Protein 2JVF (pdb70)

Radius of gyration: 12.59 Å; Cα contacts (8 Å, |Δi|>4): 159; chains: 1; bounding box: 26×35×21 Å

Foldseek 3Di:
DQAWWWWKFQPADNDTDTDTDGDNDPPVVVVVVVVVLVVNLVVDGFKIKTKIQDDDPVCQVVVVVVVVVSCVVSDFDAWDWDCPPSITITMTGD

CATH classification: 3.30.1710.10

Secondary structure (DSSP, 8-state):
--S-EEEEEEEETTEEEEEEEE--SSSHHHHHHHHHHHHHHHHT-SEEEEEEE-SSHHHHHHHHHHHHHHHHHHT-SEEEEEEETTEEEEEEE-

Structure (mmCIF, N/CA/C/O backbone):
data_2JVF
#
_entry.id   2JVF
#
loop_
_atom_site.group_PDB
_atom_site.id
_atom_site.type_symbol
_atom_site.label_atom_id
_atom_site.label_alt_id
_atom_site.label_comp_id
_atom_site.label_asym_id
_atom_site.label_entity_id
_atom_site.label_seq_id
_atom_site.pdbx_PDB_ins_code
_atom_site.Cartn_x
_atom_site.Cartn_y
_atom_site.Cartn_z
_atom_site.occupancy
_atom_site.B_iso_or_equiv
_atom_site.auth_seq_id
_atom_site.auth_comp_id
_atom_site.auth_asym_id
_atom_site.auth_atom_id
_atom_site.pdbx_PDB_model_num
ATOM 1 N N . HIS A 1 3 ? 0.870 15.104 0.101 1.00 0.00 -1 HIS A N 1
ATOM 2 C CA . HIS A 1 3 ? 0.263 14.461 1.304 1.00 0.00 -1 HIS A CA 1
ATOM 3 C C . HIS A 1 3 ? 0.848 14.848 2.712 1.00 0.00 -1 HIS A C 1
ATOM 4 O O . HIS A 1 3 ? 0.358 14.331 3.721 1.00 0.00 -1 HIS A O 1
ATOM 18 N N . MET A 1 4 ? 1.879 15.719 2.802 1.00 0.00 0 MET A N 1
ATOM 19 C CA . MET A 1 4 ? 2.590 16.071 4.065 1.00 0.00 0 MET A CA 1
ATOM 20 C C . MET A 1 4 ? 3.327 14.845 4.714 1.00 0.00 0 MET A C 1
ATOM 21 O O . MET A 1 4 ? 4.400 14.462 4.240 1.00 0.00 0 MET A O 1
ATOM 35 N N . LYS A 1 5 ? 2.763 14.227 5.765 1.00 0.00 1 LYS A N 1
ATOM 36 C CA . LYS A 1 5 ? 3.258 12.935 6.324 1.00 0.00 1 LYS A CA 1
ATOM 37 C C . LYS A 1 5 ? 2.062 12.151 6.958 1.00 0.00 1 LYS A C 1
ATOM 38 O O . LYS A 1 5 ? 1.961 12.014 8.178 1.00 0.00 1 LYS A O 1
ATOM 57 N N . VAL A 1 6 ? 1.135 11.654 6.119 1.00 0.00 2 VAL A N 1
ATOM 58 C CA . VAL A 1 6 ? -0.037 10.849 6.568 1.00 0.00 2 VAL A CA 1
ATOM 59 C C . VAL A 1 6 ? -0.236 9.738 5.480 1.00 0.00 2 VAL A C 1
ATOM 60 O O . VAL A 1 6 ? -0.978 9.947 4.514 1.00 0.00 2 VAL A O 1
ATOM 73 N N . ASP A 1 7 ? 0.422 8.567 5.634 1.00 0.00 3 ASP A N 1
ATOM 74 C CA . ASP A 1 7 ? 0.230 7.393 4.722 1.00 0.00 3 ASP A CA 1
ATOM 75 C C . ASP A 1 7 ? -0.506 6.260 5.505 1.00 0.00 3 ASP A C 1
ATOM 76 O O . ASP A 1 7 ? 0.057 5.666 6.433 1.00 0.00 3 ASP A O 1
ATOM 85 N N . ILE A 1 8 ? -1.765 5.956 5.133 1.00 0.00 4 ILE A N 1
ATOM 86 C CA . ILE A 1 8 ? -2.548 4.844 5.749 1.00 0.00 4 ILE A CA 1
ATOM 87 C C . ILE A 1 8 ? -2.261 3.543 4.921 1.00 0.00 4 ILE A C 1
ATOM 88 O O . ILE A 1 8 ? -2.961 3.260 3.944 1.00 0.00 4 ILE A O 1
ATOM 104 N N . THR A 1 9 ? -1.229 2.766 5.307 1.00 0.00 5 THR A N 1
ATOM 105 C CA . THR A 1 9 ? -0.721 1.626 4.485 1.00 0.00 5 THR A CA 1
ATOM 106 C C . THR A 1 9 ? -1.177 0.261 5.102 1.00 0.00 5 THR A C 1
ATOM 107 O O . THR A 1 9 ? -0.791 -0.088 6.225 1.00 0.00 5 THR A O 1
ATOM 118 N N . ILE A 1 10 ? -1.991 -0.520 4.366 1.00 0.00 6 ILE A N 1
ATOM 119 C CA . ILE A 1 10 ? -2.563 -1.805 4.870 1.00 0.00 6 ILE A CA 1
ATOM 120 C C . ILE A 1 10 ? -1.891 -2.978 4.076 1.00 0.00 6 ILE A C 1
ATOM 121 O O . ILE A 1 10 ? -2.261 -3.213 2.922 1.00 0.00 6 ILE A O 1
ATOM 137 N N . LYS A 1 11 ? -0.966 -3.749 4.691 1.00 0.00 7 LYS A N 1
ATOM 138 C CA . LYS A 1 11 ? -0.533 -5.073 4.144 1.00 0.00 7 LYS A CA 1
ATOM 139 C C . LYS A 1 11 ? -1.382 -6.214 4.804 1.00 0.00 7 LYS A C 1
ATOM 140 O O . LYS A 1 11 ? -1.196 -6.550 5.979 1.00 0.00 7 LYS A O 1
ATOM 159 N N . ILE A 1 12 ? -2.281 -6.845 4.026 1.00 0.00 8 ILE A N 1
ATOM 160 C CA . ILE A 1 12 ? -2.960 -8.118 4.421 1.00 0.00 8 ILE A CA 1
ATOM 161 C C . ILE A 1 12 ? -2.065 -9.303 3.925 1.00 0.00 8 ILE A C 1
ATOM 162 O O . ILE A 1 12 ? -1.988 -9.569 2.723 1.00 0.00 8 ILE A O 1
ATOM 178 N N . GLN A 1 13 ? -1.441 -10.043 4.858 1.00 0.00 9 GLN A N 1
ATOM 179 C CA . GLN A 1 13 ? -0.791 -11.344 4.552 1.00 0.00 9 GLN A CA 1
ATOM 180 C C . GLN A 1 13 ? -1.858 -12.477 4.661 1.00 0.00 9 GLN A C 1
ATOM 181 O O . GLN A 1 13 ? -2.324 -12.831 5.750 1.00 0.00 9 GLN A O 1
ATOM 195 N N . ARG A 1 14 ? -2.261 -13.018 3.504 1.00 0.00 10 ARG A N 1
ATOM 196 C CA . ARG A 1 14 ? -3.323 -14.050 3.409 1.00 0.00 10 ARG A CA 1
ATOM 197 C C . ARG A 1 14 ? -2.724 -15.482 3.166 1.00 0.00 10 ARG A C 1
ATOM 198 O O . ARG A 1 14 ? -1.508 -15.703 3.129 1.00 0.00 10 ARG A O 1
ATOM 219 N N . ASP A 1 15 ? -3.613 -16.465 2.968 1.00 0.00 11 ASP A N 1
ATOM 220 C CA . ASP A 1 15 ? -3.272 -17.836 2.495 1.00 0.00 11 ASP A CA 1
ATOM 221 C C . ASP A 1 15 ? -2.671 -17.872 1.041 1.00 0.00 11 ASP A C 1
ATOM 222 O O . ASP A 1 15 ? -3.386 -17.927 0.036 1.00 0.00 11 ASP A O 1
ATOM 231 N N . GLY A 1 16 ? -1.331 -17.792 0.945 1.00 0.00 12 GLY A N 1
ATOM 232 C CA . GLY A 1 16 ? -0.614 -17.717 -0.364 1.00 0.00 12 GLY A CA 1
ATOM 233 C C . GLY A 1 16 ? -0.601 -16.392 -1.171 1.00 0.00 12 GLY A C 1
ATOM 234 O O . GLY A 1 16 ? -0.320 -16.436 -2.369 1.00 0.00 12 GLY A O 1
ATOM 238 N N . GLN A 1 17 ? -0.889 -15.231 -0.558 1.00 0.00 13 GLN A N 1
ATOM 239 C CA . GLN A 1 17 ? -0.986 -13.929 -1.277 1.00 0.00 13 GLN A CA 1
ATOM 240 C C . GLN A 1 17 ? -0.826 -12.763 -0.264 1.00 0.00 13 GLN A C 1
ATOM 241 O O . GLN A 1 17 ? -1.547 -12.710 0.739 1.00 0.00 13 GLN A O 1
ATOM 255 N N . GLU A 1 18 ? 0.037 -11.778 -0.571 1.00 0.00 14 GLU A N 1
ATOM 256 C CA . GLU A 1 18 ? -0.048 -10.443 0.080 1.00 0.00 14 GLU A CA 1
ATOM 257 C C . GLU A 1 18 ? -0.948 -9.449 -0.727 1.00 0.00 14 GLU A C 1
ATOM 258 O O . GLU A 1 18 ? -0.873 -9.366 -1.959 1.00 0.00 14 GLU A O 1
ATOM 270 N N . ILE A 1 19 ? -1.805 -8.707 -0.012 1.00 0.00 15 ILE A N 1
ATOM 271 C CA . ILE A 1 19 ? -2.702 -7.681 -0.615 1.00 0.00 15 ILE A CA 1
ATOM 272 C C . ILE A 1 19 ? -2.323 -6.326 0.066 1.00 0.00 15 ILE A C 1
ATOM 273 O O . ILE A 1 19 ? -2.664 -6.091 1.232 1.00 0.00 15 ILE A O 1
ATOM 289 N N . GLU A 1 20 ? -1.624 -5.446 -0.674 1.00 0.00 16 GLU A N 1
ATOM 290 C CA . GLU A 1 20 ? -1.212 -4.111 -0.168 1.00 0.00 16 GLU A CA 1
ATOM 291 C C . GLU A 1 20 ? -2.073 -2.970 -0.794 1.00 0.00 16 GLU A C 1
ATOM 292 O O . GLU A 1 20 ? -2.159 -2.829 -2.019 1.00 0.00 16 GLU A O 1
ATOM 304 N N . ILE A 1 21 ? -2.677 -2.136 0.068 1.00 0.00 17 ILE A N 1
ATOM 305 C CA . ILE A 1 21 ? -3.424 -0.913 -0.362 1.00 0.00 17 ILE A CA 1
ATOM 306 C C . ILE A 1 21 ? -2.989 0.305 0.523 1.00 0.00 17 ILE A C 1
ATOM 307 O O . ILE A 1 21 ? -3.054 0.249 1.757 1.00 0.00 17 ILE A O 1
ATOM 323 N N . ASP A 1 22 ? -2.557 1.410 -0.115 1.00 0.00 18 ASP A N 1
ATOM 324 C CA . ASP A 1 22 ? -2.156 2.661 0.589 1.00 0.00 18 ASP A CA 1
ATOM 325 C C . ASP A 1 22 ? -3.174 3.817 0.322 1.00 0.00 18 ASP A C 1
ATOM 326 O O . ASP A 1 22 ? -3.498 4.132 -0.829 1.00 0.00 18 ASP A O 1
ATOM 335 N N . ILE A 1 23 ? -3.639 4.473 1.399 1.00 0.00 19 ILE A N 1
ATOM 336 C CA . ILE A 1 23 ? -4.531 5.670 1.306 1.00 0.00 19 ILE A CA 1
ATOM 337 C C . ILE A 1 23 ? -3.754 6.886 1.923 1.00 0.00 19 ILE A C 1
ATOM 338 O O . ILE A 1 23 ? -3.947 7.226 3.093 1.00 0.00 19 ILE A O 1
ATOM 354 N N . ARG A 1 24 ? -2.869 7.547 1.149 1.00 0.00 20 ARG A N 1
ATOM 355 C CA . ARG A 1 24 ? -2.045 8.688 1.655 1.00 0.00 20 ARG A CA 1
ATOM 356 C C . ARG A 1 24 ? -2.654 10.088 1.321 1.00 0.00 20 ARG A C 1
ATOM 357 O O . ARG A 1 24 ? -2.905 10.415 0.156 1.00 0.00 20 ARG A O 1
ATOM 378 N N . VAL A 1 25 ? -2.936 10.899 2.358 1.00 0.00 21 VAL A N 1
ATOM 379 C CA . VAL A 1 25 ? -3.912 12.033 2.266 1.00 0.00 21 VAL A CA 1
ATOM 380 C C . VAL A 1 25 ? -3.546 13.194 3.253 1.00 0.00 21 VAL A C 1
ATOM 381 O O . VAL A 1 25 ? -3.253 12.950 4.424 1.00 0.00 21 VAL A O 1
ATOM 394 N N . SER A 1 26 ? -3.662 14.465 2.817 1.00 0.00 22 SER A N 1
ATOM 395 C CA . SER A 1 26 ? -3.695 15.635 3.745 1.00 0.00 22 SER A CA 1
ATOM 396 C C . SER A 1 26 ? -5.020 16.423 3.539 1.00 0.00 22 SER A C 1
ATOM 397 O O . SER A 1 26 ? -5.206 17.101 2.524 1.00 0.00 22 SER A O 1
ATOM 405 N N . THR A 1 27 ? -5.956 16.293 4.494 1.00 0.00 23 THR A N 1
ATOM 406 C CA . THR A 1 27 ? -7.314 16.916 4.385 1.00 0.00 23 THR A CA 1
ATOM 407 C C . THR A 1 27 ? -8.024 17.046 5.769 1.00 0.00 23 THR A C 1
ATOM 408 O O . THR A 1 27 ? -8.310 18.160 6.210 1.00 0.00 23 THR A O 1
ATOM 419 N N . GLY A 1 28 ? -8.370 15.916 6.412 1.00 0.00 24 GLY A N 1
ATOM 420 C CA . GLY A 1 28 ? -9.464 15.880 7.414 1.00 0.00 24 GLY A CA 1
ATOM 421 C C . GLY A 1 28 ? -10.660 15.056 6.897 1.00 0.00 24 GLY A C 1
ATOM 422 O O . GLY A 1 28 ? -11.137 15.285 5.779 1.00 0.00 24 GLY A O 1
ATOM 426 N N . LYS A 1 29 ? -11.165 14.119 7.720 1.00 0.00 25 LYS A N 1
ATOM 427 C CA . LYS A 1 29 ? -12.465 13.405 7.477 1.00 0.00 25 LYS A CA 1
ATOM 428 C C . LYS A 1 29 ? -12.498 12.258 6.426 1.00 0.00 25 LYS A C 1
ATOM 429 O O . LYS A 1 29 ? -13.176 11.249 6.648 1.00 0.00 25 LYS A O 1
ATOM 448 N N . GLU A 1 30 ? -11.732 12.361 5.335 1.00 0.00 26 GLU A N 1
ATOM 449 C CA . GLU A 1 30 ? -11.384 11.189 4.482 1.00 0.00 26 GLU A CA 1
ATOM 450 C C . GLU A 1 30 ? -10.565 10.036 5.147 1.00 0.00 26 GLU A C 1
ATOM 451 O O . GLU A 1 30 ? -10.788 8.872 4.802 1.00 0.00 26 GLU A O 1
ATOM 463 N N . LEU A 1 31 ? -9.695 10.315 6.141 1.00 0.00 27 LEU A N 1
ATOM 464 C CA . LEU A 1 31 ? -9.150 9.261 7.060 1.00 0.00 27 LEU A CA 1
ATOM 465 C C . LEU A 1 31 ? -10.263 8.410 7.780 1.00 0.00 27 LEU A C 1
ATOM 466 O O . LEU A 1 31 ? -10.281 7.189 7.640 1.00 0.00 27 LEU A O 1
ATOM 482 N N . GLU A 1 32 ? -11.206 9.071 8.472 1.00 0.00 28 GLU A N 1
ATOM 483 C CA . GLU A 1 32 ? -12.465 8.465 9.016 1.00 0.00 28 GLU A CA 1
ATOM 484 C C . GLU A 1 32 ? -13.416 7.741 7.994 1.00 0.00 28 GLU A C 1
ATOM 485 O O . GLU A 1 32 ? -13.817 6.602 8.255 1.00 0.00 28 GLU A O 1
ATOM 497 N N . ARG A 1 33 ? -13.769 8.361 6.850 1.00 0.00 29 ARG A N 1
ATOM 498 C CA . ARG A 1 33 ? -14.538 7.689 5.756 1.00 0.00 29 ARG A CA 1
ATOM 499 C C . ARG A 1 33 ? -13.857 6.408 5.159 1.00 0.00 29 ARG A C 1
ATOM 500 O O . ARG A 1 33 ? -14.505 5.358 5.088 1.00 0.00 29 ARG A O 1
ATOM 521 N N . ALA A 1 34 ? -12.558 6.467 4.792 1.00 0.00 30 ALA A N 1
ATOM 522 C CA . ALA A 1 34 ? -11.750 5.257 4.492 1.00 0.00 30 ALA A CA 1
ATOM 523 C C . ALA A 1 34 ? -11.626 4.219 5.656 1.00 0.00 30 ALA A C 1
ATOM 524 O O . ALA A 1 34 ? -11.866 3.038 5.414 1.00 0.00 30 ALA A O 1
ATOM 531 N N . LEU A 1 35 ? -11.325 4.634 6.906 1.00 0.00 31 LEU A N 1
ATOM 532 C CA . LEU A 1 35 ? -11.338 3.742 8.107 1.00 0.00 31 LEU A CA 1
ATOM 533 C C . LEU A 1 35 ? -12.656 2.922 8.354 1.00 0.00 31 LEU A C 1
ATOM 534 O O . LEU A 1 35 ? -12.567 1.728 8.649 1.00 0.00 31 LEU A O 1
ATOM 550 N N . GLN A 1 36 ? -13.852 3.523 8.181 1.00 0.00 32 GLN A N 1
ATOM 551 C CA . GLN A 1 36 ? -15.151 2.787 8.161 1.00 0.00 32 GLN A CA 1
ATOM 552 C C . GLN A 1 36 ? -15.300 1.684 7.049 1.00 0.00 32 GLN A C 1
ATOM 553 O O . GLN A 1 36 ? -15.681 0.553 7.368 1.00 0.00 32 GLN A O 1
ATOM 567 N N . GLU A 1 37 ? -15.001 1.987 5.769 1.00 0.00 33 GLU A N 1
ATOM 568 C CA . GLU A 1 37 ? -14.938 0.951 4.691 1.00 0.00 33 GLU A CA 1
ATOM 569 C C . GLU A 1 37 ? -13.769 -0.093 4.822 1.00 0.00 33 GLU A C 1
ATOM 570 O O . GLU A 1 37 ? -13.980 -1.273 4.537 1.00 0.00 33 GLU A O 1
ATOM 582 N N . LEU A 1 38 ? -12.571 0.295 5.298 1.00 0.00 34 LEU A N 1
ATOM 583 C CA . LEU A 1 38 ? -11.483 -0.654 5.685 1.00 0.00 34 LEU A CA 1
ATOM 584 C C . LEU A 1 38 ? -11.841 -1.674 6.821 1.00 0.00 34 LEU A C 1
ATOM 585 O O . LEU A 1 38 ? -11.555 -2.864 6.664 1.00 0.00 34 LEU A O 1
ATOM 601 N N . GLU A 1 39 ? -12.500 -1.242 7.917 1.00 0.00 35 GLU A N 1
ATOM 602 C CA . GLU A 1 39 ? -13.154 -2.145 8.918 1.00 0.00 35 GLU A CA 1
ATOM 603 C C . GLU A 1 39 ? -14.075 -3.261 8.301 1.00 0.00 35 GLU A C 1
ATOM 604 O O . GLU A 1 39 ? -13.795 -4.459 8.423 1.00 0.00 35 GLU A O 1
ATOM 616 N N . LYS A 1 40 ? -15.097 -2.828 7.543 1.00 0.00 36 LYS A N 1
ATOM 617 C CA . LYS A 1 40 ? -15.905 -3.684 6.634 1.00 0.00 36 LYS A CA 1
ATOM 618 C C . LYS A 1 40 ? -15.105 -4.592 5.630 1.00 0.00 36 LYS A C 1
ATOM 619 O O . LYS A 1 40 ? -15.404 -5.784 5.555 1.00 0.00 36 LYS A O 1
ATOM 638 N N . ALA A 1 41 ? -14.106 -4.074 4.885 1.00 0.00 37 ALA A N 1
ATOM 639 C CA . ALA A 1 41 ? -13.229 -4.893 4.001 1.00 0.00 37 ALA A CA 1
ATOM 640 C C . ALA A 1 41 ? -12.358 -5.989 4.699 1.00 0.00 37 ALA A C 1
ATOM 641 O O . ALA A 1 41 ? -12.389 -7.139 4.250 1.00 0.00 37 ALA A O 1
ATOM 648 N N . LEU A 1 42 ? -11.636 -5.679 5.800 1.00 0.00 38 LEU A N 1
ATOM 649 C CA . LEU A 1 42 ? -10.987 -6.714 6.669 1.00 0.00 38 LEU A CA 1
ATOM 650 C C . LEU A 1 42 ? -11.955 -7.828 7.217 1.00 0.00 38 LEU A C 1
ATOM 651 O O . LEU A 1 42 ? -11.611 -9.014 7.145 1.00 0.00 38 LEU A O 1
ATOM 667 N N . ALA A 1 43 ? -13.149 -7.462 7.730 1.00 0.00 39 ALA A N 1
ATOM 668 C CA . ALA A 1 43 ? -14.211 -8.436 8.100 1.00 0.00 39 ALA A CA 1
ATOM 669 C C . ALA A 1 43 ? -14.826 -9.262 6.916 1.00 0.00 39 ALA A C 1
ATOM 670 O O . ALA A 1 43 ? -14.915 -10.487 7.011 1.00 0.00 39 ALA A O 1
ATOM 677 N N . ARG A 1 44 ? -15.209 -8.612 5.798 1.00 0.00 40 ARG A N 1
ATOM 678 C CA . ARG A 1 44 ? -15.696 -9.287 4.560 1.00 0.00 40 ARG A CA 1
ATOM 679 C C . ARG A 1 44 ? -14.691 -10.264 3.857 1.00 0.00 40 ARG A C 1
ATOM 680 O O . ARG A 1 44 ? -15.080 -11.379 3.502 1.00 0.00 40 ARG A O 1
ATOM 701 N N . ALA A 1 45 ? -13.426 -9.860 3.655 1.00 0.00 41 ALA A N 1
ATOM 702 C CA . ALA A 1 45 ? -12.353 -10.770 3.162 1.00 0.00 41 ALA A CA 1
ATOM 703 C C . ALA A 1 45 ? -11.859 -11.903 4.128 1.00 0.00 41 ALA A C 1
ATOM 704 O O . ALA A 1 45 ? -11.357 -12.925 3.648 1.00 0.00 41 ALA A O 1
ATOM 711 N N . GLY A 1 46 ? -11.943 -11.723 5.460 1.00 0.00 42 GLY A N 1
ATOM 712 C CA . GLY A 1 46 ? -11.371 -12.676 6.450 1.00 0.00 42 GLY A CA 1
ATOM 713 C C . GLY A 1 46 ? -9.837 -12.614 6.588 1.00 0.00 42 GLY A C 1
ATOM 714 O O . GLY A 1 46 ? -9.138 -13.588 6.284 1.00 0.00 42 GLY A O 1
ATOM 718 N N . ALA A 1 47 ? -9.326 -11.459 7.038 1.00 0.00 43 ALA A N 1
ATOM 719 C CA . ALA A 1 47 ? -7.877 -11.161 7.007 1.00 0.00 43 ALA A CA 1
ATOM 720 C C . ALA A 1 47 ? -7.150 -11.626 8.302 1.00 0.00 43 ALA A C 1
ATOM 721 O O . ALA A 1 47 ? -7.115 -10.922 9.313 1.00 0.00 43 ALA A O 1
ATOM 728 N N . ARG A 1 48 ? -6.576 -12.837 8.262 1.00 0.00 44 ARG A N 1
ATOM 729 C CA . ARG A 1 48 ? -5.976 -13.489 9.464 1.00 0.00 44 ARG A CA 1
ATOM 730 C C . ARG A 1 48 ? -4.620 -12.901 9.983 1.00 0.00 44 ARG A C 1
ATOM 731 O O . ARG A 1 48 ? -4.417 -12.866 11.198 1.00 0.00 44 ARG A O 1
ATOM 752 N N . ASN A 1 49 ? -3.709 -12.454 9.102 1.00 0.00 45 ASN A N 1
ATOM 753 C CA . ASN A 1 49 ? -2.432 -11.804 9.512 1.00 0.00 45 ASN A CA 1
ATOM 754 C C . ASN A 1 49 ? -2.345 -10.413 8.811 1.00 0.00 45 ASN A C 1
ATOM 755 O O . ASN A 1 49 ? -2.242 -10.346 7.583 1.00 0.00 45 ASN A O 1
ATOM 766 N N . VAL A 1 50 ? -2.421 -9.299 9.566 1.00 0.00 46 VAL A N 1
ATOM 767 C CA . VAL A 1 50 ? -2.471 -7.926 8.962 1.00 0.00 46 VAL A CA 1
ATOM 768 C C . VAL A 1 50 ? -1.382 -7.023 9.625 1.00 0.00 46 VAL A C 1
ATOM 769 O O . VAL A 1 50 ? -1.384 -6.821 10.842 1.00 0.00 46 VAL A O 1
ATOM 782 N N . GLN A 1 51 ? -0.502 -6.426 8.801 1.00 0.00 47 GLN A N 1
ATOM 783 C CA . GLN A 1 51 ? 0.384 -5.311 9.232 1.00 0.00 47 GLN A CA 1
ATOM 784 C C . GLN A 1 51 ? -0.247 -3.962 8.763 1.00 0.00 47 GLN A C 1
ATOM 785 O O . GLN A 1 51 ? -0.169 -3.604 7.581 1.00 0.00 47 GLN A O 1
ATOM 799 N N . ILE A 1 52 ? -0.859 -3.199 9.689 1.00 0.00 48 ILE A N 1
ATOM 800 C CA . ILE A 1 52 ? -1.317 -1.801 9.403 1.00 0.00 48 ILE A CA 1
ATOM 801 C C . ILE A 1 52 ? -0.152 -0.848 9.814 1.00 0.00 48 ILE A C 1
ATOM 802 O O . ILE A 1 52 ? 0.176 -0.738 11.002 1.00 0.00 48 ILE A O 1
ATOM 818 N N . THR A 1 53 ? 0.454 -0.166 8.827 1.00 0.00 49 THR A N 1
ATOM 819 C CA . THR A 1 53 ? 1.531 0.833 9.073 1.00 0.00 49 THR A CA 1
ATOM 820 C C . THR A 1 53 ? 0.973 2.256 8.798 1.00 0.00 49 THR A C 1
ATOM 821 O O . THR A 1 53 ? 0.669 2.603 7.653 1.00 0.00 49 THR A O 1
ATOM 832 N N . ILE A 1 54 ? 0.845 3.081 9.851 1.00 0.00 50 ILE A N 1
ATOM 833 C CA . ILE A 1 54 ? 0.381 4.492 9.709 1.00 0.00 50 ILE A CA 1
ATOM 834 C C . ILE A 1 54 ? 1.633 5.419 9.815 1.00 0.00 50 ILE A C 1
ATOM 835 O O . ILE A 1 54 ? 2.180 5.661 10.897 1.00 0.00 50 ILE A O 1
ATOM 851 N N . SER A 1 55 ? 2.049 5.954 8.663 1.00 0.00 51 SER A N 1
ATOM 852 C CA . SER A 1 55 ? 3.161 6.936 8.535 1.00 0.00 51 SER A CA 1
ATOM 853 C C . SER A 1 55 ? 2.733 8.362 9.016 1.00 0.00 51 SER A C 1
ATOM 854 O O . SER A 1 55 ? 2.285 9.184 8.216 1.00 0.00 51 SER A O 1
ATOM 862 N N . ALA A 1 56 ? 2.826 8.627 10.335 1.00 0.00 52 ALA A N 1
ATOM 863 C CA . ALA A 1 56 ? 2.190 9.819 10.959 1.00 0.00 52 ALA A CA 1
ATOM 864 C C . ALA A 1 56 ? 3.108 11.072 11.099 1.00 0.00 52 ALA A C 1
ATOM 865 O O . ALA A 1 56 ? 4.340 10.989 11.180 1.00 0.00 52 ALA A O 1
ATOM 872 N N . GLU A 1 57 ? 2.467 12.249 11.148 1.00 0.00 53 GLU A N 1
ATOM 873 C CA . GLU A 1 57 ? 3.160 13.570 11.133 1.00 0.00 53 GLU A CA 1
ATOM 874 C C . GLU A 1 57 ? 3.846 14.036 12.459 1.00 0.00 53 GLU A C 1
ATOM 875 O O . GLU A 1 57 ? 4.904 14.670 12.408 1.00 0.00 53 GLU A O 1
ATOM 887 N N . ASN A 1 58 ? 3.247 13.752 13.628 1.00 0.00 54 ASN A N 1
ATOM 888 C CA . ASN A 1 58 ? 3.814 14.123 14.953 1.00 0.00 54 ASN A CA 1
ATOM 889 C C . ASN A 1 58 ? 3.472 13.071 16.054 1.00 0.00 54 ASN A C 1
ATOM 890 O O . ASN A 1 58 ? 2.670 12.150 15.867 1.00 0.00 54 ASN A O 1
ATOM 901 N N . ASP A 1 59 ? 4.100 13.248 17.222 1.00 0.00 55 ASP A N 1
ATOM 902 C CA . ASP A 1 59 ? 3.983 12.312 18.378 1.00 0.00 55 ASP A CA 1
ATOM 903 C C . ASP A 1 59 ? 2.556 12.224 19.034 1.00 0.00 55 ASP A C 1
ATOM 904 O O . ASP A 1 59 ? 2.076 11.114 19.281 1.00 0.00 55 ASP A O 1
ATOM 913 N N . GLU A 1 60 ? 1.853 13.352 19.277 1.00 0.00 56 GLU A N 1
ATOM 914 C CA . GLU A 1 60 ? 0.411 13.346 19.683 1.00 0.00 56 GLU A CA 1
ATOM 915 C C . GLU A 1 60 ? -0.583 12.751 18.619 1.00 0.00 56 GLU A C 1
ATOM 916 O O . GLU A 1 60 ? -1.440 11.939 18.984 1.00 0.00 56 GLU A O 1
ATOM 928 N N . GLN A 1 61 ? -0.435 13.076 17.314 1.00 0.00 57 GLN A N 1
ATOM 929 C CA . GLN A 1 61 ? -1.078 12.307 16.202 1.00 0.00 57 GLN A CA 1
ATOM 930 C C . GLN A 1 61 ? -0.775 10.768 16.209 1.00 0.00 57 GLN A C 1
ATOM 931 O O . GLN A 1 61 ? -1.717 9.973 16.241 1.00 0.00 57 GLN A O 1
ATOM 945 N N . ALA A 1 62 ? 0.506 10.345 16.239 1.00 0.00 58 ALA A N 1
ATOM 946 C CA . ALA A 1 62 ? 0.900 8.929 16.481 1.00 0.00 58 ALA A CA 1
ATOM 947 C C . ALA A 1 62 ? 0.314 8.215 17.748 1.00 0.00 58 ALA A C 1
ATOM 948 O O . ALA A 1 62 ? -0.044 7.043 17.633 1.00 0.00 58 ALA A O 1
ATOM 955 N N . LYS A 1 63 ? 0.151 8.894 18.907 1.00 0.00 59 LYS A N 1
ATOM 956 C CA . LYS A 1 63 ? -0.609 8.365 20.082 1.00 0.00 59 LYS A CA 1
ATOM 957 C C . LYS A 1 63 ? -2.091 7.973 19.756 1.00 0.00 59 LYS A C 1
ATOM 958 O O . LYS A 1 63 ? -2.453 6.803 19.911 1.00 0.00 59 LYS A O 1
ATOM 977 N N . GLU A 1 64 ? -2.946 8.920 19.322 1.00 0.00 60 GLU A N 1
ATOM 978 C CA . GLU A 1 64 ? -4.350 8.594 18.935 1.00 0.00 60 GLU A CA 1
ATOM 979 C C . GLU A 1 64 ? -4.544 7.775 17.624 1.00 0.00 60 GLU A C 1
ATOM 980 O O . GLU A 1 64 ? -5.487 6.987 17.570 1.00 0.00 60 GLU A O 1
ATOM 992 N N . LEU A 1 65 ? -3.663 7.856 16.612 1.00 0.00 61 LEU A N 1
ATOM 993 C CA . LEU A 1 65 ? -3.601 6.844 15.515 1.00 0.00 61 LEU A CA 1
ATOM 994 C C . LEU A 1 65 ? -3.220 5.398 15.999 1.00 0.00 61 LEU A C 1
ATOM 995 O O . LEU A 1 65 ? -3.930 4.459 15.639 1.00 0.00 61 LEU A O 1
ATOM 1011 N N . LEU A 1 66 ? -2.198 5.208 16.866 1.00 0.00 62 LEU A N 1
ATOM 1012 C CA . LEU A 1 66 ? -1.986 3.944 17.652 1.00 0.00 62 LEU A CA 1
ATOM 1013 C C . LEU A 1 66 ? -3.248 3.351 18.353 1.00 0.00 62 LEU A C 1
ATOM 1014 O O . LEU A 1 66 ? -3.601 2.192 18.098 1.00 0.00 62 LEU A O 1
ATOM 1030 N N . GLU A 1 67 ? -3.934 4.139 19.194 1.00 0.00 63 GLU A N 1
ATOM 1031 C CA . GLU A 1 67 ? -5.200 3.695 19.826 1.00 0.00 63 GLU A CA 1
ATOM 1032 C C . GLU A 1 67 ? -6.440 3.615 18.866 1.00 0.00 63 GLU A C 1
ATOM 1033 O O . GLU A 1 67 ? -7.214 2.676 19.031 1.00 0.00 63 GLU A O 1
ATOM 1045 N N . LEU A 1 68 ? -6.633 4.472 17.835 1.00 0.00 64 LEU A N 1
ATOM 1046 C CA . LEU A 1 68 ? -7.584 4.194 16.702 1.00 0.00 64 LEU A CA 1
ATOM 1047 C C . LEU A 1 68 ? -7.387 2.831 15.957 1.00 0.00 64 LEU A C 1
ATOM 1048 O O . LEU A 1 68 ? -8.375 2.131 15.724 1.00 0.00 64 LEU A O 1
ATOM 1064 N N . ILE A 1 69 ? -6.145 2.431 15.622 1.00 0.00 65 ILE A N 1
ATOM 1065 C CA . ILE A 1 69 ? -5.841 1.058 15.108 1.00 0.00 65 ILE A CA 1
ATOM 1066 C C . ILE A 1 69 ? -6.180 -0.068 16.160 1.00 0.00 65 ILE A C 1
ATOM 1067 O O . ILE A 1 69 ? -6.853 -1.034 15.799 1.00 0.00 65 ILE A O 1
ATOM 1083 N N . ALA A 1 70 ? -5.768 0.047 17.442 1.00 0.00 66 ALA A N 1
ATOM 1084 C CA . ALA A 1 70 ? -6.247 -0.857 18.526 1.00 0.00 66 ALA A CA 1
ATOM 1085 C C . ALA A 1 70 ? -7.804 -0.920 18.722 1.00 0.00 66 ALA A C 1
ATOM 1086 O O . ALA A 1 70 ? -8.361 -2.015 18.673 1.00 0.00 66 ALA A O 1
ATOM 1093 N N . ARG A 1 71 ? -8.516 0.223 18.834 1.00 0.00 67 ARG A N 1
ATOM 1094 C CA . ARG A 1 71 ? -10.012 0.294 18.741 1.00 0.00 67 ARG A CA 1
ATOM 1095 C C . ARG A 1 71 ? -10.641 -0.419 17.482 1.00 0.00 67 ARG A C 1
ATOM 1096 O O . ARG A 1 71 ? -11.562 -1.223 17.640 1.00 0.00 67 ARG A O 1
ATOM 1117 N N . LEU A 1 72 ? -10.106 -0.185 16.263 1.00 0.00 68 LEU A N 1
ATOM 1118 C CA . LEU A 1 72 ? -10.421 -0.987 15.040 1.00 0.00 68 LEU A CA 1
ATOM 1119 C C . LEU A 1 72 ? -10.210 -2.538 15.182 1.00 0.00 68 LEU A C 1
ATOM 1120 O O . LEU A 1 72 ? -11.150 -3.316 15.000 1.00 0.00 68 LEU A O 1
ATOM 1136 N N . LEU A 1 73 ? -8.984 -2.982 15.491 1.00 0.00 69 LEU A N 1
ATOM 1137 C CA . LEU A 1 73 ? -8.610 -4.427 15.519 1.00 0.00 69 LEU A CA 1
ATOM 1138 C C . LEU A 1 73 ? -9.165 -5.222 16.760 1.00 0.00 69 LEU A C 1
ATOM 1139 O O . LEU A 1 73 ? -9.530 -6.392 16.621 1.00 0.00 69 LEU A O 1
ATOM 1155 N N . GLN A 1 74 ? -9.335 -4.592 17.942 1.00 0.00 70 GLN A N 1
ATOM 1156 C CA . GLN A 1 74 ? -10.197 -5.118 19.044 1.00 0.00 70 GLN A CA 1
ATOM 1157 C C . GLN A 1 74 ? -11.731 -5.231 18.717 1.00 0.00 70 GLN A C 1
ATOM 1158 O O . GLN A 1 74 ? -12.352 -6.195 19.171 1.00 0.00 70 GLN A O 1
ATOM 1172 N N . LYS A 1 75 ? -12.344 -4.319 17.924 1.00 0.00 71 LYS A N 1
ATOM 1173 C CA . LYS A 1 75 ? -13.706 -4.538 17.336 1.00 0.00 71 LYS A CA 1
ATOM 1174 C C . LYS A 1 75 ? -13.831 -5.808 16.427 1.00 0.00 71 LYS A C 1
ATOM 1175 O O . LYS A 1 75 ? -14.793 -6.564 16.584 1.00 0.00 71 LYS A O 1
ATOM 1194 N N . LEU A 1 76 ? -12.894 -6.043 15.487 1.00 0.00 72 LEU A N 1
ATOM 1195 C CA . LEU A 1 76 ? -12.855 -7.301 14.682 1.00 0.00 72 LEU A CA 1
ATOM 1196 C C . LEU A 1 76 ? -12.540 -8.609 15.490 1.00 0.00 72 LEU A C 1
ATOM 1197 O O . LEU A 1 76 ? -13.182 -9.632 15.238 1.00 0.00 72 LEU A O 1
ATOM 1213 N N . GLY A 1 77 ? -11.568 -8.594 16.421 1.00 0.00 73 GLY A N 1
ATOM 1214 C CA . GLY A 1 77 ? -11.239 -9.767 17.274 1.00 0.00 73 GLY A CA 1
ATOM 1215 C C . GLY A 1 77 ? -9.877 -10.419 16.969 1.00 0.00 73 GLY A C 1
ATOM 1216 O O . GLY A 1 77 ? -9.824 -11.560 16.507 1.00 0.00 73 GLY A O 1
ATOM 1220 N N . TYR A 1 78 ? -8.785 -9.701 17.267 1.00 0.00 74 TYR A N 1
ATOM 1221 C CA . TYR A 1 78 ? -7.401 -10.183 17.009 1.00 0.00 74 TYR A CA 1
ATOM 1222 C C . TYR A 1 78 ? -6.634 -10.388 18.354 1.00 0.00 74 TYR A C 1
ATOM 1223 O O . TYR A 1 78 ? -6.476 -9.453 19.145 1.00 0.00 74 TYR A O 1
ATOM 1241 N N . LYS A 1 79 ? -6.113 -11.606 18.588 1.00 0.00 75 LYS A N 1
ATOM 1242 C CA . LYS A 1 79 ? -5.313 -11.923 19.812 1.00 0.00 75 LYS A CA 1
ATOM 1243 C C . LYS A 1 79 ? -3.855 -11.351 19.889 1.00 0.00 75 LYS A C 1
ATOM 1244 O O . LYS A 1 79 ? -3.441 -10.894 20.957 1.00 0.00 75 LYS A O 1
ATOM 1263 N N . ASP A 1 80 ? -3.059 -11.437 18.809 1.00 0.00 76 ASP A N 1
ATOM 1264 C CA . ASP A 1 80 ? -1.585 -11.241 18.867 1.00 0.00 76 ASP A CA 1
ATOM 1265 C C . ASP A 1 80 ? -1.212 -9.827 18.331 1.00 0.00 76 ASP A C 1
ATOM 1266 O O . ASP A 1 80 ? -0.835 -9.673 17.167 1.00 0.00 76 ASP A O 1
ATOM 1275 N N . ILE A 1 81 ? -1.350 -8.786 19.172 1.00 0.00 77 ILE A N 1
ATOM 1276 C CA . ILE A 1 81 ? -1.302 -7.363 18.709 1.00 0.00 77 ILE A CA 1
ATOM 1277 C C . ILE A 1 81 ? 0.148 -6.815 18.934 1.00 0.00 77 ILE A C 1
ATOM 1278 O O . ILE A 1 81 ? 0.505 -6.397 20.040 1.00 0.00 77 ILE A O 1
ATOM 1294 N N . ASN A 1 82 ? 0.996 -6.853 17.889 1.00 0.00 78 ASN A N 1
ATOM 1295 C CA . ASN A 1 82 ? 2.464 -6.620 18.028 1.00 0.00 78 ASN A CA 1
ATOM 1296 C C . ASN A 1 82 ? 2.865 -5.232 17.429 1.00 0.00 78 ASN A C 1
ATOM 1297 O O . ASN A 1 82 ? 2.974 -5.059 16.210 1.00 0.00 78 ASN A O 1
ATOM 1308 N N . VAL A 1 83 ? 3.095 -4.245 18.313 1.00 0.00 79 VAL A N 1
ATOM 1309 C CA . VAL A 1 83 ? 3.445 -2.849 17.923 1.00 0.00 79 VAL A CA 1
ATOM 1310 C C . VAL A 1 83 ? 4.988 -2.609 17.751 1.00 0.00 79 VAL A C 1
ATOM 1311 O O . VAL A 1 83 ? 5.794 -2.948 18.623 1.00 0.00 79 VAL A O 1
ATOM 1324 N N . ARG A 1 84 ? 5.386 -1.931 16.658 1.00 0.00 80 ARG A N 1
ATOM 1325 C CA . ARG A 1 84 ? 6.677 -1.186 16.601 1.00 0.00 80 ARG A CA 1
ATOM 1326 C C . ARG A 1 84 ? 6.423 0.238 16.004 1.00 0.00 80 ARG A C 1
ATOM 1327 O O . ARG A 1 84 ? 5.926 0.380 14.881 1.00 0.00 80 ARG A O 1
ATOM 1348 N N . VAL A 1 85 ? 6.809 1.288 16.750 1.00 0.00 81 VAL A N 1
ATOM 1349 C CA . VAL A 1 85 ? 6.737 2.702 16.273 1.00 0.00 81 VAL A CA 1
ATOM 1350 C C . VAL A 1 85 ? 8.166 3.120 15.790 1.00 0.00 81 VAL A C 1
ATOM 1351 O O . VAL A 1 85 ? 9.097 3.206 16.599 1.00 0.00 81 VAL A O 1
ATOM 1364 N N . ASN A 1 86 ? 8.342 3.414 14.488 1.00 0.00 82 ASN A N 1
ATOM 1365 C CA . ASN A 1 86 ? 9.615 3.989 13.963 1.00 0.00 82 ASN A CA 1
ATOM 1366 C C . ASN A 1 86 ? 9.572 5.555 14.034 1.00 0.00 82 ASN A C 1
ATOM 1367 O O . ASN A 1 86 ? 9.201 6.230 13.068 1.00 0.00 82 ASN A O 1
ATOM 1378 N N . GLY A 1 87 ? 9.902 6.120 15.215 1.00 0.00 83 GLY A N 1
ATOM 1379 C CA . GLY A 1 87 ? 9.731 7.576 15.492 1.00 0.00 83 GLY A CA 1
ATOM 1380 C C . GLY A 1 87 ? 8.262 8.011 15.667 1.00 0.00 83 GLY A C 1
ATOM 1381 O O . GLY A 1 87 ? 7.712 7.955 16.767 1.00 0.00 83 GLY A O 1
ATOM 1385 N N . THR A 1 88 ? 7.639 8.388 14.548 1.00 0.00 84 THR A N 1
ATOM 1386 C CA . THR A 1 88 ? 6.152 8.555 14.448 1.00 0.00 84 THR A CA 1
ATOM 1387 C C . THR A 1 88 ? 5.396 7.405 13.680 1.00 0.00 84 THR A C 1
ATOM 1388 O O . THR A 1 88 ? 4.163 7.384 13.700 1.00 0.00 84 THR A O 1
ATOM 1399 N N . GLU A 1 89 ? 6.087 6.471 12.992 1.00 0.00 85 GLU A N 1
ATOM 1400 C CA . GLU A 1 89 ? 5.472 5.555 11.993 1.00 0.00 85 GLU A CA 1
ATOM 1401 C C . GLU A 1 89 ? 5.014 4.238 12.689 1.00 0.00 85 GLU A C 1
ATOM 1402 O O . GLU A 1 89 ? 5.830 3.396 13.083 1.00 0.00 85 GLU A O 1
ATOM 1414 N N . VAL A 1 90 ? 3.698 4.087 12.877 1.00 0.00 86 VAL A N 1
ATOM 1415 C CA . VAL A 1 90 ? 3.122 3.065 13.794 1.00 0.00 86 VAL A CA 1
ATOM 1416 C C . VAL A 1 90 ? 2.800 1.777 12.971 1.00 0.00 86 VAL A C 1
ATOM 1417 O O . VAL A 1 90 ? 1.754 1.731 12.316 1.00 0.00 86 VAL A O 1
ATOM 1430 N N . LYS A 1 91 ? 3.651 0.727 13.026 1.00 0.00 87 LYS A N 1
ATOM 1431 C CA . LYS A 1 91 ? 3.279 -0.618 12.502 1.00 0.00 87 LYS A CA 1
ATOM 1432 C C . LYS A 1 91 ? 2.641 -1.508 13.612 1.00 0.00 87 LYS A C 1
ATOM 1433 O O . LYS A 1 91 ? 3.271 -1.804 14.633 1.00 0.00 87 LYS A O 1
ATOM 1452 N N . ILE A 1 92 ? 1.392 -1.945 13.396 1.00 0.00 88 ILE A N 1
ATOM 1453 C CA . ILE A 1 92 ? 0.694 -2.896 14.311 1.00 0.00 88 ILE A CA 1
ATOM 1454 C C . ILE A 1 92 ? 0.445 -4.201 13.495 1.00 0.00 88 ILE A C 1
ATOM 1455 O O . ILE A 1 92 ? -0.349 -4.235 12.547 1.00 0.00 88 ILE A O 1
ATOM 1471 N N . GLU A 1 93 ? 1.163 -5.266 13.884 1.00 0.00 89 GLU A N 1
ATOM 1472 C CA . GLU A 1 93 ? 1.033 -6.614 13.284 1.00 0.00 89 GLU A CA 1
ATOM 1473 C C . GLU A 1 93 ? 0.052 -7.481 14.124 1.00 0.00 89 GLU A C 1
ATOM 1474 O O . GLU A 1 93 ? 0.350 -7.845 15.267 1.00 0.00 89 GLU A O 1
ATOM 1486 N N . VAL A 1 94 ? -1.122 -7.792 13.554 1.00 0.00 90 VAL A N 1
ATOM 1487 C CA . VAL A 1 94 ? -2.182 -8.577 14.249 1.00 0.00 90 VAL A CA 1
ATOM 1488 C C . VAL A 1 94 ? -2.334 -10.001 13.644 1.00 0.00 90 VAL A C 1
ATOM 1489 O O . VAL A 1 94 ? -2.598 -10.147 12.446 1.00 0.00 90 VAL A O 1
ATOM 1502 N N . ARG A 1 95 ? -2.186 -11.039 14.487 1.00 0.00 91 ARG A N 1
ATOM 1503 C CA . ARG A 1 95 ? -2.153 -12.460 14.018 1.00 0.00 91 ARG A CA 1
ATOM 1504 C C . ARG A 1 95 ? -3.309 -13.281 14.683 1.00 0.00 91 ARG A C 1
ATOM 1505 O O . ARG A 1 95 ? -3.384 -13.396 15.914 1.00 0.00 91 ARG A O 1
ATOM 1526 N N . VAL A 1 96 ? -4.202 -13.887 13.874 1.00 0.00 92 VAL A N 1
ATOM 1527 C CA . VAL A 1 96 ? -5.338 -14.720 14.380 1.00 0.00 92 VAL A CA 1
ATOM 1528 C C . VAL A 1 96 ? -4.805 -16.142 14.699 1.00 0.00 92 VAL A C 1
ATOM 1529 O O . VAL A 1 96 ? -4.743 -17.037 13.853 1.00 0.00 92 VAL A O 1
ATOM 1542 N N . HIS A 1 3 ? 4.934 14.771 -0.579 1.00 0.00 -1 HIS A N 2
ATOM 1543 C CA . HIS A 1 3 ? 4.689 15.253 0.803 1.00 0.00 -1 HIS A CA 2
ATOM 1544 C C . HIS A 1 3 ? 4.014 14.136 1.657 1.00 0.00 -1 HIS A C 2
ATOM 1545 O O . HIS A 1 3 ? 2.798 13.923 1.584 1.00 0.00 -1 HIS A O 2
ATOM 1559 N N . MET A 1 4 ? 4.795 13.447 2.515 1.00 0.00 0 MET A N 2
ATOM 1560 C CA . MET A 1 4 ? 4.247 12.444 3.473 1.00 0.00 0 MET A CA 2
ATOM 1561 C C . MET A 1 4 ? 3.577 13.154 4.694 1.00 0.00 0 MET A C 2
ATOM 1562 O O . MET A 1 4 ? 4.254 13.821 5.483 1.00 0.00 0 MET A O 2
ATOM 1576 N N . LYS A 1 5 ? 2.250 12.995 4.845 1.00 0.00 1 LYS A N 2
ATOM 1577 C CA . LYS A 1 5 ? 1.504 13.545 6.013 1.00 0.00 1 LYS A CA 2
ATOM 1578 C C . LYS A 1 5 ? 0.832 12.423 6.864 1.00 0.00 1 LYS A C 2
ATOM 1579 O O . LYS A 1 5 ? 1.302 12.150 7.971 1.00 0.00 1 LYS A O 2
ATOM 1598 N N . VAL A 1 6 ? -0.251 11.783 6.381 1.00 0.00 2 VAL A N 2
ATOM 1599 C CA . VAL A 1 6 ? -0.864 10.596 7.061 1.00 0.00 2 VAL A CA 2
ATOM 1600 C C . VAL A 1 6 ? -1.041 9.494 5.966 1.00 0.00 2 VAL A C 2
ATOM 1601 O O . VAL A 1 6 ? -2.068 9.441 5.279 1.00 0.00 2 VAL A O 2
ATOM 1614 N N . ASP A 1 7 ? -0.032 8.617 5.806 1.00 0.00 3 ASP A N 2
ATOM 1615 C CA . ASP A 1 7 ? -0.100 7.484 4.846 1.00 0.00 3 ASP A CA 2
ATOM 1616 C C . ASP A 1 7 ? -0.583 6.193 5.565 1.00 0.00 3 ASP A C 2
ATOM 1617 O O . ASP A 1 7 ? 0.100 5.696 6.464 1.00 0.00 3 ASP A O 2
ATOM 1626 N N . ILE A 1 8 ? -1.723 5.626 5.134 1.00 0.00 4 ILE A N 2
ATOM 1627 C CA . ILE A 1 8 ? -2.175 4.284 5.600 1.00 0.00 4 ILE A CA 2
ATOM 1628 C C . ILE A 1 8 ? -1.596 3.212 4.605 1.00 0.00 4 ILE A C 2
ATOM 1629 O O . ILE A 1 8 ? -2.277 2.802 3.659 1.00 0.00 4 ILE A O 2
ATOM 1645 N N . THR A 1 9 ? -0.354 2.745 4.832 1.00 0.00 5 THR A N 2
ATOM 1646 C CA . THR A 1 9 ? 0.283 1.674 4.010 1.00 0.00 5 THR A CA 2
ATOM 1647 C C . THR A 1 9 ? -0.125 0.275 4.586 1.00 0.00 5 THR A C 2
ATOM 1648 O O . THR A 1 9 ? 0.371 -0.176 5.624 1.00 0.00 5 THR A O 2
ATOM 1659 N N . ILE A 1 10 ? -1.040 -0.407 3.882 1.00 0.00 6 ILE A N 2
ATOM 1660 C CA . ILE A 1 10 ? -1.571 -1.744 4.278 1.00 0.00 6 ILE A CA 2
ATOM 1661 C C . ILE A 1 10 ? -0.756 -2.860 3.540 1.00 0.00 6 ILE A C 2
ATOM 1662 O O . ILE A 1 10 ? -0.594 -2.802 2.319 1.00 0.00 6 ILE A O 2
ATOM 1678 N N . LYS A 1 11 ? -0.349 -3.927 4.253 1.00 0.00 7 LYS A N 2
ATOM 1679 C CA . LYS A 1 11 ? -0.032 -5.250 3.633 1.00 0.00 7 LYS A CA 2
ATOM 1680 C C . LYS A 1 11 ? -0.867 -6.360 4.366 1.00 0.00 7 LYS A C 2
ATOM 1681 O O . LYS A 1 11 ? -0.526 -6.776 5.479 1.00 0.00 7 LYS A O 2
ATOM 1700 N N . ILE A 1 12 ? -1.969 -6.837 3.746 1.00 0.00 8 ILE A N 2
ATOM 1701 C CA . ILE A 1 12 ? -2.843 -7.915 4.321 1.00 0.00 8 ILE A CA 2
ATOM 1702 C C . ILE A 1 12 ? -2.495 -9.302 3.696 1.00 0.00 8 ILE A C 2
ATOM 1703 O O . ILE A 1 12 ? -2.680 -9.516 2.493 1.00 0.00 8 ILE A O 2
ATOM 1719 N N . GLN A 1 13 ? -2.015 -10.252 4.519 1.00 0.00 9 GLN A N 2
ATOM 1720 C CA . GLN A 1 13 ? -1.560 -11.584 4.034 1.00 0.00 9 GLN A CA 2
ATOM 1721 C C . GLN A 1 13 ? -2.741 -12.609 4.008 1.00 0.00 9 GLN A C 2
ATOM 1722 O O . GLN A 1 13 ? -3.155 -13.144 5.041 1.00 0.00 9 GLN A O 2
ATOM 1736 N N . ARG A 1 14 ? -3.281 -12.875 2.809 1.00 0.00 10 ARG A N 2
ATOM 1737 C CA . ARG A 1 14 ? -4.384 -13.847 2.580 1.00 0.00 10 ARG A CA 2
ATOM 1738 C C . ARG A 1 14 ? -3.823 -15.246 2.170 1.00 0.00 10 ARG A C 2
ATOM 1739 O O . ARG A 1 14 ? -3.735 -15.568 0.980 1.00 0.00 10 ARG A O 2
ATOM 1760 N N . ASP A 1 15 ? -3.426 -16.072 3.160 1.00 0.00 11 ASP A N 2
ATOM 1761 C CA . ASP A 1 15 ? -2.908 -17.467 2.936 1.00 0.00 11 ASP A CA 2
ATOM 1762 C C . ASP A 1 15 ? -1.756 -17.590 1.865 1.00 0.00 11 ASP A C 2
ATOM 1763 O O . ASP A 1 15 ? -1.873 -18.315 0.872 1.00 0.00 11 ASP A O 2
ATOM 1772 N N . GLY A 1 16 ? -0.658 -16.826 2.043 1.00 0.00 12 GLY A N 2
ATOM 1773 C CA . GLY A 1 16 ? 0.320 -16.572 0.943 1.00 0.00 12 GLY A CA 2
ATOM 1774 C C . GLY A 1 16 ? 0.216 -15.205 0.219 1.00 0.00 12 GLY A C 2
ATOM 1775 O O . GLY A 1 16 ? 1.239 -14.553 0.010 1.00 0.00 12 GLY A O 2
ATOM 1779 N N . GLN A 1 17 ? -0.991 -14.786 -0.198 1.00 0.00 13 GLN A N 2
ATOM 1780 C CA . GLN A 1 17 ? -1.202 -13.559 -1.017 1.00 0.00 13 GLN A CA 2
ATOM 1781 C C . GLN A 1 17 ? -1.167 -12.247 -0.169 1.00 0.00 13 GLN A C 2
ATOM 1782 O O . GLN A 1 17 ? -2.170 -11.875 0.449 1.00 0.00 13 GLN A O 2
ATOM 1796 N N . GLU A 1 18 ? -0.039 -11.508 -0.172 1.00 0.00 14 GLU A N 2
ATOM 1797 C CA . GLU A 1 18 ? 0.015 -10.145 0.428 1.00 0.00 14 GLU A CA 2
ATOM 1798 C C . GLU A 1 18 ? -0.599 -9.071 -0.525 1.00 0.00 14 GLU A C 2
ATOM 1799 O O . GLU A 1 18 ? -0.040 -8.737 -1.574 1.00 0.00 14 GLU A O 2
ATOM 1811 N N . ILE A 1 19 ? -1.795 -8.576 -0.172 1.00 0.00 15 ILE A N 2
ATOM 1812 C CA . ILE A 1 19 ? -2.575 -7.639 -1.038 1.00 0.00 15 ILE A CA 2
ATOM 1813 C C . ILE A 1 19 ? -2.389 -6.221 -0.412 1.00 0.00 15 ILE A C 2
ATOM 1814 O O . ILE A 1 19 ? -2.828 -5.972 0.718 1.00 0.00 15 ILE A O 2
ATOM 1830 N N . GLU A 1 20 ? -1.686 -5.318 -1.123 1.00 0.00 16 GLU A N 2
ATOM 1831 C CA . GLU A 1 20 ? -1.144 -4.068 -0.519 1.00 0.00 16 GLU A CA 2
ATOM 1832 C C . GLU A 1 20 ? -1.721 -2.744 -1.104 1.00 0.00 16 GLU A C 2
ATOM 1833 O O . GLU A 1 20 ? -1.942 -2.613 -2.312 1.00 0.00 16 GLU A O 2
ATOM 1845 N N . ILE A 1 21 ? -2.005 -1.772 -0.212 1.00 0.00 17 ILE A N 2
ATOM 1846 C CA . ILE A 1 21 ? -2.768 -0.537 -0.566 1.00 0.00 17 ILE A CA 2
ATOM 1847 C C . ILE A 1 21 ? -2.195 0.656 0.275 1.00 0.00 17 ILE A C 2
ATOM 1848 O O . ILE A 1 21 ? -2.265 0.631 1.509 1.00 0.00 17 ILE A O 2
ATOM 1864 N N . ASP A 1 22 ? -1.699 1.724 -0.383 1.00 0.00 18 ASP A N 2
ATOM 1865 C CA . ASP A 1 22 ? -1.353 3.008 0.293 1.00 0.00 18 ASP A CA 2
ATOM 1866 C C . ASP A 1 22 ? -2.540 4.031 0.205 1.00 0.00 18 ASP A C 2
ATOM 1867 O O . ASP A 1 22 ? -2.814 4.610 -0.853 1.00 0.00 18 ASP A O 2
ATOM 1876 N N . ILE A 1 23 ? -3.271 4.251 1.315 1.00 0.00 19 ILE A N 2
ATOM 1877 C CA . ILE A 1 23 ? -4.400 5.233 1.362 1.00 0.00 19 ILE A CA 2
ATOM 1878 C C . ILE A 1 23 ? -3.840 6.536 2.027 1.00 0.00 19 ILE A C 2
ATOM 1879 O O . ILE A 1 23 ? -3.798 6.669 3.254 1.00 0.00 19 ILE A O 2
ATOM 1895 N N . ARG A 1 24 ? -3.389 7.486 1.193 1.00 0.00 20 ARG A N 2
ATOM 1896 C CA . ARG A 1 24 ? -2.661 8.701 1.656 1.00 0.00 20 ARG A CA 2
ATOM 1897 C C . ARG A 1 24 ? -3.628 9.911 1.887 1.00 0.00 20 ARG A C 2
ATOM 1898 O O . ARG A 1 24 ? -4.037 10.588 0.939 1.00 0.00 20 ARG A O 2
ATOM 1919 N N . VAL A 1 25 ? -4.047 10.133 3.149 1.00 0.00 21 VAL A N 2
ATOM 1920 C CA . VAL A 1 25 ? -5.247 10.968 3.482 1.00 0.00 21 VAL A CA 2
ATOM 1921 C C . VAL A 1 25 ? -5.016 11.780 4.803 1.00 0.00 21 VAL A C 2
ATOM 1922 O O . VAL A 1 25 ? -5.386 11.351 5.901 1.00 0.00 21 VAL A O 2
ATOM 1935 N N . SER A 1 26 ? -4.451 12.999 4.699 1.00 0.00 22 SER A N 2
ATOM 1936 C CA . SER A 1 26 ? -4.322 13.930 5.860 1.00 0.00 22 SER A CA 2
ATOM 1937 C C . SER A 1 26 ? -5.517 14.929 5.935 1.00 0.00 22 SER A C 2
ATOM 1938 O O . SER A 1 26 ? -5.465 16.037 5.388 1.00 0.00 22 SER A O 2
ATOM 1946 N N . THR A 1 27 ? -6.608 14.487 6.576 1.00 0.00 23 THR A N 2
ATOM 1947 C CA . THR A 1 27 ? -7.950 15.136 6.482 1.00 0.00 23 THR A CA 2
ATOM 1948 C C . THR A 1 27 ? -8.890 14.576 7.602 1.00 0.00 23 THR A C 2
ATOM 1949 O O . THR A 1 27 ? -8.725 13.451 8.082 1.00 0.00 23 THR A O 2
ATOM 1960 N N . GLY A 1 28 ? -9.918 15.348 7.996 1.00 0.00 24 GLY A N 2
ATOM 1961 C CA . GLY A 1 28 ? -11.052 14.808 8.806 1.00 0.00 24 GLY A CA 2
ATOM 1962 C C . GLY A 1 28 ? -12.113 14.034 7.985 1.00 0.00 24 GLY A C 2
ATOM 1963 O O . GLY A 1 28 ? -12.276 12.823 8.148 1.00 0.00 24 GLY A O 2
ATOM 1967 N N . LYS A 1 29 ? -12.804 14.737 7.071 1.00 0.00 25 LYS A N 2
ATOM 1968 C CA . LYS A 1 29 ? -13.665 14.086 6.040 1.00 0.00 25 LYS A CA 2
ATOM 1969 C C . LYS A 1 29 ? -12.812 13.343 4.954 1.00 0.00 25 LYS A C 2
ATOM 1970 O O . LYS A 1 29 ? -11.748 13.828 4.556 1.00 0.00 25 LYS A O 2
ATOM 1989 N N . GLU A 1 30 ? -13.280 12.153 4.525 1.00 0.00 26 GLU A N 2
ATOM 1990 C CA . GLU A 1 30 ? -12.478 11.158 3.731 1.00 0.00 26 GLU A CA 2
ATOM 1991 C C . GLU A 1 30 ? -11.695 10.131 4.610 1.00 0.00 26 GLU A C 2
ATOM 1992 O O . GLU A 1 30 ? -11.861 8.930 4.392 1.00 0.00 26 GLU A O 2
ATOM 2004 N N . LEU A 1 31 ? -10.899 10.558 5.614 1.00 0.00 27 LEU A N 2
ATOM 2005 C CA . LEU A 1 31 ? -10.282 9.634 6.619 1.00 0.00 27 LEU A CA 2
ATOM 2006 C C . LEU A 1 31 ? -11.298 8.721 7.385 1.00 0.00 27 LEU A C 2
ATOM 2007 O O . LEU A 1 31 ? -11.141 7.500 7.349 1.00 0.00 27 LEU A O 2
ATOM 2023 N N . GLU A 1 32 ? -12.345 9.289 8.015 1.00 0.00 28 GLU A N 2
ATOM 2024 C CA . GLU A 1 32 ? -13.458 8.498 8.622 1.00 0.00 28 GLU A CA 2
ATOM 2025 C C . GLU A 1 32 ? -14.270 7.583 7.630 1.00 0.00 28 GLU A C 2
ATOM 2026 O O . GLU A 1 32 ? -14.549 6.425 7.952 1.00 0.00 28 GLU A O 2
ATOM 2038 N N . ARG A 1 33 ? -14.595 8.067 6.410 1.00 0.00 29 ARG A N 2
ATOM 2039 C CA . ARG A 1 33 ? -15.160 7.209 5.320 1.00 0.00 29 ARG A CA 2
ATOM 2040 C C . ARG A 1 33 ? -14.226 6.047 4.832 1.00 0.00 29 ARG A C 2
ATOM 2041 O O . ARG A 1 33 ? -14.695 4.911 4.724 1.00 0.00 29 ARG A O 2
ATOM 2062 N N . ALA A 1 34 ? -12.924 6.298 4.579 1.00 0.00 30 ALA A N 2
ATOM 2063 C CA . ALA A 1 34 ? -11.912 5.224 4.407 1.00 0.00 30 ALA A CA 2
ATOM 2064 C C . ALA A 1 34 ? -11.761 4.253 5.623 1.00 0.00 30 ALA A C 2
ATOM 2065 O O . ALA A 1 34 ? -11.901 3.048 5.431 1.00 0.00 30 ALA A O 2
ATOM 2072 N N . LEU A 1 35 ? -11.549 4.747 6.859 1.00 0.00 31 LEU A N 2
ATOM 2073 C CA . LEU A 1 35 ? -11.548 3.921 8.105 1.00 0.00 31 LEU A CA 2
ATOM 2074 C C . LEU A 1 35 ? -12.771 2.955 8.291 1.00 0.00 31 LEU A C 2
ATOM 2075 O O . LEU A 1 35 ? -12.573 1.760 8.536 1.00 0.00 31 LEU A O 2
ATOM 2091 N N . GLN A 1 36 ? -14.010 3.453 8.123 1.00 0.00 32 GLN A N 2
ATOM 2092 C CA . GLN A 1 36 ? -15.235 2.615 8.158 1.00 0.00 32 GLN A CA 2
ATOM 2093 C C . GLN A 1 36 ? -15.497 1.670 6.934 1.00 0.00 32 GLN A C 2
ATOM 2094 O O . GLN A 1 36 ? -16.231 0.700 7.109 1.00 0.00 32 GLN A O 2
ATOM 2108 N N . GLU A 1 37 ? -14.932 1.877 5.732 1.00 0.00 33 GLU A N 2
ATOM 2109 C CA . GLU A 1 37 ? -14.885 0.819 4.672 1.00 0.00 33 GLU A CA 2
ATOM 2110 C C . GLU A 1 37 ? -13.642 -0.139 4.736 1.00 0.00 33 GLU A C 2
ATOM 2111 O O . GLU A 1 37 ? -13.776 -1.324 4.424 1.00 0.00 33 GLU A O 2
ATOM 2123 N N . LEU A 1 38 ? -12.456 0.318 5.180 1.00 0.00 34 LEU A N 2
ATOM 2124 C CA . LEU A 1 38 ? -11.288 -0.562 5.481 1.00 0.00 34 LEU A CA 2
ATOM 2125 C C . LEU A 1 38 ? -11.518 -1.590 6.648 1.00 0.00 34 LEU A C 2
ATOM 2126 O O . LEU A 1 38 ? -11.182 -2.762 6.466 1.00 0.00 34 LEU A O 2
ATOM 2142 N N . GLU A 1 39 ? -12.157 -1.216 7.784 1.00 0.00 35 GLU A N 2
ATOM 2143 C CA . GLU A 1 39 ? -12.785 -2.201 8.731 1.00 0.00 35 GLU A CA 2
ATOM 2144 C C . GLU A 1 39 ? -13.752 -3.269 8.089 1.00 0.00 35 GLU A C 2
ATOM 2145 O O . GLU A 1 39 ? -13.690 -4.461 8.411 1.00 0.00 35 GLU A O 2
ATOM 2157 N N . LYS A 1 40 ? -14.598 -2.821 7.144 1.00 0.00 36 LYS A N 2
ATOM 2158 C CA . LYS A 1 40 ? -15.533 -3.666 6.356 1.00 0.00 36 LYS A CA 2
ATOM 2159 C C . LYS A 1 40 ? -14.818 -4.653 5.378 1.00 0.00 36 LYS A C 2
ATOM 2160 O O . LYS A 1 40 ? -15.085 -5.854 5.434 1.00 0.00 36 LYS A O 2
ATOM 2179 N N . ALA A 1 41 ? -13.873 -4.174 4.541 1.00 0.00 37 ALA A N 2
ATOM 2180 C CA . ALA A 1 41 ? -12.918 -5.042 3.802 1.00 0.00 37 ALA A CA 2
ATOM 2181 C C . ALA A 1 41 ? -12.025 -6.026 4.629 1.00 0.00 37 ALA A C 2
ATOM 2182 O O . ALA A 1 41 ? -11.735 -7.115 4.132 1.00 0.00 37 ALA A O 2
ATOM 2189 N N . LEU A 1 42 ? -11.623 -5.691 5.869 1.00 0.00 38 LEU A N 2
ATOM 2190 C CA . LEU A 1 42 ? -11.031 -6.666 6.830 1.00 0.00 38 LEU A CA 2
ATOM 2191 C C . LEU A 1 42 ? -12.031 -7.764 7.339 1.00 0.00 38 LEU A C 2
ATOM 2192 O O . LEU A 1 42 ? -11.737 -8.957 7.201 1.00 0.00 38 LEU A O 2
ATOM 2208 N N . ALA A 1 43 ? -13.192 -7.381 7.912 1.00 0.00 39 ALA A N 2
ATOM 2209 C CA . ALA A 1 43 ? -14.220 -8.342 8.399 1.00 0.00 39 ALA A CA 2
ATOM 2210 C C . ALA A 1 43 ? -14.913 -9.220 7.305 1.00 0.00 39 ALA A C 2
ATOM 2211 O O . ALA A 1 43 ? -14.915 -10.450 7.421 1.00 0.00 39 ALA A O 2
ATOM 2218 N N . ARG A 1 44 ? -15.445 -8.617 6.226 1.00 0.00 40 ARG A N 2
ATOM 2219 C CA . ARG A 1 44 ? -15.938 -9.361 5.027 1.00 0.00 40 ARG A CA 2
ATOM 2220 C C . ARG A 1 44 ? -14.763 -9.777 4.058 1.00 0.00 40 ARG A C 2
ATOM 2221 O O . ARG A 1 44 ? -14.685 -9.359 2.895 1.00 0.00 40 ARG A O 2
ATOM 2242 N N . ALA A 1 45 ? -13.865 -10.639 4.574 1.00 0.00 41 ALA A N 2
ATOM 2243 C CA . ALA A 1 45 ? -12.693 -11.197 3.846 1.00 0.00 41 ALA A CA 2
ATOM 2244 C C . ALA A 1 45 ? -11.984 -12.303 4.689 1.00 0.00 41 ALA A C 2
ATOM 2245 O O . ALA A 1 45 ? -11.885 -13.439 4.218 1.00 0.00 41 ALA A O 2
ATOM 2252 N N . GLY A 1 46 ? -11.452 -11.986 5.893 1.00 0.00 42 GLY A N 2
ATOM 2253 C CA . GLY A 1 46 ? -10.625 -12.941 6.678 1.00 0.00 42 GLY A CA 2
ATOM 2254 C C . GLY A 1 46 ? -9.148 -13.014 6.237 1.00 0.00 42 GLY A C 2
ATOM 2255 O O . GLY A 1 46 ? -8.755 -13.951 5.537 1.00 0.00 42 GLY A O 2
ATOM 2259 N N . ALA A 1 47 ? -8.334 -12.034 6.650 1.00 0.00 43 ALA A N 2
ATOM 2260 C CA . ALA A 1 47 ? -6.864 -12.061 6.430 1.00 0.00 43 ALA A CA 2
ATOM 2261 C C . ALA A 1 47 ? -6.085 -12.730 7.607 1.00 0.00 43 ALA A C 2
ATOM 2262 O O . ALA A 1 47 ? -6.510 -12.702 8.768 1.00 0.00 43 ALA A O 2
ATOM 2269 N N . ARG A 1 48 ? -4.927 -13.340 7.294 1.00 0.00 44 ARG A N 2
ATOM 2270 C CA . ARG A 1 48 ? -4.073 -14.018 8.311 1.00 0.00 44 ARG A CA 2
ATOM 2271 C C . ARG A 1 48 ? -3.202 -12.999 9.104 1.00 0.00 44 ARG A C 2
ATOM 2272 O O . ARG A 1 48 ? -3.485 -12.795 10.282 1.00 0.00 44 ARG A O 2
ATOM 2293 N N . ASN A 1 49 ? -2.185 -12.362 8.484 1.00 0.00 45 ASN A N 2
ATOM 2294 C CA . ASN A 1 49 ? -1.391 -11.280 9.130 1.00 0.00 45 ASN A CA 2
ATOM 2295 C C . ASN A 1 49 ? -1.775 -9.906 8.502 1.00 0.00 45 ASN A C 2
ATOM 2296 O O . ASN A 1 49 ? -1.497 -9.620 7.331 1.00 0.00 45 ASN A O 2
ATOM 2307 N N . VAL A 1 50 ? -2.422 -9.062 9.315 1.00 0.00 46 VAL A N 2
ATOM 2308 C CA . VAL A 1 50 ? -2.828 -7.683 8.936 1.00 0.00 46 VAL A CA 2
ATOM 2309 C C . VAL A 1 50 ? -1.720 -6.735 9.482 1.00 0.00 46 VAL A C 2
ATOM 2310 O O . VAL A 1 50 ? -1.718 -6.383 10.667 1.00 0.00 46 VAL A O 2
ATOM 2323 N N . GLN A 1 51 ? -0.771 -6.343 8.617 1.00 0.00 47 GLN A N 2
ATOM 2324 C CA . GLN A 1 51 ? 0.325 -5.416 8.995 1.00 0.00 47 GLN A CA 2
ATOM 2325 C C . GLN A 1 51 ? 0.109 -4.021 8.334 1.00 0.00 47 GLN A C 2
ATOM 2326 O O . GLN A 1 51 ? 0.321 -3.834 7.132 1.00 0.00 47 GLN A O 2
ATOM 2340 N N . ILE A 1 52 ? -0.354 -3.052 9.145 1.00 0.00 48 ILE A N 2
ATOM 2341 C CA . ILE A 1 52 ? -0.717 -1.683 8.672 1.00 0.00 48 ILE A CA 2
ATOM 2342 C C . ILE A 1 52 ? 0.347 -0.694 9.245 1.00 0.00 48 ILE A C 2
ATOM 2343 O O . ILE A 1 52 ? 0.409 -0.488 10.462 1.00 0.00 48 ILE A O 2
ATOM 2359 N N . THR A 1 53 ? 1.131 -0.039 8.369 1.00 0.00 49 THR A N 2
ATOM 2360 C CA . THR A 1 53 ? 2.027 1.083 8.773 1.00 0.00 49 THR A CA 2
ATOM 2361 C C . THR A 1 53 ? 1.292 2.438 8.538 1.00 0.00 49 THR A C 2
ATOM 2362 O O . THR A 1 53 ? 1.066 2.848 7.395 1.00 0.00 49 THR A O 2
ATOM 2373 N N . ILE A 1 54 ? 0.951 3.143 9.630 1.00 0.00 50 ILE A N 2
ATOM 2374 C CA . ILE A 1 54 ? 0.370 4.517 9.563 1.00 0.00 50 ILE A CA 2
ATOM 2375 C C . ILE A 1 54 ? 1.499 5.553 9.873 1.00 0.00 50 ILE A C 2
ATOM 2376 O O . ILE A 1 54 ? 1.894 5.737 11.029 1.00 0.00 50 ILE A O 2
ATOM 2392 N N . SER A 1 55 ? 2.022 6.225 8.829 1.00 0.00 51 SER A N 2
ATOM 2393 C CA . SER A 1 55 ? 3.143 7.197 8.980 1.00 0.00 51 SER A CA 2
ATOM 2394 C C . SER A 1 55 ? 2.628 8.648 9.224 1.00 0.00 51 SER A C 2
ATOM 2395 O O . SER A 1 55 ? 2.154 9.299 8.285 1.00 0.00 51 SER A O 2
ATOM 2403 N N . ALA A 1 56 ? 2.727 9.129 10.474 1.00 0.00 52 ALA A N 2
ATOM 2404 C CA . ALA A 1 56 ? 2.170 10.444 10.885 1.00 0.00 52 ALA A CA 2
ATOM 2405 C C . ALA A 1 56 ? 3.204 11.618 10.926 1.00 0.00 52 ALA A C 2
ATOM 2406 O O . ALA A 1 56 ? 4.426 11.432 10.866 1.00 0.00 52 ALA A O 2
ATOM 2413 N N . GLU A 1 57 ? 2.688 12.849 11.074 1.00 0.00 53 GLU A N 2
ATOM 2414 C CA . GLU A 1 57 ? 3.526 14.084 11.158 1.00 0.00 53 GLU A CA 2
ATOM 2415 C C . GLU A 1 57 ? 4.239 14.366 12.525 1.00 0.00 53 GLU A C 2
ATOM 2416 O O . GLU A 1 57 ? 5.303 14.990 12.530 1.00 0.00 53 GLU A O 2
ATOM 2428 N N . ASN A 1 58 ? 3.644 14.003 13.676 1.00 0.00 54 ASN A N 2
ATOM 2429 C CA . ASN A 1 58 ? 4.178 14.333 15.032 1.00 0.00 54 ASN A CA 2
ATOM 2430 C C . ASN A 1 58 ? 4.011 13.131 16.016 1.00 0.00 54 ASN A C 2
ATOM 2431 O O . ASN A 1 58 ? 3.129 12.280 15.860 1.00 0.00 54 ASN A O 2
ATOM 2442 N N . ASP A 1 59 ? 4.825 13.116 17.085 1.00 0.00 55 ASP A N 2
ATOM 2443 C CA . ASP A 1 59 ? 4.805 12.044 18.127 1.00 0.00 55 ASP A CA 2
ATOM 2444 C C . ASP A 1 59 ? 3.440 11.858 18.888 1.00 0.00 55 ASP A C 2
ATOM 2445 O O . ASP A 1 59 ? 2.937 10.733 18.961 1.00 0.00 55 ASP A O 2
ATOM 2454 N N . GLU A 1 60 ? 2.795 12.943 19.380 1.00 0.00 56 GLU A N 2
ATOM 2455 C CA . GLU A 1 60 ? 1.373 12.901 19.850 1.00 0.00 56 GLU A CA 2
ATOM 2456 C C . GLU A 1 60 ? 0.315 12.471 18.762 1.00 0.00 56 GLU A C 2
ATOM 2457 O O . GLU A 1 60 ? -0.554 11.658 19.073 1.00 0.00 56 GLU A O 2
ATOM 2469 N N . GLN A 1 61 ? 0.413 12.933 17.496 1.00 0.00 57 GLN A N 2
ATOM 2470 C CA . GLN A 1 61 ? -0.410 12.403 16.356 1.00 0.00 57 GLN A CA 2
ATOM 2471 C C . GLN A 1 61 ? -0.224 10.876 16.034 1.00 0.00 57 GLN A C 2
ATOM 2472 O O . GLN A 1 61 ? -1.214 10.174 15.808 1.00 0.00 57 GLN A O 2
ATOM 2486 N N . ALA A 1 62 ? 1.018 10.350 16.050 1.00 0.00 58 ALA A N 2
ATOM 2487 C CA . ALA A 1 62 ? 1.291 8.889 16.113 1.00 0.00 58 ALA A CA 2
ATOM 2488 C C . ALA A 1 62 ? 0.671 8.118 17.334 1.00 0.00 58 ALA A C 2
ATOM 2489 O O . ALA A 1 62 ? 0.042 7.081 17.126 1.00 0.00 58 ALA A O 2
ATOM 2496 N N . LYS A 1 63 ? 0.796 8.629 18.577 1.00 0.00 59 LYS A N 2
ATOM 2497 C CA . LYS A 1 63 ? 0.007 8.158 19.761 1.00 0.00 59 LYS A CA 2
ATOM 2498 C C . LYS A 1 63 ? -1.562 8.191 19.604 1.00 0.00 59 LYS A C 2
ATOM 2499 O O . LYS A 1 63 ? -2.210 7.170 19.851 1.00 0.00 59 LYS A O 2
ATOM 2518 N N . GLU A 1 64 ? -2.161 9.309 19.155 1.00 0.00 60 GLU A N 2
ATOM 2519 C CA . GLU A 1 64 ? -3.611 9.385 18.792 1.00 0.00 60 GLU A CA 2
ATOM 2520 C C . GLU A 1 64 ? -4.073 8.373 17.680 1.00 0.00 60 GLU A C 2
ATOM 2521 O O . GLU A 1 64 ? -5.111 7.723 17.835 1.00 0.00 60 GLU A O 2
ATOM 2533 N N . LEU A 1 65 ? -3.293 8.196 16.592 1.00 0.00 61 LEU A N 2
ATOM 2534 C CA . LEU A 1 65 ? -3.506 7.104 15.598 1.00 0.00 61 LEU A CA 2
ATOM 2535 C C . LEU A 1 65 ? -3.289 5.652 16.149 1.00 0.00 61 LEU A C 2
ATOM 2536 O O . LEU A 1 65 ? -4.166 4.816 15.934 1.00 0.00 61 LEU A O 2
ATOM 2552 N N . LEU A 1 66 ? -2.208 5.344 16.898 1.00 0.00 62 LEU A N 2
ATOM 2553 C CA . LEU A 1 66 ? -2.102 4.103 17.735 1.00 0.00 62 LEU A CA 2
ATOM 2554 C C . LEU A 1 66 ? -3.363 3.754 18.600 1.00 0.00 62 LEU A C 2
ATOM 2555 O O . LEU A 1 66 ? -3.902 2.653 18.458 1.00 0.00 62 LEU A O 2
ATOM 2571 N N . GLU A 1 67 ? -3.846 4.687 19.440 1.00 0.00 63 GLU A N 2
ATOM 2572 C CA . GLU A 1 67 ? -5.114 4.519 20.214 1.00 0.00 63 GLU A CA 2
ATOM 2573 C C . GLU A 1 67 ? -6.412 4.344 19.347 1.00 0.00 63 GLU A C 2
ATOM 2574 O O . GLU A 1 67 ? -7.197 3.426 19.612 1.00 0.00 63 GLU A O 2
ATOM 2586 N N . LEU A 1 68 ? -6.611 5.147 18.281 1.00 0.00 64 LEU A N 2
ATOM 2587 C CA . LEU A 1 68 ? -7.665 4.900 17.254 1.00 0.00 64 LEU A CA 2
ATOM 2588 C C . LEU A 1 68 ? -7.612 3.504 16.533 1.00 0.00 64 LEU A C 2
ATOM 2589 O O . LEU A 1 68 ? -8.641 2.821 16.473 1.00 0.00 64 LEU A O 2
ATOM 2605 N N . ILE A 1 69 ? -6.441 3.057 16.028 1.00 0.00 65 ILE A N 2
ATOM 2606 C CA . ILE A 1 69 ? -6.269 1.678 15.465 1.00 0.00 65 ILE A CA 2
ATOM 2607 C C . ILE A 1 69 ? -6.489 0.556 16.547 1.00 0.00 65 ILE A C 2
ATOM 2608 O O . ILE A 1 69 ? -7.256 -0.367 16.278 1.00 0.00 65 ILE A O 2
ATOM 2624 N N . ALA A 1 70 ? -5.878 0.620 17.752 1.00 0.00 66 ALA A N 2
ATOM 2625 C CA . ALA A 1 70 ? -6.191 -0.312 18.874 1.00 0.00 66 ALA A CA 2
ATOM 2626 C C . ALA A 1 70 ? -7.703 -0.459 19.280 1.00 0.00 66 ALA A C 2
ATOM 2627 O O . ALA A 1 70 ? -8.187 -1.583 19.431 1.00 0.00 66 ALA A O 2
ATOM 2634 N N . ARG A 1 71 ? -8.461 0.652 19.370 1.00 0.00 67 ARG A N 2
ATOM 2635 C CA . ARG A 1 71 ? -9.956 0.630 19.427 1.00 0.00 67 ARG A CA 2
ATOM 2636 C C . ARG A 1 71 ? -10.684 -0.094 18.228 1.00 0.00 67 ARG A C 2
ATOM 2637 O O . ARG A 1 71 ? -11.617 -0.870 18.460 1.00 0.00 67 ARG A O 2
ATOM 2658 N N . LEU A 1 72 ? -10.240 0.112 16.970 1.00 0.00 68 LEU A N 2
ATOM 2659 C CA . LEU A 1 72 ? -10.643 -0.724 15.798 1.00 0.00 68 LEU A CA 2
ATOM 2660 C C . LEU A 1 72 ? -10.304 -2.251 15.923 1.00 0.00 68 LEU A C 2
ATOM 2661 O O . LEU A 1 72 ? -11.190 -3.082 15.707 1.00 0.00 68 LEU A O 2
ATOM 2677 N N . LEU A 1 73 ? -9.061 -2.616 16.305 1.00 0.00 69 LEU A N 2
ATOM 2678 C CA . LEU A 1 73 ? -8.685 -4.013 16.694 1.00 0.00 69 LEU A CA 2
ATOM 2679 C C . LEU A 1 73 ? -9.601 -4.703 17.754 1.00 0.00 69 LEU A C 2
ATOM 2680 O O . LEU A 1 73 ? -10.014 -5.845 17.547 1.00 0.00 69 LEU A O 2
ATOM 2696 N N . GLN A 1 74 ? -9.921 -4.010 18.866 1.00 0.00 70 GLN A N 2
ATOM 2697 C CA . GLN A 1 74 ? -10.912 -4.487 19.871 1.00 0.00 70 GLN A CA 2
ATOM 2698 C C . GLN A 1 74 ? -12.351 -4.758 19.288 1.00 0.00 70 GLN A C 2
ATOM 2699 O O . GLN A 1 74 ? -12.925 -5.811 19.572 1.00 0.00 70 GLN A O 2
ATOM 2713 N N . LYS A 1 75 ? -12.903 -3.854 18.446 1.00 0.00 71 LYS A N 2
ATOM 2714 C CA . LYS A 1 75 ? -14.137 -4.118 17.642 1.00 0.00 71 LYS A CA 2
ATOM 2715 C C . LYS A 1 75 ? -14.048 -5.283 16.591 1.00 0.00 71 LYS A C 2
ATOM 2716 O O . LYS A 1 75 ? -14.993 -6.067 16.482 1.00 0.00 71 LYS A O 2
ATOM 2735 N N . LEU A 1 76 ? -12.953 -5.397 15.814 1.00 0.00 72 LEU A N 2
ATOM 2736 C CA . LEU A 1 76 ? -12.680 -6.584 14.946 1.00 0.00 72 LEU A CA 2
ATOM 2737 C C . LEU A 1 76 ? -12.497 -7.954 15.697 1.00 0.00 72 LEU A C 2
ATOM 2738 O O . LEU A 1 76 ? -13.056 -8.962 15.258 1.00 0.00 72 LEU A O 2
ATOM 2754 N N . GLY A 1 77 ? -11.721 -7.999 16.795 1.00 0.00 73 GLY A N 2
ATOM 2755 C CA . GLY A 1 77 ? -11.567 -9.217 17.642 1.00 0.00 73 GLY A CA 2
ATOM 2756 C C . GLY A 1 77 ? -10.307 -10.093 17.439 1.00 0.00 73 GLY A C 2
ATOM 2757 O O . GLY A 1 77 ? -10.391 -11.317 17.594 1.00 0.00 73 GLY A O 2
ATOM 2761 N N . TYR A 1 78 ? -9.133 -9.488 17.191 1.00 0.00 74 TYR A N 2
ATOM 2762 C CA . TYR A 1 78 ? -7.861 -10.236 16.954 1.00 0.00 74 TYR A CA 2
ATOM 2763 C C . TYR A 1 78 ? -7.244 -10.870 18.249 1.00 0.00 74 TYR A C 2
ATOM 2764 O O . TYR A 1 78 ? -7.671 -10.611 19.382 1.00 0.00 74 TYR A O 2
ATOM 2782 N N . LYS A 1 79 ? -6.291 -11.797 18.056 1.00 0.00 75 LYS A N 2
ATOM 2783 C CA . LYS A 1 79 ? -5.654 -12.562 19.172 1.00 0.00 75 LYS A CA 2
ATOM 2784 C C . LYS A 1 79 ? -4.162 -12.159 19.373 1.00 0.00 75 LYS A C 2
ATOM 2785 O O . LYS A 1 79 ? -3.806 -11.703 20.463 1.00 0.00 75 LYS A O 2
ATOM 2804 N N . ASP A 1 80 ? -3.300 -12.325 18.350 1.00 0.00 76 ASP A N 2
ATOM 2805 C CA . ASP A 1 80 ? -1.866 -11.955 18.434 1.00 0.00 76 ASP A CA 2
ATOM 2806 C C . ASP A 1 80 ? -1.710 -10.472 17.967 1.00 0.00 76 ASP A C 2
ATOM 2807 O O . ASP A 1 80 ? -1.872 -10.175 16.778 1.00 0.00 76 ASP A O 2
ATOM 2816 N N . ILE A 1 81 ? -1.475 -9.540 18.906 1.00 0.00 77 ILE A N 2
ATOM 2817 C CA . ILE A 1 81 ? -1.492 -8.074 18.613 1.00 0.00 77 ILE A CA 2
ATOM 2818 C C . ILE A 1 81 ? -0.064 -7.500 18.922 1.00 0.00 77 ILE A C 2
ATOM 2819 O O . ILE A 1 81 ? 0.320 -7.361 20.088 1.00 0.00 77 ILE A O 2
ATOM 2835 N N . ASN A 1 82 ? 0.709 -7.152 17.872 1.00 0.00 78 ASN A N 2
ATOM 2836 C CA . ASN A 1 82 ? 2.118 -6.683 18.001 1.00 0.00 78 ASN A CA 2
ATOM 2837 C C . ASN A 1 82 ? 2.285 -5.208 17.487 1.00 0.00 78 ASN A C 2
ATOM 2838 O O . ASN A 1 82 ? 1.955 -4.884 16.341 1.00 0.00 78 ASN A O 2
ATOM 2849 N N . VAL A 1 83 ? 2.821 -4.314 18.339 1.00 0.00 79 VAL A N 2
ATOM 2850 C CA . VAL A 1 83 ? 2.991 -2.859 18.016 1.00 0.00 79 VAL A CA 2
ATOM 2851 C C . VAL A 1 83 ? 4.507 -2.556 17.760 1.00 0.00 79 VAL A C 2
ATOM 2852 O O . VAL A 1 83 ? 5.361 -2.858 18.603 1.00 0.00 79 VAL A O 2
ATOM 2865 N N . ARG A 1 84 ? 4.847 -1.916 16.626 1.00 0.00 80 ARG A N 2
ATOM 2866 C CA . ARG A 1 84 ? 6.195 -1.305 16.414 1.00 0.00 80 ARG A CA 2
ATOM 2867 C C . ARG A 1 84 ? 6.033 0.168 15.918 1.00 0.00 80 ARG A C 2
ATOM 2868 O O . ARG A 1 84 ? 5.733 0.402 14.744 1.00 0.00 80 ARG A O 2
ATOM 2889 N N . VAL A 1 85 ? 6.271 1.164 16.795 1.00 0.00 81 VAL A N 2
ATOM 2890 C CA . VAL A 1 85 ? 6.277 2.609 16.398 1.00 0.00 81 VAL A CA 2
ATOM 2891 C C . VAL A 1 85 ? 7.756 3.035 16.111 1.00 0.00 81 VAL A C 2
ATOM 2892 O O . VAL A 1 85 ? 8.543 3.225 17.045 1.00 0.00 81 VAL A O 2
ATOM 2905 N N . ASN A 1 86 ? 8.132 3.207 14.827 1.00 0.00 82 ASN A N 2
ATOM 2906 C CA . ASN A 1 86 ? 9.478 3.735 14.451 1.00 0.00 82 ASN A CA 2
ATOM 2907 C C . ASN A 1 86 ? 9.420 5.292 14.294 1.00 0.00 82 ASN A C 2
ATOM 2908 O O . ASN A 1 86 ? 9.219 5.822 13.196 1.00 0.00 82 ASN A O 2
ATOM 2919 N N . GLY A 1 87 ? 9.548 6.020 15.422 1.00 0.00 83 GLY A N 2
ATOM 2920 C CA . GLY A 1 87 ? 9.349 7.496 15.453 1.00 0.00 83 GLY A CA 2
ATOM 2921 C C . GLY A 1 87 ? 7.873 7.925 15.321 1.00 0.00 83 GLY A C 2
ATOM 2922 O O . GLY A 1 87 ? 7.126 7.914 16.301 1.00 0.00 83 GLY A O 2
ATOM 2926 N N . THR A 1 88 ? 7.461 8.241 14.087 1.00 0.00 84 THR A N 2
ATOM 2927 C CA . THR A 1 88 ? 6.013 8.396 13.727 1.00 0.00 84 THR A CA 2
ATOM 2928 C C . THR A 1 88 ? 5.425 7.281 12.778 1.00 0.00 84 THR A C 2
ATOM 2929 O O . THR A 1 88 ? 4.234 7.345 12.449 1.00 0.00 84 THR A O 2
ATOM 2940 N N . GLU A 1 89 ? 6.200 6.252 12.361 1.00 0.00 85 GLU A N 2
ATOM 2941 C CA . GLU A 1 89 ? 5.696 5.089 11.578 1.00 0.00 85 GLU A CA 2
ATOM 2942 C C . GLU A 1 89 ? 5.001 4.057 12.519 1.00 0.00 85 GLU A C 2
ATOM 2943 O O . GLU A 1 89 ? 5.657 3.226 13.159 1.00 0.00 85 GLU A O 2
ATOM 2955 N N . VAL A 1 90 ? 3.665 4.110 12.600 1.00 0.00 86 VAL A N 2
ATOM 2956 C CA . VAL A 1 90 ? 2.875 3.266 13.541 1.00 0.00 86 VAL A CA 2
ATOM 2957 C C . VAL A 1 90 ? 2.564 1.905 12.840 1.00 0.00 86 VAL A C 2
ATOM 2958 O O . VAL A 1 90 ? 1.540 1.774 12.159 1.00 0.00 86 VAL A O 2
ATOM 2971 N N . LYS A 1 91 ? 3.435 0.890 13.014 1.00 0.00 87 LYS A N 2
ATOM 2972 C CA . LYS A 1 91 ? 3.167 -0.480 12.507 1.00 0.00 87 LYS A CA 2
ATOM 2973 C C . LYS A 1 91 ? 2.275 -1.268 13.513 1.00 0.00 87 LYS A C 2
ATOM 2974 O O . LYS A 1 91 ? 2.722 -1.680 14.591 1.00 0.00 87 LYS A O 2
ATOM 2993 N N . ILE A 1 92 ? 1.024 -1.514 13.107 1.00 0.00 88 ILE A N 2
ATOM 2994 C CA . ILE A 1 92 ? 0.084 -2.394 13.853 1.00 0.00 88 ILE A CA 2
ATOM 2995 C C . ILE A 1 92 ? 0.048 -3.772 13.111 1.00 0.00 88 ILE A C 2
ATOM 2996 O O . ILE A 1 92 ? -0.535 -3.901 12.029 1.00 0.00 88 ILE A O 2
ATOM 3012 N N . GLU A 1 93 ? 0.718 -4.776 13.700 1.00 0.00 89 GLU A N 2
ATOM 3013 C CA . GLU A 1 93 ? 0.895 -6.129 13.109 1.00 0.00 89 GLU A CA 2
ATOM 3014 C C . GLU A 1 93 ? -0.004 -7.154 13.867 1.00 0.00 89 GLU A C 2
ATOM 3015 O O . GLU A 1 93 ? 0.315 -7.549 14.996 1.00 0.00 89 GLU A O 2
ATOM 3027 N N . VAL A 1 94 ? -1.136 -7.573 13.267 1.00 0.00 90 VAL A N 2
ATOM 3028 C CA . VAL A 1 94 ? -2.134 -8.447 13.964 1.00 0.00 90 VAL A CA 2
ATOM 3029 C C . VAL A 1 94 ? -2.426 -9.777 13.204 1.00 0.00 90 VAL A C 2
ATOM 3030 O O . VAL A 1 94 ? -2.638 -9.780 11.988 1.00 0.00 90 VAL A O 2
ATOM 3043 N N . ARG A 1 95 ? -2.503 -10.905 13.935 1.00 0.00 91 ARG A N 2
ATOM 3044 C CA . ARG A 1 95 ? -2.972 -12.209 13.378 1.00 0.00 91 ARG A CA 2
ATOM 3045 C C . ARG A 1 95 ? -3.995 -12.940 14.314 1.00 0.00 91 ARG A C 2
ATOM 3046 O O . ARG A 1 95 ? -4.190 -12.611 15.492 1.00 0.00 91 ARG A O 2
ATOM 3067 N N . VAL A 1 96 ? -4.737 -13.904 13.732 1.00 0.00 92 VAL A N 2
ATOM 3068 C CA . VAL A 1 96 ? -5.977 -14.464 14.340 1.00 0.00 92 VAL A CA 2
ATOM 3069 C C . VAL A 1 96 ? -5.589 -15.592 15.332 1.00 0.00 92 VAL A C 2
ATOM 3070 O O . VAL A 1 96 ? -5.512 -16.777 15.002 1.00 0.00 92 VAL A O 2
ATOM 3083 N N . HIS A 1 3 ? 8.516 15.772 6.037 1.00 0.00 -1 HIS A N 3
ATOM 3084 C CA . HIS A 1 3 ? 7.276 14.967 5.886 1.00 0.00 -1 HIS A CA 3
ATOM 3085 C C . HIS A 1 3 ? 5.983 15.823 6.087 1.00 0.00 -1 HIS A C 3
ATOM 3086 O O . HIS A 1 3 ? 5.779 16.417 7.152 1.00 0.00 -1 HIS A O 3
ATOM 3100 N N . MET A 1 4 ? 5.105 15.900 5.066 1.00 0.00 0 MET A N 3
ATOM 3101 C CA . MET A 1 4 ? 3.768 16.558 5.209 1.00 0.00 0 MET A CA 3
ATOM 3102 C C . MET A 1 4 ? 2.709 15.946 4.224 1.00 0.00 0 MET A C 3
ATOM 3103 O O . MET A 1 4 ? 2.294 16.599 3.261 1.00 0.00 0 MET A O 3
ATOM 3117 N N . LYS A 1 5 ? 2.291 14.686 4.470 1.00 0.00 1 LYS A N 3
ATOM 3118 C CA . LYS A 1 5 ? 1.213 13.973 3.715 1.00 0.00 1 LYS A CA 3
ATOM 3119 C C . LYS A 1 5 ? 1.191 12.497 4.233 1.00 0.00 1 LYS A C 3
ATOM 3120 O O . LYS A 1 5 ? 2.159 11.750 4.037 1.00 0.00 1 LYS A O 3
ATOM 3139 N N . VAL A 1 6 ? 0.085 12.053 4.853 1.00 0.00 2 VAL A N 3
ATOM 3140 C CA . VAL A 1 6 ? 0.053 10.743 5.574 1.00 0.00 2 VAL A CA 3
ATOM 3141 C C . VAL A 1 6 ? -0.168 9.547 4.586 1.00 0.00 2 VAL A C 3
ATOM 3142 O O . VAL A 1 6 ? -1.264 9.356 4.047 1.00 0.00 2 VAL A O 3
ATOM 3155 N N . ASP A 1 7 ? 0.869 8.703 4.424 1.00 0.00 3 ASP A N 3
ATOM 3156 C CA . ASP A 1 7 ? 0.749 7.384 3.748 1.00 0.00 3 ASP A CA 3
ATOM 3157 C C . ASP A 1 7 ? 0.039 6.342 4.677 1.00 0.00 3 ASP A C 3
ATOM 3158 O O . ASP A 1 7 ? 0.525 6.017 5.768 1.00 0.00 3 ASP A O 3
ATOM 3167 N N . ILE A 1 8 ? -1.119 5.828 4.231 1.00 0.00 4 ILE A N 3
ATOM 3168 C CA . ILE A 1 8 ? -1.830 4.704 4.906 1.00 0.00 4 ILE A CA 3
ATOM 3169 C C . ILE A 1 8 ? -1.605 3.418 4.045 1.00 0.00 4 ILE A C 3
ATOM 3170 O O . ILE A 1 8 ? -2.298 3.171 3.054 1.00 0.00 4 ILE A O 3
ATOM 3186 N N . THR A 1 9 ? -0.581 2.624 4.407 1.00 0.00 5 THR A N 3
ATOM 3187 C CA . THR A 1 9 ? -0.195 1.384 3.672 1.00 0.00 5 THR A CA 3
ATOM 3188 C C . THR A 1 9 ? -0.699 0.147 4.484 1.00 0.00 5 THR A C 3
ATOM 3189 O O . THR A 1 9 ? -0.149 -0.205 5.535 1.00 0.00 5 THR A O 3
ATOM 3200 N N . ILE A 1 10 ? -1.778 -0.490 3.992 1.00 0.00 6 ILE A N 3
ATOM 3201 C CA . ILE A 1 10 ? -2.511 -1.558 4.735 1.00 0.00 6 ILE A CA 3
ATOM 3202 C C . ILE A 1 10 ? -2.233 -2.917 4.022 1.00 0.00 6 ILE A C 3
ATOM 3203 O O . ILE A 1 10 ? -2.744 -3.157 2.924 1.00 0.00 6 ILE A O 3
ATOM 3219 N N . LYS A 1 11 ? -1.449 -3.806 4.657 1.00 0.00 7 LYS A N 3
ATOM 3220 C CA . LYS A 1 11 ? -1.135 -5.148 4.099 1.00 0.00 7 LYS A CA 3
ATOM 3221 C C . LYS A 1 11 ? -2.069 -6.244 4.704 1.00 0.00 7 LYS A C 3
ATOM 3222 O O . LYS A 1 11 ? -1.965 -6.611 5.881 1.00 0.00 7 LYS A O 3
ATOM 3241 N N . ILE A 1 12 ? -2.970 -6.779 3.859 1.00 0.00 8 ILE A N 3
ATOM 3242 C CA . ILE A 1 12 ? -3.877 -7.911 4.219 1.00 0.00 8 ILE A CA 3
ATOM 3243 C C . ILE A 1 12 ? -3.107 -9.229 3.873 1.00 0.00 8 ILE A C 3
ATOM 3244 O O . ILE A 1 12 ? -2.992 -9.612 2.703 1.00 0.00 8 ILE A O 3
ATOM 3260 N N . GLN A 1 13 ? -2.546 -9.901 4.895 1.00 0.00 9 GLN A N 3
ATOM 3261 C CA . GLN A 1 13 ? -1.655 -11.075 4.701 1.00 0.00 9 GLN A CA 3
ATOM 3262 C C . GLN A 1 13 ? -2.488 -12.398 4.736 1.00 0.00 9 GLN A C 3
ATOM 3263 O O . GLN A 1 13 ? -2.916 -12.866 5.799 1.00 0.00 9 GLN A O 3
ATOM 3277 N N . ARG A 1 14 ? -2.722 -12.981 3.549 1.00 0.00 10 ARG A N 3
ATOM 3278 C CA . ARG A 1 14 ? -3.304 -14.345 3.403 1.00 0.00 10 ARG A CA 3
ATOM 3279 C C . ARG A 1 14 ? -2.297 -15.308 2.691 1.00 0.00 10 ARG A C 3
ATOM 3280 O O . ARG A 1 14 ? -1.415 -14.874 1.940 1.00 0.00 10 ARG A O 3
ATOM 3301 N N . ASP A 1 15 ? -2.450 -16.631 2.886 1.00 0.00 11 ASP A N 3
ATOM 3302 C CA . ASP A 1 15 ? -1.541 -17.649 2.279 1.00 0.00 11 ASP A CA 3
ATOM 3303 C C . ASP A 1 15 ? -1.568 -17.630 0.712 1.00 0.00 11 ASP A C 3
ATOM 3304 O O . ASP A 1 15 ? -2.617 -17.829 0.087 1.00 0.00 11 ASP A O 3
ATOM 3313 N N . GLY A 1 16 ? -0.420 -17.311 0.091 1.00 0.00 12 GLY A N 3
ATOM 3314 C CA . GLY A 1 16 ? -0.358 -17.020 -1.368 1.00 0.00 12 GLY A CA 3
ATOM 3315 C C . GLY A 1 16 ? -0.359 -15.540 -1.825 1.00 0.00 12 GLY A C 3
ATOM 3316 O O . GLY A 1 16 ? 0.208 -15.263 -2.884 1.00 0.00 12 GLY A O 3
ATOM 3320 N N . GLN A 1 17 ? -1.039 -14.616 -1.120 1.00 0.00 13 GLN A N 3
ATOM 3321 C CA . GLN A 1 17 ? -1.102 -13.181 -1.513 1.00 0.00 13 GLN A CA 3
ATOM 3322 C C . GLN A 1 17 ? -0.913 -12.270 -0.261 1.00 0.00 13 GLN A C 3
ATOM 3323 O O . GLN A 1 17 ? -1.787 -12.191 0.611 1.00 0.00 13 GLN A O 3
ATOM 3337 N N . GLU A 1 18 ? 0.185 -11.497 -0.227 1.00 0.00 14 GLU A N 3
ATOM 3338 C CA . GLU A 1 18 ? 0.284 -10.302 0.657 1.00 0.00 14 GLU A CA 3
ATOM 3339 C C . GLU A 1 18 ? -0.318 -9.069 -0.085 1.00 0.00 14 GLU A C 3
ATOM 3340 O O . GLU A 1 18 ? 0.222 -8.615 -1.099 1.00 0.00 14 GLU A O 3
ATOM 3352 N N . ILE A 1 19 ? -1.468 -8.559 0.385 1.00 0.00 15 ILE A N 3
ATOM 3353 C CA . ILE A 1 19 ? -2.234 -7.508 -0.352 1.00 0.00 15 ILE A CA 3
ATOM 3354 C C . ILE A 1 19 ? -1.971 -6.132 0.346 1.00 0.00 15 ILE A C 3
ATOM 3355 O O . ILE A 1 19 ? -2.789 -5.669 1.149 1.00 0.00 15 ILE A O 3
ATOM 3371 N N . GLU A 1 20 ? -0.840 -5.472 0.021 1.00 0.00 16 GLU A N 3
ATOM 3372 C CA . GLU A 1 20 ? -0.575 -4.058 0.413 1.00 0.00 16 GLU A CA 3
ATOM 3373 C C . GLU A 1 20 ? -1.322 -3.037 -0.496 1.00 0.00 16 GLU A C 3
ATOM 3374 O O . GLU A 1 20 ? -1.034 -2.879 -1.685 1.00 0.00 16 GLU A O 3
ATOM 3386 N N . ILE A 1 21 ? -2.290 -2.346 0.119 1.00 0.00 17 ILE A N 3
ATOM 3387 C CA . ILE A 1 21 ? -3.066 -1.243 -0.526 1.00 0.00 17 ILE A CA 3
ATOM 3388 C C . ILE A 1 21 ? -2.630 0.129 0.095 1.00 0.00 17 ILE A C 3
ATOM 3389 O O . ILE A 1 21 ? -2.756 0.358 1.304 1.00 0.00 17 ILE A O 3
ATOM 3405 N N . ASP A 1 22 ? -2.081 1.025 -0.744 1.00 0.00 18 ASP A N 3
ATOM 3406 C CA . ASP A 1 22 ? -1.292 2.200 -0.285 1.00 0.00 18 ASP A CA 3
ATOM 3407 C C . ASP A 1 22 ? -1.950 3.571 -0.665 1.00 0.00 18 ASP A C 3
ATOM 3408 O O . ASP A 1 22 ? -1.832 4.070 -1.790 1.00 0.00 18 ASP A O 3
ATOM 3417 N N . ILE A 1 23 ? -2.664 4.180 0.301 1.00 0.00 19 ILE A N 3
ATOM 3418 C CA . ILE A 1 23 ? -3.537 5.380 0.076 1.00 0.00 19 ILE A CA 3
ATOM 3419 C C . ILE A 1 23 ? -2.865 6.632 0.755 1.00 0.00 19 ILE A C 3
ATOM 3420 O O . ILE A 1 23 ? -2.423 6.542 1.900 1.00 0.00 19 ILE A O 3
ATOM 3436 N N . ARG A 1 24 ? -2.780 7.809 0.098 1.00 0.00 20 ARG A N 3
ATOM 3437 C CA . ARG A 1 24 ? -2.116 9.015 0.696 1.00 0.00 20 ARG A CA 3
ATOM 3438 C C . ARG A 1 24 ? -3.177 10.100 1.067 1.00 0.00 20 ARG A C 3
ATOM 3439 O O . ARG A 1 24 ? -3.645 10.836 0.192 1.00 0.00 20 ARG A O 3
ATOM 3460 N N . VAL A 1 25 ? -3.566 10.187 2.354 1.00 0.00 21 VAL A N 3
ATOM 3461 C CA . VAL A 1 25 ? -4.820 10.890 2.788 1.00 0.00 21 VAL A CA 3
ATOM 3462 C C . VAL A 1 25 ? -4.577 12.185 3.635 1.00 0.00 21 VAL A C 3
ATOM 3463 O O . VAL A 1 25 ? -3.620 12.311 4.406 1.00 0.00 21 VAL A O 3
ATOM 3476 N N . SER A 1 26 ? -5.534 13.126 3.523 1.00 0.00 22 SER A N 3
ATOM 3477 C CA . SER A 1 26 ? -5.657 14.307 4.415 1.00 0.00 22 SER A CA 3
ATOM 3478 C C . SER A 1 26 ? -6.507 13.939 5.673 1.00 0.00 22 SER A C 3
ATOM 3479 O O . SER A 1 26 ? -7.734 13.801 5.622 1.00 0.00 22 SER A O 3
ATOM 3487 N N . THR A 1 27 ? -5.827 13.725 6.809 1.00 0.00 23 THR A N 3
ATOM 3488 C CA . THR A 1 27 ? -6.405 12.962 7.959 1.00 0.00 23 THR A CA 3
ATOM 3489 C C . THR A 1 27 ? -7.455 13.720 8.838 1.00 0.00 23 THR A C 3
ATOM 3490 O O . THR A 1 27 ? -7.144 14.257 9.906 1.00 0.00 23 THR A O 3
ATOM 3501 N N . GLY A 1 28 ? -8.722 13.647 8.419 1.00 0.00 24 GLY A N 3
ATOM 3502 C CA . GLY A 1 28 ? -9.879 13.876 9.325 1.00 0.00 24 GLY A CA 3
ATOM 3503 C C . GLY A 1 28 ? -11.133 13.126 8.844 1.00 0.00 24 GLY A C 3
ATOM 3504 O O . GLY A 1 28 ? -11.400 12.007 9.285 1.00 0.00 24 GLY A O 3
ATOM 3508 N N . LYS A 1 29 ? -11.869 13.717 7.892 1.00 0.00 25 LYS A N 3
ATOM 3509 C CA . LYS A 1 29 ? -12.942 12.992 7.148 1.00 0.00 25 LYS A CA 3
ATOM 3510 C C . LYS A 1 29 ? -12.447 11.906 6.127 1.00 0.00 25 LYS A C 3
ATOM 3511 O O . LYS A 1 29 ? -13.168 10.931 5.909 1.00 0.00 25 LYS A O 3
ATOM 3530 N N . GLU A 1 30 ? -11.265 12.042 5.484 1.00 0.00 26 GLU A N 3
ATOM 3531 C CA . GLU A 1 30 ? -10.637 10.926 4.703 1.00 0.00 26 GLU A CA 3
ATOM 3532 C C . GLU A 1 30 ? -10.161 9.724 5.587 1.00 0.00 26 GLU A C 3
ATOM 3533 O O . GLU A 1 30 ? -10.536 8.587 5.292 1.00 0.00 26 GLU A O 3
ATOM 3545 N N . LEU A 1 31 ? -9.420 9.969 6.694 1.00 0.00 27 LEU A N 3
ATOM 3546 C CA . LEU A 1 31 ? -9.184 8.962 7.775 1.00 0.00 27 LEU A CA 3
ATOM 3547 C C . LEU A 1 31 ? -10.470 8.214 8.264 1.00 0.00 27 LEU A C 3
ATOM 3548 O O . LEU A 1 31 ? -10.499 6.991 8.168 1.00 0.00 27 LEU A O 3
ATOM 3564 N N . GLU A 1 32 ? -11.532 8.921 8.702 1.00 0.00 28 GLU A N 3
ATOM 3565 C CA . GLU A 1 32 ? -12.835 8.298 9.089 1.00 0.00 28 GLU A CA 3
ATOM 3566 C C . GLU A 1 32 ? -13.521 7.385 8.010 1.00 0.00 28 GLU A C 3
ATOM 3567 O O . GLU A 1 32 ? -13.911 6.257 8.324 1.00 0.00 28 GLU A O 3
ATOM 3579 N N . ARG A 1 33 ? -13.655 7.853 6.755 1.00 0.00 29 ARG A N 3
ATOM 3580 C CA . ARG A 1 33 ? -14.222 7.043 5.633 1.00 0.00 29 ARG A CA 3
ATOM 3581 C C . ARG A 1 33 ? -13.341 5.836 5.178 1.00 0.00 29 ARG A C 3
ATOM 3582 O O . ARG A 1 33 ? -13.879 4.741 4.993 1.00 0.00 29 ARG A O 3
ATOM 3603 N N . ALA A 1 34 ? -12.010 6.005 5.034 1.00 0.00 30 ALA A N 3
ATOM 3604 C CA . ALA A 1 34 ? -11.068 4.865 4.900 1.00 0.00 30 ALA A CA 3
ATOM 3605 C C . ALA A 1 34 ? -11.050 3.886 6.119 1.00 0.00 30 ALA A C 3
ATOM 3606 O O . ALA A 1 34 ? -11.252 2.695 5.906 1.00 0.00 30 ALA A O 3
ATOM 3613 N N . LEU A 1 35 ? -10.908 4.350 7.378 1.00 0.00 31 LEU A N 3
ATOM 3614 C CA . LEU A 1 35 ? -11.104 3.509 8.601 1.00 0.00 31 LEU A CA 3
ATOM 3615 C C . LEU A 1 35 ? -12.448 2.693 8.670 1.00 0.00 31 LEU A C 3
ATOM 3616 O O . LEU A 1 35 ? -12.406 1.488 8.929 1.00 0.00 31 LEU A O 3
ATOM 3632 N N . GLN A 1 36 ? -13.609 3.317 8.380 1.00 0.00 32 GLN A N 3
ATOM 3633 C CA . GLN A 1 36 ? -14.904 2.608 8.172 1.00 0.00 32 GLN A CA 3
ATOM 3634 C C . GLN A 1 36 ? -14.936 1.568 6.991 1.00 0.00 32 GLN A C 3
ATOM 3635 O O . GLN A 1 36 ? -15.448 0.460 7.171 1.00 0.00 32 GLN A O 3
ATOM 3649 N N . GLU A 1 37 ? -14.438 1.913 5.787 1.00 0.00 33 GLU A N 3
ATOM 3650 C CA . GLU A 1 37 ? -14.357 0.964 4.638 1.00 0.00 33 GLU A CA 3
ATOM 3651 C C . GLU A 1 37 ? -13.278 -0.165 4.735 1.00 0.00 33 GLU A C 3
ATOM 3652 O O . GLU A 1 37 ? -13.546 -1.308 4.358 1.00 0.00 33 GLU A O 3
ATOM 3664 N N . LEU A 1 38 ? -12.091 0.119 5.291 1.00 0.00 34 LEU A N 3
ATOM 3665 C CA . LEU A 1 38 ? -11.121 -0.917 5.751 1.00 0.00 34 LEU A CA 3
ATOM 3666 C C . LEU A 1 38 ? -11.683 -1.896 6.837 1.00 0.00 34 LEU A C 3
ATOM 3667 O O . LEU A 1 38 ? -11.510 -3.106 6.685 1.00 0.00 34 LEU A O 3
ATOM 3683 N N . GLU A 1 39 ? -12.422 -1.413 7.859 1.00 0.00 35 GLU A N 3
ATOM 3684 C CA . GLU A 1 39 ? -13.330 -2.256 8.692 1.00 0.00 35 GLU A CA 3
ATOM 3685 C C . GLU A 1 39 ? -14.353 -3.148 7.897 1.00 0.00 35 GLU A C 3
ATOM 3686 O O . GLU A 1 39 ? -14.372 -4.361 8.115 1.00 0.00 35 GLU A O 3
ATOM 3698 N N . LYS A 1 40 ? -15.145 -2.585 6.957 1.00 0.00 36 LYS A N 3
ATOM 3699 C CA . LYS A 1 40 ? -15.989 -3.381 6.006 1.00 0.00 36 LYS A CA 3
ATOM 3700 C C . LYS A 1 40 ? -15.221 -4.458 5.158 1.00 0.00 36 LYS A C 3
ATOM 3701 O O . LYS A 1 40 ? -15.607 -5.631 5.187 1.00 0.00 36 LYS A O 3
ATOM 3720 N N . ALA A 1 41 ? -14.140 -4.084 4.443 1.00 0.00 37 ALA A N 3
ATOM 3721 C CA . ALA A 1 41 ? -13.253 -5.047 3.732 1.00 0.00 37 ALA A CA 3
ATOM 3722 C C . ALA A 1 41 ? -12.541 -6.131 4.607 1.00 0.00 37 ALA A C 3
ATOM 3723 O O . ALA A 1 41 ? -12.511 -7.293 4.200 1.00 0.00 37 ALA A O 3
ATOM 3730 N N . LEU A 1 42 ? -12.004 -5.788 5.795 1.00 0.00 38 LEU A N 3
ATOM 3731 C CA . LEU A 1 42 ? -11.490 -6.783 6.782 1.00 0.00 38 LEU A CA 3
ATOM 3732 C C . LEU A 1 42 ? -12.582 -7.716 7.410 1.00 0.00 38 LEU A C 3
ATOM 3733 O O . LEU A 1 42 ? -12.393 -8.936 7.416 1.00 0.00 38 LEU A O 3
ATOM 3749 N N . ALA A 1 43 ? -13.709 -7.168 7.918 1.00 0.00 39 ALA A N 3
ATOM 3750 C CA . ALA A 1 43 ? -14.854 -7.972 8.428 1.00 0.00 39 ALA A CA 3
ATOM 3751 C C . ALA A 1 43 ? -15.535 -8.931 7.403 1.00 0.00 39 ALA A C 3
ATOM 3752 O O . ALA A 1 43 ? -15.722 -10.110 7.711 1.00 0.00 39 ALA A O 3
ATOM 3759 N N . ARG A 1 44 ? -15.855 -8.467 6.176 1.00 0.00 40 ARG A N 3
ATOM 3760 C CA . ARG A 1 44 ? -16.364 -9.347 5.082 1.00 0.00 40 ARG A CA 3
ATOM 3761 C C . ARG A 1 44 ? -15.218 -10.116 4.306 1.00 0.00 40 ARG A C 3
ATOM 3762 O O . ARG A 1 44 ? -15.200 -10.171 3.072 1.00 0.00 40 ARG A O 3
ATOM 3783 N N . ALA A 1 45 ? -14.274 -10.733 5.047 1.00 0.00 41 ALA A N 3
ATOM 3784 C CA . ALA A 1 45 ? -13.057 -11.392 4.497 1.00 0.00 41 ALA A CA 3
ATOM 3785 C C . ALA A 1 45 ? -12.363 -12.303 5.564 1.00 0.00 41 ALA A C 3
ATOM 3786 O O . ALA A 1 45 ? -12.286 -13.516 5.350 1.00 0.00 41 ALA A O 3
ATOM 3793 N N . GLY A 1 46 ? -11.842 -11.749 6.685 1.00 0.00 42 GLY A N 3
ATOM 3794 C CA . GLY A 1 46 ? -11.168 -12.549 7.749 1.00 0.00 42 GLY A CA 3
ATOM 3795 C C . GLY A 1 46 ? -9.767 -13.116 7.419 1.00 0.00 42 GLY A C 3
ATOM 3796 O O . GLY A 1 46 ? -9.602 -14.334 7.331 1.00 0.00 42 GLY A O 3
ATOM 3800 N N . ALA A 1 47 ? -8.756 -12.245 7.268 1.00 0.00 43 ALA A N 3
ATOM 3801 C CA . ALA A 1 47 ? -7.372 -12.669 6.921 1.00 0.00 43 ALA A CA 3
ATOM 3802 C C . ALA A 1 47 ? -6.473 -12.957 8.166 1.00 0.00 43 ALA A C 3
ATOM 3803 O O . ALA A 1 47 ? -6.557 -12.259 9.184 1.00 0.00 43 ALA A O 3
ATOM 3810 N N . ARG A 1 48 ? -5.600 -13.978 8.063 1.00 0.00 44 ARG A N 3
ATOM 3811 C CA . ARG A 1 48 ? -4.803 -14.500 9.215 1.00 0.00 44 ARG A CA 3
ATOM 3812 C C . ARG A 1 48 ? -3.830 -13.517 9.955 1.00 0.00 44 ARG A C 3
ATOM 3813 O O . ARG A 1 48 ? -3.851 -13.480 11.190 1.00 0.00 44 ARG A O 3
ATOM 3834 N N . ASN A 1 49 ? -3.006 -12.738 9.230 1.00 0.00 45 ASN A N 3
ATOM 3835 C CA . ASN A 1 49 ? -2.226 -11.609 9.815 1.00 0.00 45 ASN A CA 3
ATOM 3836 C C . ASN A 1 49 ? -2.566 -10.283 9.055 1.00 0.00 45 ASN A C 3
ATOM 3837 O O . ASN A 1 49 ? -2.680 -10.258 7.828 1.00 0.00 45 ASN A O 3
ATOM 3848 N N . VAL A 1 50 ? -2.769 -9.178 9.786 1.00 0.00 46 VAL A N 3
ATOM 3849 C CA . VAL A 1 50 ? -3.266 -7.894 9.192 1.00 0.00 46 VAL A CA 3
ATOM 3850 C C . VAL A 1 50 ? -2.364 -6.722 9.708 1.00 0.00 46 VAL A C 3
ATOM 3851 O O . VAL A 1 50 ? -2.164 -6.555 10.915 1.00 0.00 46 VAL A O 3
ATOM 3864 N N . GLN A 1 51 ? -1.803 -5.926 8.777 1.00 0.00 47 GLN A N 3
ATOM 3865 C CA . GLN A 1 51 ? -0.718 -4.951 9.087 1.00 0.00 47 GLN A CA 3
ATOM 3866 C C . GLN A 1 51 ? -1.101 -3.515 8.614 1.00 0.00 47 GLN A C 3
ATOM 3867 O O . GLN A 1 51 ? -1.014 -3.197 7.424 1.00 0.00 47 GLN A O 3
ATOM 3881 N N . ILE A 1 52 ? -1.497 -2.635 9.551 1.00 0.00 48 ILE A N 3
ATOM 3882 C CA . ILE A 1 52 ? -1.886 -1.225 9.230 1.00 0.00 48 ILE A CA 3
ATOM 3883 C C . ILE A 1 52 ? -0.632 -0.318 9.486 1.00 0.00 48 ILE A C 3
ATOM 3884 O O . ILE A 1 52 ? -0.220 -0.167 10.639 1.00 0.00 48 ILE A O 3
ATOM 3900 N N . THR A 1 53 ? -0.061 0.312 8.436 1.00 0.00 49 THR A N 3
ATOM 3901 C CA . THR A 1 53 ? 1.043 1.313 8.584 1.00 0.00 49 THR A CA 3
ATOM 3902 C C . THR A 1 53 ? 0.478 2.746 8.354 1.00 0.00 49 THR A C 3
ATOM 3903 O O . THR A 1 53 ? 0.070 3.069 7.236 1.00 0.00 49 THR A O 3
ATOM 3914 N N . ILE A 1 54 ? 0.488 3.608 9.385 1.00 0.00 50 ILE A N 3
ATOM 3915 C CA . ILE A 1 54 ? 0.079 5.041 9.236 1.00 0.00 50 ILE A CA 3
ATOM 3916 C C . ILE A 1 54 ? 1.358 5.929 9.373 1.00 0.00 50 ILE A C 3
ATOM 3917 O O . ILE A 1 54 ? 1.879 6.087 10.485 1.00 0.00 50 ILE A O 3
ATOM 3933 N N . SER A 1 55 ? 1.841 6.545 8.276 1.00 0.00 51 SER A N 3
ATOM 3934 C CA . SER A 1 55 ? 3.031 7.448 8.312 1.00 0.00 51 SER A CA 3
ATOM 3935 C C . SER A 1 55 ? 2.660 8.887 8.795 1.00 0.00 51 SER A C 3
ATOM 3936 O O . SER A 1 55 ? 2.355 9.775 7.995 1.00 0.00 51 SER A O 3
ATOM 3944 N N . ALA A 1 56 ? 2.611 9.086 10.129 1.00 0.00 52 ALA A N 3
ATOM 3945 C CA . ALA A 1 56 ? 1.962 10.272 10.741 1.00 0.00 52 ALA A CA 3
ATOM 3946 C C . ALA A 1 56 ? 2.833 11.565 10.778 1.00 0.00 52 ALA A C 3
ATOM 3947 O O . ALA A 1 56 ? 4.068 11.521 10.807 1.00 0.00 52 ALA A O 3
ATOM 3954 N N . GLU A 1 57 ? 2.160 12.725 10.828 1.00 0.00 53 GLU A N 3
ATOM 3955 C CA . GLU A 1 57 ? 2.826 14.063 10.817 1.00 0.00 53 GLU A CA 3
ATOM 3956 C C . GLU A 1 57 ? 3.591 14.425 12.147 1.00 0.00 53 GLU A C 3
ATOM 3957 O O . GLU A 1 57 ? 4.694 14.973 12.096 1.00 0.00 53 GLU A O 3
ATOM 3969 N N . ASN A 1 58 ? 2.998 14.146 13.329 1.00 0.00 54 ASN A N 3
ATOM 3970 C CA . ASN A 1 58 ? 3.589 14.473 14.662 1.00 0.00 54 ASN A CA 3
ATOM 3971 C C . ASN A 1 58 ? 3.432 13.272 15.658 1.00 0.00 54 ASN A C 3
ATOM 3972 O O . ASN A 1 58 ? 2.534 12.430 15.533 1.00 0.00 54 ASN A O 3
ATOM 3983 N N . ASP A 1 59 ? 4.285 13.229 16.697 1.00 0.00 55 ASP A N 3
ATOM 3984 C CA . ASP A 1 59 ? 4.185 12.249 17.825 1.00 0.00 55 ASP A CA 3
ATOM 3985 C C . ASP A 1 59 ? 2.844 12.219 18.651 1.00 0.00 55 ASP A C 3
ATOM 3986 O O . ASP A 1 59 ? 2.311 11.136 18.918 1.00 0.00 55 ASP A O 3
ATOM 3995 N N . GLU A 1 60 ? 2.262 13.385 18.997 1.00 0.00 56 GLU A N 3
ATOM 3996 C CA . GLU A 1 60 ? 0.888 13.484 19.586 1.00 0.00 56 GLU A CA 3
ATOM 3997 C C . GLU A 1 60 ? -0.262 12.885 18.691 1.00 0.00 56 GLU A C 3
ATOM 3998 O O . GLU A 1 60 ? -1.090 12.107 19.180 1.00 0.00 56 GLU A O 3
ATOM 4010 N N . GLN A 1 61 ? -0.267 13.192 17.375 1.00 0.00 57 GLN A N 3
ATOM 4011 C CA . GLN A 1 61 ? -1.091 12.470 16.357 1.00 0.00 57 GLN A CA 3
ATOM 4012 C C . GLN A 1 61 ? -0.826 10.927 16.258 1.00 0.00 57 GLN A C 3
ATOM 4013 O O . GLN A 1 61 ? -1.787 10.154 16.215 1.00 0.00 57 GLN A O 3
ATOM 4027 N N . ALA A 1 62 ? 0.445 10.473 16.266 1.00 0.00 58 ALA A N 3
ATOM 4028 C CA . ALA A 1 62 ? 0.801 9.040 16.433 1.00 0.00 58 ALA A CA 3
ATOM 4029 C C . ALA A 1 62 ? 0.246 8.303 17.702 1.00 0.00 58 ALA A C 3
ATOM 4030 O O . ALA A 1 62 ? -0.171 7.153 17.561 1.00 0.00 58 ALA A O 3
ATOM 4037 N N . LYS A 1 63 ? 0.161 8.936 18.897 1.00 0.00 59 LYS A N 3
ATOM 4038 C CA . LYS A 1 63 ? -0.635 8.384 20.041 1.00 0.00 59 LYS A CA 3
ATOM 4039 C C . LYS A 1 63 ? -2.173 8.222 19.775 1.00 0.00 59 LYS A C 3
ATOM 4040 O O . LYS A 1 63 ? -2.733 7.172 20.108 1.00 0.00 59 LYS A O 3
ATOM 4059 N N . GLU A 1 64 ? -2.864 9.238 19.225 1.00 0.00 60 GLU A N 3
ATOM 4060 C CA . GLU A 1 64 ? -4.280 9.100 18.759 1.00 0.00 60 GLU A CA 3
ATOM 4061 C C . GLU A 1 64 ? -4.519 7.990 17.682 1.00 0.00 60 GLU A C 3
ATOM 4062 O O . GLU A 1 64 ? -5.427 7.168 17.833 1.00 0.00 60 GLU A O 3
ATOM 4074 N N . LEU A 1 65 ? -3.671 7.919 16.646 1.00 0.00 61 LEU A N 3
ATOM 4075 C CA . LEU A 1 65 ? -3.648 6.795 15.669 1.00 0.00 61 LEU A CA 3
ATOM 4076 C C . LEU A 1 65 ? -3.325 5.389 16.283 1.00 0.00 61 LEU A C 3
ATOM 4077 O O . LEU A 1 65 ? -4.100 4.459 16.062 1.00 0.00 61 LEU A O 3
ATOM 4093 N N . LEU A 1 66 ? -2.261 5.227 17.096 1.00 0.00 62 LEU A N 3
ATOM 4094 C CA . LEU A 1 66 ? -2.021 4.004 17.930 1.00 0.00 62 LEU A CA 3
ATOM 4095 C C . LEU A 1 66 ? -3.237 3.494 18.777 1.00 0.00 62 LEU A C 3
ATOM 4096 O O . LEU A 1 66 ? -3.629 2.329 18.653 1.00 0.00 62 LEU A O 3
ATOM 4112 N N . GLU A 1 67 ? -3.841 4.378 19.590 1.00 0.00 63 GLU A N 3
ATOM 4113 C CA . GLU A 1 67 ? -5.108 4.096 20.319 1.00 0.00 63 GLU A CA 3
ATOM 4114 C C . GLU A 1 67 ? -6.334 3.743 19.400 1.00 0.00 63 GLU A C 3
ATOM 4115 O O . GLU A 1 67 ? -6.977 2.715 19.622 1.00 0.00 63 GLU A O 3
ATOM 4127 N N . LEU A 1 68 ? -6.612 4.538 18.347 1.00 0.00 64 LEU A N 3
ATOM 4128 C CA . LEU A 1 68 ? -7.626 4.220 17.299 1.00 0.00 64 LEU A CA 3
ATOM 4129 C C . LEU A 1 68 ? -7.447 2.865 16.529 1.00 0.00 64 LEU A C 3
ATOM 4130 O O . LEU A 1 68 ? -8.433 2.142 16.369 1.00 0.00 64 LEU A O 3
ATOM 4146 N N . ILE A 1 69 ? -6.234 2.502 16.070 1.00 0.00 65 ILE A N 3
ATOM 4147 C CA . ILE A 1 69 ? -5.976 1.208 15.354 1.00 0.00 65 ILE A CA 3
ATOM 4148 C C . ILE A 1 69 ? -6.128 -0.048 16.289 1.00 0.00 65 ILE A C 3
ATOM 4149 O O . ILE A 1 69 ? -6.824 -0.992 15.904 1.00 0.00 65 ILE A O 3
ATOM 4165 N N . ALA A 1 70 ? -5.522 -0.078 17.497 1.00 0.00 66 ALA A N 3
ATOM 4166 C CA . ALA A 1 70 ? -5.809 -1.137 18.509 1.00 0.00 66 ALA A CA 3
ATOM 4167 C C . ALA A 1 70 ? -7.316 -1.286 18.921 1.00 0.00 66 ALA A C 3
ATOM 4168 O O . ALA A 1 70 ? -7.864 -2.387 18.836 1.00 0.00 66 ALA A O 3
ATOM 4175 N N . ARG A 1 71 ? -8.003 -0.174 19.249 1.00 0.00 67 ARG A N 3
ATOM 4176 C CA . ARG A 1 71 ? -9.494 -0.091 19.327 1.00 0.00 67 ARG A CA 3
ATOM 4177 C C . ARG A 1 71 ? -10.297 -0.643 18.092 1.00 0.00 67 ARG A C 3
ATOM 4178 O O . ARG A 1 71 ? -11.236 -1.421 18.287 1.00 0.00 67 ARG A O 3
ATOM 4199 N N . LEU A 1 72 ? -9.916 -0.300 16.843 1.00 0.00 68 LEU A N 3
ATOM 4200 C CA . LEU A 1 72 ? -10.456 -0.935 15.607 1.00 0.00 68 LEU A CA 3
ATOM 4201 C C . LEU A 1 72 ? -10.224 -2.482 15.488 1.00 0.00 68 LEU A C 3
ATOM 4202 O O . LEU A 1 72 ? -11.186 -3.226 15.281 1.00 0.00 68 LEU A O 3
ATOM 4218 N N . LEU A 1 73 ? -8.975 -2.969 15.605 1.00 0.00 69 LEU A N 3
ATOM 4219 C CA . LEU A 1 73 ? -8.661 -4.422 15.485 1.00 0.00 69 LEU A CA 3
ATOM 4220 C C . LEU A 1 73 ? -9.156 -5.318 16.671 1.00 0.00 69 LEU A C 3
ATOM 4221 O O . LEU A 1 73 ? -9.607 -6.439 16.418 1.00 0.00 69 LEU A O 3
ATOM 4237 N N . GLN A 1 74 ? -9.170 -4.831 17.928 1.00 0.00 70 GLN A N 3
ATOM 4238 C CA . GLN A 1 74 ? -9.967 -5.443 19.037 1.00 0.00 70 GLN A CA 3
ATOM 4239 C C . GLN A 1 74 ? -11.518 -5.504 18.784 1.00 0.00 70 GLN A C 3
ATOM 4240 O O . GLN A 1 74 ? -12.112 -6.565 18.992 1.00 0.00 70 GLN A O 3
ATOM 4254 N N . LYS A 1 75 ? -12.158 -4.424 18.279 1.00 0.00 71 LYS A N 3
ATOM 4255 C CA . LYS A 1 75 ? -13.548 -4.468 17.715 1.00 0.00 71 LYS A CA 3
ATOM 4256 C C . LYS A 1 75 ? -13.781 -5.509 16.559 1.00 0.00 71 LYS A C 3
ATOM 4257 O O . LYS A 1 75 ? -14.778 -6.234 16.592 1.00 0.00 71 LYS A O 3
ATOM 4276 N N . LEU A 1 76 ? -12.863 -5.622 15.582 1.00 0.00 72 LEU A N 3
ATOM 4277 C CA . LEU A 1 76 ? -12.861 -6.722 14.566 1.00 0.00 72 LEU A CA 3
ATOM 4278 C C . LEU A 1 76 ? -12.513 -8.183 15.049 1.00 0.00 72 LEU A C 3
ATOM 4279 O O . LEU A 1 76 ? -12.616 -9.108 14.238 1.00 0.00 72 LEU A O 3
ATOM 4295 N N . GLY A 1 77 ? -12.112 -8.421 16.315 1.00 0.00 73 GLY A N 3
ATOM 4296 C CA . GLY A 1 77 ? -11.756 -9.783 16.819 1.00 0.00 73 GLY A CA 3
ATOM 4297 C C . GLY A 1 77 ? -10.265 -10.196 16.936 1.00 0.00 73 GLY A C 3
ATOM 4298 O O . GLY A 1 77 ? -9.991 -11.302 17.410 1.00 0.00 73 GLY A O 3
ATOM 4302 N N . TYR A 1 78 ? -9.304 -9.347 16.552 1.00 0.00 74 TYR A N 3
ATOM 4303 C CA . TYR A 1 78 ? -7.862 -9.710 16.465 1.00 0.00 74 TYR A CA 3
ATOM 4304 C C . TYR A 1 78 ? -7.121 -9.653 17.848 1.00 0.00 74 TYR A C 3
ATOM 4305 O O . TYR A 1 78 ? -7.542 -8.974 18.792 1.00 0.00 74 TYR A O 3
ATOM 4323 N N . LYS A 1 79 ? -6.041 -10.443 17.974 1.00 0.00 75 LYS A N 3
ATOM 4324 C CA . LYS A 1 79 ? -5.447 -10.827 19.288 1.00 0.00 75 LYS A CA 3
ATOM 4325 C C . LYS A 1 79 ? -3.975 -10.349 19.470 1.00 0.00 75 LYS A C 3
ATOM 4326 O O . LYS A 1 79 ? -3.724 -9.512 20.342 1.00 0.00 75 LYS A O 3
ATOM 4345 N N . ASP A 1 80 ? -3.000 -10.881 18.707 1.00 0.00 76 ASP A N 3
ATOM 4346 C CA . ASP A 1 80 ? -1.552 -10.695 19.018 1.00 0.00 76 ASP A CA 3
ATOM 4347 C C . ASP A 1 80 ? -1.033 -9.361 18.406 1.00 0.00 76 ASP A C 3
ATOM 4348 O O . ASP A 1 80 ? -0.494 -9.321 17.294 1.00 0.00 76 ASP A O 3
ATOM 4357 N N . ILE A 1 81 ? -1.257 -8.259 19.139 1.00 0.00 77 ILE A N 3
ATOM 4358 C CA . ILE A 1 81 ? -1.100 -6.886 18.586 1.00 0.00 77 ILE A CA 3
ATOM 4359 C C . ILE A 1 81 ? 0.393 -6.446 18.751 1.00 0.00 77 ILE A C 3
ATOM 4360 O O . ILE A 1 81 ? 0.826 -5.993 19.816 1.00 0.00 77 ILE A O 3
ATOM 4376 N N . ASN A 1 82 ? 1.168 -6.579 17.666 1.00 0.00 78 ASN A N 3
ATOM 4377 C CA . ASN A 1 82 ? 2.604 -6.216 17.631 1.00 0.00 78 ASN A CA 3
ATOM 4378 C C . ASN A 1 82 ? 2.752 -4.699 17.286 1.00 0.00 78 ASN A C 3
ATOM 4379 O O . ASN A 1 82 ? 2.638 -4.281 16.126 1.00 0.00 78 ASN A O 3
ATOM 4390 N N . VAL A 1 83 ? 2.988 -3.881 18.328 1.00 0.00 79 VAL A N 3
ATOM 4391 C CA . VAL A 1 83 ? 3.112 -2.400 18.202 1.00 0.00 79 VAL A CA 3
ATOM 4392 C C . VAL A 1 83 ? 4.566 -2.052 17.739 1.00 0.00 79 VAL A C 3
ATOM 4393 O O . VAL A 1 83 ? 5.522 -2.142 18.516 1.00 0.00 79 VAL A O 3
ATOM 4406 N N . ARG A 1 84 ? 4.718 -1.653 16.467 1.00 0.00 80 ARG A N 3
ATOM 4407 C CA . ARG A 1 84 ? 6.051 -1.476 15.829 1.00 0.00 80 ARG A CA 3
ATOM 4408 C C . ARG A 1 84 ? 6.145 -0.039 15.231 1.00 0.00 80 ARG A C 3
ATOM 4409 O O . ARG A 1 84 ? 5.937 0.175 14.035 1.00 0.00 80 ARG A O 3
ATOM 4430 N N . VAL A 1 85 ? 6.441 0.964 16.082 1.00 0.00 81 VAL A N 3
ATOM 4431 C CA . VAL A 1 85 ? 6.374 2.404 15.682 1.00 0.00 81 VAL A CA 3
ATOM 4432 C C . VAL A 1 85 ? 7.770 2.869 15.142 1.00 0.00 81 VAL A C 3
ATOM 4433 O O . VAL A 1 85 ? 8.731 3.011 15.905 1.00 0.00 81 VAL A O 3
ATOM 4446 N N . ASN A 1 86 ? 7.867 3.139 13.826 1.00 0.00 82 ASN A N 3
ATOM 4447 C CA . ASN A 1 86 ? 9.111 3.669 13.192 1.00 0.00 82 ASN A CA 3
ATOM 4448 C C . ASN A 1 86 ? 9.145 5.237 13.242 1.00 0.00 82 ASN A C 3
ATOM 4449 O O . ASN A 1 86 ? 8.840 5.922 12.261 1.00 0.00 82 ASN A O 3
ATOM 4460 N N . GLY A 1 87 ? 9.492 5.803 14.417 1.00 0.00 83 GLY A N 3
ATOM 4461 C CA . GLY A 1 87 ? 9.423 7.274 14.658 1.00 0.00 83 GLY A CA 3
ATOM 4462 C C . GLY A 1 87 ? 7.987 7.812 14.823 1.00 0.00 83 GLY A C 3
ATOM 4463 O O . GLY A 1 87 ? 7.400 7.704 15.901 1.00 0.00 83 GLY A O 3
ATOM 4467 N N . THR A 1 88 ? 7.424 8.343 13.730 1.00 0.00 84 THR A N 3
ATOM 4468 C CA . THR A 1 88 ? 5.947 8.583 13.611 1.00 0.00 84 THR A CA 3
ATOM 4469 C C . THR A 1 88 ? 5.152 7.482 12.811 1.00 0.00 84 THR A C 3
ATOM 4470 O O . THR A 1 88 ? 3.918 7.532 12.806 1.00 0.00 84 THR A O 3
ATOM 4481 N N . GLU A 1 89 ? 5.803 6.492 12.156 1.00 0.00 85 GLU A N 3
ATOM 4482 C CA . GLU A 1 89 ? 5.120 5.422 11.378 1.00 0.00 85 GLU A CA 3
ATOM 4483 C C . GLU A 1 89 ? 4.525 4.313 12.284 1.00 0.00 85 GLU A C 3
ATOM 4484 O O . GLU A 1 89 ? 5.220 3.400 12.739 1.00 0.00 85 GLU A O 3
ATOM 4496 N N . VAL A 1 90 ? 3.209 4.395 12.518 1.00 0.00 86 VAL A N 3
ATOM 4497 C CA . VAL A 1 90 ? 2.492 3.504 13.466 1.00 0.00 86 VAL A CA 3
ATOM 4498 C C . VAL A 1 90 ? 2.127 2.176 12.721 1.00 0.00 86 VAL A C 3
ATOM 4499 O O . VAL A 1 90 ? 1.093 2.100 12.047 1.00 0.00 86 VAL A O 3
ATOM 4512 N N . LYS A 1 91 ? 3.001 1.151 12.821 1.00 0.00 87 LYS A N 3
ATOM 4513 C CA . LYS A 1 91 ? 2.824 -0.139 12.101 1.00 0.00 87 LYS A CA 3
ATOM 4514 C C . LYS A 1 91 ? 2.257 -1.217 13.069 1.00 0.00 87 LYS A C 3
ATOM 4515 O O . LYS A 1 91 ? 2.976 -1.766 13.911 1.00 0.00 87 LYS A O 3
ATOM 4534 N N . ILE A 1 92 ? 0.948 -1.490 12.960 1.00 0.00 88 ILE A N 3
ATOM 4535 C CA . ILE A 1 92 ? 0.215 -2.346 13.941 1.00 0.00 88 ILE A CA 3
ATOM 4536 C C . ILE A 1 92 ? -0.072 -3.712 13.251 1.00 0.00 88 ILE A C 3
ATOM 4537 O O . ILE A 1 92 ? -0.951 -3.820 12.387 1.00 0.00 88 ILE A O 3
ATOM 4553 N N . GLU A 1 93 ? 0.707 -4.736 13.632 1.00 0.00 89 GLU A N 3
ATOM 4554 C CA . GLU A 1 93 ? 0.635 -6.092 13.027 1.00 0.00 89 GLU A CA 3
ATOM 4555 C C . GLU A 1 93 ? -0.130 -7.070 13.968 1.00 0.00 89 GLU A C 3
ATOM 4556 O O . GLU A 1 93 ? 0.257 -7.277 15.120 1.00 0.00 89 GLU A O 3
ATOM 4568 N N . VAL A 1 94 ? -1.247 -7.635 13.483 1.00 0.00 90 VAL A N 3
ATOM 4569 C CA . VAL A 1 94 ? -2.245 -8.311 14.365 1.00 0.00 90 VAL A CA 3
ATOM 4570 C C . VAL A 1 94 ? -2.594 -9.751 13.857 1.00 0.00 90 VAL A C 3
ATOM 4571 O O . VAL A 1 94 ? -2.777 -9.959 12.654 1.00 0.00 90 VAL A O 3
ATOM 4584 N N . ARG A 1 95 ? -2.736 -10.737 14.765 1.00 0.00 91 ARG A N 3
ATOM 4585 C CA . ARG A 1 95 ? -3.184 -12.128 14.398 1.00 0.00 91 ARG A CA 3
ATOM 4586 C C . ARG A 1 95 ? -4.676 -12.406 14.775 1.00 0.00 91 ARG A C 3
ATOM 4587 O O . ARG A 1 95 ? -5.223 -11.820 15.713 1.00 0.00 91 ARG A O 3
ATOM 4608 N N . VAL A 1 96 ? -5.332 -13.350 14.070 1.00 0.00 92 VAL A N 3
ATOM 4609 C CA . VAL A 1 96 ? -6.715 -13.814 14.413 1.00 0.00 92 VAL A CA 3
ATOM 4610 C C . VAL A 1 96 ? -6.693 -14.620 15.743 1.00 0.00 92 VAL A C 3
ATOM 4611 O O . VAL A 1 96 ? -6.303 -15.788 15.803 1.00 0.00 92 VAL A O 3
ATOM 4624 N N . HIS A 1 3 ? 4.685 8.937 3.998 1.00 0.00 -1 HIS A N 4
ATOM 4625 C CA . HIS A 1 3 ? 5.168 9.727 2.830 1.00 0.00 -1 HIS A CA 4
ATOM 4626 C C . HIS A 1 3 ? 4.711 11.233 2.871 1.00 0.00 -1 HIS A C 4
ATOM 4627 O O . HIS A 1 3 ? 4.282 11.786 1.853 1.00 0.00 -1 HIS A O 4
ATOM 4641 N N . MET A 1 4 ? 4.865 11.916 4.027 1.00 0.00 0 MET A N 4
ATOM 4642 C CA . MET A 1 4 ? 4.441 13.337 4.265 1.00 0.00 0 MET A CA 4
ATOM 4643 C C . MET A 1 4 ? 2.939 13.454 4.703 1.00 0.00 0 MET A C 4
ATOM 4644 O O . MET A 1 4 ? 2.028 13.055 3.970 1.00 0.00 0 MET A O 4
ATOM 4658 N N . LYS A 1 5 ? 2.696 14.054 5.890 1.00 0.00 1 LYS A N 4
ATOM 4659 C CA . LYS A 1 5 ? 1.338 14.250 6.486 1.00 0.00 1 LYS A CA 4
ATOM 4660 C C . LYS A 1 5 ? 0.722 12.931 7.061 1.00 0.00 1 LYS A C 4
ATOM 4661 O O . LYS A 1 5 ? 0.963 12.607 8.226 1.00 0.00 1 LYS A O 4
ATOM 4680 N N . VAL A 1 6 ? -0.093 12.210 6.275 1.00 0.00 2 VAL A N 4
ATOM 4681 C CA . VAL A 1 6 ? -0.730 10.930 6.702 1.00 0.00 2 VAL A CA 4
ATOM 4682 C C . VAL A 1 6 ? -0.737 10.002 5.448 1.00 0.00 2 VAL A C 4
ATOM 4683 O O . VAL A 1 6 ? -1.632 10.125 4.606 1.00 0.00 2 VAL A O 4
ATOM 4696 N N . ASP A 1 7 ? 0.219 9.060 5.331 1.00 0.00 3 ASP A N 4
ATOM 4697 C CA . ASP A 1 7 ? 0.090 7.916 4.377 1.00 0.00 3 ASP A CA 4
ATOM 4698 C C . ASP A 1 7 ? -0.333 6.600 5.104 1.00 0.00 3 ASP A C 4
ATOM 4699 O O . ASP A 1 7 ? -0.137 6.408 6.307 1.00 0.00 3 ASP A O 4
ATOM 4708 N N . ILE A 1 8 ? -0.976 5.720 4.332 1.00 0.00 4 ILE A N 4
ATOM 4709 C CA . ILE A 1 8 ? -1.624 4.482 4.834 1.00 0.00 4 ILE A CA 4
ATOM 4710 C C . ILE A 1 8 ? -1.078 3.271 4.014 1.00 0.00 4 ILE A C 4
ATOM 4711 O O . ILE A 1 8 ? -1.649 2.869 2.998 1.00 0.00 4 ILE A O 4
ATOM 4727 N N . THR A 1 9 ? 0.035 2.680 4.481 1.00 0.00 5 THR A N 4
ATOM 4728 C CA . THR A 1 9 ? 0.692 1.517 3.816 1.00 0.00 5 THR A CA 4
ATOM 4729 C C . THR A 1 9 ? 0.116 0.210 4.464 1.00 0.00 5 THR A C 4
ATOM 4730 O O . THR A 1 9 ? 0.549 -0.217 5.541 1.00 0.00 5 THR A O 4
ATOM 4741 N N . ILE A 1 10 ? -0.928 -0.377 3.855 1.00 0.00 6 ILE A N 4
ATOM 4742 C CA . ILE A 1 10 ? -1.807 -1.383 4.539 1.00 0.00 6 ILE A CA 4
ATOM 4743 C C . ILE A 1 10 ? -1.701 -2.733 3.768 1.00 0.00 6 ILE A C 4
ATOM 4744 O O . ILE A 1 10 ? -2.206 -2.802 2.649 1.00 0.00 6 ILE A O 4
ATOM 4760 N N . LYS A 1 11 ? -1.113 -3.799 4.347 1.00 0.00 7 LYS A N 4
ATOM 4761 C CA . LYS A 1 11 ? -1.069 -5.150 3.698 1.00 0.00 7 LYS A CA 4
ATOM 4762 C C . LYS A 1 11 ? -2.063 -6.145 4.396 1.00 0.00 7 LYS A C 4
ATOM 4763 O O . LYS A 1 11 ? -1.888 -6.468 5.576 1.00 0.00 7 LYS A O 4
ATOM 4782 N N . ILE A 1 12 ? -3.063 -6.679 3.660 1.00 0.00 8 ILE A N 4
ATOM 4783 C CA . ILE A 1 12 ? -3.950 -7.791 4.151 1.00 0.00 8 ILE A CA 4
ATOM 4784 C C . ILE A 1 12 ? -3.323 -9.142 3.661 1.00 0.00 8 ILE A C 4
ATOM 4785 O O . ILE A 1 12 ? -3.499 -9.515 2.495 1.00 0.00 8 ILE A O 4
ATOM 4801 N N . GLN A 1 13 ? -2.595 -9.868 4.534 1.00 0.00 9 GLN A N 4
ATOM 4802 C CA . GLN A 1 13 ? -1.839 -11.094 4.145 1.00 0.00 9 GLN A CA 4
ATOM 4803 C C . GLN A 1 13 ? -2.632 -12.392 4.489 1.00 0.00 9 GLN A C 4
ATOM 4804 O O . GLN A 1 13 ? -3.020 -12.633 5.639 1.00 0.00 9 GLN A O 4
ATOM 4818 N N . ARG A 1 14 ? -2.861 -13.235 3.468 1.00 0.00 10 ARG A N 4
ATOM 4819 C CA . ARG A 1 14 ? -3.561 -14.541 3.638 1.00 0.00 10 ARG A CA 4
ATOM 4820 C C . ARG A 1 14 ? -2.660 -15.726 3.146 1.00 0.00 10 ARG A C 4
ATOM 4821 O O . ARG A 1 14 ? -2.999 -16.426 2.188 1.00 0.00 10 ARG A O 4
ATOM 4842 N N . ASP A 1 15 ? -1.513 -15.944 3.826 1.00 0.00 11 ASP A N 4
ATOM 4843 C CA . ASP A 1 15 ? -0.499 -16.991 3.486 1.00 0.00 11 ASP A CA 4
ATOM 4844 C C . ASP A 1 15 ? 0.086 -16.893 2.034 1.00 0.00 11 ASP A C 4
ATOM 4845 O O . ASP A 1 15 ? -0.428 -17.512 1.096 1.00 0.00 11 ASP A O 4
ATOM 4854 N N . GLY A 1 16 ? 1.103 -16.034 1.818 1.00 0.00 12 GLY A N 4
ATOM 4855 C CA . GLY A 1 16 ? 1.553 -15.675 0.439 1.00 0.00 12 GLY A CA 4
ATOM 4856 C C . GLY A 1 16 ? 0.737 -14.577 -0.285 1.00 0.00 12 GLY A C 4
ATOM 4857 O O . GLY A 1 16 ? 1.305 -13.612 -0.797 1.00 0.00 12 GLY A O 4
ATOM 4861 N N . GLN A 1 17 ? -0.591 -14.745 -0.346 1.00 0.00 13 GLN A N 4
ATOM 4862 C CA . GLN A 1 17 ? -1.513 -13.790 -1.008 1.00 0.00 13 GLN A CA 4
ATOM 4863 C C . GLN A 1 17 ? -1.693 -12.471 -0.178 1.00 0.00 13 GLN A C 4
ATOM 4864 O O . GLN A 1 17 ? -2.547 -12.412 0.714 1.00 0.00 13 GLN A O 4
ATOM 4878 N N . GLU A 1 18 ? -0.901 -11.420 -0.479 1.00 0.00 14 GLU A N 4
ATOM 4879 C CA . GLU A 1 18 ? -1.032 -10.089 0.188 1.00 0.00 14 GLU A CA 4
ATOM 4880 C C . GLU A 1 18 ? -1.571 -8.971 -0.759 1.00 0.00 14 GLU A C 4
ATOM 4881 O O . GLU A 1 18 ? -1.030 -8.702 -1.836 1.00 0.00 14 GLU A O 4
ATOM 4893 N N . ILE A 1 19 ? -2.685 -8.350 -0.331 1.00 0.00 15 ILE A N 4
ATOM 4894 C CA . ILE A 1 19 ? -3.449 -7.347 -1.127 1.00 0.00 15 ILE A CA 4
ATOM 4895 C C . ILE A 1 19 ? -3.323 -5.992 -0.361 1.00 0.00 15 ILE A C 4
ATOM 4896 O O . ILE A 1 19 ? -3.674 -5.907 0.826 1.00 0.00 15 ILE A O 4
ATOM 4912 N N . GLU A 1 20 ? -2.798 -4.946 -1.029 1.00 0.00 16 GLU A N 4
ATOM 4913 C CA . GLU A 1 20 ? -2.275 -3.742 -0.328 1.00 0.00 16 GLU A CA 4
ATOM 4914 C C . GLU A 1 20 ? -2.600 -2.362 -0.976 1.00 0.00 16 GLU A C 4
ATOM 4915 O O . GLU A 1 20 ? -2.760 -2.228 -2.193 1.00 0.00 16 GLU A O 4
ATOM 4927 N N . ILE A 1 21 ? -2.654 -1.325 -0.120 1.00 0.00 17 ILE A N 4
ATOM 4928 C CA . ILE A 1 21 ? -2.776 0.107 -0.551 1.00 0.00 17 ILE A CA 4
ATOM 4929 C C . ILE A 1 21 ? -1.584 0.956 0.014 1.00 0.00 17 ILE A C 4
ATOM 4930 O O . ILE A 1 21 ? -1.090 0.691 1.113 1.00 0.00 17 ILE A O 4
ATOM 4946 N N . ASP A 1 22 ? -1.158 1.995 -0.731 1.00 0.00 18 ASP A N 4
ATOM 4947 C CA . ASP A 1 22 ? -0.135 2.985 -0.274 1.00 0.00 18 ASP A CA 4
ATOM 4948 C C . ASP A 1 22 ? -0.505 4.364 -0.936 1.00 0.00 18 ASP A C 4
ATOM 4949 O O . ASP A 1 22 ? -0.341 4.537 -2.149 1.00 0.00 18 ASP A O 4
ATOM 4958 N N . ILE A 1 23 ? -1.111 5.297 -0.172 1.00 0.00 19 ILE A N 4
ATOM 4959 C CA . ILE A 1 23 ? -1.836 6.488 -0.738 1.00 0.00 19 ILE A CA 4
ATOM 4960 C C . ILE A 1 23 ? -1.947 7.633 0.336 1.00 0.00 19 ILE A C 4
ATOM 4961 O O . ILE A 1 23 ? -2.686 7.497 1.318 1.00 0.00 19 ILE A O 4
ATOM 4977 N N . ARG A 1 24 ? -1.264 8.785 0.146 1.00 0.00 20 ARG A N 4
ATOM 4978 C CA . ARG A 1 24 ? -1.283 9.892 1.155 1.00 0.00 20 ARG A CA 4
ATOM 4979 C C . ARG A 1 24 ? -2.579 10.772 1.174 1.00 0.00 20 ARG A C 4
ATOM 4980 O O . ARG A 1 24 ? -3.042 11.266 0.143 1.00 0.00 20 ARG A O 4
ATOM 5001 N N . VAL A 1 25 ? -3.159 10.948 2.375 1.00 0.00 21 VAL A N 4
ATOM 5002 C CA . VAL A 1 25 ? -4.567 11.410 2.557 1.00 0.00 21 VAL A CA 4
ATOM 5003 C C . VAL A 1 25 ? -4.634 12.598 3.576 1.00 0.00 21 VAL A C 4
ATOM 5004 O O . VAL A 1 25 ? -4.835 12.410 4.784 1.00 0.00 21 VAL A O 4
ATOM 5017 N N . SER A 1 26 ? -4.551 13.849 3.078 1.00 0.00 22 SER A N 4
ATOM 5018 C CA . SER A 1 26 ? -4.709 15.081 3.904 1.00 0.00 22 SER A CA 4
ATOM 5019 C C . SER A 1 26 ? -6.189 15.330 4.342 1.00 0.00 22 SER A C 4
ATOM 5020 O O . SER A 1 26 ? -6.986 15.903 3.592 1.00 0.00 22 SER A O 4
ATOM 5028 N N . THR A 1 27 ? -6.538 14.806 5.525 1.00 0.00 23 THR A N 4
ATOM 5029 C CA . THR A 1 27 ? -7.952 14.450 5.861 1.00 0.00 23 THR A CA 4
ATOM 5030 C C . THR A 1 27 ? -8.301 14.705 7.365 1.00 0.00 23 THR A C 4
ATOM 5031 O O . THR A 1 27 ? -7.467 14.521 8.260 1.00 0.00 23 THR A O 4
ATOM 5042 N N . GLY A 1 28 ? -9.570 15.072 7.639 1.00 0.00 24 GLY A N 4
ATOM 5043 C CA . GLY A 1 28 ? -10.132 15.102 9.019 1.00 0.00 24 GLY A CA 4
ATOM 5044 C C . GLY A 1 28 ? -11.184 13.998 9.246 1.00 0.00 24 GLY A C 4
ATOM 5045 O O . GLY A 1 28 ? -10.831 12.889 9.655 1.00 0.00 24 GLY A O 4
ATOM 5049 N N . LYS A 1 29 ? -12.465 14.282 8.949 1.00 0.00 25 LYS A N 4
ATOM 5050 C CA . LYS A 1 29 ? -13.542 13.237 8.965 1.00 0.00 25 LYS A CA 4
ATOM 5051 C C . LYS A 1 29 ? -13.800 12.577 7.560 1.00 0.00 25 LYS A C 4
ATOM 5052 O O . LYS A 1 29 ? -14.933 12.488 7.081 1.00 0.00 25 LYS A O 4
ATOM 5071 N N . GLU A 1 30 ? -12.721 12.089 6.924 1.00 0.00 26 GLU A N 4
ATOM 5072 C CA . GLU A 1 30 ? -12.734 11.535 5.535 1.00 0.00 26 GLU A CA 4
ATOM 5073 C C . GLU A 1 30 ? -11.974 10.167 5.483 1.00 0.00 26 GLU A C 4
ATOM 5074 O O . GLU A 1 30 ? -12.564 9.155 5.094 1.00 0.00 26 GLU A O 4
ATOM 5086 N N . LEU A 1 31 ? -10.706 10.100 5.963 1.00 0.00 27 LEU A N 4
ATOM 5087 C CA . LEU A 1 31 ? -10.092 8.829 6.459 1.00 0.00 27 LEU A CA 4
ATOM 5088 C C . LEU A 1 31 ? -10.925 8.036 7.523 1.00 0.00 27 LEU A C 4
ATOM 5089 O O . LEU A 1 31 ? -10.921 6.811 7.472 1.00 0.00 27 LEU A O 4
ATOM 5105 N N . GLU A 1 32 ? -11.697 8.692 8.409 1.00 0.00 28 GLU A N 4
ATOM 5106 C CA . GLU A 1 32 ? -12.874 8.077 9.097 1.00 0.00 28 GLU A CA 4
ATOM 5107 C C . GLU A 1 32 ? -13.809 7.152 8.225 1.00 0.00 28 GLU A C 4
ATOM 5108 O O . GLU A 1 32 ? -14.079 6.013 8.616 1.00 0.00 28 GLU A O 4
ATOM 5120 N N . ARG A 1 33 ? -14.255 7.617 7.042 1.00 0.00 29 ARG A N 4
ATOM 5121 C CA . ARG A 1 33 ? -15.002 6.778 6.061 1.00 0.00 29 ARG A CA 4
ATOM 5122 C C . ARG A 1 33 ? -14.148 5.682 5.329 1.00 0.00 29 ARG A C 4
ATOM 5123 O O . ARG A 1 33 ? -14.617 4.546 5.217 1.00 0.00 29 ARG A O 4
ATOM 5144 N N . ALA A 1 34 ? -12.914 5.973 4.859 1.00 0.00 30 ALA A N 4
ATOM 5145 C CA . ALA A 1 34 ? -11.983 4.918 4.347 1.00 0.00 30 ALA A CA 4
ATOM 5146 C C . ALA A 1 34 ? -11.523 3.837 5.390 1.00 0.00 30 ALA A C 4
ATOM 5147 O O . ALA A 1 34 ? -11.565 2.647 5.073 1.00 0.00 30 ALA A O 4
ATOM 5154 N N . LEU A 1 35 ? -11.150 4.216 6.627 1.00 0.00 31 LEU A N 4
ATOM 5155 C CA . LEU A 1 35 ? -10.971 3.273 7.773 1.00 0.00 31 LEU A CA 4
ATOM 5156 C C . LEU A 1 35 ? -12.240 2.445 8.187 1.00 0.00 31 LEU A C 4
ATOM 5157 O O . LEU A 1 35 ? -12.090 1.269 8.518 1.00 0.00 31 LEU A O 4
ATOM 5173 N N . GLN A 1 36 ? -13.468 3.000 8.122 1.00 0.00 32 GLN A N 4
ATOM 5174 C CA . GLN A 1 36 ? -14.735 2.213 8.191 1.00 0.00 32 GLN A CA 4
ATOM 5175 C C . GLN A 1 36 ? -14.965 1.165 7.039 1.00 0.00 32 GLN A C 4
ATOM 5176 O O . GLN A 1 36 ? -15.455 0.065 7.314 1.00 0.00 32 GLN A O 4
ATOM 5190 N N . GLU A 1 37 ? -14.598 1.456 5.772 1.00 0.00 33 GLU A N 4
ATOM 5191 C CA . GLU A 1 37 ? -14.465 0.396 4.731 1.00 0.00 33 GLU A CA 4
ATOM 5192 C C . GLU A 1 37 ? -13.261 -0.587 4.930 1.00 0.00 33 GLU A C 4
ATOM 5193 O O . GLU A 1 37 ? -13.465 -1.779 4.715 1.00 0.00 33 GLU A O 4
ATOM 5205 N N . LEU A 1 38 ? -12.058 -0.172 5.381 1.00 0.00 34 LEU A N 4
ATOM 5206 C CA . LEU A 1 38 ? -11.010 -1.130 5.875 1.00 0.00 34 LEU A CA 4
ATOM 5207 C C . LEU A 1 38 ? -11.479 -2.076 7.043 1.00 0.00 34 LEU A C 4
ATOM 5208 O O . LEU A 1 38 ? -11.291 -3.292 6.949 1.00 0.00 34 LEU A O 4
ATOM 5224 N N . GLU A 1 39 ? -12.155 -1.542 8.084 1.00 0.00 35 GLU A N 4
ATOM 5225 C CA . GLU A 1 39 ? -12.942 -2.331 9.079 1.00 0.00 35 GLU A CA 4
ATOM 5226 C C . GLU A 1 39 ? -13.910 -3.406 8.469 1.00 0.00 35 GLU A C 4
ATOM 5227 O O . GLU A 1 39 ? -13.781 -4.597 8.771 1.00 0.00 35 GLU A O 4
ATOM 5239 N N . LYS A 1 40 ? -14.836 -2.993 7.582 1.00 0.00 36 LYS A N 4
ATOM 5240 C CA . LYS A 1 40 ? -15.713 -3.936 6.839 1.00 0.00 36 LYS A CA 4
ATOM 5241 C C . LYS A 1 40 ? -14.975 -4.881 5.831 1.00 0.00 36 LYS A C 4
ATOM 5242 O O . LYS A 1 40 ? -15.291 -6.066 5.841 1.00 0.00 36 LYS A O 4
ATOM 5261 N N . ALA A 1 41 ? -14.009 -4.424 5.010 1.00 0.00 37 ALA A N 4
ATOM 5262 C CA . ALA A 1 41 ? -13.106 -5.301 4.208 1.00 0.00 37 ALA A CA 4
ATOM 5263 C C . ALA A 1 41 ? -12.354 -6.446 4.965 1.00 0.00 37 ALA A C 4
ATOM 5264 O O . ALA A 1 41 ? -12.307 -7.567 4.455 1.00 0.00 37 ALA A O 4
ATOM 5271 N N . LEU A 1 42 ? -11.842 -6.205 6.187 1.00 0.00 38 LEU A N 4
ATOM 5272 C CA . LEU A 1 42 ? -11.388 -7.283 7.121 1.00 0.00 38 LEU A CA 4
ATOM 5273 C C . LEU A 1 42 ? -12.433 -8.421 7.421 1.00 0.00 38 LEU A C 4
ATOM 5274 O O . LEU A 1 42 ? -12.090 -9.602 7.301 1.00 0.00 38 LEU A O 4
ATOM 5290 N N . ALA A 1 43 ? -13.694 -8.076 7.755 1.00 0.00 39 ALA A N 4
ATOM 5291 C CA . ALA A 1 43 ? -14.818 -9.056 7.826 1.00 0.00 39 ALA A CA 4
ATOM 5292 C C . ALA A 1 43 ? -15.340 -9.609 6.451 1.00 0.00 39 ALA A C 4
ATOM 5293 O O . ALA A 1 43 ? -15.422 -10.826 6.273 1.00 0.00 39 ALA A O 4
ATOM 5300 N N . ARG A 1 44 ? -15.673 -8.728 5.488 1.00 0.00 40 ARG A N 4
ATOM 5301 C CA . ARG A 1 44 ? -16.096 -9.075 4.095 1.00 0.00 40 ARG A CA 4
ATOM 5302 C C . ARG A 1 44 ? -15.159 -10.045 3.293 1.00 0.00 40 ARG A C 4
ATOM 5303 O O . ARG A 1 44 ? -15.654 -10.959 2.630 1.00 0.00 40 ARG A O 4
ATOM 5324 N N . ALA A 1 45 ? -13.834 -9.831 3.332 1.00 0.00 41 ALA A N 4
ATOM 5325 C CA . ALA A 1 45 ? -12.840 -10.714 2.664 1.00 0.00 41 ALA A CA 4
ATOM 5326 C C . ALA A 1 45 ? -12.283 -11.932 3.479 1.00 0.00 41 ALA A C 4
ATOM 5327 O O . ALA A 1 45 ? -11.833 -12.900 2.860 1.00 0.00 41 ALA A O 4
ATOM 5334 N N . GLY A 1 46 ? -12.245 -11.876 4.825 1.00 0.00 42 GLY A N 4
ATOM 5335 C CA . GLY A 1 46 ? -11.648 -12.949 5.667 1.00 0.00 42 GLY A CA 4
ATOM 5336 C C . GLY A 1 46 ? -10.134 -12.816 5.931 1.00 0.00 42 GLY A C 4
ATOM 5337 O O . GLY A 1 46 ? -9.351 -13.665 5.496 1.00 0.00 42 GLY A O 4
ATOM 5341 N N . ALA A 1 47 ? -9.716 -11.766 6.655 1.00 0.00 43 ALA A N 4
ATOM 5342 C CA . ALA A 1 47 ? -8.285 -11.491 6.905 1.00 0.00 43 ALA A CA 4
ATOM 5343 C C . ALA A 1 47 ? -7.674 -12.272 8.111 1.00 0.00 43 ALA A C 4
ATOM 5344 O O . ALA A 1 47 ? -8.013 -12.031 9.274 1.00 0.00 43 ALA A O 4
ATOM 5351 N N . ARG A 1 48 ? -6.724 -13.185 7.827 1.00 0.00 44 ARG A N 4
ATOM 5352 C CA . ARG A 1 48 ? -5.941 -13.888 8.885 1.00 0.00 44 ARG A CA 4
ATOM 5353 C C . ARG A 1 48 ? -4.884 -12.990 9.615 1.00 0.00 44 ARG A C 4
ATOM 5354 O O . ARG A 1 48 ? -4.851 -12.992 10.848 1.00 0.00 44 ARG A O 4
ATOM 5375 N N . ASN A 1 49 ? -3.993 -12.287 8.891 1.00 0.00 45 ASN A N 4
ATOM 5376 C CA . ASN A 1 49 ? -2.929 -11.449 9.510 1.00 0.00 45 ASN A CA 4
ATOM 5377 C C . ASN A 1 49 ? -2.697 -10.145 8.688 1.00 0.00 45 ASN A C 4
ATOM 5378 O O . ASN A 1 49 ? -2.548 -10.180 7.463 1.00 0.00 45 ASN A O 4
ATOM 5389 N N . VAL A 1 50 ? -2.735 -8.982 9.360 1.00 0.00 46 VAL A N 4
ATOM 5390 C CA . VAL A 1 50 ? -2.838 -7.655 8.680 1.00 0.00 46 VAL A CA 4
ATOM 5391 C C . VAL A 1 50 ? -1.741 -6.702 9.257 1.00 0.00 46 VAL A C 4
ATOM 5392 O O . VAL A 1 50 ? -1.637 -6.518 10.477 1.00 0.00 46 VAL A O 4
ATOM 5405 N N . GLN A 1 51 ? -0.964 -6.061 8.364 1.00 0.00 47 GLN A N 4
ATOM 5406 C CA . GLN A 1 51 ? 0.076 -5.068 8.751 1.00 0.00 47 GLN A CA 4
ATOM 5407 C C . GLN A 1 51 ? -0.452 -3.630 8.444 1.00 0.00 47 GLN A C 4
ATOM 5408 O O . GLN A 1 51 ? -0.455 -3.179 7.292 1.00 0.00 47 GLN A O 4
ATOM 5422 N N . ILE A 1 52 ? -0.901 -2.914 9.489 1.00 0.00 48 ILE A N 4
ATOM 5423 C CA . ILE A 1 52 ? -1.484 -1.544 9.373 1.00 0.00 48 ILE A CA 4
ATOM 5424 C C . ILE A 1 52 ? -0.323 -0.538 9.644 1.00 0.00 48 ILE A C 4
ATOM 5425 O O . ILE A 1 52 ? 0.102 -0.400 10.796 1.00 0.00 48 ILE A O 4
ATOM 5441 N N . THR A 1 53 ? 0.179 0.166 8.615 1.00 0.00 49 THR A N 4
ATOM 5442 C CA . THR A 1 53 ? 1.295 1.143 8.794 1.00 0.00 49 THR A CA 4
ATOM 5443 C C . THR A 1 53 ? 0.815 2.580 8.441 1.00 0.00 49 THR A C 4
ATOM 5444 O O . THR A 1 53 ? 0.609 2.903 7.268 1.00 0.00 49 THR A O 4
ATOM 5455 N N . ILE A 1 54 ? 0.648 3.443 9.459 1.00 0.00 50 ILE A N 4
ATOM 5456 C CA . ILE A 1 54 ? 0.233 4.864 9.244 1.00 0.00 50 ILE A CA 4
ATOM 5457 C C . ILE A 1 54 ? 1.504 5.766 9.368 1.00 0.00 50 ILE A C 4
ATOM 5458 O O . ILE A 1 54 ? 2.049 5.950 10.463 1.00 0.00 50 ILE A O 4
ATOM 5474 N N . SER A 1 55 ? 1.955 6.352 8.249 1.00 0.00 51 SER A N 4
ATOM 5475 C CA . SER A 1 55 ? 3.105 7.297 8.232 1.00 0.00 51 SER A CA 4
ATOM 5476 C C . SER A 1 55 ? 2.665 8.724 8.690 1.00 0.00 51 SER A C 4
ATOM 5477 O O . SER A 1 55 ? 2.144 9.515 7.893 1.00 0.00 51 SER A O 4
ATOM 5485 N N . ALA A 1 56 ? 2.812 9.015 9.996 1.00 0.00 52 ALA A N 4
ATOM 5486 C CA . ALA A 1 56 ? 2.211 10.217 10.627 1.00 0.00 52 ALA A CA 4
ATOM 5487 C C . ALA A 1 56 ? 3.176 11.441 10.752 1.00 0.00 52 ALA A C 4
ATOM 5488 O O . ALA A 1 56 ? 4.407 11.328 10.725 1.00 0.00 52 ALA A O 4
ATOM 5495 N N . GLU A 1 57 ? 2.580 12.631 10.920 1.00 0.00 53 GLU A N 4
ATOM 5496 C CA . GLU A 1 57 ? 3.319 13.925 11.014 1.00 0.00 53 GLU A CA 4
ATOM 5497 C C . GLU A 1 57 ? 4.089 14.214 12.352 1.00 0.00 53 GLU A C 4
ATOM 5498 O O . GLU A 1 57 ? 5.201 14.741 12.313 1.00 0.00 53 GLU A O 4
ATOM 5510 N N . ASN A 1 58 ? 3.485 13.914 13.516 1.00 0.00 54 ASN A N 4
ATOM 5511 C CA . ASN A 1 58 ? 4.053 14.238 14.859 1.00 0.00 54 ASN A CA 4
ATOM 5512 C C . ASN A 1 58 ? 3.781 13.083 15.880 1.00 0.00 54 ASN A C 4
ATOM 5513 O O . ASN A 1 58 ? 2.863 12.276 15.707 1.00 0.00 54 ASN A O 4
ATOM 5524 N N . ASP A 1 59 ? 4.552 13.044 16.986 1.00 0.00 55 ASP A N 4
ATOM 5525 C CA . ASP A 1 59 ? 4.349 12.069 18.105 1.00 0.00 55 ASP A CA 4
ATOM 5526 C C . ASP A 1 59 ? 2.913 12.063 18.757 1.00 0.00 55 ASP A C 4
ATOM 5527 O O . ASP A 1 59 ? 2.312 10.994 18.883 1.00 0.00 55 ASP A O 4
ATOM 5536 N N . GLU A 1 60 ? 2.335 13.233 19.101 1.00 0.00 56 GLU A N 4
ATOM 5537 C CA . GLU A 1 60 ? 0.912 13.354 19.556 1.00 0.00 56 GLU A CA 4
ATOM 5538 C C . GLU A 1 60 ? -0.167 12.817 18.545 1.00 0.00 56 GLU A C 4
ATOM 5539 O O . GLU A 1 60 ? -1.052 12.046 18.929 1.00 0.00 56 GLU A O 4
ATOM 5551 N N . GLN A 1 61 ? -0.050 13.175 17.249 1.00 0.00 57 GLN A N 4
ATOM 5552 C CA . GLN A 1 61 ? -0.804 12.525 16.134 1.00 0.00 57 GLN A CA 4
ATOM 5553 C C . GLN A 1 61 ? -0.580 10.977 16.000 1.00 0.00 57 GLN A C 4
ATOM 5554 O O . GLN A 1 61 ? -1.557 10.224 15.932 1.00 0.00 57 GLN A O 4
ATOM 5568 N N . ALA A 1 62 ? 0.681 10.498 15.999 1.00 0.00 58 ALA A N 4
ATOM 5569 C CA . ALA A 1 62 ? 1.017 9.056 16.095 1.00 0.00 58 ALA A CA 4
ATOM 5570 C C . ALA A 1 62 ? 0.473 8.277 17.342 1.00 0.00 58 ALA A C 4
ATOM 5571 O O . ALA A 1 62 ? -0.049 7.177 17.157 1.00 0.00 58 ALA A O 4
ATOM 5578 N N . LYS A 1 63 ? 0.522 8.838 18.570 1.00 0.00 59 LYS A N 4
ATOM 5579 C CA . LYS A 1 63 ? -0.200 8.304 19.768 1.00 0.00 59 LYS A CA 4
ATOM 5580 C C . LYS A 1 63 ? -1.734 8.081 19.569 1.00 0.00 59 LYS A C 4
ATOM 5581 O O . LYS A 1 63 ? -2.217 6.970 19.813 1.00 0.00 59 LYS A O 4
ATOM 5600 N N . GLU A 1 64 ? -2.485 9.107 19.127 1.00 0.00 60 GLU A N 4
ATOM 5601 C CA . GLU A 1 64 ? -3.947 8.970 18.857 1.00 0.00 60 GLU A CA 4
ATOM 5602 C C . GLU A 1 64 ? -4.310 7.998 17.683 1.00 0.00 60 GLU A C 4
ATOM 5603 O O . GLU A 1 64 ? -5.202 7.163 17.848 1.00 0.00 60 GLU A O 4
ATOM 5615 N N . LEU A 1 65 ? -3.582 8.036 16.547 1.00 0.00 61 LEU A N 4
ATOM 5616 C CA . LEU A 1 65 ? -3.633 6.967 15.503 1.00 0.00 61 LEU A CA 4
ATOM 5617 C C . LEU A 1 65 ? -3.304 5.517 16.015 1.00 0.00 61 LEU A C 4
ATOM 5618 O O . LEU A 1 65 ? -4.096 4.606 15.773 1.00 0.00 61 LEU A O 4
ATOM 5634 N N . LEU A 1 66 ? -2.195 5.307 16.756 1.00 0.00 62 LEU A N 4
ATOM 5635 C CA . LEU A 1 66 ? -1.881 4.034 17.479 1.00 0.00 62 LEU A CA 4
ATOM 5636 C C . LEU A 1 66 ? -3.036 3.445 18.359 1.00 0.00 62 LEU A C 4
ATOM 5637 O O . LEU A 1 66 ? -3.489 2.320 18.120 1.00 0.00 62 LEU A O 4
ATOM 5653 N N . GLU A 1 67 ? -3.513 4.226 19.339 1.00 0.00 63 GLU A N 4
ATOM 5654 C CA . GLU A 1 67 ? -4.712 3.890 20.158 1.00 0.00 63 GLU A CA 4
ATOM 5655 C C . GLU A 1 67 ? -6.034 3.643 19.350 1.00 0.00 63 GLU A C 4
ATOM 5656 O O . GLU A 1 67 ? -6.707 2.637 19.588 1.00 0.00 63 GLU A O 4
ATOM 5668 N N . LEU A 1 68 ? -6.387 4.514 18.381 1.00 0.00 64 LEU A N 4
ATOM 5669 C CA . LEU A 1 68 ? -7.475 4.259 17.388 1.00 0.00 64 LEU A CA 4
ATOM 5670 C C . LEU A 1 68 ? -7.375 2.905 16.606 1.00 0.00 64 LEU A C 4
ATOM 5671 O O . LEU A 1 68 ? -8.364 2.169 16.559 1.00 0.00 64 LEU A O 4
ATOM 5687 N N . ILE A 1 69 ? -6.202 2.540 16.053 1.00 0.00 65 ILE A N 4
ATOM 5688 C CA . ILE A 1 69 ? -5.960 1.184 15.460 1.00 0.00 65 ILE A CA 4
ATOM 5689 C C . ILE A 1 69 ? -6.099 0.021 16.513 1.00 0.00 65 ILE A C 4
ATOM 5690 O O . ILE A 1 69 ? -6.810 -0.947 16.234 1.00 0.00 65 ILE A O 4
ATOM 5706 N N . ALA A 1 70 ? -5.467 0.102 17.706 1.00 0.00 66 ALA A N 4
ATOM 5707 C CA . ALA A 1 70 ? -5.735 -0.844 18.827 1.00 0.00 66 ALA A CA 4
ATOM 5708 C C . ALA A 1 70 ? -7.232 -0.999 19.278 1.00 0.00 66 ALA A C 4
ATOM 5709 O O . ALA A 1 70 ? -7.706 -2.129 19.419 1.00 0.00 66 ALA A O 4
ATOM 5716 N N . ARG A 1 71 ? -7.990 0.104 19.442 1.00 0.00 67 ARG A N 4
ATOM 5717 C CA . ARG A 1 71 ? -9.484 0.090 19.528 1.00 0.00 67 ARG A CA 4
ATOM 5718 C C . ARG A 1 71 ? -10.228 -0.600 18.326 1.00 0.00 67 ARG A C 4
ATOM 5719 O O . ARG A 1 71 ? -11.099 -1.442 18.556 1.00 0.00 67 ARG A O 4
ATOM 5740 N N . LEU A 1 72 ? -9.876 -0.280 17.066 1.00 0.00 68 LEU A N 4
ATOM 5741 C CA . LEU A 1 72 ? -10.416 -0.958 15.852 1.00 0.00 68 LEU A CA 4
ATOM 5742 C C . LEU A 1 72 ? -10.140 -2.499 15.741 1.00 0.00 68 LEU A C 4
ATOM 5743 O O . LEU A 1 72 ? -11.069 -3.274 15.507 1.00 0.00 68 LEU A O 4
ATOM 5759 N N . LEU A 1 73 ? -8.886 -2.949 15.907 1.00 0.00 69 LEU A N 4
ATOM 5760 C CA . LEU A 1 73 ? -8.518 -4.396 15.847 1.00 0.00 69 LEU A CA 4
ATOM 5761 C C . LEU A 1 73 ? -9.044 -5.255 17.055 1.00 0.00 69 LEU A C 4
ATOM 5762 O O . LEU A 1 73 ? -9.458 -6.400 16.850 1.00 0.00 69 LEU A O 4
ATOM 5778 N N . GLN A 1 74 ? -9.133 -4.698 18.281 1.00 0.00 70 GLN A N 4
ATOM 5779 C CA . GLN A 1 74 ? -10.021 -5.237 19.358 1.00 0.00 70 GLN A CA 4
ATOM 5780 C C . GLN A 1 74 ? -11.559 -5.293 19.016 1.00 0.00 70 GLN A C 4
ATOM 5781 O O . GLN A 1 74 ? -12.186 -6.309 19.323 1.00 0.00 70 GLN A O 4
ATOM 5795 N N . LYS A 1 75 ? -12.161 -4.266 18.366 1.00 0.00 71 LYS A N 4
ATOM 5796 C CA . LYS A 1 75 ? -13.566 -4.323 17.839 1.00 0.00 71 LYS A CA 4
ATOM 5797 C C . LYS A 1 75 ? -13.877 -5.505 16.854 1.00 0.00 71 LYS A C 4
ATOM 5798 O O . LYS A 1 75 ? -14.899 -6.172 17.033 1.00 0.00 71 LYS A O 4
ATOM 5817 N N . LEU A 1 76 ? -13.028 -5.774 15.841 1.00 0.00 72 LEU A N 4
ATOM 5818 C CA . LEU A 1 76 ? -13.123 -7.026 15.029 1.00 0.00 72 LEU A CA 4
ATOM 5819 C C . LEU A 1 76 ? -12.837 -8.350 15.827 1.00 0.00 72 LEU A C 4
ATOM 5820 O O . LEU A 1 76 ? -13.582 -9.322 15.675 1.00 0.00 72 LEU A O 4
ATOM 5836 N N . GLY A 1 77 ? -11.761 -8.393 16.634 1.00 0.00 73 GLY A N 4
ATOM 5837 C CA . GLY A 1 77 ? -11.394 -9.573 17.462 1.00 0.00 73 GLY A CA 4
ATOM 5838 C C . GLY A 1 77 ? -9.991 -10.163 17.199 1.00 0.00 73 GLY A C 4
ATOM 5839 O O . GLY A 1 77 ? -9.852 -11.377 17.038 1.00 0.00 73 GLY A O 4
ATOM 5843 N N . TYR A 1 78 ? -8.951 -9.316 17.210 1.00 0.00 74 TYR A N 4
ATOM 5844 C CA . TYR A 1 78 ? -7.552 -9.738 16.941 1.00 0.00 74 TYR A CA 4
ATOM 5845 C C . TYR A 1 78 ? -6.752 -9.699 18.279 1.00 0.00 74 TYR A C 4
ATOM 5846 O O . TYR A 1 78 ? -6.321 -8.634 18.730 1.00 0.00 74 TYR A O 4
ATOM 5864 N N . LYS A 1 79 ? -6.561 -10.866 18.917 1.00 0.00 75 LYS A N 4
ATOM 5865 C CA . LYS A 1 79 ? -5.878 -10.949 20.244 1.00 0.00 75 LYS A CA 4
ATOM 5866 C C . LYS A 1 79 ? -4.317 -10.811 20.278 1.00 0.00 75 LYS A C 4
ATOM 5867 O O . LYS A 1 79 ? -3.797 -10.303 21.275 1.00 0.00 75 LYS A O 4
ATOM 5886 N N . ASP A 1 80 ? -3.578 -11.269 19.247 1.00 0.00 76 ASP A N 4
ATOM 5887 C CA . ASP A 1 80 ? -2.096 -11.141 19.198 1.00 0.00 76 ASP A CA 4
ATOM 5888 C C . ASP A 1 80 ? -1.719 -9.879 18.360 1.00 0.00 76 ASP A C 4
ATOM 5889 O O . ASP A 1 80 ? -1.914 -9.851 17.139 1.00 0.00 76 ASP A O 4
ATOM 5898 N N . ILE A 1 81 ? -1.254 -8.819 19.048 1.00 0.00 77 ILE A N 4
ATOM 5899 C CA . ILE A 1 81 ? -1.114 -7.454 18.459 1.00 0.00 77 ILE A CA 4
ATOM 5900 C C . ILE A 1 81 ? 0.376 -6.999 18.638 1.00 0.00 77 ILE A C 4
ATOM 5901 O O . ILE A 1 81 ? 0.794 -6.642 19.746 1.00 0.00 77 ILE A O 4
ATOM 5917 N N . ASN A 1 82 ? 1.165 -6.947 17.548 1.00 0.00 78 ASN A N 4
ATOM 5918 C CA . ASN A 1 82 ? 2.544 -6.384 17.573 1.00 0.00 78 ASN A CA 4
ATOM 5919 C C . ASN A 1 82 ? 2.498 -4.831 17.356 1.00 0.00 78 ASN A C 4
ATOM 5920 O O . ASN A 1 82 ? 2.303 -4.339 16.239 1.00 0.00 78 ASN A O 4
ATOM 5931 N N . VAL A 1 83 ? 2.664 -4.079 18.456 1.00 0.00 79 VAL A N 4
ATOM 5932 C CA . VAL A 1 83 ? 2.512 -2.593 18.478 1.00 0.00 79 VAL A CA 4
ATOM 5933 C C . VAL A 1 83 ? 3.930 -1.927 18.373 1.00 0.00 79 VAL A C 4
ATOM 5934 O O . VAL A 1 83 ? 4.670 -1.893 19.362 1.00 0.00 79 VAL A O 4
ATOM 5947 N N . ARG A 1 84 ? 4.298 -1.362 17.204 1.00 0.00 80 ARG A N 4
ATOM 5948 C CA . ARG A 1 84 ? 5.571 -0.598 17.042 1.00 0.00 80 ARG A CA 4
ATOM 5949 C C . ARG A 1 84 ? 5.291 0.768 16.345 1.00 0.00 80 ARG A C 4
ATOM 5950 O O . ARG A 1 84 ? 5.104 0.813 15.126 1.00 0.00 80 ARG A O 4
ATOM 5971 N N . VAL A 1 85 ? 5.379 1.897 17.075 1.00 0.00 81 VAL A N 4
ATOM 5972 C CA . VAL A 1 85 ? 5.627 3.225 16.446 1.00 0.00 81 VAL A CA 4
ATOM 5973 C C . VAL A 1 85 ? 7.164 3.411 16.174 1.00 0.00 81 VAL A C 4
ATOM 5974 O O . VAL A 1 85 ? 7.973 3.469 17.106 1.00 0.00 81 VAL A O 4
ATOM 5987 N N . ASN A 1 86 ? 7.573 3.476 14.895 1.00 0.00 82 ASN A N 4
ATOM 5988 C CA . ASN A 1 86 ? 8.999 3.697 14.508 1.00 0.00 82 ASN A CA 4
ATOM 5989 C C . ASN A 1 86 ? 9.234 5.219 14.228 1.00 0.00 82 ASN A C 4
ATOM 5990 O O . ASN A 1 86 ? 9.105 5.699 13.097 1.00 0.00 82 ASN A O 4
ATOM 6001 N N . GLY A 1 87 ? 9.506 5.991 15.300 1.00 0.00 83 GLY A N 4
ATOM 6002 C CA . GLY A 1 87 ? 9.488 7.480 15.241 1.00 0.00 83 GLY A CA 4
ATOM 6003 C C . GLY A 1 87 ? 8.060 8.056 15.188 1.00 0.00 83 GLY A C 4
ATOM 6004 O O . GLY A 1 87 ? 7.397 8.182 16.218 1.00 0.00 83 GLY A O 4
ATOM 6008 N N . THR A 1 88 ? 7.588 8.334 13.966 1.00 0.00 84 THR A N 4
ATOM 6009 C CA . THR A 1 88 ? 6.133 8.564 13.688 1.00 0.00 84 THR A CA 4
ATOM 6010 C C . THR A 1 88 ? 5.455 7.485 12.753 1.00 0.00 84 THR A C 4
ATOM 6011 O O . THR A 1 88 ? 4.252 7.593 12.496 1.00 0.00 84 THR A O 4
ATOM 6022 N N . GLU A 1 89 ? 6.159 6.435 12.263 1.00 0.00 85 GLU A N 4
ATOM 6023 C CA . GLU A 1 89 ? 5.556 5.337 11.451 1.00 0.00 85 GLU A CA 4
ATOM 6024 C C . GLU A 1 89 ? 4.779 4.350 12.382 1.00 0.00 85 GLU A C 4
ATOM 6025 O O . GLU A 1 89 ? 5.386 3.553 13.108 1.00 0.00 85 GLU A O 4
ATOM 6037 N N . VAL A 1 90 ? 3.442 4.400 12.389 1.00 0.00 86 VAL A N 4
ATOM 6038 C CA . VAL A 1 90 ? 2.608 3.611 13.347 1.00 0.00 86 VAL A CA 4
ATOM 6039 C C . VAL A 1 90 ? 2.351 2.191 12.743 1.00 0.00 86 VAL A C 4
ATOM 6040 O O . VAL A 1 90 ? 1.372 2.002 12.016 1.00 0.00 86 VAL A O 4
ATOM 6053 N N . LYS A 1 91 ? 3.227 1.209 13.033 1.00 0.00 87 LYS A N 4
ATOM 6054 C CA . LYS A 1 91 ? 3.188 -0.135 12.398 1.00 0.00 87 LYS A CA 4
ATOM 6055 C C . LYS A 1 91 ? 2.530 -1.170 13.363 1.00 0.00 87 LYS A C 4
ATOM 6056 O O . LYS A 1 91 ? 3.180 -1.709 14.267 1.00 0.00 87 LYS A O 4
ATOM 6075 N N . ILE A 1 92 ? 1.224 -1.425 13.173 1.00 0.00 88 ILE A N 4
ATOM 6076 C CA . ILE A 1 92 ? 0.423 -2.316 14.066 1.00 0.00 88 ILE A CA 4
ATOM 6077 C C . ILE A 1 92 ? 0.148 -3.637 13.280 1.00 0.00 88 ILE A C 4
ATOM 6078 O O . ILE A 1 92 ? -0.565 -3.652 12.270 1.00 0.00 88 ILE A O 4
ATOM 6094 N N . GLU A 1 93 ? 0.743 -4.738 13.750 1.00 0.00 89 GLU A N 4
ATOM 6095 C CA . GLU A 1 93 ? 0.751 -6.040 13.032 1.00 0.00 89 GLU A CA 4
ATOM 6096 C C . GLU A 1 93 ? -0.040 -7.103 13.851 1.00 0.00 89 GLU A C 4
ATOM 6097 O O . GLU A 1 93 ? 0.400 -7.546 14.916 1.00 0.00 89 GLU A O 4
ATOM 6109 N N . VAL A 1 94 ? -1.214 -7.510 13.346 1.00 0.00 90 VAL A N 4
ATOM 6110 C CA . VAL A 1 94 ? -2.091 -8.511 14.032 1.00 0.00 90 VAL A CA 4
ATOM 6111 C C . VAL A 1 94 ? -2.104 -9.898 13.328 1.00 0.00 90 VAL A C 4
ATOM 6112 O O . VAL A 1 94 ? -1.981 -9.989 12.105 1.00 0.00 90 VAL A O 4
ATOM 6125 N N . ARG A 1 95 ? -2.322 -10.974 14.113 1.00 0.00 91 ARG A N 4
ATOM 6126 C CA . ARG A 1 95 ? -2.518 -12.349 13.564 1.00 0.00 91 ARG A CA 4
ATOM 6127 C C . ARG A 1 95 ? -3.633 -13.161 14.303 1.00 0.00 91 ARG A C 4
ATOM 6128 O O . ARG A 1 95 ? -3.659 -13.245 15.535 1.00 0.00 91 ARG A O 4
ATOM 6149 N N . VAL A 1 96 ? -4.525 -13.818 13.532 1.00 0.00 92 VAL A N 4
ATOM 6150 C CA . VAL A 1 96 ? -5.590 -14.712 14.081 1.00 0.00 92 VAL A CA 4
ATOM 6151 C C . VAL A 1 96 ? -5.013 -16.147 14.150 1.00 0.00 92 VAL A C 4
ATOM 6152 O O . VAL A 1 96 ? -4.225 -16.492 15.035 1.00 0.00 92 VAL A O 4
ATOM 6165 N N . HIS A 1 3 ? 7.845 15.257 2.824 1.00 0.00 -1 HIS A N 5
ATOM 6166 C CA . HIS A 1 3 ? 7.481 14.858 4.208 1.00 0.00 -1 HIS A CA 5
ATOM 6167 C C . HIS A 1 3 ? 5.934 14.695 4.296 1.00 0.00 -1 HIS A C 5
ATOM 6168 O O . HIS A 1 3 ? 5.201 15.690 4.390 1.00 0.00 -1 HIS A O 5
ATOM 6182 N N . MET A 1 4 ? 5.428 13.447 4.275 1.00 0.00 0 MET A N 5
ATOM 6183 C CA . MET A 1 4 ? 3.964 13.174 4.191 1.00 0.00 0 MET A CA 5
ATOM 6184 C C . MET A 1 4 ? 3.203 13.360 5.550 1.00 0.00 0 MET A C 5
ATOM 6185 O O . MET A 1 4 ? 3.734 13.130 6.640 1.00 0.00 0 MET A O 5
ATOM 6199 N N . LYS A 1 5 ? 1.942 13.815 5.455 1.00 0.00 1 LYS A N 5
ATOM 6200 C CA . LYS A 1 5 ? 1.060 14.049 6.636 1.00 0.00 1 LYS A CA 5
ATOM 6201 C C . LYS A 1 5 ? 0.204 12.815 7.067 1.00 0.00 1 LYS A C 5
ATOM 6202 O O . LYS A 1 5 ? 0.260 12.442 8.242 1.00 0.00 1 LYS A O 5
ATOM 6221 N N . VAL A 1 6 ? -0.596 12.205 6.170 1.00 0.00 2 VAL A N 5
ATOM 6222 C CA . VAL A 1 6 ? -1.360 10.959 6.482 1.00 0.00 2 VAL A CA 5
ATOM 6223 C C . VAL A 1 6 ? -1.107 9.949 5.310 1.00 0.00 2 VAL A C 5
ATOM 6224 O O . VAL A 1 6 ? -1.708 10.063 4.234 1.00 0.00 2 VAL A O 5
ATOM 6237 N N . ASP A 1 7 ? -0.237 8.951 5.546 1.00 0.00 3 ASP A N 5
ATOM 6238 C CA . ASP A 1 7 ? -0.034 7.803 4.616 1.00 0.00 3 ASP A CA 5
ATOM 6239 C C . ASP A 1 7 ? -0.604 6.512 5.286 1.00 0.00 3 ASP A C 5
ATOM 6240 O O . ASP A 1 7 ? -0.078 6.093 6.321 1.00 0.00 3 ASP A O 5
ATOM 6249 N N . ILE A 1 8 ? -1.664 5.894 4.730 1.00 0.00 4 ILE A N 5
ATOM 6250 C CA . ILE A 1 8 ? -2.269 4.651 5.308 1.00 0.00 4 ILE A CA 5
ATOM 6251 C C . ILE A 1 8 ? -1.870 3.428 4.413 1.00 0.00 4 ILE A C 5
ATOM 6252 O O . ILE A 1 8 ? -2.427 3.224 3.330 1.00 0.00 4 ILE A O 5
ATOM 6268 N N . THR A 1 9 ? -0.947 2.594 4.913 1.00 0.00 5 THR A N 5
ATOM 6269 C CA . THR A 1 9 ? -0.559 1.298 4.289 1.00 0.00 5 THR A CA 5
ATOM 6270 C C . THR A 1 9 ? -1.326 0.132 4.991 1.00 0.00 5 THR A C 5
ATOM 6271 O O . THR A 1 9 ? -1.081 -0.169 6.164 1.00 0.00 5 THR A O 5
ATOM 6282 N N . ILE A 1 10 ? -2.229 -0.546 4.264 1.00 0.00 6 ILE A N 5
ATOM 6283 C CA . ILE A 1 10 ? -2.987 -1.720 4.796 1.00 0.00 6 ILE A CA 5
ATOM 6284 C C . ILE A 1 10 ? -2.587 -2.963 3.943 1.00 0.00 6 ILE A C 5
ATOM 6285 O O . ILE A 1 10 ? -3.121 -3.165 2.848 1.00 0.00 6 ILE A O 5
ATOM 6301 N N . LYS A 1 11 ? -1.677 -3.811 4.454 1.00 0.00 7 LYS A N 5
ATOM 6302 C CA . LYS A 1 11 ? -1.236 -5.044 3.741 1.00 0.00 7 LYS A CA 5
ATOM 6303 C C . LYS A 1 11 ? -1.972 -6.306 4.289 1.00 0.00 7 LYS A C 5
ATOM 6304 O O . LYS A 1 11 ? -1.555 -6.902 5.285 1.00 0.00 7 LYS A O 5
ATOM 6323 N N . ILE A 1 12 ? -3.070 -6.710 3.614 1.00 0.00 8 ILE A N 5
ATOM 6324 C CA . ILE A 1 12 ? -3.881 -7.917 3.974 1.00 0.00 8 ILE A CA 5
ATOM 6325 C C . ILE A 1 12 ? -3.218 -9.161 3.287 1.00 0.00 8 ILE A C 5
ATOM 6326 O O . ILE A 1 12 ? -3.407 -9.416 2.093 1.00 0.00 8 ILE A O 5
ATOM 6342 N N . GLN A 1 13 ? -2.421 -9.920 4.052 1.00 0.00 9 GLN A N 5
ATOM 6343 C CA . GLN A 1 13 ? -1.551 -11.005 3.523 1.00 0.00 9 GLN A CA 5
ATOM 6344 C C . GLN A 1 13 ? -2.204 -12.385 3.843 1.00 0.00 9 GLN A C 5
ATOM 6345 O O . GLN A 1 13 ? -1.957 -12.994 4.892 1.00 0.00 9 GLN A O 5
ATOM 6359 N N . ARG A 1 14 ? -3.088 -12.862 2.945 1.00 0.00 10 ARG A N 5
ATOM 6360 C CA . ARG A 1 14 ? -3.929 -14.068 3.201 1.00 0.00 10 ARG A CA 5
ATOM 6361 C C . ARG A 1 14 ? -3.236 -15.404 2.783 1.00 0.00 10 ARG A C 5
ATOM 6362 O O . ARG A 1 14 ? -3.567 -16.017 1.766 1.00 0.00 10 ARG A O 5
ATOM 6383 N N . ASP A 1 15 ? -2.269 -15.841 3.617 1.00 0.00 11 ASP A N 5
ATOM 6384 C CA . ASP A 1 15 ? -1.497 -17.108 3.432 1.00 0.00 11 ASP A CA 5
ATOM 6385 C C . ASP A 1 15 ? -0.720 -17.204 2.064 1.00 0.00 11 ASP A C 5
ATOM 6386 O O . ASP A 1 15 ? -1.041 -18.006 1.182 1.00 0.00 11 ASP A O 5
ATOM 6395 N N . GLY A 1 16 ? 0.277 -16.316 1.872 1.00 0.00 12 GLY A N 5
ATOM 6396 C CA . GLY A 1 16 ? 0.937 -16.117 0.548 1.00 0.00 12 GLY A CA 5
ATOM 6397 C C . GLY A 1 16 ? 0.177 -15.331 -0.554 1.00 0.00 12 GLY A C 5
ATOM 6398 O O . GLY A 1 16 ? 0.351 -15.649 -1.732 1.00 0.00 12 GLY A O 5
ATOM 6402 N N . GLN A 1 17 ? -0.622 -14.304 -0.204 1.00 0.00 13 GLN A N 5
ATOM 6403 C CA . GLN A 1 17 ? -1.331 -13.452 -1.202 1.00 0.00 13 GLN A CA 5
ATOM 6404 C C . GLN A 1 17 ? -1.613 -12.038 -0.597 1.00 0.00 13 GLN A C 5
ATOM 6405 O O . GLN A 1 17 ? -2.495 -11.871 0.255 1.00 0.00 13 GLN A O 5
ATOM 6419 N N . GLU A 1 18 ? -0.868 -11.023 -1.054 1.00 0.00 14 GLU A N 5
ATOM 6420 C CA . GLU A 1 18 ? -0.898 -9.643 -0.502 1.00 0.00 14 GLU A CA 5
ATOM 6421 C C . GLU A 1 18 ? -1.919 -8.705 -1.225 1.00 0.00 14 GLU A C 5
ATOM 6422 O O . GLU A 1 18 ? -1.702 -8.233 -2.344 1.00 0.00 14 GLU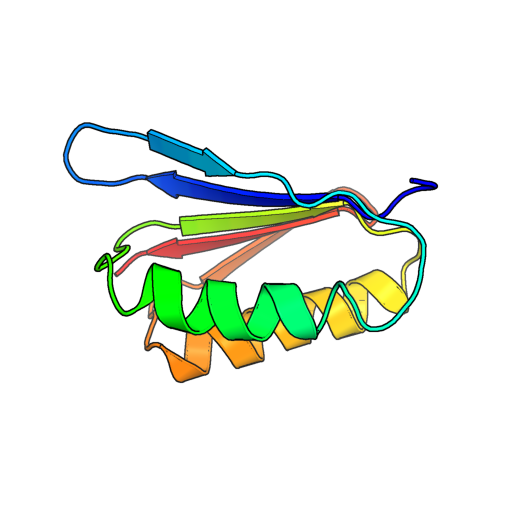 A O 5
ATOM 6434 N N . ILE A 1 19 ? -3.033 -8.392 -0.540 1.00 0.00 15 ILE A N 5
ATOM 6435 C CA . ILE A 1 19 ? -4.005 -7.349 -0.981 1.00 0.00 15 ILE A CA 5
ATOM 6436 C C . ILE A 1 19 ? -3.559 -6.025 -0.273 1.00 0.00 15 ILE A C 5
ATOM 6437 O O . ILE A 1 19 ? -3.883 -5.796 0.900 1.00 0.00 15 ILE A O 5
ATOM 6453 N N . GLU A 1 20 ? -2.787 -5.180 -0.983 1.00 0.00 16 GLU A N 5
ATOM 6454 C CA . GLU A 1 20 ? -2.172 -3.965 -0.389 1.00 0.00 16 GLU A CA 5
ATOM 6455 C C . GLU A 1 20 ? -2.927 -2.651 -0.756 1.00 0.00 16 GLU A C 5
ATOM 6456 O O . GLU A 1 20 ? -2.895 -2.180 -1.897 1.00 0.00 16 GLU A O 5
ATOM 6468 N N . ILE A 1 21 ? -3.611 -2.059 0.238 1.00 0.00 17 ILE A N 5
ATOM 6469 C CA . ILE A 1 21 ? -4.338 -0.766 0.070 1.00 0.00 17 ILE A CA 5
ATOM 6470 C C . ILE A 1 21 ? -3.417 0.349 0.672 1.00 0.00 17 ILE A C 5
ATOM 6471 O O . ILE A 1 21 ? -3.483 0.667 1.865 1.00 0.00 17 ILE A O 5
ATOM 6487 N N . ASP A 1 22 ? -2.551 0.914 -0.183 1.00 0.00 18 ASP A N 5
ATOM 6488 C CA . ASP A 1 22 ? -1.533 1.922 0.217 1.00 0.00 18 ASP A CA 5
ATOM 6489 C C . ASP A 1 22 ? -1.951 3.329 -0.319 1.00 0.00 18 ASP A C 5
ATOM 6490 O O . ASP A 1 22 ? -1.820 3.620 -1.513 1.00 0.00 18 ASP A O 5
ATOM 6499 N N . ILE A 1 23 ? -2.483 4.195 0.566 1.00 0.00 19 ILE A N 5
ATOM 6500 C CA . ILE A 1 23 ? -3.251 5.419 0.160 1.00 0.00 19 ILE A CA 5
ATOM 6501 C C . ILE A 1 23 ? -2.768 6.715 0.906 1.00 0.00 19 ILE A C 5
ATOM 6502 O O . ILE A 1 23 ? -2.414 6.698 2.088 1.00 0.00 19 ILE A O 5
ATOM 6518 N N . ARG A 1 24 ? -2.794 7.861 0.198 1.00 0.00 20 ARG A N 5
ATOM 6519 C CA . ARG A 1 24 ? -2.352 9.186 0.732 1.00 0.00 20 ARG A CA 5
ATOM 6520 C C . ARG A 1 24 ? -3.587 10.145 0.837 1.00 0.00 20 ARG A C 5
ATOM 6521 O O . ARG A 1 24 ? -4.128 10.565 -0.193 1.00 0.00 20 ARG A O 5
ATOM 6542 N N . VAL A 1 25 ? -4.025 10.509 2.058 1.00 0.00 21 VAL A N 5
ATOM 6543 C CA . VAL A 1 25 ? -5.236 11.377 2.264 1.00 0.00 21 VAL A CA 5
ATOM 6544 C C . VAL A 1 25 ? -5.023 12.344 3.478 1.00 0.00 21 VAL A C 5
ATOM 6545 O O . VAL A 1 25 ? -5.496 12.098 4.593 1.00 0.00 21 VAL A O 5
ATOM 6558 N N . SER A 1 26 ? -4.355 13.492 3.258 1.00 0.00 22 SER A N 5
ATOM 6559 C CA . SER A 1 26 ? -4.113 14.499 4.334 1.00 0.00 22 SER A CA 5
ATOM 6560 C C . SER A 1 26 ? -5.299 15.490 4.564 1.00 0.00 22 SER A C 5
ATOM 6561 O O . SER A 1 26 ? -5.230 16.675 4.221 1.00 0.00 22 SER A O 5
ATOM 6569 N N . THR A 1 27 ? -6.384 14.981 5.171 1.00 0.00 23 THR A N 5
ATOM 6570 C CA . THR A 1 27 ? -7.709 15.670 5.189 1.00 0.00 23 THR A CA 5
ATOM 6571 C C . THR A 1 27 ? -8.620 14.986 6.260 1.00 0.00 23 THR A C 5
ATOM 6572 O O . THR A 1 27 ? -8.898 13.785 6.173 1.00 0.00 23 THR A O 5
ATOM 6583 N N . GLY A 1 28 ? -9.094 15.744 7.270 1.00 0.00 24 GLY A N 5
ATOM 6584 C CA . GLY A 1 28 ? -9.774 15.160 8.469 1.00 0.00 24 GLY A CA 5
ATOM 6585 C C . GLY A 1 28 ? -11.224 14.607 8.388 1.00 0.00 24 GLY A C 5
ATOM 6586 O O . GLY A 1 28 ? -11.949 14.666 9.381 1.00 0.00 24 GLY A O 5
ATOM 6590 N N . LYS A 1 29 ? -11.614 14.023 7.248 1.00 0.00 25 LYS A N 5
ATOM 6591 C CA . LYS A 1 29 ? -12.833 13.166 7.110 1.00 0.00 25 LYS A CA 5
ATOM 6592 C C . LYS A 1 29 ? -12.611 11.946 6.155 1.00 0.00 25 LYS A C 5
ATOM 6593 O O . LYS A 1 29 ? -13.130 10.865 6.445 1.00 0.00 25 LYS A O 5
ATOM 6612 N N . GLU A 1 30 ? -11.858 12.076 5.042 1.00 0.00 26 GLU A N 5
ATOM 6613 C CA . GLU A 1 30 ? -11.628 10.951 4.089 1.00 0.00 26 GLU A CA 5
ATOM 6614 C C . GLU A 1 30 ? -10.780 9.749 4.637 1.00 0.00 26 GLU A C 5
ATOM 6615 O O . GLU A 1 30 ? -11.062 8.605 4.267 1.00 0.00 26 GLU A O 5
ATOM 6627 N N . LEU A 1 31 ? -9.825 9.965 5.570 1.00 0.00 27 LEU A N 5
ATOM 6628 C CA . LEU A 1 31 ? -9.281 8.872 6.435 1.00 0.00 27 LEU A CA 5
ATOM 6629 C C . LEU A 1 31 ? -10.332 8.074 7.294 1.00 0.00 27 LEU A C 5
ATOM 6630 O O . LEU A 1 31 ? -10.250 6.847 7.343 1.00 0.00 27 LEU A O 5
ATOM 6646 N N . GLU A 1 32 ? -11.321 8.744 7.926 1.00 0.00 28 GLU A N 5
ATOM 6647 C CA . GLU A 1 32 ? -12.495 8.079 8.568 1.00 0.00 28 GLU A CA 5
ATOM 6648 C C . GLU A 1 32 ? -13.425 7.291 7.575 1.00 0.00 28 GLU A C 5
ATOM 6649 O O . GLU A 1 32 ? -13.727 6.120 7.821 1.00 0.00 28 GLU A O 5
ATOM 6661 N N . ARG A 1 33 ? -13.838 7.905 6.447 1.00 0.00 29 ARG A N 5
ATOM 6662 C CA . ARG A 1 33 ? -14.549 7.205 5.333 1.00 0.00 29 ARG A CA 5
ATOM 6663 C C . ARG A 1 33 ? -13.814 5.946 4.749 1.00 0.00 29 ARG A C 5
ATOM 6664 O O . ARG A 1 33 ? -14.432 4.884 4.626 1.00 0.00 29 ARG A O 5
ATOM 6685 N N . ALA A 1 34 ? -12.501 6.041 4.452 1.00 0.00 30 ALA A N 5
ATOM 6686 C CA . ALA A 1 34 ? -11.632 4.858 4.218 1.00 0.00 30 ALA A CA 5
ATOM 6687 C C . ALA A 1 34 ? -11.567 3.826 5.394 1.00 0.00 30 ALA A C 5
ATOM 6688 O O . ALA A 1 34 ? -11.834 2.650 5.153 1.00 0.00 30 ALA A O 5
ATOM 6695 N N . LEU A 1 35 ? -11.287 4.242 6.647 1.00 0.00 31 LEU A N 5
ATOM 6696 C CA . LEU A 1 35 ? -11.374 3.371 7.863 1.00 0.00 31 LEU A CA 5
ATOM 6697 C C . LEU A 1 35 ? -12.702 2.552 8.055 1.00 0.00 31 LEU A C 5
ATOM 6698 O O . LEU A 1 35 ? -12.637 1.358 8.354 1.00 0.00 31 LEU A O 5
ATOM 6714 N N . GLN A 1 36 ? -13.876 3.161 7.830 1.00 0.00 32 GLN A N 5
ATOM 6715 C CA . GLN A 1 36 ? -15.192 2.455 7.788 1.00 0.00 32 GLN A CA 5
ATOM 6716 C C . GLN A 1 36 ? -15.396 1.383 6.653 1.00 0.00 32 GLN A C 5
ATOM 6717 O O . GLN A 1 36 ? -16.125 0.407 6.864 1.00 0.00 32 GLN A O 5
ATOM 6731 N N . GLU A 1 37 ? -14.780 1.539 5.465 1.00 0.00 33 GLU A N 5
ATOM 6732 C CA . GLU A 1 37 ? -14.668 0.441 4.460 1.00 0.00 33 GLU A CA 5
ATOM 6733 C C . GLU A 1 37 ? -13.505 -0.578 4.714 1.00 0.00 33 GLU A C 5
ATOM 6734 O O . GLU A 1 37 ? -13.711 -1.787 4.580 1.00 0.00 33 GLU A O 5
ATOM 6746 N N . LEU A 1 38 ? -12.309 -0.124 5.131 1.00 0.00 34 LEU A N 5
ATOM 6747 C CA . LEU A 1 38 ? -11.231 -1.005 5.669 1.00 0.00 34 LEU A CA 5
ATOM 6748 C C . LEU A 1 38 ? -11.658 -1.943 6.853 1.00 0.00 34 LEU A C 5
ATOM 6749 O O . LEU A 1 38 ? -11.332 -3.130 6.807 1.00 0.00 34 LEU A O 5
ATOM 6765 N N . GLU A 1 39 ? -12.448 -1.472 7.844 1.00 0.00 35 GLU A N 5
ATOM 6766 C CA . GLU A 1 39 ? -13.158 -2.362 8.815 1.00 0.00 35 GLU A CA 5
ATOM 6767 C C . GLU A 1 39 ? -14.082 -3.475 8.191 1.00 0.00 35 GLU A C 5
ATOM 6768 O O . GLU A 1 39 ? -14.046 -4.628 8.628 1.00 0.00 35 GLU A O 5
ATOM 6780 N N . LYS A 1 40 ? -14.857 -3.146 7.139 1.00 0.00 36 LYS A N 5
ATOM 6781 C CA . LYS A 1 40 ? -15.623 -4.140 6.332 1.00 0.00 36 LYS A CA 5
ATOM 6782 C C . LYS A 1 40 ? -14.739 -5.194 5.566 1.00 0.00 36 LYS A C 5
ATOM 6783 O O . LYS A 1 40 ? -15.035 -6.388 5.640 1.00 0.00 36 LYS A O 5
ATOM 6802 N N . ALA A 1 41 ? -13.646 -4.776 4.893 1.00 0.00 37 ALA A N 5
ATOM 6803 C CA . ALA A 1 41 ? -12.588 -5.699 4.381 1.00 0.00 37 ALA A CA 5
ATOM 6804 C C . ALA A 1 41 ? -11.830 -6.577 5.440 1.00 0.00 37 ALA A C 5
ATOM 6805 O O . ALA A 1 41 ? -11.643 -7.775 5.215 1.00 0.00 37 ALA A O 5
ATOM 6812 N N . LEU A 1 42 ? -11.437 -6.008 6.597 1.00 0.00 38 LEU A N 5
ATOM 6813 C CA . LEU A 1 42 ? -10.995 -6.778 7.799 1.00 0.00 38 LEU A CA 5
ATOM 6814 C C . LEU A 1 42 ? -12.033 -7.838 8.321 1.00 0.00 38 LEU A C 5
ATOM 6815 O O . LEU A 1 42 ? -11.688 -9.015 8.449 1.00 0.00 38 LEU A O 5
ATOM 6831 N N . ALA A 1 43 ? -13.296 -7.453 8.589 1.00 0.00 39 ALA A N 5
ATOM 6832 C CA . ALA A 1 43 ? -14.358 -8.409 9.006 1.00 0.00 39 ALA A CA 5
ATOM 6833 C C . ALA A 1 43 ? -14.838 -9.471 7.961 1.00 0.00 39 ALA A C 5
ATOM 6834 O O . ALA A 1 43 ? -15.141 -10.600 8.357 1.00 0.00 39 ALA A O 5
ATOM 6841 N N . ARG A 1 44 ? -14.887 -9.165 6.647 1.00 0.00 40 ARG A N 5
ATOM 6842 C CA . ARG A 1 44 ? -15.200 -10.171 5.588 1.00 0.00 40 ARG A CA 5
ATOM 6843 C C . ARG A 1 44 ? -13.967 -11.079 5.238 1.00 0.00 40 ARG A C 5
ATOM 6844 O O . ARG A 1 44 ? -13.361 -10.966 4.169 1.00 0.00 40 ARG A O 5
ATOM 6865 N N . ALA A 1 45 ? -13.622 -11.999 6.164 1.00 0.00 41 ALA A N 5
ATOM 6866 C CA . ALA A 1 45 ? -12.419 -12.881 6.073 1.00 0.00 41 ALA A CA 5
ATOM 6867 C C . ALA A 1 45 ? -11.035 -12.187 5.803 1.00 0.00 41 ALA A C 5
ATOM 6868 O O . ALA A 1 45 ? -10.297 -12.562 4.883 1.00 0.00 41 ALA A O 5
ATOM 6875 N N . GLY A 1 46 ? -10.652 -11.204 6.643 1.00 0.00 42 GLY A N 5
ATOM 6876 C CA . GLY A 1 46 ? -9.400 -10.429 6.439 1.00 0.00 42 GLY A CA 5
ATOM 6877 C C . GLY A 1 46 ? -8.101 -11.080 6.956 1.00 0.00 42 GLY A C 5
ATOM 6878 O O . GLY A 1 46 ? -7.533 -10.607 7.943 1.00 0.00 42 GLY A O 5
ATOM 6882 N N . ALA A 1 47 ? -7.633 -12.117 6.239 1.00 0.00 43 ALA A N 5
ATOM 6883 C CA . ALA A 1 47 ? -6.282 -12.732 6.394 1.00 0.00 43 ALA A CA 5
ATOM 6884 C C . ALA A 1 47 ? -5.870 -13.370 7.767 1.00 0.00 43 ALA A C 5
ATOM 6885 O O . ALA A 1 47 ? -6.343 -12.999 8.844 1.00 0.00 43 ALA A O 5
ATOM 6892 N N . ARG A 1 48 ? -4.891 -14.297 7.715 1.00 0.00 44 ARG A N 5
ATOM 6893 C CA . ARG A 1 48 ? -4.071 -14.659 8.914 1.00 0.00 44 ARG A CA 5
ATOM 6894 C C . ARG A 1 48 ? -2.871 -13.700 9.252 1.00 0.00 44 ARG A C 5
ATOM 6895 O O . ARG A 1 48 ? -2.318 -13.831 10.346 1.00 0.00 44 ARG A O 5
ATOM 6916 N N . ASN A 1 49 ? -2.472 -12.761 8.371 1.00 0.00 45 ASN A N 5
ATOM 6917 C CA . ASN A 1 49 ? -1.529 -11.652 8.693 1.00 0.00 45 ASN A CA 5
ATOM 6918 C C . ASN A 1 49 ? -2.080 -10.329 8.071 1.00 0.00 45 ASN A C 5
ATOM 6919 O O . ASN A 1 49 ? -2.311 -10.258 6.861 1.00 0.00 45 ASN A O 5
ATOM 6930 N N . VAL A 1 50 ? -2.260 -9.268 8.875 1.00 0.00 46 VAL A N 5
ATOM 6931 C CA . VAL A 1 50 ? -2.659 -7.921 8.358 1.00 0.00 46 VAL A CA 5
ATOM 6932 C C . VAL A 1 50 ? -1.653 -6.876 8.925 1.00 0.00 46 VAL A C 5
ATOM 6933 O O . VAL A 1 50 ? -1.633 -6.621 10.134 1.00 0.00 46 VAL A O 5
ATOM 6946 N N . GLN A 1 51 ? -0.864 -6.236 8.048 1.00 0.00 47 GLN A N 5
ATOM 6947 C CA . GLN A 1 51 ? 0.077 -5.152 8.444 1.00 0.00 47 GLN A CA 5
ATOM 6948 C C . GLN A 1 51 ? -0.586 -3.748 8.259 1.00 0.00 47 GLN A C 5
ATOM 6949 O O . GLN A 1 51 ? -0.665 -3.227 7.141 1.00 0.00 47 GLN A O 5
ATOM 6963 N N . ILE A 1 52 ? -1.036 -3.127 9.367 1.00 0.00 48 ILE A N 5
ATOM 6964 C CA . ILE A 1 52 ? -1.585 -1.736 9.366 1.00 0.00 48 ILE A CA 5
ATOM 6965 C C . ILE A 1 52 ? -0.396 -0.774 9.684 1.00 0.00 48 ILE A C 5
ATOM 6966 O O . ILE A 1 52 ? 0.040 -0.690 10.835 1.00 0.00 48 ILE A O 5
ATOM 6982 N N . THR A 1 53 ? 0.126 -0.048 8.681 1.00 0.00 49 THR A N 5
ATOM 6983 C CA . THR A 1 53 ? 1.216 0.950 8.887 1.00 0.00 49 THR A CA 5
ATOM 6984 C C . THR A 1 53 ? 0.694 2.368 8.524 1.00 0.00 49 THR A C 5
ATOM 6985 O O . THR A 1 53 ? 0.511 2.678 7.345 1.00 0.00 49 THR A O 5
ATOM 6996 N N . ILE A 1 54 ? 0.454 3.232 9.526 1.00 0.00 50 ILE A N 5
ATOM 6997 C CA . ILE A 1 54 ? 0.011 4.640 9.283 1.00 0.00 50 ILE A CA 5
ATOM 6998 C C . ILE A 1 54 ? 1.143 5.647 9.675 1.00 0.00 50 ILE A C 5
ATOM 6999 O O . ILE A 1 54 ? 1.553 5.714 10.838 1.00 0.00 50 ILE A O 5
ATOM 7015 N N . SER A 1 55 ? 1.647 6.437 8.707 1.00 0.00 51 SER A N 5
ATOM 7016 C CA . SER A 1 55 ? 2.649 7.499 8.993 1.00 0.00 51 SER A CA 5
ATOM 7017 C C . SER A 1 55 ? 1.963 8.823 9.447 1.00 0.00 51 SER A C 5
ATOM 7018 O O . SER A 1 55 ? 1.261 9.479 8.669 1.00 0.00 51 SER A O 5
ATOM 7026 N N . ALA A 1 56 ? 2.210 9.210 10.707 1.00 0.00 52 ALA A N 5
ATOM 7027 C CA . ALA A 1 56 ? 1.828 10.542 11.237 1.00 0.00 52 ALA A CA 5
ATOM 7028 C C . ALA A 1 56 ? 2.809 11.694 10.848 1.00 0.00 52 ALA A C 5
ATOM 7029 O O . ALA A 1 56 ? 3.970 11.473 10.484 1.00 0.00 52 ALA A O 5
ATOM 7036 N N . GLU A 1 57 ? 2.338 12.942 11.003 1.00 0.00 53 GLU A N 5
ATOM 7037 C CA . GLU A 1 57 ? 3.218 14.146 11.023 1.00 0.00 53 GLU A CA 5
ATOM 7038 C C . GLU A 1 57 ? 4.007 14.374 12.361 1.00 0.00 53 GLU A C 5
ATOM 7039 O O . GLU A 1 57 ? 5.232 14.523 12.316 1.00 0.00 53 GLU A O 5
ATOM 7051 N N . ASN A 1 58 ? 3.338 14.372 13.529 1.00 0.00 54 ASN A N 5
ATOM 7052 C CA . ASN A 1 58 ? 4.001 14.480 14.864 1.00 0.00 54 ASN A CA 5
ATOM 7053 C C . ASN A 1 58 ? 4.036 13.118 15.639 1.00 0.00 54 ASN A C 5
ATOM 7054 O O . ASN A 1 58 ? 3.193 12.231 15.463 1.00 0.00 54 ASN A O 5
ATOM 7065 N N . ASP A 1 59 ? 5.004 13.007 16.565 1.00 0.00 55 ASP A N 5
ATOM 7066 C CA . ASP A 1 59 ? 5.126 11.872 17.530 1.00 0.00 55 ASP A CA 5
ATOM 7067 C C . ASP A 1 59 ? 3.882 11.557 18.438 1.00 0.00 55 ASP A C 5
ATOM 7068 O O . ASP A 1 59 ? 3.415 10.414 18.457 1.00 0.00 55 ASP A O 5
ATOM 7077 N N . GLU A 1 60 ? 3.296 12.547 19.133 1.00 0.00 56 GLU A N 5
ATOM 7078 C CA . GLU A 1 60 ? 2.002 12.357 19.861 1.00 0.00 56 GLU A CA 5
ATOM 7079 C C . GLU A 1 60 ? 0.730 12.152 18.966 1.00 0.00 56 GLU A C 5
ATOM 7080 O O . GLU A 1 60 ? -0.171 11.424 19.391 1.00 0.00 56 GLU A O 5
ATOM 7092 N N . GLN A 1 61 ? 0.667 12.666 17.716 1.00 0.00 57 GLN A N 5
ATOM 7093 C CA . GLN A 1 61 ? -0.298 12.141 16.695 1.00 0.00 57 GLN A CA 5
ATOM 7094 C C . GLN A 1 61 ? -0.093 10.636 16.294 1.00 0.00 57 GLN A C 5
ATOM 7095 O O . GLN A 1 61 ? -1.086 9.921 16.136 1.00 0.00 57 GLN A O 5
ATOM 7109 N N . ALA A 1 62 ? 1.152 10.122 16.185 1.00 0.00 58 ALA A N 5
ATOM 7110 C CA . ALA A 1 62 ? 1.419 8.656 16.184 1.00 0.00 58 ALA A CA 5
ATOM 7111 C C . ALA A 1 62 ? 0.924 7.863 17.444 1.00 0.00 58 ALA A C 5
ATOM 7112 O O . ALA A 1 62 ? 0.331 6.792 17.285 1.00 0.00 58 ALA A O 5
ATOM 7119 N N . LYS A 1 63 ? 1.077 8.395 18.677 1.00 0.00 59 LYS A N 5
ATOM 7120 C CA . LYS A 1 63 ? 0.335 7.883 19.867 1.00 0.00 59 LYS A CA 5
ATOM 7121 C C . LYS A 1 63 ? -1.234 7.926 19.752 1.00 0.00 59 LYS A C 5
ATOM 7122 O O . LYS A 1 63 ? -1.861 6.894 19.994 1.00 0.00 59 LYS A O 5
ATOM 7141 N N . GLU A 1 64 ? -1.869 9.049 19.357 1.00 0.00 60 GLU A N 5
ATOM 7142 C CA . GLU A 1 64 ? -3.334 9.093 19.035 1.00 0.00 60 GLU A CA 5
ATOM 7143 C C . GLU A 1 64 ? -3.827 8.059 17.959 1.00 0.00 60 GLU A C 5
ATOM 7144 O O . GLU A 1 64 ? -4.838 7.383 18.171 1.00 0.00 60 GLU A O 5
ATOM 7156 N N . LEU A 1 65 ? -3.097 7.896 16.839 1.00 0.00 61 LEU A N 5
ATOM 7157 C CA . LEU A 1 65 ? -3.325 6.788 15.866 1.00 0.00 61 LEU A CA 5
ATOM 7158 C C . LEU A 1 65 ? -3.094 5.332 16.411 1.00 0.00 61 LEU A C 5
ATOM 7159 O O . LEU A 1 65 ? -3.868 4.443 16.050 1.00 0.00 61 LEU A O 5
ATOM 7175 N N . LEU A 1 66 ? -2.118 5.081 17.313 1.00 0.00 62 LEU A N 5
ATOM 7176 C CA . LEU A 1 66 ? -2.108 3.868 18.193 1.00 0.00 62 LEU A CA 5
ATOM 7177 C C . LEU A 1 66 ? -3.406 3.658 19.048 1.00 0.00 62 LEU A C 5
ATOM 7178 O O . LEU A 1 66 ? -4.014 2.590 18.929 1.00 0.00 62 LEU A O 5
ATOM 7194 N N . GLU A 1 67 ? -3.853 4.650 19.849 1.00 0.00 63 GLU A N 5
ATOM 7195 C CA . GLU A 1 67 ? -5.173 4.596 20.559 1.00 0.00 63 GLU A CA 5
ATOM 7196 C C . GLU A 1 67 ? -6.414 4.296 19.626 1.00 0.00 63 GLU A C 5
ATOM 7197 O O . GLU A 1 67 ? -7.229 3.419 19.927 1.00 0.00 63 GLU A O 5
ATOM 7209 N N . LEU A 1 68 ? -6.524 5.000 18.478 1.00 0.00 64 LEU A N 5
ATOM 7210 C CA . LEU A 1 68 ? -7.551 4.746 17.427 1.00 0.00 64 LEU A CA 5
ATOM 7211 C C . LEU A 1 68 ? -7.486 3.322 16.768 1.00 0.00 64 LEU A C 5
ATOM 7212 O O . LEU A 1 68 ? -8.498 2.613 16.771 1.00 0.00 64 LEU A O 5
ATOM 7228 N N . ILE A 1 69 ? -6.326 2.881 16.233 1.00 0.00 65 ILE A N 5
ATOM 7229 C CA . ILE A 1 69 ? -6.149 1.494 15.684 1.00 0.00 65 ILE A CA 5
ATOM 7230 C C . ILE A 1 69 ? -6.374 0.366 16.756 1.00 0.00 65 ILE A C 5
ATOM 7231 O O . ILE A 1 69 ? -7.110 -0.578 16.462 1.00 0.00 65 ILE A O 5
ATOM 7247 N N . ALA A 1 70 ? -5.792 0.446 17.972 1.00 0.00 66 ALA A N 5
ATOM 7248 C CA . ALA A 1 70 ? -6.125 -0.487 19.088 1.00 0.00 66 ALA A CA 5
ATOM 7249 C C . ALA A 1 70 ? -7.650 -0.636 19.437 1.00 0.00 66 ALA A C 5
ATOM 7250 O O . ALA A 1 70 ? -8.142 -1.766 19.516 1.00 0.00 66 ALA A O 5
ATOM 7257 N N . ARG A 1 71 ? -8.406 0.478 19.543 1.00 0.00 67 ARG A N 5
ATOM 7258 C CA . ARG A 1 71 ? -9.902 0.462 19.538 1.00 0.00 67 ARG A CA 5
ATOM 7259 C C . ARG A 1 71 ? -10.579 -0.229 18.300 1.00 0.00 67 ARG A C 5
ATOM 7260 O O . ARG A 1 71 ? -11.481 -1.047 18.497 1.00 0.00 67 ARG A O 5
ATOM 7281 N N . LEU A 1 72 ? -10.155 0.058 17.049 1.00 0.00 68 LEU A N 5
ATOM 7282 C CA . LEU A 1 72 ? -10.632 -0.669 15.834 1.00 0.00 68 LEU A CA 5
ATOM 7283 C C . LEU A 1 72 ? -10.378 -2.217 15.832 1.00 0.00 68 LEU A C 5
ATOM 7284 O O . LEU A 1 72 ? -11.317 -2.992 15.639 1.00 0.00 68 LEU A O 5
ATOM 7300 N N . LEU A 1 73 ? -9.131 -2.655 16.063 1.00 0.00 69 LEU A N 5
ATOM 7301 C CA . LEU A 1 73 ? -8.745 -4.096 16.173 1.00 0.00 69 LEU A CA 5
ATOM 7302 C C . LEU A 1 73 ? -9.434 -4.887 17.339 1.00 0.00 69 LEU A C 5
ATOM 7303 O O . LEU A 1 73 ? -9.885 -6.015 17.123 1.00 0.00 69 LEU A O 5
ATOM 7319 N N . GLN A 1 74 ? -9.566 -4.283 18.541 1.00 0.00 70 GLN A N 5
ATOM 7320 C CA . GLN A 1 74 ? -10.486 -4.763 19.611 1.00 0.00 70 GLN A CA 5
ATOM 7321 C C . GLN A 1 74 ? -12.000 -4.859 19.196 1.00 0.00 70 GLN A C 5
ATOM 7322 O O . GLN A 1 74 ? -12.602 -5.917 19.391 1.00 0.00 70 GLN A O 5
ATOM 7336 N N . LYS A 1 75 ? -12.599 -3.803 18.599 1.00 0.00 71 LYS A N 5
ATOM 7337 C CA . LYS A 1 75 ? -13.966 -3.861 17.990 1.00 0.00 71 LYS A CA 5
ATOM 7338 C C . LYS A 1 75 ? -14.183 -4.955 16.881 1.00 0.00 71 LYS A C 5
ATOM 7339 O O . LYS A 1 75 ? -15.209 -5.640 16.894 1.00 0.00 71 LYS A O 5
ATOM 7358 N N . LEU A 1 76 ? -13.231 -5.125 15.948 1.00 0.00 72 LEU A N 5
ATOM 7359 C CA . LEU A 1 76 ? -13.203 -6.266 14.986 1.00 0.00 72 LEU A CA 5
ATOM 7360 C C . LEU A 1 76 ? -13.010 -7.705 15.591 1.00 0.00 72 LEU A C 5
ATOM 7361 O O . LEU A 1 76 ? -13.530 -8.667 15.021 1.00 0.00 72 LEU A O 5
ATOM 7377 N N . GLY A 1 77 ? -12.247 -7.862 16.689 1.00 0.00 73 GLY A N 5
ATOM 7378 C CA . GLY A 1 77 ? -11.916 -9.189 17.283 1.00 0.00 73 GLY A CA 5
ATOM 7379 C C . GLY A 1 77 ? -10.558 -9.838 16.909 1.00 0.00 73 GLY A C 5
ATOM 7380 O O . GLY A 1 77 ? -10.463 -11.068 16.900 1.00 0.00 73 GLY A O 5
ATOM 7384 N N . TYR A 1 78 ? -9.504 -9.043 16.661 1.00 0.00 74 TYR A N 5
ATOM 7385 C CA . TYR A 1 78 ? -8.161 -9.558 16.274 1.00 0.00 74 TYR A CA 5
ATOM 7386 C C . TYR A 1 78 ? -7.238 -9.627 17.532 1.00 0.00 74 TYR A C 5
ATOM 7387 O O . TYR A 1 78 ? -6.848 -8.601 18.098 1.00 0.00 74 TYR A O 5
ATOM 7405 N N . LYS A 1 79 ? -6.924 -10.854 17.983 1.00 0.00 75 LYS A N 5
ATOM 7406 C CA . LYS A 1 79 ? -6.340 -11.093 19.339 1.00 0.00 75 LYS A CA 5
ATOM 7407 C C . LYS A 1 79 ? -4.788 -10.951 19.460 1.00 0.00 75 LYS A C 5
ATOM 7408 O O . LYS A 1 79 ? -4.323 -10.358 20.438 1.00 0.00 75 LYS A O 5
ATOM 7427 N N . ASP A 1 80 ? -3.990 -11.486 18.513 1.00 0.00 76 ASP A N 5
ATOM 7428 C CA . ASP A 1 80 ? -2.521 -11.254 18.472 1.00 0.00 76 ASP A CA 5
ATOM 7429 C C . ASP A 1 80 ? -2.223 -9.873 17.797 1.00 0.00 76 ASP A C 5
ATOM 7430 O O . ASP A 1 80 ? -2.583 -9.653 16.635 1.00 0.00 76 ASP A O 5
ATOM 7439 N N . ILE A 1 81 ? -1.602 -8.947 18.551 1.00 0.00 77 ILE A N 5
ATOM 7440 C CA . ILE A 1 81 ? -1.423 -7.527 18.121 1.00 0.00 77 ILE A CA 5
ATOM 7441 C C . ILE A 1 81 ? 0.098 -7.159 18.291 1.00 0.00 77 ILE A C 5
ATOM 7442 O O . ILE A 1 81 ? 0.572 -6.918 19.405 1.00 0.00 77 ILE A O 5
ATOM 7458 N N . ASN A 1 82 ? 0.853 -7.088 17.180 1.00 0.00 78 ASN A N 5
ATOM 7459 C CA . ASN A 1 82 ? 2.316 -6.797 17.177 1.00 0.00 78 ASN A CA 5
ATOM 7460 C C . ASN A 1 82 ? 2.585 -5.283 16.875 1.00 0.00 78 ASN A C 5
ATOM 7461 O O . ASN A 1 82 ? 2.495 -4.833 15.728 1.00 0.00 78 ASN A O 5
ATOM 7472 N N . VAL A 1 83 ? 2.916 -4.502 17.919 1.00 0.00 79 VAL A N 5
ATOM 7473 C CA . VAL A 1 83 ? 3.017 -3.010 17.833 1.00 0.00 79 VAL A CA 5
ATOM 7474 C C . VAL A 1 83 ? 4.505 -2.559 17.631 1.00 0.00 79 VAL A C 5
ATOM 7475 O O . VAL A 1 83 ? 5.366 -2.805 18.483 1.00 0.00 79 VAL A O 5
ATOM 7488 N N . ARG A 1 84 ? 4.782 -1.806 16.553 1.00 0.00 80 ARG A N 5
ATOM 7489 C CA . ARG A 1 84 ? 6.030 -1.008 16.412 1.00 0.00 80 ARG A CA 5
ATOM 7490 C C . ARG A 1 84 ? 5.660 0.447 15.977 1.00 0.00 80 ARG A C 5
ATOM 7491 O O . ARG A 1 84 ? 5.498 0.726 14.786 1.00 0.00 80 ARG A O 5
ATOM 7512 N N . VAL A 1 85 ? 5.597 1.390 16.937 1.00 0.00 81 VAL A N 5
ATOM 7513 C CA . VAL A 1 85 ? 5.533 2.853 16.622 1.00 0.00 81 VAL A CA 5
ATOM 7514 C C . VAL A 1 85 ? 7.003 3.368 16.457 1.00 0.00 81 VAL A C 5
ATOM 7515 O O . VAL A 1 85 ? 7.719 3.546 17.448 1.00 0.00 81 VAL A O 5
ATOM 7528 N N . ASN A 1 86 ? 7.464 3.601 15.213 1.00 0.00 82 ASN A N 5
ATOM 7529 C CA . ASN A 1 86 ? 8.848 4.102 14.943 1.00 0.00 82 ASN A CA 5
ATOM 7530 C C . ASN A 1 86 ? 8.927 5.668 14.899 1.00 0.00 82 ASN A C 5
ATOM 7531 O O . ASN A 1 86 ? 9.286 6.264 13.880 1.00 0.00 82 ASN A O 5
ATOM 7542 N N . GLY A 1 87 ? 8.566 6.345 16.010 1.00 0.00 83 GLY A N 5
ATOM 7543 C CA . GLY A 1 87 ? 8.362 7.824 16.017 1.00 0.00 83 GLY A CA 5
ATOM 7544 C C . GLY A 1 87 ? 7.099 8.311 15.273 1.00 0.00 83 GLY A C 5
ATOM 7545 O O . GLY A 1 87 ? 6.091 8.655 15.887 1.00 0.00 83 GLY A O 5
ATOM 7549 N N . THR A 1 88 ? 7.199 8.321 13.942 1.00 0.00 84 THR A N 5
ATOM 7550 C CA . THR A 1 88 ? 6.080 8.669 13.016 1.00 0.00 84 THR A CA 5
ATOM 7551 C C . THR A 1 88 ? 5.286 7.428 12.477 1.00 0.00 84 THR A C 5
ATOM 7552 O O . THR A 1 88 ? 4.055 7.484 12.385 1.00 0.00 84 THR A O 5
ATOM 7563 N N . GLU A 1 89 ? 5.967 6.319 12.131 1.00 0.00 85 GLU A N 5
ATOM 7564 C CA . GLU A 1 89 ? 5.359 5.133 11.481 1.00 0.00 85 GLU A CA 5
ATOM 7565 C C . GLU A 1 89 ? 4.660 4.203 12.525 1.00 0.00 85 GLU A C 5
ATOM 7566 O O . GLU A 1 89 ? 5.320 3.486 13.287 1.00 0.00 85 GLU A O 5
ATOM 7578 N N . VAL A 1 90 ? 3.318 4.188 12.544 1.00 0.00 86 VAL A N 5
ATOM 7579 C CA . VAL A 1 90 ? 2.524 3.323 13.471 1.00 0.00 86 VAL A CA 5
ATOM 7580 C C . VAL A 1 90 ? 2.286 1.945 12.776 1.00 0.00 86 VAL A C 5
ATOM 7581 O O . VAL A 1 90 ? 1.253 1.737 12.132 1.00 0.00 86 VAL A O 5
ATOM 7594 N N . LYS A 1 91 ? 3.246 1.010 12.912 1.00 0.00 87 LYS A N 5
ATOM 7595 C CA . LYS A 1 91 ? 3.152 -0.355 12.327 1.00 0.00 87 LYS A CA 5
ATOM 7596 C C . LYS A 1 91 ? 2.505 -1.324 13.361 1.00 0.00 87 LYS A C 5
ATOM 7597 O O . LYS A 1 91 ? 3.186 -1.876 14.231 1.00 0.00 87 LYS A O 5
ATOM 7616 N N . ILE A 1 92 ? 1.180 -1.517 13.268 1.00 0.00 88 ILE A N 5
ATOM 7617 C CA . ILE A 1 92 ? 0.425 -2.449 14.156 1.00 0.00 88 ILE A CA 5
ATOM 7618 C C . ILE A 1 92 ? 0.007 -3.663 13.265 1.00 0.00 88 ILE A C 5
ATOM 7619 O O . ILE A 1 92 ? -0.886 -3.574 12.417 1.00 0.00 88 ILE A O 5
ATOM 7635 N N . GLU A 1 93 ? 0.695 -4.796 13.457 1.00 0.00 89 GLU A N 5
ATOM 7636 C CA . GLU A 1 93 ? 0.474 -6.038 12.674 1.00 0.00 89 GLU A CA 5
ATOM 7637 C C . GLU A 1 93 ? -0.414 -7.036 13.476 1.00 0.00 89 GLU A C 5
ATOM 7638 O O . GLU A 1 93 ? -0.037 -7.470 14.569 1.00 0.00 89 GLU A O 5
ATOM 7650 N N . VAL A 1 94 ? -1.580 -7.422 12.928 1.00 0.00 90 VAL A N 5
ATOM 7651 C CA . VAL A 1 94 ? -2.489 -8.412 13.588 1.00 0.00 90 VAL A CA 5
ATOM 7652 C C . VAL A 1 94 ? -2.473 -9.800 12.885 1.00 0.00 90 VAL A C 5
ATOM 7653 O O . VAL A 1 94 ? -2.543 -9.901 11.655 1.00 0.00 90 VAL A O 5
ATOM 7666 N N . ARG A 1 95 ? -2.388 -10.872 13.695 1.00 0.00 91 ARG A N 5
ATOM 7667 C CA . ARG A 1 95 ? -2.364 -12.273 13.194 1.00 0.00 91 ARG A CA 5
ATOM 7668 C C . ARG A 1 95 ? -3.602 -13.098 13.684 1.00 0.00 91 ARG A C 5
ATOM 7669 O O . ARG A 1 95 ? -4.129 -12.889 14.782 1.00 0.00 91 ARG A O 5
ATOM 7690 N N . VAL A 1 96 ? -4.026 -14.090 12.872 1.00 0.00 92 VAL A N 5
ATOM 7691 C CA . VAL A 1 96 ? -5.095 -15.061 13.263 1.00 0.00 92 VAL A CA 5
ATOM 7692 C C . VAL A 1 96 ? -4.456 -16.470 13.190 1.00 0.00 92 VAL A C 5
ATOM 7693 O O . VAL A 1 96 ? -4.550 -17.203 12.196 1.00 0.00 92 VAL A O 5
ATOM 7706 N N . HIS A 1 3 ? 6.710 15.311 8.783 1.00 0.00 -1 HIS A N 6
ATOM 7707 C CA . HIS A 1 3 ? 7.479 15.062 7.536 1.00 0.00 -1 HIS A CA 6
ATOM 7708 C C . HIS A 1 3 ? 6.642 14.278 6.479 1.00 0.00 -1 HIS A C 6
ATOM 7709 O O . HIS A 1 3 ? 6.306 14.847 5.436 1.00 0.00 -1 HIS A O 6
ATOM 7723 N N . MET A 1 4 ? 6.315 12.989 6.713 1.00 0.00 0 MET A N 6
ATOM 7724 C CA . MET A 1 4 ? 5.465 12.190 5.785 1.00 0.00 0 MET A CA 6
ATOM 7725 C C . MET A 1 4 ? 3.968 12.250 6.228 1.00 0.00 0 MET A C 6
ATOM 7726 O O . MET A 1 4 ? 3.626 11.893 7.358 1.00 0.00 0 MET A O 6
ATOM 7740 N N . LYS A 1 5 ? 3.082 12.718 5.330 1.00 0.00 1 LYS A N 6
ATOM 7741 C CA . LYS A 1 5 ? 1.621 12.826 5.611 1.00 0.00 1 LYS A CA 6
ATOM 7742 C C . LYS A 1 5 ? 0.860 11.459 5.683 1.00 0.00 1 LYS A C 6
ATOM 7743 O O . LYS A 1 5 ? 1.332 10.445 5.168 1.00 0.00 1 LYS A O 6
ATOM 7762 N N . VAL A 1 6 ? -0.322 11.461 6.339 1.00 0.00 2 VAL A N 6
ATOM 7763 C CA . VAL A 1 6 ? -1.044 10.230 6.802 1.00 0.00 2 VAL A CA 6
ATOM 7764 C C . VAL A 1 6 ? -1.375 9.211 5.652 1.00 0.00 2 VAL A C 6
ATOM 7765 O O . VAL A 1 6 ? -2.402 9.319 4.974 1.00 0.00 2 VAL A O 6
ATOM 7778 N N . ASP A 1 7 ? -0.499 8.205 5.493 1.00 0.00 3 ASP A N 6
ATOM 7779 C CA . ASP A 1 7 ? -0.664 7.136 4.474 1.00 0.00 3 ASP A CA 6
ATOM 7780 C C . ASP A 1 7 ? -1.068 5.815 5.184 1.00 0.00 3 ASP A C 6
ATOM 7781 O O . ASP A 1 7 ? -0.295 5.255 5.969 1.00 0.00 3 ASP A O 6
ATOM 7790 N N . ILE A 1 8 ? -2.283 5.314 4.903 1.00 0.00 4 ILE A N 6
ATOM 7791 C CA . ILE A 1 8 ? -2.776 4.017 5.449 1.00 0.00 4 ILE A CA 6
ATOM 7792 C C . ILE A 1 8 ? -2.267 2.877 4.503 1.00 0.00 4 ILE A C 6
ATOM 7793 O O . ILE A 1 8 ? -2.828 2.694 3.418 1.00 0.00 4 ILE A O 6
ATOM 7809 N N . THR A 1 9 ? -1.228 2.122 4.895 1.00 0.00 5 THR A N 6
ATOM 7810 C CA . THR A 1 9 ? -0.677 1.002 4.069 1.00 0.00 5 THR A CA 6
ATOM 7811 C C . THR A 1 9 ? -1.198 -0.335 4.675 1.00 0.00 5 THR A C 6
ATOM 7812 O O . THR A 1 9 ? -0.669 -0.806 5.685 1.00 0.00 5 THR A O 6
ATOM 7823 N N . ILE A 1 10 ? -2.239 -0.939 4.079 1.00 0.00 6 ILE A N 6
ATOM 7824 C CA . ILE A 1 10 ? -2.912 -2.145 4.646 1.00 0.00 6 ILE A CA 6
ATOM 7825 C C . ILE A 1 10 ? -2.401 -3.392 3.859 1.00 0.00 6 ILE A C 6
ATOM 7826 O O . ILE A 1 10 ? -2.951 -3.726 2.805 1.00 0.00 6 ILE A O 6
ATOM 7842 N N . LYS A 1 11 ? -1.377 -4.095 4.375 1.00 0.00 7 LYS A N 6
ATOM 7843 C CA . LYS A 1 11 ? -0.899 -5.379 3.786 1.00 0.00 7 LYS A CA 6
ATOM 7844 C C . LYS A 1 11 ? -1.722 -6.565 4.392 1.00 0.00 7 LYS A C 6
ATOM 7845 O O . LYS A 1 11 ? -1.462 -7.017 5.514 1.00 0.00 7 LYS A O 6
ATOM 7864 N N . ILE A 1 12 ? -2.744 -7.040 3.650 1.00 0.00 8 ILE A N 6
ATOM 7865 C CA . ILE A 1 12 ? -3.714 -8.065 4.145 1.00 0.00 8 ILE A CA 6
ATOM 7866 C C . ILE A 1 12 ? -3.164 -9.479 3.751 1.00 0.00 8 ILE A C 6
ATOM 7867 O O . ILE A 1 12 ? -3.442 -9.991 2.658 1.00 0.00 8 ILE A O 6
ATOM 7883 N N . GLN A 1 13 ? -2.392 -10.105 4.653 1.00 0.00 9 GLN A N 6
ATOM 7884 C CA . GLN A 1 13 ? -1.771 -11.432 4.413 1.00 0.00 9 GLN A CA 6
ATOM 7885 C C . GLN A 1 13 ? -2.747 -12.582 4.813 1.00 0.00 9 GLN A C 6
ATOM 7886 O O . GLN A 1 13 ? -3.026 -12.823 5.993 1.00 0.00 9 GLN A O 6
ATOM 7900 N N . ARG A 1 14 ? -3.220 -13.325 3.803 1.00 0.00 10 ARG A N 6
ATOM 7901 C CA . ARG A 1 14 ? -3.596 -14.756 3.982 1.00 0.00 10 ARG A CA 6
ATOM 7902 C C . ARG A 1 14 ? -2.335 -15.668 3.733 1.00 0.00 10 ARG A C 6
ATOM 7903 O O . ARG A 1 14 ? -1.217 -15.170 3.547 1.00 0.00 10 ARG A O 6
ATOM 7924 N N . ASP A 1 15 ? -2.463 -17.008 3.812 1.00 0.00 11 ASP A N 6
ATOM 7925 C CA . ASP A 1 15 ? -1.278 -17.920 3.877 1.00 0.00 11 ASP A CA 6
ATOM 7926 C C . ASP A 1 15 ? -0.501 -18.021 2.515 1.00 0.00 11 ASP A C 6
ATOM 7927 O O . ASP A 1 15 ? -0.918 -18.709 1.578 1.00 0.00 11 ASP A O 6
ATOM 7936 N N . GLY A 1 16 ? 0.591 -17.240 2.399 1.00 0.00 12 GLY A N 6
ATOM 7937 C CA . GLY A 1 16 ? 1.219 -16.908 1.087 1.00 0.00 12 GLY A CA 6
ATOM 7938 C C . GLY A 1 16 ? 0.392 -16.063 0.080 1.00 0.00 12 GLY A C 6
ATOM 7939 O O . GLY A 1 16 ? 0.403 -16.367 -1.116 1.00 0.00 12 GLY A O 6
ATOM 7943 N N . GLN A 1 17 ? -0.325 -15.021 0.542 1.00 0.00 13 GLN A N 6
ATOM 7944 C CA . GLN A 1 17 ? -1.172 -14.174 -0.341 1.00 0.00 13 GLN A CA 6
ATOM 7945 C C . GLN A 1 17 ? -1.386 -12.751 0.273 1.00 0.00 13 GLN A C 6
ATOM 7946 O O . GLN A 1 17 ? -2.289 -12.526 1.089 1.00 0.00 13 GLN A O 6
ATOM 7960 N N . GLU A 1 18 ? -0.540 -11.798 -0.147 1.00 0.00 14 GLU A N 6
ATOM 7961 C CA . GLU A 1 18 ? -0.489 -10.430 0.434 1.00 0.00 14 GLU A CA 6
ATOM 7962 C C . GLU A 1 18 ? -1.256 -9.405 -0.462 1.00 0.00 14 GLU A C 6
ATOM 7963 O O . GLU A 1 18 ? -0.750 -8.933 -1.485 1.00 0.00 14 GLU A O 6
ATOM 7975 N N . ILE A 1 19 ? -2.491 -9.047 -0.065 1.00 0.00 15 ILE A N 6
ATOM 7976 C CA . ILE A 1 19 ? -3.331 -8.057 -0.809 1.00 0.00 15 ILE A CA 6
ATOM 7977 C C . ILE A 1 19 ? -3.067 -6.653 -0.168 1.00 0.00 15 ILE A C 6
ATOM 7978 O O . ILE A 1 19 ? -3.570 -6.355 0.921 1.00 0.00 15 ILE A O 6
ATOM 7994 N N . GLU A 1 20 ? -2.266 -5.811 -0.846 1.00 0.00 16 GLU A N 6
ATOM 7995 C CA . GLU A 1 20 ? -1.744 -4.545 -0.261 1.00 0.00 16 GLU A CA 6
ATOM 7996 C C . GLU A 1 20 ? -2.351 -3.240 -0.871 1.00 0.00 16 GLU A C 6
ATOM 7997 O O . GLU A 1 20 ? -2.391 -3.058 -2.092 1.00 0.00 16 GLU A O 6
ATOM 8009 N N . ILE A 1 21 ? -2.861 -2.351 0.005 1.00 0.00 17 ILE A N 6
ATOM 8010 C CA . ILE A 1 21 ? -3.657 -1.149 -0.403 1.00 0.00 17 ILE A CA 6
ATOM 8011 C C . ILE A 1 21 ? -3.050 0.108 0.320 1.00 0.00 17 ILE A C 6
ATOM 8012 O O . ILE A 1 21 ? -2.995 0.141 1.552 1.00 0.00 17 ILE A O 6
ATOM 8028 N N . ASP A 1 22 ? -2.658 1.153 -0.435 1.00 0.00 18 ASP A N 6
ATOM 8029 C CA . ASP A 1 22 ? -2.064 2.404 0.134 1.00 0.00 18 ASP A CA 6
ATOM 8030 C C . ASP A 1 22 ? -3.011 3.640 -0.060 1.00 0.00 18 ASP A C 6
ATOM 8031 O O . ASP A 1 22 ? -3.354 4.007 -1.188 1.00 0.00 18 ASP A O 6
ATOM 8040 N N . ILE A 1 23 ? -3.431 4.285 1.049 1.00 0.00 19 ILE A N 6
ATOM 8041 C CA . ILE A 1 23 ? -4.473 5.367 1.034 1.00 0.00 19 ILE A CA 6
ATOM 8042 C C . ILE A 1 23 ? -3.899 6.667 1.707 1.00 0.00 19 ILE A C 6
ATOM 8043 O O . ILE A 1 23 ? -3.745 6.711 2.931 1.00 0.00 19 ILE A O 6
ATOM 8059 N N . ARG A 1 24 ? -3.656 7.750 0.938 1.00 0.00 20 ARG A N 6
ATOM 8060 C CA . ARG A 1 24 ? -3.222 9.067 1.505 1.00 0.00 20 ARG A CA 6
ATOM 8061 C C . ARG A 1 24 ? -4.431 9.948 1.970 1.00 0.00 20 ARG A C 6
ATOM 8062 O O . ARG A 1 24 ? -5.251 10.373 1.151 1.00 0.00 20 ARG A O 6
ATOM 8083 N N . VAL A 1 25 ? -4.508 10.252 3.279 1.00 0.00 21 VAL A N 6
ATOM 8084 C CA . VAL A 1 25 ? -5.666 10.990 3.886 1.00 0.00 21 VAL A CA 6
ATOM 8085 C C . VAL A 1 25 ? -5.217 11.939 5.057 1.00 0.00 21 VAL A C 6
ATOM 8086 O O . VAL A 1 25 ? -5.592 11.755 6.220 1.00 0.00 21 VAL A O 6
ATOM 8099 N N . SER A 1 26 ? -4.469 13.014 4.737 1.00 0.00 22 SER A N 6
ATOM 8100 C CA . SER A 1 26 ? -4.170 14.121 5.697 1.00 0.00 22 SER A CA 6
ATOM 8101 C C . SER A 1 26 ? -4.932 15.414 5.274 1.00 0.00 22 SER A C 6
ATOM 8102 O O . SER A 1 26 ? -4.417 16.254 4.527 1.00 0.00 22 SER A O 6
ATOM 8110 N N . THR A 1 27 ? -6.195 15.525 5.716 1.00 0.00 23 THR A N 6
ATOM 8111 C CA . THR A 1 27 ? -7.163 16.532 5.178 1.00 0.00 23 THR A CA 6
ATOM 8112 C C . THR A 1 27 ? -8.212 16.889 6.283 1.00 0.00 23 THR A C 6
ATOM 8113 O O . THR A 1 27 ? -7.888 17.720 7.138 1.00 0.00 23 THR A O 6
ATOM 8124 N N . GLY A 1 28 ? -9.425 16.297 6.325 1.00 0.00 24 GLY A N 6
ATOM 8125 C CA . GLY A 1 28 ? -10.417 16.616 7.392 1.00 0.00 24 GLY A CA 6
ATOM 8126 C C . GLY A 1 28 ? -11.352 15.449 7.760 1.00 0.00 24 GLY A C 6
ATOM 8127 O O . GLY A 1 28 ? -10.892 14.410 8.240 1.00 0.00 24 GLY A O 6
ATOM 8131 N N . LYS A 1 29 ? -12.673 15.607 7.557 1.00 0.00 25 LYS A N 6
ATOM 8132 C CA . LYS A 1 29 ? -13.668 14.519 7.840 1.00 0.00 25 LYS A CA 6
ATOM 8133 C C . LYS A 1 29 ? -13.732 13.478 6.670 1.00 0.00 25 LYS A C 6
ATOM 8134 O O . LYS A 1 29 ? -14.683 13.428 5.883 1.00 0.00 25 LYS A O 6
ATOM 8153 N N . GLU A 1 30 ? -12.653 12.688 6.558 1.00 0.00 26 GLU A N 6
ATOM 8154 C CA . GLU A 1 30 ? -12.272 11.951 5.315 1.00 0.00 26 GLU A CA 6
ATOM 8155 C C . GLU A 1 30 ? -11.524 10.626 5.675 1.00 0.00 26 GLU A C 6
ATOM 8156 O O . GLU A 1 30 ? -11.983 9.548 5.283 1.00 0.00 26 GLU A O 6
ATOM 8168 N N . LEU A 1 31 ? -10.427 10.673 6.472 1.00 0.00 27 LEU A N 6
ATOM 8169 C CA . LEU A 1 31 ? -9.855 9.466 7.144 1.00 0.00 27 LEU A CA 6
ATOM 8170 C C . LEU A 1 31 ? -10.831 8.591 8.010 1.00 0.00 27 LEU A C 6
ATOM 8171 O O . LEU A 1 31 ? -10.692 7.368 8.009 1.00 0.00 27 LEU A O 6
ATOM 8187 N N . GLU A 1 32 ? -11.844 9.190 8.670 1.00 0.00 28 GLU A N 6
ATOM 8188 C CA . GLU A 1 32 ? -13.021 8.459 9.233 1.00 0.00 28 GLU A CA 6
ATOM 8189 C C . GLU A 1 32 ? -13.836 7.586 8.205 1.00 0.00 28 GLU A C 6
ATOM 8190 O O . GLU A 1 32 ? -14.074 6.401 8.455 1.00 0.00 28 GLU A O 6
ATOM 8202 N N . ARG A 1 33 ? -14.232 8.159 7.052 1.00 0.00 29 ARG A N 6
ATOM 8203 C CA . ARG A 1 33 ? -14.856 7.404 5.922 1.00 0.00 29 ARG A CA 6
ATOM 8204 C C . ARG A 1 33 ? -13.942 6.313 5.266 1.00 0.00 29 ARG A C 6
ATOM 8205 O O . ARG A 1 33 ? -14.414 5.196 5.033 1.00 0.00 29 ARG A O 6
ATOM 8226 N N . ALA A 1 34 ? -12.646 6.602 5.014 1.00 0.00 30 ALA A N 6
ATOM 8227 C CA . ALA A 1 34 ? -11.637 5.562 4.679 1.00 0.00 30 ALA A CA 6
ATOM 8228 C C . ALA A 1 34 ? -11.468 4.427 5.745 1.00 0.00 30 ALA A C 6
ATOM 8229 O O . ALA A 1 34 ? -11.610 3.258 5.389 1.00 0.00 30 ALA A O 6
ATOM 8236 N N . LEU A 1 35 ? -11.246 4.749 7.036 1.00 0.00 31 LEU A N 6
ATOM 8237 C CA . LEU A 1 35 ? -11.284 3.762 8.159 1.00 0.00 31 LEU A CA 6
ATOM 8238 C C . LEU A 1 35 ? -12.583 2.886 8.271 1.00 0.00 31 LEU A C 6
ATOM 8239 O O . LEU A 1 35 ? -12.471 1.670 8.436 1.00 0.00 31 LEU A O 6
ATOM 8255 N N . GLN A 1 36 ? -13.790 3.469 8.129 1.00 0.00 32 GLN A N 6
ATOM 8256 C CA . GLN A 1 36 ? -15.069 2.712 7.999 1.00 0.00 32 GLN A CA 6
ATOM 8257 C C . GLN A 1 36 ? -15.156 1.715 6.784 1.00 0.00 32 GLN A C 6
ATOM 8258 O O . GLN A 1 36 ? -15.451 0.533 6.992 1.00 0.00 32 GLN A O 6
ATOM 8272 N N . GLU A 1 37 ? -14.874 2.157 5.541 1.00 0.00 33 GLU A N 6
ATOM 8273 C CA . GLU A 1 37 ? -14.734 1.235 4.371 1.00 0.00 33 GLU A CA 6
ATOM 8274 C C . GLU A 1 37 ? -13.555 0.192 4.458 1.00 0.00 33 GLU A C 6
ATOM 8275 O O . GLU A 1 37 ? -13.731 -0.951 4.028 1.00 0.00 33 GLU A O 6
ATOM 8287 N N . LEU A 1 38 ? -12.388 0.538 5.035 1.00 0.00 34 LEU A N 6
ATOM 8288 C CA . LEU A 1 38 ? -11.285 -0.429 5.331 1.00 0.00 34 LEU A CA 6
ATOM 8289 C C . LEU A 1 38 ? -11.582 -1.487 6.450 1.00 0.00 34 LEU A C 6
ATOM 8290 O O . LEU A 1 38 ? -11.258 -2.662 6.254 1.00 0.00 34 LEU A O 6
ATOM 8306 N N . GLU A 1 39 ? -12.230 -1.119 7.576 1.00 0.00 35 GLU A N 6
ATOM 8307 C CA . GLU A 1 39 ? -12.910 -2.087 8.498 1.00 0.00 35 GLU A CA 6
ATOM 8308 C C . GLU A 1 39 ? -13.858 -3.113 7.782 1.00 0.00 35 GLU A C 6
ATOM 8309 O O . GLU A 1 39 ? -13.639 -4.329 7.846 1.00 0.00 35 GLU A O 6
ATOM 8321 N N . LYS A 1 40 ? -14.832 -2.596 7.011 1.00 0.00 36 LYS A N 6
ATOM 8322 C CA . LYS A 1 40 ? -15.649 -3.392 6.060 1.00 0.00 36 LYS A CA 6
ATOM 8323 C C . LYS A 1 40 ? -14.849 -4.257 5.013 1.00 0.00 36 LYS A C 6
ATOM 8324 O O . LYS A 1 40 ? -15.280 -5.363 4.681 1.00 0.00 36 LYS A O 6
ATOM 8343 N N . ALA A 1 41 ? -13.714 -3.775 4.464 1.00 0.00 37 ALA A N 6
ATOM 8344 C CA . ALA A 1 41 ? -12.761 -4.595 3.660 1.00 0.00 37 ALA A CA 6
ATOM 8345 C C . ALA A 1 41 ? -12.044 -5.758 4.415 1.00 0.00 37 ALA A C 6
ATOM 8346 O O . ALA A 1 41 ? -12.027 -6.871 3.889 1.00 0.00 37 ALA A O 6
ATOM 8353 N N . LEU A 1 42 ? -11.510 -5.547 5.636 1.00 0.00 38 LEU A N 6
ATOM 8354 C CA . LEU A 1 42 ? -11.060 -6.657 6.534 1.00 0.00 38 LEU A CA 6
ATOM 8355 C C . LEU A 1 42 ? -12.159 -7.721 6.892 1.00 0.00 38 LEU A C 6
ATOM 8356 O O . LEU A 1 42 ? -11.884 -8.922 6.811 1.00 0.00 38 LEU A O 6
ATOM 8372 N N . ALA A 1 43 ? -13.396 -7.292 7.221 1.00 0.00 39 ALA A N 6
ATOM 8373 C CA . ALA A 1 43 ? -14.573 -8.198 7.315 1.00 0.00 39 ALA A CA 6
ATOM 8374 C C . ALA A 1 43 ? -14.979 -8.965 6.005 1.00 0.00 39 ALA A C 6
ATOM 8375 O O . ALA A 1 43 ? -15.211 -10.174 6.068 1.00 0.00 39 ALA A O 6
ATOM 8382 N N . ARG A 1 44 ? -15.015 -8.307 4.825 1.00 0.00 40 ARG A N 6
ATOM 8383 C CA . ARG A 1 44 ? -15.108 -9.005 3.501 1.00 0.00 40 ARG A CA 6
ATOM 8384 C C . ARG A 1 44 ? -13.928 -9.982 3.144 1.00 0.00 40 ARG A C 6
ATOM 8385 O O . ARG A 1 44 ? -14.176 -11.060 2.601 1.00 0.00 40 ARG A O 6
ATOM 8406 N N . ALA A 1 45 ? -12.669 -9.601 3.416 1.00 0.00 41 ALA A N 6
ATOM 8407 C CA . ALA A 1 45 ? -11.467 -10.404 3.067 1.00 0.00 41 ALA A CA 6
ATOM 8408 C C . ALA A 1 45 ? -11.199 -11.714 3.876 1.00 0.00 41 ALA A C 6
ATOM 8409 O O . ALA A 1 45 ? -10.785 -12.706 3.266 1.00 0.00 41 ALA A O 6
ATOM 8416 N N . GLY A 1 46 ? -11.348 -11.717 5.218 1.00 0.00 42 GLY A N 6
ATOM 8417 C CA . GLY A 1 46 ? -10.951 -12.878 6.067 1.00 0.00 42 GLY A CA 6
ATOM 8418 C C . GLY A 1 46 ? -9.429 -13.011 6.291 1.00 0.00 42 GLY A C 6
ATOM 8419 O O . GLY A 1 46 ? -8.778 -13.850 5.664 1.00 0.00 42 GLY A O 6
ATOM 8423 N N . ALA A 1 47 ? -8.861 -12.160 7.156 1.00 0.00 43 ALA A N 6
ATOM 8424 C CA . ALA A 1 47 ? -7.392 -11.998 7.261 1.00 0.00 43 ALA A CA 6
ATOM 8425 C C . ALA A 1 47 ? -6.711 -12.890 8.345 1.00 0.00 43 ALA A C 6
ATOM 8426 O O . ALA A 1 47 ? -7.181 -13.019 9.479 1.00 0.00 43 ALA A O 6
ATOM 8433 N N . ARG A 1 48 ? -5.558 -13.471 7.981 1.00 0.00 44 ARG A N 6
ATOM 8434 C CA . ARG A 1 48 ? -4.688 -14.239 8.920 1.00 0.00 44 ARG A CA 6
ATOM 8435 C C . ARG A 1 48 ? -3.631 -13.342 9.650 1.00 0.00 44 ARG A C 6
ATOM 8436 O O . ARG A 1 48 ? -3.523 -13.420 10.877 1.00 0.00 44 ARG A O 6
ATOM 8457 N N . ASN A 1 49 ? -2.878 -12.493 8.923 1.00 0.00 45 ASN A N 6
ATOM 8458 C CA . ASN A 1 49 ? -2.023 -11.435 9.523 1.00 0.00 45 ASN A CA 6
ATOM 8459 C C . ASN A 1 49 ? -2.299 -10.074 8.805 1.00 0.00 45 ASN A C 6
ATOM 8460 O O . ASN A 1 49 ? -2.120 -9.950 7.590 1.00 0.00 45 ASN A O 6
ATOM 8471 N N . VAL A 1 50 ? -2.728 -9.041 9.551 1.00 0.00 46 VAL A N 6
ATOM 8472 C CA . VAL A 1 50 ? -2.932 -7.672 8.983 1.00 0.00 46 VAL A CA 6
ATOM 8473 C C . VAL A 1 50 ? -1.714 -6.803 9.411 1.00 0.00 46 VAL A C 6
ATOM 8474 O O . VAL A 1 50 ? -1.636 -6.365 10.565 1.00 0.00 46 VAL A O 6
ATOM 8487 N N . GLN A 1 51 ? -0.801 -6.511 8.470 1.00 0.00 47 GLN A N 6
ATOM 8488 C CA . GLN A 1 51 ? 0.261 -5.491 8.683 1.00 0.00 47 GLN A CA 6
ATOM 8489 C C . GLN A 1 51 ? -0.243 -4.106 8.181 1.00 0.00 47 GLN A C 6
ATOM 8490 O O . GLN A 1 51 ? -0.060 -3.739 7.014 1.00 0.00 47 GLN A O 6
ATOM 8504 N N . ILE A 1 52 ? -0.879 -3.330 9.079 1.00 0.00 48 ILE A N 6
ATOM 8505 C CA . ILE A 1 52 ? -1.270 -1.921 8.790 1.00 0.00 48 ILE A CA 6
ATOM 8506 C C . ILE A 1 52 ? -0.101 -0.970 9.200 1.00 0.00 48 ILE A C 6
ATOM 8507 O O . ILE A 1 52 ? 0.314 -0.946 10.364 1.00 0.00 48 ILE A O 6
ATOM 8523 N N . THR A 1 53 ? 0.435 -0.191 8.249 1.00 0.00 49 THR A N 6
ATOM 8524 C CA . THR A 1 53 ? 1.447 0.855 8.560 1.00 0.00 49 THR A CA 6
ATOM 8525 C C . THR A 1 53 ? 0.795 2.233 8.297 1.00 0.00 49 THR A C 6
ATOM 8526 O O . THR A 1 53 ? 0.523 2.586 7.146 1.00 0.00 49 THR A O 6
ATOM 8537 N N . ILE A 1 54 ? 0.533 3.002 9.364 1.00 0.00 50 ILE A N 6
ATOM 8538 C CA . ILE A 1 54 ? -0.006 4.382 9.232 1.00 0.00 50 ILE A CA 6
ATOM 8539 C C . ILE A 1 54 ? 1.171 5.404 9.338 1.00 0.00 50 ILE A C 6
ATOM 8540 O O . ILE A 1 54 ? 1.722 5.628 10.424 1.00 0.00 50 ILE A O 6
ATOM 8556 N N . SER A 1 55 ? 1.581 6.006 8.204 1.00 0.00 51 SER A N 6
ATOM 8557 C CA . SER A 1 55 ? 2.748 6.931 8.174 1.00 0.00 51 SER A CA 6
ATOM 8558 C C . SER A 1 55 ? 2.360 8.368 8.654 1.00 0.00 51 SER A C 6
ATOM 8559 O O . SER A 1 55 ? 1.993 9.237 7.862 1.00 0.00 51 SER A O 6
ATOM 8567 N N . ALA A 1 56 ? 2.392 8.583 9.981 1.00 0.00 52 ALA A N 6
ATOM 8568 C CA . ALA A 1 56 ? 1.901 9.834 10.609 1.00 0.00 52 ALA A CA 6
ATOM 8569 C C . ALA A 1 56 ? 2.937 11.004 10.615 1.00 0.00 52 ALA A C 6
ATOM 8570 O O . ALA A 1 56 ? 4.153 10.804 10.694 1.00 0.00 52 ALA A O 6
ATOM 8577 N N . GLU A 1 57 ? 2.422 12.242 10.564 1.00 0.00 53 GLU A N 6
ATOM 8578 C CA . GLU A 1 57 ? 3.262 13.474 10.440 1.00 0.00 53 GLU A CA 6
ATOM 8579 C C . GLU A 1 57 ? 3.765 14.145 11.764 1.00 0.00 53 GLU A C 6
ATOM 8580 O O . GLU A 1 57 ? 4.774 14.854 11.729 1.00 0.00 53 GLU A O 6
ATOM 8592 N N . ASN A 1 58 ? 3.108 13.931 12.920 1.00 0.00 54 ASN A N 6
ATOM 8593 C CA . ASN A 1 58 ? 3.588 14.422 14.248 1.00 0.00 54 ASN A CA 6
ATOM 8594 C C . ASN A 1 58 ? 3.430 13.313 15.346 1.00 0.00 54 ASN A C 6
ATOM 8595 O O . ASN A 1 58 ? 2.644 12.367 15.217 1.00 0.00 54 ASN A O 6
ATOM 8606 N N . ASP A 1 59 ? 4.183 13.459 16.451 1.00 0.00 55 ASP A N 6
ATOM 8607 C CA . ASP A 1 59 ? 4.114 12.556 17.641 1.00 0.00 55 ASP A CA 6
ATOM 8608 C C . ASP A 1 59 ? 2.724 12.382 18.348 1.00 0.00 55 ASP A C 6
ATOM 8609 O O . ASP A 1 59 ? 2.291 11.244 18.566 1.00 0.00 55 ASP A O 6
ATOM 8618 N N . GLU A 1 60 ? 2.009 13.479 18.663 1.00 0.00 56 GLU A N 6
ATOM 8619 C CA . GLU A 1 60 ? 0.616 13.427 19.199 1.00 0.00 56 GLU A CA 6
ATOM 8620 C C . GLU A 1 60 ? -0.425 12.754 18.244 1.00 0.00 56 GLU A C 6
ATOM 8621 O O . GLU A 1 60 ? -1.134 11.843 18.679 1.00 0.00 56 GLU A O 6
ATOM 8633 N N . GLN A 1 61 ? -0.460 13.114 16.944 1.00 0.00 57 GLN A N 6
ATOM 8634 C CA . GLN A 1 61 ? -1.261 12.384 15.919 1.00 0.00 57 GLN A CA 6
ATOM 8635 C C . GLN A 1 61 ? -0.888 10.871 15.746 1.00 0.00 57 GLN A C 6
ATOM 8636 O O . GLN A 1 61 ? -1.795 10.039 15.699 1.00 0.00 57 GLN A O 6
ATOM 8650 N N . ALA A 1 62 ? 0.406 10.491 15.721 1.00 0.00 58 ALA A N 6
ATOM 8651 C CA . ALA A 1 62 ? 0.840 9.075 15.904 1.00 0.00 58 ALA A CA 6
ATOM 8652 C C . ALA A 1 62 ? 0.325 8.338 17.192 1.00 0.00 58 ALA A C 6
ATOM 8653 O O . ALA A 1 62 ? -0.195 7.226 17.083 1.00 0.00 58 ALA A O 6
ATOM 8660 N N . LYS A 1 63 ? 0.413 8.961 18.384 1.00 0.00 59 LYS A N 6
ATOM 8661 C CA . LYS A 1 63 ? -0.257 8.477 19.633 1.00 0.00 59 LYS A CA 6
ATOM 8662 C C . LYS A 1 63 ? -1.819 8.313 19.551 1.00 0.00 59 LYS A C 6
ATOM 8663 O O . LYS A 1 63 ? -2.332 7.257 19.935 1.00 0.00 59 LYS A O 6
ATOM 8682 N N . GLU A 1 64 ? -2.561 9.308 19.024 1.00 0.00 60 GLU A N 6
ATOM 8683 C CA . GLU A 1 64 ? -4.012 9.170 18.682 1.00 0.00 60 GLU A CA 6
ATOM 8684 C C . GLU A 1 64 ? -4.353 8.029 17.656 1.00 0.00 60 GLU A C 6
ATOM 8685 O O . GLU A 1 64 ? -5.237 7.206 17.914 1.00 0.00 60 GLU A O 6
ATOM 8697 N N . LEU A 1 65 ? -3.646 7.965 16.512 1.00 0.00 61 LEU A N 6
ATOM 8698 C CA . LEU A 1 65 ? -3.806 6.887 15.493 1.00 0.00 61 LEU A CA 6
ATOM 8699 C C . LEU A 1 65 ? -3.416 5.441 15.968 1.00 0.00 61 LEU A C 6
ATOM 8700 O O . LEU A 1 65 ? -4.152 4.497 15.674 1.00 0.00 61 LEU A O 6
ATOM 8716 N N . LEU A 1 66 ? -2.329 5.270 16.751 1.00 0.00 62 LEU A N 6
ATOM 8717 C CA . LEU A 1 66 ? -2.090 4.060 17.598 1.00 0.00 62 LEU A CA 6
ATOM 8718 C C . LEU A 1 66 ? -3.307 3.580 18.460 1.00 0.00 62 LEU A C 6
ATOM 8719 O O . LEU A 1 66 ? -3.745 2.435 18.304 1.00 0.00 62 LEU A O 6
ATOM 8735 N N . GLU A 1 67 ? -3.868 4.454 19.316 1.00 0.00 63 GLU A N 6
ATOM 8736 C CA . GLU A 1 67 ? -5.114 4.165 20.080 1.00 0.00 63 GLU A CA 6
ATOM 8737 C C . GLU A 1 67 ? -6.383 3.874 19.203 1.00 0.00 63 GLU A C 6
ATOM 8738 O O . GLU A 1 67 ? -7.061 2.870 19.445 1.00 0.00 63 GLU A O 6
ATOM 8750 N N . LEU A 1 68 ? -6.675 4.687 18.167 1.00 0.00 64 LEU A N 6
ATOM 8751 C CA . LEU A 1 68 ? -7.750 4.406 17.168 1.00 0.00 64 LEU A CA 6
ATOM 8752 C C . LEU A 1 68 ? -7.652 3.025 16.429 1.00 0.00 64 LEU A C 6
ATOM 8753 O O . LEU A 1 68 ? -8.632 2.275 16.433 1.00 0.00 64 LEU A O 6
ATOM 8769 N N . ILE A 1 69 ? -6.485 2.661 15.852 1.00 0.00 65 ILE A N 6
ATOM 8770 C CA . ILE A 1 69 ? -6.242 1.288 15.295 1.00 0.00 65 ILE A CA 6
ATOM 8771 C C . ILE A 1 69 ? -6.356 0.156 16.385 1.00 0.00 65 ILE A C 6
ATOM 8772 O O . ILE A 1 69 ? -7.056 -0.832 16.148 1.00 0.00 65 ILE A O 6
ATOM 8788 N N . ALA A 1 70 ? -5.693 0.267 17.555 1.00 0.00 66 ALA A N 6
ATOM 8789 C CA . ALA A 1 70 ? -5.822 -0.737 18.646 1.00 0.00 66 ALA A CA 6
ATOM 8790 C C . ALA A 1 70 ? -7.255 -0.960 19.240 1.00 0.00 66 ALA A C 6
ATOM 8791 O O . ALA A 1 70 ? -7.609 -2.116 19.490 1.00 0.00 66 ALA A O 6
ATOM 8798 N N . ARG A 1 71 ? -8.100 0.077 19.424 1.00 0.00 67 ARG A N 6
ATOM 8799 C CA . ARG A 1 71 ? -9.568 -0.124 19.660 1.00 0.00 67 ARG A CA 6
ATOM 8800 C C . ARG A 1 71 ? -10.348 -0.773 18.462 1.00 0.00 67 ARG A C 6
ATOM 8801 O O . ARG A 1 71 ? -11.151 -1.680 18.697 1.00 0.00 67 ARG A O 6
ATOM 8822 N N . LEU A 1 72 ? -10.106 -0.350 17.202 1.00 0.00 68 LEU A N 6
ATOM 8823 C CA . LEU A 1 72 ? -10.657 -1.008 15.981 1.00 0.00 68 LEU A CA 6
ATOM 8824 C C . LEU A 1 72 ? -10.388 -2.549 15.853 1.00 0.00 68 LEU A C 6
ATOM 8825 O O . LEU A 1 72 ? -11.333 -3.325 15.689 1.00 0.00 68 LEU A O 6
ATOM 8841 N N . LEU A 1 73 ? -9.123 -2.992 15.951 1.00 0.00 69 LEU A N 6
ATOM 8842 C CA . LEU A 1 73 ? -8.761 -4.437 15.871 1.00 0.00 69 LEU A CA 6
ATOM 8843 C C . LEU A 1 73 ? -9.103 -5.306 17.132 1.00 0.00 69 LEU A C 6
ATOM 8844 O O . LEU A 1 73 ? -9.431 -6.484 16.967 1.00 0.00 69 LEU A O 6
ATOM 8860 N N . GLN A 1 74 ? -9.114 -4.752 18.363 1.00 0.00 70 GLN A N 6
ATOM 8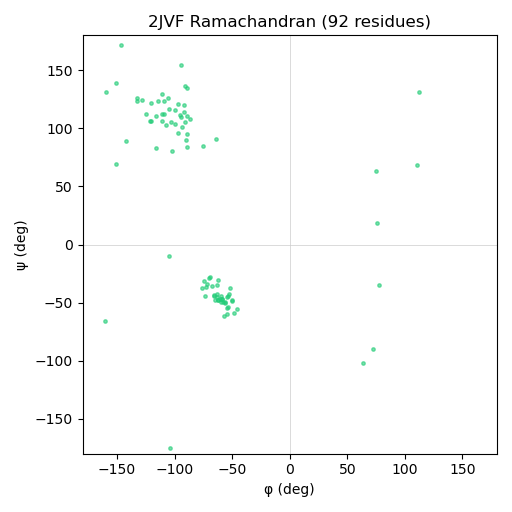861 C CA . GLN A 1 74 ? -9.809 -5.389 19.529 1.00 0.00 70 GLN A CA 6
ATOM 8862 C C . GLN A 1 74 ? -11.360 -5.551 19.353 1.00 0.00 70 GLN A C 6
ATOM 8863 O O . GLN A 1 74 ? -11.876 -6.652 19.563 1.00 0.00 70 GLN A O 6
ATOM 8877 N N . LYS A 1 75 ? -12.091 -4.502 18.915 1.00 0.00 71 LYS A N 6
ATOM 8878 C CA . LYS A 1 75 ? -13.507 -4.614 18.446 1.00 0.00 71 LYS A CA 6
ATOM 8879 C C . LYS A 1 75 ? -13.788 -5.702 17.345 1.00 0.00 71 LYS A C 6
ATOM 8880 O O . LYS A 1 75 ? -14.749 -6.461 17.486 1.00 0.00 71 LYS A O 6
ATOM 8899 N N . LEU A 1 76 ? -12.970 -5.789 16.281 1.00 0.00 72 LEU A N 6
ATOM 8900 C CA . LEU A 1 76 ? -13.107 -6.845 15.227 1.00 0.00 72 LEU A CA 6
ATOM 8901 C C . LEU A 1 76 ? -12.491 -8.263 15.544 1.00 0.00 72 LEU A C 6
ATOM 8902 O O . LEU A 1 76 ? -12.520 -9.131 14.667 1.00 0.00 72 LEU A O 6
ATOM 8918 N N . GLY A 1 77 ? -11.978 -8.535 16.760 1.00 0.00 73 GLY A N 6
ATOM 8919 C CA . GLY A 1 77 ? -11.471 -9.885 17.152 1.00 0.00 73 GLY A CA 6
ATOM 8920 C C . GLY A 1 77 ? -10.061 -10.315 16.680 1.00 0.00 73 GLY A C 6
ATOM 8921 O O . GLY A 1 77 ? -9.873 -11.474 16.303 1.00 0.00 73 GLY A O 6
ATOM 8925 N N . TYR A 1 78 ? -9.069 -9.417 16.749 1.00 0.00 74 TYR A N 6
ATOM 8926 C CA . TYR A 1 78 ? -7.686 -9.684 16.264 1.00 0.00 74 TYR A CA 6
ATOM 8927 C C . TYR A 1 78 ? -6.702 -9.555 17.471 1.00 0.00 74 TYR A C 6
ATOM 8928 O O . TYR A 1 78 ? -6.300 -8.451 17.853 1.00 0.00 74 TYR A O 6
ATOM 8946 N N . LYS A 1 79 ? -6.354 -10.691 18.104 1.00 0.00 75 LYS A N 6
ATOM 8947 C CA . LYS A 1 79 ? -5.738 -10.695 19.466 1.00 0.00 75 LYS A CA 6
ATOM 8948 C C . LYS A 1 79 ? -4.193 -10.480 19.596 1.00 0.00 75 LYS A C 6
ATOM 8949 O O . LYS A 1 79 ? -3.775 -9.796 20.536 1.00 0.00 75 LYS A O 6
ATOM 8968 N N . ASP A 1 80 ? -3.343 -11.066 18.728 1.00 0.00 76 ASP A N 6
ATOM 8969 C CA . ASP A 1 80 ? -1.860 -10.941 18.843 1.00 0.00 76 ASP A CA 6
ATOM 8970 C C . ASP A 1 80 ? -1.362 -9.623 18.154 1.00 0.00 76 ASP A C 6
ATOM 8971 O O . ASP A 1 80 ? -1.067 -9.589 16.955 1.00 0.00 76 ASP A O 6
ATOM 8980 N N . ILE A 1 81 ? -1.325 -8.529 18.938 1.00 0.00 77 ILE A N 6
ATOM 8981 C CA . ILE A 1 81 ? -1.156 -7.139 18.415 1.00 0.00 77 ILE A CA 6
ATOM 8982 C C . ILE A 1 81 ? 0.346 -6.723 18.574 1.00 0.00 77 ILE A C 6
ATOM 8983 O O . ILE A 1 81 ? 0.804 -6.403 19.675 1.00 0.00 77 ILE A O 6
ATOM 8999 N N . ASN A 1 82 ? 1.105 -6.718 17.464 1.00 0.00 78 ASN A N 6
ATOM 9000 C CA . ASN A 1 82 ? 2.584 -6.540 17.489 1.00 0.00 78 ASN A CA 6
ATOM 9001 C C . ASN A 1 82 ? 2.965 -5.158 16.866 1.00 0.00 78 ASN A C 6
ATOM 9002 O O . ASN A 1 82 ? 2.977 -4.983 15.645 1.00 0.00 78 ASN A O 6
ATOM 9013 N N . VAL A 1 83 ? 3.259 -4.163 17.721 1.00 0.00 79 VAL A N 6
ATOM 9014 C CA . VAL A 1 83 ? 3.534 -2.763 17.288 1.00 0.00 79 VAL A CA 6
ATOM 9015 C C . VAL A 1 83 ? 5.064 -2.456 17.125 1.00 0.00 79 VAL A C 6
ATOM 9016 O O . VAL A 1 83 ? 5.865 -2.685 18.036 1.00 0.00 79 VAL A O 6
ATOM 9029 N N . ARG A 1 84 ? 5.447 -1.846 15.987 1.00 0.00 80 ARG A N 6
ATOM 9030 C CA . ARG A 1 84 ? 6.741 -1.113 15.859 1.00 0.00 80 ARG A CA 6
ATOM 9031 C C . ARG A 1 84 ? 6.465 0.335 15.338 1.00 0.00 80 ARG A C 6
ATOM 9032 O O . ARG A 1 84 ? 6.000 0.516 14.209 1.00 0.00 80 ARG A O 6
ATOM 9053 N N . VAL A 1 85 ? 6.818 1.366 16.127 1.00 0.00 81 VAL A N 6
ATOM 9054 C CA . VAL A 1 85 ? 6.715 2.792 15.685 1.00 0.00 81 VAL A CA 6
ATOM 9055 C C . VAL A 1 85 ? 8.074 3.223 15.030 1.00 0.00 81 VAL A C 6
ATOM 9056 O O . VAL A 1 85 ? 9.109 3.286 15.704 1.00 0.00 81 VAL A O 6
ATOM 9069 N N . ASN A 1 86 ? 8.073 3.543 13.722 1.00 0.00 82 ASN A N 6
ATOM 9070 C CA . ASN A 1 86 ? 9.282 4.051 13.005 1.00 0.00 82 ASN A CA 6
ATOM 9071 C C . ASN A 1 86 ? 9.409 5.608 13.144 1.00 0.00 82 ASN A C 6
ATOM 9072 O O . ASN A 1 86 ? 9.079 6.366 12.224 1.00 0.00 82 ASN A O 6
ATOM 9083 N N . GLY A 1 87 ? 9.838 6.088 14.330 1.00 0.00 83 GLY A N 6
ATOM 9084 C CA . GLY A 1 87 ? 9.789 7.540 14.671 1.00 0.00 83 GLY A CA 6
ATOM 9085 C C . GLY A 1 87 ? 8.370 8.075 14.964 1.00 0.00 83 GLY A C 6
ATOM 9086 O O . GLY A 1 87 ? 7.940 8.130 16.117 1.00 0.00 83 GLY A O 6
ATOM 9090 N N . THR A 1 88 ? 7.656 8.431 13.891 1.00 0.00 84 THR A N 6
ATOM 9091 C CA . THR A 1 88 ? 6.183 8.709 13.930 1.00 0.00 84 THR A CA 6
ATOM 9092 C C . THR A 1 88 ? 5.288 7.582 13.299 1.00 0.00 84 THR A C 6
ATOM 9093 O O . THR A 1 88 ? 4.103 7.503 13.632 1.00 0.00 84 THR A O 6
ATOM 9104 N N . GLU A 1 89 ? 5.802 6.733 12.387 1.00 0.00 85 GLU A N 6
ATOM 9105 C CA . GLU A 1 89 ? 4.979 5.820 11.553 1.00 0.00 85 GLU A CA 6
ATOM 9106 C C . GLU A 1 89 ? 4.606 4.522 12.332 1.00 0.00 85 GLU A C 6
ATOM 9107 O O . GLU A 1 89 ? 5.478 3.723 12.693 1.00 0.00 85 GLU A O 6
ATOM 9119 N N . VAL A 1 90 ? 3.315 4.304 12.602 1.00 0.00 86 VAL A N 6
ATOM 9120 C CA . VAL A 1 90 ? 2.863 3.228 13.531 1.00 0.00 86 VAL A CA 6
ATOM 9121 C C . VAL A 1 90 ? 2.586 1.922 12.708 1.00 0.00 86 VAL A C 6
ATOM 9122 O O . VAL A 1 90 ? 1.564 1.817 12.020 1.00 0.00 86 VAL A O 6
ATOM 9135 N N . LYS A 1 91 ? 3.490 0.922 12.800 1.00 0.00 87 LYS A N 6
ATOM 9136 C CA . LYS A 1 91 ? 3.312 -0.398 12.134 1.00 0.00 87 LYS A CA 6
ATOM 9137 C C . LYS A 1 91 ? 2.639 -1.417 13.104 1.00 0.00 87 LYS A C 6
ATOM 9138 O O . LYS A 1 91 ? 3.319 -2.094 13.883 1.00 0.00 87 LYS A O 6
ATOM 9157 N N . ILE A 1 92 ? 1.300 -1.522 13.052 1.00 0.00 88 ILE A N 6
ATOM 9158 C CA . ILE A 1 92 ? 0.527 -2.511 13.862 1.00 0.00 88 ILE A CA 6
ATOM 9159 C C . ILE A 1 92 ? 0.355 -3.825 13.024 1.00 0.00 88 ILE A C 6
ATOM 9160 O O . ILE A 1 92 ? -0.334 -3.859 11.999 1.00 0.00 88 ILE A O 6
ATOM 9176 N N . GLU A 1 93 ? 0.985 -4.909 13.499 1.00 0.00 89 GLU A N 6
ATOM 9177 C CA . GLU A 1 93 ? 0.851 -6.267 12.918 1.00 0.00 89 GLU A CA 6
ATOM 9178 C C . GLU A 1 93 ? -0.084 -7.136 13.806 1.00 0.00 89 GLU A C 6
ATOM 9179 O O . GLU A 1 93 ? 0.313 -7.589 14.886 1.00 0.00 89 GLU A O 6
ATOM 9191 N N . VAL A 1 94 ? -1.335 -7.352 13.362 1.00 0.00 90 VAL A N 6
ATOM 9192 C CA . VAL A 1 94 ? -2.336 -8.132 14.148 1.00 0.00 90 VAL A CA 6
ATOM 9193 C C . VAL A 1 94 ? -2.503 -9.574 13.567 1.00 0.00 90 VAL A C 6
ATOM 9194 O O . VAL A 1 94 ? -2.962 -9.763 12.435 1.00 0.00 90 VAL A O 6
ATOM 9207 N N . ARG A 1 95 ? -2.117 -10.588 14.360 1.00 0.00 91 ARG A N 6
ATOM 9208 C CA . ARG A 1 95 ? -2.076 -12.008 13.915 1.00 0.00 91 ARG A CA 6
ATOM 9209 C C . ARG A 1 95 ? -3.250 -12.830 14.547 1.00 0.00 91 ARG A C 6
ATOM 9210 O O . ARG A 1 95 ? -3.495 -12.782 15.758 1.00 0.00 91 ARG A O 6
ATOM 9231 N N . VAL A 1 96 ? -3.965 -13.617 13.717 1.00 0.00 92 VAL A N 6
ATOM 9232 C CA . VAL A 1 96 ? -5.091 -14.484 14.183 1.00 0.00 92 VAL A CA 6
ATOM 9233 C C . VAL A 1 96 ? -4.540 -15.914 14.387 1.00 0.00 92 VAL A C 6
ATOM 9234 O O . VAL A 1 96 ? -3.959 -16.256 15.419 1.00 0.00 92 VAL A O 6
ATOM 9247 N N . HIS A 1 3 ? 5.736 16.468 3.563 1.00 0.00 -1 HIS A N 7
ATOM 9248 C CA . HIS A 1 3 ? 5.411 15.387 2.591 1.00 0.00 -1 HIS A CA 7
ATOM 9249 C C . HIS A 1 3 ? 4.234 14.495 3.098 1.00 0.00 -1 HIS A C 7
ATOM 9250 O O . HIS A 1 3 ? 3.129 14.578 2.554 1.00 0.00 -1 HIS A O 7
ATOM 9264 N N . MET A 1 4 ? 4.451 13.646 4.122 1.00 0.00 0 MET A N 7
ATOM 9265 C CA . MET A 1 4 ? 3.384 12.794 4.717 1.00 0.00 0 MET A CA 7
ATOM 9266 C C . MET A 1 4 ? 2.541 13.567 5.782 1.00 0.00 0 MET A C 7
ATOM 9267 O O . MET A 1 4 ? 3.103 14.185 6.690 1.00 0.00 0 MET A O 7
ATOM 9281 N N . LYS A 1 5 ? 1.203 13.514 5.690 1.00 0.00 1 LYS A N 7
ATOM 9282 C CA . LYS A 1 5 ? 0.295 13.888 6.821 1.00 0.00 1 LYS A CA 7
ATOM 9283 C C . LYS A 1 5 ? -0.175 12.597 7.559 1.00 0.00 1 LYS A C 7
ATOM 9284 O O . LYS A 1 5 ? 0.298 12.324 8.666 1.00 0.00 1 LYS A O 7
ATOM 9303 N N . VAL A 1 6 ? -1.074 11.804 6.947 1.00 0.00 2 VAL A N 7
ATOM 9304 C CA . VAL A 1 6 ? -1.503 10.481 7.491 1.00 0.00 2 VAL A CA 7
ATOM 9305 C C . VAL A 1 6 ? -1.447 9.470 6.299 1.00 0.00 2 VAL A C 7
ATOM 9306 O O . VAL A 1 6 ? -2.401 9.359 5.518 1.00 0.00 2 VAL A O 7
ATOM 9319 N N . ASP A 1 7 ? -0.334 8.723 6.162 1.00 0.00 3 ASP A N 7
ATOM 9320 C CA . ASP A 1 7 ? -0.210 7.643 5.145 1.00 0.00 3 ASP A CA 7
ATOM 9321 C C . ASP A 1 7 ? -0.832 6.322 5.682 1.00 0.00 3 ASP A C 7
ATOM 9322 O O . ASP A 1 7 ? -0.306 5.716 6.617 1.00 0.00 3 ASP A O 7
ATOM 9331 N N . ILE A 1 8 ? -1.949 5.883 5.083 1.00 0.00 4 ILE A N 7
ATOM 9332 C CA . ILE A 1 8 ? -2.706 4.693 5.564 1.00 0.00 4 ILE A CA 7
ATOM 9333 C C . ILE A 1 8 ? -2.253 3.462 4.706 1.00 0.00 4 ILE A C 7
ATOM 9334 O O . ILE A 1 8 ? -2.893 3.118 3.709 1.00 0.00 4 ILE A O 7
ATOM 9350 N N . THR A 1 9 ? -1.135 2.815 5.100 1.00 0.00 5 THR A N 7
ATOM 9351 C CA . THR A 1 9 ? -0.505 1.713 4.321 1.00 0.00 5 THR A CA 7
ATOM 9352 C C . THR A 1 9 ? -0.919 0.344 4.953 1.00 0.00 5 THR A C 7
ATOM 9353 O O . THR A 1 9 ? -0.468 -0.038 6.037 1.00 0.00 5 THR A O 7
ATOM 9364 N N . ILE A 1 10 ? -1.821 -0.375 4.263 1.00 0.00 6 ILE A N 7
ATOM 9365 C CA . ILE A 1 10 ? -2.529 -1.557 4.833 1.00 0.00 6 ILE A CA 7
ATOM 9366 C C . ILE A 1 10 ? -2.095 -2.800 4.005 1.00 0.00 6 ILE A C 7
ATOM 9367 O O . ILE A 1 10 ? -2.621 -3.022 2.910 1.00 0.00 6 ILE A O 7
ATOM 9383 N N . LYS A 1 11 ? -1.150 -3.612 4.513 1.00 0.00 7 LYS A N 7
ATOM 9384 C CA . LYS A 1 11 ? -0.683 -4.826 3.797 1.00 0.00 7 LYS A CA 7
ATOM 9385 C C . LYS A 1 11 ? -1.407 -6.093 4.354 1.00 0.00 7 LYS A C 7
ATOM 9386 O O . LYS A 1 11 ? -1.098 -6.607 5.433 1.00 0.00 7 LYS A O 7
ATOM 9405 N N . ILE A 1 12 ? -2.386 -6.589 3.585 1.00 0.00 8 ILE A N 7
ATOM 9406 C CA . ILE A 1 12 ? -3.201 -7.785 3.947 1.00 0.00 8 ILE A CA 7
ATOM 9407 C C . ILE A 1 12 ? -2.463 -9.066 3.441 1.00 0.00 8 ILE A C 7
ATOM 9408 O O . ILE A 1 12 ? -2.635 -9.463 2.287 1.00 0.00 8 ILE A O 7
ATOM 9424 N N . GLN A 1 13 ? -1.662 -9.722 4.310 1.00 0.00 9 GLN A N 7
ATOM 9425 C CA . GLN A 1 13 ? -1.101 -11.077 4.035 1.00 0.00 9 GLN A CA 7
ATOM 9426 C C . GLN A 1 13 ? -2.199 -12.163 4.285 1.00 0.00 9 GLN A C 7
ATOM 9427 O O . GLN A 1 13 ? -2.492 -12.563 5.418 1.00 0.00 9 GLN A O 7
ATOM 9441 N N . ARG A 1 14 ? -2.828 -12.597 3.179 1.00 0.00 10 ARG A N 7
ATOM 9442 C CA . ARG A 1 14 ? -4.050 -13.438 3.205 1.00 0.00 10 ARG A CA 7
ATOM 9443 C C . ARG A 1 14 ? -3.724 -14.934 2.870 1.00 0.00 10 ARG A C 7
ATOM 9444 O O . ARG A 1 14 ? -4.047 -15.436 1.790 1.00 0.00 10 ARG A O 7
ATOM 9465 N N . ASP A 1 15 ? -3.084 -15.636 3.829 1.00 0.00 11 ASP A N 7
ATOM 9466 C CA . ASP A 1 15 ? -2.645 -17.071 3.701 1.00 0.00 11 ASP A CA 7
ATOM 9467 C C . ASP A 1 15 ? -1.774 -17.402 2.429 1.00 0.00 11 ASP A C 7
ATOM 9468 O O . ASP A 1 15 ? -2.157 -18.192 1.558 1.00 0.00 11 ASP A O 7
ATOM 9477 N N . GLY A 1 16 ? -0.597 -16.766 2.329 1.00 0.00 12 GLY A N 7
ATOM 9478 C CA . GLY A 1 16 ? 0.241 -16.788 1.097 1.00 0.00 12 GLY A CA 7
ATOM 9479 C C . GLY A 1 16 ? -0.015 -15.719 -0.000 1.00 0.00 12 GLY A C 7
ATOM 9480 O O . GLY A 1 16 ? 0.223 -16.011 -1.174 1.00 0.00 12 GLY A O 7
ATOM 9484 N N . GLN A 1 17 ? -0.445 -14.491 0.352 1.00 0.00 13 GLN A N 7
ATOM 9485 C CA . GLN A 1 17 ? -0.631 -13.373 -0.618 1.00 0.00 13 GLN A CA 7
ATOM 9486 C C . GLN A 1 17 ? -0.699 -12.004 0.132 1.00 0.00 13 GLN A C 7
ATOM 9487 O O . GLN A 1 17 ? -1.733 -11.700 0.734 1.00 0.00 13 GLN A O 7
ATOM 9501 N N . GLU A 1 18 ? 0.346 -11.154 0.063 1.00 0.00 14 GLU A N 7
ATOM 9502 C CA . GLU A 1 18 ? 0.288 -9.750 0.579 1.00 0.00 14 GLU A CA 7
ATOM 9503 C C . GLU A 1 18 ? -0.330 -8.741 -0.446 1.00 0.00 14 GLU A C 7
ATOM 9504 O O . GLU A 1 18 ? 0.215 -8.512 -1.529 1.00 0.00 14 GLU A O 7
ATOM 9516 N N . ILE A 1 19 ? -1.455 -8.106 -0.059 1.00 0.00 15 ILE A N 7
ATOM 9517 C CA . ILE A 1 19 ? -2.105 -7.024 -0.854 1.00 0.00 15 ILE A CA 7
ATOM 9518 C C . ILE A 1 19 ? -1.892 -5.677 -0.077 1.00 0.00 15 ILE A C 7
ATOM 9519 O O . ILE A 1 19 ? -2.623 -5.394 0.881 1.00 0.00 15 ILE A O 7
ATOM 9535 N N . GLU A 1 20 ? -0.933 -4.830 -0.503 1.00 0.00 16 GLU A N 7
ATOM 9536 C CA . GLU A 1 20 ? -0.786 -3.440 0.023 1.00 0.00 16 GLU A CA 7
ATOM 9537 C C . GLU A 1 20 ? -1.806 -2.429 -0.590 1.00 0.00 16 GLU A C 7
ATOM 9538 O O . GLU A 1 20 ? -1.854 -2.193 -1.800 1.00 0.00 16 GLU A O 7
ATOM 9550 N N . ILE A 1 21 ? -2.590 -1.810 0.302 1.00 0.00 17 ILE A N 7
ATOM 9551 C CA . ILE A 1 21 ? -3.518 -0.691 -0.042 1.00 0.00 17 ILE A CA 7
ATOM 9552 C C . ILE A 1 21 ? -2.952 0.587 0.660 1.00 0.00 17 ILE A C 7
ATOM 9553 O O . ILE A 1 21 ? -3.140 0.773 1.868 1.00 0.00 17 ILE A O 7
ATOM 9569 N N . ASP A 1 22 ? -2.251 1.454 -0.095 1.00 0.00 18 ASP A N 7
ATOM 9570 C CA . ASP A 1 22 ? -1.565 2.658 0.457 1.00 0.00 18 ASP A CA 7
ATOM 9571 C C . ASP A 1 22 ? -2.340 3.987 0.170 1.00 0.00 18 ASP A C 7
ATOM 9572 O O . ASP A 1 22 ? -2.006 4.781 -0.715 1.00 0.00 18 ASP A O 7
ATOM 9581 N N . ILE A 1 23 ? -3.405 4.226 0.957 1.00 0.00 19 ILE A N 7
ATOM 9582 C CA . ILE A 1 23 ? -4.379 5.336 0.713 1.00 0.00 19 ILE A CA 7
ATOM 9583 C C . ILE A 1 23 ? -4.059 6.560 1.627 1.00 0.00 19 ILE A C 7
ATOM 9584 O O . ILE A 1 23 ? -4.665 6.769 2.679 1.00 0.00 19 ILE A O 7
ATOM 9600 N N . ARG A 1 24 ? -3.076 7.375 1.206 1.00 0.00 20 ARG A N 7
ATOM 9601 C CA . ARG A 1 24 ? -2.543 8.501 2.022 1.00 0.00 20 ARG A CA 7
ATOM 9602 C C . ARG A 1 24 ? -3.399 9.803 1.952 1.00 0.00 20 ARG A C 7
ATOM 9603 O O . ARG A 1 24 ? -3.732 10.288 0.867 1.00 0.00 20 ARG A O 7
ATOM 9624 N N . VAL A 1 25 ? -3.779 10.341 3.125 1.00 0.00 21 VAL A N 7
ATOM 9625 C CA . VAL A 1 25 ? -4.883 11.343 3.243 1.00 0.00 21 VAL A CA 7
ATOM 9626 C C . VAL A 1 25 ? -4.407 12.702 3.856 1.00 0.00 21 VAL A C 7
ATOM 9627 O O . VAL A 1 25 ? -3.455 12.766 4.646 1.00 0.00 21 VAL A O 7
ATOM 9640 N N . SER A 1 26 ? -5.160 13.783 3.569 1.00 0.00 22 SER A N 7
ATOM 9641 C CA . SER A 1 26 ? -5.046 15.064 4.332 1.00 0.00 22 SER A CA 7
ATOM 9642 C C . SER A 1 26 ? -5.966 15.218 5.606 1.00 0.00 22 SER A C 7
ATOM 9643 O O . SER A 1 26 ? -6.141 16.340 6.097 1.00 0.00 22 SER A O 7
ATOM 9651 N N . THR A 1 27 ? -6.512 14.124 6.173 1.00 0.00 23 THR A N 7
ATOM 9652 C CA . THR A 1 27 ? -7.499 14.132 7.302 1.00 0.00 23 THR A CA 7
ATOM 9653 C C . THR A 1 27 ? -8.933 14.549 6.828 1.00 0.00 23 THR A C 7
ATOM 9654 O O . THR A 1 27 ? -9.480 13.843 5.985 1.00 0.00 23 THR A O 7
ATOM 9665 N N . GLY A 1 28 ? -9.565 15.619 7.359 1.00 0.00 24 GLY A N 7
ATOM 9666 C CA . GLY A 1 28 ? -10.874 16.165 6.864 1.00 0.00 24 GLY A CA 7
ATOM 9667 C C . GLY A 1 28 ? -11.999 15.236 6.329 1.00 0.00 24 GLY A C 7
ATOM 9668 O O . GLY A 1 28 ? -12.363 15.342 5.158 1.00 0.00 24 GLY A O 7
ATOM 9672 N N . LYS A 1 29 ? -12.513 14.310 7.161 1.00 0.00 25 LYS A N 7
ATOM 9673 C CA . LYS A 1 29 ? -13.425 13.198 6.709 1.00 0.00 25 LYS A CA 7
ATOM 9674 C C . LYS A 1 29 ? -12.872 12.100 5.724 1.00 0.00 25 LYS A C 7
ATOM 9675 O O . LYS A 1 29 ? -13.529 11.068 5.549 1.00 0.00 25 LYS A O 7
ATOM 9694 N N . GLU A 1 30 ? -11.671 12.241 5.137 1.00 0.00 26 GLU A N 7
ATOM 9695 C CA . GLU A 1 30 ? -10.953 11.128 4.452 1.00 0.00 26 GLU A CA 7
ATOM 9696 C C . GLU A 1 30 ? -10.552 9.943 5.396 1.00 0.00 26 GLU A C 7
ATOM 9697 O O . GLU A 1 30 ? -10.783 8.783 5.051 1.00 0.00 26 GLU A O 7
ATOM 9709 N N . LEU A 1 31 ? -10.007 10.234 6.598 1.00 0.00 27 LEU A N 7
ATOM 9710 C CA . LEU A 1 31 ? -9.873 9.236 7.698 1.00 0.00 27 LEU A CA 7
ATOM 9711 C C . LEU A 1 31 ? -11.190 8.512 8.153 1.00 0.00 27 LEU A C 7
ATOM 9712 O O . LEU A 1 31 ? -11.167 7.296 8.331 1.00 0.00 27 LEU A O 7
ATOM 9728 N N . GLU A 1 32 ? -12.326 9.228 8.272 1.00 0.00 28 GLU A N 7
ATOM 9729 C CA . GLU A 1 32 ? -13.686 8.628 8.434 1.00 0.00 28 GLU A CA 7
ATOM 9730 C C . GLU A 1 32 ? -14.107 7.635 7.287 1.00 0.00 28 GLU A C 7
ATOM 9731 O O . GLU A 1 32 ? -14.418 6.474 7.571 1.00 0.00 28 GLU A O 7
ATOM 9743 N N . ARG A 1 33 ? -14.046 8.061 6.006 1.00 0.00 29 ARG A N 7
ATOM 9744 C CA . ARG A 1 33 ? -14.174 7.159 4.820 1.00 0.00 29 ARG A CA 7
ATOM 9745 C C . ARG A 1 33 ? -13.211 5.919 4.797 1.00 0.00 29 ARG A C 7
ATOM 9746 O O . ARG A 1 33 ? -13.683 4.790 4.632 1.00 0.00 29 ARG A O 7
ATOM 9767 N N . ALA A 1 34 ? -11.889 6.122 4.970 1.00 0.00 30 ALA A N 7
ATOM 9768 C CA . ALA A 1 34 ? -10.899 5.018 5.073 1.00 0.00 30 ALA A CA 7
ATOM 9769 C C . ALA A 1 34 ? -11.100 4.051 6.283 1.00 0.00 30 ALA A C 7
ATOM 9770 O O . ALA A 1 34 ? -11.254 2.851 6.063 1.00 0.00 30 ALA A O 7
ATOM 9777 N N . LEU A 1 35 ? -11.154 4.549 7.533 1.00 0.00 31 LEU A N 7
ATOM 9778 C CA . LEU A 1 35 ? -11.470 3.722 8.735 1.00 0.00 31 LEU A CA 7
ATOM 9779 C C . LEU A 1 35 ? -12.800 2.889 8.659 1.00 0.00 31 LEU A C 7
ATOM 9780 O O . LEU A 1 35 ? -12.776 1.702 8.996 1.00 0.00 31 LEU A O 7
ATOM 9796 N N . GLN A 1 36 ? -13.924 3.475 8.188 1.00 0.00 32 GLN A N 7
ATOM 9797 C CA . GLN A 1 36 ? -15.197 2.737 7.967 1.00 0.00 32 GLN A CA 7
ATOM 9798 C C . GLN A 1 36 ? -15.145 1.616 6.873 1.00 0.00 32 GLN A C 7
ATOM 9799 O O . GLN A 1 36 ? -15.591 0.495 7.141 1.00 0.00 32 GLN A O 7
ATOM 9813 N N . GLU A 1 37 ? -14.620 1.894 5.662 1.00 0.00 33 GLU A N 7
ATOM 9814 C CA . GLU A 1 37 ? -14.457 0.850 4.613 1.00 0.00 33 GLU A CA 7
ATOM 9815 C C . GLU A 1 37 ? -13.318 -0.198 4.856 1.00 0.00 33 GLU A C 7
ATOM 9816 O O . GLU A 1 37 ? -13.524 -1.378 4.564 1.00 0.00 33 GLU A O 7
ATOM 9828 N N . LEU A 1 38 ? -12.158 0.172 5.430 1.00 0.00 34 LEU A N 7
ATOM 9829 C CA . LEU A 1 38 ? -11.148 -0.814 5.926 1.00 0.00 34 LEU A CA 7
ATOM 9830 C C . LEU A 1 38 ? -11.671 -1.818 7.013 1.00 0.00 34 LEU A C 7
ATOM 9831 O O . LEU A 1 38 ? -11.425 -3.017 6.872 1.00 0.00 34 LEU A O 7
ATOM 9847 N N . GLU A 1 39 ? -12.446 -1.373 8.028 1.00 0.00 35 GLU A N 7
ATOM 9848 C CA . GLU A 1 39 ? -13.284 -2.274 8.882 1.00 0.00 35 GLU A CA 7
ATOM 9849 C C . GLU A 1 39 ? -14.211 -3.292 8.117 1.00 0.00 35 GLU A C 7
ATOM 9850 O O . GLU A 1 39 ? -14.167 -4.498 8.387 1.00 0.00 35 GLU A O 7
ATOM 9862 N N . LYS A 1 40 ? -15.009 -2.810 7.143 1.00 0.00 36 LYS A N 7
ATOM 9863 C CA . LYS A 1 40 ? -15.797 -3.674 6.213 1.00 0.00 36 LYS A CA 7
ATOM 9864 C C . LYS A 1 40 ? -14.942 -4.645 5.328 1.00 0.00 36 LYS A C 7
ATOM 9865 O O . LYS A 1 40 ? -15.219 -5.847 5.324 1.00 0.00 36 LYS A O 7
ATOM 9884 N N . ALA A 1 41 ? -13.916 -4.156 4.604 1.00 0.00 37 ALA A N 7
ATOM 9885 C CA . ALA A 1 41 ? -12.997 -5.008 3.804 1.00 0.00 37 ALA A CA 7
ATOM 9886 C C . ALA A 1 41 ? -12.138 -6.054 4.591 1.00 0.00 37 ALA A C 7
ATOM 9887 O O . ALA A 1 41 ? -12.051 -7.199 4.140 1.00 0.00 37 ALA A O 7
ATOM 9894 N N . LEU A 1 42 ? -11.558 -5.718 5.764 1.00 0.00 38 LEU A N 7
ATOM 9895 C CA . LEU A 1 42 ? -10.900 -6.712 6.670 1.00 0.00 38 LEU A CA 7
ATOM 9896 C C . LEU A 1 42 ? -11.814 -7.891 7.153 1.00 0.00 38 LEU A C 7
ATOM 9897 O O . LEU A 1 42 ? -11.411 -9.053 7.042 1.00 0.00 38 LEU A O 7
ATOM 9913 N N . ALA A 1 43 ? -13.034 -7.603 7.650 1.00 0.00 39 ALA A N 7
ATOM 9914 C CA . ALA A 1 43 ? -14.053 -8.648 7.931 1.00 0.00 39 ALA A CA 7
ATOM 9915 C C . ALA A 1 43 ? -14.609 -9.420 6.684 1.00 0.00 39 ALA A C 7
ATOM 9916 O O . ALA A 1 43 ? -14.701 -10.648 6.733 1.00 0.00 39 ALA A O 7
ATOM 9923 N N . ARG A 1 44 ? -14.958 -8.735 5.575 1.00 0.00 40 ARG A N 7
ATOM 9924 C CA . ARG A 1 44 ? -15.476 -9.392 4.337 1.00 0.00 40 ARG A CA 7
ATOM 9925 C C . ARG A 1 44 ? -14.451 -10.251 3.519 1.00 0.00 40 ARG A C 7
ATOM 9926 O O . ARG A 1 44 ? -14.811 -11.348 3.082 1.00 0.00 40 ARG A O 7
ATOM 9947 N N . ALA A 1 45 ? -13.206 -9.788 3.315 1.00 0.00 41 ALA A N 7
ATOM 9948 C CA . ALA A 1 45 ? -12.123 -10.611 2.699 1.00 0.00 41 ALA A CA 7
ATOM 9949 C C . ALA A 1 45 ? -11.572 -11.829 3.517 1.00 0.00 41 ALA A C 7
ATOM 9950 O O . ALA A 1 45 ? -11.116 -12.800 2.904 1.00 0.00 41 ALA A O 7
ATOM 9957 N N . GLY A 1 46 ? -11.553 -11.776 4.865 1.00 0.00 42 GLY A N 7
ATOM 9958 C CA . GLY A 1 46 ? -10.942 -12.842 5.705 1.00 0.00 42 GLY A CA 7
ATOM 9959 C C . GLY A 1 46 ? -9.400 -12.822 5.739 1.00 0.00 42 GLY A C 7
ATOM 9960 O O . GLY A 1 46 ? -8.751 -13.680 5.133 1.00 0.00 42 GLY A O 7
ATOM 9964 N N . ALA A 1 47 ? -8.825 -11.836 6.440 1.00 0.00 43 ALA A N 7
ATOM 9965 C CA . ALA A 1 47 ? -7.359 -11.621 6.477 1.00 0.00 43 ALA A CA 7
ATOM 9966 C C . ALA A 1 47 ? -6.667 -12.285 7.704 1.00 0.00 43 ALA A C 7
ATOM 9967 O O . ALA A 1 47 ? -6.964 -11.957 8.858 1.00 0.00 43 ALA A O 7
ATOM 9974 N N . ARG A 1 48 ? -5.715 -13.201 7.447 1.00 0.00 44 ARG A N 7
ATOM 9975 C CA . ARG A 1 48 ? -4.950 -13.891 8.524 1.00 0.00 44 ARG A CA 7
ATOM 9976 C C . ARG A 1 48 ? -3.839 -13.010 9.190 1.00 0.00 44 ARG A C 7
ATOM 9977 O O . ARG A 1 48 ? -3.854 -12.847 10.411 1.00 0.00 44 ARG A O 7
ATOM 9998 N N . ASN A 1 49 ? -2.868 -12.493 8.414 1.00 0.00 45 ASN A N 7
ATOM 9999 C CA . ASN A 1 49 ? -1.827 -11.553 8.915 1.00 0.00 45 ASN A CA 7
ATOM 10000 C C . ASN A 1 49 ? -2.182 -10.123 8.405 1.00 0.00 45 ASN A C 7
ATOM 10001 O O . ASN A 1 49 ? -2.162 -9.850 7.200 1.00 0.00 45 ASN A O 7
ATOM 10012 N N . VAL A 1 50 ? -2.502 -9.209 9.328 1.00 0.00 46 VAL A N 7
ATOM 10013 C CA . VAL A 1 50 ? -2.958 -7.834 8.972 1.00 0.00 46 VAL A CA 7
ATOM 10014 C C . VAL A 1 50 ? -1.823 -6.840 9.380 1.00 0.00 46 VAL A C 7
ATOM 10015 O O . VAL A 1 50 ? -1.743 -6.414 10.537 1.00 0.00 46 VAL A O 7
ATOM 10028 N N . GLN A 1 51 ? -0.958 -6.460 8.421 1.00 0.00 47 GLN A N 7
ATOM 10029 C CA . GLN A 1 51 ? 0.120 -5.458 8.641 1.00 0.00 47 GLN A CA 7
ATOM 10030 C C . GLN A 1 51 ? -0.423 -4.009 8.407 1.00 0.00 47 GLN A C 7
ATOM 10031 O O . GLN A 1 51 ? -0.360 -3.468 7.297 1.00 0.00 47 GLN A O 7
ATOM 10045 N N . ILE A 1 52 ? -0.936 -3.366 9.469 1.00 0.00 48 ILE A N 7
ATOM 10046 C CA . ILE A 1 52 ? -1.427 -1.953 9.402 1.00 0.00 48 ILE A CA 7
ATOM 10047 C C . ILE A 1 52 ? -0.233 -1.027 9.784 1.00 0.00 48 ILE A C 7
ATOM 10048 O O . ILE A 1 52 ? 0.129 -0.954 10.961 1.00 0.00 48 ILE A O 7
ATOM 10064 N N . THR A 1 53 ? 0.372 -0.336 8.798 1.00 0.00 49 THR A N 7
ATOM 10065 C CA . THR A 1 53 ? 1.458 0.652 9.060 1.00 0.00 49 THR A CA 7
ATOM 10066 C C . THR A 1 53 ? 0.928 2.065 8.707 1.00 0.00 49 THR A C 7
ATOM 10067 O O . THR A 1 53 ? 0.758 2.398 7.531 1.00 0.00 49 THR A O 7
ATOM 10078 N N . ILE A 1 54 ? 0.663 2.896 9.729 1.00 0.00 50 ILE A N 7
ATOM 10079 C CA . ILE A 1 54 ? 0.160 4.284 9.507 1.00 0.00 50 ILE A CA 7
ATOM 10080 C C . ILE A 1 54 ? 1.366 5.264 9.673 1.00 0.00 50 ILE A C 7
ATOM 10081 O O . ILE A 1 54 ? 1.821 5.511 10.796 1.00 0.00 50 ILE A O 7
ATOM 10097 N N . SER A 1 55 ? 1.890 5.803 8.556 1.00 0.00 51 SER A N 7
ATOM 10098 C CA . SER A 1 55 ? 3.110 6.660 8.582 1.00 0.00 51 SER A CA 7
ATOM 10099 C C . SER A 1 55 ? 2.748 8.174 8.713 1.00 0.00 51 SER A C 7
ATOM 10100 O O . SER A 1 55 ? 2.305 8.822 7.757 1.00 0.00 51 SER A O 7
ATOM 10108 N N . ALA A 1 56 ? 2.890 8.708 9.939 1.00 0.00 52 ALA A N 7
ATOM 10109 C CA . ALA A 1 56 ? 2.402 10.062 10.306 1.00 0.00 52 ALA A CA 7
ATOM 10110 C C . ALA A 1 56 ? 3.490 11.185 10.300 1.00 0.00 52 ALA A C 7
ATOM 10111 O O . ALA A 1 56 ? 4.694 10.933 10.414 1.00 0.00 52 ALA A O 7
ATOM 10118 N N . GLU A 1 57 ? 3.040 12.450 10.231 1.00 0.00 53 GLU A N 7
ATOM 10119 C CA . GLU A 1 57 ? 3.921 13.650 10.371 1.00 0.00 53 GLU A CA 7
ATOM 10120 C C . GLU A 1 57 ? 4.671 13.825 11.737 1.00 0.00 53 GLU A C 7
ATOM 10121 O O . GLU A 1 57 ? 5.887 14.030 11.757 1.00 0.00 53 GLU A O 7
ATOM 10133 N N . ASN A 1 58 ? 3.936 13.745 12.856 1.00 0.00 54 ASN A N 7
ATOM 10134 C CA . ASN A 1 58 ? 4.449 14.041 14.221 1.00 0.00 54 ASN A CA 7
ATOM 10135 C C . ASN A 1 58 ? 4.082 12.888 15.210 1.00 0.00 54 ASN A C 7
ATOM 10136 O O . ASN A 1 58 ? 3.163 12.084 15.002 1.00 0.00 54 ASN A O 7
ATOM 10147 N N . ASP A 1 59 ? 4.803 12.856 16.340 1.00 0.00 55 ASP A N 7
ATOM 10148 C CA . ASP A 1 59 ? 4.480 11.981 17.502 1.00 0.00 55 ASP A CA 7
ATOM 10149 C C . ASP A 1 59 ? 3.057 12.159 18.149 1.00 0.00 55 ASP A C 7
ATOM 10150 O O . ASP A 1 59 ? 2.404 11.158 18.462 1.00 0.00 55 ASP A O 7
ATOM 10159 N N . GLU A 1 60 ? 2.541 13.399 18.266 1.00 0.00 56 GLU A N 7
ATOM 10160 C CA . GLU A 1 60 ? 1.109 13.679 18.594 1.00 0.00 56 GLU A CA 7
ATOM 10161 C C . GLU A 1 60 ? 0.037 13.003 17.655 1.00 0.00 56 GLU A C 7
ATOM 10162 O O . GLU A 1 60 ? -0.846 12.293 18.148 1.00 0.00 56 GLU A O 7
ATOM 10174 N N . GLN A 1 61 ? 0.177 13.138 16.319 1.00 0.00 57 GLN A N 7
ATOM 10175 C CA . GLN A 1 61 ? -0.565 12.317 15.311 1.00 0.00 57 GLN A CA 7
ATOM 10176 C C . GLN A 1 61 ? -0.389 10.767 15.472 1.00 0.00 57 GLN A C 7
ATOM 10177 O O . GLN A 1 61 ? -1.389 10.051 15.569 1.00 0.00 57 GLN A O 7
ATOM 10191 N N . ALA A 1 62 ? 0.857 10.254 15.546 1.00 0.00 58 ALA A N 7
ATOM 10192 C CA . ALA A 1 62 ? 1.136 8.829 15.869 1.00 0.00 58 ALA A CA 7
ATOM 10193 C C . ALA A 1 62 ? 0.505 8.246 17.180 1.00 0.00 58 ALA A C 7
ATOM 10194 O O . ALA A 1 62 ? -0.003 7.124 17.132 1.00 0.00 58 ALA A O 7
ATOM 10201 N N . LYS A 1 63 ? 0.484 8.985 18.311 1.00 0.00 59 LYS A N 7
ATOM 10202 C CA . LYS A 1 63 ? -0.268 8.586 19.540 1.00 0.00 59 LYS A CA 7
ATOM 10203 C C . LYS A 1 63 ? -1.814 8.403 19.343 1.00 0.00 59 LYS A C 7
ATOM 10204 O O . LYS A 1 63 ? -2.326 7.325 19.659 1.00 0.00 59 LYS A O 7
ATOM 10223 N N . GLU A 1 64 ? -2.552 9.415 18.838 1.00 0.00 60 GLU A N 7
ATOM 10224 C CA . GLU A 1 64 ? -4.001 9.254 18.499 1.00 0.00 60 GLU A CA 7
ATOM 10225 C C . GLU A 1 64 ? -4.334 8.153 17.434 1.00 0.00 60 GLU A C 7
ATOM 10226 O O . GLU A 1 64 ? -5.272 7.375 17.630 1.00 0.00 60 GLU A O 7
ATOM 10238 N N . LEU A 1 65 ? -3.537 8.037 16.356 1.00 0.00 61 LEU A N 7
ATOM 10239 C CA . LEU A 1 65 ? -3.624 6.917 15.376 1.00 0.00 61 LEU A CA 7
ATOM 10240 C C . LEU A 1 65 ? -3.348 5.500 15.996 1.00 0.00 61 LEU A C 7
ATOM 10241 O O . LEU A 1 65 ? -4.182 4.612 15.826 1.00 0.00 61 LEU A O 7
ATOM 10257 N N . LEU A 1 66 ? -2.263 5.303 16.776 1.00 0.00 62 LEU A N 7
ATOM 10258 C CA . LEU A 1 66 ? -2.093 4.141 17.710 1.00 0.00 62 LEU A CA 7
ATOM 10259 C C . LEU A 1 66 ? -3.331 3.765 18.597 1.00 0.00 62 LEU A C 7
ATOM 10260 O O . LEU A 1 66 ? -3.773 2.612 18.555 1.00 0.00 62 LEU A O 7
ATOM 10276 N N . GLU A 1 67 ? -3.905 4.725 19.346 1.00 0.00 63 GLU A N 7
ATOM 10277 C CA . GLU A 1 67 ? -5.173 4.517 20.108 1.00 0.00 63 GLU A CA 7
ATOM 10278 C C . GLU A 1 67 ? -6.433 4.182 19.234 1.00 0.00 63 GLU A C 7
ATOM 10279 O O . GLU A 1 67 ? -7.138 3.217 19.541 1.00 0.00 63 GLU A O 7
ATOM 10291 N N . LEU A 1 68 ? -6.694 4.910 18.127 1.00 0.00 64 LEU A N 7
ATOM 10292 C CA . LEU A 1 68 ? -7.729 4.538 17.113 1.00 0.00 64 LEU A CA 7
ATOM 10293 C C . LEU A 1 68 ? -7.584 3.115 16.472 1.00 0.00 64 LEU A C 7
ATOM 10294 O O . LEU A 1 68 ? -8.566 2.369 16.444 1.00 0.00 64 LEU A O 7
ATOM 10310 N N . ILE A 1 69 ? -6.389 2.723 15.988 1.00 0.00 65 ILE A N 7
ATOM 10311 C CA . ILE A 1 69 ? -6.120 1.337 15.477 1.00 0.00 65 ILE A CA 7
ATOM 10312 C C . ILE A 1 69 ? -6.305 0.230 16.582 1.00 0.00 65 ILE A C 7
ATOM 10313 O O . ILE A 1 69 ? -7.040 -0.733 16.346 1.00 0.00 65 ILE A O 7
ATOM 10329 N N . ALA A 1 70 ? -5.666 0.349 17.767 1.00 0.00 66 ALA A N 7
ATOM 10330 C CA . ALA A 1 70 ? -5.926 -0.554 18.925 1.00 0.00 66 ALA A CA 7
ATOM 10331 C C . ALA A 1 70 ? -7.423 -0.694 19.371 1.00 0.00 66 ALA A C 7
ATOM 10332 O O . ALA A 1 70 ? -7.907 -1.819 19.519 1.00 0.00 66 ALA A O 7
ATOM 10339 N N . ARG A 1 71 ? -8.166 0.422 19.495 1.00 0.00 67 ARG A N 7
ATOM 10340 C CA . ARG A 1 71 ? -9.652 0.419 19.629 1.00 0.00 67 ARG A CA 7
ATOM 10341 C C . ARG A 1 71 ? -10.447 -0.266 18.457 1.00 0.00 67 ARG A C 7
ATOM 10342 O O . ARG A 1 71 ? -11.340 -1.071 18.733 1.00 0.00 67 ARG A O 7
ATOM 10363 N N . LEU A 1 72 ? -10.116 0.000 17.174 1.00 0.00 68 LEU A N 7
ATOM 10364 C CA . LEU A 1 72 ? -10.648 -0.760 16.003 1.00 0.00 68 LEU A CA 7
ATOM 10365 C C . LEU A 1 72 ? -10.402 -2.311 16.023 1.00 0.00 68 LEU A C 7
ATOM 10366 O O . LEU A 1 72 ? -11.347 -3.084 15.845 1.00 0.00 68 LEU A O 7
ATOM 10382 N N . LEU A 1 73 ? -9.151 -2.756 16.222 1.00 0.00 69 LEU A N 7
ATOM 10383 C CA . LEU A 1 73 ? -8.775 -4.202 16.201 1.00 0.00 69 LEU A CA 7
ATOM 10384 C C . LEU A 1 73 ? -9.208 -5.017 17.472 1.00 0.00 69 LEU A C 7
ATOM 10385 O O . LEU A 1 73 ? -9.613 -6.177 17.341 1.00 0.00 69 LEU A O 7
ATOM 10401 N N . GLN A 1 74 ? -9.217 -4.408 18.677 1.00 0.00 70 GLN A N 7
ATOM 10402 C CA . GLN A 1 74 ? -10.034 -4.880 19.833 1.00 0.00 70 GLN A CA 7
ATOM 10403 C C . GLN A 1 74 ? -11.581 -5.000 19.563 1.00 0.00 70 GLN A C 7
ATOM 10404 O O . GLN A 1 74 ? -12.167 -6.028 19.912 1.00 0.00 70 GLN A O 7
ATOM 10418 N N . LYS A 1 75 ? -12.229 -3.996 18.930 1.00 0.00 71 LYS A N 7
ATOM 10419 C CA . LYS A 1 75 ? -13.644 -4.099 18.456 1.00 0.00 71 LYS A CA 7
ATOM 10420 C C . LYS A 1 75 ? -13.923 -5.214 17.382 1.00 0.00 71 LYS A C 7
ATOM 10421 O O . LYS A 1 75 ? -14.892 -5.961 17.543 1.00 0.00 71 LYS A O 7
ATOM 10440 N N . LEU A 1 76 ? -13.104 -5.347 16.319 1.00 0.00 72 LEU A N 7
ATOM 10441 C CA . LEU A 1 76 ? -13.176 -6.503 15.368 1.00 0.00 72 LEU A CA 7
ATOM 10442 C C . LEU A 1 76 ? -12.920 -7.919 15.997 1.00 0.00 72 LEU A C 7
ATOM 10443 O O . LEU A 1 76 ? -13.670 -8.851 15.700 1.00 0.00 72 LEU A O 7
ATOM 10459 N N . GLY A 1 77 ? -11.886 -8.081 16.843 1.00 0.00 73 GLY A N 7
ATOM 10460 C CA . GLY A 1 77 ? -11.643 -9.337 17.605 1.00 0.00 73 GLY A CA 7
ATOM 10461 C C . GLY A 1 77 ? -10.297 -10.037 17.334 1.00 0.00 73 GLY A C 7
ATOM 10462 O O . GLY A 1 77 ? -10.277 -11.225 17.003 1.00 0.00 73 GLY A O 7
ATOM 10466 N N . TYR A 1 78 ? -9.180 -9.324 17.531 1.00 0.00 74 TYR A N 7
ATOM 10467 C CA . TYR A 1 78 ? -7.812 -9.856 17.271 1.00 0.00 74 TYR A CA 7
ATOM 10468 C C . TYR A 1 78 ? -7.005 -10.028 18.601 1.00 0.00 74 TYR A C 7
ATOM 10469 O O . TYR A 1 78 ? -7.184 -9.279 19.568 1.00 0.00 74 TYR A O 7
ATOM 10487 N N . LYS A 1 79 ? -6.108 -11.034 18.644 1.00 0.00 75 LYS A N 7
ATOM 10488 C CA . LYS A 1 79 ? -5.400 -11.437 19.901 1.00 0.00 75 LYS A CA 7
ATOM 10489 C C . LYS A 1 79 ? -3.843 -11.309 19.865 1.00 0.00 75 LYS A C 7
ATOM 10490 O O . LYS A 1 79 ? -3.276 -10.777 20.823 1.00 0.00 75 LYS A O 7
ATOM 10509 N N . ASP A 1 80 ? -3.140 -11.771 18.809 1.00 0.00 76 ASP A N 7
ATOM 10510 C CA . ASP A 1 80 ? -1.657 -11.622 18.699 1.00 0.00 76 ASP A CA 7
ATOM 10511 C C . ASP A 1 80 ? -1.300 -10.214 18.106 1.00 0.00 76 ASP A C 7
ATOM 10512 O O . ASP A 1 80 ? -1.125 -10.046 16.895 1.00 0.00 76 ASP A O 7
ATOM 10521 N N . ILE A 1 81 ? -1.243 -9.197 18.987 1.00 0.00 77 ILE A N 7
ATOM 10522 C CA . ILE A 1 81 ? -1.182 -7.757 18.590 1.00 0.00 77 ILE A CA 7
ATOM 10523 C C . ILE A 1 81 ? 0.300 -7.273 18.707 1.00 0.00 77 ILE A C 7
ATOM 10524 O O . ILE A 1 81 ? 0.808 -7.045 19.810 1.00 0.00 77 ILE A O 7
ATOM 10540 N N . ASN A 1 82 ? 0.993 -7.107 17.565 1.00 0.00 78 ASN A N 7
ATOM 10541 C CA . ASN A 1 82 ? 2.462 -6.849 17.547 1.00 0.00 78 ASN A CA 7
ATOM 10542 C C . ASN A 1 82 ? 2.730 -5.369 17.127 1.00 0.00 78 ASN A C 7
ATOM 10543 O O . ASN A 1 82 ? 2.851 -5.042 15.941 1.00 0.00 78 ASN A O 7
ATOM 10554 N N . VAL A 1 83 ? 2.821 -4.474 18.129 1.00 0.00 79 VAL A N 7
ATOM 10555 C CA . VAL A 1 83 ? 3.083 -3.023 17.920 1.00 0.00 79 VAL A CA 7
ATOM 10556 C C . VAL A 1 83 ? 4.614 -2.710 17.800 1.00 0.00 79 VAL A C 7
ATOM 10557 O O . VAL A 1 83 ? 5.412 -3.020 18.690 1.00 0.00 79 VAL A O 7
ATOM 10570 N N . ARG A 1 84 ? 5.009 -2.074 16.687 1.00 0.00 80 ARG A N 7
ATOM 10571 C CA . ARG A 1 84 ? 6.412 -1.639 16.442 1.00 0.00 80 ARG A CA 7
ATOM 10572 C C . ARG A 1 84 ? 6.390 -0.232 15.767 1.00 0.00 80 ARG A C 7
ATOM 10573 O O . ARG A 1 84 ? 6.340 -0.121 14.538 1.00 0.00 80 ARG A O 7
ATOM 10594 N N . VAL A 1 85 ? 6.435 0.852 16.564 1.00 0.00 81 VAL A N 7
ATOM 10595 C CA . VAL A 1 85 ? 6.458 2.243 16.032 1.00 0.00 81 VAL A CA 7
ATOM 10596 C C . VAL A 1 85 ? 7.911 2.708 15.663 1.00 0.00 81 VAL A C 7
ATOM 10597 O O . VAL A 1 85 ? 8.791 2.766 16.528 1.00 0.00 81 VAL A O 7
ATOM 10610 N N . ASN A 1 86 ? 8.156 3.074 14.389 1.00 0.00 82 ASN A N 7
ATOM 10611 C CA . ASN A 1 86 ? 9.488 3.609 13.950 1.00 0.00 82 ASN A CA 7
ATOM 10612 C C . ASN A 1 86 ? 9.511 5.174 14.038 1.00 0.00 82 ASN A C 7
ATOM 10613 O O . ASN A 1 86 ? 9.460 5.876 13.021 1.00 0.00 82 ASN A O 7
ATOM 10624 N N . GLY A 1 87 ? 9.525 5.735 15.264 1.00 0.00 83 GLY A N 7
ATOM 10625 C CA . GLY A 1 87 ? 9.301 7.197 15.469 1.00 0.00 83 GLY A CA 7
ATOM 10626 C C . GLY A 1 87 ? 7.840 7.656 15.253 1.00 0.00 83 GLY A C 7
ATOM 10627 O O . GLY A 1 87 ? 7.079 7.787 16.214 1.00 0.00 83 GLY A O 7
ATOM 10631 N N . THR A 1 88 ? 7.465 7.867 13.983 1.00 0.00 84 THR A N 7
ATOM 10632 C CA . THR A 1 88 ? 6.042 8.120 13.572 1.00 0.00 84 THR A CA 7
ATOM 10633 C C . THR A 1 88 ? 5.366 6.994 12.702 1.00 0.00 84 THR A C 7
ATOM 10634 O O . THR A 1 88 ? 4.174 7.111 12.393 1.00 0.00 84 THR A O 7
ATOM 10645 N N . GLU A 1 89 ? 6.075 5.910 12.315 1.00 0.00 85 GLU A N 7
ATOM 10646 C CA . GLU A 1 89 ? 5.512 4.812 11.485 1.00 0.00 85 GLU A CA 7
ATOM 10647 C C . GLU A 1 89 ? 4.808 3.757 12.383 1.00 0.00 85 GLU A C 7
ATOM 10648 O O . GLU A 1 89 ? 5.464 2.876 12.947 1.00 0.00 85 GLU A O 7
ATOM 10660 N N . VAL A 1 90 ? 3.477 3.841 12.533 1.00 0.00 86 VAL A N 7
ATOM 10661 C CA . VAL A 1 90 ? 2.730 2.999 13.512 1.00 0.00 86 VAL A CA 7
ATOM 10662 C C . VAL A 1 90 ? 2.412 1.607 12.871 1.00 0.00 86 VAL A C 7
ATOM 10663 O O . VAL A 1 90 ? 1.312 1.401 12.350 1.00 0.00 86 VAL A O 7
ATOM 10676 N N . LYS A 1 91 ? 3.361 0.646 12.939 1.00 0.00 87 LYS A N 7
ATOM 10677 C CA . LYS A 1 91 ? 3.101 -0.764 12.543 1.00 0.00 87 LYS A CA 7
ATOM 10678 C C . LYS A 1 91 ? 2.404 -1.529 13.709 1.00 0.00 87 LYS A C 7
ATOM 10679 O O . LYS A 1 91 ? 3.055 -1.942 14.672 1.00 0.00 87 LYS A O 7
ATOM 10698 N N . ILE A 1 92 ? 1.094 -1.769 13.578 1.00 0.00 88 ILE A N 7
ATOM 10699 C CA . ILE A 1 92 ? 0.360 -2.744 14.438 1.00 0.00 88 ILE A CA 7
ATOM 10700 C C . ILE A 1 92 ? 0.060 -3.982 13.534 1.00 0.00 88 ILE A C 7
ATOM 10701 O O . ILE A 1 92 ? -0.843 -3.955 12.688 1.00 0.00 88 ILE A O 7
ATOM 10717 N N . GLU A 1 93 ? 0.840 -5.063 13.718 1.00 0.00 89 GLU A N 7
ATOM 10718 C CA . GLU A 1 93 ? 0.620 -6.344 13.001 1.00 0.00 89 GLU A CA 7
ATOM 10719 C C . GLU A 1 93 ? -0.263 -7.298 13.865 1.00 0.00 89 GLU A C 7
ATOM 10720 O O . GLU A 1 93 ? 0.187 -7.820 14.891 1.00 0.00 89 GLU A O 7
ATOM 10732 N N . VAL A 1 94 ? -1.515 -7.528 13.438 1.00 0.00 90 VAL A N 7
ATOM 10733 C CA . VAL A 1 94 ? -2.451 -8.454 14.148 1.00 0.00 90 VAL A CA 7
ATOM 10734 C C . VAL A 1 94 ? -2.606 -9.800 13.379 1.00 0.00 90 VAL A C 7
ATOM 10735 O O . VAL A 1 94 ? -2.850 -9.827 12.167 1.00 0.00 90 VAL A O 7
ATOM 10748 N N . ARG A 1 95 ? -2.469 -10.922 14.107 1.00 0.00 91 ARG A N 7
ATOM 10749 C CA . ARG A 1 95 ? -2.563 -12.283 13.514 1.00 0.00 91 ARG A CA 7
ATOM 10750 C C . ARG A 1 95 ? -3.854 -13.016 14.004 1.00 0.00 91 ARG A C 7
ATOM 10751 O O . ARG A 1 95 ? -4.209 -12.984 15.188 1.00 0.00 91 ARG A O 7
ATOM 10772 N N . VAL A 1 96 ? -4.513 -13.750 13.088 1.00 0.00 92 VAL A N 7
ATOM 10773 C CA . VAL A 1 96 ? -5.686 -14.612 13.425 1.00 0.00 92 VAL A CA 7
ATOM 10774 C C . VAL A 1 96 ? -5.175 -16.016 13.853 1.00 0.00 92 VAL A C 7
ATOM 10775 O O . VAL A 1 96 ? -4.514 -16.747 13.104 1.00 0.00 92 VAL A O 7
ATOM 10788 N N . HIS A 1 3 ? 8.074 15.434 5.619 1.00 0.00 -1 HIS A N 8
ATOM 10789 C CA . HIS A 1 3 ? 6.913 15.413 6.546 1.00 0.00 -1 HIS A CA 8
ATOM 10790 C C . HIS A 1 3 ? 5.703 14.703 5.864 1.00 0.00 -1 HIS A C 8
ATOM 10791 O O . HIS A 1 3 ? 4.889 15.315 5.163 1.00 0.00 -1 HIS A O 8
ATOM 10805 N N . MET A 1 4 ? 5.591 13.385 6.096 1.00 0.00 0 MET A N 8
ATOM 10806 C CA . MET A 1 4 ? 4.527 12.527 5.509 1.00 0.00 0 MET A CA 8
ATOM 10807 C C . MET A 1 4 ? 3.228 12.573 6.377 1.00 0.00 0 MET A C 8
ATOM 10808 O O . MET A 1 4 ? 3.285 12.336 7.582 1.00 0.00 0 MET A O 8
ATOM 10822 N N . LYS A 1 5 ? 2.066 12.934 5.802 1.00 0.00 1 LYS A N 8
ATOM 10823 C CA . LYS A 1 5 ? 0.884 13.359 6.613 1.00 0.00 1 LYS A CA 8
ATOM 10824 C C . LYS A 1 5 ? 0.009 12.215 7.204 1.00 0.00 1 LYS A C 8
ATOM 10825 O O . LYS A 1 5 ? 0.106 11.952 8.407 1.00 0.00 1 LYS A O 8
ATOM 10844 N N . VAL A 1 6 ? -0.873 11.578 6.417 1.00 0.00 2 VAL A N 8
ATOM 10845 C CA . VAL A 1 6 ? -1.722 10.450 6.922 1.00 0.00 2 VAL A CA 8
ATOM 10846 C C . VAL A 1 6 ? -1.613 9.258 5.915 1.00 0.00 2 VAL A C 8
ATOM 10847 O O . VAL A 1 6 ? -2.571 8.934 5.202 1.00 0.00 2 VAL A O 8
ATOM 10860 N N . ASP A 1 7 ? -0.440 8.603 5.865 1.00 0.00 3 ASP A N 8
ATOM 10861 C CA . ASP A 1 7 ? -0.135 7.570 4.839 1.00 0.00 3 ASP A CA 8
ATOM 10862 C C . ASP A 1 7 ? -0.327 6.163 5.475 1.00 0.00 3 ASP A C 8
ATOM 10863 O O . ASP A 1 7 ? 0.522 5.668 6.223 1.00 0.00 3 ASP A O 8
ATOM 10872 N N . ILE A 1 8 ? -1.490 5.555 5.198 1.00 0.00 4 ILE A N 8
ATOM 10873 C CA . ILE A 1 8 ? -1.924 4.267 5.808 1.00 0.00 4 ILE A CA 8
ATOM 10874 C C . ILE A 1 8 ? -1.531 3.078 4.870 1.00 0.00 4 ILE A C 8
ATOM 10875 O O . ILE A 1 8 ? -2.208 2.790 3.880 1.00 0.00 4 ILE A O 8
ATOM 10891 N N . THR A 1 9 ? -0.446 2.368 5.217 1.00 0.00 5 THR A N 8
ATOM 10892 C CA . THR A 1 9 ? -0.019 1.115 4.529 1.00 0.00 5 THR A CA 8
ATOM 10893 C C . THR A 1 9 ? -0.785 -0.099 5.145 1.00 0.00 5 THR A C 8
ATOM 10894 O O . THR A 1 9 ? -0.416 -0.591 6.214 1.00 0.00 5 THR A O 8
ATOM 10905 N N . ILE A 1 10 ? -1.864 -0.556 4.486 1.00 0.00 6 ILE A N 8
ATOM 10906 C CA . ILE A 1 10 ? -2.771 -1.613 5.034 1.00 0.00 6 ILE A CA 8
ATOM 10907 C C . ILE A 1 10 ? -2.548 -2.902 4.186 1.00 0.00 6 ILE A C 8
ATOM 10908 O O . ILE A 1 10 ? -3.136 -3.049 3.109 1.00 0.00 6 ILE A O 8
ATOM 10924 N N . LYS A 1 11 ? -1.713 -3.839 4.678 1.00 0.00 7 LYS A N 8
ATOM 10925 C CA . LYS A 1 11 ? -1.364 -5.078 3.923 1.00 0.00 7 LYS A CA 8
ATOM 10926 C C . LYS A 1 11 ? -2.073 -6.302 4.582 1.00 0.00 7 LYS A C 8
ATOM 10927 O O . LYS A 1 11 ? -1.791 -6.678 5.727 1.00 0.00 7 LYS A O 8
ATOM 10946 N N . ILE A 1 12 ? -3.059 -6.868 3.862 1.00 0.00 8 ILE A N 8
ATOM 10947 C CA . ILE A 1 12 ? -4.008 -7.880 4.413 1.00 0.00 8 ILE A CA 8
ATOM 10948 C C . ILE A 1 12 ? -3.601 -9.265 3.819 1.00 0.00 8 ILE A C 8
ATOM 10949 O O . ILE A 1 12 ? -3.924 -9.560 2.661 1.00 0.00 8 ILE A O 8
ATOM 10965 N N . GLN A 1 13 ? -2.919 -10.124 4.602 1.00 0.00 9 GLN A N 8
ATOM 10966 C CA . GLN A 1 13 ? -2.413 -11.424 4.093 1.00 0.00 9 GLN A CA 8
ATOM 10967 C C . GLN A 1 13 ? -3.515 -12.520 4.065 1.00 0.00 9 GLN A C 8
ATOM 10968 O O . GLN A 1 13 ? -3.880 -13.091 5.100 1.00 0.00 9 GLN A O 8
ATOM 10982 N N . ARG A 1 14 ? -4.006 -12.830 2.860 1.00 0.00 10 ARG A N 8
ATOM 10983 C CA . ARG A 1 14 ? -5.071 -13.853 2.660 1.00 0.00 10 ARG A CA 8
ATOM 10984 C C . ARG A 1 14 ? -4.400 -15.233 2.347 1.00 0.00 10 ARG A C 8
ATOM 10985 O O . ARG A 1 14 ? -4.388 -15.692 1.200 1.00 0.00 10 ARG A O 8
ATOM 11006 N N . ASP A 1 15 ? -3.774 -15.827 3.390 1.00 0.00 11 ASP A N 8
ATOM 11007 C CA . ASP A 1 15 ? -2.862 -17.009 3.300 1.00 0.00 11 ASP A CA 8
ATOM 11008 C C . ASP A 1 15 ? -1.725 -16.883 2.225 1.00 0.00 11 ASP A C 8
ATOM 11009 O O . ASP A 1 15 ? -1.917 -17.209 1.050 1.00 0.00 11 ASP A O 8
ATOM 11018 N N . GLY A 1 16 ? -0.560 -16.320 2.609 1.00 0.00 12 GLY A N 8
ATOM 11019 C CA . GLY A 1 16 ? 0.482 -15.901 1.623 1.00 0.00 12 GLY A CA 8
ATOM 11020 C C . GLY A 1 16 ? 0.292 -14.532 0.916 1.00 0.00 12 GLY A C 8
ATOM 11021 O O . GLY A 1 16 ? 1.250 -13.771 0.772 1.00 0.00 12 GLY A O 8
ATOM 11025 N N . GLN A 1 17 ? -0.929 -14.242 0.445 1.00 0.00 13 GLN A N 8
ATOM 11026 C CA . GLN A 1 17 ? -1.227 -13.084 -0.442 1.00 0.00 13 GLN A CA 8
ATOM 11027 C C . GLN A 1 17 ? -1.389 -11.747 0.349 1.00 0.00 13 GLN A C 8
ATOM 11028 O O . GLN A 1 17 ? -2.499 -11.412 0.777 1.00 0.00 13 GLN A O 8
ATOM 11042 N N . GLU A 1 18 ? -0.301 -10.968 0.506 1.00 0.00 14 GLU A N 8
ATOM 11043 C CA . GLU A 1 18 ? -0.346 -9.604 1.116 1.00 0.00 14 GLU A CA 8
ATOM 11044 C C . GLU A 1 18 ? -1.093 -8.584 0.189 1.00 0.00 14 GLU A C 8
ATOM 11045 O O . GLU A 1 18 ? -0.506 -8.003 -0.729 1.00 0.00 14 GLU A O 8
ATOM 11057 N N . ILE A 1 19 ? -2.407 -8.384 0.412 1.00 0.00 15 ILE A N 8
ATOM 11058 C CA . ILE A 1 19 ? -3.243 -7.491 -0.447 1.00 0.00 15 ILE A CA 8
ATOM 11059 C C . ILE A 1 19 ? -3.144 -6.045 0.133 1.00 0.00 15 ILE A C 8
ATOM 11060 O O . ILE A 1 19 ? -3.701 -5.735 1.193 1.00 0.00 15 ILE A O 8
ATOM 11076 N N . GLU A 1 20 ? -2.381 -5.197 -0.570 1.00 0.00 16 GLU A N 8
ATOM 11077 C CA . GLU A 1 20 ? -1.894 -3.904 -0.033 1.00 0.00 16 GLU A CA 8
ATOM 11078 C C . GLU A 1 20 ? -2.706 -2.673 -0.528 1.00 0.00 16 GLU A C 8
ATOM 11079 O O . GLU A 1 20 ? -2.677 -2.305 -1.707 1.00 0.00 16 GLU A O 8
ATOM 11091 N N . ILE A 1 21 ? -3.432 -2.029 0.405 1.00 0.00 17 ILE A N 8
ATOM 11092 C CA . ILE A 1 21 ? -4.130 -0.737 0.146 1.00 0.00 17 ILE A CA 8
ATOM 11093 C C . ILE A 1 21 ? -3.274 0.376 0.842 1.00 0.00 17 ILE A C 8
ATOM 11094 O O . ILE A 1 21 ? -3.487 0.715 2.011 1.00 0.00 17 ILE A O 8
ATOM 11110 N N . ASP A 1 22 ? -2.302 0.926 0.095 1.00 0.00 18 ASP A N 8
ATOM 11111 C CA . ASP A 1 22 ? -1.310 1.899 0.630 1.00 0.00 18 ASP A CA 8
ATOM 11112 C C . ASP A 1 22 ? -1.663 3.331 0.123 1.00 0.00 18 ASP A C 8
ATOM 11113 O O . ASP A 1 22 ? -1.372 3.697 -1.022 1.00 0.00 18 ASP A O 8
ATOM 11122 N N . ILE A 1 23 ? -2.361 4.121 0.962 1.00 0.00 19 ILE A N 8
ATOM 11123 C CA . ILE A 1 23 ? -3.075 5.359 0.509 1.00 0.00 19 ILE A CA 8
ATOM 11124 C C . ILE A 1 23 ? -2.908 6.548 1.517 1.00 0.00 19 ILE A C 8
ATOM 11125 O O . ILE A 1 23 ? -2.833 6.360 2.737 1.00 0.00 19 ILE A O 8
ATOM 11141 N N . ARG A 1 24 ? -2.906 7.794 1.003 1.00 0.00 20 ARG A N 8
ATOM 11142 C CA . ARG A 1 24 ? -2.888 9.020 1.848 1.00 0.00 20 ARG A CA 8
ATOM 11143 C C . ARG A 1 24 ? -4.336 9.546 2.094 1.00 0.00 20 ARG A C 8
ATOM 11144 O O . ARG A 1 24 ? -4.921 10.200 1.225 1.00 0.00 20 ARG A O 8
ATOM 11165 N N . VAL A 1 25 ? -4.895 9.305 3.294 1.00 0.00 21 VAL A N 8
ATOM 11166 C CA . VAL A 1 25 ? -6.234 9.861 3.694 1.00 0.00 21 VAL A CA 8
ATOM 11167 C C . VAL A 1 25 ? -6.107 11.158 4.571 1.00 0.00 21 VAL A C 8
ATOM 11168 O O . VAL A 1 25 ? -6.691 11.265 5.656 1.00 0.00 21 VAL A O 8
ATOM 11181 N N . SER A 1 26 ? -5.387 12.188 4.079 1.00 0.00 22 SER A N 8
ATOM 11182 C CA . SER A 1 26 ? -5.199 13.470 4.816 1.00 0.00 22 SER A CA 8
ATOM 11183 C C . SER A 1 26 ? -6.307 14.511 4.471 1.00 0.00 22 SER A C 8
ATOM 11184 O O . SER A 1 26 ? -6.096 15.435 3.678 1.00 0.00 22 SER A O 8
ATOM 11192 N N . THR A 1 27 ? -7.501 14.305 5.049 1.00 0.00 23 THR A N 8
ATOM 11193 C CA . THR A 1 27 ? -8.747 15.002 4.620 1.00 0.00 23 THR A CA 8
ATOM 11194 C C . THR A 1 27 ? -9.839 14.792 5.721 1.00 0.00 23 THR A C 8
ATOM 11195 O O . THR A 1 27 ? -10.292 13.667 5.967 1.00 0.00 23 THR A O 8
ATOM 11206 N N . GLY A 1 28 ? -10.261 15.887 6.387 1.00 0.00 24 GLY A N 8
ATOM 11207 C CA . GLY A 1 28 ? -11.245 15.829 7.505 1.00 0.00 24 GLY A CA 8
ATOM 11208 C C . GLY A 1 28 ? -12.677 15.372 7.138 1.00 0.00 24 GLY A C 8
ATOM 11209 O O . GLY A 1 28 ? -13.213 15.740 6.090 1.00 0.00 24 GLY A O 8
ATOM 11213 N N . LYS A 1 29 ? -13.297 14.553 8.010 1.00 0.00 25 LYS A N 8
ATOM 11214 C CA . LYS A 1 29 ? -14.590 13.848 7.723 1.00 0.00 25 LYS A CA 8
ATOM 11215 C C . LYS A 1 29 ? -14.495 12.683 6.676 1.00 0.00 25 LYS A C 8
ATOM 11216 O O . LYS A 1 29 ? -14.909 11.562 6.978 1.00 0.00 25 LYS A O 8
ATOM 11235 N N . GLU A 1 30 ? -13.942 12.931 5.474 1.00 0.00 26 GLU A N 8
ATOM 11236 C CA . GLU A 1 30 ? -13.589 11.880 4.471 1.00 0.00 26 GLU A CA 8
ATOM 11237 C C . GLU A 1 30 ? -12.771 10.641 4.979 1.00 0.00 26 GLU A C 8
ATOM 11238 O O . GLU A 1 30 ? -13.122 9.512 4.623 1.00 0.00 26 GLU A O 8
ATOM 11250 N N . LEU A 1 31 ? -11.738 10.821 5.831 1.00 0.00 27 LEU A N 8
ATOM 11251 C CA . LEU A 1 31 ? -11.023 9.683 6.488 1.00 0.00 27 LEU A CA 8
ATOM 112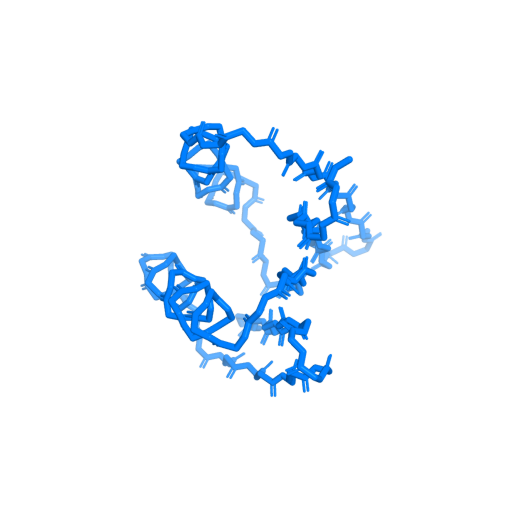52 C C . LEU A 1 31 ? -11.886 8.677 7.335 1.00 0.00 27 LEU A C 8
ATOM 11253 O O . LEU A 1 31 ? -11.602 7.479 7.303 1.00 0.00 27 LEU A O 8
ATOM 11269 N N . GLU A 1 32 ? -12.951 9.132 8.029 1.00 0.00 28 GLU A N 8
ATOM 11270 C CA . GLU A 1 32 ? -13.996 8.240 8.622 1.00 0.00 28 GLU A CA 8
ATOM 11271 C C . GLU A 1 32 ? -14.840 7.409 7.587 1.00 0.00 28 GLU A C 8
ATOM 11272 O O . GLU A 1 32 ? -15.015 6.203 7.781 1.00 0.00 28 GLU A O 8
ATOM 11284 N N . ARG A 1 33 ? -15.313 8.010 6.474 1.00 0.00 29 ARG A N 8
ATOM 11285 C CA . ARG A 1 33 ? -15.883 7.239 5.321 1.00 0.00 29 ARG A CA 8
ATOM 11286 C C . ARG A 1 33 ? -14.924 6.144 4.722 1.00 0.00 29 ARG A C 8
ATOM 11287 O O . ARG A 1 33 ? -15.356 5.008 4.506 1.00 0.00 29 ARG A O 8
ATOM 11308 N N . ALA A 1 34 ? -13.630 6.466 4.505 1.00 0.00 30 ALA A N 8
ATOM 11309 C CA . ALA A 1 34 ? -12.578 5.451 4.236 1.00 0.00 30 ALA A CA 8
ATOM 11310 C C . ALA A 1 34 ? -12.351 4.379 5.356 1.00 0.00 30 ALA A C 8
ATOM 11311 O O . ALA A 1 34 ? -12.370 3.190 5.036 1.00 0.00 30 ALA A O 8
ATOM 11318 N N . LEU A 1 35 ? -12.199 4.757 6.644 1.00 0.00 31 LEU A N 8
ATOM 11319 C CA . LEU A 1 35 ? -12.207 3.808 7.805 1.00 0.00 31 LEU A CA 8
ATOM 11320 C C . LEU A 1 35 ? -13.403 2.790 7.857 1.00 0.00 31 LEU A C 8
ATOM 11321 O O . LEU A 1 35 ? -13.174 1.597 8.064 1.00 0.00 31 LEU A O 8
ATOM 11337 N N . GLN A 1 36 ? -14.650 3.242 7.617 1.00 0.00 32 GLN A N 8
ATOM 11338 C CA . GLN A 1 36 ? -15.845 2.365 7.475 1.00 0.00 32 GLN A CA 8
ATOM 11339 C C . GLN A 1 36 ? -15.803 1.343 6.283 1.00 0.00 32 GLN A C 8
ATOM 11340 O O . GLN A 1 36 ? -16.051 0.154 6.507 1.00 0.00 32 GLN A O 8
ATOM 11354 N N . GLU A 1 37 ? -15.460 1.763 5.043 1.00 0.00 33 GLU A N 8
ATOM 11355 C CA . GLU A 1 37 ? -15.127 0.809 3.939 1.00 0.00 33 GLU A CA 8
ATOM 11356 C C . GLU A 1 37 ? -13.876 -0.106 4.199 1.00 0.00 33 GLU A C 8
ATOM 11357 O O . GLU A 1 37 ? -13.954 -1.302 3.916 1.00 0.00 33 GLU A O 8
ATOM 11369 N N . LEU A 1 38 ? -12.763 0.400 4.764 1.00 0.00 34 LEU A N 8
ATOM 11370 C CA . LEU A 1 38 ? -11.591 -0.427 5.190 1.00 0.00 34 LEU A CA 8
ATOM 11371 C C . LEU A 1 38 ? -11.873 -1.491 6.307 1.00 0.00 34 LEU A C 8
ATOM 11372 O O . LEU A 1 38 ? -11.460 -2.643 6.142 1.00 0.00 34 LEU A O 8
ATOM 11388 N N . GLU A 1 39 ? -12.601 -1.157 7.395 1.00 0.00 35 GLU A N 8
ATOM 11389 C CA . GLU A 1 39 ? -13.167 -2.164 8.348 1.00 0.00 35 GLU A CA 8
ATOM 11390 C C . GLU A 1 39 ? -14.066 -3.273 7.680 1.00 0.00 35 GLU A C 8
ATOM 11391 O O . GLU A 1 39 ? -13.843 -4.471 7.881 1.00 0.00 35 GLU A O 8
ATOM 11403 N N . LYS A 1 40 ? -15.033 -2.870 6.837 1.00 0.00 36 LYS A N 8
ATOM 11404 C CA . LYS A 1 40 ? -15.816 -3.790 5.965 1.00 0.00 36 LYS A CA 8
ATOM 11405 C C . LYS A 1 40 ? -14.970 -4.634 4.933 1.00 0.00 36 LYS A C 8
ATOM 11406 O O . LYS A 1 40 ? -15.219 -5.830 4.772 1.00 0.00 36 LYS A O 8
ATOM 11425 N N . ALA A 1 41 ? -13.977 -4.041 4.238 1.00 0.00 37 ALA A N 8
ATOM 11426 C CA . ALA A 1 41 ? -12.988 -4.769 3.389 1.00 0.00 37 ALA A CA 8
ATOM 11427 C C . ALA A 1 41 ? -11.975 -5.721 4.106 1.00 0.00 37 ALA A C 8
ATOM 11428 O O . ALA A 1 41 ? -11.597 -6.741 3.527 1.00 0.00 37 ALA A O 8
ATOM 11435 N N . LEU A 1 42 ? -11.574 -5.437 5.358 1.00 0.00 38 LEU A N 8
ATOM 11436 C CA . LEU A 1 42 ? -10.944 -6.437 6.265 1.00 0.00 38 LEU A CA 8
ATOM 11437 C C . LEU A 1 42 ? -11.809 -7.710 6.589 1.00 0.00 38 LEU A C 8
ATOM 11438 O O . LEU A 1 42 ? -11.253 -8.808 6.650 1.00 0.00 38 LEU A O 8
ATOM 11454 N N . ALA A 1 43 ? -13.145 -7.595 6.744 1.00 0.00 39 ALA A N 8
ATOM 11455 C CA . ALA A 1 43 ? -14.063 -8.768 6.691 1.00 0.00 39 ALA A CA 8
ATOM 11456 C C . ALA A 1 43 ? -14.268 -9.421 5.281 1.00 0.00 39 ALA A C 8
ATOM 11457 O O . ALA A 1 43 ? -14.221 -10.652 5.191 1.00 0.00 39 ALA A O 8
ATOM 11464 N N . ARG A 1 44 ? -14.429 -8.655 4.176 1.00 0.00 40 ARG A N 8
ATOM 11465 C CA . ARG A 1 44 ? -14.364 -9.208 2.780 1.00 0.00 40 ARG A CA 8
ATOM 11466 C C . ARG A 1 44 ? -12.898 -9.578 2.332 1.00 0.00 40 ARG A C 8
ATOM 11467 O O . ARG A 1 44 ? -12.313 -8.987 1.415 1.00 0.00 40 ARG A O 8
ATOM 11488 N N . ALA A 1 45 ? -12.320 -10.589 3.007 1.00 0.00 41 ALA A N 8
ATOM 11489 C CA . ALA A 1 45 ? -10.889 -10.956 2.875 1.00 0.00 41 ALA A CA 8
ATOM 11490 C C . ALA A 1 45 ? -10.585 -12.425 3.294 1.00 0.00 41 ALA A C 8
ATOM 11491 O O . ALA A 1 45 ? -10.095 -13.189 2.458 1.00 0.00 41 ALA A O 8
ATOM 11498 N N . GLY A 1 46 ? -10.789 -12.802 4.577 1.00 0.00 42 GLY A N 8
ATOM 11499 C CA . GLY A 1 46 ? -10.213 -14.061 5.134 1.00 0.00 42 GLY A CA 8
ATOM 11500 C C . GLY A 1 46 ? -8.689 -13.988 5.381 1.00 0.00 42 GLY A C 8
ATOM 11501 O O . GLY A 1 46 ? -7.911 -14.498 4.574 1.00 0.00 42 GLY A O 8
ATOM 11505 N N . ALA A 1 47 ? -8.274 -13.311 6.463 1.00 0.00 43 ALA A N 8
ATOM 11506 C CA . ALA A 1 47 ? -6.862 -12.889 6.653 1.00 0.00 43 ALA A CA 8
ATOM 11507 C C . ALA A 1 47 ? -6.148 -13.563 7.865 1.00 0.00 43 ALA A C 8
ATOM 11508 O O . ALA A 1 47 ? -6.735 -13.737 8.937 1.00 0.00 43 ALA A O 8
ATOM 11515 N N . ARG A 1 48 ? -4.851 -13.875 7.701 1.00 0.00 44 ARG A N 8
ATOM 11516 C CA . ARG A 1 48 ? -3.977 -14.342 8.820 1.00 0.00 44 ARG A CA 8
ATOM 11517 C C . ARG A 1 48 ? -3.015 -13.234 9.361 1.00 0.00 44 ARG A C 8
ATOM 11518 O O . ARG A 1 48 ? -3.054 -12.969 10.563 1.00 0.00 44 ARG A O 8
ATOM 11539 N N . ASN A 1 49 ? -2.162 -12.599 8.529 1.00 0.00 45 ASN A N 8
ATOM 11540 C CA . ASN A 1 49 ? -1.294 -11.462 8.960 1.00 0.00 45 ASN A CA 8
ATOM 11541 C C . ASN A 1 49 ? -1.909 -10.106 8.488 1.00 0.00 45 ASN A C 8
ATOM 11542 O O . ASN A 1 49 ? -1.995 -9.823 7.289 1.00 0.00 45 ASN A O 8
ATOM 11553 N N . VAL A 1 50 ? -2.340 -9.274 9.444 1.00 0.00 46 VAL A N 8
ATOM 11554 C CA . VAL A 1 50 ? -3.049 -7.992 9.160 1.00 0.00 46 VAL A CA 8
ATOM 11555 C C . VAL A 1 50 ? -2.119 -6.849 9.672 1.00 0.00 46 VAL A C 8
ATOM 11556 O O . VAL A 1 50 ? -2.071 -6.565 10.875 1.00 0.00 46 VAL A O 8
ATOM 11569 N N . GLN A 1 51 ? -1.355 -6.216 8.761 1.00 0.00 47 GLN A N 8
ATOM 11570 C CA . GLN A 1 51 ? -0.292 -5.244 9.139 1.00 0.00 47 GLN A CA 8
ATOM 11571 C C . GLN A 1 51 ? -0.604 -3.797 8.648 1.00 0.00 47 GLN A C 8
ATOM 11572 O O . GLN A 1 51 ? -0.574 -3.504 7.448 1.00 0.00 47 GLN A O 8
ATOM 11586 N N . ILE A 1 52 ? -0.913 -2.897 9.603 1.00 0.00 48 ILE A N 8
ATOM 11587 C CA . ILE A 1 52 ? -1.293 -1.482 9.319 1.00 0.00 48 ILE A CA 8
ATOM 11588 C C . ILE A 1 52 ? -0.068 -0.601 9.732 1.00 0.00 48 ILE A C 8
ATOM 11589 O O . ILE A 1 52 ? 0.195 -0.441 10.929 1.00 0.00 48 ILE A O 8
ATOM 11605 N N . THR A 1 53 ? 0.650 -0.010 8.759 1.00 0.00 49 THR A N 8
ATOM 11606 C CA . THR A 1 53 ? 1.768 0.944 9.043 1.00 0.00 49 THR A CA 8
ATOM 11607 C C . THR A 1 53 ? 1.329 2.401 8.709 1.00 0.00 49 THR A C 8
ATOM 11608 O O . THR A 1 53 ? 1.166 2.744 7.536 1.00 0.00 49 THR A O 8
ATOM 11619 N N . ILE A 1 54 ? 1.148 3.264 9.727 1.00 0.00 50 ILE A N 8
ATOM 11620 C CA . ILE A 1 54 ? 0.811 4.706 9.509 1.00 0.00 50 ILE A CA 8
ATOM 11621 C C . ILE A 1 54 ? 2.074 5.606 9.730 1.00 0.00 50 ILE A C 8
ATOM 11622 O O . ILE A 1 54 ? 2.571 5.734 10.854 1.00 0.00 50 ILE A O 8
ATOM 11638 N N . SER A 1 55 ? 2.573 6.237 8.648 1.00 0.00 51 SER A N 8
ATOM 11639 C CA . SER A 1 55 ? 3.690 7.226 8.723 1.00 0.00 51 SER A CA 8
ATOM 11640 C C . SER A 1 55 ? 3.165 8.694 8.887 1.00 0.00 51 SER A C 8
ATOM 11641 O O . SER A 1 55 ? 2.395 9.181 8.051 1.00 0.00 51 SER A O 8
ATOM 11649 N N . ALA A 1 56 ? 3.558 9.373 9.983 1.00 0.00 52 ALA A N 8
ATOM 11650 C CA . ALA A 1 56 ? 3.078 10.744 10.321 1.00 0.00 52 ALA A CA 8
ATOM 11651 C C . ALA A 1 56 ? 4.215 11.826 10.384 1.00 0.00 52 ALA A C 8
ATOM 11652 O O . ALA A 1 56 ? 5.409 11.524 10.296 1.00 0.00 52 ALA A O 8
ATOM 11659 N N . GLU A 1 57 ? 3.841 13.117 10.517 1.00 0.00 53 GLU A N 8
ATOM 11660 C CA . GLU A 1 57 ? 4.822 14.252 10.555 1.00 0.00 53 GLU A CA 8
ATOM 11661 C C . GLU A 1 57 ? 5.607 14.380 11.908 1.00 0.00 53 GLU A C 8
ATOM 11662 O O . GLU A 1 57 ? 6.821 14.599 11.921 1.00 0.00 53 GLU A O 8
ATOM 11674 N N . ASN A 1 58 ? 4.873 14.296 13.030 1.00 0.00 54 ASN A N 8
ATOM 11675 C CA . ASN A 1 58 ? 5.423 14.389 14.411 1.00 0.00 54 ASN A CA 8
ATOM 11676 C C . ASN A 1 58 ? 5.000 13.132 15.244 1.00 0.00 54 ASN A C 8
ATOM 11677 O O . ASN A 1 58 ? 4.188 12.302 14.810 1.00 0.00 54 ASN A O 8
ATOM 11688 N N . ASP A 1 59 ? 5.531 12.987 16.471 1.00 0.00 55 ASP A N 8
ATOM 11689 C CA . ASP A 1 59 ? 5.059 11.949 17.436 1.00 0.00 55 ASP A CA 8
ATOM 11690 C C . ASP A 1 59 ? 3.538 12.025 17.836 1.00 0.00 55 ASP A C 8
ATOM 11691 O O . ASP A 1 59 ? 2.858 10.998 17.786 1.00 0.00 55 ASP A O 8
ATOM 11700 N N . GLU A 1 60 ? 2.996 13.209 18.198 1.00 0.00 56 GLU A N 8
ATOM 11701 C CA . GLU A 1 60 ? 1.576 13.368 18.652 1.00 0.00 56 GLU A CA 8
ATOM 11702 C C . GLU A 1 60 ? 0.464 12.940 17.633 1.00 0.00 56 GLU A C 8
ATOM 11703 O O . GLU A 1 60 ? -0.508 12.291 18.028 1.00 0.00 56 GLU A O 8
ATOM 11715 N N . GLN A 1 61 ? 0.637 13.234 16.327 1.00 0.00 57 GLN A N 8
ATOM 11716 C CA . GLN A 1 61 ? -0.193 12.629 15.236 1.00 0.00 57 GLN A CA 8
ATOM 11717 C C . GLN A 1 61 ? -0.216 11.055 15.226 1.00 0.00 57 GLN A C 8
ATOM 11718 O O . GLN A 1 61 ? -1.295 10.454 15.234 1.00 0.00 57 GLN A O 8
ATOM 11732 N N . ALA A 1 62 ? 0.960 10.396 15.253 1.00 0.00 58 ALA A N 8
ATOM 11733 C CA . ALA A 1 62 ? 1.072 8.932 15.483 1.00 0.00 58 ALA A CA 8
ATOM 11734 C C . ALA A 1 62 ? 0.562 8.371 16.852 1.00 0.00 58 ALA A C 8
ATOM 11735 O O . ALA A 1 62 ? -0.044 7.301 16.857 1.00 0.00 58 ALA A O 8
ATOM 11742 N N . LYS A 1 63 ? 0.774 9.060 17.990 1.00 0.00 59 LYS A N 8
ATOM 11743 C CA . LYS A 1 63 ? 0.228 8.652 19.323 1.00 0.00 59 LYS A CA 8
ATOM 11744 C C . LYS A 1 63 ? -1.338 8.598 19.428 1.00 0.00 59 LYS A C 8
ATOM 11745 O O . LYS A 1 63 ? -1.858 7.626 19.983 1.00 0.00 59 LYS A O 8
ATOM 11764 N N . GLU A 1 64 ? -2.089 9.567 18.862 1.00 0.00 60 GLU A N 8
ATOM 11765 C CA . GLU A 1 64 ? -3.572 9.436 18.687 1.00 0.00 60 GLU A CA 8
ATOM 11766 C C . GLU A 1 64 ? -4.025 8.330 17.669 1.00 0.00 60 GLU A C 8
ATOM 11767 O O . GLU A 1 64 ? -4.927 7.544 17.977 1.00 0.00 60 GLU A O 8
ATOM 11779 N N . LEU A 1 65 ? -3.395 8.238 16.481 1.00 0.00 61 LEU A N 8
ATOM 11780 C CA . LEU A 1 65 ? -3.639 7.127 15.510 1.00 0.00 61 LEU A CA 8
ATOM 11781 C C . LEU A 1 65 ? -3.266 5.683 16.003 1.00 0.00 61 LEU A C 8
ATOM 11782 O O . LEU A 1 65 ? -4.000 4.738 15.702 1.00 0.00 61 LEU A O 8
ATOM 11798 N N . LEU A 1 66 ? -2.200 5.511 16.811 1.00 0.00 62 LEU A N 8
ATOM 11799 C CA . LEU A 1 66 ? -1.981 4.314 17.676 1.00 0.00 62 LEU A CA 8
ATOM 11800 C C . LEU A 1 66 ? -3.195 3.876 18.560 1.00 0.00 62 LEU A C 8
ATOM 11801 O O . LEU A 1 66 ? -3.585 2.707 18.487 1.00 0.00 62 LEU A O 8
ATOM 11817 N N . GLU A 1 67 ? -3.807 4.793 19.340 1.00 0.00 63 GLU A N 8
ATOM 11818 C CA . GLU A 1 67 ? -5.113 4.531 20.018 1.00 0.00 63 GLU A CA 8
ATOM 11819 C C . GLU A 1 67 ? -6.270 4.173 19.021 1.00 0.00 63 GLU A C 8
ATOM 11820 O O . GLU A 1 67 ? -6.850 3.094 19.137 1.00 0.00 63 GLU A O 8
ATOM 11832 N N . LEU A 1 68 ? -6.539 5.014 18.001 1.00 0.00 64 LEU A N 8
ATOM 11833 C CA . LEU A 1 68 ? -7.600 4.781 16.976 1.00 0.00 64 LEU A CA 8
ATOM 11834 C C . LEU A 1 68 ? -7.530 3.427 16.189 1.00 0.00 64 LEU A C 8
ATOM 11835 O O . LEU A 1 68 ? -8.543 2.722 16.121 1.00 0.00 64 LEU A O 8
ATOM 11851 N N . ILE A 1 69 ? -6.367 3.038 15.621 1.00 0.00 65 ILE A N 8
ATOM 11852 C CA . ILE A 1 69 ? -6.203 1.700 14.958 1.00 0.00 65 ILE A CA 8
ATOM 11853 C C . ILE A 1 69 ? -6.307 0.507 15.985 1.00 0.00 65 ILE A C 8
ATOM 11854 O O . ILE A 1 69 ? -7.059 -0.438 15.724 1.00 0.00 65 ILE A O 8
ATOM 11870 N N . ALA A 1 70 ? -5.573 0.522 17.122 1.00 0.00 66 ALA A N 8
ATOM 11871 C CA . ALA A 1 70 ? -5.705 -0.518 18.186 1.00 0.00 66 ALA A CA 8
ATOM 11872 C C . ALA A 1 70 ? -7.147 -0.713 18.771 1.00 0.00 66 ALA A C 8
ATOM 11873 O O . ALA A 1 70 ? -7.660 -1.833 18.778 1.00 0.00 66 ALA A O 8
ATOM 11880 N N . ARG A 1 71 ? -7.834 0.380 19.149 1.00 0.00 67 ARG A N 8
ATOM 11881 C CA . ARG A 1 71 ? -9.304 0.411 19.406 1.00 0.00 67 ARG A CA 8
ATOM 11882 C C . ARG A 1 71 ? -10.233 -0.217 18.315 1.00 0.00 67 ARG A C 8
ATOM 11883 O O . ARG A 1 71 ? -11.122 -0.983 18.684 1.00 0.00 67 ARG A O 8
ATOM 11904 N N . LEU A 1 72 ? -10.016 0.030 17.006 1.00 0.00 68 LEU A N 8
ATOM 11905 C CA . LEU A 1 72 ? -10.684 -0.739 15.911 1.00 0.00 68 LEU A CA 8
ATOM 11906 C C . LEU A 1 72 ? -10.370 -2.277 15.887 1.00 0.00 68 LEU A C 8
ATOM 11907 O O . LEU A 1 72 ? -11.293 -3.095 15.859 1.00 0.00 68 LEU A O 8
ATOM 11923 N N . LEU A 1 73 ? -9.084 -2.668 15.904 1.00 0.00 69 LEU A N 8
ATOM 11924 C CA . LEU A 1 73 ? -8.657 -4.099 15.852 1.00 0.00 69 LEU A CA 8
ATOM 11925 C C . LEU A 1 73 ? -8.984 -4.958 17.125 1.00 0.00 69 LEU A C 8
ATOM 11926 O O . LEU A 1 73 ? -9.397 -6.112 16.984 1.00 0.00 69 LEU A O 8
ATOM 11942 N N . GLN A 1 74 ? -8.868 -4.415 18.354 1.00 0.00 70 GLN A N 8
ATOM 11943 C CA . GLN A 1 74 ? -9.467 -5.033 19.578 1.00 0.00 70 GLN A CA 8
ATOM 11944 C C . GLN A 1 74 ? -11.042 -5.072 19.600 1.00 0.00 70 GLN A C 8
ATOM 11945 O O . GLN A 1 74 ? -11.603 -6.082 20.031 1.00 0.00 70 GLN A O 8
ATOM 11959 N N . LYS A 1 75 ? -11.753 -4.033 19.106 1.00 0.00 71 LYS A N 8
ATOM 11960 C CA . LYS A 1 75 ? -13.215 -4.102 18.782 1.00 0.00 71 LYS A CA 8
ATOM 11961 C C . LYS A 1 75 ? -13.648 -5.206 17.753 1.00 0.00 71 LYS A C 8
ATOM 11962 O O . LYS A 1 75 ? -14.666 -5.864 17.981 1.00 0.00 71 LYS A O 8
ATOM 11981 N N . LEU A 1 76 ? -12.892 -5.450 16.663 1.00 0.00 72 LEU A N 8
ATOM 11982 C CA . LEU A 1 76 ? -12.999 -6.717 15.869 1.00 0.00 72 LEU A CA 8
ATOM 11983 C C . LEU A 1 76 ? -12.680 -8.023 16.679 1.00 0.00 72 LEU A C 8
ATOM 11984 O O . LEU A 1 76 ? -13.488 -8.955 16.684 1.00 0.00 72 LEU A O 8
ATOM 12000 N N . GLY A 1 77 ? -11.517 -8.079 17.348 1.00 0.00 73 GLY A N 8
ATOM 12001 C CA . GLY A 1 77 ? -11.146 -9.190 18.262 1.00 0.00 73 GLY A CA 8
ATOM 12002 C C . GLY A 1 77 ? -9.896 -10.012 17.880 1.00 0.00 73 GLY A C 8
ATOM 12003 O O . GLY A 1 77 ? -9.916 -11.235 18.036 1.00 0.00 73 GLY A O 8
ATOM 12007 N N . TYR A 1 78 ? -8.801 -9.361 17.457 1.00 0.00 74 TYR A N 8
ATOM 12008 C CA . TYR A 1 78 ? -7.530 -10.051 17.096 1.00 0.00 74 TYR A CA 8
ATOM 12009 C C . TYR A 1 78 ? -6.674 -10.363 18.365 1.00 0.00 74 TYR A C 8
ATOM 12010 O O . TYR A 1 78 ? -6.480 -9.496 19.225 1.00 0.00 74 TYR A O 8
ATOM 12028 N N . LYS A 1 79 ? -6.186 -11.609 18.493 1.00 0.00 75 LYS A N 8
ATOM 12029 C CA . LYS A 1 79 ? -5.531 -12.087 19.751 1.00 0.00 75 LYS A CA 8
ATOM 12030 C C . LYS A 1 79 ? -3.983 -11.872 19.816 1.00 0.00 75 LYS A C 8
ATOM 12031 O O . LYS A 1 79 ? -3.484 -11.448 20.862 1.00 0.00 75 LYS A O 8
ATOM 12050 N N . ASP A 1 80 ? -3.229 -12.133 18.729 1.00 0.00 76 ASP A N 8
ATOM 12051 C CA . ASP A 1 80 ? -1.814 -11.684 18.603 1.00 0.00 76 ASP A CA 8
ATOM 12052 C C . ASP A 1 80 ? -1.760 -10.172 18.201 1.00 0.00 76 ASP A C 8
ATOM 12053 O O . ASP A 1 80 ? -2.384 -9.755 17.217 1.00 0.00 76 ASP A O 8
ATOM 12062 N N . ILE A 1 81 ? -1.045 -9.358 18.997 1.00 0.00 77 ILE A N 8
ATOM 12063 C CA . ILE A 1 81 ? -1.003 -7.875 18.820 1.00 0.00 77 ILE A CA 8
ATOM 12064 C C . ILE A 1 81 ? 0.496 -7.430 18.950 1.00 0.00 77 ILE A C 8
ATOM 12065 O O . ILE A 1 81 ? 0.990 -7.187 20.055 1.00 0.00 77 ILE A O 8
ATOM 12081 N N . ASN A 1 82 ? 1.211 -7.303 17.817 1.00 0.00 78 ASN A N 8
ATOM 12082 C CA . ASN A 1 82 ? 2.624 -6.829 17.782 1.00 0.00 78 ASN A CA 8
ATOM 12083 C C . ASN A 1 82 ? 2.686 -5.330 17.334 1.00 0.00 78 ASN A C 8
ATOM 12084 O O . ASN A 1 82 ? 2.298 -4.984 16.215 1.00 0.00 78 ASN A O 8
ATOM 12095 N N . VAL A 1 83 ? 3.189 -4.438 18.205 1.00 0.00 79 VAL A N 8
ATOM 12096 C CA . VAL A 1 83 ? 3.243 -2.969 17.925 1.00 0.00 79 VAL A CA 8
ATOM 12097 C C . VAL A 1 83 ? 4.742 -2.539 17.776 1.00 0.00 79 VAL A C 8
ATOM 12098 O O . VAL A 1 83 ? 5.490 -2.528 18.759 1.00 0.00 79 VAL A O 8
ATOM 12111 N N . ARG A 1 84 ? 5.167 -2.144 16.560 1.00 0.00 80 ARG A N 8
ATOM 12112 C CA . ARG A 1 84 ? 6.512 -1.547 16.323 1.00 0.00 80 ARG A CA 8
ATOM 12113 C C . ARG A 1 84 ? 6.359 -0.041 15.929 1.00 0.00 80 ARG A C 8
ATOM 12114 O O . ARG A 1 84 ? 5.850 0.274 14.848 1.00 0.00 80 ARG A O 8
ATOM 12135 N N . VAL A 1 85 ? 6.845 0.883 16.780 1.00 0.00 81 VAL A N 8
ATOM 12136 C CA . VAL A 1 85 ? 6.846 2.348 16.472 1.00 0.00 81 VAL A CA 8
ATOM 12137 C C . VAL A 1 85 ? 8.283 2.747 15.994 1.00 0.00 81 VAL A C 8
ATOM 12138 O O . VAL A 1 85 ? 9.202 2.875 16.811 1.00 0.00 81 VAL A O 8
ATOM 12151 N N . ASN A 1 86 ? 8.482 2.963 14.679 1.00 0.00 82 ASN A N 8
ATOM 12152 C CA . ASN A 1 86 ? 9.803 3.387 14.124 1.00 0.00 82 ASN A CA 8
ATOM 12153 C C . ASN A 1 86 ? 9.905 4.953 14.071 1.00 0.00 82 ASN A C 8
ATOM 12154 O O . ASN A 1 86 ? 9.704 5.578 13.027 1.00 0.00 82 ASN A O 8
ATOM 12165 N N . GLY A 1 87 ? 10.173 5.588 15.233 1.00 0.00 83 GLY A N 8
ATOM 12166 C CA . GLY A 1 87 ? 10.130 7.074 15.372 1.00 0.00 83 GLY A CA 8
ATOM 12167 C C . GLY A 1 87 ? 8.703 7.655 15.441 1.00 0.00 83 GLY A C 8
ATOM 12168 O O . GLY A 1 87 ? 8.085 7.695 16.506 1.00 0.00 83 GLY A O 8
ATOM 12172 N N . THR A 1 88 ? 8.188 8.063 14.274 1.00 0.00 84 THR A N 8
ATOM 12173 C CA . THR A 1 88 ? 6.724 8.323 14.072 1.00 0.00 84 THR A CA 8
ATOM 12174 C C . THR A 1 88 ? 6.132 7.514 12.855 1.00 0.00 84 THR A C 8
ATOM 12175 O O . THR A 1 88 ? 5.398 8.028 12.005 1.00 0.00 84 THR A O 8
ATOM 12186 N N . GLU A 1 89 ? 6.418 6.197 12.833 1.00 0.00 85 GLU A N 8
ATOM 12187 C CA . GLU A 1 89 ? 5.839 5.228 11.868 1.00 0.00 85 GLU A CA 8
ATOM 12188 C C . GLU A 1 89 ? 5.251 4.061 12.716 1.00 0.00 85 GLU A C 8
ATOM 12189 O O . GLU A 1 89 ? 5.987 3.205 13.225 1.00 0.00 85 GLU A O 8
ATOM 12201 N N . VAL A 1 90 ? 3.925 4.045 12.910 1.00 0.00 86 VAL A N 8
ATOM 12202 C CA . VAL A 1 90 ? 3.258 3.058 13.812 1.00 0.00 86 VAL A CA 8
ATOM 12203 C C . VAL A 1 90 ? 2.847 1.812 12.969 1.00 0.00 86 VAL A C 8
ATOM 12204 O O . VAL A 1 90 ? 1.813 1.834 12.294 1.00 0.00 86 VAL A O 8
ATOM 12217 N N . LYS A 1 91 ? 3.630 0.718 13.052 1.00 0.00 87 LYS A N 8
ATOM 12218 C CA . LYS A 1 91 ? 3.193 -0.614 12.564 1.00 0.00 87 LYS A CA 8
ATOM 12219 C C . LYS A 1 91 ? 2.397 -1.356 13.680 1.00 0.00 87 LYS A C 8
ATOM 12220 O O . LYS A 1 91 ? 2.986 -1.863 14.640 1.00 0.00 87 LYS A O 8
ATOM 12239 N N . ILE A 1 92 ? 1.072 -1.478 13.504 1.00 0.00 88 ILE A N 8
ATOM 12240 C CA . ILE A 1 92 ? 0.243 -2.417 14.313 1.00 0.00 88 ILE A CA 8
ATOM 12241 C C . ILE A 1 92 ? 0.042 -3.712 13.450 1.00 0.00 88 ILE A C 8
ATOM 12242 O O . ILE A 1 92 ? -0.735 -3.752 12.489 1.00 0.00 88 ILE A O 8
ATOM 12258 N N . GLU A 1 93 ? 0.804 -4.754 13.813 1.00 0.00 89 GLU A N 8
ATOM 12259 C CA . GLU A 1 93 ? 0.812 -6.076 13.146 1.00 0.00 89 GLU A CA 8
ATOM 12260 C C . GLU A 1 93 ? -0.026 -7.081 13.996 1.00 0.00 89 GLU A C 8
ATOM 12261 O O . GLU A 1 93 ? 0.410 -7.520 15.065 1.00 0.00 89 GLU A O 8
ATOM 12273 N N . VAL A 1 94 ? -1.240 -7.427 13.537 1.00 0.00 90 VAL A N 8
ATOM 12274 C CA . VAL A 1 94 ? -2.165 -8.321 14.299 1.00 0.00 90 VAL A CA 8
ATOM 12275 C C . VAL A 1 94 ? -2.390 -9.680 13.560 1.00 0.00 90 VAL A C 8
ATOM 12276 O O . VAL A 1 94 ? -2.515 -9.734 12.329 1.00 0.00 90 VAL A O 8
ATOM 12289 N N . ARG A 1 95 ? -2.485 -10.783 14.324 1.00 0.00 91 ARG A N 8
ATOM 12290 C CA . ARG A 1 95 ? -2.912 -12.113 13.789 1.00 0.00 91 ARG A CA 8
ATOM 12291 C C . ARG A 1 95 ? -4.145 -12.649 14.589 1.00 0.00 91 ARG A C 8
ATOM 12292 O O . ARG A 1 95 ? -4.383 -12.307 15.754 1.00 0.00 91 ARG A O 8
ATOM 12313 N N . VAL A 1 96 ? -4.960 -13.503 13.938 1.00 0.00 92 VAL A N 8
ATOM 12314 C CA . VAL A 1 96 ? -6.288 -13.933 14.473 1.00 0.00 92 VAL A CA 8
ATOM 12315 C C . VAL A 1 96 ? -6.099 -14.889 15.679 1.00 0.00 92 VAL A C 8
ATOM 12316 O O . VAL A 1 96 ? -6.540 -14.582 16.789 1.00 0.00 92 VAL A O 8
ATOM 12329 N N . HIS A 1 3 ? 8.860 14.704 3.430 1.00 0.00 -1 HIS A N 9
ATOM 12330 C CA . HIS A 1 3 ? 7.403 14.608 3.163 1.00 0.00 -1 HIS A CA 9
ATOM 12331 C C . HIS A 1 3 ? 6.630 14.196 4.455 1.00 0.00 -1 HIS A C 9
ATOM 12332 O O . HIS A 1 3 ? 6.430 13.011 4.745 1.00 0.00 -1 HIS A O 9
ATOM 12346 N N . MET A 1 4 ? 6.136 15.198 5.204 1.00 0.00 0 MET A N 9
ATOM 12347 C CA . MET A 1 4 ? 5.242 14.987 6.377 1.00 0.00 0 MET A CA 9
ATOM 12348 C C . MET A 1 4 ? 3.782 14.673 5.906 1.00 0.00 0 MET A C 9
ATOM 12349 O O . MET A 1 4 ? 3.114 15.530 5.308 1.00 0.00 0 MET A O 9
ATOM 12363 N N . LYS A 1 5 ? 3.301 13.425 6.116 1.00 0.00 1 LYS A N 9
ATOM 12364 C CA . LYS A 1 5 ? 2.030 12.963 5.482 1.00 0.00 1 LYS A CA 9
ATOM 12365 C C . LYS A 1 5 ? 1.179 11.937 6.302 1.00 0.00 1 LYS A C 9
ATOM 12366 O O . LYS A 1 5 ? 1.717 10.961 6.840 1.00 0.00 1 LYS A O 9
ATOM 12385 N N . VAL A 1 6 ? -0.170 12.120 6.293 1.00 0.00 2 VAL A N 9
ATOM 12386 C CA . VAL A 1 6 ? -1.151 11.073 6.724 1.00 0.00 2 VAL A CA 9
ATOM 12387 C C . VAL A 1 6 ? -1.277 10.022 5.564 1.00 0.00 2 VAL A C 9
ATOM 12388 O O . VAL A 1 6 ? -2.077 10.180 4.631 1.00 0.00 2 VAL A O 9
ATOM 12401 N N . ASP A 1 7 ? -0.436 8.979 5.628 1.00 0.00 3 ASP A N 9
ATOM 12402 C CA . ASP A 1 7 ? -0.200 8.052 4.491 1.00 0.00 3 ASP A CA 9
ATOM 12403 C C . ASP A 1 7 ? -0.378 6.590 5.005 1.00 0.00 3 ASP A C 9
ATOM 12404 O O . ASP A 1 7 ? 0.338 6.127 5.903 1.00 0.00 3 ASP A O 9
ATOM 12413 N N . ILE A 1 8 ? -1.409 5.898 4.502 1.00 0.00 4 ILE A N 9
ATOM 12414 C CA . ILE A 1 8 ? -1.953 4.665 5.137 1.00 0.00 4 ILE A CA 9
ATOM 12415 C C . ILE A 1 8 ? -1.720 3.448 4.178 1.00 0.00 4 ILE A C 9
ATOM 12416 O O . ILE A 1 8 ? -2.435 3.256 3.191 1.00 0.00 4 ILE A O 9
ATOM 12432 N N . THR A 1 9 ? -0.680 2.641 4.462 1.00 0.00 5 THR A N 9
ATOM 12433 C CA . THR A 1 9 ? -0.279 1.484 3.605 1.00 0.00 5 THR A CA 9
ATOM 12434 C C . THR A 1 9 ? -0.737 0.163 4.313 1.00 0.00 5 THR A C 9
ATOM 12435 O O . THR A 1 9 ? -0.050 -0.389 5.185 1.00 0.00 5 THR A O 9
ATOM 12446 N N . ILE A 1 10 ? -1.938 -0.317 3.948 1.00 0.00 6 ILE A N 9
ATOM 12447 C CA . ILE A 1 10 ? -2.629 -1.447 4.637 1.00 0.00 6 ILE A CA 9
ATOM 12448 C C . ILE A 1 10 ? -2.307 -2.743 3.836 1.00 0.00 6 ILE A C 9
ATOM 12449 O O . ILE A 1 10 ? -2.914 -3.003 2.793 1.00 0.00 6 ILE A O 9
ATOM 12465 N N . LYS A 1 11 ? -1.341 -3.547 4.298 1.00 0.00 7 LYS A N 9
ATOM 12466 C CA . LYS A 1 11 ? -0.838 -4.710 3.518 1.00 0.00 7 LYS A CA 9
ATOM 12467 C C . LYS A 1 11 ? -1.358 -6.061 4.106 1.00 0.00 7 LYS A C 9
ATOM 12468 O O . LYS A 1 11 ? -1.103 -6.433 5.257 1.00 0.00 7 LYS A O 9
ATOM 12487 N N . ILE A 1 12 ? -2.193 -6.741 3.307 1.00 0.00 8 ILE A N 9
ATOM 12488 C CA . ILE A 1 12 ? -3.147 -7.775 3.791 1.00 0.00 8 ILE A CA 9
ATOM 12489 C C . ILE A 1 12 ? -2.576 -9.153 3.342 1.00 0.00 8 ILE A C 9
ATOM 12490 O O . ILE A 1 12 ? -2.684 -9.511 2.163 1.00 0.00 8 ILE A O 9
ATOM 12506 N N . GLN A 1 13 ? -1.989 -9.931 4.269 1.00 0.00 9 GLN A N 9
ATOM 12507 C CA . GLN A 1 13 ? -1.448 -11.273 3.941 1.00 0.00 9 GLN A CA 9
ATOM 12508 C C . GLN A 1 13 ? -2.404 -12.414 4.409 1.00 0.00 9 GLN A C 9
ATOM 12509 O O . GLN A 1 13 ? -2.892 -12.450 5.546 1.00 0.00 9 GLN A O 9
ATOM 12523 N N . ARG A 1 14 ? -2.627 -13.383 3.514 1.00 0.00 10 ARG A N 9
ATOM 12524 C CA . ARG A 1 14 ? -3.433 -14.604 3.820 1.00 0.00 10 ARG A CA 9
ATOM 12525 C C . ARG A 1 14 ? -2.518 -15.866 4.032 1.00 0.00 10 ARG A C 9
ATOM 12526 O O . ARG A 1 14 ? -2.755 -16.920 3.438 1.00 0.00 10 ARG A O 9
ATOM 12547 N N . ASP A 1 15 ? -1.471 -15.740 4.887 1.00 0.00 11 ASP A N 9
ATOM 12548 C CA . ASP A 1 15 ? -0.301 -16.673 4.961 1.00 0.00 11 ASP A CA 9
ATOM 12549 C C . ASP A 1 15 ? 0.288 -17.144 3.581 1.00 0.00 11 ASP A C 9
ATOM 12550 O O . ASP A 1 15 ? -0.055 -18.211 3.066 1.00 0.00 11 ASP A O 9
ATOM 12559 N N . GLY A 1 16 ? 1.150 -16.305 2.975 1.00 0.00 12 GLY A N 9
ATOM 12560 C CA . GLY A 1 16 ? 1.645 -16.515 1.588 1.00 0.00 12 GLY A CA 9
ATOM 12561 C C . GLY A 1 16 ? 1.314 -15.349 0.637 1.00 0.00 12 GLY A C 9
ATOM 12562 O O . GLY A 1 16 ? 2.206 -14.582 0.270 1.00 0.00 12 GLY A O 9
ATOM 12566 N N . GLN A 1 17 ? 0.042 -15.230 0.223 1.00 0.00 13 GLN A N 9
ATOM 12567 C CA . GLN A 1 17 ? -0.398 -14.189 -0.755 1.00 0.00 13 GLN A CA 9
ATOM 12568 C C . GLN A 1 17 ? -0.572 -12.787 -0.075 1.00 0.00 13 GLN A C 9
ATOM 12569 O O . GLN A 1 17 ? -1.318 -12.664 0.902 1.00 0.00 13 GLN A O 9
ATOM 12583 N N . GLU A 1 18 ? 0.147 -11.764 -0.572 1.00 0.00 14 GLU A N 9
ATOM 12584 C CA . GLU A 1 18 ? 0.452 -10.514 0.189 1.00 0.00 14 GLU A CA 9
ATOM 12585 C C . GLU A 1 18 ? -0.010 -9.257 -0.621 1.00 0.00 14 GLU A C 9
ATOM 12586 O O . GLU A 1 18 ? 0.573 -8.928 -1.659 1.00 0.00 14 GLU A O 9
ATOM 12598 N N . ILE A 1 19 ? -1.094 -8.583 -0.184 1.00 0.00 15 ILE A N 9
ATOM 12599 C CA . ILE A 1 19 ? -1.799 -7.556 -1.016 1.00 0.00 15 ILE A CA 9
ATOM 12600 C C . ILE A 1 19 ? -1.597 -6.143 -0.366 1.00 0.00 15 ILE A C 9
ATOM 12601 O O . ILE A 1 19 ? -2.272 -5.808 0.613 1.00 0.00 15 ILE A O 9
ATOM 12617 N N . GLU A 1 20 ? -0.708 -5.303 -0.934 1.00 0.00 16 GLU A N 9
ATOM 12618 C CA . GLU A 1 20 ? -0.416 -3.940 -0.400 1.00 0.00 16 GLU A CA 9
ATOM 12619 C C . GLU A 1 20 ? -1.427 -2.850 -0.897 1.00 0.00 16 GLU A C 9
ATOM 12620 O O . GLU A 1 20 ? -1.487 -2.528 -2.088 1.00 0.00 16 GLU A O 9
ATOM 12632 N N . ILE A 1 21 ? -2.222 -2.283 0.033 1.00 0.00 17 ILE A N 9
ATOM 12633 C CA . ILE A 1 21 ? -3.296 -1.287 -0.294 1.00 0.00 17 ILE A CA 9
ATOM 12634 C C . ILE A 1 21 ? -2.814 0.132 0.169 1.00 0.00 17 ILE A C 9
ATOM 12635 O O . ILE A 1 21 ? -2.863 0.464 1.359 1.00 0.00 17 ILE A O 9
ATOM 12651 N N . ASP A 1 22 ? -2.341 0.961 -0.779 1.00 0.00 18 ASP A N 9
ATOM 12652 C CA . ASP A 1 22 ? -1.551 2.188 -0.467 1.00 0.00 18 ASP A CA 9
ATOM 12653 C C . ASP A 1 22 ? -2.387 3.503 -0.676 1.00 0.00 18 ASP A C 9
ATOM 12654 O O . ASP A 1 22 ? -2.521 4.014 -1.794 1.00 0.00 18 ASP A O 9
ATOM 12663 N N . ILE A 1 23 ? -2.989 4.026 0.412 1.00 0.00 19 ILE A N 9
ATOM 12664 C CA . ILE A 1 23 ? -4.052 5.091 0.366 1.00 0.00 19 ILE A CA 9
ATOM 12665 C C . ILE A 1 23 ? -3.582 6.351 1.189 1.00 0.00 19 ILE A C 9
ATOM 12666 O O . ILE A 1 23 ? -2.823 6.228 2.151 1.00 0.00 19 ILE A O 9
ATOM 12682 N N . ARG A 1 24 ? -3.982 7.586 0.810 1.00 0.00 20 ARG A N 9
ATOM 12683 C CA . ARG A 1 24 ? -3.548 8.841 1.521 1.00 0.00 20 ARG A CA 9
ATOM 12684 C C . ARG A 1 24 ? -4.770 9.770 1.816 1.00 0.00 20 ARG A C 9
ATOM 12685 O O . ARG A 1 24 ? -5.677 9.923 0.993 1.00 0.00 20 ARG A O 9
ATOM 12706 N N . VAL A 1 25 ? -4.784 10.390 3.011 1.00 0.00 21 VAL A N 9
ATOM 12707 C CA . VAL A 1 25 ? -6.002 11.072 3.564 1.00 0.00 21 VAL A CA 9
ATOM 12708 C C . VAL A 1 25 ? -5.586 12.317 4.419 1.00 0.00 21 VAL A C 9
ATOM 12709 O O . VAL A 1 25 ? -5.623 12.298 5.653 1.00 0.00 21 VAL A O 9
ATOM 12722 N N . SER A 1 26 ? -5.199 13.429 3.763 1.00 0.00 22 SER A N 9
ATOM 12723 C CA . SER A 1 26 ? -4.543 14.588 4.450 1.00 0.00 22 SER A CA 9
ATOM 12724 C C . SER A 1 26 ? -5.451 15.641 5.173 1.00 0.00 22 SER A C 9
ATOM 12725 O O . SER A 1 26 ? -5.214 16.852 5.074 1.00 0.00 22 SER A O 9
ATOM 12733 N N . THR A 1 27 ? -6.497 15.200 5.887 1.00 0.00 23 THR A N 9
ATOM 12734 C CA . THR A 1 27 ? -7.727 16.025 6.097 1.00 0.00 23 THR A CA 9
ATOM 12735 C C . THR A 1 27 ? -8.747 15.294 7.033 1.00 0.00 23 THR A C 9
ATOM 12736 O O . THR A 1 27 ? -8.855 14.061 7.054 1.00 0.00 23 THR A O 9
ATOM 12747 N N . GLY A 1 28 ? -9.566 16.086 7.752 1.00 0.00 24 GLY A N 9
ATOM 12748 C CA . GLY A 1 28 ? -10.681 15.550 8.578 1.00 0.00 24 GLY A CA 9
ATOM 12749 C C . GLY A 1 28 ? -11.847 14.885 7.801 1.00 0.00 24 GLY A C 9
ATOM 12750 O O . GLY A 1 28 ? -12.288 15.373 6.756 1.00 0.00 24 GLY A O 9
ATOM 12754 N N . LYS A 1 29 ? -12.329 13.755 8.333 1.00 0.00 25 LYS A N 9
ATOM 12755 C CA . LYS A 1 29 ? -13.454 12.958 7.749 1.00 0.00 25 LYS A CA 9
ATOM 12756 C C . LYS A 1 29 ? -13.224 12.120 6.445 1.00 0.00 25 LYS A C 9
ATOM 12757 O O . LYS A 1 29 ? -13.937 11.129 6.258 1.00 0.00 25 LYS A O 9
ATOM 12776 N N . GLU A 1 30 ? -12.201 12.395 5.612 1.00 0.00 26 GLU A N 9
ATOM 12777 C CA . GLU A 1 30 ? -11.610 11.351 4.708 1.00 0.00 26 GLU A CA 9
ATOM 12778 C C . GLU A 1 30 ? -10.943 10.163 5.479 1.00 0.00 26 GLU A C 9
ATOM 12779 O O . GLU A 1 30 ? -11.245 9.003 5.194 1.00 0.00 26 GLU A O 9
ATOM 12791 N N . LEU A 1 31 ? -10.093 10.453 6.487 1.00 0.00 27 LEU A N 9
ATOM 12792 C CA . LEU A 1 31 ? -9.587 9.443 7.462 1.00 0.00 27 LEU A CA 9
ATOM 12793 C C . LEU A 1 31 ? -10.679 8.590 8.204 1.00 0.00 27 LEU A C 9
ATOM 12794 O O . LEU A 1 31 ? -10.548 7.366 8.254 1.00 0.00 27 LEU A O 9
ATOM 12810 N N . GLU A 1 32 ? -11.754 9.219 8.725 1.00 0.00 28 GLU A N 9
ATOM 12811 C CA . GLU A 1 32 ? -12.964 8.509 9.241 1.00 0.00 28 GLU A CA 9
ATOM 12812 C C . GLU A 1 32 ? -13.667 7.566 8.201 1.00 0.00 28 GLU A C 9
ATOM 12813 O O . GLU A 1 32 ? -13.821 6.375 8.481 1.00 0.00 28 GLU A O 9
ATOM 12825 N N . ARG A 1 33 ? -14.048 8.067 7.007 1.00 0.00 29 ARG A N 9
ATOM 12826 C CA . ARG A 1 33 ? -14.645 7.232 5.921 1.00 0.00 29 ARG A CA 9
ATOM 12827 C C . ARG A 1 33 ? -13.739 6.089 5.350 1.00 0.00 29 ARG A C 9
ATOM 12828 O O . ARG A 1 33 ? -14.220 4.960 5.200 1.00 0.00 29 ARG A O 9
ATOM 12849 N N . ALA A 1 34 ? -12.445 6.351 5.076 1.00 0.00 30 ALA A N 9
ATOM 12850 C CA . ALA A 1 34 ? -11.442 5.285 4.808 1.00 0.00 30 ALA A CA 9
ATOM 12851 C C . ALA A 1 34 ? -11.265 4.233 5.952 1.00 0.00 30 ALA A C 9
ATOM 12852 O O . ALA A 1 34 ? -11.396 3.041 5.673 1.00 0.00 30 ALA A O 9
ATOM 12859 N N . LEU A 1 35 ? -11.056 4.634 7.224 1.00 0.00 31 LEU A N 9
ATOM 12860 C CA . LEU A 1 35 ? -11.108 3.701 8.391 1.00 0.00 31 LEU A CA 9
ATOM 12861 C C . LEU A 1 35 ? -12.421 2.849 8.530 1.00 0.00 31 LEU A C 9
ATOM 12862 O O . LEU A 1 35 ? -12.322 1.633 8.707 1.00 0.00 31 LEU A O 9
ATOM 12878 N N . GLN A 1 36 ? -13.621 3.452 8.403 1.00 0.00 32 GLN A N 9
ATOM 12879 C CA . GLN A 1 36 ? -14.919 2.722 8.366 1.00 0.00 32 GLN A CA 9
ATOM 12880 C C . GLN A 1 36 ? -15.070 1.655 7.227 1.00 0.00 32 GLN A C 9
ATOM 12881 O O . GLN A 1 36 ? -15.420 0.507 7.525 1.00 0.00 32 GLN A O 9
ATOM 12895 N N . GLU A 1 37 ? -14.795 1.993 5.949 1.00 0.00 33 GLU A N 9
ATOM 12896 C CA . GLU A 1 37 ? -14.777 0.983 4.849 1.00 0.00 33 GLU A CA 9
ATOM 12897 C C . GLU A 1 37 ? -13.584 -0.033 4.882 1.00 0.00 33 GLU A C 9
ATOM 12898 O O . GLU A 1 37 ? -13.804 -1.206 4.574 1.00 0.00 33 GLU A O 9
ATOM 12910 N N . LEU A 1 38 ? -12.356 0.345 5.285 1.00 0.00 34 LEU A N 9
ATOM 12911 C CA . LEU A 1 38 ? -11.256 -0.629 5.577 1.00 0.00 34 LEU A CA 9
ATOM 12912 C C . LEU A 1 38 ? -11.564 -1.662 6.720 1.00 0.00 34 LEU A C 9
ATOM 12913 O O . LEU A 1 38 ? -11.319 -2.857 6.529 1.00 0.00 34 LEU A O 9
ATOM 12929 N N . GLU A 1 39 ? -12.164 -1.235 7.852 1.00 0.00 35 GLU A N 9
ATOM 12930 C CA . GLU A 1 39 ? -12.833 -2.143 8.835 1.00 0.00 35 GLU A CA 9
ATOM 12931 C C . GLU A 1 39 ? -13.869 -3.159 8.223 1.00 0.00 35 GLU A C 9
ATOM 12932 O O . GLU A 1 39 ? -13.742 -4.374 8.409 1.00 0.00 35 GLU A O 9
ATOM 12944 N N . LYS A 1 40 ? -14.850 -2.653 7.447 1.00 0.00 36 LYS A N 9
ATOM 12945 C CA . LYS A 1 40 ? -15.782 -3.478 6.624 1.00 0.00 36 LYS A CA 9
ATOM 12946 C C . LYS A 1 40 ? -15.093 -4.429 5.582 1.00 0.00 36 LYS A C 9
ATOM 12947 O O . LYS A 1 40 ? -15.421 -5.616 5.543 1.00 0.00 36 LYS A O 9
ATOM 12966 N N . ALA A 1 41 ? -14.155 -3.934 4.751 1.00 0.00 37 ALA A N 9
ATOM 12967 C CA . ALA A 1 41 ? -13.381 -4.758 3.786 1.00 0.00 37 ALA A CA 9
ATOM 12968 C C . ALA A 1 41 ? -12.486 -5.889 4.385 1.00 0.00 37 ALA A C 9
ATOM 12969 O O . ALA A 1 41 ? -12.521 -7.007 3.863 1.00 0.00 37 ALA A O 9
ATOM 12976 N N . LEU A 1 42 ? -11.740 -5.650 5.485 1.00 0.00 38 LEU A N 9
ATOM 12977 C CA . LEU A 1 42 ? -11.065 -6.739 6.255 1.00 0.00 38 LEU A CA 9
ATOM 12978 C C . LEU A 1 42 ? -12.032 -7.802 6.887 1.00 0.00 38 LEU A C 9
ATOM 12979 O O . LEU A 1 42 ? -11.797 -9.002 6.710 1.00 0.00 38 LEU A O 9
ATOM 12995 N N . ALA A 1 43 ? -13.124 -7.383 7.563 1.00 0.00 39 ALA A N 9
ATOM 12996 C CA . ALA A 1 43 ? -14.237 -8.295 7.959 1.00 0.00 39 ALA A CA 9
ATOM 12997 C C . ALA A 1 43 ? -14.932 -9.108 6.807 1.00 0.00 39 ALA A C 9
ATOM 12998 O O . ALA A 1 43 ? -15.154 -10.311 6.958 1.00 0.00 39 ALA A O 9
ATOM 13005 N N . ARG A 1 44 ? -15.228 -8.474 5.655 1.00 0.00 40 ARG A N 9
ATOM 13006 C CA . ARG A 1 44 ? -15.665 -9.170 4.409 1.00 0.00 40 ARG A CA 9
ATOM 13007 C C . ARG A 1 44 ? -14.645 -10.197 3.804 1.00 0.00 40 ARG A C 9
ATOM 13008 O O . ARG A 1 44 ? -15.038 -11.304 3.428 1.00 0.00 40 ARG A O 9
ATOM 13029 N N . ALA A 1 45 ? -13.363 -9.817 3.675 1.00 0.00 41 ALA A N 9
ATOM 13030 C CA . ALA A 1 45 ? -12.306 -10.692 3.113 1.00 0.00 41 ALA A CA 9
ATOM 13031 C C . ALA A 1 45 ? -11.817 -11.872 4.013 1.00 0.00 41 ALA A C 9
ATOM 13032 O O . ALA A 1 45 ? -11.582 -12.961 3.476 1.00 0.00 41 ALA A O 9
ATOM 13039 N N . GLY A 1 46 ? -11.587 -11.671 5.327 1.00 0.00 42 GLY A N 9
ATOM 13040 C CA . GLY A 1 46 ? -11.088 -12.746 6.230 1.00 0.00 42 GLY A CA 9
ATOM 13041 C C . GLY A 1 46 ? -9.594 -13.105 6.068 1.00 0.00 42 GLY A C 9
ATOM 13042 O O . GLY A 1 46 ? -9.267 -14.160 5.520 1.00 0.00 42 GLY A O 9
ATOM 13046 N N . ALA A 1 47 ? -8.698 -12.215 6.517 1.00 0.00 43 ALA A N 9
ATOM 13047 C CA . ALA A 1 47 ? -7.229 -12.385 6.357 1.00 0.00 43 ALA A CA 9
ATOM 13048 C C . ALA A 1 47 ? -6.491 -12.792 7.671 1.00 0.00 43 ALA A C 9
ATOM 13049 O O . ALA A 1 47 ? -6.847 -12.354 8.770 1.00 0.00 43 ALA A O 9
ATOM 13056 N N . ARG A 1 48 ? -5.457 -13.647 7.549 1.00 0.00 44 ARG A N 9
ATOM 13057 C CA . ARG A 1 48 ? -4.806 -14.299 8.726 1.00 0.00 44 ARG A CA 9
ATOM 13058 C C . ARG A 1 48 ? -3.509 -13.632 9.301 1.00 0.00 44 ARG A C 9
ATOM 13059 O O . ARG A 1 48 ? -3.202 -13.913 10.46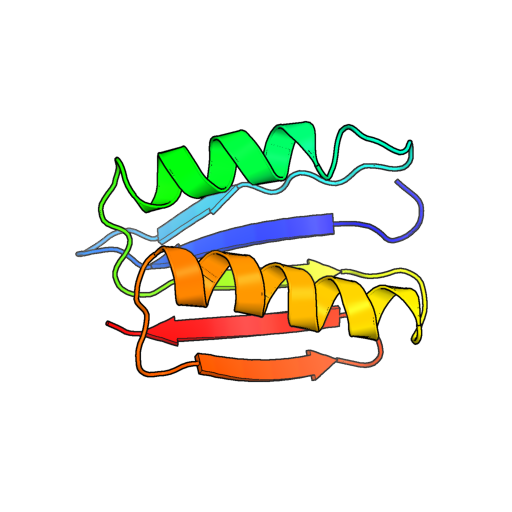1 1.00 0.00 44 ARG A O 9
ATOM 13080 N N . ASN A 1 49 ? -2.770 -12.767 8.573 1.00 0.00 45 ASN A N 9
ATOM 13081 C CA . ASN A 1 49 ? -1.791 -11.818 9.189 1.00 0.00 45 ASN A CA 9
ATOM 13082 C C . ASN A 1 49 ? -1.921 -10.406 8.523 1.00 0.00 45 ASN A C 9
ATOM 13083 O O . ASN A 1 49 ? -1.605 -10.215 7.343 1.00 0.00 45 ASN A O 9
ATOM 13094 N N . VAL A 1 50 ? -2.459 -9.427 9.271 1.00 0.00 46 VAL A N 9
ATOM 13095 C CA . VAL A 1 50 ? -2.944 -8.128 8.706 1.00 0.00 46 VAL A CA 9
ATOM 13096 C C . VAL A 1 50 ? -2.010 -6.980 9.201 1.00 0.00 46 VAL A C 9
ATOM 13097 O O . VAL A 1 50 ? -2.028 -6.625 10.381 1.00 0.00 46 VAL A O 9
ATOM 13110 N N . GLN A 1 51 ? -1.232 -6.379 8.285 1.00 0.00 47 GLN A N 9
ATOM 13111 C CA . GLN A 1 51 ? -0.220 -5.339 8.626 1.00 0.00 47 GLN A CA 9
ATOM 13112 C C . GLN A 1 51 ? -0.770 -3.910 8.305 1.00 0.00 47 GLN A C 9
ATOM 13113 O O . GLN A 1 51 ? -0.724 -3.444 7.160 1.00 0.00 47 GLN A O 9
ATOM 13127 N N . ILE A 1 52 ? -1.283 -3.201 9.326 1.00 0.00 48 ILE A N 9
ATOM 13128 C CA . ILE A 1 52 ? -1.856 -1.828 9.157 1.00 0.00 48 ILE A CA 9
ATOM 13129 C C . ILE A 1 52 ? -0.707 -0.790 9.362 1.00 0.00 48 ILE A C 9
ATOM 13130 O O . ILE A 1 52 ? -0.260 -0.596 10.495 1.00 0.00 48 ILE A O 9
ATOM 13146 N N . THR A 1 53 ? -0.274 -0.097 8.290 1.00 0.00 49 THR A N 9
ATOM 13147 C CA . THR A 1 53 ? 0.734 1.001 8.394 1.00 0.00 49 THR A CA 9
ATOM 13148 C C . THR A 1 53 ? 0.010 2.375 8.418 1.00 0.00 49 THR A C 9
ATOM 13149 O O . THR A 1 53 ? -0.751 2.682 7.496 1.00 0.00 49 THR A O 9
ATOM 13160 N N . ILE A 1 54 ? 0.290 3.221 9.419 1.00 0.00 50 ILE A N 9
ATOM 13161 C CA . ILE A 1 54 ? -0.189 4.634 9.435 1.00 0.00 50 ILE A CA 9
ATOM 13162 C C . ILE A 1 54 ? 1.071 5.550 9.598 1.00 0.00 50 ILE A C 9
ATOM 13163 O O . ILE A 1 54 ? 1.668 5.606 10.679 1.00 0.00 50 ILE A O 9
ATOM 13179 N N . SER A 1 55 ? 1.444 6.323 8.560 1.00 0.00 51 SER A N 9
ATOM 13180 C CA . SER A 1 55 ? 2.372 7.479 8.717 1.00 0.00 51 SER A CA 9
ATOM 13181 C C . SER A 1 55 ? 1.658 8.676 9.416 1.00 0.00 51 SER A C 9
ATOM 13182 O O . SER A 1 55 ? 0.626 9.161 8.944 1.00 0.00 51 SER A O 9
ATOM 13190 N N . ALA A 1 56 ? 2.219 9.150 10.534 1.00 0.00 52 ALA A N 9
ATOM 13191 C CA . ALA A 1 56 ? 1.691 10.327 11.260 1.00 0.00 52 ALA A CA 9
ATOM 13192 C C . ALA A 1 56 ? 2.400 11.662 10.876 1.00 0.00 52 ALA A C 9
ATOM 13193 O O . ALA A 1 56 ? 3.616 11.713 10.663 1.00 0.00 52 ALA A O 9
ATOM 13200 N N . GLU A 1 57 ? 1.640 12.771 10.859 1.00 0.00 53 GLU A N 9
ATOM 13201 C CA . GLU A 1 57 ? 2.224 14.137 10.672 1.00 0.00 53 GLU A CA 9
ATOM 13202 C C . GLU A 1 57 ? 2.935 14.766 11.929 1.00 0.00 53 GLU A C 9
ATOM 13203 O O . GLU A 1 57 ? 3.771 15.656 11.764 1.00 0.00 53 GLU A O 9
ATOM 13215 N N . ASN A 1 58 ? 2.659 14.300 13.161 1.00 0.00 54 ASN A N 9
ATOM 13216 C CA . ASN A 1 58 ? 3.476 14.585 14.382 1.00 0.00 54 ASN A CA 9
ATOM 13217 C C . ASN A 1 58 ? 3.587 13.300 15.286 1.00 0.00 54 ASN A C 9
ATOM 13218 O O . ASN A 1 58 ? 2.855 12.317 15.122 1.00 0.00 54 ASN A O 9
ATOM 13229 N N . ASP A 1 59 ? 4.488 13.316 16.288 1.00 0.00 55 ASP A N 9
ATOM 13230 C CA . ASP A 1 59 ? 4.529 12.281 17.371 1.00 0.00 55 ASP A CA 9
ATOM 13231 C C . ASP A 1 59 ? 3.263 12.201 18.310 1.00 0.00 55 ASP A C 9
ATOM 13232 O O . ASP A 1 59 ? 2.776 11.104 18.598 1.00 0.00 55 ASP A O 9
ATOM 13241 N N . GLU A 1 60 ? 2.680 13.349 18.713 1.00 0.00 56 GLU A N 9
ATOM 13242 C CA . GLU A 1 60 ? 1.312 13.411 19.321 1.00 0.00 56 GLU A CA 9
ATOM 13243 C C . GLU A 1 60 ? 0.148 12.836 18.432 1.00 0.00 56 GLU A C 9
ATOM 13244 O O . GLU A 1 60 ? -0.706 12.101 18.939 1.00 0.00 56 GLU A O 9
ATOM 13256 N N . GLN A 1 61 ? 0.149 13.103 17.106 1.00 0.00 57 GLN A N 9
ATOM 13257 C CA . GLN A 1 61 ? -0.663 12.325 16.121 1.00 0.00 57 GLN A CA 9
ATOM 13258 C C . GLN A 1 61 ? -0.383 10.785 16.117 1.00 0.00 57 GLN A C 9
ATOM 13259 O O . GLN A 1 61 ? -1.344 10.022 16.174 1.00 0.00 57 GLN A O 9
ATOM 13273 N N . ALA A 1 62 ? 0.885 10.317 16.098 1.00 0.00 58 ALA A N 9
ATOM 13274 C CA . ALA A 1 62 ? 1.228 8.880 16.304 1.00 0.00 58 ALA A CA 9
ATOM 13275 C C . ALA A 1 62 ? 0.673 8.192 17.598 1.00 0.00 58 ALA A C 9
ATOM 13276 O O . ALA A 1 62 ? 0.208 7.055 17.510 1.00 0.00 58 ALA A O 9
ATOM 13283 N N . LYS A 1 63 ? 0.650 8.875 18.761 1.00 0.00 59 LYS A N 9
ATOM 13284 C CA . LYS A 1 63 ? -0.121 8.427 19.962 1.00 0.00 59 LYS A CA 9
ATOM 13285 C C . LYS A 1 63 ? -1.664 8.236 19.732 1.00 0.00 59 LYS A C 9
ATOM 13286 O O . LYS A 1 63 ? -2.188 7.152 20.009 1.00 0.00 59 LYS A O 9
ATOM 13305 N N . GLU A 1 64 ? -2.381 9.253 19.221 1.00 0.00 60 GLU A N 9
ATOM 13306 C CA . GLU A 1 64 ? -3.833 9.135 18.873 1.00 0.00 60 GLU A CA 9
ATOM 13307 C C . GLU A 1 64 ? -4.165 8.155 17.694 1.00 0.00 60 GLU A C 9
ATOM 13308 O O . GLU A 1 64 ? -5.116 7.374 17.790 1.00 0.00 60 GLU A O 9
ATOM 13320 N N . LEU A 1 65 ? -3.368 8.155 16.610 1.00 0.00 61 LEU A N 9
ATOM 13321 C CA . LEU A 1 65 ? -3.429 7.128 15.530 1.00 0.00 61 LEU A CA 9
ATOM 13322 C C . LEU A 1 65 ? -3.124 5.657 15.983 1.00 0.00 61 LEU A C 9
ATOM 13323 O O . LEU A 1 65 ? -3.857 4.753 15.576 1.00 0.00 61 LEU A O 9
ATOM 13339 N N . LEU A 1 66 ? -2.134 5.405 16.869 1.00 0.00 62 LEU A N 9
ATOM 13340 C CA . LEU A 1 66 ? -2.012 4.124 17.632 1.00 0.00 62 LEU A CA 9
ATOM 13341 C C . LEU A 1 66 ? -3.302 3.649 18.381 1.00 0.00 62 LEU A C 9
ATOM 13342 O O . LEU A 1 66 ? -3.704 2.501 18.179 1.00 0.00 62 LEU A O 9
ATOM 13358 N N . GLU A 1 67 ? -3.970 4.505 19.183 1.00 0.00 63 GLU A N 9
ATOM 13359 C CA . GLU A 1 67 ? -5.336 4.203 19.708 1.00 0.00 63 GLU A CA 9
ATOM 13360 C C . GLU A 1 67 ? -6.457 4.032 18.627 1.00 0.00 63 GLU A C 9
ATOM 13361 O O . GLU A 1 67 ? -7.215 3.069 18.729 1.00 0.00 63 GLU A O 9
ATOM 13373 N N . LEU A 1 68 ? -6.561 4.866 17.575 1.00 0.00 64 LEU A N 9
ATOM 13374 C CA . LEU A 1 68 ? -7.483 4.598 16.422 1.00 0.00 64 LEU A CA 9
ATOM 13375 C C . LEU A 1 68 ? -7.303 3.212 15.700 1.00 0.00 64 LEU A C 9
ATOM 13376 O O . LEU A 1 68 ? -8.310 2.579 15.368 1.00 0.00 64 LEU A O 9
ATOM 13392 N N . ILE A 1 69 ? -6.065 2.698 15.526 1.00 0.00 65 ILE A N 9
ATOM 13393 C CA . ILE A 1 69 ? -5.828 1.267 15.149 1.00 0.00 65 ILE A CA 9
ATOM 13394 C C . ILE A 1 69 ? -6.165 0.291 16.337 1.00 0.00 65 ILE A C 9
ATOM 13395 O O . ILE A 1 69 ? -7.015 -0.584 16.164 1.00 0.00 65 ILE A O 9
ATOM 13411 N N . ALA A 1 70 ? -5.525 0.404 17.521 1.00 0.00 66 ALA A N 9
ATOM 13412 C CA . ALA A 1 70 ? -5.779 -0.500 18.681 1.00 0.00 66 ALA A CA 9
ATOM 13413 C C . ALA A 1 70 ? -7.261 -0.624 19.181 1.00 0.00 66 ALA A C 9
ATOM 13414 O O . ALA A 1 70 ? -7.713 -1.739 19.452 1.00 0.00 66 ALA A O 9
ATOM 13421 N N . ARG A 1 71 ? -8.030 0.480 19.249 1.00 0.00 67 ARG A N 9
ATOM 13422 C CA . ARG A 1 71 ? -9.502 0.445 19.481 1.00 0.00 67 ARG A CA 9
ATOM 13423 C C . ARG A 1 71 ? -10.351 -0.165 18.313 1.00 0.00 67 ARG A C 9
ATOM 13424 O O . ARG A 1 71 ? -11.304 -0.878 18.618 1.00 0.00 67 ARG A O 9
ATOM 13445 N N . LEU A 1 72 ? -10.011 0.023 17.017 1.00 0.00 68 LEU A N 9
ATOM 13446 C CA . LEU A 1 72 ? -10.513 -0.851 15.903 1.00 0.00 68 LEU A CA 9
ATOM 13447 C C . LEU A 1 72 ? -10.261 -2.388 16.101 1.00 0.00 68 LEU A C 9
ATOM 13448 O O . LEU A 1 72 ? -11.193 -3.193 16.021 1.00 0.00 68 LEU A O 9
ATOM 13464 N N . LEU A 1 73 ? -9.005 -2.773 16.377 1.00 0.00 69 LEU A N 9
ATOM 13465 C CA . LEU A 1 73 ? -8.602 -4.175 16.677 1.00 0.00 69 LEU A CA 9
ATOM 13466 C C . LEU A 1 73 ? -9.297 -4.819 17.928 1.00 0.00 69 LEU A C 9
ATOM 13467 O O . LEU A 1 73 ? -9.783 -5.949 17.848 1.00 0.00 69 LEU A O 9
ATOM 13483 N N . GLN A 1 74 ? -9.387 -4.080 19.051 1.00 0.00 70 GLN A N 9
ATOM 13484 C CA . GLN A 1 74 ? -10.265 -4.414 20.208 1.00 0.00 70 GLN A CA 9
ATOM 13485 C C . GLN A 1 74 ? -11.811 -4.444 19.907 1.00 0.00 70 GLN A C 9
ATOM 13486 O O . GLN A 1 74 ? -12.481 -5.380 20.344 1.00 0.00 70 GLN A O 9
ATOM 13500 N N . LYS A 1 75 ? -12.364 -3.476 19.145 1.00 0.00 71 LYS A N 9
ATOM 13501 C CA . LYS A 1 75 ? -13.765 -3.512 18.615 1.00 0.00 71 LYS A CA 9
ATOM 13502 C C . LYS A 1 75 ? -14.124 -4.749 17.722 1.00 0.00 71 LYS A C 9
ATOM 13503 O O . LYS A 1 75 ? -15.150 -5.387 17.966 1.00 0.00 71 LYS A O 9
ATOM 13522 N N . LEU A 1 76 ? -13.293 -5.111 16.725 1.00 0.00 72 LEU A N 9
ATOM 13523 C CA . LEU A 1 76 ? -13.379 -6.440 16.039 1.00 0.00 72 LEU A CA 9
ATOM 13524 C C . LEU A 1 76 ? -13.141 -7.705 16.937 1.00 0.00 72 LEU A C 9
ATOM 13525 O O . LEU A 1 76 ? -13.779 -8.738 16.719 1.00 0.00 72 LEU A O 9
ATOM 13541 N N . GLY A 1 77 ? -12.210 -7.635 17.901 1.00 0.00 73 GLY A N 9
ATOM 13542 C CA . GLY A 1 77 ? -11.825 -8.785 18.757 1.00 0.00 73 GLY A CA 9
ATOM 13543 C C . GLY A 1 77 ? -10.618 -9.623 18.282 1.00 0.00 73 GLY A C 9
ATOM 13544 O O . GLY A 1 77 ? -10.651 -10.852 18.398 1.00 0.00 73 GLY A O 9
ATOM 13548 N N . TYR A 1 78 ? -9.529 -8.977 17.833 1.00 0.00 74 TYR A N 9
ATOM 13549 C CA . TYR A 1 78 ? -8.278 -9.678 17.427 1.00 0.00 74 TYR A CA 9
ATOM 13550 C C . TYR A 1 78 ? -7.451 -10.158 18.663 1.00 0.00 74 TYR A C 9
ATOM 13551 O O . TYR A 1 78 ? -7.400 -9.507 19.711 1.00 0.00 74 TYR A O 9
ATOM 13569 N N . LYS A 1 79 ? -6.827 -11.337 18.533 1.00 0.00 75 LYS A N 9
ATOM 13570 C CA . LYS A 1 79 ? -6.020 -11.952 19.627 1.00 0.00 75 LYS A CA 9
ATOM 13571 C C . LYS A 1 79 ? -4.507 -11.579 19.564 1.00 0.00 75 LYS A C 9
ATOM 13572 O O . LYS A 1 79 ? -3.963 -11.069 20.548 1.00 0.00 75 LYS A O 9
ATOM 13591 N N . ASP A 1 80 ? -3.828 -11.850 18.438 1.00 0.00 76 ASP A N 9
ATOM 13592 C CA . ASP A 1 80 ? -2.344 -11.885 18.383 1.00 0.00 76 ASP A CA 9
ATOM 13593 C C . ASP A 1 80 ? -1.806 -10.535 17.807 1.00 0.00 76 ASP A C 9
ATOM 13594 O O . ASP A 1 80 ? -1.606 -10.387 16.598 1.00 0.00 76 ASP A O 9
ATOM 13603 N N . ILE A 1 81 ? -1.633 -9.530 18.688 1.00 0.00 77 ILE A N 9
ATOM 13604 C CA . ILE A 1 81 ? -1.445 -8.104 18.272 1.00 0.00 77 ILE A CA 9
ATOM 13605 C C . ILE A 1 81 ? 0.064 -7.714 18.450 1.00 0.00 77 ILE A C 9
ATOM 13606 O O . ILE A 1 81 ? 0.563 -7.592 19.573 1.00 0.00 77 ILE A O 9
ATOM 13622 N N . ASN A 1 82 ? 0.774 -7.496 17.330 1.00 0.00 78 ASN A N 9
ATOM 13623 C CA . ASN A 1 82 ? 2.251 -7.298 17.307 1.00 0.00 78 ASN A CA 9
ATOM 13624 C C . ASN A 1 82 ? 2.601 -5.826 16.895 1.00 0.00 78 ASN A C 9
ATOM 13625 O O . ASN A 1 82 ? 2.256 -5.358 15.805 1.00 0.00 78 ASN A O 9
ATOM 13636 N N . VAL A 1 83 ? 3.291 -5.090 17.786 1.00 0.00 79 VAL A N 9
ATOM 13637 C CA . VAL A 1 83 ? 3.550 -3.626 17.630 1.00 0.00 79 VAL A CA 9
ATOM 13638 C C . VAL A 1 83 ? 4.915 -3.290 16.928 1.00 0.00 79 VAL A C 9
ATOM 13639 O O . VAL A 1 83 ? 5.980 -3.772 17.326 1.00 0.00 79 VAL A O 9
ATOM 13652 N N . ARG A 1 84 ? 4.883 -2.384 15.934 1.00 0.00 80 ARG A N 9
ATOM 13653 C CA . ARG A 1 84 ? 6.103 -1.745 15.362 1.00 0.00 80 ARG A CA 9
ATOM 13654 C C . ARG A 1 84 ? 5.854 -0.206 15.212 1.00 0.00 80 ARG A C 9
ATOM 13655 O O . ARG A 1 84 ? 5.407 0.265 14.162 1.00 0.00 80 ARG A O 9
ATOM 13676 N N . VAL A 1 85 ? 6.176 0.592 16.250 1.00 0.00 81 VAL A N 9
ATOM 13677 C CA . VAL A 1 85 ? 6.126 2.088 16.166 1.00 0.00 81 VAL A CA 9
ATOM 13678 C C . VAL A 1 85 ? 7.561 2.592 15.797 1.00 0.00 81 VAL A C 9
ATOM 13679 O O . VAL A 1 85 ? 8.443 2.694 16.656 1.00 0.00 81 VAL A O 9
ATOM 13692 N N . ASN A 1 86 ? 7.786 2.908 14.510 1.00 0.00 82 ASN A N 9
ATOM 13693 C CA . ASN A 1 86 ? 9.090 3.434 14.015 1.00 0.00 82 ASN A CA 9
ATOM 13694 C C . ASN A 1 86 ? 9.021 4.996 13.900 1.00 0.00 82 ASN A C 9
ATOM 13695 O O . ASN A 1 86 ? 8.932 5.561 12.803 1.00 0.00 82 ASN A O 9
ATOM 13706 N N . GLY A 1 87 ? 9.045 5.689 15.058 1.00 0.00 83 GLY A N 9
ATOM 13707 C CA . GLY A 1 87 ? 8.856 7.164 15.129 1.00 0.00 83 GLY A CA 9
ATOM 13708 C C . GLY A 1 87 ? 7.430 7.654 14.797 1.00 0.00 83 GLY A C 9
ATOM 13709 O O . GLY A 1 87 ? 6.529 7.598 15.636 1.00 0.00 83 GLY A O 9
ATOM 13713 N N . THR A 1 88 ? 7.249 8.117 13.555 1.00 0.00 84 THR A N 9
ATOM 13714 C CA . THR A 1 88 ? 5.903 8.463 12.994 1.00 0.00 84 THR A CA 9
ATOM 13715 C C . THR A 1 88 ? 5.186 7.308 12.208 1.00 0.00 84 THR A C 9
ATOM 13716 O O . THR A 1 88 ? 3.963 7.362 12.054 1.00 0.00 84 THR A O 9
ATOM 13727 N N . GLU A 1 89 ? 5.905 6.270 11.726 1.00 0.00 85 GLU A N 9
ATOM 13728 C CA . GLU A 1 89 ? 5.305 5.046 11.136 1.00 0.00 85 GLU A CA 9
ATOM 13729 C C . GLU A 1 89 ? 4.729 4.111 12.252 1.00 0.00 85 GLU A C 9
ATOM 13730 O O . GLU A 1 89 ? 5.462 3.417 12.965 1.00 0.00 85 GLU A O 9
ATOM 13742 N N . VAL A 1 90 ? 3.397 4.089 12.378 1.00 0.00 86 VAL A N 9
ATOM 13743 C CA . VAL A 1 90 ? 2.683 3.235 13.367 1.00 0.00 86 VAL A CA 9
ATOM 13744 C C . VAL A 1 90 ? 2.216 1.955 12.599 1.00 0.00 86 VAL A C 9
ATOM 13745 O O . VAL A 1 90 ? 1.198 1.980 11.898 1.00 0.00 86 VAL A O 9
ATOM 13758 N N . LYS A 1 91 ? 2.984 0.854 12.698 1.00 0.00 87 LYS A N 9
ATOM 13759 C CA . LYS A 1 91 ? 2.761 -0.367 11.878 1.00 0.00 87 LYS A CA 9
ATOM 13760 C C . LYS A 1 91 ? 2.341 -1.557 12.788 1.00 0.00 87 LYS A C 9
ATOM 13761 O O . LYS A 1 91 ? 3.156 -2.108 13.531 1.00 0.00 87 LYS A O 9
ATOM 13780 N N . ILE A 1 92 ? 1.049 -1.921 12.763 1.00 0.00 88 ILE A N 9
ATOM 13781 C CA . ILE A 1 92 ? 0.458 -2.888 13.741 1.00 0.00 88 ILE A CA 9
ATOM 13782 C C . ILE A 1 92 ? 0.074 -4.180 12.953 1.00 0.00 88 ILE A C 9
ATOM 13783 O O . ILE A 1 92 ? -0.834 -4.164 12.112 1.00 0.00 88 ILE A O 9
ATOM 13799 N N . GLU A 1 93 ? 0.784 -5.288 13.226 1.00 0.00 89 GLU A N 9
ATOM 13800 C CA . GLU A 1 93 ? 0.485 -6.616 12.626 1.00 0.00 89 GLU A CA 9
ATOM 13801 C C . GLU A 1 93 ? -0.487 -7.415 13.548 1.00 0.00 89 GLU A C 9
ATOM 13802 O O . GLU A 1 93 ? -0.198 -7.624 14.730 1.00 0.00 89 GLU A O 9
ATOM 13814 N N . VAL A 1 94 ? -1.642 -7.855 13.016 1.00 0.00 90 VAL A N 9
ATOM 13815 C CA . VAL A 1 94 ? -2.602 -8.708 13.782 1.00 0.00 90 VAL A CA 9
ATOM 13816 C C . VAL A 1 94 ? -2.804 -10.104 13.123 1.00 0.00 90 VAL A C 9
ATOM 13817 O O . VAL A 1 94 ? -3.231 -10.210 11.967 1.00 0.00 90 VAL A O 9
ATOM 13830 N N . ARG A 1 95 ? -2.561 -11.173 13.902 1.00 0.00 91 ARG A N 9
ATOM 13831 C CA . ARG A 1 95 ? -2.841 -12.567 13.472 1.00 0.00 91 ARG A CA 9
ATOM 13832 C C . ARG A 1 95 ? -4.234 -13.090 13.956 1.00 0.00 91 ARG A C 9
ATOM 13833 O O . ARG A 1 95 ? -4.728 -12.753 15.039 1.00 0.00 91 ARG A O 9
ATOM 13854 N N . VAL A 1 96 ? -4.847 -13.960 13.128 1.00 0.00 92 VAL A N 9
ATOM 13855 C CA . VAL A 1 96 ? -6.123 -14.656 13.468 1.00 0.00 92 VAL A CA 9
ATOM 13856 C C . VAL A 1 96 ? -5.758 -16.128 13.782 1.00 0.00 92 VAL A C 9
ATOM 13857 O O . VAL A 1 96 ? -5.558 -16.961 12.892 1.00 0.00 92 VAL A O 9
ATOM 13870 N N . HIS A 1 3 ? 4.116 14.375 -1.536 1.00 0.00 -1 HIS A N 10
ATOM 13871 C CA . HIS A 1 3 ? 4.284 14.771 -0.115 1.00 0.00 -1 HIS A CA 10
ATOM 13872 C C . HIS A 1 3 ? 3.578 13.757 0.835 1.00 0.00 -1 HIS A C 10
ATOM 13873 O O . HIS A 1 3 ? 2.347 13.756 0.959 1.00 0.00 -1 HIS A O 10
ATOM 13887 N N . MET A 1 4 ? 4.365 12.946 1.570 1.00 0.00 0 MET A N 10
ATOM 13888 C CA . MET A 1 4 ? 3.824 12.025 2.613 1.00 0.00 0 MET A CA 10
ATOM 13889 C C . MET A 1 4 ? 3.355 12.815 3.882 1.00 0.00 0 MET A C 10
ATOM 13890 O O . MET A 1 4 ? 4.137 13.554 4.492 1.00 0.00 0 MET A O 10
ATOM 13904 N N . LYS A 1 5 ? 2.060 12.698 4.224 1.00 0.00 1 LYS A N 10
ATOM 13905 C CA . LYS A 1 5 ? 1.397 13.526 5.277 1.00 0.00 1 LYS A CA 10
ATOM 13906 C C . LYS A 1 5 ? 0.538 12.655 6.251 1.00 0.00 1 LYS A C 10
ATOM 13907 O O . LYS A 1 5 ? 0.875 12.534 7.431 1.00 0.00 1 LYS A O 10
ATOM 13926 N N . VAL A 1 6 ? -0.573 12.064 5.773 1.00 0.00 2 VAL A N 10
ATOM 13927 C CA . VAL A 1 6 ? -1.393 11.094 6.572 1.00 0.00 2 VAL A CA 10
ATOM 13928 C C . VAL A 1 6 ? -1.457 9.763 5.750 1.00 0.00 2 VAL A C 10
ATOM 13929 O O . VAL A 1 6 ? -2.478 9.427 5.135 1.00 0.00 2 VAL A O 10
ATOM 13942 N N . ASP A 1 7 ? -0.336 9.022 5.727 1.00 0.00 3 ASP A N 10
ATOM 13943 C CA . ASP A 1 7 ? -0.127 7.904 4.771 1.00 0.00 3 ASP A CA 10
ATOM 13944 C C . ASP A 1 7 ? -0.450 6.546 5.454 1.00 0.00 3 ASP A C 10
ATOM 13945 O O . ASP A 1 7 ? 0.366 5.984 6.193 1.00 0.00 3 ASP A O 10
ATOM 13954 N N . ILE A 1 8 ? -1.670 6.036 5.197 1.00 0.00 4 ILE A N 10
ATOM 13955 C CA . ILE A 1 8 ? -2.153 4.734 5.737 1.00 0.00 4 ILE A CA 10
ATOM 13956 C C . ILE A 1 8 ? -1.612 3.597 4.802 1.00 0.00 4 ILE A C 10
ATOM 13957 O O . ILE A 1 8 ? -2.129 3.382 3.701 1.00 0.00 4 ILE A O 10
ATOM 13973 N N . THR A 1 9 ? -0.573 2.877 5.257 1.00 0.00 5 THR A N 10
ATOM 13974 C CA . THR A 1 9 ? 0.023 1.727 4.523 1.00 0.00 5 THR A CA 10
ATOM 13975 C C . THR A 1 9 ? -0.510 0.406 5.159 1.00 0.00 5 THR A C 10
ATOM 13976 O O . THR A 1 9 ? -0.083 -0.009 6.241 1.00 0.00 5 THR A O 10
ATOM 13987 N N . ILE A 1 10 ? -1.459 -0.247 4.478 1.00 0.00 6 ILE A N 10
ATOM 13988 C CA . ILE A 1 10 ? -2.064 -1.535 4.926 1.00 0.00 6 ILE A CA 10
ATOM 13989 C C . ILE A 1 10 ? -1.562 -2.646 3.957 1.00 0.00 6 ILE A C 10
ATOM 13990 O O . ILE A 1 10 ? -1.764 -2.538 2.745 1.00 0.00 6 ILE A O 10
ATOM 14006 N N . LYS A 1 11 ? -1.000 -3.757 4.472 1.00 0.00 7 LYS A N 10
ATOM 14007 C CA . LYS A 1 11 ? -0.901 -5.014 3.671 1.00 0.00 7 LYS A CA 10
ATOM 14008 C C . LYS A 1 11 ? -1.520 -6.261 4.380 1.00 0.00 7 LYS A C 10
ATOM 14009 O O . LYS A 1 11 ? -1.287 -6.531 5.564 1.00 0.00 7 LYS A O 10
ATOM 14028 N N . ILE A 1 12 ? -2.354 -6.992 3.616 1.00 0.00 8 ILE A N 10
ATOM 14029 C CA . ILE A 1 12 ? -3.316 -7.997 4.151 1.00 0.00 8 ILE A CA 10
ATOM 14030 C C . ILE A 1 12 ? -2.806 -9.407 3.717 1.00 0.00 8 ILE A C 10
ATOM 14031 O O . ILE A 1 12 ? -3.206 -9.893 2.651 1.00 0.00 8 ILE A O 10
ATOM 14047 N N . GLN A 1 13 ? -1.951 -10.081 4.517 1.00 0.00 9 GLN A N 10
ATOM 14048 C CA . GLN A 1 13 ? -1.459 -11.448 4.169 1.00 0.00 9 GLN A CA 10
ATOM 14049 C C . GLN A 1 13 ? -2.437 -12.548 4.703 1.00 0.00 9 GLN A C 10
ATOM 14050 O O . GLN A 1 13 ? -2.747 -12.616 5.898 1.00 0.00 9 GLN A O 10
ATOM 14064 N N . ARG A 1 14 ? -2.962 -13.367 3.783 1.00 0.00 10 ARG A N 10
ATOM 14065 C CA . ARG A 1 14 ? -4.077 -14.316 4.046 1.00 0.00 10 ARG A CA 10
ATOM 14066 C C . ARG A 1 14 ? -3.629 -15.791 3.767 1.00 0.00 10 ARG A C 10
ATOM 14067 O O . ARG A 1 14 ? -2.553 -16.217 4.198 1.00 0.00 10 ARG A O 10
ATOM 14088 N N . ASP A 1 15 ? -4.454 -16.583 3.069 1.00 0.00 11 ASP A N 10
ATOM 14089 C CA . ASP A 1 15 ? -4.113 -17.962 2.628 1.00 0.00 11 ASP A CA 10
ATOM 14090 C C . ASP A 1 15 ? -3.091 -17.937 1.434 1.00 0.00 11 ASP A C 10
ATOM 14091 O O . ASP A 1 15 ? -3.463 -17.819 0.262 1.00 0.00 11 ASP A O 10
ATOM 14100 N N . GLY A 1 16 ? -1.784 -17.965 1.775 1.00 0.00 12 GLY A N 10
ATOM 14101 C CA . GLY A 1 16 ? -0.668 -17.893 0.783 1.00 0.00 12 GLY A CA 10
ATOM 14102 C C . GLY A 1 16 ? -0.524 -16.664 -0.153 1.00 0.00 12 GLY A C 10
ATOM 14103 O O . GLY A 1 16 ? -0.004 -16.816 -1.260 1.00 0.00 12 GLY A O 10
ATOM 14107 N N . GLN A 1 17 ? -1.003 -15.472 0.247 1.00 0.00 13 GLN A N 10
ATOM 14108 C CA . GLN A 1 17 ? -1.282 -14.354 -0.703 1.00 0.00 13 GLN A CA 10
ATOM 14109 C C . GLN A 1 17 ? -1.419 -13.009 0.078 1.00 0.00 13 GLN A C 10
ATOM 14110 O O . GLN A 1 17 ? -2.153 -12.956 1.072 1.00 0.00 13 GLN A O 10
ATOM 14124 N N . GLU A 1 18 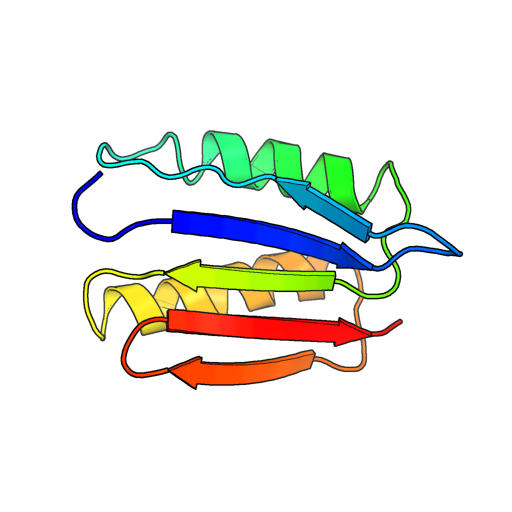? -0.761 -11.920 -0.377 1.00 0.00 14 GLU A N 10
ATOM 14125 C CA . GLU A 1 18 ? -0.872 -10.576 0.272 1.00 0.00 14 GLU A CA 10
ATOM 14126 C C . GLU A 1 18 ? -1.381 -9.431 -0.664 1.00 0.00 14 GLU A C 10
ATOM 14127 O O . GLU A 1 18 ? -0.901 -9.261 -1.790 1.00 0.00 14 GLU A O 10
ATOM 14139 N N . ILE A 1 19 ? -2.363 -8.638 -0.183 1.00 0.00 15 ILE A N 10
ATOM 14140 C CA . ILE A 1 19 ? -2.905 -7.449 -0.912 1.00 0.00 15 ILE A CA 10
ATOM 14141 C C . ILE A 1 19 ? -2.298 -6.181 -0.225 1.00 0.00 15 ILE A C 10
ATOM 14142 O O . ILE A 1 19 ? -2.646 -5.892 0.926 1.00 0.00 15 ILE A O 10
ATOM 14158 N N . GLU A 1 20 ? -1.425 -5.425 -0.921 1.00 0.00 16 GLU A N 10
ATOM 14159 C CA . GLU A 1 20 ? -0.778 -4.204 -0.354 1.00 0.00 16 GLU A CA 10
ATOM 14160 C C . GLU A 1 20 ? -1.347 -2.852 -0.894 1.00 0.00 16 GLU A C 10
ATOM 14161 O O . GLU A 1 20 ? -1.465 -2.638 -2.104 1.00 0.00 16 GLU A O 10
ATOM 14173 N N . ILE A 1 21 ? -1.709 -1.949 0.036 1.00 0.00 17 ILE A N 10
ATOM 14174 C CA . ILE A 1 21 ? -2.453 -0.689 -0.268 1.00 0.00 17 ILE A CA 10
ATOM 14175 C C . ILE A 1 21 ? -1.791 0.467 0.561 1.00 0.00 17 ILE A C 10
ATOM 14176 O O . ILE A 1 21 ? -1.945 0.497 1.787 1.00 0.00 17 ILE A O 10
ATOM 14192 N N . ASP A 1 22 ? -1.134 1.453 -0.086 1.00 0.00 18 ASP A N 10
ATOM 14193 C CA . ASP A 1 22 ? -0.768 2.740 0.578 1.00 0.00 18 ASP A CA 10
ATOM 14194 C C . ASP A 1 22 ? -1.690 3.908 0.089 1.00 0.00 18 ASP A C 10
ATOM 14195 O O . ASP A 1 22 ? -1.847 4.143 -1.116 1.00 0.00 18 ASP A O 10
ATOM 14204 N N . ILE A 1 23 ? -2.325 4.626 1.029 1.00 0.00 19 ILE A N 10
ATOM 14205 C CA . ILE A 1 23 ? -3.360 5.655 0.707 1.00 0.00 19 ILE A CA 10
ATOM 14206 C C . ILE A 1 23 ? -3.146 6.915 1.606 1.00 0.00 19 ILE A C 10
ATOM 14207 O O . ILE A 1 23 ? -3.263 6.862 2.835 1.00 0.00 19 ILE A O 10
ATOM 14223 N N . ARG A 1 24 ? -2.832 8.059 0.972 1.00 0.00 20 ARG A N 10
ATOM 14224 C CA . ARG A 1 24 ? -2.530 9.331 1.682 1.00 0.00 20 ARG A CA 10
ATOM 14225 C C . ARG A 1 24 ? -3.769 10.266 1.778 1.00 0.00 20 ARG A C 10
ATOM 14226 O O . ARG A 1 24 ? -4.172 10.901 0.798 1.00 0.00 20 ARG A O 10
ATOM 14247 N N . VAL A 1 25 ? -4.384 10.317 2.970 1.00 0.00 21 VAL A N 10
ATOM 14248 C CA . VAL A 1 25 ? -5.693 11.004 3.190 1.00 0.00 21 VAL A CA 10
ATOM 14249 C C . VAL A 1 25 ? -5.511 12.200 4.179 1.00 0.00 21 VAL A C 10
ATOM 14250 O O . VAL A 1 25 ? -5.865 12.122 5.360 1.00 0.00 21 VAL A O 10
ATOM 14263 N N . SER A 1 26 ? -4.983 13.337 3.676 1.00 0.00 22 SER A N 10
ATOM 14264 C CA . SER A 1 26 ? -4.646 14.532 4.502 1.00 0.00 22 SER A CA 10
ATOM 14265 C C . SER A 1 26 ? -5.899 15.301 5.028 1.00 0.00 22 SER A C 10
ATOM 14266 O O . SER A 1 26 ? -6.433 16.202 4.369 1.00 0.00 22 SER A O 10
ATOM 14274 N N . THR A 1 27 ? -6.397 14.846 6.184 1.00 0.00 23 THR A N 10
ATOM 14275 C CA . THR A 1 27 ? -7.822 15.029 6.581 1.00 0.00 23 THR A CA 10
ATOM 14276 C C . THR A 1 27 ? -7.951 15.035 8.136 1.00 0.00 23 THR A C 10
ATOM 14277 O O . THR A 1 27 ? -7.320 14.236 8.837 1.00 0.00 23 THR A O 10
ATOM 14288 N N . GLY A 1 28 ? -8.831 15.900 8.675 1.00 0.00 24 GLY A N 10
ATOM 14289 C CA . GLY A 1 28 ? -9.189 15.872 10.123 1.00 0.00 24 GLY A CA 10
ATOM 14290 C C . GLY A 1 28 ? -10.174 14.756 10.546 1.00 0.00 24 GLY A C 10
ATOM 14291 O O . GLY A 1 28 ? -9.824 13.906 11.363 1.00 0.00 24 GLY A O 10
ATOM 14295 N N . LYS A 1 29 ? -11.399 14.771 9.995 1.00 0.00 25 LYS A N 10
ATOM 14296 C CA . LYS A 1 29 ? -12.412 13.691 10.219 1.00 0.00 25 LYS A CA 10
ATOM 14297 C C . LYS A 1 29 ? -12.931 12.929 8.955 1.00 0.00 25 LYS A C 10
ATOM 14298 O O . LYS A 1 29 ? -13.770 12.042 9.113 1.00 0.00 25 LYS A O 10
ATOM 14317 N N . GLU A 1 30 ? -12.433 13.178 7.728 1.00 0.00 26 GLU A N 10
ATOM 14318 C CA . GLU A 1 30 ? -12.852 12.395 6.523 1.00 0.00 26 GLU A CA 10
ATOM 14319 C C . GLU A 1 30 ? -12.088 11.041 6.276 1.00 0.00 26 GLU A C 10
ATOM 14320 O O . GLU A 1 30 ? -12.636 10.155 5.613 1.00 0.00 26 GLU A O 10
ATOM 14332 N N . LEU A 1 31 ? -10.904 10.809 6.886 1.00 0.00 27 LEU A N 10
ATOM 14333 C CA . LEU A 1 31 ? -10.344 9.440 7.102 1.00 0.00 27 LEU A CA 10
ATOM 14334 C C . LEU A 1 31 ? -11.253 8.375 7.814 1.00 0.00 27 LEU A C 10
ATOM 14335 O O . LEU A 1 31 ? -11.135 7.195 7.482 1.00 0.00 27 LEU A O 10
ATOM 14351 N N . GLU A 1 32 ? -12.175 8.771 8.720 1.00 0.00 28 GLU A N 10
ATOM 14352 C CA . GLU A 1 32 ? -13.305 7.916 9.214 1.00 0.00 28 GLU A CA 10
ATOM 14353 C C . GLU A 1 32 ? -14.047 7.033 8.141 1.00 0.00 28 GLU A C 10
ATOM 14354 O O . GLU A 1 32 ? -14.242 5.831 8.345 1.00 0.00 28 GLU A O 10
ATOM 14366 N N . ARG A 1 33 ? -14.446 7.640 7.005 1.00 0.00 29 ARG A N 10
ATOM 14367 C CA . ARG A 1 33 ? -15.135 6.928 5.885 1.00 0.00 29 ARG A CA 10
ATOM 14368 C C . ARG A 1 33 ? -14.228 5.887 5.144 1.00 0.00 29 ARG A C 10
ATOM 14369 O O . ARG A 1 33 ? -14.631 4.732 4.989 1.00 0.00 29 ARG A O 10
ATOM 14390 N N . ALA A 1 34 ? -13.001 6.275 4.736 1.00 0.00 30 ALA A N 10
ATOM 14391 C CA . ALA A 1 34 ? -11.960 5.315 4.278 1.00 0.00 30 ALA A CA 10
ATOM 14392 C C . ALA A 1 34 ? -11.569 4.190 5.296 1.00 0.00 30 ALA A C 10
ATOM 14393 O O . ALA A 1 34 ? -11.549 3.020 4.909 1.00 0.00 30 ALA A O 10
ATOM 14400 N N . LEU A 1 35 ? -11.319 4.513 6.582 1.00 0.00 31 LEU A N 10
ATOM 14401 C CA . LEU A 1 35 ? -11.102 3.505 7.661 1.00 0.00 31 LEU A CA 10
ATOM 14402 C C . LEU A 1 35 ? -12.259 2.464 7.871 1.00 0.00 31 LEU A C 10
ATOM 14403 O O . LEU A 1 35 ? -11.964 1.277 8.010 1.00 0.00 31 LEU A O 10
ATOM 14419 N N . GLN A 1 36 ? -13.547 2.868 7.843 1.00 0.00 32 GLN A N 10
ATOM 14420 C CA . GLN A 1 36 ? -14.693 1.916 7.767 1.00 0.00 32 GLN A CA 10
ATOM 14421 C C . GLN A 1 36 ? -14.864 1.110 6.433 1.00 0.00 32 GLN A C 10
ATOM 14422 O O . GLN A 1 36 ? -15.176 -0.082 6.504 1.00 0.00 32 GLN A O 10
ATOM 14436 N N . GLU A 1 37 ? -14.629 1.693 5.241 1.00 0.00 33 GLU A N 10
ATOM 14437 C CA . GLU A 1 37 ? -14.467 0.913 3.970 1.00 0.00 33 GLU A CA 10
ATOM 14438 C C . GLU A 1 37 ? -13.301 -0.149 3.975 1.00 0.00 33 GLU A C 10
ATOM 14439 O O . GLU A 1 37 ? -13.493 -1.297 3.565 1.00 0.00 33 GLU A O 10
ATOM 14451 N N . LEU A 1 38 ? -12.118 0.214 4.502 1.00 0.00 34 LEU A N 10
ATOM 14452 C CA . LEU A 1 38 ? -11.028 -0.744 4.855 1.00 0.00 34 LEU A CA 10
ATOM 14453 C C . LEU A 1 38 ? -11.392 -1.821 5.942 1.00 0.00 34 LEU A C 10
ATOM 14454 O O . LEU A 1 38 ? -11.061 -2.994 5.750 1.00 0.00 34 LEU A O 10
ATOM 14470 N N . GLU A 1 39 ? -12.099 -1.461 7.035 1.00 0.00 35 GLU A N 10
ATOM 14471 C CA . GLU A 1 39 ? -12.706 -2.434 7.998 1.00 0.00 35 GLU A CA 10
ATOM 14472 C C . GLU A 1 39 ? -13.702 -3.463 7.363 1.00 0.00 35 GLU A C 10
ATOM 14473 O O . GLU A 1 39 ? -13.489 -4.670 7.477 1.00 0.00 35 GLU A O 10
ATOM 14485 N N . LYS A 1 40 ? -14.728 -2.978 6.634 1.00 0.00 36 LYS A N 10
ATOM 14486 C CA . LYS A 1 40 ? -15.560 -3.775 5.681 1.00 0.00 36 LYS A CA 10
ATOM 14487 C C . LYS A 1 40 ? -14.783 -4.765 4.737 1.00 0.00 36 LYS A C 10
ATOM 14488 O O . LYS A 1 40 ? -15.104 -5.958 4.713 1.00 0.00 36 LYS A O 10
ATOM 14507 N N . ALA A 1 41 ? -13.762 -4.291 3.993 1.00 0.00 37 ALA A N 10
ATOM 14508 C CA . ALA A 1 41 ? -12.833 -5.169 3.230 1.00 0.00 37 ALA A CA 10
ATOM 14509 C C . ALA A 1 41 ? -12.030 -6.224 4.067 1.00 0.00 37 ALA A C 10
ATOM 14510 O O . ALA A 1 41 ? -12.044 -7.405 3.713 1.00 0.00 37 ALA A O 10
ATOM 14517 N N . LEU A 1 42 ? -11.387 -5.832 5.185 1.00 0.00 38 LEU A N 10
ATOM 14518 C CA . LEU A 1 42 ? -10.775 -6.776 6.168 1.00 0.00 38 LEU A CA 10
ATOM 14519 C C . LEU A 1 42 ? -11.752 -7.822 6.817 1.00 0.00 38 LEU A C 10
ATOM 14520 O O . LEU A 1 42 ? -11.455 -9.021 6.781 1.00 0.00 38 LEU A O 10
ATOM 14536 N N . ALA A 1 43 ? -12.903 -7.391 7.370 1.00 0.00 39 ALA A N 10
ATOM 14537 C CA . ALA A 1 43 ? -13.971 -8.298 7.871 1.00 0.00 39 ALA A CA 10
ATOM 14538 C C . ALA A 1 43 ? -14.582 -9.304 6.838 1.00 0.00 39 ALA A C 10
ATOM 14539 O O . ALA A 1 43 ? -14.754 -10.479 7.172 1.00 0.00 39 ALA A O 10
ATOM 14546 N N . ARG A 1 44 ? -14.869 -8.876 5.591 1.00 0.00 40 ARG A N 10
ATOM 14547 C CA . ARG A 1 44 ? -15.228 -9.809 4.482 1.00 0.00 40 ARG A CA 10
ATOM 14548 C C . ARG A 1 44 ? -14.076 -10.745 3.960 1.00 0.00 40 ARG A C 10
ATOM 14549 O O . ARG A 1 44 ? -14.360 -11.882 3.574 1.00 0.00 40 ARG A O 10
ATOM 14570 N N . ALA A 1 45 ? -12.808 -10.293 3.935 1.00 0.00 41 ALA A N 10
ATOM 14571 C CA . ALA A 1 45 ? -11.643 -11.141 3.564 1.00 0.00 41 ALA A CA 10
ATOM 14572 C C . ALA A 1 45 ? -11.216 -12.236 4.599 1.00 0.00 41 ALA A C 10
ATOM 14573 O O . ALA A 1 45 ? -11.048 -13.391 4.198 1.00 0.00 41 ALA A O 10
ATOM 14580 N N . GLY A 1 46 ? -10.998 -11.894 5.888 1.00 0.00 42 GLY A N 10
ATOM 14581 C CA . GLY A 1 46 ? -10.544 -12.877 6.916 1.00 0.00 42 GLY A CA 10
ATOM 14582 C C . GLY A 1 46 ? -9.058 -13.294 6.825 1.00 0.00 42 GLY A C 10
ATOM 14583 O O . GLY A 1 46 ? -8.750 -14.383 6.337 1.00 0.00 42 GLY A O 10
ATOM 14587 N N . ALA A 1 47 ? -8.141 -12.423 7.275 1.00 0.00 43 ALA A N 10
ATOM 14588 C CA . ALA A 1 47 ? -6.687 -12.574 6.993 1.00 0.00 43 ALA A CA 10
ATOM 14589 C C . ALA A 1 47 ? -5.786 -12.903 8.227 1.00 0.00 43 ALA A C 10
ATOM 14590 O O . ALA A 1 47 ? -6.108 -12.589 9.380 1.00 0.00 43 ALA A O 10
ATOM 14597 N N . ARG A 1 48 ? -4.629 -13.533 7.946 1.00 0.00 44 ARG A N 10
ATOM 14598 C CA . ARG A 1 48 ? -3.690 -14.051 8.978 1.00 0.00 44 ARG A CA 10
ATOM 14599 C C . ARG A 1 48 ? -2.837 -12.940 9.679 1.00 0.00 44 ARG A C 10
ATOM 14600 O O . ARG A 1 48 ? -3.078 -12.676 10.856 1.00 0.00 44 ARG A O 10
ATOM 14621 N N . ASN A 1 49 ? -1.839 -12.340 8.995 1.00 0.00 45 ASN A N 10
ATOM 14622 C CA . ASN A 1 49 ? -0.871 -11.388 9.618 1.00 0.00 45 ASN A CA 10
ATOM 14623 C C . ASN A 1 49 ? -1.026 -10.012 8.900 1.00 0.00 45 ASN A C 10
ATOM 14624 O O . ASN A 1 49 ? -0.498 -9.809 7.801 1.00 0.00 45 ASN A O 10
ATOM 14635 N N . VAL A 1 50 ? -1.779 -9.076 9.495 1.00 0.00 46 VAL A N 10
ATOM 14636 C CA . VAL A 1 50 ? -2.190 -7.822 8.790 1.00 0.00 46 VAL A CA 10
ATOM 14637 C C . VAL A 1 50 ? -1.378 -6.631 9.382 1.00 0.00 46 VAL A C 10
ATOM 14638 O O . VAL A 1 50 ? -1.605 -6.220 10.524 1.00 0.00 46 VAL A O 10
ATOM 14651 N N . GLN A 1 51 ? -0.459 -6.060 8.582 1.00 0.00 47 GLN A N 10
ATOM 14652 C CA . GLN A 1 51 ? 0.281 -4.823 8.959 1.00 0.00 47 GLN A CA 10
ATOM 14653 C C . GLN A 1 51 ? -0.572 -3.563 8.629 1.00 0.00 47 GLN A C 10
ATOM 14654 O O . GLN A 1 51 ? -0.570 -3.102 7.485 1.00 0.00 47 GLN A O 10
ATOM 14668 N N . ILE A 1 52 ? -1.268 -2.996 9.635 1.00 0.00 48 ILE A N 10
ATOM 14669 C CA . ILE A 1 52 ? -1.899 -1.645 9.510 1.00 0.00 48 ILE A CA 10
ATOM 14670 C C . ILE A 1 52 ? -0.845 -0.613 10.028 1.00 0.00 48 ILE A C 10
ATOM 14671 O O . ILE A 1 52 ? -0.537 -0.558 11.224 1.00 0.00 48 ILE A O 10
ATOM 14687 N N . THR A 1 53 ? -0.299 0.193 9.106 1.00 0.00 49 THR A N 10
ATOM 14688 C CA . THR A 1 53 ? 0.690 1.259 9.423 1.00 0.00 49 THR A CA 10
ATOM 14689 C C . THR A 1 53 ? 0.097 2.654 9.081 1.00 0.00 49 THR A C 10
ATOM 14690 O O . THR A 1 53 ? -0.596 2.823 8.074 1.00 0.00 49 THR A O 10
ATOM 14701 N N . ILE A 1 54 ? 0.425 3.678 9.882 1.00 0.00 50 ILE A N 10
ATOM 14702 C CA . ILE A 1 54 ? 0.247 5.099 9.465 1.00 0.00 50 ILE A CA 10
ATOM 14703 C C . ILE A 1 54 ? 1.567 5.880 9.753 1.00 0.00 50 ILE A C 10
ATOM 14704 O O . ILE A 1 54 ? 1.994 5.990 10.908 1.00 0.00 50 ILE A O 10
ATOM 14720 N N . SER A 1 55 ? 2.211 6.422 8.700 1.00 0.00 51 SER A N 10
ATOM 14721 C CA . SER A 1 55 ? 3.368 7.349 8.852 1.00 0.00 51 SER A CA 10
ATOM 14722 C C . SER A 1 55 ? 2.878 8.802 9.147 1.00 0.00 51 SER A C 10
ATOM 14723 O O . SER A 1 55 ? 2.529 9.556 8.232 1.00 0.00 51 SER A O 10
ATOM 14731 N N . ALA A 1 56 ? 2.813 9.164 10.438 1.00 0.00 52 ALA A N 10
ATOM 14732 C CA . ALA A 1 56 ? 2.158 10.416 10.892 1.00 0.00 52 ALA A CA 10
ATOM 14733 C C . ALA A 1 56 ? 3.084 11.676 10.927 1.00 0.00 52 ALA A C 10
ATOM 14734 O O . ALA A 1 56 ? 4.318 11.589 10.903 1.00 0.00 52 ALA A O 10
ATOM 14741 N N . GLU A 1 57 ? 2.456 12.860 11.032 1.00 0.00 53 GLU A N 10
ATOM 14742 C CA . GLU A 1 57 ? 3.179 14.166 11.135 1.00 0.00 53 GLU A CA 10
ATOM 14743 C C . GLU A 1 57 ? 3.973 14.400 12.469 1.00 0.00 53 GLU A C 10
ATOM 14744 O O . GLU A 1 57 ? 5.100 14.898 12.428 1.00 0.00 53 GLU A O 10
ATOM 14756 N N . ASN A 1 58 ? 3.379 14.082 13.636 1.00 0.00 54 ASN A N 10
ATOM 14757 C CA . ASN A 1 58 ? 4.009 14.299 14.972 1.00 0.00 54 ASN A CA 10
ATOM 14758 C C . ASN A 1 58 ? 3.873 13.035 15.883 1.00 0.00 54 ASN A C 10
ATOM 14759 O O . ASN A 1 58 ? 3.000 12.180 15.695 1.00 0.00 54 ASN A O 10
ATOM 14770 N N . ASP A 1 59 ? 4.721 12.958 16.921 1.00 0.00 55 ASP A N 10
ATOM 14771 C CA . ASP A 1 59 ? 4.590 11.959 18.024 1.00 0.00 55 ASP A CA 10
ATOM 14772 C C . ASP A 1 59 ? 3.247 11.986 18.844 1.00 0.00 55 ASP A C 10
ATOM 14773 O O . ASP A 1 59 ? 2.649 10.929 19.068 1.00 0.00 55 ASP A O 10
ATOM 14782 N N . GLU A 1 60 ? 2.729 13.171 19.224 1.00 0.00 56 GLU A N 10
ATOM 14783 C CA . GLU A 1 60 ? 1.345 13.322 19.783 1.00 0.00 56 GLU A CA 10
ATOM 14784 C C . GLU A 1 60 ? 0.178 12.869 18.826 1.00 0.00 56 GLU A C 10
ATOM 14785 O O . GLU A 1 60 ? -0.743 12.174 19.271 1.00 0.00 56 GLU A O 10
ATOM 14797 N N . GLN A 1 61 ? 0.249 13.186 17.514 1.00 0.00 57 GLN A N 10
ATOM 14798 C CA . GLN A 1 61 ? -0.594 12.528 16.465 1.00 0.00 57 GLN A CA 10
ATOM 14799 C C . GLN A 1 61 ? -0.446 10.968 16.399 1.00 0.00 57 GLN A C 10
ATOM 14800 O O . GLN A 1 61 ? -1.459 10.266 16.450 1.00 0.00 57 GLN A O 10
ATOM 14814 N N . ALA A 1 62 ? 0.788 10.423 16.349 1.00 0.00 58 ALA A N 10
ATOM 14815 C CA . ALA A 1 62 ? 1.052 8.971 16.539 1.00 0.00 58 ALA A CA 10
ATOM 14816 C C . ALA A 1 62 ? 0.501 8.277 17.834 1.00 0.00 58 ALA A C 10
ATOM 14817 O O . ALA A 1 62 ? 0.166 7.095 17.757 1.00 0.00 58 ALA A O 10
ATOM 14824 N N . LYS A 1 63 ? 0.354 8.968 18.985 1.00 0.00 59 LYS A N 10
ATOM 14825 C CA . LYS A 1 63 ? -0.332 8.423 20.196 1.00 0.00 59 LYS A CA 10
ATOM 14826 C C . LYS A 1 63 ? -1.853 8.122 19.976 1.00 0.00 59 LYS A C 10
ATOM 14827 O O . LYS A 1 63 ? -2.267 6.967 20.121 1.00 0.00 59 LYS A O 10
ATOM 14846 N N . GLU A 1 64 ? -2.684 9.117 19.613 1.00 0.00 60 GLU A N 10
ATOM 14847 C CA . GLU A 1 64 ? -4.098 8.855 19.213 1.00 0.00 60 GLU A CA 10
ATOM 14848 C C . GLU A 1 64 ? -4.328 8.100 17.868 1.00 0.00 60 GLU A C 10
ATOM 14849 O O . GLU A 1 64 ? -5.321 7.379 17.779 1.00 0.00 60 GLU A O 10
ATOM 14861 N N . LEU A 1 65 ? -3.439 8.166 16.862 1.00 0.00 61 LEU A N 10
ATOM 14862 C CA . LEU A 1 65 ? -3.440 7.196 15.725 1.00 0.00 61 LEU A CA 10
ATOM 14863 C C . LEU A 1 65 ? -3.099 5.708 16.107 1.00 0.00 61 LEU A C 10
ATOM 14864 O O . LEU A 1 65 ? -3.759 4.794 15.604 1.00 0.00 61 LEU A O 10
ATOM 14880 N N . LEU A 1 66 ? -2.143 5.453 17.026 1.00 0.00 62 LEU A N 10
ATOM 14881 C CA . LEU A 1 66 ? -1.988 4.149 17.746 1.00 0.00 62 LEU A CA 10
ATOM 14882 C C . LEU A 1 66 ? -3.282 3.586 18.402 1.00 0.00 62 LEU A C 10
ATOM 14883 O O . LEU A 1 66 ? -3.724 2.489 18.045 1.00 0.00 62 LEU A O 10
ATOM 14899 N N . GLU A 1 67 ? -3.899 4.354 19.306 1.00 0.00 63 GLU A N 10
ATOM 14900 C CA . GLU A 1 67 ? -5.240 4.029 19.839 1.00 0.00 63 GLU A CA 10
ATOM 14901 C C . GLU A 1 67 ? -6.389 3.967 18.774 1.00 0.00 63 GLU A C 10
ATOM 14902 O O . GLU A 1 67 ? -7.136 2.993 18.808 1.00 0.00 63 GLU A O 10
ATOM 14914 N N . LEU A 1 68 ? -6.530 4.896 17.806 1.00 0.00 64 LEU A N 10
ATOM 14915 C CA . LEU A 1 68 ? -7.488 4.747 16.659 1.00 0.00 64 LEU A CA 10
ATOM 14916 C C . LEU A 1 68 ? -7.379 3.414 15.843 1.00 0.00 64 LEU A C 10
ATOM 14917 O O . LEU A 1 68 ? -8.404 2.766 15.606 1.00 0.00 64 LEU A O 10
ATOM 14933 N N . ILE A 1 69 ? -6.159 2.976 15.475 1.00 0.00 65 ILE A N 10
ATOM 14934 C CA . ILE A 1 69 ? -5.929 1.610 14.917 1.00 0.00 65 ILE A CA 10
ATOM 14935 C C . ILE A 1 69 ? -6.248 0.484 15.977 1.00 0.00 65 ILE A C 10
ATOM 14936 O O . ILE A 1 69 ? -7.065 -0.381 15.662 1.00 0.00 65 ILE A O 10
ATOM 14952 N N . ALA A 1 70 ? -5.682 0.472 17.208 1.00 0.00 66 ALA A N 10
ATOM 14953 C CA . ALA A 1 70 ? -6.075 -0.515 18.263 1.00 0.00 66 ALA A CA 10
ATOM 14954 C C . ALA A 1 70 ? -7.611 -0.623 18.608 1.00 0.00 66 ALA A C 10
ATOM 14955 O O . ALA A 1 70 ? -8.149 -1.733 18.635 1.00 0.00 66 ALA A O 10
ATOM 14962 N N . ARG A 1 71 ? -8.319 0.516 18.782 1.00 0.00 67 ARG A N 10
ATOM 14963 C CA . ARG A 1 71 ? -9.816 0.603 18.821 1.00 0.00 67 ARG A CA 10
ATOM 14964 C C . ARG A 1 71 ? -10.565 -0.079 17.613 1.00 0.00 67 ARG A C 10
ATOM 14965 O O . ARG A 1 71 ? -11.507 -0.845 17.837 1.00 0.00 67 ARG A O 10
ATOM 14986 N N . LEU A 1 72 ? -10.134 0.155 16.353 1.00 0.00 68 LEU A N 10
ATOM 14987 C CA . LEU A 1 72 ? -10.579 -0.636 15.166 1.00 0.00 68 LEU A CA 10
ATOM 14988 C C . LEU A 1 72 ? -10.307 -2.184 15.260 1.00 0.00 68 LEU A C 10
ATOM 14989 O O . LEU A 1 72 ? -11.236 -2.983 15.133 1.00 0.00 68 LEU A O 10
ATOM 15005 N N . LEU A 1 73 ? -9.048 -2.589 15.501 1.00 0.00 69 LEU A N 10
ATOM 15006 C CA . LEU A 1 73 ? -8.615 -4.014 15.657 1.00 0.00 69 LEU A CA 10
ATOM 15007 C C . LEU A 1 73 ? -9.327 -4.857 16.769 1.00 0.00 69 LEU A C 10
ATOM 15008 O O . LEU A 1 73 ? -9.678 -6.018 16.532 1.00 0.00 69 LEU A O 10
ATOM 15024 N N . GLN A 1 74 ? -9.571 -4.270 17.956 1.00 0.00 70 GLN A N 10
ATOM 15025 C CA . GLN A 1 74 ? -10.505 -4.831 18.975 1.00 0.00 70 GLN A CA 10
ATOM 15026 C C . GLN A 1 74 ? -11.989 -5.014 18.487 1.00 0.00 70 GLN A C 10
ATOM 15027 O O . GLN A 1 74 ? -12.588 -6.052 18.774 1.00 0.00 70 GLN A O 10
ATOM 15041 N N . LYS A 1 75 ? -12.561 -4.058 17.721 1.00 0.00 71 LYS A N 10
ATOM 15042 C CA . LYS A 1 75 ? -13.860 -4.248 17.006 1.00 0.00 71 LYS A CA 10
ATOM 15043 C C . LYS A 1 75 ? -13.878 -5.375 15.911 1.00 0.00 71 LYS A C 10
ATOM 15044 O O . LYS A 1 75 ? -14.868 -6.109 15.841 1.00 0.00 71 LYS A O 10
ATOM 15063 N N . LEU A 1 76 ? -12.824 -5.550 15.079 1.00 0.00 72 LEU A N 10
ATOM 15064 C CA . LEU A 1 76 ? -12.640 -6.786 14.247 1.00 0.00 72 LEU A CA 10
ATOM 15065 C C . LEU A 1 76 ? -12.604 -8.152 15.034 1.00 0.00 72 LEU A C 10
ATOM 15066 O O . LEU A 1 76 ? -13.152 -9.143 14.547 1.00 0.00 72 LEU A O 10
ATOM 15082 N N . GLY A 1 77 ? -11.917 -8.216 16.190 1.00 0.00 73 GLY A N 10
ATOM 15083 C CA . GLY A 1 77 ? -11.665 -9.490 16.927 1.00 0.00 73 GLY A CA 10
ATOM 15084 C C . GLY A 1 77 ? -10.280 -10.155 16.727 1.00 0.00 73 GLY A C 10
ATOM 15085 O O . GLY A 1 77 ? -10.190 -11.385 16.686 1.00 0.00 73 GLY A O 10
ATOM 15089 N N . TYR A 1 78 ? -9.206 -9.354 16.663 1.00 0.00 74 TYR A N 10
ATOM 15090 C CA . TYR A 1 78 ? -7.809 -9.856 16.555 1.00 0.00 74 TYR A CA 10
ATOM 15091 C C . TYR A 1 78 ? -7.137 -9.998 17.962 1.00 0.00 74 TYR A C 10
ATOM 15092 O O . TYR A 1 78 ? -7.411 -9.233 18.894 1.00 0.00 74 TYR A O 10
ATOM 15110 N N . LYS A 1 79 ? -6.262 -11.008 18.115 1.00 0.00 75 LYS A N 10
ATOM 15111 C CA . LYS A 1 79 ? -5.715 -11.414 19.446 1.00 0.00 75 LYS A CA 10
ATOM 15112 C C . LYS A 1 79 ? -4.236 -10.975 19.702 1.00 0.00 75 LYS A C 10
ATOM 15113 O O . LYS A 1 79 ? -3.973 -10.379 20.751 1.00 0.00 75 LYS A O 10
ATOM 15132 N N . ASP A 1 80 ? -3.277 -11.252 18.793 1.00 0.00 76 ASP A N 10
ATOM 15133 C CA . ASP A 1 80 ? -1.874 -10.759 18.932 1.00 0.00 76 ASP A CA 10
ATOM 15134 C C . ASP A 1 80 ? -1.782 -9.339 18.300 1.00 0.00 76 ASP A C 10
ATOM 15135 O O . ASP A 1 80 ? -1.592 -9.194 17.089 1.00 0.00 76 ASP A O 10
ATOM 15144 N N . ILE A 1 81 ? -1.952 -8.293 19.127 1.00 0.00 77 ILE A N 10
ATOM 15145 C CA . ILE A 1 81 ? -1.887 -6.875 18.661 1.00 0.00 77 ILE A CA 10
ATOM 15146 C C . ILE A 1 81 ? -0.392 -6.416 18.759 1.00 0.00 77 ILE A C 10
ATOM 15147 O O . ILE A 1 81 ? 0.047 -5.886 19.787 1.00 0.00 77 ILE A O 10
ATOM 15163 N N . ASN A 1 82 ? 0.407 -6.665 17.704 1.00 0.00 78 ASN A N 10
ATOM 15164 C CA . ASN A 1 82 ? 1.891 -6.622 17.808 1.00 0.00 78 ASN A CA 10
ATOM 15165 C C . ASN A 1 82 ? 2.436 -5.213 17.391 1.00 0.00 78 ASN A C 10
ATOM 15166 O O . ASN A 1 82 ? 2.738 -4.946 16.222 1.00 0.00 78 ASN A O 10
ATOM 15177 N N . VAL A 1 83 ? 2.508 -4.298 18.377 1.00 0.00 79 VAL A N 10
ATOM 15178 C CA . VAL A 1 83 ? 2.676 -2.832 18.133 1.00 0.00 79 VAL A CA 10
ATOM 15179 C C . VAL A 1 83 ? 4.185 -2.449 17.959 1.00 0.00 79 VAL A C 10
ATOM 15180 O O . VAL A 1 83 ? 4.995 -2.654 18.869 1.00 0.00 79 VAL A O 10
ATOM 15193 N N . ARG A 1 84 ? 4.548 -1.851 16.808 1.00 0.00 80 ARG A N 10
ATOM 15194 C CA . ARG A 1 84 ? 5.958 -1.474 16.499 1.00 0.00 80 ARG A CA 10
ATOM 15195 C C . ARG A 1 84 ? 5.997 0.024 16.067 1.00 0.00 80 ARG A C 10
ATOM 15196 O O . ARG A 1 84 ? 5.695 0.357 14.917 1.00 0.00 80 ARG A O 10
ATOM 15217 N N . VAL A 1 85 ? 6.365 0.940 16.983 1.00 0.00 81 VAL A N 10
ATOM 15218 C CA . VAL A 1 85 ? 6.394 2.406 16.680 1.00 0.00 81 VAL A CA 10
ATOM 15219 C C . VAL A 1 85 ? 7.824 2.787 16.166 1.00 0.00 81 VAL A C 10
ATOM 15220 O O . VAL A 1 85 ? 8.766 2.907 16.955 1.00 0.00 81 VAL A O 10
ATOM 15233 N N . ASN A 1 86 ? 7.973 2.983 14.842 1.00 0.00 82 ASN A N 10
ATOM 15234 C CA . ASN A 1 86 ? 9.268 3.401 14.226 1.00 0.00 82 ASN A CA 10
ATOM 15235 C C . ASN A 1 86 ? 9.257 4.943 13.953 1.00 0.00 82 ASN A C 10
ATOM 15236 O O . ASN A 1 86 ? 8.943 5.405 12.851 1.00 0.00 82 ASN A O 10
ATOM 15247 N N . GLY A 1 87 ? 9.564 5.743 14.994 1.00 0.00 83 GLY A N 10
ATOM 15248 C CA . GLY A 1 87 ? 9.417 7.225 14.948 1.00 0.00 83 GLY A CA 10
ATOM 15249 C C . GLY A 1 87 ? 7.951 7.707 14.958 1.00 0.00 83 GLY A C 10
ATOM 15250 O O . GLY A 1 87 ? 7.283 7.649 15.992 1.00 0.00 83 GLY A O 10
ATOM 15254 N N . THR A 1 88 ? 7.464 8.142 13.788 1.00 0.00 84 THR A N 10
ATOM 15255 C CA . THR A 1 88 ? 6.001 8.378 13.556 1.00 0.00 84 THR A CA 10
ATOM 15256 C C . THR A 1 88 ? 5.270 7.275 12.697 1.00 0.00 84 THR A C 10
ATOM 15257 O O . THR A 1 88 ? 4.049 7.372 12.538 1.00 0.00 84 THR A O 10
ATOM 15268 N N . GLU A 1 89 ? 5.946 6.208 12.198 1.00 0.00 85 GLU A N 10
ATOM 15269 C CA . GLU A 1 89 ? 5.276 4.969 11.708 1.00 0.00 85 GLU A CA 10
ATOM 15270 C C . GLU A 1 89 ? 4.596 4.192 12.879 1.00 0.00 85 GLU A C 10
ATOM 15271 O O . GLU A 1 89 ? 5.268 3.620 13.746 1.00 0.00 85 GLU A O 10
ATOM 15283 N N . VAL A 1 90 ? 3.264 4.107 12.848 1.00 0.00 86 VAL A N 10
ATOM 15284 C CA . VAL A 1 90 ? 2.490 3.289 13.829 1.00 0.00 86 VAL A CA 10
ATOM 15285 C C . VAL A 1 90 ? 2.242 1.868 13.209 1.00 0.00 86 VAL A C 10
ATOM 15286 O O . VAL A 1 90 ? 1.137 1.563 12.756 1.00 0.00 86 VAL A O 10
ATOM 15299 N N . LYS A 1 91 ? 3.270 0.999 13.166 1.00 0.00 87 LYS A N 10
ATOM 15300 C CA . LYS A 1 91 ? 3.220 -0.282 12.403 1.00 0.00 87 LYS A CA 10
ATOM 15301 C C . LYS A 1 91 ? 2.703 -1.451 13.297 1.00 0.00 87 LYS A C 10
ATOM 15302 O O . LYS A 1 91 ? 3.462 -2.060 14.058 1.00 0.00 87 LYS A O 10
ATOM 15321 N N . ILE A 1 92 ? 1.398 -1.758 13.202 1.00 0.00 88 ILE A N 10
ATOM 15322 C CA . ILE A 1 92 ? 0.740 -2.777 14.076 1.00 0.00 88 ILE A CA 10
ATOM 15323 C C . ILE A 1 92 ? 0.467 -4.047 13.198 1.00 0.00 88 ILE A C 10
ATOM 15324 O O . ILE A 1 92 ? -0.441 -4.047 12.358 1.00 0.00 88 ILE A O 10
ATOM 15340 N N . GLU A 1 93 ? 1.254 -5.127 13.404 1.00 0.00 89 GLU A N 10
ATOM 15341 C CA . GLU A 1 93 ? 0.980 -6.456 12.784 1.00 0.00 89 GLU A CA 10
ATOM 15342 C C . GLU A 1 93 ? -0.030 -7.248 13.671 1.00 0.00 89 GLU A C 10
ATOM 15343 O O . GLU A 1 93 ? 0.316 -7.687 14.774 1.00 0.00 89 GLU A O 10
ATOM 15355 N N . VAL A 1 94 ? -1.268 -7.449 13.196 1.00 0.00 90 VAL A N 10
ATOM 15356 C CA . VAL A 1 94 ? -2.290 -8.231 13.957 1.00 0.00 90 VAL A CA 10
ATOM 15357 C C . VAL A 1 94 ? -2.379 -9.717 13.511 1.00 0.00 90 VAL A C 10
ATOM 15358 O O . VAL A 1 94 ? -2.393 -10.015 12.312 1.00 0.00 90 VAL A O 10
ATOM 15371 N N . ARG A 1 95 ? -2.497 -10.636 14.490 1.00 0.00 91 ARG A N 10
ATOM 15372 C CA . ARG A 1 95 ? -2.606 -12.101 14.213 1.00 0.00 91 ARG A CA 10
ATOM 15373 C C . ARG A 1 95 ? -3.843 -12.712 14.956 1.00 0.00 91 ARG A C 10
ATOM 15374 O O . ARG A 1 95 ? -4.154 -12.352 16.099 1.00 0.00 91 ARG A O 10
ATOM 15395 N N . VAL A 1 96 ? -4.574 -13.635 14.296 1.00 0.00 92 VAL A N 10
ATOM 15396 C CA . VAL A 1 96 ? -5.882 -14.159 14.805 1.00 0.00 92 VAL A CA 10
ATOM 15397 C C . VAL A 1 96 ? -5.618 -15.146 15.970 1.00 0.00 92 VAL A C 10
ATOM 15398 O O . VAL A 1 96 ? -6.377 -15.201 16.940 1.00 0.00 92 VAL A O 10
ATOM 15411 N N . HIS A 1 3 ? 3.393 17.811 0.263 1.00 0.00 -1 HIS A N 11
ATOM 15412 C CA . HIS A 1 3 ? 4.604 16.956 0.394 1.00 0.00 -1 HIS A CA 11
ATOM 15413 C C . HIS A 1 3 ? 4.289 15.762 1.345 1.00 0.00 -1 HIS A C 11
ATOM 15414 O O . HIS A 1 3 ? 3.855 14.711 0.861 1.00 0.00 -1 HIS A O 11
ATOM 15428 N N . MET A 1 4 ? 4.405 15.921 2.675 1.00 0.00 0 MET A N 11
ATOM 15429 C CA . MET A 1 4 ? 4.033 14.865 3.665 1.00 0.00 0 MET A CA 11
ATOM 15430 C C . MET A 1 4 ? 2.483 14.739 3.880 1.00 0.00 0 MET A C 11
ATOM 15431 O O . MET A 1 4 ? 1.721 15.691 3.664 1.00 0.00 0 MET A O 11
ATOM 15445 N N . LYS A 1 5 ? 2.003 13.524 4.209 1.00 0.00 1 LYS A N 11
ATOM 15446 C CA . LYS A 1 5 ? 0.600 13.274 4.633 1.00 0.00 1 LYS A CA 11
ATOM 15447 C C . LYS A 1 5 ? 0.447 11.898 5.384 1.00 0.00 1 LYS A C 11
ATOM 15448 O O . LYS A 1 5 ? 1.414 11.156 5.587 1.00 0.00 1 LYS A O 11
ATOM 15467 N N . VAL A 1 6 ? -0.795 11.534 5.771 1.00 0.00 2 VAL A N 11
ATOM 15468 C CA . VAL A 1 6 ? -1.116 10.212 6.396 1.00 0.00 2 VAL A CA 11
ATOM 15469 C C . VAL A 1 6 ? -1.008 9.061 5.335 1.00 0.00 2 VAL A C 11
ATOM 15470 O O . VAL A 1 6 ? -1.962 8.774 4.605 1.00 0.00 2 VAL A O 11
ATOM 15483 N N . ASP A 1 7 ? 0.155 8.385 5.288 1.00 0.00 3 ASP A N 11
ATOM 15484 C CA . ASP A 1 7 ? 0.342 7.147 4.481 1.00 0.00 3 ASP A CA 11
ATOM 15485 C C . ASP A 1 7 ? -0.060 5.901 5.332 1.00 0.00 3 ASP A C 11
ATOM 15486 O O . ASP A 1 7 ? 0.777 5.259 5.972 1.00 0.00 3 ASP A O 11
ATOM 15495 N N . ILE A 1 8 ? -1.370 5.582 5.348 1.00 0.00 4 ILE A N 11
ATOM 15496 C CA . ILE A 1 8 ? -1.910 4.374 6.038 1.00 0.00 4 ILE A CA 11
ATOM 15497 C C . ILE A 1 8 ? -1.836 3.166 5.047 1.00 0.00 4 ILE A C 11
ATOM 15498 O O . ILE A 1 8 ? -2.515 3.127 4.014 1.00 0.00 4 ILE A O 11
ATOM 15514 N N . THR A 1 9 ? -0.959 2.206 5.359 1.00 0.00 5 THR A N 11
ATOM 15515 C CA . THR A 1 9 ? -0.635 1.070 4.450 1.00 0.00 5 THR A CA 11
ATOM 15516 C C . THR A 1 9 ? -1.196 -0.245 5.056 1.00 0.00 5 THR A C 11
ATOM 15517 O O . THR A 1 9 ? -0.763 -0.693 6.121 1.00 0.00 5 THR A O 11
ATOM 15528 N N . ILE A 1 10 ? -2.174 -0.855 4.374 1.00 0.00 6 ILE A N 11
ATOM 15529 C CA . ILE A 1 10 ? -2.925 -2.033 4.884 1.00 0.00 6 ILE A CA 11
ATOM 15530 C C . ILE A 1 10 ? -2.375 -3.278 4.114 1.00 0.00 6 ILE A C 11
ATOM 15531 O O . ILE A 1 10 ? -2.773 -3.552 2.976 1.00 0.00 6 ILE A O 11
ATOM 15547 N N . LYS A 1 11 ? -1.450 -4.024 4.740 1.00 0.00 7 LYS A N 11
ATOM 15548 C CA . LYS A 1 11 ? -0.888 -5.273 4.153 1.00 0.00 7 LYS A CA 11
ATOM 15549 C C . LYS A 1 11 ? -1.759 -6.498 4.594 1.00 0.00 7 LYS A C 11
ATOM 15550 O O . LYS A 1 11 ? -1.679 -6.950 5.743 1.00 0.00 7 LYS A O 11
ATOM 15569 N N . ILE A 1 12 ? -2.631 -6.991 3.692 1.00 0.00 8 ILE A N 11
ATOM 15570 C CA . ILE A 1 12 ? -3.668 -8.020 4.021 1.00 0.00 8 ILE A CA 11
ATOM 15571 C C . ILE A 1 12 ? -3.132 -9.415 3.555 1.00 0.00 8 ILE A C 11
ATOM 15572 O O . ILE A 1 12 ? -3.091 -9.707 2.353 1.00 0.00 8 ILE A O 11
ATOM 15588 N N . GLN A 1 13 ? -2.743 -10.287 4.502 1.00 0.00 9 GLN A N 11
ATOM 15589 C CA . GLN A 1 13 ? -2.059 -11.571 4.185 1.00 0.00 9 GLN A CA 11
ATOM 15590 C C . GLN A 1 13 ? -3.061 -12.764 4.196 1.00 0.00 9 GLN A C 11
ATOM 15591 O O . GLN A 1 13 ? -3.638 -13.098 5.239 1.00 0.00 9 GLN A O 11
ATOM 15605 N N . ARG A 1 14 ? -3.223 -13.442 3.047 1.00 0.00 10 ARG A N 11
ATOM 15606 C CA . ARG A 1 14 ? -4.001 -14.716 2.974 1.00 0.00 10 ARG A CA 11
ATOM 15607 C C . ARG A 1 14 ? -2.995 -15.902 2.816 1.00 0.00 10 ARG A C 11
ATOM 15608 O O . ARG A 1 14 ? -2.709 -16.329 1.693 1.00 0.00 10 ARG A O 11
ATOM 15629 N N . ASP A 1 15 ? -2.423 -16.359 3.954 1.00 0.00 11 ASP A N 11
ATOM 15630 C CA . ASP A 1 15 ? -1.384 -17.441 4.061 1.00 0.00 11 ASP A CA 11
ATOM 15631 C C . ASP A 1 15 ? -0.444 -17.711 2.829 1.00 0.00 11 ASP A C 11
ATOM 15632 O O . ASP A 1 15 ? -0.493 -18.766 2.189 1.00 0.00 11 ASP A O 11
ATOM 15641 N N . GLY A 1 16 ? 0.382 -16.708 2.482 1.00 0.00 12 GLY A N 11
ATOM 15642 C CA . GLY A 1 16 ? 1.056 -16.654 1.153 1.00 0.00 12 GLY A CA 11
ATOM 15643 C C . GLY A 1 16 ? 0.793 -15.368 0.340 1.00 0.00 12 GLY A C 11
ATOM 15644 O O . GLY A 1 16 ? 1.745 -14.719 -0.100 1.00 0.00 12 GLY A O 11
ATOM 15648 N N . GLN A 1 17 ? -0.482 -15.009 0.111 1.00 0.00 13 GLN A N 11
ATOM 15649 C CA . GLN A 1 17 ? -0.856 -13.821 -0.708 1.00 0.00 13 GLN A CA 11
ATOM 15650 C C . GLN A 1 17 ? -0.746 -12.490 0.108 1.00 0.00 13 GLN A C 11
ATOM 15651 O O . GLN A 1 17 ? -1.647 -12.159 0.885 1.00 0.00 13 GLN A O 11
ATOM 15665 N N . GLU A 1 18 ? 0.343 -11.728 -0.099 1.00 0.00 14 GLU A N 11
ATOM 15666 C CA . GLU A 1 18 ? 0.551 -10.400 0.549 1.00 0.00 14 GLU A CA 11
ATOM 15667 C C . GLU A 1 18 ? -0.115 -9.260 -0.294 1.00 0.00 14 GLU A C 11
ATOM 15668 O O . GLU A 1 18 ? 0.389 -8.880 -1.357 1.00 0.00 14 GLU A O 11
ATOM 15680 N N . ILE A 1 19 ? -1.271 -8.738 0.157 1.00 0.00 15 ILE A N 11
ATOM 15681 C CA . ILE A 1 19 ? -2.064 -7.734 -0.618 1.00 0.00 15 ILE A CA 11
ATOM 15682 C C . ILE A 1 19 ? -1.782 -6.314 -0.023 1.00 0.00 15 ILE A C 11
ATOM 15683 O O . ILE A 1 19 ? -2.371 -5.922 0.991 1.00 0.00 15 ILE A O 11
ATOM 15699 N N . GLU A 1 20 ? -0.889 -5.550 -0.675 1.00 0.00 16 GLU A N 11
ATOM 15700 C CA . GLU A 1 20 ? -0.440 -4.221 -0.177 1.00 0.00 16 GLU A CA 11
ATOM 15701 C C . GLU A 1 20 ? -1.342 -3.062 -0.708 1.00 0.00 16 GLU A C 11
ATOM 15702 O O . GLU A 1 20 ? -1.390 -2.798 -1.915 1.00 0.00 16 GLU A O 11
ATOM 15714 N N . ILE A 1 21 ? -2.041 -2.357 0.198 1.00 0.00 17 ILE A N 11
ATOM 15715 C CA . ILE A 1 21 ? -2.951 -1.228 -0.184 1.00 0.00 17 ILE A CA 11
ATOM 15716 C C . ILE A 1 21 ? -2.519 0.033 0.631 1.00 0.00 17 ILE A C 11
ATOM 15717 O O . ILE A 1 21 ? -2.774 0.095 1.838 1.00 0.00 17 ILE A O 11
ATOM 15733 N N . ASP A 1 22 ? -1.949 1.072 -0.014 1.00 0.00 18 ASP A N 11
ATOM 15734 C CA . ASP A 1 22 ? -1.905 2.439 0.582 1.00 0.00 18 ASP A CA 11
ATOM 15735 C C . ASP A 1 22 ? -3.226 3.232 0.330 1.00 0.00 18 ASP A C 11
ATOM 15736 O O . ASP A 1 22 ? -3.838 3.139 -0.741 1.00 0.00 18 ASP A O 11
ATOM 15745 N N . ILE A 1 23 ? -3.602 4.099 1.282 1.00 0.00 19 ILE A N 11
ATOM 15746 C CA . ILE A 1 23 ? -4.345 5.346 0.937 1.00 0.00 19 ILE A CA 11
ATOM 15747 C C . ILE A 1 23 ? -3.557 6.546 1.557 1.00 0.00 19 ILE A C 11
ATOM 15748 O O . ILE A 1 23 ? -3.685 6.867 2.742 1.00 0.00 19 ILE A O 11
ATOM 15764 N N . ARG A 1 24 ? -2.729 7.214 0.735 1.00 0.00 20 ARG A N 11
ATOM 15765 C CA . ARG A 1 24 ? -1.945 8.408 1.164 1.00 0.00 20 ARG A CA 11
ATOM 15766 C C . ARG A 1 24 ? -2.801 9.723 1.185 1.00 0.00 20 ARG A C 11
ATOM 15767 O O . ARG A 1 24 ? -3.017 10.376 0.160 1.00 0.00 20 ARG A O 11
ATOM 15788 N N . VAL A 1 25 ? -3.331 10.077 2.369 1.00 0.00 21 VAL A N 11
ATOM 15789 C CA . VAL A 1 25 ? -4.517 10.982 2.507 1.00 0.00 21 VAL A CA 11
ATOM 15790 C C . VAL A 1 25 ? -4.120 12.295 3.267 1.00 0.00 21 VAL A C 11
ATOM 15791 O O . VAL A 1 25 ? -3.583 12.250 4.379 1.00 0.00 21 VAL A O 11
ATOM 15804 N N . SER A 1 26 ? -4.445 13.472 2.693 1.00 0.00 22 SER A N 11
ATOM 15805 C CA . SER A 1 26 ? -4.298 14.791 3.384 1.00 0.00 22 SER A CA 11
ATOM 15806 C C . SER A 1 26 ? -5.671 15.481 3.667 1.00 0.00 22 SER A C 11
ATOM 15807 O O . SER A 1 26 ? -6.040 16.446 2.987 1.00 0.00 22 SER A O 11
ATOM 15815 N N . THR A 1 27 ? -6.442 14.960 4.641 1.00 0.00 23 THR A N 11
ATOM 15816 C CA . THR A 1 27 ? -7.887 15.321 4.807 1.00 0.00 23 THR A CA 11
ATOM 15817 C C . THR A 1 27 ? -8.365 15.107 6.282 1.00 0.00 23 THR A C 11
ATOM 15818 O O . THR A 1 27 ? -7.966 14.125 6.919 1.00 0.00 23 THR A O 11
ATOM 15829 N N . GLY A 1 28 ? -9.313 15.932 6.770 1.00 0.00 24 GLY A N 11
ATOM 15830 C CA . GLY A 1 28 ? -9.935 15.731 8.111 1.00 0.00 24 GLY A CA 11
ATOM 15831 C C . GLY A 1 28 ? -10.942 14.561 8.221 1.00 0.00 24 GLY A C 11
ATOM 15832 O O . GLY A 1 28 ? -10.532 13.414 8.410 1.00 0.00 24 GLY A O 11
ATOM 15836 N N . LYS A 1 29 ? -12.257 14.828 8.116 1.00 0.00 25 LYS A N 11
ATOM 15837 C CA . LYS A 1 29 ? -13.298 13.753 8.252 1.00 0.00 25 LYS A CA 11
ATOM 15838 C C . LYS A 1 29 ? -13.513 12.779 7.040 1.00 0.00 25 LYS A C 11
ATOM 15839 O O . LYS A 1 29 ? -14.135 11.728 7.215 1.00 0.00 25 LYS A O 11
ATOM 15858 N N . GLU A 1 30 ? -12.941 13.041 5.853 1.00 0.00 26 GLU A N 11
ATOM 15859 C CA . GLU A 1 30 ? -12.732 11.997 4.801 1.00 0.00 26 GLU A CA 11
ATOM 15860 C C . GLU A 1 30 ? -11.782 10.814 5.223 1.00 0.00 26 GLU A C 11
ATOM 15861 O O . GLU A 1 30 ? -12.064 9.669 4.870 1.00 0.00 26 GLU A O 11
ATOM 15873 N N . LEU A 1 31 ? -10.717 11.057 6.020 1.00 0.00 27 LEU A N 11
ATOM 15874 C CA . LEU A 1 31 ? -9.942 9.980 6.711 1.00 0.00 27 LEU A CA 11
ATOM 15875 C C . LEU A 1 31 ? -10.758 9.119 7.741 1.00 0.00 27 LEU A C 11
ATOM 15876 O O . LEU A 1 31 ? -10.645 7.891 7.714 1.00 0.00 27 LEU A O 11
ATOM 15892 N N . GLU A 1 32 ? -11.601 9.734 8.598 1.00 0.00 28 GLU A N 11
ATOM 15893 C CA . GLU A 1 32 ? -12.665 9.020 9.372 1.00 0.00 28 GLU A CA 11
ATOM 15894 C C . GLU A 1 32 ? -13.620 8.113 8.512 1.00 0.00 28 GLU A C 11
ATOM 15895 O O . GLU A 1 32 ? -13.765 6.925 8.812 1.00 0.00 28 GLU A O 11
ATOM 15907 N N . ARG A 1 33 ? -14.226 8.649 7.434 1.00 0.00 29 ARG A N 11
ATOM 15908 C CA . ARG A 1 33 ? -15.034 7.845 6.468 1.00 0.00 29 ARG A CA 11
ATOM 15909 C C . ARG A 1 33 ? -14.261 6.754 5.658 1.00 0.00 29 ARG A C 11
ATOM 15910 O O . ARG A 1 33 ? -14.773 5.641 5.517 1.00 0.00 29 ARG A O 11
ATOM 15931 N N . ALA A 1 34 ? -13.042 7.030 5.163 1.00 0.00 30 ALA A N 11
ATOM 15932 C CA . ALA A 1 34 ? -12.153 5.989 4.589 1.00 0.00 30 ALA A CA 11
ATOM 15933 C C . ALA A 1 34 ? -11.677 4.873 5.580 1.00 0.00 30 ALA A C 11
ATOM 15934 O O . ALA A 1 34 ? -11.754 3.698 5.220 1.00 0.00 30 ALA A O 11
ATOM 15941 N N . LEU A 1 35 ? -11.263 5.195 6.825 1.00 0.00 31 LEU A N 11
ATOM 15942 C CA . LEU A 1 35 ? -11.083 4.183 7.913 1.00 0.00 31 LEU A CA 11
ATOM 15943 C C . LEU A 1 35 ? -12.367 3.359 8.294 1.00 0.00 31 LEU A C 11
ATOM 15944 O O . LEU A 1 35 ? -12.273 2.139 8.438 1.00 0.00 31 LEU A O 11
ATOM 15960 N N . GLN A 1 36 ? -13.551 3.992 8.404 1.00 0.00 32 GLN A N 11
ATOM 15961 C CA . GLN A 1 36 ? -14.871 3.294 8.457 1.00 0.00 32 GLN A CA 11
ATOM 15962 C C . GLN A 1 36 ? -15.191 2.315 7.264 1.00 0.00 32 GLN A C 11
ATOM 15963 O O . GLN A 1 36 ? -15.635 1.190 7.514 1.00 0.00 32 GLN A O 11
ATOM 15977 N N . GLU A 1 37 ? -14.928 2.697 5.998 1.00 0.00 33 GLU A N 11
ATOM 15978 C CA . GLU A 1 37 ? -14.937 1.741 4.849 1.00 0.00 33 GLU A CA 11
ATOM 15979 C C . GLU A 1 37 ? -13.807 0.647 4.861 1.00 0.00 33 GLU A C 11
ATOM 15980 O O . GLU A 1 37 ? -14.097 -0.513 4.562 1.00 0.00 33 GLU A O 11
ATOM 15992 N N . LEU A 1 38 ? -12.549 0.962 5.238 1.00 0.00 34 LEU A N 11
ATOM 15993 C CA . LEU A 1 38 ? -11.502 -0.066 5.544 1.00 0.00 34 LEU A CA 11
ATOM 15994 C C . LEU A 1 38 ? -11.871 -1.100 6.663 1.00 0.00 34 LEU A C 11
ATOM 15995 O O . LEU A 1 38 ? -11.647 -2.295 6.467 1.00 0.00 34 LEU A O 11
ATOM 16011 N N . GLU A 1 39 ? -12.471 -0.666 7.789 1.00 0.00 35 GLU A N 11
ATOM 16012 C CA . GLU A 1 39 ? -13.159 -1.561 8.769 1.00 0.00 35 GLU A CA 11
ATOM 16013 C C . GLU A 1 39 ? -14.225 -2.528 8.141 1.00 0.00 35 GLU A C 11
ATOM 16014 O O . GLU A 1 39 ? -14.084 -3.750 8.247 1.00 0.00 35 GLU A O 11
ATOM 16026 N N . LYS A 1 40 ? -15.214 -1.981 7.407 1.00 0.00 36 LYS A N 11
ATOM 16027 C CA . LYS A 1 40 ? -16.150 -2.758 6.540 1.00 0.00 36 LYS A CA 11
ATOM 16028 C C . LYS A 1 40 ? -15.475 -3.736 5.509 1.00 0.00 36 LYS A C 11
ATOM 16029 O O . LYS A 1 40 ? -15.854 -4.909 5.459 1.00 0.00 36 LYS A O 11
ATOM 16048 N N . ALA A 1 41 ? -14.490 -3.286 4.706 1.00 0.00 37 ALA A N 11
ATOM 16049 C CA . ALA A 1 41 ? -13.681 -4.171 3.824 1.00 0.00 37 ALA A CA 11
ATOM 16050 C C . ALA A 1 41 ? -12.854 -5.295 4.536 1.00 0.00 37 ALA A C 11
ATOM 16051 O O . ALA A 1 41 ? -12.936 -6.450 4.115 1.00 0.00 37 ALA A O 11
ATOM 16058 N N . LEU A 1 42 ? -12.112 -4.991 5.621 1.00 0.00 38 LEU A N 11
ATOM 16059 C CA . LEU A 1 42 ? -11.489 -6.020 6.509 1.00 0.00 38 LEU A CA 11
ATOM 16060 C C . LEU A 1 42 ? -12.489 -7.024 7.176 1.00 0.00 38 LEU A C 11
ATOM 16061 O O . LEU A 1 42 ? -12.247 -8.232 7.116 1.00 0.00 38 LEU A O 11
ATOM 16077 N N . ALA A 1 43 ? -13.607 -6.551 7.769 1.00 0.00 39 ALA A N 11
ATOM 16078 C CA . ALA A 1 43 ? -14.700 -7.431 8.271 1.00 0.00 39 ALA A CA 11
ATOM 16079 C C . ALA A 1 43 ? -15.423 -8.323 7.206 1.00 0.00 39 ALA A C 11
ATOM 16080 O O . ALA A 1 43 ? -15.685 -9.497 7.475 1.00 0.00 39 ALA A O 11
ATOM 16087 N N . ARG A 1 44 ? -15.696 -7.801 5.994 1.00 0.00 40 ARG A N 11
ATOM 16088 C CA . ARG A 1 44 ? -16.112 -8.626 4.823 1.00 0.00 40 ARG A CA 11
ATOM 16089 C C . ARG A 1 44 ? -15.046 -9.641 4.271 1.00 0.00 40 ARG A C 11
ATOM 16090 O O . ARG A 1 44 ? -15.421 -10.746 3.873 1.00 0.00 40 ARG A O 11
ATOM 16111 N N . ALA A 1 45 ? -13.753 -9.273 4.223 1.00 0.00 41 ALA A N 11
ATOM 16112 C CA . ALA A 1 45 ? -12.659 -10.173 3.773 1.00 0.00 41 ALA A CA 11
ATOM 16113 C C . ALA A 1 45 ? -12.231 -11.288 4.785 1.00 0.00 41 ALA A C 11
ATOM 16114 O O . ALA A 1 45 ? -12.212 -12.459 4.400 1.00 0.00 41 ALA A O 11
ATOM 16121 N N . GLY A 1 46 ? -11.863 -10.947 6.039 1.00 0.00 42 GLY A N 11
ATOM 16122 C CA . GLY A 1 46 ? -11.481 -11.954 7.070 1.00 0.00 42 GLY A CA 11
ATOM 16123 C C . GLY A 1 46 ? -10.120 -12.668 6.885 1.00 0.00 42 GLY A C 11
ATOM 16124 O O . GLY A 1 46 ? -10.086 -13.884 6.694 1.00 0.00 42 GLY A O 11
ATOM 16128 N N . ALA A 1 47 ? -9.008 -11.919 6.958 1.00 0.00 43 ALA A N 11
ATOM 16129 C CA . ALA A 1 47 ? -7.648 -12.470 6.709 1.00 0.00 43 ALA A CA 11
ATOM 16130 C C . ALA A 1 47 ? -6.856 -12.823 8.005 1.00 0.00 43 ALA A C 11
ATOM 16131 O O . ALA A 1 47 ? -7.009 -12.186 9.055 1.00 0.00 43 ALA A O 11
ATOM 16138 N N . ARG A 1 48 ? -5.973 -13.837 7.911 1.00 0.00 44 ARG A N 11
ATOM 16139 C CA . ARG A 1 48 ? -5.185 -14.339 9.071 1.00 0.00 44 ARG A CA 11
ATOM 16140 C C . ARG A 1 48 ? -4.150 -13.332 9.674 1.00 0.00 44 ARG A C 11
ATOM 16141 O O . ARG A 1 48 ? -4.189 -13.091 10.883 1.00 0.00 44 ARG A O 11
ATOM 16162 N N . ASN A 1 49 ? -3.215 -12.790 8.874 1.00 0.00 45 ASN A N 11
ATOM 16163 C CA . ASN A 1 49 ? -2.257 -11.757 9.354 1.00 0.00 45 ASN A CA 11
ATOM 16164 C C . ASN A 1 49 ? -2.584 -10.425 8.618 1.00 0.00 45 ASN A C 11
ATOM 16165 O O . ASN A 1 49 ? -2.653 -10.382 7.387 1.00 0.00 45 ASN A O 11
ATOM 16176 N N . VAL A 1 50 ? -2.796 -9.330 9.359 1.00 0.00 46 VAL A N 11
ATOM 16177 C CA . VAL A 1 50 ? -2.991 -7.983 8.743 1.00 0.00 46 VAL A CA 11
ATOM 16178 C C . VAL A 1 50 ? -1.957 -7.050 9.435 1.00 0.00 46 VAL A C 11
ATOM 16179 O O . VAL A 1 50 ? -2.030 -6.818 10.647 1.00 0.00 46 VAL A O 11
ATOM 16192 N N . GLN A 1 51 ? -0.976 -6.534 8.676 1.00 0.00 47 GLN A N 11
ATOM 16193 C CA . GLN A 1 51 ? 0.125 -5.716 9.254 1.00 0.00 47 GLN A CA 11
ATOM 16194 C C . GLN A 1 51 ? 0.030 -4.230 8.777 1.00 0.00 47 GLN A C 11
ATOM 16195 O O . GLN A 1 51 ? 0.489 -3.858 7.694 1.00 0.00 47 GLN A O 11
ATOM 16209 N N . ILE A 1 52 ? -0.623 -3.382 9.594 1.00 0.00 48 ILE A N 11
ATOM 16210 C CA . ILE A 1 52 ? -1.040 -2.001 9.201 1.00 0.00 48 ILE A CA 11
ATOM 16211 C C . ILE A 1 52 ? 0.091 -1.003 9.605 1.00 0.00 48 ILE A C 11
ATOM 16212 O O . ILE A 1 52 ? 0.485 -0.995 10.775 1.00 0.00 48 ILE A O 11
ATOM 16228 N N . THR A 1 53 ? 0.591 -0.155 8.679 1.00 0.00 49 THR A N 11
ATOM 16229 C CA . THR A 1 53 ? 1.696 0.811 8.997 1.00 0.00 49 THR A CA 11
ATOM 16230 C C . THR A 1 53 ? 1.266 2.243 8.582 1.00 0.00 49 THR A C 11
ATOM 16231 O O . THR A 1 53 ? 1.040 2.504 7.394 1.00 0.00 49 THR A O 11
ATOM 16242 N N . ILE A 1 54 ? 1.174 3.160 9.561 1.00 0.00 50 ILE A N 11
ATOM 16243 C CA . ILE A 1 54 ? 0.841 4.590 9.313 1.00 0.00 50 ILE A CA 11
ATOM 16244 C C . ILE A 1 54 ? 2.084 5.494 9.600 1.00 0.00 50 ILE A C 11
ATOM 16245 O O . ILE A 1 54 ? 2.494 5.657 10.754 1.00 0.00 50 ILE A O 11
ATOM 16261 N N . SER A 1 55 ? 2.646 6.135 8.557 1.00 0.00 51 SER A N 11
ATOM 16262 C CA . SER A 1 55 ? 3.640 7.233 8.730 1.00 0.00 51 SER A CA 11
ATOM 16263 C C . SER A 1 55 ? 2.951 8.570 9.156 1.00 0.00 51 SER A C 11
ATOM 16264 O O . SER A 1 55 ? 2.437 9.310 8.310 1.00 0.00 51 SER A O 11
ATOM 16272 N N . ALA A 1 56 ? 2.905 8.856 10.471 1.00 0.00 52 ALA A N 11
ATOM 16273 C CA . ALA A 1 56 ? 2.167 10.028 11.008 1.00 0.00 52 ALA A CA 11
ATOM 16274 C C . ALA A 1 56 ? 2.999 11.350 11.027 1.00 0.00 52 ALA A C 11
ATOM 16275 O O . ALA A 1 56 ? 4.228 11.353 11.179 1.00 0.00 52 ALA A O 11
ATOM 16282 N N . GLU A 1 57 ? 2.285 12.483 10.918 1.00 0.00 53 GLU A N 11
ATOM 16283 C CA . GLU A 1 57 ? 2.906 13.842 10.896 1.00 0.00 53 GLU A CA 11
ATOM 16284 C C . GLU A 1 57 ? 3.503 14.317 12.271 1.00 0.00 53 GLU A C 11
ATOM 16285 O O . GLU A 1 57 ? 4.596 14.888 12.298 1.00 0.00 53 GLU A O 11
ATOM 16297 N N . ASN A 1 58 ? 2.785 14.101 13.391 1.00 0.00 54 ASN A N 11
ATOM 16298 C CA . ASN A 1 58 ? 3.217 14.522 14.755 1.00 0.00 54 ASN A CA 11
ATOM 16299 C C . ASN A 1 58 ? 3.182 13.319 15.757 1.00 0.00 54 ASN A C 11
ATOM 16300 O O . ASN A 1 58 ? 2.420 12.356 15.600 1.00 0.00 54 ASN A O 11
ATOM 16311 N N . ASP A 1 59 ? 3.980 13.406 16.834 1.00 0.00 55 ASP A N 11
ATOM 16312 C CA . ASP A 1 59 ? 3.969 12.430 17.968 1.00 0.00 55 ASP A CA 11
ATOM 16313 C C . ASP A 1 59 ? 2.612 12.237 18.742 1.00 0.00 55 ASP A C 11
ATOM 16314 O O . ASP A 1 59 ? 2.209 11.095 18.985 1.00 0.00 55 ASP A O 11
ATOM 16323 N N . GLU A 1 60 ? 1.867 13.315 19.062 1.00 0.00 56 GLU A N 11
ATOM 16324 C CA . GLU A 1 60 ? 0.455 13.212 19.554 1.00 0.00 56 GLU A CA 11
ATOM 16325 C C . GLU A 1 60 ? -0.564 12.556 18.552 1.00 0.00 56 GLU A C 11
ATOM 16326 O O . GLU A 1 60 ? -1.381 11.731 18.972 1.00 0.00 56 GLU A O 11
ATOM 16338 N N . GLN A 1 61 ? -0.481 12.851 17.238 1.00 0.00 57 GLN A N 11
ATOM 16339 C CA . GLN A 1 61 ? -1.196 12.070 16.180 1.00 0.00 57 GLN A CA 11
ATOM 16340 C C . GLN A 1 61 ? -0.795 10.555 16.094 1.00 0.00 57 GLN A C 11
ATOM 16341 O O . GLN A 1 61 ? -1.686 9.707 16.007 1.00 0.00 57 GLN A O 11
ATOM 16355 N N . ALA A 1 62 ? 0.505 10.202 16.163 1.00 0.00 58 ALA A N 11
ATOM 16356 C CA . ALA A 1 62 ? 0.964 8.807 16.408 1.00 0.00 58 ALA A CA 11
ATOM 16357 C C . ALA A 1 62 ? 0.384 8.084 17.676 1.00 0.00 58 ALA A C 11
ATOM 16358 O O . ALA A 1 62 ? -0.077 6.946 17.555 1.00 0.00 58 ALA A O 11
ATOM 16365 N N . LYS A 1 63 ? 0.325 8.744 18.852 1.00 0.00 59 LYS A N 11
ATOM 16366 C CA . LYS A 1 63 ? -0.490 8.279 20.018 1.00 0.00 59 LYS A CA 11
ATOM 16367 C C . LYS A 1 63 ? -2.014 8.028 19.709 1.00 0.00 59 LYS A C 11
ATOM 16368 O O . LYS A 1 63 ? -2.497 6.917 19.953 1.00 0.00 59 LYS A O 11
ATOM 16387 N N . GLU A 1 64 ? -2.750 9.019 19.162 1.00 0.00 60 GLU A N 11
ATOM 16388 C CA . GLU A 1 64 ? -4.162 8.832 18.701 1.00 0.00 60 GLU A CA 11
ATOM 16389 C C . GLU A 1 64 ? -4.383 7.681 17.659 1.00 0.00 60 GLU A C 11
ATOM 16390 O O . GLU A 1 64 ? -5.260 6.836 17.856 1.00 0.00 60 GLU A O 11
ATOM 16402 N N . LEU A 1 65 ? -3.577 7.621 16.582 1.00 0.00 61 LEU A N 11
ATOM 16403 C CA . LEU A 1 65 ? -3.583 6.497 15.603 1.00 0.00 61 LEU A CA 11
ATOM 16404 C C . LEU A 1 65 ? -3.209 5.084 16.165 1.00 0.00 61 LEU A C 11
ATOM 16405 O O . LEU A 1 65 ? -3.861 4.108 15.789 1.00 0.00 61 LEU A O 11
ATOM 16421 N N . LEU A 1 66 ? -2.225 4.960 17.079 1.00 0.00 62 LEU A N 11
ATOM 16422 C CA . LEU A 1 66 ? -2.009 3.727 17.895 1.00 0.00 62 LEU A CA 11
ATOM 16423 C C . LEU A 1 66 ? -3.274 3.218 18.671 1.00 0.00 62 LEU A C 11
ATOM 16424 O O . LEU A 1 66 ? -3.696 2.078 18.460 1.00 0.00 62 LEU A O 11
ATOM 16440 N N . GLU A 1 67 ? -3.901 4.069 19.503 1.00 0.00 63 GLU A N 11
ATOM 16441 C CA . GLU A 1 67 ? -5.218 3.772 20.145 1.00 0.00 63 GLU A CA 11
ATOM 16442 C C . GLU A 1 67 ? -6.416 3.518 19.158 1.00 0.00 63 GLU A C 11
ATOM 16443 O O . GLU A 1 67 ? -7.164 2.555 19.350 1.00 0.00 63 GLU A O 11
ATOM 16455 N N . LEU A 1 68 ? -6.587 4.331 18.097 1.00 0.00 64 LEU A N 11
ATOM 16456 C CA . LEU A 1 68 ? -7.643 4.133 17.063 1.00 0.00 64 LEU A CA 11
ATOM 16457 C C . LEU A 1 68 ? -7.502 2.849 16.168 1.00 0.00 64 LEU A C 11
ATOM 16458 O O . LEU A 1 68 ? -8.490 2.124 16.012 1.00 0.00 64 LEU A O 11
ATOM 16474 N N . ILE A 1 69 ? -6.308 2.531 15.618 1.00 0.00 65 ILE A N 11
ATOM 16475 C CA . ILE A 1 69 ? -6.044 1.210 14.949 1.00 0.00 65 ILE A CA 11
ATOM 16476 C C . ILE A 1 69 ? -6.186 -0.002 15.954 1.00 0.00 65 ILE A C 11
ATOM 16477 O O . ILE A 1 69 ? -6.842 -0.984 15.599 1.00 0.00 65 ILE A O 11
ATOM 16493 N N . ALA A 1 70 ? -5.638 0.052 17.192 1.00 0.00 66 ALA A N 11
ATOM 16494 C CA . ALA A 1 70 ? -5.935 -0.956 18.254 1.00 0.00 66 ALA A CA 11
ATOM 16495 C C . ALA A 1 70 ? -7.448 -1.178 18.603 1.00 0.00 66 ALA A C 11
ATOM 16496 O O . ALA A 1 70 ? -7.894 -2.327 18.632 1.00 0.00 66 ALA A O 11
ATOM 16503 N N . ARG A 1 71 ? -8.244 -0.106 18.789 1.00 0.00 67 ARG A N 11
ATOM 16504 C CA . ARG A 1 71 ? -9.735 -0.178 18.847 1.00 0.00 67 ARG A CA 11
ATOM 16505 C C . ARG A 1 71 ? -10.446 -0.840 17.607 1.00 0.00 67 ARG A C 11
ATOM 16506 O O . ARG A 1 71 ? -11.342 -1.664 17.799 1.00 0.00 67 ARG A O 11
ATOM 16527 N N . LEU A 1 72 ? -10.035 -0.524 16.362 1.00 0.00 68 LEU A N 11
ATOM 16528 C CA . LEU A 1 72 ? -10.438 -1.289 15.142 1.00 0.00 68 LEU A CA 11
ATOM 16529 C C . LEU A 1 72 ? -10.102 -2.822 15.172 1.00 0.00 68 LEU A C 11
ATOM 16530 O O . LEU A 1 72 ? -10.993 -3.647 14.959 1.00 0.00 68 LEU A O 11
ATOM 16546 N N . LEU A 1 73 ? -8.841 -3.196 15.445 1.00 0.00 69 LEU A N 11
ATOM 16547 C CA . LEU A 1 73 ? -8.401 -4.623 15.541 1.00 0.00 69 LEU A CA 11
ATOM 16548 C C . LEU A 1 73 ? -8.992 -5.437 16.748 1.00 0.00 69 LEU A C 11
ATOM 16549 O O . LEU A 1 73 ? -9.316 -6.617 16.585 1.00 0.00 69 LEU A O 11
ATOM 16565 N N . GLN A 1 74 ? -9.203 -4.803 17.920 1.00 0.00 70 GLN A N 11
ATOM 16566 C CA . GLN A 1 74 ? -10.125 -5.295 18.983 1.00 0.00 70 GLN A CA 11
ATOM 16567 C C . GLN A 1 74 ? -11.623 -5.495 18.543 1.00 0.00 70 GLN A C 11
ATOM 16568 O O . GLN A 1 74 ? -12.179 -6.562 18.811 1.00 0.00 70 GLN A O 11
ATOM 16582 N N . LYS A 1 75 ? -12.260 -4.519 17.856 1.00 0.00 71 LYS A N 11
ATOM 16583 C CA . LYS A 1 75 ? -13.591 -4.710 17.196 1.00 0.00 71 LYS A CA 11
ATOM 16584 C C . LYS A 1 75 ? -13.664 -5.869 16.138 1.00 0.00 71 LYS A C 11
ATOM 16585 O O . LYS A 1 75 ? -14.613 -6.655 16.174 1.00 0.00 71 LYS A O 11
ATOM 16604 N N . LEU A 1 76 ? -12.682 -5.991 15.224 1.00 0.00 72 LEU A N 11
ATOM 16605 C CA . LEU A 1 76 ? -12.492 -7.212 14.380 1.00 0.00 72 LEU A CA 11
ATOM 16606 C C . LEU A 1 76 ? -12.306 -8.571 15.153 1.00 0.00 72 LEU A C 11
ATOM 16607 O O . LEU A 1 76 ? -12.881 -9.583 14.748 1.00 0.00 72 LEU A O 11
ATOM 16623 N N . GLY A 1 77 ? -11.491 -8.594 16.222 1.00 0.00 73 GLY A N 11
ATOM 16624 C CA . GLY A 1 77 ? -11.206 -9.820 17.019 1.00 0.00 73 GLY A CA 11
ATOM 16625 C C . GLY A 1 77 ? -9.818 -10.476 16.829 1.00 0.00 73 GLY A C 11
ATOM 16626 O O . GLY A 1 77 ? -9.719 -11.705 16.854 1.00 0.00 73 GLY A O 11
ATOM 16630 N N . TYR A 1 78 ? -8.744 -9.678 16.703 1.00 0.00 74 TYR A N 11
ATOM 16631 C CA . TYR A 1 78 ? -7.359 -10.195 16.524 1.00 0.00 74 TYR A CA 11
ATOM 16632 C C . TYR A 1 78 ? -6.646 -10.334 17.905 1.00 0.00 74 TYR A C 11
ATOM 16633 O O . TYR A 1 78 ? -6.504 -9.360 18.650 1.00 0.00 74 TYR A O 11
ATOM 16651 N N . LYS A 1 79 ? -6.203 -11.556 18.243 1.00 0.00 75 LYS A N 11
ATOM 16652 C CA . LYS A 1 79 ? -5.646 -11.868 19.594 1.00 0.00 75 LYS A CA 11
ATOM 16653 C C . LYS A 1 79 ? -4.142 -11.496 19.807 1.00 0.00 75 LYS A C 11
ATOM 16654 O O . LYS A 1 79 ? -3.825 -10.882 20.829 1.00 0.00 75 LYS A O 11
ATOM 16673 N N . ASP A 1 80 ? -3.225 -11.865 18.893 1.00 0.00 76 ASP A N 11
ATOM 16674 C CA . ASP A 1 80 ? -1.776 -11.553 19.035 1.00 0.00 76 ASP A CA 11
ATOM 16675 C C . ASP A 1 80 ? -1.480 -10.176 18.368 1.00 0.00 76 ASP A C 11
ATOM 16676 O O . ASP A 1 80 ? -1.513 -10.054 17.139 1.00 0.00 76 ASP A O 11
ATOM 16685 N N . ILE A 1 81 ? -1.224 -9.143 19.186 1.00 0.00 77 ILE A N 11
ATOM 16686 C CA . ILE A 1 81 ? -1.158 -7.730 18.707 1.00 0.00 77 ILE A CA 11
ATOM 16687 C C . ILE A 1 81 ? 0.302 -7.214 18.934 1.00 0.00 77 ILE A C 11
ATOM 16688 O O . ILE A 1 81 ? 0.649 -6.752 20.028 1.00 0.00 77 ILE A O 11
ATOM 16704 N N . ASN A 1 82 ? 1.158 -7.278 17.897 1.00 0.00 78 ASN A N 11
ATOM 16705 C CA . ASN A 1 82 ? 2.576 -6.838 17.995 1.00 0.00 78 ASN A CA 11
ATOM 16706 C C . ASN A 1 82 ? 2.718 -5.332 17.588 1.00 0.00 78 ASN A C 11
ATOM 16707 O O . ASN A 1 82 ? 2.635 -4.972 16.410 1.00 0.00 78 ASN A O 11
ATOM 16718 N N . VAL A 1 83 ? 2.987 -4.458 18.570 1.00 0.00 79 VAL A N 11
ATOM 16719 C CA . VAL A 1 83 ? 3.183 -2.993 18.334 1.00 0.00 79 VAL A CA 11
ATOM 16720 C C . VAL A 1 83 ? 4.687 -2.725 17.966 1.00 0.00 79 VAL A C 11
ATOM 16721 O O . VAL A 1 83 ? 5.582 -2.905 18.797 1.00 0.00 79 VAL A O 11
ATOM 16734 N N . ARG A 1 84 ? 4.955 -2.298 16.717 1.00 0.00 80 ARG A N 11
ATOM 16735 C CA . ARG A 1 84 ? 6.341 -2.119 16.188 1.00 0.00 80 ARG A CA 11
ATOM 16736 C C . ARG A 1 84 ? 6.553 -0.651 15.671 1.00 0.00 80 ARG A C 11
ATOM 16737 O O . ARG A 1 84 ? 6.551 -0.391 14.466 1.00 0.00 80 ARG A O 11
ATOM 16758 N N . VAL A 1 85 ? 6.733 0.326 16.582 1.00 0.00 81 VAL A N 11
ATOM 16759 C CA . VAL A 1 85 ? 6.698 1.784 16.228 1.00 0.00 81 VAL A CA 11
ATOM 16760 C C . VAL A 1 85 ? 8.144 2.323 15.948 1.00 0.00 81 VAL A C 11
ATOM 16761 O O . VAL A 1 85 ? 9.024 2.223 16.808 1.00 0.00 81 VAL A O 11
ATOM 16774 N N . ASN A 1 86 ? 8.361 2.957 14.778 1.00 0.00 82 ASN A N 11
ATOM 16775 C CA . ASN A 1 86 ? 9.619 3.708 14.490 1.00 0.00 82 ASN A CA 11
ATOM 16776 C C . ASN A 1 86 ? 9.349 5.251 14.537 1.00 0.00 82 ASN A C 11
ATOM 16777 O O . ASN A 1 86 ? 9.081 5.889 13.514 1.00 0.00 82 ASN A O 11
ATOM 16788 N N . GLY A 1 87 ? 9.402 5.850 15.744 1.00 0.00 83 GLY A N 11
ATOM 16789 C CA . GLY A 1 87 ? 9.142 7.307 15.936 1.00 0.00 83 GLY A CA 11
ATOM 16790 C C . GLY A 1 87 ? 7.669 7.734 15.764 1.00 0.00 83 GLY A C 11
ATOM 16791 O O . GLY A 1 87 ? 6.849 7.510 16.657 1.00 0.00 83 GLY A O 11
ATOM 16795 N N . THR A 1 88 ? 7.349 8.319 14.601 1.00 0.00 84 THR A N 11
ATOM 16796 C CA . THR A 1 88 ? 5.929 8.523 14.161 1.00 0.00 84 THR A CA 11
ATOM 16797 C C . THR A 1 88 ? 5.376 7.431 13.167 1.00 0.00 84 THR A C 11
ATOM 16798 O O . THR A 1 88 ? 4.171 7.435 12.890 1.00 0.00 84 THR A O 11
ATOM 16809 N N . GLU A 1 89 ? 6.196 6.482 12.659 1.00 0.00 85 GLU A N 11
ATOM 16810 C CA . GLU A 1 89 ? 5.726 5.321 11.857 1.00 0.00 85 GLU A CA 11
ATOM 16811 C C . GLU A 1 89 ? 5.106 4.236 12.792 1.00 0.00 85 GLU A C 11
ATOM 16812 O O . GLU A 1 89 ? 5.808 3.408 13.386 1.00 0.00 85 GLU A O 11
ATOM 16824 N N . VAL A 1 90 ? 3.774 4.265 12.940 1.00 0.00 86 VAL A N 11
ATOM 16825 C CA . VAL A 1 90 ? 3.043 3.371 13.879 1.00 0.00 86 VAL A CA 11
ATOM 16826 C C . VAL A 1 90 ? 2.632 2.086 13.105 1.00 0.00 86 VAL A C 11
ATOM 16827 O O . VAL A 1 90 ? 1.662 2.088 12.337 1.00 0.00 86 VAL A O 11
ATOM 16840 N N . LYS A 1 91 ? 3.360 0.982 13.345 1.00 0.00 87 LYS A N 11
ATOM 16841 C CA . LYS A 1 91 ? 2.955 -0.353 12.852 1.00 0.00 87 LYS A CA 11
ATOM 16842 C C . LYS A 1 91 ? 2.241 -1.178 13.964 1.00 0.00 87 LYS A C 11
ATOM 16843 O O . LYS A 1 91 ? 2.844 -1.486 14.998 1.00 0.00 87 LYS A O 11
ATOM 16862 N N . ILE A 1 92 ? 0.995 -1.615 13.705 1.00 0.00 88 ILE A N 11
ATOM 16863 C CA . ILE A 1 92 ? 0.346 -2.688 14.516 1.00 0.00 88 ILE A CA 11
ATOM 16864 C C . ILE A 1 92 ? 0.285 -3.976 13.623 1.00 0.00 88 ILE A C 11
ATOM 16865 O O . ILE A 1 92 ? -0.440 -4.055 12.623 1.00 0.00 88 ILE A O 11
ATOM 16881 N N . GLU A 1 93 ? 1.090 -4.972 14.014 1.00 0.00 89 GLU A N 11
ATOM 16882 C CA . GLU A 1 93 ? 1.284 -6.245 13.278 1.00 0.00 89 GLU A CA 11
ATOM 16883 C C . GLU A 1 93 ? 0.463 -7.371 13.981 1.00 0.00 89 GLU A C 11
ATOM 16884 O O . GLU A 1 93 ? 0.913 -7.966 14.966 1.00 0.00 89 GLU A O 11
ATOM 16896 N N . VAL A 1 94 ? -0.767 -7.643 13.501 1.00 0.00 90 VAL A N 11
ATOM 16897 C CA . VAL A 1 94 ? -1.655 -8.685 14.104 1.00 0.00 90 VAL A CA 11
ATOM 16898 C C . VAL A 1 94 ? -1.575 -10.053 13.359 1.00 0.00 90 VAL A C 11
ATOM 16899 O O . VAL A 1 94 ? -1.550 -10.101 12.125 1.00 0.00 90 VAL A O 11
ATOM 16912 N N . ARG A 1 95 ? -1.606 -11.164 14.124 1.00 0.00 91 ARG A N 11
ATOM 16913 C CA . ARG A 1 95 ? -1.733 -12.539 13.549 1.00 0.00 91 ARG A CA 11
ATOM 16914 C C . ARG A 1 95 ? -2.847 -13.384 14.251 1.00 0.00 91 ARG A C 11
ATOM 16915 O O . ARG A 1 95 ? -3.013 -13.334 15.474 1.00 0.00 91 ARG A O 11
ATOM 16936 N N . VAL A 1 96 ? -3.565 -14.222 13.478 1.00 0.00 92 VAL A N 11
ATOM 16937 C CA . VAL A 1 96 ? -4.544 -15.208 14.029 1.00 0.00 92 VAL A CA 11
ATOM 16938 C C . VAL A 1 96 ? -3.839 -16.589 14.144 1.00 0.00 92 VAL A C 11
ATOM 16939 O O . VAL A 1 96 ? -3.397 -17.213 13.171 1.00 0.00 92 VAL A O 11
ATOM 16952 N N . HIS A 1 3 ? 4.584 19.439 2.559 1.00 0.00 -1 HIS A N 12
ATOM 16953 C CA . HIS A 1 3 ? 5.111 18.537 1.499 1.00 0.00 -1 HIS A CA 12
ATOM 16954 C C . HIS A 1 3 ? 4.355 17.174 1.460 1.00 0.00 -1 HIS A C 12
ATOM 16955 O O . HIS A 1 3 ? 3.693 16.872 0.465 1.00 0.00 -1 HIS A O 12
ATOM 16969 N N . MET A 1 4 ? 4.467 16.345 2.516 1.00 0.00 0 MET A N 12
ATOM 16970 C CA . MET A 1 4 ? 3.774 15.026 2.604 1.00 0.00 0 MET A CA 12
ATOM 16971 C C . MET A 1 4 ? 2.509 15.091 3.526 1.00 0.00 0 MET A C 12
ATOM 16972 O O . MET A 1 4 ? 2.359 15.982 4.370 1.00 0.00 0 MET A O 12
ATOM 16986 N N . LYS A 1 5 ? 1.573 14.143 3.339 1.00 0.00 1 LYS A N 12
ATOM 16987 C CA . LYS A 1 5 ? 0.365 13.998 4.212 1.00 0.00 1 LYS A CA 12
ATOM 16988 C C . LYS A 1 5 ? 0.275 12.552 4.817 1.00 0.00 1 LYS A C 12
ATOM 16989 O O . LYS A 1 5 ? 1.257 11.802 4.831 1.00 0.00 1 LYS A O 12
ATOM 17008 N N . VAL A 1 6 ? -0.881 12.166 5.392 1.00 0.00 2 VAL A N 12
ATOM 17009 C CA . VAL A 1 6 ? -1.001 10.936 6.231 1.00 0.00 2 VAL A CA 12
ATOM 17010 C C . VAL A 1 6 ? -1.024 9.648 5.336 1.00 0.00 2 VAL A C 12
ATOM 17011 O O . VAL A 1 6 ? -1.968 9.451 4.565 1.00 0.00 2 VAL A O 12
ATOM 17024 N N . ASP A 1 7 ? -0.006 8.777 5.476 1.00 0.00 3 ASP A N 12
ATOM 17025 C CA . ASP A 1 7 ? 0.068 7.472 4.762 1.00 0.00 3 ASP A CA 12
ATOM 17026 C C . ASP A 1 7 ? -0.548 6.333 5.640 1.00 0.00 3 ASP A C 12
ATOM 17027 O O . ASP A 1 7 ? 0.009 5.976 6.684 1.00 0.00 3 ASP A O 12
ATOM 17036 N N . ILE A 1 8 ? -1.672 5.742 5.195 1.00 0.00 4 ILE A N 12
ATOM 17037 C CA . ILE A 1 8 ? -2.178 4.447 5.744 1.00 0.00 4 ILE A CA 12
ATOM 17038 C C . ILE A 1 8 ? -1.699 3.325 4.757 1.00 0.00 4 ILE A C 12
ATOM 17039 O O . ILE A 1 8 ? -2.286 3.173 3.682 1.00 0.00 4 ILE A O 12
ATOM 17055 N N . THR A 1 9 ? -0.658 2.541 5.095 1.00 0.00 5 THR A N 12
ATOM 17056 C CA . THR A 1 9 ? -0.147 1.435 4.222 1.00 0.00 5 THR A CA 12
ATOM 17057 C C . THR A 1 9 ? -0.570 0.057 4.828 1.00 0.00 5 THR A C 12
ATOM 17058 O O . THR A 1 9 ? 0.001 -0.407 5.818 1.00 0.00 5 THR A O 12
ATOM 17069 N N . ILE A 1 10 ? -1.575 -0.595 4.212 1.00 0.00 6 ILE A N 12
ATOM 17070 C CA . ILE A 1 10 ? -2.240 -1.813 4.762 1.00 0.00 6 ILE A CA 12
ATOM 17071 C C . ILE A 1 10 ? -1.804 -3.034 3.895 1.00 0.00 6 ILE A C 12
ATOM 17072 O O . ILE A 1 10 ? -2.278 -3.187 2.766 1.00 0.00 6 ILE A O 12
ATOM 17088 N N . LYS A 1 11 ? -0.968 -3.933 4.435 1.00 0.00 7 LYS A N 12
ATOM 17089 C CA . LYS A 1 11 ? -0.651 -5.235 3.784 1.00 0.00 7 LYS A CA 12
ATOM 17090 C C . LYS A 1 11 ? -1.621 -6.343 4.310 1.00 0.00 7 LYS A C 12
ATOM 17091 O O . LYS A 1 11 ? -1.465 -6.840 5.433 1.00 0.00 7 LYS A O 12
ATOM 17110 N N . ILE A 1 12 ? -2.620 -6.734 3.495 1.00 0.00 8 ILE A N 12
ATOM 17111 C CA . ILE A 1 12 ? -3.619 -7.784 3.878 1.00 0.00 8 ILE A CA 12
ATOM 17112 C C . ILE A 1 12 ? -3.060 -9.176 3.428 1.00 0.00 8 ILE A C 12
ATOM 17113 O O . ILE A 1 12 ? -3.273 -9.602 2.287 1.00 0.00 8 ILE A O 12
ATOM 17129 N N . GLN A 1 13 ? -2.361 -9.884 4.334 1.00 0.00 9 GLN A N 12
ATOM 17130 C CA . GLN A 1 13 ? -1.815 -11.241 4.062 1.00 0.00 9 GLN A CA 12
ATOM 17131 C C . GLN A 1 13 ? -2.803 -12.331 4.595 1.00 0.00 9 GLN A C 12
ATOM 17132 O O . GLN A 1 13 ? -2.710 -12.808 5.733 1.00 0.00 9 GLN A O 12
ATOM 17146 N N . ARG A 1 14 ? -3.784 -12.708 3.752 1.00 0.00 10 ARG A N 12
ATOM 17147 C CA . ARG A 1 14 ? -4.842 -13.702 4.127 1.00 0.00 10 ARG A CA 12
ATOM 17148 C C . ARG A 1 14 ? -4.400 -15.196 4.208 1.00 0.00 10 ARG A C 12
ATOM 17149 O O . ARG A 1 14 ? -4.662 -15.898 5.189 1.00 0.00 10 ARG A O 12
ATOM 17170 N N . ASP A 1 15 ? -3.694 -15.621 3.167 1.00 0.00 11 ASP A N 12
ATOM 17171 C CA . ASP A 1 15 ? -2.776 -16.788 3.217 1.00 0.00 11 ASP A CA 12
ATOM 17172 C C . ASP A 1 15 ? -1.408 -16.336 2.597 1.00 0.00 11 ASP A C 12
ATOM 17173 O O . ASP A 1 15 ? -0.913 -15.253 2.930 1.00 0.00 11 ASP A O 12
ATOM 17182 N N . GLY A 1 16 ? -0.793 -17.102 1.681 1.00 0.00 12 GLY A N 12
ATOM 17183 C CA . GLY A 1 16 ? 0.437 -16.658 0.949 1.00 0.00 12 GLY A CA 12
ATOM 17184 C C . GLY A 1 16 ? 0.277 -15.588 -0.168 1.00 0.00 12 GLY A C 12
ATOM 17185 O O . GLY A 1 16 ? 0.897 -15.697 -1.227 1.00 0.00 12 GLY A O 12
ATOM 17189 N N . GLN A 1 17 ? -0.541 -14.557 0.087 1.00 0.00 13 GLN A N 12
ATOM 17190 C CA . GLN A 1 17 ? -0.869 -13.475 -0.877 1.00 0.00 13 GLN A CA 12
ATOM 17191 C C . GLN A 1 17 ? -1.072 -12.182 -0.039 1.00 0.00 13 GLN A C 12
ATOM 17192 O O . GLN A 1 17 ? -2.123 -12.002 0.590 1.00 0.00 13 GLN A O 12
ATOM 17206 N N . GLU A 1 18 ? -0.074 -11.287 -0.031 1.00 0.00 14 GLU A N 12
ATOM 17207 C CA . GLU A 1 18 ? -0.191 -9.962 0.639 1.00 0.00 14 GLU A CA 12
ATOM 17208 C C . GLU A 1 18 ? -0.648 -8.840 -0.340 1.00 0.00 14 GLU A C 12
ATOM 17209 O O . GLU A 1 18 ? 0.020 -8.554 -1.337 1.00 0.00 14 GLU A O 12
ATOM 17221 N N . ILE A 1 19 ? -1.802 -8.214 -0.048 1.00 0.00 15 ILE A N 12
ATOM 17222 C CA . ILE A 1 19 ? -2.359 -7.109 -0.884 1.00 0.00 15 ILE A CA 12
ATOM 17223 C C . ILE A 1 19 ? -2.025 -5.768 -0.151 1.00 0.00 15 ILE A C 12
ATOM 17224 O O . ILE A 1 19 ? -2.642 -5.445 0.871 1.00 0.00 15 ILE A O 12
ATOM 17240 N N . GLU A 1 20 ? -1.077 -4.985 -0.695 1.00 0.00 16 GLU A N 12
ATOM 17241 C CA . GLU A 1 20 ? -0.749 -3.625 -0.191 1.00 0.00 16 GLU A CA 12
ATOM 17242 C C . GLU A 1 20 ? -1.714 -2.519 -0.731 1.00 0.00 16 GLU A C 12
ATOM 17243 O O . GLU A 1 20 ? -1.841 -2.291 -1.938 1.00 0.00 16 GLU A O 12
ATOM 17255 N N . ILE A 1 21 ? -2.374 -1.819 0.202 1.00 0.00 17 ILE A N 12
ATOM 17256 C CA . ILE A 1 21 ? -3.270 -0.661 -0.105 1.00 0.00 17 ILE A CA 12
ATOM 17257 C C . ILE A 1 21 ? -2.619 0.578 0.592 1.00 0.00 17 ILE A C 12
ATOM 17258 O O . ILE A 1 21 ? -2.682 0.692 1.821 1.00 0.00 17 ILE A O 12
ATOM 17274 N N . ASP A 1 22 ? -1.999 1.496 -0.170 1.00 0.00 18 ASP A N 12
ATOM 17275 C CA . ASP A 1 22 ? -1.281 2.672 0.398 1.00 0.00 18 ASP A CA 12
ATOM 17276 C C . ASP A 1 22 ? -2.056 4.020 0.198 1.00 0.00 18 ASP A C 12
ATOM 17277 O O . ASP A 1 22 ? -1.954 4.703 -0.825 1.00 0.00 18 ASP A O 12
ATOM 17286 N N . ILE A 1 23 ? -2.859 4.389 1.214 1.00 0.00 19 ILE A N 12
ATOM 17287 C CA . ILE A 1 23 ? -3.831 5.522 1.148 1.00 0.00 19 ILE A CA 12
ATOM 17288 C C . ILE A 1 23 ? -3.132 6.807 1.699 1.00 0.00 19 ILE A C 12
ATOM 17289 O O . ILE A 1 23 ? -2.898 6.921 2.907 1.00 0.00 19 ILE A O 12
ATOM 17305 N N . ARG A 1 24 ? -2.822 7.776 0.824 1.00 0.00 20 ARG A N 12
ATOM 17306 C CA . ARG A 1 24 ? -2.119 9.032 1.223 1.00 0.00 20 ARG A CA 12
ATOM 17307 C C . ARG A 1 24 ? -3.105 10.240 1.221 1.00 0.00 20 ARG A C 12
ATOM 17308 O O . ARG A 1 24 ? -3.800 10.473 0.229 1.00 0.00 20 ARG A O 12
ATOM 17329 N N . VAL A 1 25 ? -3.162 10.985 2.348 1.00 0.00 21 VAL A N 12
ATOM 17330 C CA . VAL A 1 25 ? -4.274 11.930 2.693 1.00 0.00 21 VAL A CA 12
ATOM 17331 C C . VAL A 1 25 ? -5.376 11.128 3.452 1.00 0.00 21 VAL A C 12
ATOM 17332 O O . VAL A 1 25 ? -6.201 10.421 2.862 1.00 0.00 21 VAL A O 12
ATOM 17345 N N . SER A 1 26 ? -5.376 11.247 4.786 1.00 0.00 22 SER A N 12
ATOM 17346 C CA . SER A 1 26 ? -6.429 10.674 5.660 1.00 0.00 22 SER A CA 12
ATOM 17347 C C . SER A 1 26 ? -6.426 11.476 6.993 1.00 0.00 22 SER A C 12
ATOM 17348 O O . SER A 1 26 ? -5.706 11.152 7.939 1.00 0.00 22 SER A O 12
ATOM 17356 N N . THR A 1 27 ? -7.205 12.572 7.028 1.00 0.00 23 THR A N 12
ATOM 17357 C CA . THR A 1 27 ? -7.120 13.617 8.096 1.00 0.00 23 THR A CA 12
ATOM 17358 C C . THR A 1 27 ? -8.313 13.591 9.114 1.00 0.00 23 THR A C 12
ATOM 17359 O O . THR A 1 27 ? -8.080 13.310 10.291 1.00 0.00 23 THR A O 12
ATOM 17370 N N . GLY A 1 28 ? -9.566 13.861 8.692 1.00 0.00 24 GLY A N 12
ATOM 17371 C CA . GLY A 1 28 ? -10.751 13.848 9.603 1.00 0.00 24 GLY A CA 12
ATOM 17372 C C . GLY A 1 28 ? -11.943 13.070 9.019 1.00 0.00 24 GLY A C 12
ATOM 17373 O O . GLY A 1 28 ? -12.051 11.860 9.228 1.00 0.00 24 GLY A O 12
ATOM 17377 N N . LYS A 1 29 ? -12.800 13.737 8.227 1.00 0.00 25 LYS A N 12
ATOM 17378 C CA . LYS A 1 29 ? -13.823 13.037 7.383 1.00 0.00 25 LYS A CA 12
ATOM 17379 C C . LYS A 1 29 ? -13.234 12.026 6.326 1.00 0.00 25 LYS A C 12
ATOM 17380 O O . LYS A 1 29 ? -13.717 10.900 6.212 1.00 0.00 25 LYS A O 12
ATOM 17399 N N . GLU A 1 30 ? -12.150 12.396 5.616 1.00 0.00 26 GLU A N 12
ATOM 17400 C CA . GLU A 1 30 ? -11.329 11.463 4.792 1.00 0.00 26 GLU A CA 12
ATOM 17401 C C . GLU A 1 30 ? -10.593 10.318 5.585 1.00 0.00 26 GLU A C 12
ATOM 17402 O O . GLU A 1 30 ? -10.484 9.207 5.059 1.00 0.00 26 GLU A O 12
ATOM 17414 N N . LEU A 1 31 ? -10.157 10.541 6.847 1.00 0.00 27 LEU A N 12
ATOM 17415 C CA . LEU A 1 31 ? -9.820 9.430 7.792 1.00 0.00 27 LEU A CA 12
ATOM 17416 C C . LEU A 1 31 ? -10.996 8.440 8.090 1.00 0.00 27 LEU A C 12
ATOM 17417 O O . LEU A 1 31 ? -10.778 7.230 8.004 1.00 0.00 27 LEU A O 12
ATOM 17433 N N . GLU A 1 32 ? -12.225 8.924 8.365 1.00 0.00 28 GLU A N 12
ATOM 17434 C CA . GLU A 1 32 ? -13.454 8.074 8.388 1.00 0.00 28 GLU A CA 12
ATOM 17435 C C . GLU A 1 32 ? -13.752 7.294 7.060 1.00 0.00 28 GLU A C 12
ATOM 17436 O O . GLU A 1 32 ? -14.006 6.090 7.129 1.00 0.00 28 GLU A O 12
ATOM 17448 N N . ARG A 1 33 ? -13.666 7.926 5.864 1.00 0.00 29 ARG A N 12
ATOM 17449 C CA . ARG A 1 33 ? -13.707 7.203 4.553 1.00 0.00 29 ARG A CA 12
ATOM 17450 C C . ARG A 1 33 ? -12.666 6.038 4.413 1.00 0.00 29 ARG A C 12
ATOM 17451 O O . ARG A 1 33 ? -13.059 4.902 4.133 1.00 0.00 29 ARG A O 12
ATOM 17472 N N . ALA A 1 34 ? -11.362 6.311 4.632 1.00 0.00 30 ALA A N 12
ATOM 17473 C CA . ALA A 1 34 ? -10.313 5.263 4.684 1.00 0.00 30 ALA A CA 12
ATOM 17474 C C . ALA A 1 34 ? -10.523 4.168 5.780 1.00 0.00 30 ALA A C 12
ATOM 17475 O O . ALA A 1 34 ? -10.639 2.990 5.439 1.00 0.00 30 ALA A O 12
ATOM 17482 N N . LEU A 1 35 ? -10.633 4.546 7.068 1.00 0.00 31 LEU A N 12
ATOM 17483 C CA . LEU A 1 35 ? -10.887 3.598 8.188 1.00 0.00 31 LEU A CA 12
ATOM 17484 C C . LEU A 1 35 ? -12.200 2.747 8.091 1.00 0.00 31 LEU A C 12
ATOM 17485 O O . LEU A 1 35 ? -12.134 1.543 8.354 1.00 0.00 31 LEU A O 12
ATOM 17501 N N . GLN A 1 36 ? -13.364 3.316 7.694 1.00 0.00 32 GLN A N 12
ATOM 17502 C CA . GLN A 1 36 ? -14.607 2.526 7.481 1.00 0.00 32 GLN A CA 12
ATOM 17503 C C . GLN A 1 36 ? -14.627 1.631 6.199 1.00 0.00 32 GLN A C 12
ATOM 17504 O O . GLN A 1 36 ? -15.071 0.485 6.298 1.00 0.00 32 GLN A O 12
ATOM 17518 N N . GLU A 1 37 ? -14.133 2.081 5.024 1.00 0.00 33 GLU A N 12
ATOM 17519 C CA . GLU A 1 37 ? -13.918 1.172 3.855 1.00 0.00 33 GLU A CA 12
ATOM 17520 C C . GLU A 1 37 ? -12.939 -0.026 4.123 1.00 0.00 33 GLU A C 12
ATOM 17521 O O . GLU A 1 37 ? -13.275 -1.172 3.809 1.00 0.00 33 GLU A O 12
ATOM 17533 N N . LEU A 1 38 ? -11.792 0.216 4.783 1.00 0.00 34 LEU A N 12
ATOM 17534 C CA . LEU A 1 38 ? -10.915 -0.856 5.333 1.00 0.00 34 LEU A CA 12
ATOM 17535 C C . LEU A 1 38 ? -11.592 -1.838 6.342 1.00 0.00 34 LEU A C 12
ATOM 17536 O O . LEU A 1 38 ? -11.505 -3.046 6.124 1.00 0.00 34 LEU A O 12
ATOM 17552 N N . GLU A 1 39 ? -12.273 -1.361 7.404 1.00 0.00 35 GLU A N 12
ATOM 17553 C CA . GLU A 1 39 ? -13.049 -2.250 8.320 1.00 0.00 35 GLU A CA 12
ATOM 17554 C C . GLU A 1 39 ? -14.230 -3.055 7.675 1.00 0.00 35 GLU A C 12
ATOM 17555 O O . GLU A 1 39 ? -14.358 -4.257 7.916 1.00 0.00 35 GLU A O 12
ATOM 17567 N N . LYS A 1 40 ? -15.027 -2.418 6.797 1.00 0.00 36 LYS A N 12
ATOM 17568 C CA . LYS A 1 40 ? -16.018 -3.091 5.913 1.00 0.00 36 LYS A CA 12
ATOM 17569 C C . LYS A 1 40 ? -15.428 -4.177 4.945 1.00 0.00 36 LYS A C 12
ATOM 17570 O O . LYS A 1 40 ? -15.935 -5.302 4.929 1.00 0.00 36 LYS A O 12
ATOM 17589 N N . ALA A 1 41 ? -14.352 -3.876 4.190 1.00 0.00 37 ALA A N 12
ATOM 17590 C CA . ALA A 1 41 ? -13.579 -4.893 3.425 1.00 0.00 37 ALA A CA 12
ATOM 17591 C C . ALA A 1 41 ? -12.872 -6.020 4.256 1.00 0.00 37 ALA A C 12
ATOM 17592 O O . ALA A 1 41 ? -12.957 -7.187 3.872 1.00 0.00 37 ALA A O 12
ATOM 17599 N N . LEU A 1 42 ? -12.203 -5.698 5.381 1.00 0.00 38 LEU A N 12
ATOM 17600 C CA . LEU A 1 42 ? -11.590 -6.703 6.304 1.00 0.00 38 LEU A CA 12
ATOM 17601 C C . LEU A 1 42 ? -12.636 -7.632 7.022 1.00 0.00 38 LEU A C 12
ATOM 17602 O O . LEU A 1 42 ? -12.490 -8.858 6.957 1.00 0.00 38 LEU A O 12
ATOM 17618 N N . ALA A 1 43 ? -13.695 -7.077 7.657 1.00 0.00 39 ALA A N 12
ATOM 17619 C CA . ALA A 1 43 ? -14.848 -7.871 8.170 1.00 0.00 39 ALA A CA 12
ATOM 17620 C C . ALA A 1 43 ? -15.603 -8.748 7.119 1.00 0.00 39 ALA A C 12
ATOM 17621 O O . ALA A 1 43 ? -15.827 -9.933 7.379 1.00 0.00 39 ALA A O 12
ATOM 17628 N N . ARG A 1 44 ? -15.935 -8.220 5.921 1.00 0.00 40 ARG A N 12
ATOM 17629 C CA . ARG A 1 44 ? -16.455 -9.046 4.788 1.00 0.00 40 ARG A CA 12
ATOM 17630 C C . ARG A 1 44 ? -15.335 -9.797 3.964 1.00 0.00 40 ARG A C 12
ATOM 17631 O O . ARG A 1 44 ? -15.303 -9.764 2.731 1.00 0.00 40 ARG A O 12
ATOM 17652 N N . ALA A 1 45 ? -14.437 -10.511 4.669 1.00 0.00 41 ALA A N 12
ATOM 17653 C CA . ALA A 1 45 ? -13.282 -11.241 4.076 1.00 0.00 41 ALA A CA 12
ATOM 17654 C C . ALA A 1 45 ? -12.672 -12.270 5.081 1.00 0.00 41 ALA A C 12
ATOM 17655 O O . ALA A 1 45 ? -12.632 -13.463 4.769 1.00 0.00 41 ALA A O 12
ATOM 17662 N N . GLY A 1 46 ? -12.178 -11.829 6.261 1.00 0.00 42 GLY A N 12
ATOM 17663 C CA . GLY A 1 46 ? -11.537 -12.734 7.257 1.00 0.00 42 GLY A CA 12
ATOM 17664 C C . GLY A 1 46 ? -10.038 -13.018 7.011 1.00 0.00 42 GLY A C 12
ATOM 17665 O O . GLY A 1 46 ? -9.666 -14.124 6.617 1.00 0.00 42 GLY A O 12
ATOM 17669 N N . ALA A 1 47 ? -9.180 -12.016 7.254 1.00 0.00 43 ALA A N 12
ATOM 17670 C CA . ALA A 1 47 ? -7.730 -12.108 6.948 1.00 0.00 43 ALA A CA 12
ATOM 17671 C C . ALA A 1 47 ? -6.875 -12.639 8.142 1.00 0.00 43 ALA A C 12
ATOM 17672 O O . ALA A 1 47 ? -6.966 -12.125 9.263 1.00 0.00 43 ALA A O 12
ATOM 17679 N N . ARG A 1 48 ? -6.028 -13.657 7.892 1.00 0.00 44 ARG A N 12
ATOM 17680 C CA . ARG A 1 48 ? -5.201 -14.306 8.955 1.00 0.00 44 ARG A CA 12
ATOM 17681 C C . ARG A 1 48 ? -4.082 -13.428 9.609 1.00 0.00 44 ARG A C 12
ATOM 17682 O O . ARG A 1 48 ? -3.986 -13.417 10.842 1.00 0.00 44 ARG A O 12
ATOM 17703 N N . ASN A 1 49 ? -3.238 -12.729 8.823 1.00 0.00 45 ASN A N 12
ATOM 17704 C CA . ASN A 1 49 ? -2.279 -11.727 9.368 1.00 0.00 45 ASN A CA 12
ATOM 17705 C C . ASN A 1 49 ? -2.331 -10.383 8.572 1.00 0.00 45 ASN A C 12
ATOM 17706 O O . ASN A 1 49 ? -2.322 -10.368 7.339 1.00 0.00 45 ASN A O 12
ATOM 17717 N N . VAL A 1 50 ? -2.425 -9.249 9.286 1.00 0.00 46 VAL A N 12
ATOM 17718 C CA . VAL A 1 50 ? -2.667 -7.910 8.650 1.00 0.00 46 VAL A CA 12
ATOM 17719 C C . VAL A 1 50 ? -1.588 -6.902 9.175 1.00 0.00 46 VAL A C 12
ATOM 17720 O O . VAL A 1 50 ? -1.587 -6.532 10.353 1.00 0.00 46 VAL A O 12
ATOM 17733 N N . GLN A 1 51 ? -0.671 -6.454 8.301 1.00 0.00 47 GLN A N 12
ATOM 17734 C CA . GLN A 1 51 ? 0.434 -5.526 8.678 1.00 0.00 47 GLN A CA 12
ATOM 17735 C C . GLN A 1 51 ? 0.113 -4.068 8.215 1.00 0.00 47 GLN A C 12
ATOM 17736 O O . GLN A 1 51 ? 0.192 -3.751 7.024 1.00 0.00 47 GLN A O 12
ATOM 17750 N N . ILE A 1 52 ? -0.224 -3.179 9.165 1.00 0.00 48 ILE A N 12
ATOM 17751 C CA . ILE A 1 52 ? -0.555 -1.751 8.871 1.00 0.00 48 ILE A CA 12
ATOM 17752 C C . ILE A 1 52 ? 0.665 -0.871 9.295 1.00 0.00 48 ILE A C 12
ATOM 17753 O O . ILE A 1 52 ? 0.899 -0.688 10.493 1.00 0.00 48 ILE A O 12
ATOM 17769 N N . THR A 1 53 ? 1.388 -0.267 8.334 1.00 0.00 49 THR A N 12
ATOM 17770 C CA . THR A 1 53 ? 2.302 0.878 8.632 1.00 0.00 49 THR A CA 12
ATOM 17771 C C . THR A 1 53 ? 1.489 2.198 8.471 1.00 0.00 49 THR A C 12
ATOM 17772 O O . THR A 1 53 ? 1.188 2.612 7.346 1.00 0.00 49 THR A O 12
ATOM 17783 N N . ILE A 1 54 ? 1.151 2.867 9.586 1.00 0.00 50 ILE A N 12
ATOM 17784 C CA . ILE A 1 54 ? 0.544 4.227 9.542 1.00 0.00 50 ILE A CA 12
ATOM 17785 C C . ILE A 1 54 ? 1.656 5.281 9.867 1.00 0.00 50 ILE A C 12
ATOM 17786 O O . ILE A 1 54 ? 2.128 5.380 11.005 1.00 0.00 50 ILE A O 12
ATOM 17802 N N . SER A 1 55 ? 2.099 6.052 8.854 1.00 0.00 51 SER A N 12
ATOM 17803 C CA . SER A 1 55 ? 3.127 7.111 9.052 1.00 0.00 51 SER A CA 12
ATOM 17804 C C . SER A 1 55 ? 2.469 8.466 9.450 1.00 0.00 51 SER A C 12
ATOM 17805 O O . SER A 1 55 ? 1.814 9.129 8.634 1.00 0.00 51 SER A O 12
ATOM 17813 N N . ALA A 1 56 ? 2.640 8.859 10.721 1.00 0.00 52 ALA A N 12
ATOM 17814 C CA . ALA A 1 56 ? 2.135 10.153 11.239 1.00 0.00 52 ALA A CA 12
ATOM 17815 C C . ALA A 1 56 ? 3.117 11.347 10.998 1.00 0.00 52 ALA A C 12
ATOM 17816 O O . ALA A 1 56 ? 4.342 11.180 10.931 1.00 0.00 52 ALA A O 12
ATOM 17823 N N . GLU A 1 57 ? 2.569 12.572 10.910 1.00 0.00 53 GLU A N 12
ATOM 17824 C CA . GLU A 1 57 ? 3.394 13.819 10.831 1.00 0.00 53 GLU A CA 12
ATOM 17825 C C . GLU A 1 57 ? 4.065 14.256 12.185 1.00 0.00 53 GLU A C 12
ATOM 17826 O O . GLU A 1 57 ? 5.181 14.781 12.162 1.00 0.00 53 GLU A O 12
ATOM 17838 N N . ASN A 1 58 ? 3.418 14.043 13.350 1.00 0.00 54 ASN A N 12
ATOM 17839 C CA . ASN A 1 58 ? 4.041 14.250 14.692 1.00 0.00 54 ASN A CA 12
ATOM 17840 C C . ASN A 1 58 ? 3.722 13.103 15.714 1.00 0.00 54 ASN A C 12
ATOM 17841 O O . ASN A 1 58 ? 2.902 12.208 15.484 1.00 0.00 54 ASN A O 12
ATOM 17852 N N . ASP A 1 59 ? 4.386 13.177 16.877 1.00 0.00 55 ASP A N 12
ATOM 17853 C CA . ASP A 1 59 ? 4.227 12.203 17.998 1.00 0.00 55 ASP A CA 12
ATOM 17854 C C . ASP A 1 59 ? 2.823 12.192 18.711 1.00 0.00 55 ASP A C 12
ATOM 17855 O O . ASP A 1 59 ? 2.320 11.117 19.051 1.00 0.00 55 ASP A O 12
ATOM 17864 N N . GLU A 1 60 ? 2.172 13.356 18.925 1.00 0.00 56 GLU A N 12
ATOM 17865 C CA . GLU A 1 60 ? 0.757 13.428 19.408 1.00 0.00 56 GLU A CA 12
ATOM 17866 C C . GLU A 1 60 ? -0.317 12.874 18.406 1.00 0.00 56 GLU A C 12
ATOM 17867 O O . GLU A 1 60 ? -1.213 12.135 18.832 1.00 0.00 56 GLU A O 12
ATOM 17879 N N . GLN A 1 61 ? -0.197 13.135 17.083 1.00 0.00 57 GLN A N 12
ATOM 17880 C CA . GLN A 1 61 ? -0.849 12.299 16.026 1.00 0.00 57 GLN A CA 12
ATOM 17881 C C . GLN A 1 61 ? -0.572 10.757 16.133 1.00 0.00 57 GLN A C 12
ATOM 17882 O O . GLN A 1 61 ? -1.525 9.974 16.106 1.00 0.00 57 GLN A O 12
ATOM 17896 N N . ALA A 1 62 ? 0.698 10.326 16.281 1.00 0.00 58 ALA A N 12
ATOM 17897 C CA . ALA A 1 62 ? 1.053 8.904 16.540 1.00 0.00 58 ALA A CA 12
ATOM 17898 C C . ALA A 1 62 ? 0.417 8.202 17.787 1.00 0.00 58 ALA A C 12
ATOM 17899 O O . ALA A 1 62 ? 0.180 6.996 17.705 1.00 0.00 58 ALA A O 12
ATOM 17906 N N . LYS A 1 63 ? 0.079 8.907 18.892 1.00 0.00 59 LYS A N 12
ATOM 17907 C CA . LYS A 1 63 ? -0.793 8.349 19.970 1.00 0.00 59 LYS A CA 12
ATOM 17908 C C . LYS A 1 63 ? -2.229 7.958 19.477 1.00 0.00 59 LYS A C 12
ATOM 17909 O O . LYS A 1 63 ? -2.575 6.777 19.552 1.00 0.00 59 LYS A O 12
ATOM 17928 N N . GLU A 1 64 ? -3.051 8.907 18.983 1.00 0.00 60 GLU A N 12
ATOM 17929 C CA . GLU A 1 64 ? -4.381 8.576 18.388 1.00 0.00 60 GLU A CA 12
ATOM 17930 C C . GLU A 1 64 ? -4.358 7.622 17.154 1.00 0.00 60 GLU A C 12
ATOM 17931 O O . GLU A 1 64 ? -5.221 6.754 17.066 1.00 0.00 60 GLU A O 12
ATOM 17943 N N . LEU A 1 65 ? -3.382 7.710 16.240 1.00 0.00 61 LEU A N 12
ATOM 17944 C CA . LEU A 1 65 ? -3.195 6.712 15.141 1.00 0.00 61 LEU A CA 12
ATOM 17945 C C . LEU A 1 65 ? -2.739 5.274 15.595 1.00 0.00 61 LEU A C 12
ATOM 17946 O O . LEU A 1 65 ? -3.214 4.285 15.029 1.00 0.00 61 LEU A O 12
ATOM 17962 N N . LEU A 1 66 ? -1.908 5.135 16.650 1.00 0.00 62 LEU A N 12
ATOM 17963 C CA . LEU A 1 66 ? -1.785 3.877 17.454 1.00 0.00 62 LEU A CA 12
ATOM 17964 C C . LEU A 1 66 ? -3.115 3.383 18.108 1.00 0.00 62 LEU A C 12
ATOM 17965 O O . LEU A 1 66 ? -3.504 2.228 17.886 1.00 0.00 62 LEU A O 12
ATOM 17981 N N . GLU A 1 67 ? -3.809 4.239 18.883 1.00 0.00 63 GLU A N 12
ATOM 17982 C CA . GLU A 1 67 ? -5.126 3.900 19.475 1.00 0.00 63 GLU A CA 12
ATOM 17983 C C . GLU A 1 67 ? -6.231 3.576 18.427 1.00 0.00 63 GLU A C 12
ATOM 17984 O O . GLU A 1 67 ? -6.728 2.459 18.474 1.00 0.00 63 GLU A O 12
ATOM 17996 N N . LEU A 1 68 ? -6.586 4.457 17.473 1.00 0.00 64 LEU A N 12
ATOM 17997 C CA . LEU A 1 68 ? -7.548 4.159 16.361 1.00 0.00 64 LEU A CA 12
ATOM 17998 C C . LEU A 1 68 ? -7.412 2.780 15.633 1.00 0.00 64 LEU A C 12
ATOM 17999 O O . LEU A 1 68 ? -8.439 2.165 15.340 1.00 0.00 64 LEU A O 12
ATOM 18015 N N . ILE A 1 69 ? -6.186 2.264 15.405 1.00 0.00 65 ILE A N 12
ATOM 18016 C CA . ILE A 1 69 ? -5.983 0.848 14.967 1.00 0.00 65 ILE A CA 12
ATOM 18017 C C . ILE A 1 69 ? -6.267 -0.174 16.130 1.00 0.00 65 ILE A C 12
ATOM 18018 O O . ILE A 1 69 ? -7.155 -1.006 15.955 1.00 0.00 65 ILE A O 12
ATOM 18034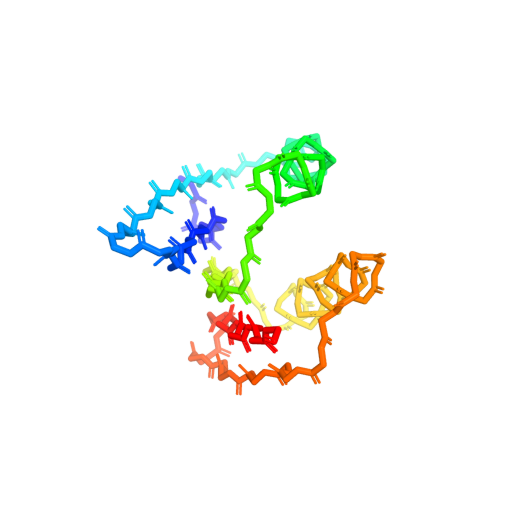 N N . ALA A 1 70 ? -5.582 -0.152 17.293 1.00 0.00 66 ALA A N 12
ATOM 18035 C CA . ALA A 1 70 ? -5.918 -1.049 18.447 1.00 0.00 66 ALA A CA 12
ATOM 18036 C C . ALA A 1 70 ? -7.400 -1.014 18.995 1.00 0.00 66 ALA A C 12
ATOM 18037 O O . ALA A 1 70 ? -8.006 -2.061 19.234 1.00 0.00 66 ALA A O 12
ATOM 18044 N N . ARG A 1 71 ? -7.988 0.183 19.148 1.00 0.00 67 ARG A N 12
ATOM 18045 C CA . ARG A 1 71 ? -9.457 0.442 19.282 1.00 0.00 67 ARG A CA 12
ATOM 18046 C C . ARG A 1 71 ? -10.374 -0.205 18.174 1.00 0.00 67 ARG A C 12
ATOM 18047 O O . ARG A 1 71 ? -11.411 -0.786 18.510 1.00 0.00 67 ARG A O 12
ATOM 18068 N N . LEU A 1 72 ? -9.981 -0.166 16.880 1.00 0.00 68 LEU A N 12
ATOM 18069 C CA . LEU A 1 72 ? -10.591 -1.006 15.807 1.00 0.00 68 LEU A CA 12
ATOM 18070 C C . LEU A 1 72 ? -10.363 -2.553 15.947 1.00 0.00 68 LEU A C 12
ATOM 18071 O O . LEU A 1 72 ? -11.327 -3.314 15.862 1.00 0.00 68 LEU A O 12
ATOM 18087 N N . LEU A 1 73 ? -9.117 -3.021 16.142 1.00 0.00 69 LEU A N 12
ATOM 18088 C CA . LEU A 1 73 ? -8.774 -4.468 16.319 1.00 0.00 69 LEU A CA 12
ATOM 18089 C C . LEU A 1 73 ? -9.465 -5.201 17.521 1.00 0.00 69 LEU A C 12
ATOM 18090 O O . LEU A 1 73 ? -9.900 -6.347 17.370 1.00 0.00 69 LEU A O 12
ATOM 18106 N N . GLN A 1 74 ? -9.616 -4.526 18.677 1.00 0.00 70 GLN A N 12
ATOM 18107 C CA . GLN A 1 74 ? -10.537 -4.955 19.771 1.00 0.00 70 GLN A CA 12
ATOM 18108 C C . GLN A 1 74 ? -12.057 -5.036 19.377 1.00 0.00 70 GLN A C 12
ATOM 18109 O O . GLN A 1 74 ? -12.721 -6.003 19.752 1.00 0.00 70 GLN A O 12
ATOM 18123 N N . LYS A 1 75 ? -12.600 -4.060 18.616 1.00 0.00 71 LYS A N 12
ATOM 18124 C CA . LYS A 1 75 ? -13.963 -4.154 18.011 1.00 0.00 71 LYS A CA 12
ATOM 18125 C C . LYS A 1 75 ? -14.157 -5.301 16.950 1.00 0.00 71 LYS A C 12
ATOM 18126 O O . LYS A 1 75 ? -15.159 -6.015 17.011 1.00 0.00 71 LYS A O 12
ATOM 18145 N N . LEU A 1 76 ? -13.221 -5.477 15.995 1.00 0.00 72 LEU A N 12
ATOM 18146 C CA . LEU A 1 76 ? -13.196 -6.646 15.058 1.00 0.00 72 LEU A CA 12
ATOM 18147 C C . LEU A 1 76 ? -13.059 -8.056 15.732 1.00 0.00 72 LEU A C 12
ATOM 18148 O O . LEU A 1 76 ? -13.784 -8.979 15.355 1.00 0.00 72 LEU A O 12
ATOM 18164 N N . GLY A 1 77 ? -12.122 -8.223 16.682 1.00 0.00 73 GLY A N 12
ATOM 18165 C CA . GLY A 1 77 ? -11.848 -9.525 17.349 1.00 0.00 73 GLY A CA 12
ATOM 18166 C C . GLY A 1 77 ? -10.487 -10.174 17.016 1.00 0.00 73 GLY A C 12
ATOM 18167 O O . GLY A 1 77 ? -10.436 -11.362 16.692 1.00 0.00 73 GLY A O 12
ATOM 18171 N N . TYR A 1 78 ? -9.390 -9.414 17.152 1.00 0.00 74 TYR A N 12
ATOM 18172 C CA . TYR A 1 78 ? -8.012 -9.914 16.908 1.00 0.00 74 TYR A CA 12
ATOM 18173 C C . TYR A 1 78 ? -7.178 -9.727 18.208 1.00 0.00 74 TYR A C 12
ATOM 18174 O O . TYR A 1 78 ? -6.820 -8.603 18.579 1.00 0.00 74 TYR A O 12
ATOM 18192 N N . LYS A 1 79 ? -6.859 -10.838 18.896 1.00 0.00 75 LYS A N 12
ATOM 18193 C CA . LYS A 1 79 ? -6.053 -10.806 20.154 1.00 0.00 75 LYS A CA 12
ATOM 18194 C C . LYS A 1 79 ? -4.552 -10.355 20.021 1.00 0.00 75 LYS A C 12
ATOM 18195 O O . LYS A 1 79 ? -4.046 -9.651 20.898 1.00 0.00 75 LYS A O 12
ATOM 18214 N N . ASP A 1 80 ? -3.840 -10.805 18.971 1.00 0.00 76 ASP A N 12
ATOM 18215 C CA . ASP A 1 80 ? -2.360 -10.715 18.889 1.00 0.00 76 ASP A CA 12
ATOM 18216 C C . ASP A 1 80 ? -1.974 -9.425 18.100 1.00 0.00 76 ASP A C 12
ATOM 18217 O O . ASP A 1 80 ? -2.034 -9.380 16.865 1.00 0.00 76 ASP A O 12
ATOM 18226 N N . ILE A 1 81 ? -1.629 -8.358 18.839 1.00 0.00 77 ILE A N 12
ATOM 18227 C CA . ILE A 1 81 ? -1.420 -6.997 18.258 1.00 0.00 77 ILE A CA 12
ATOM 18228 C C . ILE A 1 81 ? 0.091 -6.647 18.469 1.00 0.00 77 ILE A C 12
ATOM 18229 O O . ILE A 1 81 ? 0.497 -6.174 19.536 1.00 0.00 77 ILE A O 12
ATOM 18245 N N . ASN A 1 82 ? 0.928 -6.895 17.446 1.00 0.00 78 ASN A N 12
ATOM 18246 C CA . ASN A 1 82 ? 2.405 -6.727 17.528 1.00 0.00 78 ASN A CA 12
ATOM 18247 C C . ASN A 1 82 ? 2.821 -5.282 17.089 1.00 0.00 78 ASN A C 12
ATOM 18248 O O . ASN A 1 82 ? 2.738 -4.915 15.913 1.00 0.00 78 ASN A O 12
ATOM 18259 N N . VAL A 1 83 ? 3.237 -4.456 18.062 1.00 0.00 79 VAL A N 12
ATOM 18260 C CA . VAL A 1 83 ? 3.402 -2.984 17.871 1.00 0.00 79 VAL A CA 12
ATOM 18261 C C . VAL A 1 83 ? 4.921 -2.619 17.749 1.00 0.00 79 VAL A C 12
ATOM 18262 O O . VAL A 1 83 ? 5.687 -2.789 18.702 1.00 0.00 79 VAL A O 12
ATOM 18275 N N . ARG A 1 84 ? 5.331 -2.016 16.616 1.00 0.00 80 ARG A N 12
ATOM 18276 C CA . ARG A 1 84 ? 6.612 -1.258 16.527 1.00 0.00 80 ARG A CA 12
ATOM 18277 C C . ARG A 1 84 ? 6.305 0.237 16.190 1.00 0.00 80 ARG A C 12
ATOM 18278 O O . ARG A 1 84 ? 5.931 0.564 15.060 1.00 0.00 80 ARG A O 12
ATOM 18299 N N . VAL A 1 85 ? 6.543 1.153 17.147 1.00 0.00 81 VAL A N 12
ATOM 18300 C CA . VAL A 1 85 ? 6.547 2.624 16.871 1.00 0.00 81 VAL A CA 12
ATOM 18301 C C . VAL A 1 85 ? 8.011 3.029 16.480 1.00 0.00 81 VAL A C 12
ATOM 18302 O O . VAL A 1 85 ? 8.887 3.161 17.341 1.00 0.00 81 VAL A O 12
ATOM 18315 N N . ASN A 1 86 ? 8.276 3.203 15.173 1.00 0.00 82 ASN A N 12
ATOM 18316 C CA . ASN A 1 86 ? 9.619 3.592 14.658 1.00 0.00 82 ASN A CA 12
ATOM 18317 C C . ASN A 1 86 ? 9.669 5.140 14.408 1.00 0.00 82 ASN A C 12
ATOM 18318 O O . ASN A 1 86 ? 9.507 5.620 13.284 1.00 0.00 82 ASN A O 12
ATOM 18329 N N . GLY A 1 87 ? 9.839 5.926 15.493 1.00 0.00 83 GLY A N 12
ATOM 18330 C CA . GLY A 1 87 ? 9.652 7.406 15.453 1.00 0.00 83 GLY A CA 12
ATOM 18331 C C . GLY A 1 87 ? 8.174 7.840 15.357 1.00 0.00 83 GLY A C 12
ATOM 18332 O O . GLY A 1 87 ? 7.413 7.659 16.311 1.00 0.00 83 GLY A O 12
ATOM 18336 N N . THR A 1 88 ? 7.768 8.361 14.191 1.00 0.00 84 THR A N 12
ATOM 18337 C CA . THR A 1 88 ? 6.316 8.559 13.854 1.00 0.00 84 THR A CA 12
ATOM 18338 C C . THR A 1 88 ? 5.678 7.429 12.953 1.00 0.00 84 THR A C 12
ATOM 18339 O O . THR A 1 88 ? 4.459 7.439 12.750 1.00 0.00 84 THR A O 12
ATOM 18350 N N . GLU A 1 89 ? 6.455 6.440 12.449 1.00 0.00 85 GLU A N 12
ATOM 18351 C CA . GLU A 1 89 ? 5.917 5.211 11.805 1.00 0.00 85 GLU A CA 12
ATOM 18352 C C . GLU A 1 89 ? 5.298 4.250 12.868 1.00 0.00 85 GLU A C 12
ATOM 18353 O O . GLU A 1 89 ? 6.003 3.545 13.601 1.00 0.00 85 GLU A O 12
ATOM 18365 N N . VAL A 1 90 ? 3.969 4.198 12.930 1.00 0.00 86 VAL A N 12
ATOM 18366 C CA . VAL A 1 90 ? 3.240 3.292 13.859 1.00 0.00 86 VAL A CA 12
ATOM 18367 C C . VAL A 1 90 ? 2.915 1.986 13.062 1.00 0.00 86 VAL A C 12
ATOM 18368 O O . VAL A 1 90 ? 1.985 1.949 12.249 1.00 0.00 86 VAL A O 12
ATOM 18381 N N . LYS A 1 91 ? 3.714 0.925 13.277 1.00 0.00 87 LYS A N 12
ATOM 18382 C CA . LYS A 1 91 ? 3.601 -0.338 12.506 1.00 0.00 87 LYS A CA 12
ATOM 18383 C C . LYS A 1 91 ? 2.911 -1.443 13.365 1.00 0.00 87 LYS A C 12
ATOM 18384 O O . LYS A 1 91 ? 3.465 -1.926 14.359 1.00 0.00 87 LYS A O 12
ATOM 18403 N N . ILE A 1 92 ? 1.681 -1.806 12.968 1.00 0.00 88 ILE A N 12
ATOM 18404 C CA . ILE A 1 92 ? 0.789 -2.707 13.752 1.00 0.00 88 ILE A CA 12
ATOM 18405 C C . ILE A 1 92 ? 0.656 -4.039 12.951 1.00 0.00 88 ILE A C 12
ATOM 18406 O O . ILE A 1 92 ? -0.022 -4.092 11.917 1.00 0.00 88 ILE A O 12
ATOM 18422 N N . GLU A 1 93 ? 1.299 -5.110 13.440 1.00 0.00 89 GLU A N 12
ATOM 18423 C CA . GLU A 1 93 ? 1.209 -6.459 12.830 1.00 0.00 89 GLU A CA 12
ATOM 18424 C C . GLU A 1 93 ? 0.169 -7.341 13.599 1.00 0.00 89 GLU A C 12
ATOM 18425 O O . GLU A 1 93 ? 0.301 -7.643 14.789 1.00 0.00 89 GLU A O 12
ATOM 18437 N N . VAL A 1 94 ? -0.905 -7.717 12.896 1.00 0.00 90 VAL A N 12
ATOM 18438 C CA . VAL A 1 94 ? -2.024 -8.526 13.459 1.00 0.00 90 VAL A CA 12
ATOM 18439 C C . VAL A 1 94 ? -1.766 -10.053 13.254 1.00 0.00 90 VAL A C 12
ATOM 18440 O O . VAL A 1 94 ? -1.360 -10.485 12.172 1.00 0.00 90 VAL A O 12
ATOM 18453 N N . ARG A 1 95 ? -2.145 -10.875 14.251 1.00 0.00 91 ARG A N 12
ATOM 18454 C CA . ARG A 1 95 ? -2.366 -12.339 14.052 1.00 0.00 91 ARG A CA 12
ATOM 18455 C C . ARG A 1 95 ? -3.733 -12.788 14.688 1.00 0.00 91 ARG A C 12
ATOM 18456 O O . ARG A 1 95 ? -4.247 -12.180 15.635 1.00 0.00 91 ARG A O 12
ATOM 18477 N N . VAL A 1 96 ? -4.301 -13.916 14.210 1.00 0.00 92 VAL A N 12
ATOM 18478 C CA . VAL A 1 96 ? -5.453 -14.594 14.885 1.00 0.00 92 VAL A CA 12
ATOM 18479 C C . VAL A 1 96 ? -4.874 -15.477 16.020 1.00 0.00 92 VAL A C 12
ATOM 18480 O O . VAL A 1 96 ? -5.491 -15.690 17.069 1.00 0.00 92 VAL A O 12
ATOM 18493 N N . HIS A 1 3 ? 2.822 16.208 0.596 1.00 0.00 -1 HIS A N 13
ATOM 18494 C CA . HIS A 1 3 ? 3.221 15.481 1.826 1.00 0.00 -1 HIS A CA 13
ATOM 18495 C C . HIS A 1 3 ? 2.270 14.280 2.113 1.00 0.00 -1 HIS A C 13
ATOM 18496 O O . HIS A 1 3 ? 1.046 14.436 2.192 1.00 0.00 -1 HIS A O 13
ATOM 18510 N N . MET A 1 4 ? 2.844 13.091 2.396 1.00 0.00 0 MET A N 13
ATOM 18511 C CA . MET A 1 4 ? 2.080 11.951 2.985 1.00 0.00 0 MET A CA 13
ATOM 18512 C C . MET A 1 4 ? 1.858 12.181 4.519 1.00 0.00 0 MET A C 13
ATOM 18513 O O . MET A 1 4 ? 2.658 11.761 5.359 1.00 0.00 0 MET A O 13
ATOM 18527 N N . LYS A 1 5 ? 0.769 12.889 4.866 1.00 0.00 1 LYS A N 13
ATOM 18528 C CA . LYS A 1 5 ? 0.461 13.261 6.280 1.00 0.00 1 LYS A CA 13
ATOM 18529 C C . LYS A 1 5 ? -0.160 12.099 7.119 1.00 0.00 1 LYS A C 13
ATOM 18530 O O . LYS A 1 5 ? 0.336 11.781 8.202 1.00 0.00 1 LYS A O 13
ATOM 18549 N N . VAL A 1 6 ? -1.239 11.478 6.615 1.00 0.00 2 VAL A N 13
ATOM 18550 C CA . VAL A 1 6 ? -1.768 10.192 7.149 1.00 0.00 2 VAL A CA 13
ATOM 18551 C C . VAL A 1 6 ? -1.742 9.188 5.951 1.00 0.00 2 VAL A C 13
ATOM 18552 O O . VAL A 1 6 ? -2.735 9.071 5.226 1.00 0.00 2 VAL A O 13
ATOM 18565 N N . ASP A 1 7 ? -0.625 8.452 5.751 1.00 0.00 3 ASP A N 13
ATOM 18566 C CA . ASP A 1 7 ? -0.633 7.215 4.916 1.00 0.00 3 ASP A CA 13
ATOM 18567 C C . ASP A 1 7 ? -0.924 6.004 5.847 1.00 0.00 3 ASP A C 13
ATOM 18568 O O . ASP A 1 7 ? -0.048 5.550 6.587 1.00 0.00 3 ASP A O 13
ATOM 18577 N N . ILE A 1 8 ? -2.174 5.516 5.809 1.00 0.00 4 ILE A N 13
ATOM 18578 C CA . ILE A 1 8 ? -2.582 4.271 6.514 1.00 0.00 4 ILE A CA 13
ATOM 18579 C C . ILE A 1 8 ? -2.467 3.099 5.478 1.00 0.00 4 ILE A C 13
ATOM 18580 O O . ILE A 1 8 ? -3.209 3.022 4.494 1.00 0.00 4 ILE A O 13
ATOM 18596 N N . THR A 1 9 ? -1.450 2.248 5.656 1.00 0.00 5 THR A N 13
ATOM 18597 C CA . THR A 1 9 ? -0.876 1.416 4.561 1.00 0.00 5 THR A CA 13
ATOM 18598 C C . THR A 1 9 ? -1.148 -0.086 4.908 1.00 0.00 5 THR A C 13
ATOM 18599 O O . THR A 1 9 ? -0.533 -0.651 5.822 1.00 0.00 5 THR A O 13
ATOM 18610 N N . ILE A 1 10 ? -2.111 -0.725 4.226 1.00 0.00 6 ILE A N 13
ATOM 18611 C CA . ILE A 1 10 ? -2.783 -1.961 4.733 1.00 0.00 6 ILE A CA 13
ATOM 18612 C C . ILE A 1 10 ? -2.200 -3.206 4.000 1.00 0.00 6 ILE A C 13
ATOM 18613 O O . ILE A 1 10 ? -2.479 -3.417 2.818 1.00 0.00 6 ILE A O 13
ATOM 18629 N N . LYS A 1 11 ? -1.439 -4.049 4.716 1.00 0.00 7 LYS A N 13
ATOM 18630 C CA . LYS A 1 11 ? -0.931 -5.338 4.169 1.00 0.00 7 LYS A CA 13
ATOM 18631 C C . LYS A 1 11 ? -1.893 -6.499 4.573 1.00 0.00 7 LYS A C 13
ATOM 18632 O O . LYS A 1 11 ? -1.895 -6.959 5.721 1.00 0.00 7 LYS A O 13
ATOM 18651 N N . ILE A 1 12 ? -2.739 -6.940 3.623 1.00 0.00 8 ILE A N 13
ATOM 18652 C CA . ILE A 1 12 ? -3.805 -7.951 3.883 1.00 0.00 8 ILE A CA 13
ATOM 18653 C C . ILE A 1 12 ? -3.238 -9.375 3.551 1.00 0.00 8 ILE A C 13
ATOM 18654 O O . ILE A 1 12 ? -3.214 -9.801 2.388 1.00 0.00 8 ILE A O 13
ATOM 18670 N N . GLN A 1 13 ? -2.835 -10.133 4.586 1.00 0.00 9 GLN A N 13
ATOM 18671 C CA . GLN A 1 13 ? -2.206 -11.467 4.402 1.00 0.00 9 GLN A CA 13
ATOM 18672 C C . GLN A 1 13 ? -3.247 -12.602 4.627 1.00 0.00 9 GLN A C 13
ATOM 18673 O O . GLN A 1 13 ? -3.716 -12.847 5.746 1.00 0.00 9 GLN A O 13
ATOM 18687 N N . ARG A 1 14 ? -3.559 -13.349 3.558 1.00 0.00 10 ARG A N 13
ATOM 18688 C CA . ARG A 1 14 ? -4.401 -14.581 3.645 1.00 0.00 10 ARG A CA 13
ATOM 18689 C C . ARG A 1 14 ? -3.526 -15.847 3.979 1.00 0.00 10 ARG A C 13
ATOM 18690 O O . ARG A 1 14 ? -3.561 -16.857 3.273 1.00 0.00 10 ARG A O 13
ATOM 18711 N N . ASP A 1 15 ? -2.763 -15.795 5.094 1.00 0.00 11 ASP A N 13
ATOM 18712 C CA . ASP A 1 15 ? -1.648 -16.738 5.418 1.00 0.00 11 ASP A CA 13
ATOM 18713 C C . ASP A 1 15 ? -0.544 -16.788 4.302 1.00 0.00 11 ASP A C 13
ATOM 18714 O O . ASP A 1 15 ? -0.611 -17.592 3.367 1.00 0.00 11 ASP A O 13
ATOM 18723 N N . GLY A 1 16 ? 0.411 -15.837 4.336 1.00 0.00 12 GLY A N 13
ATOM 18724 C CA . GLY A 1 16 ? 1.369 -15.623 3.211 1.00 0.00 12 GLY A CA 13
ATOM 18725 C C . GLY A 1 16 ? 0.897 -14.713 2.052 1.00 0.00 12 GLY A C 13
ATOM 18726 O O . GLY A 1 16 ? 1.605 -13.775 1.685 1.00 0.00 12 GLY A O 13
ATOM 18730 N N . GLN A 1 17 ? -0.268 -15.015 1.452 1.00 0.00 13 GLN A N 13
ATOM 18731 C CA . GLN A 1 17 ? -0.778 -14.315 0.237 1.00 0.00 13 GLN A CA 13
ATOM 18732 C C . GLN A 1 17 ? -1.122 -12.804 0.483 1.00 0.00 13 GLN A C 13
ATOM 18733 O O . GLN A 1 17 ? -2.067 -12.480 1.209 1.00 0.00 13 GLN A O 13
ATOM 18747 N N . GLU A 1 18 ? -0.333 -11.898 -0.119 1.00 0.00 14 GLU A N 13
ATOM 18748 C CA . GLU A 1 18 ? -0.224 -10.478 0.320 1.00 0.00 14 GLU A CA 13
ATOM 18749 C C . GLU A 1 18 ? -0.857 -9.459 -0.686 1.00 0.00 14 GLU A C 13
ATOM 18750 O O . GLU A 1 18 ? -0.696 -9.572 -1.905 1.00 0.00 14 GLU A O 13
ATOM 18762 N N . ILE A 1 19 ? -1.547 -8.429 -0.160 1.00 0.00 15 ILE A N 13
ATOM 18763 C CA . ILE A 1 19 ? -1.879 -7.190 -0.935 1.00 0.00 15 ILE A CA 13
ATOM 18764 C C . ILE A 1 19 ? -1.516 -5.977 -0.013 1.00 0.00 15 ILE A C 13
ATOM 18765 O O . ILE A 1 19 ? -2.170 -5.766 1.014 1.00 0.00 15 ILE A O 13
ATOM 18781 N N . GLU A 1 20 ? -0.558 -5.133 -0.438 1.00 0.00 16 GLU A N 13
ATOM 18782 C CA . GLU A 1 20 ? -0.353 -3.781 0.152 1.00 0.00 16 GLU A CA 13
ATOM 18783 C C . GLU A 1 20 ? -1.288 -2.705 -0.504 1.00 0.00 16 GLU A C 13
ATOM 18784 O O . GLU A 1 20 ? -1.337 -2.559 -1.729 1.00 0.00 16 GLU A O 13
ATOM 18796 N N . ILE A 1 21 ? -2.016 -1.948 0.339 1.00 0.00 17 ILE A N 13
ATOM 18797 C CA . ILE A 1 21 ? -2.944 -0.860 -0.122 1.00 0.00 17 ILE A CA 13
ATOM 18798 C C . ILE A 1 21 ? -2.502 0.490 0.543 1.00 0.00 17 ILE A C 13
ATOM 18799 O O . ILE A 1 21 ? -2.597 0.635 1.765 1.00 0.00 17 ILE A O 13
ATOM 18815 N N . ASP A 1 22 ? -2.095 1.497 -0.252 1.00 0.00 18 ASP A N 13
ATOM 18816 C CA . ASP A 1 22 ? -1.676 2.835 0.262 1.00 0.00 18 ASP A CA 13
ATOM 18817 C C . ASP A 1 22 ? -2.856 3.871 0.340 1.00 0.00 18 ASP A C 13
ATOM 18818 O O . ASP A 1 22 ? -3.280 4.436 -0.673 1.00 0.00 18 ASP A O 13
ATOM 18827 N N . ILE A 1 23 ? -3.392 4.137 1.551 1.00 0.00 19 ILE A N 13
ATOM 18828 C CA . ILE A 1 23 ? -4.485 5.145 1.753 1.00 0.00 19 ILE A CA 13
ATOM 18829 C C . ILE A 1 23 ? -3.861 6.452 2.355 1.00 0.00 19 ILE A C 13
ATOM 18830 O O . ILE A 1 23 ? -3.756 6.616 3.574 1.00 0.00 19 ILE A O 13
ATOM 18846 N N . ARG A 1 24 ? -3.474 7.383 1.464 1.00 0.00 20 ARG A N 13
ATOM 18847 C CA . ARG A 1 24 ? -2.770 8.651 1.819 1.00 0.00 20 ARG A CA 13
ATOM 18848 C C . ARG A 1 24 ? -3.720 9.890 1.786 1.00 0.00 20 ARG A C 13
ATOM 18849 O O . ARG A 1 24 ? -4.222 10.294 0.733 1.00 0.00 20 ARG A O 13
ATOM 18870 N N . VAL A 1 25 ? -3.983 10.452 2.980 1.00 0.00 21 VAL A N 13
ATOM 18871 C CA . VAL A 1 25 ? -5.126 11.387 3.228 1.00 0.00 21 VAL A CA 13
ATOM 18872 C C . VAL A 1 25 ? -4.619 12.681 3.973 1.00 0.00 21 VAL A C 13
ATOM 18873 O O . VAL A 1 25 ? -3.809 12.620 4.905 1.00 0.00 21 VAL A O 13
ATOM 18886 N N . SER A 1 26 ? -5.164 13.856 3.594 1.00 0.00 22 SER A N 13
ATOM 18887 C CA . SER A 1 26 ? -5.003 15.129 4.360 1.00 0.00 22 SER A CA 13
ATOM 18888 C C . SER A 1 26 ? -6.377 15.865 4.451 1.00 0.00 22 SER A C 13
ATOM 18889 O O . SER A 1 26 ? -6.856 16.427 3.462 1.00 0.00 22 SER A O 13
ATOM 18897 N N . THR A 1 27 ? -7.028 15.841 5.630 1.00 0.00 23 THR A N 13
ATOM 18898 C CA . THR A 1 27 ? -8.456 16.275 5.785 1.00 0.00 23 THR A CA 13
ATOM 18899 C C . THR A 1 27 ? -8.793 16.750 7.249 1.00 0.00 23 THR A C 13
ATOM 18900 O O . THR A 1 27 ? -7.930 16.810 8.132 1.00 0.00 23 THR A O 13
ATOM 18911 N N . GLY A 1 28 ? -10.081 17.048 7.509 1.00 0.00 24 GLY A N 13
ATOM 18912 C CA . GLY A 1 28 ? -10.632 17.069 8.893 1.00 0.00 24 GLY A CA 13
ATOM 18913 C C . GLY A 1 28 ? -11.037 15.664 9.394 1.00 0.00 24 GLY A C 13
ATOM 18914 O O . GLY A 1 28 ? -10.188 14.926 9.899 1.00 0.00 24 GLY A O 13
ATOM 18918 N N . LYS A 1 29 ? -12.312 15.278 9.228 1.00 0.00 25 LYS A N 13
ATOM 18919 C CA . LYS A 1 29 ? -12.786 13.905 9.589 1.00 0.00 25 LYS A CA 13
ATOM 18920 C C . LYS A 1 29 ? -12.553 12.773 8.531 1.00 0.00 25 LYS A C 13
ATOM 18921 O O . LYS A 1 29 ? -12.360 11.634 8.950 1.00 0.00 25 LYS A O 13
ATOM 18940 N N . GLU A 1 30 ? -12.591 13.041 7.208 1.00 0.00 26 GLU A N 13
ATOM 18941 C CA . GLU A 1 30 ? -12.876 12.009 6.155 1.00 0.00 26 GLU A CA 13
ATOM 18942 C C . GLU A 1 30 ? -11.981 10.725 6.007 1.00 0.00 26 GLU A C 13
ATOM 18943 O O . GLU A 1 30 ? -12.394 9.771 5.339 1.00 0.00 26 GLU A O 13
ATOM 18955 N N . LEU A 1 31 ? -10.837 10.632 6.714 1.00 0.00 27 LEU A N 13
ATOM 18956 C CA . LEU A 1 31 ? -10.257 9.323 7.143 1.00 0.00 27 LEU A CA 13
ATOM 18957 C C . LEU A 1 31 ? -11.281 8.341 7.798 1.00 0.00 27 LEU A C 13
ATOM 18958 O O . LEU A 1 31 ? -11.380 7.213 7.330 1.00 0.00 27 LEU A O 13
ATOM 18974 N N . GLU A 1 32 ? -12.050 8.781 8.814 1.00 0.00 28 GLU A N 13
ATOM 18975 C CA . GLU A 1 32 ? -13.283 8.100 9.327 1.00 0.00 28 GLU A CA 13
ATOM 18976 C C . GLU A 1 32 ? -14.123 7.262 8.302 1.00 0.00 28 GLU A C 13
ATOM 18977 O O . GLU A 1 32 ? -14.326 6.062 8.501 1.00 0.00 28 GLU A O 13
ATOM 18989 N N . ARG A 1 33 ? -14.571 7.895 7.205 1.00 0.00 29 ARG A N 13
ATOM 18990 C CA . ARG A 1 33 ? -15.375 7.210 6.152 1.00 0.00 29 ARG A CA 13
ATOM 18991 C C . ARG A 1 33 ? -14.574 6.231 5.222 1.00 0.00 29 ARG A C 13
ATOM 18992 O O . ARG A 1 33 ? -15.077 5.143 4.928 1.00 0.00 29 ARG A O 13
ATOM 19013 N N . ALA A 1 34 ? -13.332 6.559 4.811 1.00 0.00 30 ALA A N 13
ATOM 19014 C CA . ALA A 1 34 ? -12.389 5.558 4.229 1.00 0.00 30 ALA A CA 13
ATOM 19015 C C . ALA A 1 34 ? -11.952 4.380 5.172 1.00 0.00 30 ALA A C 13
ATOM 19016 O O . ALA A 1 34 ? -11.962 3.223 4.752 1.00 0.00 30 ALA A O 13
ATOM 19023 N N . LEU A 1 35 ? -11.621 4.661 6.443 1.00 0.00 31 LEU A N 13
ATOM 19024 C CA . LEU A 1 35 ? -11.394 3.645 7.511 1.00 0.00 31 LEU A CA 13
ATOM 19025 C C . LEU A 1 35 ? -12.615 2.703 7.836 1.00 0.00 31 LEU A C 13
ATOM 19026 O O . LEU A 1 35 ? -12.421 1.501 8.034 1.00 0.00 31 LEU A O 13
ATOM 19042 N N . GLN A 1 36 ? -13.862 3.211 7.816 1.00 0.00 32 GLN A N 13
ATOM 19043 C CA . GLN A 1 36 ? -15.106 2.384 7.781 1.00 0.00 32 GLN A CA 13
ATOM 19044 C C . GLN A 1 36 ? -15.330 1.491 6.500 1.00 0.00 32 GLN A C 13
ATOM 19045 O O . GLN A 1 36 ? -15.891 0.398 6.611 1.00 0.00 32 GLN A O 13
ATOM 19059 N N . GLU A 1 37 ? -14.877 1.898 5.297 1.00 0.00 33 GLU A N 13
ATOM 19060 C CA . GLU A 1 37 ? -14.671 0.944 4.161 1.00 0.00 33 GLU A CA 13
ATOM 19061 C C . GLU A 1 37 ? -13.501 -0.091 4.373 1.00 0.00 33 GLU A C 13
ATOM 19062 O O . GLU A 1 37 ? -13.663 -1.260 4.016 1.00 0.00 33 GLU A O 13
ATOM 19074 N N . LEU A 1 38 ? -12.362 0.284 4.993 1.00 0.00 34 LEU A N 13
ATOM 19075 C CA . LEU A 1 38 ? -11.310 -0.684 5.434 1.00 0.00 34 LEU A CA 13
ATOM 19076 C C . LEU A 1 38 ? -11.773 -1.777 6.458 1.00 0.00 34 LEU A C 13
ATOM 19077 O O . LEU A 1 38 ? -11.447 -2.946 6.243 1.00 0.00 34 LEU A O 13
ATOM 19093 N N . GLU A 1 39 ? -12.546 -1.452 7.518 1.00 0.00 35 GLU A N 13
ATOM 19094 C CA . GLU A 1 39 ? -13.191 -2.485 8.397 1.00 0.00 35 GLU A CA 13
ATOM 19095 C C . GLU A 1 39 ? -14.128 -3.512 7.661 1.00 0.00 35 GLU A C 13
ATOM 19096 O O . GLU A 1 39 ? -13.970 -4.729 7.795 1.00 0.00 35 GLU A O 13
ATOM 19108 N N . LYS A 1 40 ? -15.040 -2.996 6.817 1.00 0.00 36 LYS A N 13
ATOM 19109 C CA . LYS A 1 40 ? -15.779 -3.782 5.793 1.00 0.00 36 LYS A CA 13
ATOM 19110 C C . LYS A 1 40 ? -14.883 -4.654 4.844 1.00 0.00 36 LYS A C 13
ATOM 19111 O O . LYS A 1 40 ? -15.105 -5.864 4.784 1.00 0.00 36 LYS A O 13
ATOM 19130 N N . ALA A 1 41 ? -13.878 -4.088 4.146 1.00 0.00 37 ALA A N 13
ATOM 19131 C CA . ALA A 1 41 ? -12.901 -4.868 3.336 1.00 0.00 37 ALA A CA 13
ATOM 19132 C C . ALA A 1 41 ? -12.031 -5.935 4.084 1.00 0.00 37 ALA A C 13
ATOM 19133 O O . ALA A 1 41 ? -11.835 -7.023 3.542 1.00 0.00 37 ALA A O 13
ATOM 19140 N N . LEU A 1 42 ? -11.539 -5.667 5.311 1.00 0.00 38 LEU A N 13
ATOM 19141 C CA . LEU A 1 42 ? -10.869 -6.694 6.167 1.00 0.00 38 LEU A CA 13
ATOM 19142 C C . LEU A 1 42 ? -11.772 -7.900 6.600 1.00 0.00 38 LEU A C 13
ATOM 19143 O O . LEU A 1 42 ? -11.348 -9.053 6.458 1.00 0.00 38 LEU A O 13
ATOM 19159 N N . ALA A 1 43 ? -13.007 -7.657 7.087 1.00 0.00 39 ALA A N 13
ATOM 19160 C CA . ALA A 1 43 ? -14.017 -8.730 7.295 1.00 0.00 39 ALA A CA 13
ATOM 19161 C C . ALA A 1 43 ? -14.538 -9.445 6.002 1.00 0.00 39 ALA A C 13
ATOM 19162 O O . ALA A 1 43 ? -14.552 -10.679 5.954 1.00 0.00 39 ALA A O 13
ATOM 19169 N N . ARG A 1 44 ? -14.920 -8.703 4.945 1.00 0.00 40 ARG A N 13
ATOM 19170 C CA . ARG A 1 44 ? -15.341 -9.280 3.633 1.00 0.00 40 ARG A CA 13
ATOM 19171 C C . ARG A 1 44 ? -14.127 -9.711 2.723 1.00 0.00 40 ARG A C 13
ATOM 19172 O O . ARG A 1 44 ? -13.951 -9.232 1.597 1.00 0.00 40 ARG A O 13
ATOM 19193 N N . ALA A 1 45 ? -13.298 -10.640 3.234 1.00 0.00 41 ALA A N 13
ATOM 19194 C CA . ALA A 1 45 ? -12.018 -11.069 2.600 1.00 0.00 41 ALA A CA 13
ATOM 19195 C C . ALA A 1 45 ? -11.437 -12.371 3.239 1.00 0.00 41 ALA A C 13
ATOM 19196 O O . ALA A 1 45 ? -11.140 -13.318 2.506 1.00 0.00 41 ALA A O 13
ATOM 19203 N N . GLY A 1 46 ? -11.237 -12.416 4.574 1.00 0.00 42 GLY A N 13
ATOM 19204 C CA . GLY A 1 46 ? -10.642 -13.597 5.264 1.00 0.00 42 GLY A CA 13
ATOM 19205 C C . GLY A 1 46 ? -9.113 -13.564 5.477 1.00 0.00 42 GLY A C 13
ATOM 19206 O O . GLY A 1 46 ? -8.411 -14.490 5.064 1.00 0.00 42 GLY A O 13
ATOM 19210 N N . ALA A 1 47 ? -8.603 -12.524 6.156 1.00 0.00 43 ALA A N 13
ATOM 19211 C CA . ALA A 1 47 ? -7.159 -12.397 6.465 1.00 0.00 43 ALA A CA 13
ATOM 19212 C C . ALA A 1 47 ? -6.759 -13.104 7.796 1.00 0.00 43 ALA A C 13
ATOM 19213 O O . ALA A 1 47 ? -7.455 -13.027 8.812 1.00 0.00 43 ALA A O 13
ATOM 19220 N N . ARG A 1 48 ? -5.610 -13.793 7.768 1.00 0.00 44 ARG A N 13
ATOM 19221 C CA . ARG A 1 48 ? -5.021 -14.437 8.979 1.00 0.00 44 ARG A CA 13
ATOM 19222 C C . ARG A 1 48 ? -4.065 -13.458 9.746 1.00 0.00 44 ARG A C 13
ATOM 19223 O O . ARG A 1 48 ? -4.243 -13.270 10.955 1.00 0.00 44 ARG A O 13
ATOM 19244 N N . ASN A 1 49 ? -3.100 -12.817 9.050 1.00 0.00 45 ASN A N 13
ATOM 19245 C CA . ASN A 1 49 ? -2.380 -11.622 9.574 1.00 0.00 45 ASN A CA 13
ATOM 19246 C C . ASN A 1 49 ? -2.872 -10.333 8.831 1.00 0.00 45 ASN A C 13
ATOM 19247 O O . ASN A 1 49 ? -3.163 -10.348 7.630 1.00 0.00 45 ASN A O 13
ATOM 19258 N N . VAL A 1 50 ? -2.906 -9.193 9.536 1.00 0.00 46 VAL A N 13
ATOM 19259 C CA . VAL A 1 50 ? -3.110 -7.854 8.902 1.00 0.00 46 VAL A CA 13
ATOM 19260 C C . VAL A 1 50 ? -1.938 -6.963 9.415 1.00 0.00 46 VAL A C 13
ATOM 19261 O O . VAL A 1 50 ? -1.929 -6.530 10.574 1.00 0.00 46 VAL A O 13
ATOM 19274 N N . GLN A 1 51 ? -0.930 -6.705 8.561 1.00 0.00 47 GLN A N 13
ATOM 19275 C CA . GLN A 1 51 ? 0.282 -5.933 8.974 1.00 0.00 47 GLN A CA 13
ATOM 19276 C C . GLN A 1 51 ? 0.144 -4.427 8.576 1.00 0.00 47 GLN A C 13
ATOM 19277 O O . GLN A 1 51 ? 0.747 -3.934 7.620 1.00 0.00 47 GLN A O 13
ATOM 19291 N N . ILE A 1 52 ? -0.683 -3.694 9.330 1.00 0.00 48 ILE A N 13
ATOM 19292 C CA . ILE A 1 52 ? -1.165 -2.332 8.960 1.00 0.00 48 ILE A CA 13
ATOM 19293 C C . ILE A 1 52 ? -0.179 -1.232 9.463 1.00 0.00 48 ILE A C 13
ATOM 19294 O O . ILE A 1 52 ? 0.288 -1.293 10.604 1.00 0.00 48 ILE A O 13
ATOM 19310 N N . THR A 1 53 ? 0.178 -0.246 8.623 1.00 0.00 49 THR A N 13
ATOM 19311 C CA . THR A 1 53 ? 1.256 0.727 8.973 1.00 0.00 49 THR A CA 13
ATOM 19312 C C . THR A 1 53 ? 0.773 2.182 8.760 1.00 0.00 49 THR A C 13
ATOM 19313 O O . THR A 1 53 ? 0.395 2.555 7.651 1.00 0.00 49 THR A O 13
ATOM 19324 N N . ILE A 1 54 ? 0.814 3.015 9.809 1.00 0.00 50 ILE A N 13
ATOM 19325 C CA . ILE A 1 54 ? 0.470 4.460 9.698 1.00 0.00 50 ILE A CA 13
ATOM 19326 C C . ILE A 1 54 ? 1.776 5.315 9.682 1.00 0.00 50 ILE A C 13
ATOM 19327 O O . ILE A 1 54 ? 2.478 5.420 10.694 1.00 0.00 50 ILE A O 13
ATOM 19343 N N . SER A 1 55 ? 2.082 5.963 8.542 1.00 0.00 51 SER A N 13
ATOM 19344 C CA . SER A 1 55 ? 3.166 6.980 8.470 1.00 0.00 51 SER A CA 13
ATOM 19345 C C . SER A 1 55 ? 2.712 8.331 9.119 1.00 0.00 51 SER A C 13
ATOM 19346 O O . SER A 1 55 ? 1.924 9.086 8.539 1.00 0.00 51 SER A O 13
ATOM 19354 N N . ALA A 1 56 ? 3.159 8.576 10.363 1.00 0.00 52 ALA A N 13
ATOM 19355 C CA . ALA A 1 56 ? 2.689 9.717 11.187 1.00 0.00 52 ALA A CA 13
ATOM 19356 C C . ALA A 1 56 ? 3.689 10.912 11.226 1.00 0.00 52 ALA A C 13
ATOM 19357 O O . ALA A 1 56 ? 4.914 10.746 11.237 1.00 0.00 52 ALA A O 13
ATOM 19364 N N . GLU A 1 57 ? 3.134 12.129 11.323 1.00 0.00 53 GLU A N 13
ATOM 19365 C CA . GLU A 1 57 ? 3.931 13.391 11.345 1.00 0.00 53 GLU A CA 13
ATOM 19366 C C . GLU A 1 57 ? 4.716 13.689 12.673 1.00 0.00 53 GLU A C 13
ATOM 19367 O O . GLU A 1 57 ? 5.856 14.156 12.614 1.00 0.00 53 GLU A O 13
ATOM 19379 N N . ASN A 1 58 ? 4.099 13.483 13.853 1.00 0.00 54 ASN A N 13
ATOM 19380 C CA . ASN A 1 58 ? 4.693 13.834 15.181 1.00 0.00 54 ASN A CA 13
ATOM 19381 C C . ASN A 1 58 ? 4.443 12.710 16.247 1.00 0.00 54 ASN A C 13
ATOM 19382 O O . ASN A 1 58 ? 3.652 11.786 16.036 1.00 0.00 54 ASN A O 13
ATOM 19393 N N . ASP A 1 59 ? 5.101 12.806 17.417 1.00 0.00 55 ASP A N 13
ATOM 19394 C CA . ASP A 1 59 ? 4.885 11.888 18.580 1.00 0.00 55 ASP A CA 13
ATOM 19395 C C . ASP A 1 59 ? 3.425 11.788 19.158 1.00 0.00 55 ASP A C 13
ATOM 19396 O O . ASP A 1 59 ? 2.870 10.686 19.205 1.00 0.00 55 ASP A O 13
ATOM 19405 N N . GLU A 1 60 ? 2.779 12.908 19.541 1.00 0.00 56 GLU A N 13
ATOM 19406 C CA . GLU A 1 60 ? 1.331 12.911 19.941 1.00 0.00 56 GLU A CA 13
ATOM 19407 C C . GLU A 1 60 ? 0.312 12.509 18.810 1.00 0.00 56 GLU A C 13
ATOM 19408 O O . GLU A 1 60 ? -0.645 11.777 19.085 1.00 0.00 56 GLU A O 13
ATOM 19420 N N . GLN A 1 61 ? 0.553 12.906 17.540 1.00 0.00 57 GLN A N 13
ATOM 19421 C CA . GLN A 1 61 ? -0.088 12.272 16.345 1.00 0.00 57 GLN A CA 13
ATOM 19422 C C . GLN A 1 61 ? 0.090 10.715 16.264 1.00 0.00 57 GLN A C 13
ATOM 19423 O O . GLN A 1 61 ? -0.912 9.997 16.202 1.00 0.00 57 GLN A O 13
ATOM 19437 N N . ALA A 1 62 ? 1.333 10.193 16.297 1.00 0.00 58 ALA A N 13
ATOM 19438 C CA . ALA A 1 62 ? 1.619 8.735 16.376 1.00 0.00 58 ALA A CA 13
ATOM 19439 C C . ALA A 1 62 ? 0.956 7.923 17.537 1.00 0.00 58 ALA A C 13
ATOM 19440 O O . ALA A 1 62 ? 0.571 6.778 17.293 1.00 0.00 58 ALA A O 13
ATOM 19447 N N . LYS A 1 63 ? 0.760 8.495 18.746 1.00 0.00 59 LYS A N 13
ATOM 19448 C CA . LYS A 1 63 ? -0.120 7.897 19.793 1.00 0.00 59 LYS A CA 13
ATOM 19449 C C . LYS A 1 63 ? -1.598 7.691 19.324 1.00 0.00 59 LYS A C 13
ATOM 19450 O O . LYS A 1 63 ? -2.027 6.541 19.236 1.00 0.00 59 LYS A O 13
ATOM 19469 N N . GLU A 1 64 ? -2.367 8.755 19.022 1.00 0.00 60 GLU A N 13
ATOM 19470 C CA . GLU A 1 64 ? -3.757 8.594 18.507 1.00 0.00 60 GLU A CA 13
ATOM 19471 C C . GLU A 1 64 ? -3.925 7.849 17.145 1.00 0.00 60 GLU A C 13
ATOM 19472 O O . GLU A 1 64 ? -4.889 7.100 16.999 1.00 0.00 60 GLU A O 13
ATOM 19484 N N . LEU A 1 65 ? -2.998 7.972 16.184 1.00 0.00 61 LEU A N 13
ATOM 19485 C CA . LEU A 1 65 ? -2.965 7.121 14.958 1.00 0.00 61 LEU A CA 13
ATOM 19486 C C . LEU A 1 65 ? -2.667 5.595 15.211 1.00 0.00 61 LEU A C 13
ATOM 19487 O O . LEU A 1 65 ? -3.360 4.749 14.639 1.00 0.00 61 LEU A O 13
ATOM 19503 N N . LEU A 1 66 ? -1.729 5.224 16.112 1.00 0.00 62 LEU A N 13
ATOM 19504 C CA . LEU A 1 66 ? -1.715 3.883 16.783 1.00 0.00 62 LEU A CA 13
ATOM 19505 C C . LEU A 1 66 ? -3.057 3.462 17.472 1.00 0.00 62 LEU A C 13
ATOM 19506 O O . LEU A 1 66 ? -3.612 2.408 17.148 1.00 0.00 62 LEU A O 13
ATOM 19522 N N . GLU A 1 67 ? -3.550 4.258 18.434 1.00 0.00 63 GLU A N 13
ATOM 19523 C CA . GLU A 1 67 ? -4.730 3.897 19.267 1.00 0.00 63 GLU A CA 13
ATOM 19524 C C . GLU A 1 67 ? -6.095 3.877 18.495 1.00 0.00 63 GLU A C 13
ATOM 19525 O O . GLU A 1 67 ? -6.883 2.954 18.706 1.00 0.00 63 GLU A O 13
ATOM 19537 N N . LEU A 1 68 ? -6.352 4.791 17.538 1.00 0.00 64 LEU A N 13
ATOM 19538 C CA . LEU A 1 68 ? -7.385 4.619 16.471 1.00 0.00 64 LEU A CA 13
ATOM 19539 C C . LEU A 1 68 ? -7.324 3.274 15.663 1.00 0.00 64 LEU A C 13
ATOM 19540 O O . LEU A 1 68 ? -8.365 2.630 15.503 1.00 0.00 64 LEU A O 13
ATOM 19556 N N . ILE A 1 69 ? -6.136 2.815 15.212 1.00 0.00 65 ILE A N 13
ATOM 19557 C CA . ILE A 1 69 ? -5.952 1.421 14.687 1.00 0.00 65 ILE A CA 13
ATOM 19558 C C . ILE A 1 69 ? -6.269 0.304 15.751 1.00 0.00 65 ILE A C 13
ATOM 19559 O O . ILE A 1 69 ? -6.983 -0.642 15.412 1.00 0.00 65 ILE A O 13
ATOM 19575 N N . ALA A 1 70 ? -5.767 0.383 17.001 1.00 0.00 66 ALA A N 13
ATOM 19576 C CA . ALA A 1 70 ? -6.180 -0.550 18.088 1.00 0.00 66 ALA A CA 13
ATOM 19577 C C . ALA A 1 70 ? -7.715 -0.593 18.402 1.00 0.00 66 ALA A C 13
ATOM 19578 O O . ALA A 1 70 ? -8.286 -1.684 18.384 1.00 0.00 66 ALA A O 13
ATOM 19585 N N . ARG A 1 71 ? -8.400 0.561 18.573 1.00 0.00 67 ARG A N 13
ATOM 19586 C CA . ARG A 1 71 ? -9.893 0.647 18.501 1.00 0.00 67 ARG A CA 13
ATOM 19587 C C . ARG A 1 71 ? -10.556 -0.033 17.243 1.00 0.00 67 ARG A C 13
ATOM 19588 O O . ARG A 1 71 ? -11.515 -0.790 17.413 1.00 0.00 67 ARG A O 13
ATOM 19609 N N . LEU A 1 72 ? -10.042 0.182 16.012 1.00 0.00 68 LEU A N 13
ATOM 19610 C CA . LEU A 1 72 ? -10.482 -0.556 14.794 1.00 0.00 68 LEU A CA 13
ATOM 19611 C C . LEU A 1 72 ? -10.274 -2.112 14.855 1.00 0.00 68 LEU A C 13
ATOM 19612 O O . LEU A 1 72 ? -11.248 -2.858 14.744 1.00 0.00 68 LEU A O 13
ATOM 19628 N N . LEU A 1 73 ? -9.040 -2.612 15.051 1.00 0.00 69 LEU A N 13
ATOM 19629 C CA . LEU A 1 73 ? -8.742 -4.078 15.090 1.00 0.00 69 LEU A CA 13
ATOM 19630 C C . LEU A 1 73 ? -9.261 -4.868 16.344 1.00 0.00 69 LEU A C 13
ATOM 19631 O O . LEU A 1 73 ? -9.591 -6.051 16.209 1.00 0.00 69 LEU A O 13
ATOM 19647 N N . GLN A 1 74 ? -9.418 -4.237 17.525 1.00 0.00 70 GLN A N 13
ATOM 19648 C CA . GLN A 1 74 ? -10.298 -4.758 18.618 1.00 0.00 70 GLN A CA 13
ATOM 19649 C C . GLN A 1 74 ? -11.827 -4.836 18.256 1.00 0.00 70 GLN A C 13
ATOM 19650 O O . GLN A 1 74 ? -12.462 -5.842 18.576 1.00 0.00 70 GLN A O 13
ATOM 19664 N N . LYS A 1 75 ? -12.405 -3.827 17.565 1.00 0.00 71 LYS A N 13
ATOM 19665 C CA . LYS A 1 75 ? -13.761 -3.926 16.935 1.00 0.00 71 LYS A CA 13
ATOM 19666 C C . LYS A 1 75 ? -13.932 -5.064 15.865 1.00 0.00 71 LYS A C 13
ATOM 19667 O O . LYS A 1 75 ? -14.972 -5.726 15.873 1.00 0.00 71 LYS A O 13
ATOM 19686 N N . LEU A 1 76 ? -12.945 -5.329 14.982 1.00 0.00 72 LEU A N 13
ATOM 19687 C CA . LEU A 1 76 ? -12.908 -6.586 14.170 1.00 0.00 72 LEU A CA 13
ATOM 19688 C C . LEU A 1 76 ? -12.742 -7.924 14.983 1.00 0.00 72 LEU A C 13
ATOM 19689 O O . LEU A 1 76 ? -13.378 -8.919 14.631 1.00 0.00 72 LEU A O 13
ATOM 19705 N N . GLY A 1 77 ? -11.868 -7.965 16.004 1.00 0.00 73 GLY A N 13
ATOM 19706 C CA . GLY A 1 77 ? -11.564 -9.201 16.781 1.00 0.00 73 GLY A CA 13
ATOM 19707 C C . GLY A 1 77 ? -10.189 -9.862 16.512 1.00 0.00 73 GLY A C 13
ATOM 19708 O O . GLY A 1 77 ? -10.114 -11.083 16.353 1.00 0.00 73 GLY A O 13
ATOM 19712 N N . TYR A 1 78 ? -9.104 -9.072 16.512 1.00 0.00 74 TYR A N 13
ATOM 19713 C CA . TYR A 1 78 ? -7.722 -9.570 16.265 1.00 0.00 74 TYR A CA 13
ATOM 19714 C C . TYR A 1 78 ? -6.942 -9.559 17.616 1.00 0.00 74 TYR A C 13
ATOM 19715 O O . TYR A 1 78 ? -6.581 -8.498 18.134 1.00 0.00 74 TYR A O 13
ATOM 19733 N N . LYS A 1 79 ? -6.719 -10.748 18.204 1.00 0.00 75 LYS A N 13
ATOM 19734 C CA . LYS A 1 79 ? -6.193 -10.880 19.598 1.00 0.00 75 LYS A CA 13
ATOM 19735 C C . LYS A 1 79 ? -4.673 -10.578 19.832 1.00 0.00 75 LYS A C 13
ATOM 19736 O O . LYS A 1 79 ? -4.346 -9.933 20.831 1.00 0.00 75 LYS A O 13
ATOM 19755 N N . ASP A 1 80 ? -3.758 -11.062 18.969 1.00 0.00 76 ASP A N 13
ATOM 19756 C CA . ASP A 1 80 ? -2.293 -10.870 19.151 1.00 0.00 76 ASP A CA 13
ATOM 19757 C C . ASP A 1 80 ? -1.820 -9.627 18.328 1.00 0.00 76 ASP A C 13
ATOM 19758 O O . ASP A 1 80 ? -1.985 -9.577 17.104 1.00 0.00 76 ASP A O 13
ATOM 19767 N N . ILE A 1 81 ? -1.288 -8.610 19.031 1.00 0.00 77 ILE A N 13
ATOM 19768 C CA . ILE A 1 81 ? -1.050 -7.247 18.468 1.00 0.00 77 ILE A CA 13
ATOM 19769 C C . ILE A 1 81 ? 0.431 -6.851 18.809 1.00 0.00 77 ILE A C 13
ATOM 19770 O O . ILE A 1 81 ? 0.729 -6.462 19.944 1.00 0.00 77 ILE A O 13
ATOM 19786 N N . ASN A 1 82 ? 1.344 -6.898 17.822 1.00 0.00 78 ASN A N 13
ATOM 19787 C CA . ASN A 1 82 ? 2.742 -6.388 17.977 1.00 0.00 78 ASN A CA 13
ATOM 19788 C C . ASN A 1 82 ? 2.841 -4.892 17.518 1.00 0.00 78 ASN A C 13
ATOM 19789 O O . ASN A 1 82 ? 2.394 -4.539 16.424 1.00 0.00 78 ASN A O 13
ATOM 19800 N N . VAL A 1 83 ? 3.447 -4.013 18.333 1.00 0.00 79 VAL A N 13
ATOM 19801 C CA . VAL A 1 83 ? 3.516 -2.545 18.035 1.00 0.00 79 VAL A CA 13
ATOM 19802 C C . VAL A 1 83 ? 5.005 -2.144 17.764 1.00 0.00 79 VAL A C 13
ATOM 19803 O O . VAL A 1 83 ? 5.820 -2.106 18.693 1.00 0.00 79 VAL A O 13
ATOM 19816 N N . ARG A 1 84 ? 5.347 -1.792 16.508 1.00 0.00 80 ARG A N 13
ATOM 19817 C CA . ARG A 1 84 ? 6.679 -1.219 16.163 1.00 0.00 80 ARG A CA 13
ATOM 19818 C C . ARG A 1 84 ? 6.548 0.296 15.793 1.00 0.00 80 ARG A C 13
ATOM 19819 O O . ARG A 1 84 ? 6.034 0.639 14.725 1.00 0.00 80 ARG A O 13
ATOM 19840 N N . VAL A 1 85 ? 7.091 1.189 16.640 1.00 0.00 81 VAL A N 13
ATOM 19841 C CA . VAL A 1 85 ? 7.195 2.652 16.335 1.00 0.00 81 VAL A CA 13
ATOM 19842 C C . VAL A 1 85 ? 8.584 2.920 15.655 1.00 0.00 81 VAL A C 13
ATOM 19843 O O . VAL A 1 85 ? 9.634 2.839 16.303 1.00 0.00 81 VAL A O 13
ATOM 19856 N N . ASN A 1 86 ? 8.590 3.268 14.356 1.00 0.00 82 ASN A N 13
ATOM 19857 C CA . ASN A 1 86 ? 9.825 3.646 13.612 1.00 0.00 82 ASN A CA 13
ATOM 19858 C C . ASN A 1 86 ? 10.065 5.196 13.686 1.00 0.00 82 ASN A C 13
ATOM 19859 O O . ASN A 1 86 ? 9.817 5.934 12.725 1.00 0.00 82 ASN A O 13
ATOM 19870 N N . GLY A 1 87 ? 10.502 5.692 14.862 1.00 0.00 83 GLY A N 13
ATOM 19871 C CA . GLY A 1 87 ? 10.511 7.155 15.164 1.00 0.00 83 GLY A CA 13
ATOM 19872 C C . GLY A 1 87 ? 9.113 7.759 15.431 1.00 0.00 83 GLY A C 13
ATOM 19873 O O . GLY A 1 87 ? 8.687 7.885 16.580 1.00 0.00 83 GLY A O 13
ATOM 19877 N N . THR A 1 88 ? 8.417 8.098 14.342 1.00 0.00 84 THR A N 13
ATOM 19878 C CA . THR A 1 88 ? 6.951 8.419 14.356 1.00 0.00 84 THR A CA 13
ATOM 19879 C C . THR A 1 88 ? 6.060 7.337 13.650 1.00 0.00 84 THR A C 13
ATOM 19880 O O . THR A 1 88 ? 4.941 7.094 14.107 1.00 0.00 84 THR A O 13
ATOM 19891 N N . GLU A 1 89 ? 6.516 6.712 12.544 1.00 0.00 85 GLU A N 13
ATOM 19892 C CA . GLU A 1 89 ? 5.700 5.792 11.705 1.00 0.00 85 GLU A CA 13
ATOM 19893 C C . GLU A 1 89 ? 5.408 4.441 12.432 1.00 0.00 85 GLU A C 13
ATOM 19894 O O . GLU A 1 89 ? 6.333 3.695 12.772 1.00 0.00 85 GLU A O 13
ATOM 19906 N N . VAL A 1 90 ? 4.131 4.132 12.704 1.00 0.00 86 VAL A N 13
ATOM 19907 C CA . VAL A 1 90 ? 3.764 2.982 13.581 1.00 0.00 86 VAL A CA 13
ATOM 19908 C C . VAL A 1 90 ? 3.279 1.796 12.692 1.00 0.00 86 VAL A C 13
ATOM 19909 O O . VAL A 1 90 ? 2.254 1.892 12.012 1.00 0.00 86 VAL A O 13
ATOM 19922 N N . LYS A 1 91 ? 4.006 0.669 12.735 1.00 0.00 87 LYS A N 13
ATOM 19923 C CA . LYS A 1 91 ? 3.566 -0.617 12.134 1.00 0.00 87 LYS A CA 13
ATOM 19924 C C . LYS A 1 91 ? 2.862 -1.489 13.223 1.00 0.00 87 LYS A C 13
ATOM 19925 O O . LYS A 1 91 ? 3.507 -1.968 14.164 1.00 0.00 87 LYS A O 13
ATOM 19944 N N . ILE A 1 92 ? 1.536 -1.681 13.087 1.00 0.00 88 ILE A N 13
ATOM 19945 C CA . ILE A 1 92 ? 0.724 -2.496 14.032 1.00 0.00 88 ILE A CA 13
ATOM 19946 C C . ILE A 1 92 ? 0.539 -3.901 13.357 1.00 0.00 88 ILE A C 13
ATOM 19947 O O . ILE A 1 92 ? -0.132 -4.062 12.331 1.00 0.00 88 ILE A O 13
ATOM 19963 N N . GLU A 1 93 ? 1.176 -4.916 13.943 1.00 0.00 89 GLU A N 13
ATOM 19964 C CA . GLU A 1 93 ? 1.275 -6.282 13.376 1.00 0.00 89 GLU A CA 13
ATOM 19965 C C . GLU A 1 93 ? 0.236 -7.216 14.065 1.00 0.00 89 GLU A C 13
ATOM 19966 O O . GLU A 1 93 ? 0.503 -7.773 15.138 1.00 0.00 89 GLU A O 13
ATOM 19978 N N . VAL A 1 94 ? -0.961 -7.355 13.469 1.00 0.00 90 VAL A N 13
ATOM 19979 C CA . VAL A 1 94 ? -2.106 -8.043 14.140 1.00 0.00 90 VAL A CA 13
ATOM 19980 C C . VAL A 1 94 ? -2.398 -9.441 13.508 1.00 0.00 90 VAL A C 13
ATOM 19981 O O . VAL A 1 94 ? -2.287 -9.631 12.291 1.00 0.00 90 VAL A O 13
ATOM 19994 N N . ARG A 1 95 ? -2.830 -10.408 14.333 1.00 0.00 91 ARG A N 13
ATOM 19995 C CA . ARG A 1 95 ? -3.244 -11.759 13.853 1.00 0.00 91 ARG A CA 13
ATOM 19996 C C . ARG A 1 95 ? -4.369 -12.391 14.739 1.00 0.00 91 ARG A C 13
ATOM 19997 O O . ARG A 1 95 ? -4.538 -12.078 15.923 1.00 0.00 91 ARG A O 13
ATOM 20018 N N . VAL A 1 96 ? -5.164 -13.294 14.127 1.00 0.00 92 VAL A N 13
ATOM 20019 C CA . VAL A 1 96 ? -6.382 -13.879 14.763 1.00 0.00 92 VAL A CA 13
ATOM 20020 C C . VAL A 1 96 ? -5.936 -15.065 15.649 1.00 0.00 92 VAL A C 13
ATOM 20021 O O . VAL A 1 96 ? -6.515 -15.328 16.706 1.00 0.00 92 VAL A O 13
ATOM 20034 N N . HIS A 1 3 ? -0.884 20.865 8.189 1.00 0.00 -1 HIS A N 14
ATOM 20035 C CA . HIS A 1 3 ? -0.998 19.393 8.048 1.00 0.00 -1 HIS A CA 14
ATOM 20036 C C . HIS A 1 3 ? -0.471 18.934 6.653 1.00 0.00 -1 HIS A C 14
ATOM 20037 O O . HIS A 1 3 ? -1.107 19.191 5.624 1.00 0.00 -1 HIS A O 14
ATOM 20051 N N . MET A 1 4 ? 0.685 18.249 6.618 1.00 0.00 0 MET A N 14
ATOM 20052 C CA . MET A 1 4 ? 1.317 17.773 5.360 1.00 0.00 0 MET A CA 14
ATOM 20053 C C . MET A 1 4 ? 1.796 16.296 5.538 1.00 0.00 0 MET A C 14
ATOM 20054 O O . MET A 1 4 ? 2.785 16.050 6.231 1.00 0.00 0 MET A O 14
ATOM 20068 N N . LYS A 1 5 ? 1.121 15.329 4.877 1.00 0.00 1 LYS A N 14
ATOM 20069 C CA . LYS A 1 5 ? 1.485 13.871 4.877 1.00 0.00 1 LYS A CA 14
ATOM 20070 C C . LYS A 1 5 ? 0.815 13.056 6.041 1.00 0.00 1 LYS A C 14
ATOM 20071 O O . LYS A 1 5 ? 1.396 12.881 7.117 1.00 0.00 1 LYS A O 14
ATOM 20090 N N . VAL A 1 6 ? -0.344 12.430 5.759 1.00 0.00 2 VAL A N 14
ATOM 20091 C CA . VAL A 1 6 ? -0.763 11.151 6.410 1.00 0.00 2 VAL A CA 14
ATOM 20092 C C . VAL A 1 6 ? -0.416 10.007 5.390 1.00 0.00 2 VAL A C 14
ATOM 20093 O O . VAL A 1 6 ? -1.108 9.764 4.395 1.00 0.00 2 VAL A O 14
ATOM 20106 N N . ASP A 1 7 ? 0.711 9.339 5.666 1.00 0.00 3 ASP A N 14
ATOM 20107 C CA . ASP A 1 7 ? 1.250 8.199 4.880 1.00 0.00 3 ASP A CA 14
ATOM 20108 C C . ASP A 1 7 ? 0.772 6.870 5.536 1.00 0.00 3 ASP A C 14
ATOM 20109 O O . ASP A 1 7 ? 1.180 6.538 6.653 1.00 0.00 3 ASP A O 14
ATOM 20118 N N . ILE A 1 8 ? -0.141 6.137 4.876 1.00 0.00 4 ILE A N 14
ATOM 20119 C CA . ILE A 1 8 ? -0.754 4.908 5.466 1.00 0.00 4 ILE A CA 14
ATOM 20120 C C . ILE A 1 8 ? -0.643 3.714 4.469 1.00 0.00 4 ILE A C 14
ATOM 20121 O O . ILE A 1 8 ? -1.083 3.798 3.317 1.00 0.00 4 ILE A O 14
ATOM 20137 N N . THR A 1 9 ? -0.046 2.604 4.938 1.00 0.00 5 THR A N 14
ATOM 20138 C CA . THR A 1 9 ? 0.259 1.416 4.088 1.00 0.00 5 THR A CA 14
ATOM 20139 C C . THR A 1 9 ? -0.372 0.165 4.774 1.00 0.00 5 THR A C 14
ATOM 20140 O O . THR A 1 9 ? 0.100 -0.296 5.821 1.00 0.00 5 THR A O 14
ATOM 20151 N N . ILE A 1 10 ? -1.470 -0.357 4.199 1.00 0.00 6 ILE A N 14
ATOM 20152 C CA . ILE A 1 10 ? -2.340 -1.362 4.883 1.00 0.00 6 ILE A CA 14
ATOM 20153 C C . ILE A 1 10 ? -2.221 -2.726 4.123 1.00 0.00 6 ILE A C 14
ATOM 20154 O O . ILE A 1 10 ? -2.955 -2.964 3.160 1.00 0.00 6 ILE A O 14
ATOM 20170 N N . LYS A 1 11 ? -1.311 -3.619 4.560 1.00 0.00 7 LYS A N 14
ATOM 20171 C CA . LYS A 1 11 ? -1.086 -4.945 3.909 1.00 0.00 7 LYS A CA 14
ATOM 20172 C C . LYS A 1 11 ? -1.959 -6.058 4.579 1.00 0.00 7 LYS A C 14
ATOM 20173 O O . LYS A 1 11 ? -1.716 -6.461 5.724 1.00 0.00 7 LYS A O 14
ATOM 20192 N N . ILE A 1 12 ? -2.975 -6.558 3.853 1.00 0.00 8 ILE A N 14
ATOM 20193 C CA . ILE A 1 12 ? -3.998 -7.493 4.416 1.00 0.00 8 ILE A CA 14
ATOM 20194 C C . ILE A 1 12 ? -3.713 -8.936 3.861 1.00 0.00 8 ILE A C 14
ATOM 20195 O O . ILE A 1 12 ? -4.061 -9.219 2.709 1.00 0.00 8 ILE A O 14
ATOM 20211 N N . GLN A 1 13 ? -3.122 -9.858 4.660 1.00 0.00 9 GLN A N 14
ATOM 20212 C CA . GLN A 1 13 ? -2.791 -11.237 4.177 1.00 0.00 9 GLN A CA 14
ATOM 20213 C C . GLN A 1 13 ? -4.025 -12.192 4.147 1.00 0.00 9 GLN A C 14
ATOM 20214 O O . GLN A 1 13 ? -4.563 -12.590 5.189 1.00 0.00 9 GLN A O 14
ATOM 20228 N N . ARG A 1 14 ? -4.412 -12.610 2.931 1.00 0.00 10 ARG A N 14
ATOM 20229 C CA . ARG A 1 14 ? -5.362 -13.739 2.723 1.00 0.00 10 ARG A CA 14
ATOM 20230 C C . ARG A 1 14 ? -4.605 -14.903 2.005 1.00 0.00 10 ARG A C 14
ATOM 20231 O O . ARG A 1 14 ? -4.591 -14.989 0.772 1.00 0.00 10 ARG A O 14
ATOM 20252 N N . ASP A 1 15 ? -3.938 -15.767 2.804 1.00 0.00 11 ASP A N 14
ATOM 20253 C CA . ASP A 1 15 ? -3.122 -16.925 2.316 1.00 0.00 11 ASP A CA 14
ATOM 20254 C C . ASP A 1 15 ? -2.001 -16.552 1.288 1.00 0.00 11 ASP A C 14
ATOM 20255 O O . ASP A 1 15 ? -2.175 -16.679 0.071 1.00 0.00 11 ASP A O 14
ATOM 20264 N N . GLY A 1 16 ? -0.866 -16.013 1.782 1.00 0.00 12 GLY A N 14
ATOM 20265 C CA . GLY A 1 16 ? 0.185 -15.425 0.898 1.00 0.00 12 GLY A CA 14
ATOM 20266 C C . GLY A 1 16 ? -0.050 -13.996 0.340 1.00 0.00 12 GLY A C 14
ATOM 20267 O O . GLY A 1 16 ? 0.891 -13.209 0.237 1.00 0.00 12 GLY A O 14
ATOM 20271 N N . GLN A 1 17 ? -1.290 -13.689 -0.062 1.00 0.00 13 GLN A N 14
ATOM 20272 C CA . GLN A 1 17 ? -1.641 -12.455 -0.809 1.00 0.00 13 GLN A CA 14
ATOM 20273 C C . GLN A 1 17 ? -1.764 -11.218 0.135 1.00 0.00 13 GLN A C 14
ATOM 20274 O O . GLN A 1 17 ? -2.801 -11.034 0.785 1.00 0.00 13 GLN A O 14
ATOM 20288 N N . GLU A 1 18 ? -0.735 -10.349 0.179 1.00 0.00 14 GLU A N 14
ATOM 20289 C CA . GLU A 1 18 ? -0.835 -9.023 0.856 1.00 0.00 14 GLU A CA 14
ATOM 20290 C C . GLU A 1 18 ? -1.658 -8.026 -0.016 1.00 0.00 14 GLU A C 14
ATOM 20291 O O . GLU A 1 18 ? -1.152 -7.426 -0.970 1.00 0.00 14 GLU A O 14
ATOM 20303 N N . ILE A 1 19 ? -2.950 -7.861 0.325 1.00 0.00 15 ILE A N 14
ATOM 20304 C CA . ILE A 1 19 ? -3.874 -6.948 -0.410 1.00 0.00 15 ILE A CA 14
ATOM 20305 C C . ILE A 1 19 ? -3.618 -5.503 0.128 1.00 0.00 15 ILE A C 14
ATOM 20306 O O . ILE A 1 19 ? -4.104 -5.121 1.199 1.00 0.00 15 ILE A O 14
ATOM 20322 N N . GLU A 1 20 ? -2.779 -4.753 -0.604 1.00 0.00 16 GLU A N 14
ATOM 20323 C CA . GLU A 1 20 ? -2.156 -3.510 -0.094 1.00 0.00 16 GLU A CA 14
ATOM 20324 C C . GLU A 1 20 ? -2.937 -2.229 -0.504 1.00 0.00 16 GLU A C 14
ATOM 20325 O O . GLU A 1 20 ? -3.044 -1.886 -1.686 1.00 0.00 16 GLU A O 14
ATOM 20337 N N . ILE A 1 21 ? -3.427 -1.488 0.504 1.00 0.00 17 ILE A N 14
ATOM 20338 C CA . ILE A 1 21 ? -4.009 -0.131 0.298 1.00 0.00 17 ILE A CA 14
ATOM 20339 C C . ILE A 1 21 ? -2.936 0.893 0.797 1.00 0.00 17 ILE A C 14
ATOM 20340 O O . ILE A 1 21 ? -2.840 1.195 1.993 1.00 0.00 17 ILE A O 14
ATOM 20356 N N . ASP A 1 22 ? -2.133 1.406 -0.151 1.00 0.00 18 ASP A N 14
ATOM 20357 C CA . ASP A 1 22 ? -1.110 2.450 0.110 1.00 0.00 18 ASP A CA 14
ATOM 20358 C C . ASP A 1 22 ? -1.642 3.839 -0.374 1.00 0.00 18 ASP A C 14
ATOM 20359 O O . ASP A 1 22 ? -1.749 4.082 -1.582 1.00 0.00 18 ASP A O 14
ATOM 20368 N N . ILE A 1 23 ? -1.982 4.749 0.561 1.00 0.00 19 ILE A N 14
ATOM 20369 C CA . ILE A 1 23 ? -2.393 6.151 0.211 1.00 0.00 19 ILE A CA 14
ATOM 20370 C C . ILE A 1 23 ? -1.564 7.187 1.039 1.00 0.00 19 ILE A C 14
ATOM 20371 O O . ILE A 1 23 ? -1.180 6.959 2.193 1.00 0.00 19 ILE A O 14
ATOM 20387 N N . ARG A 1 24 ? -1.268 8.341 0.413 1.00 0.00 20 ARG A N 14
ATOM 20388 C CA . ARG A 1 24 ? -0.279 9.322 0.944 1.00 0.00 20 ARG A CA 14
ATOM 20389 C C . ARG A 1 24 ? -0.847 10.764 0.788 1.00 0.00 20 ARG A C 14
ATOM 20390 O O . ARG A 1 24 ? -0.518 11.487 -0.156 1.00 0.00 20 ARG A O 14
ATOM 20411 N N . VAL A 1 25 ? -1.770 11.144 1.690 1.00 0.00 21 VAL A N 14
ATOM 20412 C CA . VAL A 1 25 ? -2.658 12.341 1.510 1.00 0.00 21 VAL A CA 14
ATOM 20413 C C . VAL A 1 25 ? -2.675 13.140 2.853 1.00 0.00 21 VAL A C 14
ATOM 20414 O O . VAL A 1 25 ? -2.519 12.566 3.932 1.00 0.00 21 VAL A O 14
ATOM 20427 N N . SER A 1 26 ? -2.912 14.465 2.834 1.00 0.00 22 SER A N 14
ATOM 20428 C CA . SER A 1 26 ? -3.183 15.230 4.095 1.00 0.00 22 SER A CA 14
ATOM 20429 C C . SER A 1 26 ? -4.691 15.110 4.497 1.00 0.00 22 SER A C 14
ATOM 20430 O O . SER A 1 26 ? -5.532 15.925 4.112 1.00 0.00 22 SER A O 14
ATOM 20438 N N . THR A 1 27 ? -5.022 14.018 5.210 1.00 0.00 23 THR A N 14
ATOM 20439 C CA . THR A 1 27 ? -6.418 13.497 5.293 1.00 0.00 23 THR A CA 14
ATOM 20440 C C . THR A 1 27 ? -7.298 14.185 6.388 1.00 0.00 23 THR A C 14
ATOM 20441 O O . THR A 1 27 ? -6.907 14.223 7.560 1.00 0.00 23 THR A O 14
ATOM 20452 N N . GLY A 1 28 ? -8.524 14.594 6.020 1.00 0.00 24 GLY A N 14
ATOM 20453 C CA . GLY A 1 28 ? -9.570 15.033 6.981 1.00 0.00 24 GLY A CA 14
ATOM 20454 C C . GLY A 1 28 ? -10.466 13.863 7.441 1.00 0.00 24 GLY A C 14
ATOM 20455 O O . GLY A 1 28 ? -10.047 13.064 8.281 1.00 0.00 24 GLY A O 14
ATOM 20459 N N . LYS A 1 29 ? -11.666 13.714 6.849 1.00 0.00 25 LYS A N 14
ATOM 20460 C CA . LYS A 1 29 ? -12.463 12.442 6.970 1.00 0.00 25 LYS A CA 14
ATOM 20461 C C . LYS A 1 29 ? -12.190 11.378 5.830 1.00 0.00 25 LYS A C 14
ATOM 20462 O O . LYS A 1 29 ? -13.035 10.522 5.547 1.00 0.00 25 LYS A O 14
ATOM 20481 N N . GLU A 1 30 ? -10.993 11.389 5.215 1.00 0.00 26 GLU A N 14
ATOM 20482 C CA . GLU A 1 30 ? -10.620 10.500 4.072 1.00 0.00 26 GLU A CA 14
ATOM 20483 C C . GLU A 1 30 ? -10.065 9.114 4.543 1.00 0.00 26 GLU A C 14
ATOM 20484 O O . GLU A 1 30 ? -10.583 8.075 4.122 1.00 0.00 26 GLU A O 14
ATOM 20496 N N . LEU A 1 31 ? -9.089 9.090 5.482 1.00 0.00 27 LEU A N 14
ATOM 20497 C CA . LEU A 1 31 ? -8.802 7.888 6.325 1.00 0.00 27 LEU A CA 14
ATOM 20498 C C . LEU A 1 31 ? -10.038 7.278 7.077 1.00 0.00 27 LEU A C 14
ATOM 20499 O O . LEU A 1 31 ? -10.159 6.053 7.110 1.00 0.00 27 LEU A O 14
ATOM 20515 N N . GLU A 1 32 ? -10.961 8.098 7.620 1.00 0.00 28 GLU A N 14
ATOM 20516 C CA . GLU A 1 32 ? -12.272 7.623 8.144 1.00 0.00 28 GLU A CA 14
ATOM 20517 C C . GLU A 1 32 ? -13.167 6.844 7.108 1.00 0.00 28 GLU A C 14
ATOM 20518 O O . GLU A 1 32 ? -13.549 5.703 7.381 1.00 0.00 28 GLU A O 14
ATOM 20530 N N . ARG A 1 33 ? -13.453 7.415 5.918 1.00 0.00 29 ARG A N 14
ATOM 20531 C CA . ARG A 1 33 ? -14.141 6.688 4.805 1.00 0.00 29 ARG A CA 14
ATOM 20532 C C . ARG A 1 33 ? -13.427 5.402 4.267 1.00 0.00 29 ARG A C 14
ATOM 20533 O O . ARG A 1 33 ? -14.094 4.380 4.072 1.00 0.00 29 ARG A O 14
ATOM 20554 N N . ALA A 1 34 ? -12.093 5.422 4.066 1.00 0.00 30 ALA A N 14
ATOM 20555 C CA . ALA A 1 34 ? -11.285 4.188 3.871 1.00 0.00 30 ALA A CA 14
ATOM 20556 C C . ALA A 1 34 ? -11.398 3.132 5.021 1.00 0.00 30 ALA A C 14
ATOM 20557 O O . ALA A 1 34 ? -11.749 1.988 4.740 1.00 0.00 30 ALA A O 14
ATOM 20564 N N . LEU A 1 35 ? -11.179 3.510 6.297 1.00 0.00 31 LEU A N 14
ATOM 20565 C CA . LEU A 1 35 ? -11.445 2.641 7.485 1.00 0.00 31 LEU A CA 14
ATOM 20566 C C . LEU A 1 35 ? -12.889 2.030 7.598 1.00 0.00 31 LEU A C 14
ATOM 20567 O O . LEU A 1 35 ? -13.013 0.843 7.903 1.00 0.00 31 LEU A O 14
ATOM 20583 N N . GLN A 1 36 ? -13.958 2.803 7.315 1.00 0.00 32 GLN A N 14
ATOM 20584 C CA . GLN A 1 36 ? -15.354 2.290 7.179 1.00 0.00 32 GLN A CA 14
ATOM 20585 C C . GLN A 1 36 ? -15.555 1.134 6.135 1.00 0.00 32 GLN A C 14
ATOM 20586 O O . GLN A 1 36 ? -16.078 0.075 6.498 1.00 0.00 32 GLN A O 14
ATOM 20600 N N . GLU A 1 37 ? -15.118 1.311 4.871 1.00 0.00 33 GLU A N 14
ATOM 20601 C CA . GLU A 1 37 ? -15.065 0.195 3.878 1.00 0.00 33 GLU A CA 14
ATOM 20602 C C . GLU A 1 37 ? -14.029 -0.941 4.193 1.00 0.00 33 GLU A C 14
ATOM 20603 O O . GLU A 1 37 ? -14.352 -2.118 4.013 1.00 0.00 33 GLU A O 14
ATOM 20615 N N . LEU A 1 38 ? -12.815 -0.628 4.684 1.00 0.00 34 LEU A N 14
ATOM 20616 C CA . LEU A 1 38 ? -11.804 -1.645 5.094 1.00 0.00 34 LEU A CA 14
ATOM 20617 C C . LEU A 1 38 ? -12.189 -2.563 6.296 1.00 0.00 34 LEU A C 14
ATOM 20618 O O . LEU A 1 38 ? -11.927 -3.762 6.202 1.00 0.00 34 LEU A O 14
ATOM 20634 N N . GLU A 1 39 ? -12.834 -2.073 7.375 1.00 0.00 35 GLU A N 14
ATOM 20635 C CA . GLU A 1 39 ? -13.479 -2.956 8.399 1.00 0.00 35 GLU A CA 14
ATOM 20636 C C . GLU A 1 39 ? -14.525 -3.972 7.808 1.00 0.00 35 GLU A C 14
ATOM 20637 O O . GLU A 1 39 ? -14.379 -5.184 7.986 1.00 0.00 35 GLU A O 14
ATOM 20649 N N . LYS A 1 40 ? -15.523 -3.472 7.054 1.00 0.00 36 LYS A N 14
ATOM 20650 C CA . LYS A 1 40 ? -16.435 -4.290 6.200 1.00 0.00 36 LYS A CA 14
ATOM 20651 C C . LYS A 1 40 ? -15.737 -5.321 5.242 1.00 0.00 36 LYS A C 14
ATOM 20652 O O . LYS A 1 40 ? -16.004 -6.521 5.353 1.00 0.00 36 LYS A O 14
ATOM 20671 N N . ALA A 1 41 ? -14.854 -4.877 4.328 1.00 0.00 37 ALA A N 14
ATOM 20672 C CA . ALA A 1 41 ? -14.071 -5.776 3.438 1.00 0.00 37 ALA A CA 14
ATOM 20673 C C . ALA A 1 41 ? -13.123 -6.811 4.133 1.00 0.00 37 ALA A C 14
ATOM 20674 O O . ALA A 1 41 ? -13.113 -7.974 3.728 1.00 0.00 37 ALA A O 14
ATOM 20681 N N . LEU A 1 42 ? -12.368 -6.417 5.177 1.00 0.00 38 LEU A N 14
ATOM 20682 C CA . LEU A 1 42 ? -11.561 -7.347 6.017 1.00 0.00 38 LEU A CA 14
ATOM 20683 C C . LEU A 1 42 ? -12.406 -8.386 6.828 1.00 0.00 38 LEU A C 14
ATOM 20684 O O . LEU A 1 42 ? -12.124 -9.584 6.723 1.00 0.00 38 LEU A O 14
ATOM 20700 N N . ALA A 1 43 ? -13.432 -7.964 7.601 1.00 0.00 39 ALA A N 14
ATOM 20701 C CA . ALA A 1 43 ? -14.355 -8.901 8.301 1.00 0.00 39 ALA A CA 14
ATOM 20702 C C . ALA A 1 43 ? -15.175 -9.879 7.392 1.00 0.00 39 ALA A C 14
ATOM 20703 O O . ALA A 1 43 ? -15.274 -11.066 7.714 1.00 0.00 39 ALA A O 14
ATOM 20710 N N . ARG A 1 44 ? -15.709 -9.412 6.247 1.00 0.00 40 ARG A N 14
ATOM 20711 C CA . ARG A 1 44 ? -16.279 -10.297 5.189 1.00 0.00 40 ARG A CA 14
ATOM 20712 C C . ARG A 1 44 ? -15.270 -11.259 4.465 1.00 0.00 40 ARG A C 14
ATOM 20713 O O . ARG A 1 44 ? -15.650 -12.389 4.146 1.00 0.00 40 ARG A O 14
ATOM 20734 N N . ALA A 1 45 ? -14.023 -10.836 4.185 1.00 0.00 41 ALA A N 14
ATOM 20735 C CA . ALA A 1 45 ? -12.974 -11.719 3.603 1.00 0.00 41 ALA A CA 14
ATOM 20736 C C . ALA A 1 45 ? -12.320 -12.768 4.563 1.00 0.00 41 ALA A C 14
ATOM 20737 O O . ALA A 1 45 ? -12.151 -13.919 4.155 1.00 0.00 41 ALA A O 14
ATOM 20744 N N . GLY A 1 46 ? -11.909 -12.382 5.787 1.00 0.00 42 GLY A N 14
ATOM 20745 C CA . GLY A 1 46 ? -11.194 -13.295 6.722 1.00 0.00 42 GLY A CA 14
ATOM 20746 C C . GLY A 1 46 ? -9.655 -13.265 6.609 1.00 0.00 42 GLY A C 14
ATOM 20747 O O . GLY A 1 46 ? -9.048 -14.225 6.128 1.00 0.00 42 GLY A O 14
ATOM 20751 N N . ALA A 1 47 ? -9.029 -12.173 7.072 1.00 0.00 43 ALA A N 14
ATOM 20752 C CA . ALA A 1 47 ? -7.553 -12.005 7.020 1.00 0.00 43 ALA A CA 14
ATOM 20753 C C . ALA A 1 47 ? -6.849 -12.279 8.382 1.00 0.00 43 ALA A C 14
ATOM 20754 O O . ALA A 1 47 ? -7.247 -11.743 9.423 1.00 0.00 43 ALA A O 14
ATOM 20761 N N . ARG A 1 48 ? -5.785 -13.103 8.359 1.00 0.00 44 ARG A N 14
ATOM 20762 C CA . ARG A 1 48 ? -5.044 -13.498 9.593 1.00 0.00 44 ARG A CA 14
ATOM 20763 C C . ARG A 1 48 ? -3.778 -12.658 9.954 1.00 0.00 44 ARG A C 14
ATOM 20764 O O . ARG A 1 48 ? -3.624 -12.301 11.125 1.00 0.00 44 ARG A O 14
ATOM 20785 N N . ASN A 1 49 ? -2.875 -12.360 9.002 1.00 0.00 45 ASN A N 14
ATOM 20786 C CA . ASN A 1 49 ? -1.671 -11.522 9.272 1.00 0.00 45 ASN A CA 14
ATOM 20787 C C . ASN A 1 49 ? -1.875 -10.106 8.650 1.00 0.00 45 ASN A C 14
ATOM 20788 O O . ASN A 1 49 ? -1.787 -9.931 7.431 1.00 0.00 45 ASN A O 14
ATOM 20799 N N . VAL A 1 50 ? -2.197 -9.099 9.477 1.00 0.00 46 VAL A N 14
ATOM 20800 C CA . VAL A 1 50 ? -2.642 -7.761 8.969 1.00 0.00 46 VAL A CA 14
ATOM 20801 C C . VAL A 1 50 ? -1.615 -6.685 9.442 1.00 0.00 46 VAL A C 14
ATOM 20802 O O . VAL A 1 50 ? -1.626 -6.304 10.617 1.00 0.00 46 VAL A O 14
ATOM 20815 N N . GLN A 1 51 ? -0.760 -6.174 8.533 1.00 0.00 47 GLN A N 14
ATOM 20816 C CA . GLN A 1 51 ? 0.206 -5.086 8.863 1.00 0.00 47 GLN A CA 14
ATOM 20817 C C . GLN A 1 51 ? -0.432 -3.688 8.575 1.00 0.00 47 GLN A C 14
ATOM 20818 O O . GLN A 1 51 ? -0.520 -3.250 7.421 1.00 0.00 47 GLN A O 14
ATOM 20832 N N . ILE A 1 52 ? -0.856 -2.982 9.635 1.00 0.00 48 ILE A N 14
ATOM 20833 C CA . ILE A 1 52 ? -1.420 -1.602 9.529 1.00 0.00 48 ILE A CA 14
ATOM 20834 C C . ILE A 1 52 ? -0.280 -0.594 9.879 1.00 0.00 48 ILE A C 14
ATOM 20835 O O . ILE A 1 52 ? 0.035 -0.414 11.059 1.00 0.00 48 ILE A O 14
ATOM 20851 N N . THR A 1 53 ? 0.315 0.083 8.877 1.00 0.00 49 THR A N 14
ATOM 20852 C CA . THR A 1 53 ? 1.436 1.039 9.115 1.00 0.00 49 THR A CA 14
ATOM 20853 C C . THR A 1 53 ? 0.945 2.513 8.996 1.00 0.00 49 THR A C 14
ATOM 20854 O O . THR A 1 53 ? 0.547 2.961 7.917 1.00 0.00 49 THR A O 14
ATOM 20865 N N . ILE A 1 54 ? 1.012 3.262 10.113 1.00 0.00 50 ILE A N 14
ATOM 20866 C CA . ILE A 1 54 ? 0.675 4.716 10.167 1.00 0.00 50 ILE A CA 14
ATOM 20867 C C . ILE A 1 54 ? 2.016 5.524 10.261 1.00 0.00 50 ILE A C 14
ATOM 20868 O O . ILE A 1 54 ? 2.700 5.519 11.286 1.00 0.00 50 ILE A O 14
ATOM 20884 N N . SER A 1 55 ? 2.365 6.246 9.189 1.00 0.00 51 SER A N 14
ATOM 20885 C CA . SER A 1 55 ? 3.503 7.201 9.154 1.00 0.00 51 SER A CA 14
ATOM 20886 C C . SER A 1 55 ? 2.919 8.649 9.191 1.00 0.00 51 SER A C 14
ATOM 20887 O O . SER A 1 55 ? 2.389 9.158 8.199 1.00 0.00 51 SER A O 14
ATOM 20895 N N . ALA A 1 56 ? 3.006 9.317 10.355 1.00 0.00 52 ALA A N 14
ATOM 20896 C CA . ALA A 1 56 ? 2.527 10.720 10.517 1.00 0.00 52 ALA A CA 14
ATOM 20897 C C . ALA A 1 56 ? 3.661 11.790 10.426 1.00 0.00 52 ALA A C 14
ATOM 20898 O O . ALA A 1 56 ? 4.837 11.468 10.219 1.00 0.00 52 ALA A O 14
ATOM 20905 N N . GLU A 1 57 ? 3.315 13.082 10.567 1.00 0.00 53 GLU A N 14
ATOM 20906 C CA . GLU A 1 57 ? 4.322 14.174 10.755 1.00 0.00 53 GLU A CA 14
ATOM 20907 C C . GLU A 1 57 ? 5.194 14.023 12.057 1.00 0.00 53 GLU A C 14
ATOM 20908 O O . GLU A 1 57 ? 6.422 14.108 11.994 1.00 0.00 53 GLU A O 14
ATOM 20920 N N . ASN A 1 58 ? 4.552 13.786 13.215 1.00 0.00 54 ASN A N 14
ATOM 20921 C CA . ASN A 1 58 ? 5.236 13.450 14.497 1.00 0.00 54 ASN A CA 14
ATOM 20922 C C . ASN A 1 58 ? 4.456 12.303 15.227 1.00 0.00 54 ASN A C 14
ATOM 20923 O O . ASN A 1 58 ? 3.257 12.087 14.989 1.00 0.00 54 ASN A O 14
ATOM 20934 N N . ASP A 1 59 ? 5.093 11.629 16.212 1.00 0.00 55 ASP A N 14
ATOM 20935 C CA . ASP A 1 59 ? 4.370 10.701 17.143 1.00 0.00 55 ASP A CA 14
ATOM 20936 C C . ASP A 1 59 ? 3.534 11.409 18.288 1.00 0.00 55 ASP A C 14
ATOM 20937 O O . ASP A 1 59 ? 3.530 11.009 19.454 1.00 0.00 55 ASP A O 14
ATOM 20946 N N . GLU A 1 60 ? 2.743 12.421 17.902 1.00 0.00 56 GLU A N 14
ATOM 20947 C CA . GLU A 1 60 ? 1.477 12.810 18.588 1.00 0.00 56 GLU A CA 14
ATOM 20948 C C . GLU A 1 60 ? 0.243 12.391 17.715 1.00 0.00 56 GLU A C 14
ATOM 20949 O O . GLU A 1 60 ? -0.635 11.674 18.200 1.00 0.00 56 GLU A O 14
ATOM 20961 N N . GLN A 1 61 ? 0.214 12.754 16.413 1.00 0.00 57 GLN A N 14
ATOM 20962 C CA . GLN A 1 61 ? -0.711 12.167 15.398 1.00 0.00 57 GLN A CA 14
ATOM 20963 C C . GLN A 1 61 ? -0.701 10.598 15.295 1.00 0.00 57 GLN A C 14
ATOM 20964 O O . GLN A 1 61 ? -1.762 9.980 15.422 1.00 0.00 57 GLN A O 14
ATOM 20978 N N . ALA A 1 62 ? 0.471 9.954 15.091 1.00 0.00 58 ALA A N 14
ATOM 20979 C CA . ALA A 1 62 ? 0.598 8.468 15.149 1.00 0.00 58 ALA A CA 14
ATOM 20980 C C . ALA A 1 62 ? 0.294 7.788 16.529 1.00 0.00 58 ALA A C 14
ATOM 20981 O O . ALA A 1 62 ? -0.343 6.737 16.558 1.00 0.00 58 ALA A O 14
ATOM 20988 N N . LYS A 1 63 ? 0.682 8.410 17.651 1.00 0.00 59 LYS A N 14
ATOM 20989 C CA . LYS A 1 63 ? 0.233 8.059 19.031 1.00 0.00 59 LYS A CA 14
ATOM 20990 C C . LYS A 1 63 ? -1.322 8.071 19.281 1.00 0.00 59 LYS A C 14
ATOM 20991 O O . LYS A 1 63 ? -1.841 7.107 19.852 1.00 0.00 59 LYS A O 14
ATOM 21010 N N . GLU A 1 64 ? -2.072 9.106 18.847 1.00 0.00 60 GLU A N 14
ATOM 21011 C CA . GLU A 1 64 ? -3.571 9.071 18.846 1.00 0.00 60 GLU A CA 14
ATOM 21012 C C . GLU A 1 64 ? -4.213 8.084 17.806 1.00 0.00 60 GLU A C 14
ATOM 21013 O O . GLU A 1 64 ? -5.149 7.355 18.153 1.00 0.00 60 GLU A O 14
ATOM 21025 N N . LEU A 1 65 ? -3.707 8.008 16.557 1.00 0.00 61 LEU A N 14
ATOM 21026 C CA . LEU A 1 65 ? -4.088 6.936 15.587 1.00 0.00 61 LEU A CA 14
ATOM 21027 C C . LEU A 1 65 ? -3.795 5.460 16.035 1.00 0.00 61 LEU A C 14
ATOM 21028 O O . LEU A 1 65 ? -4.638 4.596 15.805 1.00 0.00 61 LEU A O 14
ATOM 21044 N N . LEU A 1 66 ? -2.669 5.168 16.716 1.00 0.00 62 LEU A N 14
ATOM 21045 C CA . LEU A 1 66 ? -2.457 3.929 17.529 1.00 0.00 62 LEU A CA 14
ATOM 21046 C C . LEU A 1 66 ? -3.648 3.504 18.457 1.00 0.00 62 LEU A C 14
ATOM 21047 O O . LEU A 1 66 ? -4.143 2.380 18.338 1.00 0.00 62 LEU A O 14
ATOM 21063 N N . GLU A 1 67 ? -4.120 4.409 19.327 1.00 0.00 63 GLU A N 14
ATOM 21064 C CA . GLU A 1 67 ? -5.376 4.228 20.117 1.00 0.00 63 GLU A CA 14
ATOM 21065 C C . GLU A 1 67 ? -6.675 3.987 19.262 1.00 0.00 63 GLU A C 14
ATOM 21066 O O . GLU A 1 67 ? -7.408 3.029 19.524 1.00 0.00 63 GLU A O 14
ATOM 21078 N N . LEU A 1 68 ? -6.918 4.786 18.201 1.00 0.00 64 LEU A N 14
ATOM 21079 C CA . LEU A 1 68 ? -7.974 4.499 17.178 1.00 0.00 64 LEU A CA 14
ATOM 21080 C C . LEU A 1 68 ? -7.877 3.085 16.495 1.00 0.00 64 LEU A C 14
ATOM 21081 O O . LEU A 1 68 ? -8.881 2.366 16.439 1.00 0.00 64 LEU A O 14
ATOM 21097 N N . ILE A 1 69 ? -6.683 2.658 16.032 1.00 0.00 65 ILE A N 14
ATOM 21098 C CA . ILE A 1 69 ? -6.423 1.255 15.576 1.00 0.00 65 ILE A CA 14
ATOM 21099 C C . ILE A 1 69 ? -6.663 0.191 16.712 1.00 0.00 65 ILE A C 14
ATOM 21100 O O . ILE A 1 69 ? -7.379 -0.779 16.462 1.00 0.00 65 ILE A O 14
ATOM 21116 N N . ALA A 1 70 ? -6.127 0.352 17.942 1.00 0.00 66 ALA A N 14
ATOM 21117 C CA . ALA A 1 70 ? -6.509 -0.495 19.109 1.00 0.00 66 ALA A CA 14
ATOM 21118 C C . ALA A 1 70 ? -8.046 -0.606 19.413 1.00 0.00 66 ALA A C 14
ATOM 21119 O O . ALA A 1 70 ? -8.552 -1.725 19.526 1.00 0.00 66 ALA A O 14
ATOM 21126 N N . ARG A 1 71 ? -8.798 0.515 19.439 1.00 0.00 67 ARG A N 14
ATOM 21127 C CA . ARG A 1 71 ? -10.292 0.510 19.409 1.00 0.00 67 ARG A CA 14
ATOM 21128 C C . ARG A 1 71 ? -10.960 -0.278 18.225 1.00 0.00 67 ARG A C 14
ATOM 21129 O O . ARG A 1 71 ? -11.845 -1.095 18.484 1.00 0.00 67 ARG A O 14
ATOM 21150 N N . LEU A 1 72 ? -10.529 -0.089 16.961 1.00 0.00 68 LEU A N 14
ATOM 21151 C CA . LEU A 1 72 ? -10.879 -1.004 15.827 1.00 0.00 68 LEU A CA 14
ATOM 21152 C C . LEU A 1 72 ? -10.586 -2.528 16.074 1.00 0.00 68 LEU A C 14
ATOM 21153 O O . LEU A 1 72 ? -11.492 -3.357 15.954 1.00 0.00 68 LEU A O 14
ATOM 21169 N N . LEU A 1 73 ? -9.337 -2.883 16.410 1.00 0.00 69 LEU A N 14
ATOM 21170 C CA . LEU A 1 73 ? -8.898 -4.298 16.577 1.00 0.00 69 LEU A CA 14
ATOM 21171 C C . LEU A 1 73 ? -9.446 -5.046 17.839 1.00 0.00 69 LEU A C 14
ATOM 21172 O O . LEU A 1 73 ? -9.802 -6.222 17.736 1.00 0.00 69 LEU A O 14
ATOM 21188 N N . GLN A 1 74 ? -9.560 -4.379 19.003 1.00 0.00 70 GLN A N 14
ATOM 21189 C CA . GLN A 1 74 ? -10.340 -4.888 20.172 1.00 0.00 70 GLN A CA 14
ATOM 21190 C C . GLN A 1 74 ? -11.887 -5.025 19.930 1.00 0.00 70 GLN A C 14
ATOM 21191 O O . GLN A 1 74 ? -12.469 -6.024 20.359 1.00 0.00 70 GLN A O 14
ATOM 21205 N N . LYS A 1 75 ? -12.542 -4.078 19.222 1.00 0.00 71 LYS A N 14
ATOM 21206 C CA . LYS A 1 75 ? -13.933 -4.257 18.699 1.00 0.00 71 LYS A CA 14
ATOM 21207 C C . LYS A 1 75 ? -14.129 -5.456 17.701 1.00 0.00 71 LYS A C 14
ATOM 21208 O O . LYS A 1 75 ? -15.082 -6.219 17.871 1.00 0.00 71 LYS A O 14
ATOM 21227 N N . LEU A 1 76 ? -13.255 -5.638 16.690 1.00 0.00 72 LEU A N 14
ATOM 21228 C CA . LEU A 1 76 ? -13.238 -6.869 15.837 1.00 0.00 72 LEU A CA 14
ATOM 21229 C C . LEU A 1 76 ? -12.908 -8.208 16.588 1.00 0.00 72 LEU A C 14
ATOM 21230 O O . LEU A 1 76 ? -13.593 -9.208 16.360 1.00 0.00 72 LEU A O 14
ATOM 21246 N N . GLY A 1 77 ? -11.888 -8.233 17.466 1.00 0.00 73 GLY A N 14
ATOM 21247 C CA . GLY A 1 77 ? -11.597 -9.393 18.351 1.00 0.00 73 GLY A CA 14
ATOM 21248 C C . GLY A 1 77 ? -10.266 -10.112 18.059 1.00 0.00 73 GLY A C 14
ATOM 21249 O O . GLY A 1 77 ? -10.274 -11.279 17.660 1.00 0.00 73 GLY A O 14
ATOM 21253 N N . TYR A 1 78 ? -9.131 -9.431 18.286 1.00 0.00 74 TYR A N 14
ATOM 21254 C CA . TYR A 1 78 ? -7.786 -9.964 17.918 1.00 0.00 74 TYR A CA 14
ATOM 21255 C C . TYR A 1 78 ? -6.843 -10.009 19.160 1.00 0.00 74 TYR A C 14
ATOM 21256 O O . TYR A 1 78 ? -6.645 -9.001 19.845 1.00 0.00 74 TYR A O 14
ATOM 21274 N N . LYS A 1 79 ? -6.250 -11.184 19.440 1.00 0.00 75 LYS A N 14
ATOM 21275 C CA . LYS A 1 79 ? -5.378 -11.393 20.638 1.00 0.00 75 LYS A CA 14
ATOM 21276 C C . LYS A 1 79 ? -3.851 -11.103 20.455 1.00 0.00 75 LYS A C 14
ATOM 21277 O O . LYS A 1 79 ? -3.281 -10.430 21.318 1.00 0.00 75 LYS A O 14
ATOM 21296 N N . ASP A 1 80 ? -3.184 -11.592 19.389 1.00 0.00 76 ASP A N 14
ATOM 21297 C CA . ASP A 1 80 ? -1.751 -11.273 19.129 1.00 0.00 76 ASP A CA 14
ATOM 21298 C C . ASP A 1 80 ? -1.675 -10.045 18.171 1.00 0.00 76 ASP A C 14
ATOM 21299 O O . ASP A 1 80 ? -1.967 -10.135 16.972 1.00 0.00 76 ASP A O 14
ATOM 21308 N N . ILE A 1 81 ? -1.328 -8.884 18.746 1.00 0.00 77 ILE A N 14
ATOM 21309 C CA . ILE A 1 81 ? -1.190 -7.608 17.995 1.00 0.00 77 ILE A CA 14
ATOM 21310 C C . ILE A 1 81 ? 0.256 -7.093 18.299 1.00 0.00 77 ILE A C 14
ATOM 21311 O O . ILE A 1 81 ? 0.532 -6.567 19.383 1.00 0.00 77 ILE A O 14
ATOM 21327 N N . ASN A 1 82 ? 1.175 -7.216 17.326 1.00 0.00 78 ASN A N 14
ATOM 21328 C CA . ASN A 1 82 ? 2.563 -6.690 17.438 1.00 0.00 78 ASN A CA 14
ATOM 21329 C C . ASN A 1 82 ? 2.588 -5.143 17.177 1.00 0.00 78 ASN A C 14
ATOM 21330 O O . ASN A 1 82 ? 2.706 -4.667 16.043 1.00 0.00 78 ASN A O 14
ATOM 21341 N N . VAL A 1 83 ? 2.475 -4.380 18.276 1.00 0.00 79 VAL A N 14
ATOM 21342 C CA . VAL A 1 83 ? 2.487 -2.887 18.267 1.00 0.00 79 VAL A CA 14
ATOM 21343 C C . VAL A 1 83 ? 3.974 -2.396 18.229 1.00 0.00 79 VAL A C 14
ATOM 21344 O O . VAL A 1 83 ? 4.713 -2.582 19.201 1.00 0.00 79 VAL A O 14
ATOM 21357 N N . ARG A 1 84 ? 4.410 -1.771 17.117 1.00 0.00 80 ARG A N 14
ATOM 21358 C CA . ARG A 1 84 ? 5.833 -1.364 16.941 1.00 0.00 80 ARG A CA 14
ATOM 21359 C C . ARG A 1 84 ? 5.959 0.097 16.400 1.00 0.00 80 ARG A C 14
ATOM 21360 O O . ARG A 1 84 ? 5.671 0.376 15.233 1.00 0.00 80 ARG A O 14
ATOM 21381 N N . VAL A 1 85 ? 6.438 1.010 17.266 1.00 0.00 81 VAL A N 14
ATOM 21382 C CA . VAL A 1 85 ? 6.691 2.442 16.920 1.00 0.00 81 VAL A CA 14
ATOM 21383 C C . VAL A 1 85 ? 8.169 2.584 16.421 1.00 0.00 81 VAL A C 14
ATOM 21384 O O . VAL A 1 85 ? 9.105 2.529 17.227 1.00 0.00 81 VAL A O 14
ATOM 21397 N N . ASN A 1 86 ? 8.387 2.809 15.112 1.00 0.00 82 ASN A N 14
ATOM 21398 C CA . ASN A 1 86 ? 9.728 3.188 14.578 1.00 0.00 82 ASN A CA 14
ATOM 21399 C C . ASN A 1 86 ? 9.770 4.728 14.318 1.00 0.00 82 ASN A C 14
ATOM 21400 O O . ASN A 1 86 ? 9.584 5.170 13.186 1.00 0.00 82 ASN A O 14
ATOM 21411 N N . GLY A 1 87 ? 9.992 5.555 15.358 1.00 0.00 83 GLY A N 14
ATOM 21412 C CA . GLY A 1 87 ? 9.987 7.041 15.208 1.00 0.00 83 GLY A CA 14
ATOM 21413 C C . GLY A 1 87 ? 8.606 7.660 14.895 1.00 0.00 83 GLY A C 14
ATOM 21414 O O . GLY A 1 87 ? 7.770 7.783 15.789 1.00 0.00 83 GLY A O 14
ATOM 21418 N N . THR A 1 88 ? 8.371 8.013 13.623 1.00 0.00 84 THR A N 14
ATOM 21419 C CA . THR A 1 88 ? 6.993 8.339 13.116 1.00 0.00 84 THR A CA 14
ATOM 21420 C C . THR A 1 88 ? 6.153 7.119 12.588 1.00 0.00 84 THR A C 14
ATOM 21421 O O . THR A 1 88 ? 4.936 7.246 12.425 1.00 0.00 84 THR A O 14
ATOM 21432 N N . GLU A 1 89 ? 6.796 5.977 12.281 1.00 0.00 85 GLU A N 14
ATOM 21433 C CA . GLU A 1 89 ? 6.241 4.902 11.427 1.00 0.00 85 GLU A CA 14
ATOM 21434 C C . GLU A 1 89 ? 5.719 3.758 12.350 1.00 0.00 85 GLU A C 14
ATOM 21435 O O . GLU A 1 89 ? 6.481 2.922 12.854 1.00 0.00 85 GLU A O 14
ATOM 21447 N N . VAL A 1 90 ? 4.407 3.753 12.609 1.00 0.00 86 VAL A N 14
ATOM 21448 C CA . VAL A 1 90 ? 3.795 2.899 13.664 1.00 0.00 86 VAL A CA 14
ATOM 21449 C C . VAL A 1 90 ? 3.100 1.692 12.969 1.00 0.00 86 VAL A C 14
ATOM 21450 O O . VAL A 1 90 ? 1.987 1.826 12.446 1.00 0.00 86 VAL A O 14
ATOM 21463 N N . LYS A 1 91 ? 3.752 0.513 12.978 1.00 0.00 87 LYS A N 14
ATOM 21464 C CA . LYS A 1 91 ? 3.141 -0.735 12.450 1.00 0.00 87 LYS A CA 14
ATOM 21465 C C . LYS A 1 91 ? 2.366 -1.516 13.558 1.00 0.00 87 LYS A C 14
ATOM 21466 O O . LYS A 1 91 ? 2.942 -1.980 14.549 1.00 0.00 87 LYS A O 14
ATOM 21485 N N . ILE A 1 92 ? 1.046 -1.657 13.368 1.00 0.00 88 ILE A N 14
ATOM 21486 C CA . ILE A 1 92 ? 0.166 -2.458 14.263 1.00 0.00 88 ILE A CA 14
ATOM 21487 C C . ILE A 1 92 ? -0.112 -3.806 13.513 1.00 0.00 88 ILE A C 14
ATOM 21488 O O . ILE A 1 92 ? -0.931 -3.862 12.588 1.00 0.00 88 ILE A O 14
ATOM 21504 N N . GLU A 1 93 ? 0.617 -4.872 13.887 1.00 0.00 89 GLU A N 14
ATO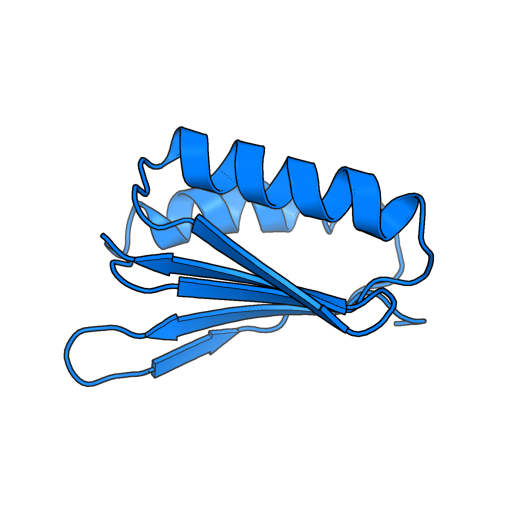M 21505 C CA . GLU A 1 93 ? 0.609 -6.162 13.144 1.00 0.00 89 GLU A CA 14
ATOM 21506 C C . GLU A 1 93 ? -0.261 -7.239 13.867 1.00 0.00 89 GLU A C 14
ATOM 21507 O O . GLU A 1 93 ? 0.173 -7.876 14.830 1.00 0.00 89 GLU A O 14
ATOM 21519 N N . VAL A 1 94 ? -1.473 -7.492 13.346 1.00 0.00 90 VAL A N 14
ATOM 21520 C CA . VAL A 1 94 ? -2.349 -8.613 13.816 1.00 0.00 90 VAL A CA 14
ATOM 21521 C C . VAL A 1 94 ? -1.766 -9.996 13.375 1.00 0.00 90 VAL A C 14
ATOM 21522 O O . VAL A 1 94 ? -1.293 -10.138 12.245 1.00 0.00 90 VAL A O 14
ATOM 21535 N N . ARG A 1 95 ? -1.846 -11.009 14.251 1.00 0.00 91 ARG A N 14
ATOM 21536 C CA . ARG A 1 95 ? -1.416 -12.398 13.930 1.00 0.00 91 ARG A CA 14
ATOM 21537 C C . ARG A 1 95 ? -2.502 -13.403 14.436 1.00 0.00 91 ARG A C 14
ATOM 21538 O O . ARG A 1 95 ? -2.499 -13.804 15.605 1.00 0.00 91 ARG A O 14
ATOM 21559 N N . VAL A 1 96 ? -3.438 -13.840 13.568 1.00 0.00 92 VAL A N 14
ATOM 21560 C CA . VAL A 1 96 ? -4.515 -14.802 13.969 1.00 0.00 92 VAL A CA 14
ATOM 21561 C C . VAL A 1 96 ? -3.992 -16.244 13.748 1.00 0.00 92 VAL A C 14
ATOM 21562 O O . VAL A 1 96 ? -4.016 -16.795 12.644 1.00 0.00 92 VAL A O 14
ATOM 21575 N N . HIS A 1 3 ? 7.264 16.958 3.759 1.00 0.00 -1 HIS A N 15
ATOM 21576 C CA . HIS A 1 3 ? 6.983 16.065 4.911 1.00 0.00 -1 HIS A CA 15
ATOM 21577 C C . HIS A 1 3 ? 5.859 15.024 4.604 1.00 0.00 -1 HIS A C 15
ATOM 21578 O O . HIS A 1 3 ? 4.862 15.304 3.927 1.00 0.00 -1 HIS A O 15
ATOM 21592 N N . MET A 1 4 ? 5.992 13.819 5.186 1.00 0.00 0 MET A N 15
ATOM 21593 C CA . MET A 1 4 ? 4.973 12.737 5.074 1.00 0.00 0 MET A CA 15
ATOM 21594 C C . MET A 1 4 ? 3.748 13.009 6.013 1.00 0.00 0 MET A C 15
ATOM 21595 O O . MET A 1 4 ? 3.897 13.031 7.238 1.00 0.00 0 MET A O 15
ATOM 21609 N N . LYS A 1 5 ? 2.554 13.263 5.436 1.00 0.00 1 LYS A N 15
ATOM 21610 C CA . LYS A 1 5 ? 1.353 13.687 6.219 1.00 0.00 1 LYS A CA 15
ATOM 21611 C C . LYS A 1 5 ? 0.606 12.450 6.831 1.00 0.00 1 LYS A C 15
ATOM 21612 O O . LYS A 1 5 ? 1.177 11.783 7.701 1.00 0.00 1 LYS A O 15
ATOM 21631 N N . VAL A 1 6 ? -0.626 12.113 6.399 1.00 0.00 2 VAL A N 15
ATOM 21632 C CA . VAL A 1 6 ? -1.343 10.881 6.854 1.00 0.00 2 VAL A CA 15
ATOM 21633 C C . VAL A 1 6 ? -1.413 9.893 5.641 1.00 0.00 2 VAL A C 15
ATOM 21634 O O . VAL A 1 6 ? -2.412 9.809 4.917 1.00 0.00 2 VAL A O 15
ATOM 21647 N N . ASP A 1 7 ? -0.328 9.124 5.460 1.00 0.00 3 ASP A N 15
ATOM 21648 C CA . ASP A 1 7 ? -0.305 7.909 4.615 1.00 0.00 3 ASP A CA 15
ATOM 21649 C C . ASP A 1 7 ? -0.776 6.704 5.471 1.00 0.00 3 ASP A C 15
ATOM 21650 O O . ASP A 1 7 ? -0.074 6.326 6.415 1.00 0.00 3 ASP A O 15
ATOM 21659 N N . ILE A 1 8 ? -1.932 6.093 5.145 1.00 0.00 4 ILE A N 15
ATOM 21660 C CA . ILE A 1 8 ? -2.252 4.725 5.641 1.00 0.00 4 ILE A CA 15
ATOM 21661 C C . ILE A 1 8 ? -1.869 3.696 4.518 1.00 0.00 4 ILE A C 15
ATOM 21662 O O . ILE A 1 8 ? -2.516 3.608 3.467 1.00 0.00 4 ILE A O 15
ATOM 21678 N N . THR A 1 9 ? -0.785 2.940 4.748 1.00 0.00 5 THR A N 15
ATOM 21679 C CA . THR A 1 9 ? -0.315 1.877 3.817 1.00 0.00 5 THR A CA 15
ATOM 21680 C C . THR A 1 9 ? -0.607 0.497 4.488 1.00 0.00 5 THR A C 15
ATOM 21681 O O . THR A 1 9 ? -0.119 0.193 5.582 1.00 0.00 5 THR A O 15
ATOM 21692 N N . ILE A 1 10 ? -1.443 -0.324 3.832 1.00 0.00 6 ILE A N 15
ATOM 21693 C CA . ILE A 1 10 ? -1.947 -1.607 4.396 1.00 0.00 6 ILE A CA 15
ATOM 21694 C C . ILE A 1 10 ? -1.405 -2.766 3.498 1.00 0.00 6 ILE A C 15
ATOM 21695 O O . ILE A 1 10 ? -1.649 -2.788 2.288 1.00 0.00 6 ILE A O 15
ATOM 21711 N N . LYS A 1 11 ? -0.734 -3.762 4.103 1.00 0.00 7 LYS A N 15
ATOM 21712 C CA . LYS A 1 11 ? -0.534 -5.093 3.461 1.00 0.00 7 LYS A CA 15
ATOM 21713 C C . LYS A 1 11 ? -1.451 -6.129 4.183 1.00 0.00 7 LYS A C 15
ATOM 21714 O O . LYS A 1 11 ? -1.188 -6.523 5.327 1.00 0.00 7 LYS A O 15
ATOM 21733 N N . ILE A 1 12 ? -2.528 -6.579 3.504 1.00 0.00 8 ILE A N 15
ATOM 21734 C CA . ILE A 1 12 ? -3.428 -7.653 4.029 1.00 0.00 8 ILE A CA 15
ATOM 21735 C C . ILE A 1 12 ? -2.788 -9.028 3.639 1.00 0.00 8 ILE A C 15
ATOM 21736 O O . ILE A 1 12 ? -3.004 -9.559 2.545 1.00 0.00 8 ILE A O 15
ATOM 21752 N N . GLN A 1 13 ? -1.985 -9.577 4.559 1.00 0.00 9 GLN A N 15
ATOM 21753 C CA . GLN A 1 13 ? -1.143 -10.774 4.319 1.00 0.00 9 GLN A CA 15
ATOM 21754 C C . GLN A 1 13 ? -1.947 -12.093 4.555 1.00 0.00 9 GLN A C 15
ATOM 21755 O O . GLN A 1 13 ? -1.984 -12.679 5.642 1.00 0.00 9 GLN A O 15
ATOM 21769 N N . ARG A 1 14 ? -2.598 -12.554 3.480 1.00 0.00 10 ARG A N 15
ATOM 21770 C CA . ARG A 1 14 ? -3.276 -13.875 3.425 1.00 0.00 10 ARG A CA 15
ATOM 21771 C C . ARG A 1 14 ? -2.249 -14.969 2.980 1.00 0.00 10 ARG A C 15
ATOM 21772 O O . ARG A 1 14 ? -1.294 -14.685 2.245 1.00 0.00 10 ARG A O 15
ATOM 21793 N N . ASP A 1 15 ? -2.440 -16.228 3.405 1.00 0.00 11 ASP A N 15
ATOM 21794 C CA . ASP A 1 15 ? -1.444 -17.317 3.171 1.00 0.00 11 ASP A CA 15
ATOM 21795 C C . ASP A 1 15 ? -1.371 -17.750 1.663 1.00 0.00 11 ASP A C 15
ATOM 21796 O O . ASP A 1 15 ? -2.163 -18.568 1.185 1.00 0.00 11 ASP A O 15
ATOM 21805 N N . GLY A 1 16 ? -0.448 -17.124 0.911 1.00 0.00 12 GLY A N 15
ATOM 21806 C CA . GLY A 1 16 ? -0.512 -17.097 -0.579 1.00 0.00 12 GLY A CA 15
ATOM 21807 C C . GLY A 1 16 ? -0.557 -15.710 -1.272 1.00 0.00 12 GLY A C 15
ATOM 21808 O O . GLY A 1 16 ? -0.031 -15.594 -2.381 1.00 0.00 12 GLY A O 15
ATOM 21812 N N . GLN A 1 17 ? -1.221 -14.687 -0.694 1.00 0.00 13 GLN A N 15
ATOM 21813 C CA . GLN A 1 17 ? -1.432 -13.364 -1.356 1.00 0.00 13 GLN A CA 15
ATOM 21814 C C . GLN A 1 17 ? -1.323 -12.187 -0.330 1.00 0.00 13 GLN A C 15
ATOM 21815 O O . GLN A 1 17 ? -2.128 -12.105 0.606 1.00 0.00 13 GLN A O 15
ATOM 21829 N N . GLU A 1 18 ? -0.417 -11.211 -0.552 1.00 0.00 14 GLU A N 15
ATOM 21830 C CA . GLU A 1 18 ? -0.502 -9.882 0.131 1.00 0.00 14 GLU A CA 15
ATOM 21831 C C . GLU A 1 18 ? -1.436 -8.933 -0.687 1.00 0.00 14 GLU A C 15
ATOM 21832 O O . GLU A 1 18 ? -1.045 -8.370 -1.715 1.00 0.00 14 GLU A O 15
ATOM 21844 N N . ILE A 1 19 ? -2.693 -8.775 -0.233 1.00 0.00 15 ILE A N 15
ATOM 21845 C CA . ILE A 1 19 ? -3.698 -7.894 -0.904 1.00 0.00 15 ILE A CA 15
ATOM 21846 C C . ILE A 1 19 ? -3.482 -6.444 -0.360 1.00 0.00 15 ILE A C 15
ATOM 21847 O O . ILE A 1 19 ? -3.910 -6.109 0.750 1.00 0.00 15 ILE A O 15
ATOM 21863 N N . GLU A 1 20 ? -2.748 -5.615 -1.121 1.00 0.00 16 GLU A N 15
ATOM 21864 C CA . GLU A 1 20 ? -2.102 -4.394 -0.572 1.00 0.00 16 GLU A CA 15
ATOM 21865 C C . GLU A 1 20 ? -2.546 -3.047 -1.216 1.00 0.00 16 GLU A C 15
ATOM 21866 O O . GLU A 1 20 ? -2.835 -2.968 -2.415 1.00 0.00 16 GLU A O 15
ATOM 21878 N N . ILE A 1 21 ? -2.573 -1.978 -0.395 1.00 0.00 17 ILE A N 15
ATOM 21879 C CA . ILE A 1 21 ? -2.944 -0.602 -0.858 1.00 0.00 17 ILE A CA 15
ATOM 21880 C C . ILE A 1 21 ? -2.136 0.503 -0.092 1.00 0.00 17 ILE A C 15
ATOM 21881 O O . ILE A 1 21 ? -2.050 0.492 1.141 1.00 0.00 17 ILE A O 15
ATOM 21897 N N . ASP A 1 22 ? -1.624 1.506 -0.828 1.00 0.00 18 ASP A N 15
ATOM 21898 C CA . ASP A 1 22 ? -1.162 2.803 -0.260 1.00 0.00 18 ASP A CA 15
ATOM 21899 C C . ASP A 1 22 ? -2.223 3.919 -0.535 1.00 0.00 18 ASP A C 15
ATOM 21900 O O . ASP A 1 22 ? -2.491 4.265 -1.691 1.00 0.00 18 ASP A O 15
ATOM 21909 N N . ILE A 1 23 ? -2.852 4.480 0.517 1.00 0.00 19 ILE A N 15
ATOM 21910 C CA . ILE A 1 23 ? -3.793 5.639 0.361 1.00 0.00 19 ILE A CA 15
ATOM 21911 C C . ILE A 1 23 ? -3.375 6.786 1.337 1.00 0.00 19 ILE A C 15
ATOM 21912 O O . ILE A 1 23 ? -3.283 6.597 2.556 1.00 0.00 19 ILE A O 15
ATOM 21928 N N . ARG A 1 24 ? -3.090 7.982 0.784 1.00 0.00 20 ARG A N 15
ATOM 21929 C CA . ARG A 1 24 ? -2.423 9.086 1.530 1.00 0.00 20 ARG A CA 15
ATOM 21930 C C . ARG A 1 24 ? -3.172 10.442 1.382 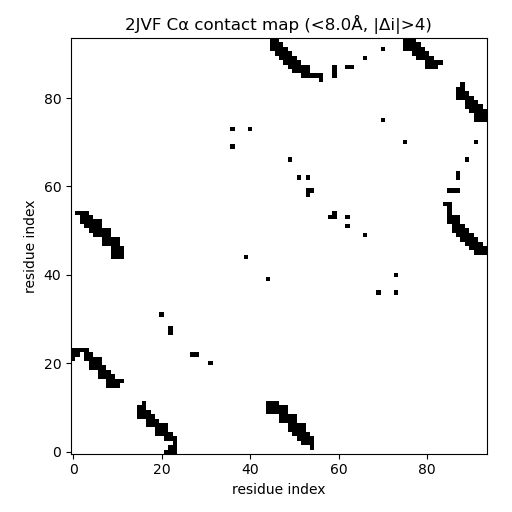1.00 0.00 20 ARG A C 15
ATOM 21931 O O . ARG A 1 24 ? -3.344 10.968 0.279 1.00 0.00 20 ARG A O 15
ATOM 21952 N N . VAL A 1 25 ? -3.656 10.974 2.519 1.00 0.00 21 VAL A N 15
ATOM 21953 C CA . VAL A 1 25 ? -4.650 12.091 2.555 1.00 0.00 21 VAL A CA 15
ATOM 21954 C C . VAL A 1 25 ? -4.248 13.178 3.619 1.00 0.00 21 VAL A C 15
ATOM 21955 O O . VAL A 1 25 ? -3.267 13.062 4.368 1.00 0.00 21 VAL A O 15
ATOM 21968 N N . SER A 1 26 ? -4.991 14.300 3.668 1.00 0.00 22 SER A N 15
ATOM 21969 C CA . SER A 1 26 ? -4.855 15.334 4.741 1.00 0.00 22 SER A CA 15
ATOM 21970 C C . SER A 1 26 ? -6.227 16.056 4.916 1.00 0.00 22 SER A C 15
ATOM 21971 O O . SER A 1 26 ? -6.536 17.021 4.214 1.00 0.00 22 SER A O 15
ATOM 21979 N N . THR A 1 27 ? -7.094 15.511 5.791 1.00 0.00 23 THR A N 15
ATOM 21980 C CA . THR A 1 27 ? -8.574 15.773 5.750 1.00 0.00 23 THR A CA 15
ATOM 21981 C C . THR A 1 27 ? -9.310 15.289 7.044 1.00 0.00 23 THR A C 15
ATOM 21982 O O . THR A 1 27 ? -10.049 16.069 7.653 1.00 0.00 23 THR A O 15
ATOM 21993 N N . GLY A 1 28 ? -9.165 14.007 7.440 1.00 0.00 24 GLY A N 15
ATOM 21994 C CA . GLY A 1 28 ? -10.057 13.373 8.449 1.00 0.00 24 GLY A CA 15
ATOM 21995 C C . GLY A 1 28 ? -11.197 12.545 7.822 1.00 0.00 24 GLY A C 15
ATOM 21996 O O . GLY A 1 28 ? -11.182 11.317 7.912 1.00 0.00 24 GLY A O 15
ATOM 22000 N N . LYS A 1 29 ? -12.174 13.200 7.174 1.00 0.00 25 LYS A N 15
ATOM 22001 C CA . LYS A 1 29 ? -13.403 12.521 6.659 1.00 0.00 25 LYS A CA 15
ATOM 22002 C C . LYS A 1 29 ? -13.211 11.471 5.514 1.00 0.00 25 LYS A C 15
ATOM 22003 O O . LYS A 1 29 ? -13.888 10.441 5.540 1.00 0.00 25 LYS A O 15
ATOM 22022 N N . GLU A 1 30 ? -12.347 11.668 4.502 1.00 0.00 26 GLU A N 15
ATOM 22023 C CA . GLU A 1 30 ? -11.969 10.589 3.528 1.00 0.00 26 GLU A CA 15
ATOM 22024 C C . GLU A 1 30 ? -11.224 9.359 4.166 1.00 0.00 26 GLU A C 15
ATOM 22025 O O . GLU A 1 30 ? -11.506 8.216 3.794 1.00 0.00 26 GLU A O 15
ATOM 22037 N N . LEU A 1 31 ? -10.340 9.582 5.166 1.00 0.00 27 LEU A N 15
ATOM 22038 C CA . LEU A 1 31 ? -9.870 8.510 6.088 1.00 0.00 27 LEU A CA 15
ATOM 22039 C C . LEU A 1 31 ? -11.004 7.774 6.889 1.00 0.00 27 LEU A C 15
ATOM 22040 O O . LEU A 1 31 ? -10.968 6.547 6.935 1.00 0.00 27 LEU A O 15
ATOM 22056 N N . GLU A 1 32 ? -12.017 8.468 7.458 1.00 0.00 28 GLU A N 15
ATOM 22057 C CA . GLU A 1 32 ? -13.238 7.821 8.043 1.00 0.00 28 GLU A CA 15
ATOM 22058 C C . GLU A 1 32 ? -14.014 6.845 7.082 1.00 0.00 28 GLU A C 15
ATOM 22059 O O . GLU A 1 32 ? -14.313 5.714 7.478 1.00 0.00 28 GLU A O 15
ATOM 22071 N N . ARG A 1 33 ? -14.286 7.245 5.821 1.00 0.00 29 ARG A N 15
ATOM 22072 C CA . ARG A 1 33 ? -14.776 6.308 4.760 1.00 0.00 29 ARG A CA 15
ATOM 22073 C C . ARG A 1 33 ? -13.806 5.120 4.419 1.00 0.00 29 ARG A C 15
ATOM 22074 O O . ARG A 1 33 ? -14.260 3.974 4.400 1.00 0.00 29 ARG A O 15
ATOM 22095 N N . ALA A 1 34 ? -12.500 5.362 4.173 1.00 0.00 30 ALA A N 15
ATOM 22096 C CA . ALA A 1 34 ? -11.495 4.271 4.018 1.00 0.00 30 ALA A CA 15
ATOM 22097 C C . ALA A 1 34 ? -11.322 3.302 5.240 1.00 0.00 30 ALA A C 15
ATOM 22098 O O . ALA A 1 34 ? -11.347 2.086 5.053 1.00 0.00 30 ALA A O 15
ATOM 22105 N N . LEU A 1 35 ? -11.211 3.823 6.477 1.00 0.00 31 LEU A N 15
ATOM 22106 C CA . LEU A 1 35 ? -11.326 3.038 7.742 1.00 0.00 31 LEU A CA 15
ATOM 22107 C C . LEU A 1 35 ? -12.611 2.148 7.878 1.00 0.00 31 LEU A C 15
ATOM 22108 O O . LEU A 1 35 ? -12.487 0.949 8.138 1.00 0.00 31 LEU A O 15
ATOM 22124 N N . GLN A 1 36 ? -13.817 2.709 7.666 1.00 0.00 32 GLN A N 15
ATOM 22125 C CA . GLN A 1 36 ? -15.090 1.934 7.628 1.00 0.00 32 GLN A CA 15
ATOM 22126 C C . GLN A 1 36 ? -15.228 0.880 6.469 1.00 0.00 32 GLN A C 15
ATOM 22127 O O . GLN A 1 36 ? -15.730 -0.222 6.710 1.00 0.00 32 GLN A O 15
ATOM 22141 N N . GLU A 1 37 ? -14.768 1.170 5.235 1.00 0.00 33 GLU A N 15
ATOM 22142 C CA . GLU A 1 37 ? -14.594 0.127 4.182 1.00 0.00 33 GLU A CA 15
ATOM 22143 C C . GLU A 1 37 ? -13.528 -0.972 4.514 1.00 0.00 33 GLU A C 15
ATOM 22144 O O . GLU A 1 37 ? -13.844 -2.157 4.396 1.00 0.00 33 GLU A O 15
ATOM 22156 N N . LEU A 1 38 ? -12.310 -0.618 4.973 1.00 0.00 34 LEU A N 15
ATOM 22157 C CA . LEU A 1 38 ? -11.320 -1.598 5.516 1.00 0.00 34 LEU A CA 15
ATOM 22158 C C . LEU A 1 38 ? -11.839 -2.517 6.668 1.00 0.00 34 LEU A C 15
ATOM 22159 O O . LEU A 1 38 ? -11.666 -3.734 6.571 1.00 0.00 34 LEU A O 15
ATOM 22175 N N . GLU A 1 39 ? -12.513 -1.985 7.708 1.00 0.00 35 GLU A N 15
ATOM 22176 C CA . GLU A 1 39 ? -13.222 -2.818 8.730 1.00 0.00 35 GLU A CA 15
ATOM 22177 C C . GLU A 1 39 ? -14.290 -3.827 8.160 1.00 0.00 35 GLU A C 15
ATOM 22178 O O . GLU A 1 39 ? -14.254 -5.019 8.477 1.00 0.00 35 GLU A O 15
ATOM 22190 N N . LYS A 1 40 ? -15.183 -3.353 7.268 1.00 0.00 36 LYS A N 15
ATOM 22191 C CA . LYS A 1 40 ? -16.141 -4.203 6.508 1.00 0.00 36 LYS A CA 15
ATOM 22192 C C . LYS A 1 40 ? -15.481 -5.261 5.551 1.00 0.00 36 LYS A C 15
ATOM 22193 O O . LYS A 1 40 ? -15.789 -6.450 5.659 1.00 0.00 36 LYS A O 15
ATOM 22212 N N . ALA A 1 41 ? -14.587 -4.841 4.634 1.00 0.00 37 ALA A N 15
ATOM 22213 C CA . ALA A 1 41 ? -13.838 -5.752 3.727 1.00 0.00 37 ALA A CA 15
ATOM 22214 C C . ALA A 1 41 ? -12.823 -6.752 4.374 1.00 0.00 37 ALA A C 15
ATOM 22215 O O . ALA A 1 41 ? -12.656 -7.849 3.840 1.00 0.00 37 ALA A O 15
ATOM 22222 N N . LEU A 1 42 ? -12.169 -6.423 5.507 1.00 0.00 38 LEU A N 15
ATOM 22223 C CA . LEU A 1 42 ? -11.414 -7.409 6.329 1.00 0.00 38 LEU A CA 15
ATOM 22224 C C . LEU A 1 42 ? -12.336 -8.445 7.067 1.00 0.00 38 LEU A C 15
ATOM 22225 O O . LEU A 1 42 ? -12.135 -9.654 6.898 1.00 0.00 38 LEU A O 15
ATOM 22241 N N . ALA A 1 43 ? -13.339 -7.989 7.853 1.00 0.00 39 ALA A N 15
ATOM 22242 C CA . ALA A 1 43 ? -14.310 -8.883 8.546 1.00 0.00 39 ALA A CA 15
ATOM 22243 C C . ALA A 1 43 ? -15.182 -9.797 7.627 1.00 0.00 39 ALA A C 15
ATOM 22244 O O . ALA A 1 43 ? -15.200 -11.013 7.836 1.00 0.00 39 ALA A O 15
ATOM 22251 N N . ARG A 1 44 ? -15.843 -9.258 6.580 1.00 0.00 40 ARG A N 15
ATOM 22252 C CA . ARG A 1 44 ? -16.519 -10.091 5.539 1.00 0.00 40 ARG A CA 15
ATOM 22253 C C . ARG A 1 44 ? -15.509 -10.644 4.459 1.00 0.00 40 ARG A C 15
ATOM 22254 O O . ARG A 1 44 ? -15.610 -10.364 3.258 1.00 0.00 40 ARG A O 15
ATOM 22275 N N . ALA A 1 45 ? -14.533 -11.451 4.918 1.00 0.00 41 ALA A N 15
ATOM 22276 C CA . ALA A 1 45 ? -13.431 -12.021 4.093 1.00 0.00 41 ALA A CA 15
ATOM 22277 C C . ALA A 1 45 ? -12.531 -13.003 4.914 1.00 0.00 41 ALA A C 15
ATOM 22278 O O . ALA A 1 45 ? -12.342 -14.141 4.481 1.00 0.00 41 ALA A O 15
ATOM 22285 N N . GLY A 1 46 ? -11.931 -12.567 6.045 1.00 0.00 42 GLY A N 15
ATOM 22286 C CA . GLY A 1 46 ? -11.099 -13.450 6.910 1.00 0.00 42 GLY A CA 15
ATOM 22287 C C . GLY A 1 46 ? -9.590 -13.451 6.597 1.00 0.00 42 GLY A C 15
ATOM 22288 O O . GLY A 1 46 ? -9.075 -14.421 6.039 1.00 0.00 42 GLY A O 15
ATOM 22292 N N . ALA A 1 47 ? -8.876 -12.375 6.961 1.00 0.00 43 ALA A N 15
ATOM 22293 C CA . ALA A 1 47 ? -7.393 -12.316 6.842 1.00 0.00 43 ALA A CA 15
ATOM 22294 C C . ALA A 1 47 ? -6.650 -12.751 8.146 1.00 0.00 43 ALA A C 15
ATOM 22295 O O . ALA A 1 47 ? -6.937 -12.259 9.240 1.00 0.00 43 ALA A O 15
ATOM 22302 N N . ARG A 1 48 ? -5.665 -13.654 8.009 1.00 0.00 44 ARG A N 15
ATOM 22303 C CA . ARG A 1 48 ? -4.837 -14.140 9.154 1.00 0.00 44 ARG A CA 15
ATOM 22304 C C . ARG A 1 48 ? -3.686 -13.197 9.639 1.00 0.00 44 ARG A C 15
ATOM 22305 O O . ARG A 1 48 ? -3.495 -13.069 10.852 1.00 0.00 44 ARG A O 15
ATOM 22326 N N . ASN A 1 49 ? -2.908 -12.580 8.731 1.00 0.00 45 ASN A N 15
ATOM 22327 C CA . ASN A 1 49 ? -1.816 -11.631 9.094 1.00 0.00 45 ASN A CA 15
ATOM 22328 C C . ASN A 1 49 ? -2.142 -10.222 8.496 1.00 0.00 45 ASN A C 15
ATOM 22329 O O . ASN A 1 49 ? -2.523 -10.127 7.327 1.00 0.00 45 ASN A O 15
ATOM 22340 N N . VAL A 1 50 ? -2.024 -9.117 9.264 1.00 0.00 46 VAL A N 15
ATOM 22341 C CA . VAL A 1 50 ? -2.410 -7.756 8.748 1.00 0.00 46 VAL A CA 15
ATOM 22342 C C . VAL A 1 50 ? -1.363 -6.684 9.205 1.00 0.00 46 VAL A C 15
ATOM 22343 O O . VAL A 1 50 ? -1.342 -6.303 10.378 1.00 0.00 46 VAL A O 15
ATOM 22356 N N . GLN A 1 51 ? -0.546 -6.147 8.276 1.00 0.00 47 GLN A N 15
ATOM 22357 C CA . GLN A 1 51 ? 0.322 -4.960 8.547 1.00 0.00 47 GLN A CA 15
ATOM 22358 C C . GLN A 1 51 ? -0.453 -3.638 8.229 1.00 0.00 47 GLN A C 15
ATOM 22359 O O . GLN A 1 51 ? -0.689 -3.330 7.055 1.00 0.00 47 GLN A O 15
ATOM 22373 N N . ILE A 1 52 ? -0.819 -2.847 9.256 1.00 0.00 48 ILE A N 15
ATOM 22374 C CA . ILE A 1 52 ? -1.402 -1.480 9.060 1.00 0.00 48 ILE A CA 15
ATOM 22375 C C . ILE A 1 52 ? -0.293 -0.448 9.444 1.00 0.00 48 ILE A C 15
ATOM 22376 O O . ILE A 1 52 ? 0.026 -0.305 10.629 1.00 0.00 48 ILE A O 15
ATOM 22392 N N . THR A 1 53 ? 0.247 0.297 8.464 1.00 0.00 49 THR A N 15
ATOM 22393 C CA . THR A 1 53 ? 1.172 1.439 8.722 1.00 0.00 49 THR A CA 15
ATOM 22394 C C . THR A 1 53 ? 0.378 2.765 8.605 1.00 0.00 49 THR A C 15
ATOM 22395 O O . THR A 1 53 ? -0.289 2.986 7.593 1.00 0.00 49 THR A O 15
ATOM 22406 N N . ILE A 1 54 ? 0.508 3.666 9.595 1.00 0.00 50 ILE A N 15
ATOM 22407 C CA . ILE A 1 54 ? -0.014 5.060 9.486 1.00 0.00 50 ILE A CA 15
ATOM 22408 C C . ILE A 1 54 ? 1.091 6.110 9.853 1.00 0.00 50 ILE A C 15
ATOM 22409 O O . ILE A 1 54 ? 1.697 6.038 10.927 1.00 0.00 50 ILE A O 15
ATOM 22425 N N . SER A 1 55 ? 1.348 7.100 8.975 1.00 0.00 51 SER A N 15
ATOM 22426 C CA . SER A 1 55 ? 2.320 8.196 9.263 1.00 0.00 51 SER A CA 15
ATOM 22427 C C . SER A 1 55 ? 1.718 9.368 10.100 1.00 0.00 51 SER A C 15
ATOM 22428 O O . SER A 1 55 ? 0.593 9.818 9.858 1.00 0.00 51 SER A O 15
ATOM 22436 N N . ALA A 1 56 ? 2.504 9.878 11.062 1.00 0.00 52 ALA A N 15
ATOM 22437 C CA . ALA A 1 56 ? 2.094 11.004 11.935 1.00 0.00 52 ALA A CA 15
ATOM 22438 C C . ALA A 1 56 ? 2.918 12.316 11.733 1.00 0.00 52 ALA A C 15
ATOM 22439 O O . ALA A 1 56 ? 4.099 12.299 11.368 1.00 0.00 52 ALA A O 15
ATOM 22446 N N . GLU A 1 57 ? 2.307 13.458 12.101 1.00 0.00 53 GLU A N 15
ATOM 22447 C CA . GLU A 1 57 ? 3.029 14.761 12.242 1.00 0.00 53 GLU A CA 15
ATOM 22448 C C . GLU A 1 57 ? 4.090 14.830 13.406 1.00 0.00 53 GLU A C 15
ATOM 22449 O O . GLU A 1 57 ? 5.133 15.472 13.255 1.00 0.00 53 GLU A O 15
ATOM 22461 N N . ASN A 1 58 ? 3.809 14.217 14.576 1.00 0.00 54 ASN A N 15
ATOM 22462 C CA . ASN A 1 58 ? 4.711 14.220 15.764 1.00 0.00 54 ASN A CA 15
ATOM 22463 C C . ASN A 1 58 ? 4.584 12.875 16.577 1.00 0.00 54 ASN A C 15
ATOM 22464 O O . ASN A 1 58 ? 3.737 12.023 16.286 1.00 0.00 54 ASN A O 15
ATOM 22475 N N . ASP A 1 59 ? 5.418 12.687 17.618 1.00 0.00 55 ASP A N 15
ATOM 22476 C CA . ASP A 1 59 ? 5.349 11.503 18.535 1.00 0.00 55 ASP A CA 15
ATOM 22477 C C . ASP A 1 59 ? 4.005 11.353 19.349 1.00 0.00 55 ASP A C 15
ATOM 22478 O O . ASP A 1 59 ? 3.418 10.268 19.360 1.00 0.00 55 ASP A O 15
ATOM 22487 N N . GLU A 1 60 ? 3.469 12.430 19.964 1.00 0.00 56 GLU A N 15
ATOM 22488 C CA . GLU A 1 60 ? 2.096 12.421 20.566 1.00 0.00 56 GLU A CA 15
ATOM 22489 C C . GLU A 1 60 ? 0.915 12.183 19.556 1.00 0.00 56 GLU A C 15
ATOM 22490 O O . GLU A 1 60 ? -0.018 11.441 19.872 1.00 0.00 56 GLU A O 15
ATOM 22502 N N . GLN A 1 61 ? 0.976 12.737 18.329 1.00 0.00 57 GLN A N 15
ATOM 22503 C CA . GLN A 1 61 ? 0.114 12.286 17.192 1.00 0.00 57 GLN A CA 15
ATOM 22504 C C . GLN A 1 61 ? 0.294 10.790 16.754 1.00 0.00 57 GLN A C 15
ATOM 22505 O O . GLN A 1 61 ? -0.706 10.126 16.476 1.00 0.00 57 GLN A O 15
ATOM 22519 N N . ALA A 1 62 ? 1.524 10.238 16.726 1.00 0.00 58 ALA A N 15
ATOM 22520 C CA . ALA A 1 62 ? 1.762 8.772 16.618 1.00 0.00 58 ALA A CA 15
ATOM 22521 C C . ALA A 1 62 ? 1.144 7.893 17.759 1.00 0.00 58 ALA A C 15
ATOM 22522 O O . ALA A 1 62 ? 0.517 6.877 17.449 1.00 0.00 58 ALA A O 15
ATOM 22529 N N . LYS A 1 63 ? 1.229 8.306 19.045 1.00 0.00 59 LYS A N 15
ATOM 22530 C CA . LYS A 1 63 ? 0.347 7.782 20.131 1.00 0.00 59 LYS A CA 15
ATOM 22531 C C . LYS A 1 63 ? -1.190 7.867 19.827 1.00 0.00 59 LYS A C 15
ATOM 22532 O O . LYS A 1 63 ? -1.861 6.839 19.918 1.00 0.00 59 LYS A O 15
ATOM 22551 N N . GLU A 1 64 ? -1.753 9.042 19.493 1.00 0.00 60 GLU A N 15
ATOM 22552 C CA . GLU A 1 64 ? -3.221 9.174 19.233 1.00 0.00 60 GLU A CA 15
ATOM 22553 C C . GLU A 1 64 ? -3.756 8.435 17.955 1.00 0.00 60 GLU A C 15
ATOM 22554 O O . GLU A 1 64 ? -4.855 7.875 17.988 1.00 0.00 60 GLU A O 15
ATOM 22566 N N . LEU A 1 65 ? -2.972 8.344 16.864 1.00 0.00 61 LEU A N 15
ATOM 22567 C CA . LEU A 1 65 ? -3.216 7.367 15.759 1.00 0.00 61 LEU A CA 15
ATOM 22568 C C . LEU A 1 65 ? -3.074 5.847 16.149 1.00 0.00 61 LEU A C 15
ATOM 22569 O O . LEU A 1 65 ? -3.909 5.039 15.729 1.00 0.00 61 LEU A O 15
ATOM 22585 N N . LEU A 1 66 ? -2.084 5.452 16.980 1.00 0.00 62 LEU A N 15
ATOM 22586 C CA . LEU A 1 66 ? -2.097 4.153 17.727 1.00 0.00 62 LEU A CA 15
ATOM 22587 C C . LEU A 1 66 ? -3.373 3.891 18.599 1.00 0.00 62 LEU A C 15
ATOM 22588 O O . LEU A 1 66 ? -4.029 2.867 18.402 1.00 0.00 62 LEU A O 15
ATOM 22604 N N . GLU A 1 67 ? -3.756 4.815 19.496 1.00 0.00 63 GLU A N 15
ATOM 22605 C CA . GLU A 1 67 ? -5.065 4.789 20.216 1.00 0.00 63 GLU A CA 15
ATOM 22606 C C . GLU A 1 67 ? -6.365 4.755 19.322 1.00 0.00 63 GLU A C 15
ATOM 22607 O O . GLU A 1 67 ? -7.362 4.151 19.729 1.00 0.00 63 GLU A O 15
ATOM 22619 N N . LEU A 1 68 ? -6.367 5.349 18.114 1.00 0.00 64 LEU A N 15
ATOM 22620 C CA . LEU A 1 68 ? -7.393 5.084 17.060 1.00 0.00 64 LEU A CA 15
ATOM 22621 C C . LEU A 1 68 ? -7.364 3.625 16.479 1.00 0.00 64 LEU A C 15
ATOM 22622 O O . LEU A 1 68 ? -8.387 2.934 16.547 1.00 0.00 64 LEU A O 15
ATOM 22638 N N . ILE A 1 69 ? -6.226 3.143 15.930 1.00 0.00 65 ILE A N 15
ATOM 22639 C CA . ILE A 1 69 ? -6.101 1.744 15.398 1.00 0.00 65 ILE A CA 15
ATOM 22640 C C . ILE A 1 69 ? -6.298 0.636 16.500 1.00 0.00 65 ILE A C 15
ATOM 22641 O O . ILE A 1 69 ? -7.039 -0.314 16.244 1.00 0.00 65 ILE A O 15
ATOM 22657 N N . ALA A 1 70 ? -5.696 0.730 17.703 1.00 0.00 66 ALA A N 15
ATOM 22658 C CA . ALA A 1 70 ? -6.012 -0.178 18.843 1.00 0.00 66 ALA A CA 15
ATOM 22659 C C . ALA A 1 70 ? -7.525 -0.320 19.224 1.00 0.00 66 ALA A C 15
ATOM 22660 O O . ALA A 1 70 ? -8.010 -1.446 19.348 1.00 0.00 66 ALA A O 15
ATOM 22667 N N . ARG A 1 71 ? -8.283 0.791 19.318 1.00 0.00 67 ARG A N 15
ATOM 22668 C CA . ARG A 1 71 ? -9.774 0.758 19.419 1.00 0.00 67 ARG A CA 15
ATOM 22669 C C . ARG A 1 71 ? -10.525 0.149 18.179 1.00 0.00 67 ARG A C 15
ATOM 22670 O O . ARG A 1 71 ? -11.451 -0.638 18.382 1.00 0.00 67 ARG A O 15
ATOM 22691 N N . LEU A 1 72 ? -10.125 0.446 16.923 1.00 0.00 68 LEU A N 15
ATOM 22692 C CA . LEU A 1 72 ? -10.556 -0.334 15.716 1.00 0.00 68 LEU A CA 15
ATOM 22693 C C . LEU A 1 72 ? -10.301 -1.883 15.780 1.00 0.00 68 LEU A C 15
ATOM 22694 O O . LEU A 1 72 ? -11.216 -2.672 15.535 1.00 0.00 68 LEU A O 15
ATOM 22710 N N . LEU A 1 73 ? -9.075 -2.311 16.116 1.00 0.00 69 LEU A N 15
ATOM 22711 C CA . LEU A 1 73 ? -8.713 -3.748 16.289 1.00 0.00 69 LEU A CA 15
ATOM 22712 C C . LEU A 1 73 ? -9.377 -4.473 17.516 1.00 0.00 69 LEU A C 15
ATOM 22713 O O . LEU A 1 73 ? -9.744 -5.646 17.391 1.00 0.00 69 LEU A O 15
ATOM 22729 N N . GLN A 1 74 ? -9.599 -3.788 18.656 1.00 0.00 70 GLN A N 15
ATOM 22730 C CA . GLN A 1 74 ? -10.551 -4.233 19.720 1.00 0.00 70 GLN A CA 15
ATOM 22731 C C . GLN A 1 74 ? -12.057 -4.315 19.278 1.00 0.00 70 GLN A C 15
ATOM 22732 O O . GLN A 1 74 ? -12.702 -5.328 19.558 1.00 0.00 70 GLN A O 15
ATOM 22746 N N . LYS A 1 75 ? -12.610 -3.300 18.573 1.00 0.00 71 LYS A N 15
ATOM 22747 C CA . LYS A 1 75 ? -13.935 -3.393 17.878 1.00 0.00 71 LYS A CA 15
ATOM 22748 C C . LYS A 1 75 ? -14.093 -4.598 16.884 1.00 0.00 71 LYS A C 15
ATOM 22749 O O . LYS A 1 75 ? -15.099 -5.307 16.950 1.00 0.00 71 LYS A O 15
ATOM 22768 N N . LEU A 1 76 ? -13.119 -4.831 15.984 1.00 0.00 72 LEU A N 15
ATOM 22769 C CA . LEU A 1 76 ? -13.072 -6.047 15.121 1.00 0.00 72 LEU A CA 15
ATOM 22770 C C . LEU A 1 76 ? -12.870 -7.406 15.880 1.00 0.00 72 LEU A C 15
ATOM 22771 O O . LEU A 1 76 ? -13.580 -8.368 15.572 1.00 0.00 72 LEU A O 15
ATOM 22787 N N . GLY A 1 77 ? -11.943 -7.494 16.853 1.00 0.00 73 GLY A N 15
ATOM 22788 C CA . GLY A 1 77 ? -11.812 -8.677 17.745 1.00 0.00 73 GLY A CA 15
ATOM 22789 C C . GLY A 1 77 ? -10.609 -9.579 17.424 1.00 0.00 73 GLY A C 15
ATOM 22790 O O . GLY A 1 77 ? -10.787 -10.662 16.861 1.00 0.00 73 GLY A O 15
ATOM 22794 N N . TYR A 1 78 ? -9.395 -9.145 17.800 1.00 0.00 74 TYR A N 15
ATOM 22795 C CA . TYR A 1 78 ? -8.140 -9.864 17.439 1.00 0.00 74 TYR A CA 15
ATOM 22796 C C . TYR A 1 78 ? -7.259 -10.174 18.688 1.00 0.00 74 TYR A C 15
ATOM 22797 O O . TYR A 1 78 ? -7.136 -9.366 19.614 1.00 0.00 74 TYR A O 15
ATOM 22815 N N . LYS A 1 79 ? -6.597 -11.344 18.669 1.00 0.00 75 LYS A N 15
ATOM 22816 C CA . LYS A 1 79 ? -5.655 -11.767 19.745 1.00 0.00 75 LYS A CA 15
ATOM 22817 C C . LYS A 1 79 ? -4.270 -11.034 19.745 1.00 0.00 75 LYS A C 15
ATOM 22818 O O . LYS A 1 79 ? -3.950 -10.355 20.723 1.00 0.00 75 LYS A O 15
ATOM 22837 N N . ASP A 1 80 ? -3.454 -11.160 18.680 1.00 0.00 76 ASP A N 15
ATOM 22838 C CA . ASP A 1 80 ? -2.029 -10.735 18.708 1.00 0.00 76 ASP A CA 15
ATOM 22839 C C . ASP A 1 80 ? -1.877 -9.367 17.972 1.00 0.00 76 ASP A C 15
ATOM 22840 O O . ASP A 1 80 ? -1.527 -9.298 16.788 1.00 0.00 76 ASP A O 15
ATOM 22849 N N . ILE A 1 81 ? -2.148 -8.267 18.694 1.00 0.00 77 ILE A N 15
ATOM 22850 C CA . ILE A 1 81 ? -2.078 -6.881 18.137 1.00 0.00 77 ILE A CA 15
ATOM 22851 C C . ILE A 1 81 ? -0.642 -6.338 18.444 1.00 0.00 77 ILE A C 15
ATOM 22852 O O . ILE A 1 81 ? -0.367 -5.841 19.541 1.00 0.00 77 ILE A O 15
ATOM 22868 N N . ASN A 1 82 ? 0.282 -6.465 17.475 1.00 0.00 78 ASN A N 15
ATOM 22869 C CA . ASN A 1 82 ? 1.733 -6.232 17.721 1.00 0.00 78 ASN A CA 15
ATOM 22870 C C . ASN A 1 82 ? 2.134 -4.783 17.307 1.00 0.00 78 ASN A C 15
ATOM 22871 O O . ASN A 1 82 ? 2.276 -4.467 16.122 1.00 0.00 78 ASN A O 15
ATOM 22882 N N . VAL A 1 83 ? 2.343 -3.909 18.302 1.00 0.00 79 VAL A N 15
ATOM 22883 C CA . VAL A 1 83 ? 2.809 -2.511 18.080 1.00 0.00 79 VAL A CA 15
ATOM 22884 C C . VAL A 1 83 ? 4.324 -2.440 17.665 1.00 0.00 79 VAL A C 15
ATOM 22885 O O . VAL A 1 83 ? 5.213 -2.932 18.368 1.00 0.00 79 VAL A O 15
ATOM 22898 N N . ARG A 1 84 ? 4.597 -1.842 16.496 1.00 0.00 80 ARG A N 15
ATOM 22899 C CA . ARG A 1 84 ? 5.939 -1.865 15.851 1.00 0.00 80 ARG A CA 15
ATOM 22900 C C . ARG A 1 84 ? 6.250 -0.440 15.275 1.00 0.00 80 ARG A C 15
ATOM 22901 O O . ARG A 1 84 ? 6.232 -0.219 14.061 1.00 0.00 80 ARG A O 15
ATOM 22922 N N . VAL A 1 85 ? 6.504 0.547 16.158 1.00 0.00 81 VAL A N 15
ATOM 22923 C CA . VAL A 1 85 ? 6.517 1.994 15.771 1.00 0.00 81 VAL A CA 15
ATOM 22924 C C . VAL A 1 85 ? 7.939 2.411 15.269 1.00 0.00 81 VAL A C 15
ATOM 22925 O O . VAL A 1 85 ? 8.924 2.411 16.013 1.00 0.00 81 VAL A O 15
ATOM 22938 N N . ASN A 1 86 ? 8.009 2.814 13.994 1.00 0.00 82 ASN A N 15
ATOM 22939 C CA . ASN A 1 86 ? 9.238 3.335 13.343 1.00 0.00 82 ASN A CA 15
ATOM 22940 C C . ASN A 1 86 ? 9.266 4.905 13.406 1.00 0.00 82 ASN A C 15
ATOM 22941 O O . ASN A 1 86 ? 9.056 5.602 12.408 1.00 0.00 82 ASN A O 15
ATOM 22952 N N . GLY A 1 87 ? 9.496 5.458 14.617 1.00 0.00 83 GLY A N 15
ATOM 22953 C CA . GLY A 1 87 ? 9.386 6.922 14.880 1.00 0.00 83 GLY A CA 15
ATOM 22954 C C . GLY A 1 87 ? 7.953 7.489 14.805 1.00 0.00 83 GLY A C 15
ATOM 22955 O O . GLY A 1 87 ? 7.137 7.274 15.704 1.00 0.00 83 GLY A O 15
ATOM 22959 N N . THR A 1 88 ? 7.655 8.189 13.706 1.00 0.00 84 THR A N 15
ATOM 22960 C CA . THR A 1 88 ? 6.256 8.592 13.346 1.00 0.00 84 THR A CA 15
ATOM 22961 C C . THR A 1 88 ? 5.485 7.592 12.400 1.00 0.00 84 THR A C 15
ATOM 22962 O O . THR A 1 88 ? 4.273 7.745 12.227 1.00 0.00 84 THR A O 15
ATOM 22973 N N . GLU A 1 89 ? 6.153 6.579 11.801 1.00 0.00 85 GLU A N 15
ATOM 22974 C CA . GLU A 1 89 ? 5.514 5.487 11.015 1.00 0.00 85 GLU A CA 15
ATOM 22975 C C . GLU A 1 89 ? 4.998 4.369 11.980 1.00 0.00 85 GLU A C 15
ATOM 22976 O O . GLU A 1 89 ? 5.760 3.566 12.529 1.00 0.00 85 GLU A O 15
ATOM 22988 N N . VAL A 1 90 ? 3.682 4.363 12.230 1.00 0.00 86 VAL A N 15
ATOM 22989 C CA . VAL A 1 90 ? 3.050 3.493 13.263 1.00 0.00 86 VAL A CA 15
ATOM 22990 C C . VAL A 1 90 ? 2.594 2.170 12.576 1.00 0.00 86 VAL A C 15
ATOM 22991 O O . VAL A 1 90 ? 1.490 2.113 12.023 1.00 0.00 86 VAL A O 15
ATOM 23004 N N . LYS A 1 91 ? 3.427 1.110 12.620 1.00 0.00 87 LYS A N 15
ATOM 23005 C CA . LYS A 1 91 ? 3.061 -0.215 12.055 1.00 0.00 87 LYS A CA 15
ATOM 23006 C C . LYS A 1 91 ? 2.415 -1.096 13.157 1.00 0.00 87 LYS A C 15
ATOM 23007 O O . LYS A 1 91 ? 3.078 -1.476 14.124 1.00 0.00 87 LYS A O 15
ATOM 23026 N N . ILE A 1 92 ? 1.122 -1.419 13.024 1.00 0.00 88 ILE A N 15
ATOM 23027 C CA . ILE A 1 92 ? 0.416 -2.308 13.996 1.00 0.00 88 ILE A CA 15
ATOM 23028 C C . ILE A 1 92 ? 0.089 -3.632 13.234 1.00 0.00 88 ILE A C 15
ATOM 23029 O O . ILE A 1 92 ? -0.605 -3.650 12.210 1.00 0.00 88 ILE A O 15
ATOM 23045 N N . GLU A 1 93 ? 0.668 -4.728 13.741 1.00 0.00 89 GLU A N 15
ATOM 23046 C CA . GLU A 1 93 ? 0.842 -5.985 12.980 1.00 0.00 89 GLU A CA 15
ATOM 23047 C C . GLU A 1 93 ? -0.013 -7.114 13.638 1.00 0.00 89 GLU A C 15
ATOM 23048 O O . GLU A 1 93 ? 0.330 -7.676 14.684 1.00 0.00 89 GLU A O 15
ATOM 23060 N N . VAL A 1 94 ? -1.167 -7.420 13.025 1.00 0.00 90 VAL A N 15
ATOM 23061 C CA . VAL A 1 94 ? -2.149 -8.407 13.570 1.00 0.00 90 VAL A CA 15
ATOM 23062 C C . VAL A 1 94 ? -1.695 -9.858 13.219 1.00 0.00 90 VAL A C 15
ATOM 23063 O O . VAL A 1 94 ? -1.444 -10.163 12.050 1.00 0.00 90 VAL A O 15
ATOM 23076 N N . ARG A 1 95 ? -1.689 -10.759 14.212 1.00 0.00 91 ARG A N 15
ATOM 23077 C CA . ARG A 1 95 ? -1.751 -12.228 13.970 1.00 0.00 91 ARG A CA 15
ATOM 23078 C C . ARG A 1 95 ? -3.101 -12.804 14.532 1.00 0.00 91 ARG A C 15
ATOM 23079 O O . ARG A 1 95 ? -3.493 -12.537 15.675 1.00 0.00 91 ARG A O 15
ATOM 23100 N N . VAL A 1 96 ? -3.803 -13.625 13.727 1.00 0.00 92 VAL A N 15
ATOM 23101 C CA . VAL A 1 96 ? -5.081 -14.277 14.144 1.00 0.00 92 VAL A CA 15
ATOM 23102 C C . VAL A 1 96 ? -4.730 -15.748 14.467 1.00 0.00 92 VAL A C 15
ATOM 23103 O O . VAL A 1 96 ? -5.382 -16.415 15.278 1.00 0.00 92 VAL A O 15
ATOM 23116 N N . HIS A 1 3 ? 6.261 13.969 0.177 1.00 0.00 -1 HIS A N 16
ATOM 23117 C CA . HIS A 1 3 ? 7.260 13.984 1.275 1.00 0.00 -1 HIS A CA 16
ATOM 23118 C C . HIS A 1 3 ? 6.713 13.129 2.458 1.00 0.00 -1 HIS A C 16
ATOM 23119 O O . HIS A 1 3 ? 6.928 11.913 2.456 1.00 0.00 -1 HIS A O 16
ATOM 23133 N N . MET A 1 4 ? 5.979 13.708 3.426 1.00 0.00 0 MET A N 16
ATOM 23134 C CA . MET A 1 4 ? 5.348 12.952 4.548 1.00 0.00 0 MET A CA 16
ATOM 23135 C C . MET A 1 4 ? 3.890 13.472 4.742 1.00 0.00 0 MET A C 16
ATOM 23136 O O . MET A 1 4 ? 3.680 14.681 4.912 1.00 0.00 0 MET A O 16
ATOM 23150 N N . LYS A 1 5 ? 2.879 12.580 4.734 1.00 0.00 1 LYS A N 16
ATOM 23151 C CA . LYS A 1 5 ? 1.486 12.968 5.096 1.00 0.00 1 LYS A CA 16
ATOM 23152 C C . LYS A 1 5 ? 0.953 12.047 6.241 1.00 0.00 1 LYS A C 16
ATOM 23153 O O . LYS A 1 5 ? 1.614 11.936 7.275 1.00 0.00 1 LYS A O 16
ATOM 23172 N N . VAL A 1 6 ? -0.226 11.422 6.117 1.00 0.00 2 VAL A N 16
ATOM 23173 C CA . VAL A 1 6 ? -0.649 10.316 7.031 1.00 0.00 2 VAL A CA 16
ATOM 23174 C C . VAL A 1 6 ? -0.758 9.077 6.095 1.00 0.00 2 VAL A C 16
ATOM 23175 O O . VAL A 1 6 ? -1.808 8.835 5.487 1.00 0.00 2 VAL A O 16
ATOM 23188 N N . ASP A 1 7 ? 0.362 8.348 5.923 1.00 0.00 3 ASP A N 16
ATOM 23189 C CA . ASP A 1 7 ? 0.506 7.329 4.852 1.00 0.00 3 ASP A CA 16
ATOM 23190 C C . ASP A 1 7 ? -0.029 5.956 5.364 1.00 0.00 3 ASP A C 16
ATOM 23191 O O . ASP A 1 7 ? 0.687 5.178 6.006 1.00 0.00 3 ASP A O 16
ATOM 23200 N N . ILE A 1 8 ? -1.310 5.679 5.093 1.00 0.00 4 ILE A N 16
ATOM 23201 C CA . ILE A 1 8 ? -2.048 4.529 5.692 1.00 0.00 4 ILE A CA 16
ATOM 23202 C C . ILE A 1 8 ? -1.830 3.291 4.759 1.00 0.00 4 ILE A C 16
ATOM 23203 O O . ILE A 1 8 ? -2.565 3.107 3.786 1.00 0.00 4 ILE A O 16
ATOM 23219 N N . THR A 1 9 ? -0.794 2.482 5.040 1.00 0.00 5 THR A N 16
ATOM 23220 C CA . THR A 1 9 ? -0.395 1.322 4.191 1.00 0.00 5 THR A CA 16
ATOM 23221 C C . THR A 1 9 ? -0.840 0.004 4.894 1.00 0.00 5 THR A C 16
ATOM 23222 O O . THR A 1 9 ? -0.230 -0.440 5.874 1.00 0.00 5 THR A O 16
ATOM 23233 N N . ILE A 1 10 ? -1.931 -0.599 4.393 1.00 0.00 6 ILE A N 16
ATOM 23234 C CA . ILE A 1 10 ? -2.576 -1.781 5.040 1.00 0.00 6 ILE A CA 16
ATOM 23235 C C . ILE A 1 10 ? -2.184 -3.050 4.216 1.00 0.00 6 ILE A C 16
ATOM 23236 O O . ILE A 1 10 ? -2.717 -3.286 3.129 1.00 0.00 6 ILE A O 16
ATOM 23252 N N . LYS A 1 11 ? -1.278 -3.875 4.767 1.00 0.00 7 LYS A N 16
ATOM 23253 C CA . LYS A 1 11 ? -0.866 -5.173 4.168 1.00 0.00 7 LYS A CA 16
ATOM 23254 C C . LYS A 1 11 ? -1.759 -6.332 4.721 1.00 0.00 7 LYS A C 16
ATOM 23255 O O . LYS A 1 11 ? -1.586 -6.802 5.853 1.00 0.00 7 LYS A O 16
ATOM 23274 N N . ILE A 1 12 ? -2.718 -6.789 3.898 1.00 0.00 8 ILE A N 16
ATOM 23275 C CA . ILE A 1 12 ? -3.707 -7.839 4.280 1.00 0.00 8 ILE A CA 16
ATOM 23276 C C . ILE A 1 12 ? -3.120 -9.217 3.803 1.00 0.00 8 ILE A C 16
ATOM 23277 O O . ILE A 1 12 ? -3.269 -9.595 2.634 1.00 0.00 8 ILE A O 16
ATOM 23293 N N . GLN A 1 13 ? -2.420 -9.947 4.693 1.00 0.00 9 GLN A N 16
ATOM 23294 C CA . GLN A 1 13 ? -1.573 -11.114 4.309 1.00 0.00 9 GLN A CA 16
ATOM 23295 C C . GLN A 1 13 ? -2.349 -12.467 4.445 1.00 0.00 9 GLN A C 16
ATOM 23296 O O . GLN A 1 13 ? -2.627 -12.940 5.552 1.00 0.00 9 GLN A O 16
ATOM 23310 N N . ARG A 1 14 ? -2.706 -13.074 3.297 1.00 0.00 10 ARG A N 16
ATOM 23311 C CA . ARG A 1 14 ? -3.630 -14.247 3.248 1.00 0.00 10 ARG A CA 16
ATOM 23312 C C . ARG A 1 14 ? -2.969 -15.469 2.525 1.00 0.00 10 ARG A C 16
ATOM 23313 O O . ARG A 1 14 ? -3.304 -15.774 1.375 1.00 0.00 10 ARG A O 16
ATOM 23334 N N . ASP A 1 15 ? -2.028 -16.173 3.191 1.00 0.00 11 ASP A N 16
ATOM 23335 C CA . ASP A 1 15 ? -1.337 -17.391 2.636 1.00 0.00 11 ASP A CA 16
ATOM 23336 C C . ASP A 1 15 ? -0.759 -17.247 1.179 1.00 0.00 11 ASP A C 16
ATOM 23337 O O . ASP A 1 15 ? -1.211 -17.901 0.233 1.00 0.00 11 ASP A O 16
ATOM 23346 N N . GLY A 1 16 ? 0.202 -16.325 0.985 1.00 0.00 12 GLY A N 16
ATOM 23347 C CA . GLY A 1 16 ? 0.611 -15.890 -0.383 1.00 0.00 12 GLY A CA 16
ATOM 23348 C C . GLY A 1 16 ? -0.153 -14.697 -1.014 1.00 0.00 12 GLY A C 16
ATOM 23349 O O . GLY A 1 16 ? 0.472 -13.874 -1.686 1.00 0.00 12 GLY A O 16
ATOM 23353 N N . GLN A 1 17 ? -1.481 -14.589 -0.823 1.00 0.00 13 GLN A N 16
ATOM 23354 C CA . GLN A 1 17 ? -2.289 -13.432 -1.311 1.00 0.00 13 GLN A CA 16
ATOM 23355 C C . GLN A 1 17 ? -2.130 -12.184 -0.377 1.00 0.00 13 GLN A C 16
ATOM 23356 O O . GLN A 1 17 ? -2.974 -11.911 0.485 1.00 0.00 13 GLN A O 16
ATOM 23370 N N . GLU A 1 18 ? -1.035 -11.425 -0.559 1.00 0.00 14 GLU A N 16
ATOM 23371 C CA . GLU A 1 18 ? -0.749 -10.209 0.250 1.00 0.00 14 GLU A CA 16
ATOM 23372 C C . GLU A 1 18 ? -1.300 -8.933 -0.458 1.00 0.00 14 GLU A C 16
ATOM 23373 O O . GLU A 1 18 ? -0.733 -8.444 -1.440 1.00 0.00 14 GLU A O 16
ATOM 23385 N N . ILE A 1 19 ? -2.432 -8.407 0.044 1.00 0.00 15 ILE A N 16
ATOM 23386 C CA . ILE A 1 19 ? -3.148 -7.266 -0.601 1.00 0.00 15 ILE A CA 16
ATOM 23387 C C . ILE A 1 19 ? -2.715 -5.957 0.140 1.00 0.00 15 ILE A C 16
ATOM 23388 O O . ILE A 1 19 ? -3.131 -5.706 1.277 1.00 0.00 15 ILE A O 16
ATOM 23404 N N . GLU A 1 20 ? -1.876 -5.140 -0.517 1.00 0.00 16 GLU A N 16
ATOM 23405 C CA . GLU A 1 20 ? -1.303 -3.898 0.071 1.00 0.00 16 GLU A CA 16
ATOM 23406 C C . GLU A 1 20 ? -1.990 -2.602 -0.465 1.00 0.00 16 GLU A C 16
ATOM 23407 O O . GLU A 1 20 ? -1.993 -2.339 -1.672 1.00 0.00 16 GLU A O 16
ATOM 23419 N N . ILE A 1 21 ? -2.591 -1.805 0.442 1.00 0.00 17 ILE A N 16
ATOM 23420 C CA . ILE A 1 21 ? -3.392 -0.597 0.064 1.00 0.00 17 ILE A CA 16
ATOM 23421 C C . ILE A 1 21 ? -2.763 0.649 0.770 1.00 0.00 17 ILE A C 16
ATOM 23422 O O . ILE A 1 21 ? -2.893 0.786 1.992 1.00 0.00 17 ILE A O 16
ATOM 23438 N N . ASP A 1 22 ? -2.138 1.567 0.008 1.00 0.00 18 ASP A N 16
ATOM 23439 C CA . ASP A 1 22 ? -1.588 2.850 0.535 1.00 0.00 18 ASP A CA 16
ATOM 23440 C C . ASP A 1 22 ? -2.527 4.073 0.251 1.00 0.00 18 ASP A C 16
ATOM 23441 O O . ASP A 1 22 ? -2.898 4.333 -0.899 1.00 0.00 18 ASP A O 16
ATOM 23450 N N . ILE A 1 23 ? -2.912 4.839 1.295 1.00 0.00 19 ILE A N 16
ATOM 23451 C CA . ILE A 1 23 ? -3.726 6.090 1.129 1.00 0.00 19 ILE A CA 16
ATOM 23452 C C . ILE A 1 23 ? -3.110 7.264 1.975 1.00 0.00 19 ILE A C 16
ATOM 23453 O O . ILE A 1 23 ? -2.969 7.159 3.196 1.00 0.00 19 ILE A O 16
ATOM 23469 N N . ARG A 1 24 ? -2.758 8.399 1.334 1.00 0.00 20 ARG A N 16
ATOM 23470 C CA . ARG A 1 24 ? -2.257 9.618 2.041 1.00 0.00 20 ARG A CA 16
ATOM 23471 C C . ARG A 1 24 ? -3.426 10.617 2.343 1.00 0.00 20 ARG A C 16
ATOM 23472 O O . ARG A 1 24 ? -4.018 11.178 1.416 1.00 0.00 20 ARG A O 16
ATOM 23493 N N . VAL A 1 25 ? -3.742 10.856 3.630 1.00 0.00 21 VAL A N 16
ATOM 23494 C CA . VAL A 1 25 ? -4.919 11.702 4.037 1.00 0.00 21 VAL A CA 16
ATOM 23495 C C . VAL A 1 25 ? -4.477 12.768 5.107 1.00 0.00 21 VAL A C 16
ATOM 23496 O O . VAL A 1 25 ? -3.630 12.493 5.956 1.00 0.00 21 VAL A O 16
ATOM 23509 N N . SER A 1 26 ? -5.070 13.983 5.129 1.00 0.00 22 SER A N 16
ATOM 23510 C CA . SER A 1 26 ? -5.024 14.872 6.335 1.00 0.00 22 SER A CA 16
ATOM 23511 C C . SER A 1 26 ? -6.183 15.905 6.306 1.00 0.00 22 SER A C 16
ATOM 23512 O O . SER A 1 26 ? -6.095 16.897 5.570 1.00 0.00 22 SER A O 16
ATOM 23520 N N . THR A 1 27 ? -7.259 15.675 7.080 1.00 0.00 23 THR A N 16
ATOM 23521 C CA . THR A 1 27 ? -8.497 16.517 6.995 1.00 0.00 23 THR A CA 16
ATOM 23522 C C . THR A 1 27 ? -9.522 16.401 8.174 1.00 0.00 23 THR A C 16
ATOM 23523 O O . THR A 1 27 ? -10.159 17.417 8.465 1.00 0.00 23 THR A O 16
ATOM 23534 N N . GLY A 1 28 ? -9.799 15.211 8.747 1.00 0.00 24 GLY A N 16
ATOM 23535 C CA . GLY A 1 28 ? -10.990 15.003 9.630 1.00 0.00 24 GLY A CA 16
ATOM 23536 C C . GLY A 1 28 ? -12.355 14.991 8.899 1.00 0.00 24 GLY A C 16
ATOM 23537 O O . GLY A 1 28 ? -13.135 15.934 9.051 1.00 0.00 24 GLY A O 16
ATOM 23541 N N . LYS A 1 29 ? -12.594 13.954 8.078 1.00 0.00 25 LYS A N 16
ATOM 23542 C CA . LYS A 1 29 ? -13.826 13.800 7.241 1.00 0.00 25 LYS A CA 16
ATOM 23543 C C . LYS A 1 29 ? -13.743 12.534 6.327 1.00 0.00 25 LYS A C 16
ATOM 23544 O O . LYS A 1 29 ? -14.586 11.640 6.442 1.00 0.00 25 LYS A O 16
ATOM 23563 N N . GLU A 1 30 ? -12.754 12.465 5.414 1.00 0.00 26 GLU A N 16
ATOM 23564 C CA . GLU A 1 30 ? -12.590 11.313 4.476 1.00 0.00 26 GLU A CA 16
ATOM 23565 C C . GLU A 1 30 ? -11.807 10.082 5.049 1.00 0.00 26 GLU A C 16
ATOM 23566 O O . GLU A 1 30 ? -12.066 8.958 4.609 1.00 0.00 26 GLU A O 16
ATOM 23578 N N . LEU A 1 31 ? -10.926 10.252 6.061 1.00 0.00 27 LEU A N 16
ATOM 23579 C CA . LEU A 1 31 ? -10.494 9.136 6.962 1.00 0.00 27 LEU A CA 16
ATOM 23580 C C . LEU A 1 31 ? -11.673 8.350 7.617 1.00 0.00 27 LEU A C 16
ATOM 23581 O O . LEU A 1 31 ? -11.694 7.125 7.530 1.00 0.00 27 LEU A O 16
ATOM 23597 N N . GLU A 1 32 ? -12.649 9.033 8.233 1.00 0.00 28 GLU A N 16
ATOM 23598 C CA . GLU A 1 32 ? -13.832 8.395 8.869 1.00 0.00 28 GLU A CA 16
ATOM 23599 C C . GLU A 1 32 ? -14.745 7.547 7.910 1.00 0.00 28 GLU A C 16
ATOM 23600 O O . GLU A 1 32 ? -15.208 6.469 8.294 1.00 0.00 28 GLU A O 16
ATOM 23612 N N . ARG A 1 33 ? -14.933 7.984 6.649 1.00 0.00 29 ARG A N 16
ATOM 23613 C CA . ARG A 1 33 ? -15.414 7.099 5.544 1.00 0.00 29 ARG A CA 16
ATOM 23614 C C . ARG A 1 33 ? -14.427 5.951 5.137 1.00 0.00 29 ARG A C 16
ATOM 23615 O O . ARG A 1 33 ? -14.825 4.782 5.163 1.00 0.00 29 ARG A O 16
ATOM 23636 N N . ALA A 1 34 ? -13.167 6.258 4.760 1.00 0.00 30 ALA A N 16
ATOM 23637 C CA . ALA A 1 34 ? -12.172 5.237 4.331 1.00 0.00 30 ALA A CA 16
ATOM 23638 C C . ALA A 1 34 ? -11.772 4.163 5.393 1.00 0.00 30 ALA A C 16
ATOM 23639 O O . ALA A 1 34 ? -11.820 2.974 5.081 1.00 0.00 30 ALA A O 16
ATOM 23646 N N . LEU A 1 35 ? -11.434 4.547 6.640 1.00 0.00 31 LEU A N 16
ATOM 23647 C CA . LEU A 1 35 ? -11.253 3.601 7.780 1.00 0.00 31 LEU A CA 16
ATOM 23648 C C . LEU A 1 35 ? -12.467 2.647 8.079 1.00 0.00 31 LEU A C 16
ATOM 23649 O O . LEU A 1 35 ? -12.226 1.459 8.304 1.00 0.00 31 LEU A O 16
ATOM 23665 N N . GLN A 1 36 ? -13.737 3.110 8.052 1.00 0.00 32 GLN A N 16
ATOM 23666 C CA . GLN A 1 36 ? -14.925 2.215 8.175 1.00 0.00 32 GLN A CA 16
ATOM 23667 C C . GLN A 1 36 ? -15.157 1.237 6.968 1.00 0.00 32 GLN A C 16
ATOM 23668 O O . GLN A 1 36 ? -15.419 0.053 7.198 1.00 0.00 32 GLN A O 16
ATOM 23682 N N . GLU A 1 37 ? -15.022 1.670 5.693 1.00 0.00 33 GLU A N 16
ATOM 23683 C CA . GLU A 1 37 ? -14.935 0.715 4.545 1.00 0.00 33 GLU A CA 16
ATOM 23684 C C . GLU A 1 37 ? -13.659 -0.210 4.520 1.00 0.00 33 GLU A C 16
ATOM 23685 O O . GLU A 1 37 ? -13.771 -1.355 4.088 1.00 0.00 33 GLU A O 16
ATOM 23697 N N . LEU A 1 38 ? -12.481 0.208 5.021 1.00 0.00 34 LEU A N 16
ATOM 23698 C CA . LEU A 1 38 ? -11.308 -0.698 5.243 1.00 0.00 34 LEU A CA 16
ATOM 23699 C C . LEU A 1 38 ? -11.474 -1.742 6.409 1.00 0.00 34 LEU A C 16
ATOM 23700 O O . LEU A 1 38 ? -11.163 -2.920 6.211 1.00 0.00 34 LEU A O 16
ATOM 23716 N N . GLU A 1 39 ? -12.030 -1.351 7.577 1.00 0.00 35 GLU A N 16
ATOM 23717 C CA . GLU A 1 39 ? -12.692 -2.279 8.554 1.00 0.00 35 GLU A CA 16
ATOM 23718 C C . GLU A 1 39 ? -13.649 -3.354 7.912 1.00 0.00 35 GLU A C 16
ATOM 23719 O O . GLU A 1 39 ? -13.430 -4.564 8.045 1.00 0.00 35 GLU A O 16
ATOM 23731 N N . LYS A 1 40 ? -14.677 -2.892 7.180 1.00 0.00 36 LYS A N 16
ATOM 23732 C CA . LYS A 1 40 ? -15.564 -3.737 6.335 1.00 0.00 36 LYS A CA 16
ATOM 23733 C C . LYS A 1 40 ? -14.842 -4.613 5.249 1.00 0.00 36 LYS A C 16
ATOM 23734 O O . LYS A 1 40 ? -15.169 -5.793 5.124 1.00 0.00 36 LYS A O 16
ATOM 23753 N N . ALA A 1 41 ? -13.847 -4.084 4.509 1.00 0.00 37 ALA A N 16
ATOM 23754 C CA . ALA A 1 41 ? -12.959 -4.873 3.613 1.00 0.00 37 ALA A CA 16
ATOM 23755 C C . ALA A 1 41 ? -12.138 -6.040 4.243 1.00 0.00 37 ALA A C 16
ATOM 23756 O O . ALA A 1 41 ? -11.999 -7.083 3.600 1.00 0.00 37 ALA A O 16
ATOM 23763 N N . LEU A 1 42 ? -11.652 -5.916 5.493 1.00 0.00 38 LEU A N 16
ATOM 23764 C CA . LEU A 1 42 ? -11.166 -7.079 6.288 1.00 0.00 38 LEU A CA 16
ATOM 23765 C C . LEU A 1 42 ? -12.239 -8.200 6.554 1.00 0.00 38 LEU A C 16
ATOM 23766 O O . LEU A 1 42 ? -11.924 -9.381 6.377 1.00 0.00 38 LEU A O 16
ATOM 23782 N N . ALA A 1 43 ? -13.495 -7.847 6.901 1.00 0.00 39 ALA A N 16
ATOM 23783 C CA . ALA A 1 43 ? -14.647 -8.793 6.855 1.00 0.00 39 ALA A CA 16
ATOM 23784 C C . ALA A 1 43 ? -15.069 -9.342 5.442 1.00 0.00 39 ALA A C 16
ATOM 23785 O O . ALA A 1 43 ? -15.390 -10.528 5.338 1.00 0.00 39 ALA A O 16
ATOM 23792 N N . ARG A 1 44 ? -15.026 -8.533 4.358 1.00 0.00 40 ARG A N 16
ATOM 23793 C CA . ARG A 1 44 ? -15.086 -9.043 2.948 1.00 0.00 40 ARG A CA 16
ATOM 23794 C C . ARG A 1 44 ? -13.964 -10.085 2.564 1.00 0.00 40 ARG A C 16
ATOM 23795 O O . ARG A 1 44 ? -14.256 -11.104 1.933 1.00 0.00 40 ARG A O 16
ATOM 23816 N N . ALA A 1 45 ? -12.694 -9.805 2.910 1.00 0.00 41 ALA A N 16
ATOM 23817 C CA . ALA A 1 45 ? -11.527 -10.655 2.568 1.00 0.00 41 ALA A CA 16
ATOM 23818 C C . ALA A 1 45 ? -11.284 -11.926 3.444 1.00 0.00 41 ALA A C 16
ATOM 23819 O O . ALA A 1 45 ? -10.958 -12.979 2.883 1.00 0.00 41 ALA A O 16
ATOM 23826 N N . GLY A 1 46 ? -11.326 -11.823 4.789 1.00 0.00 42 GLY A N 16
ATOM 23827 C CA . GLY A 1 46 ? -10.874 -12.914 5.691 1.00 0.00 42 GLY A CA 16
ATOM 23828 C C . GLY A 1 46 ? -9.339 -13.047 5.776 1.00 0.00 42 GLY A C 16
ATOM 23829 O O . GLY A 1 46 ? -8.751 -13.794 4.990 1.00 0.00 42 GLY A O 16
ATOM 23833 N N . ALA A 1 47 ? -8.699 -12.318 6.706 1.00 0.00 43 ALA A N 16
ATOM 23834 C CA . ALA A 1 47 ? -7.225 -12.378 6.894 1.00 0.00 43 ALA A CA 16
ATOM 23835 C C . ALA A 1 47 ? -6.815 -12.470 8.390 1.00 0.00 43 ALA A C 16
ATOM 23836 O O . ALA A 1 47 ? -7.147 -11.600 9.202 1.00 0.00 43 ALA A O 16
ATOM 23843 N N . ARG A 1 48 ? -6.034 -13.507 8.738 1.00 0.00 44 ARG A N 16
ATOM 23844 C CA . ARG A 1 48 ? -5.401 -13.617 10.083 1.00 0.00 44 ARG A CA 16
ATOM 23845 C C . ARG A 1 48 ? -4.197 -12.647 10.340 1.00 0.00 44 ARG A C 16
ATOM 23846 O O . ARG A 1 48 ? -4.151 -12.042 11.408 1.00 0.00 44 ARG A O 16
ATOM 23867 N N . ASN A 1 49 ? -3.244 -12.495 9.399 1.00 0.00 45 ASN A N 16
ATOM 23868 C CA . ASN A 1 49 ? -2.060 -11.605 9.571 1.00 0.00 45 ASN A CA 16
ATOM 23869 C C . ASN A 1 49 ? -2.337 -10.214 8.915 1.00 0.00 45 ASN A C 16
ATOM 23870 O O . ASN A 1 49 ? -2.511 -10.130 7.693 1.00 0.00 45 ASN A O 16
ATOM 23881 N N . VAL A 1 50 ? -2.374 -9.125 9.708 1.00 0.00 46 VAL A N 16
ATOM 23882 C CA . VAL A 1 50 ? -2.702 -7.764 9.172 1.00 0.00 46 VAL A CA 16
ATOM 23883 C C . VAL A 1 50 ? -1.575 -6.769 9.618 1.00 0.00 46 VAL A C 16
ATOM 23884 O O . VAL A 1 50 ? -1.550 -6.316 10.766 1.00 0.00 46 VAL A O 16
ATOM 23897 N N . GLN A 1 51 ? -0.654 -6.431 8.694 1.00 0.00 47 GLN A N 16
ATOM 23898 C CA . GLN A 1 51 ? 0.435 -5.433 8.922 1.00 0.00 47 GLN A CA 16
ATOM 23899 C C . GLN A 1 51 ? -0.067 -3.996 8.562 1.00 0.00 47 GLN A C 16
ATOM 23900 O O . GLN A 1 51 ? -0.138 -3.618 7.388 1.00 0.00 47 GLN A O 16
ATOM 23914 N N . ILE A 1 52 ? -0.421 -3.190 9.575 1.00 0.00 48 ILE A N 16
ATOM 23915 C CA . ILE A 1 52 ? -0.979 -1.819 9.369 1.00 0.00 48 ILE A CA 16
ATOM 23916 C C . ILE A 1 52 ? 0.164 -0.805 9.669 1.00 0.00 48 ILE A C 16
ATOM 23917 O O . ILE A 1 52 ? 0.509 -0.595 10.836 1.00 0.00 48 ILE A O 16
ATOM 23933 N N . THR A 1 53 ? 0.724 -0.159 8.629 1.00 0.00 49 THR A N 16
ATOM 23934 C CA . THR A 1 53 ? 1.696 0.959 8.814 1.00 0.00 49 THR A CA 16
ATOM 23935 C C . THR A 1 53 ? 0.983 2.321 8.599 1.00 0.00 49 THR A C 16
ATOM 23936 O O . THR A 1 53 ? 0.471 2.577 7.506 1.00 0.00 49 THR A O 16
ATOM 23947 N N . ILE A 1 54 ? 1.015 3.220 9.594 1.00 0.00 50 ILE A N 16
ATOM 23948 C CA . ILE A 1 54 ? 0.643 4.650 9.373 1.00 0.00 50 ILE A CA 16
ATOM 23949 C C . ILE A 1 54 ? 1.930 5.509 9.544 1.00 0.00 50 ILE A C 16
ATOM 23950 O O . ILE A 1 54 ? 2.346 5.749 10.681 1.00 0.00 50 ILE A O 16
ATOM 23966 N N . SER A 1 55 ? 2.541 6.000 8.448 1.00 0.00 51 SER A N 16
ATOM 23967 C CA . SER A 1 55 ? 3.665 6.981 8.560 1.00 0.00 51 SER A CA 16
ATOM 23968 C C . SER A 1 55 ? 3.110 8.436 8.677 1.00 0.00 51 SER A C 16
ATOM 23969 O O . SER A 1 55 ? 2.633 9.017 7.698 1.00 0.00 51 SER A O 16
ATOM 23977 N N . ALA A 1 56 ? 3.111 8.982 9.904 1.00 0.00 52 ALA A N 16
ATOM 23978 C CA . ALA A 1 56 ? 2.448 10.272 10.224 1.00 0.00 52 ALA A CA 16
ATOM 23979 C C . ALA A 1 56 ? 3.363 11.530 10.063 1.00 0.00 52 ALA A C 16
ATOM 23980 O O . ALA A 1 56 ? 4.591 11.439 9.932 1.00 0.00 52 ALA A O 16
ATOM 23987 N N . GLU A 1 57 ? 2.749 12.725 10.121 1.00 0.00 53 GLU A N 16
ATOM 23988 C CA . GLU A 1 57 ? 3.493 14.021 10.177 1.00 0.00 53 GLU A CA 16
ATOM 23989 C C . GLU A 1 57 ? 4.279 14.235 11.516 1.00 0.00 53 GLU A C 16
ATOM 23990 O O . GLU A 1 57 ? 5.445 14.636 11.488 1.00 0.00 53 GLU A O 16
ATOM 24002 N N . ASN A 1 58 ? 3.628 13.997 12.671 1.00 0.00 54 ASN A N 16
ATOM 24003 C CA . ASN A 1 58 ? 4.186 14.299 14.015 1.00 0.00 54 ASN A CA 16
ATOM 24004 C C . ASN A 1 58 ? 4.057 13.059 14.961 1.00 0.00 54 ASN A C 16
ATOM 24005 O O . ASN A 1 58 ? 3.120 12.255 14.873 1.00 0.00 54 ASN A O 16
ATOM 24016 N N . ASP A 1 59 ? 4.958 12.974 15.952 1.00 0.00 55 ASP A N 16
ATOM 24017 C CA . ASP A 1 59 ? 4.771 12.129 17.172 1.00 0.00 55 ASP A CA 16
ATOM 24018 C C . ASP A 1 59 ? 3.453 12.352 18.012 1.00 0.00 55 ASP A C 16
ATOM 24019 O O . ASP A 1 59 ? 2.870 11.380 18.503 1.00 0.00 55 ASP A O 16
ATOM 24028 N N . GLU A 1 60 ? 2.932 13.595 18.098 1.00 0.00 56 GLU A N 16
ATOM 24029 C CA . GLU A 1 60 ? 1.550 13.890 18.590 1.00 0.00 56 GLU A CA 16
ATOM 24030 C C . GLU A 1 60 ? 0.385 13.168 17.809 1.00 0.00 56 GLU A C 16
ATOM 24031 O O . GLU A 1 60 ? -0.514 12.611 18.447 1.00 0.00 56 GLU A O 16
ATOM 24043 N N . GLN A 1 61 ? 0.412 13.122 16.455 1.00 0.00 57 GLN A N 16
ATOM 24044 C CA . GLN A 1 61 ? -0.495 12.238 15.651 1.00 0.00 57 GLN A CA 16
ATOM 24045 C C . GLN A 1 61 ? -0.377 10.698 15.922 1.00 0.00 57 GLN A C 16
ATOM 24046 O O . GLN A 1 61 ? -1.404 10.013 15.952 1.00 0.00 57 GLN A O 16
ATOM 24060 N N . ALA A 1 62 ? 0.845 10.155 16.106 1.00 0.00 58 ALA A N 16
ATOM 24061 C CA . ALA A 1 62 ? 1.060 8.720 16.430 1.00 0.00 58 ALA A CA 16
ATOM 24062 C C . ALA A 1 62 ? 0.300 8.130 17.674 1.00 0.00 58 ALA A C 16
ATOM 24063 O O . ALA A 1 62 ? -0.100 6.964 17.624 1.00 0.00 58 ALA A O 16
ATOM 24070 N N . LYS A 1 63 ? 0.058 8.912 18.751 1.00 0.00 59 LYS A N 16
ATOM 24071 C CA . LYS A 1 63 ? -0.783 8.476 19.905 1.00 0.00 59 LYS A CA 16
ATOM 24072 C C . LYS A 1 63 ? -2.268 8.111 19.548 1.00 0.00 59 LYS A C 16
ATOM 24073 O O . LYS A 1 63 ? -2.669 6.968 19.784 1.00 0.00 59 LYS A O 16
ATOM 24092 N N . GLU A 1 64 ? -3.079 9.040 18.997 1.00 0.00 60 GLU A N 16
ATOM 24093 C CA . GLU A 1 64 ? -4.472 8.709 18.553 1.00 0.00 60 GLU A CA 16
ATOM 24094 C C . GLU A 1 64 ? -4.577 7.654 17.400 1.00 0.00 60 GLU A C 16
ATOM 24095 O O . GLU A 1 64 ? -5.472 6.808 17.451 1.00 0.00 60 GLU A O 16
ATOM 24107 N N . LEU A 1 65 ? -3.651 7.629 16.421 1.00 0.00 61 LEU A N 16
ATOM 24108 C CA . LEU A 1 65 ? -3.494 6.483 15.474 1.00 0.00 61 LEU A CA 16
ATOM 24109 C C . LEU A 1 65 ? -3.230 5.087 16.144 1.00 0.00 61 LEU A C 16
ATOM 24110 O O . LEU A 1 65 ? -3.928 4.123 15.819 1.00 0.00 61 LEU A O 16
ATOM 24126 N N . LEU A 1 66 ? -2.286 4.982 17.105 1.00 0.00 62 LEU A N 16
ATOM 24127 C CA . LEU A 1 66 ? -2.139 3.788 17.993 1.00 0.00 62 LEU A CA 16
ATOM 24128 C C . LEU A 1 66 ? -3.439 3.325 18.737 1.00 0.00 62 LEU A C 16
ATOM 24129 O O . LEU A 1 66 ? -3.850 2.169 18.588 1.00 0.00 62 LEU A O 16
ATOM 24145 N N . GLU A 1 67 ? -4.078 4.225 19.505 1.00 0.00 63 GLU A N 16
ATOM 24146 C CA . GLU A 1 67 ? -5.347 3.932 20.233 1.00 0.00 63 GLU A CA 16
ATOM 24147 C C . GLU A 1 67 ? -6.587 3.622 19.316 1.00 0.00 63 GLU A C 16
ATOM 24148 O O . GLU A 1 67 ? -7.309 2.655 19.580 1.00 0.00 63 GLU A O 16
ATOM 24160 N N . LEU A 1 68 ? -6.810 4.380 18.221 1.00 0.00 64 LEU A N 16
ATOM 24161 C CA . LEU A 1 68 ? -7.854 4.080 17.197 1.00 0.00 64 LEU A CA 16
ATOM 24162 C C . LEU A 1 68 ? -7.728 2.702 16.461 1.00 0.00 64 LEU A C 16
ATOM 24163 O O . LEU A 1 68 ? -8.727 1.979 16.389 1.00 0.00 64 LEU A O 16
ATOM 24179 N N . ILE A 1 69 ? -6.544 2.312 15.940 1.00 0.00 65 ILE A N 16
ATOM 24180 C CA . ILE A 1 69 ? -6.337 0.970 15.297 1.00 0.00 65 ILE A CA 16
ATOM 24181 C C . ILE A 1 69 ? -6.513 -0.223 16.305 1.00 0.00 65 ILE A C 16
ATOM 24182 O O . ILE A 1 69 ? -7.248 -1.163 15.988 1.00 0.00 65 ILE A O 16
ATOM 24198 N N . ALA A 1 70 ? -5.852 -0.216 17.484 1.00 0.00 66 ALA A N 16
ATOM 24199 C CA . ALA A 1 70 ? -6.076 -1.253 18.528 1.00 0.00 66 ALA A CA 16
ATOM 24200 C C . ALA A 1 70 ? -7.558 -1.407 19.026 1.00 0.00 66 ALA A C 16
ATOM 24201 O O . ALA A 1 70 ? -8.059 -2.531 19.053 1.00 0.00 66 ALA A O 16
ATOM 24208 N N . ARG A 1 71 ? -8.283 -0.302 19.312 1.00 0.00 67 ARG A N 16
ATOM 24209 C CA . ARG A 1 71 ? -9.778 -0.288 19.407 1.00 0.00 67 ARG A CA 16
ATOM 24210 C C . ARG A 1 71 ? -10.553 -0.943 18.204 1.00 0.00 67 ARG A C 16
ATOM 24211 O O . ARG A 1 71 ? -11.391 -1.823 18.425 1.00 0.00 67 ARG A O 16
ATOM 24232 N N . LEU A 1 72 ? -10.275 -0.528 16.951 1.00 0.00 68 LEU A N 16
ATOM 24233 C CA . LEU A 1 72 ? -10.849 -1.139 15.717 1.00 0.00 68 LEU A CA 16
ATOM 24234 C C . LEU A 1 72 ? -10.648 -2.689 15.564 1.00 0.00 68 LEU A C 16
ATOM 24235 O O . LEU A 1 72 ? -11.621 -3.425 15.373 1.00 0.00 68 LEU A O 16
ATOM 24251 N N . LEU A 1 73 ? -9.401 -3.178 15.669 1.00 0.00 69 LEU A N 16
ATOM 24252 C CA . LEU A 1 73 ? -9.075 -4.629 15.553 1.00 0.00 69 LEU A CA 16
ATOM 24253 C C . LEU A 1 73 ? -9.457 -5.508 16.796 1.00 0.00 69 LEU A C 16
ATOM 24254 O O . LEU A 1 73 ? -9.889 -6.651 16.608 1.00 0.00 69 LEU A O 16
ATOM 24270 N N . GLN A 1 74 ? -9.393 -4.991 18.041 1.00 0.00 70 GLN A N 16
ATOM 24271 C CA . GLN A 1 74 ? -10.093 -5.593 19.216 1.00 0.00 70 GLN A CA 16
ATOM 24272 C C . GLN A 1 74 ? -11.654 -5.741 19.077 1.00 0.00 70 GLN A C 16
ATOM 24273 O O . GLN A 1 74 ? -12.182 -6.787 19.460 1.00 0.00 70 GLN A O 16
ATOM 24287 N N . LYS A 1 75 ? -12.376 -4.751 18.502 1.00 0.00 71 LYS A N 16
ATOM 24288 C CA . LYS A 1 75 ? -13.803 -4.916 18.083 1.00 0.00 71 LYS A CA 16
ATOM 24289 C C . LYS A 1 75 ? -14.081 -6.071 17.052 1.00 0.00 71 LYS A C 16
ATOM 24290 O O . LYS A 1 75 ? -15.034 -6.828 17.250 1.00 0.00 71 LYS A O 16
ATOM 24309 N N . LEU A 1 76 ? -13.287 -6.200 15.969 1.00 0.00 72 LEU A N 16
ATOM 24310 C CA . LEU A 1 76 ? -13.404 -7.342 15.006 1.00 0.00 72 LEU A CA 16
ATOM 24311 C C . LEU A 1 76 ? -13.015 -8.742 15.595 1.00 0.00 72 LEU A C 16
ATOM 24312 O O . LEU A 1 76 ? -13.776 -9.699 15.431 1.00 0.00 72 LEU A O 16
ATOM 24328 N N . GLY A 1 77 ? -11.860 -8.858 16.269 1.00 0.00 73 GLY A N 16
ATOM 24329 C CA . GLY A 1 77 ? -11.491 -10.066 17.053 1.00 0.00 73 GLY A CA 16
ATOM 24330 C C . GLY A 1 77 ? -10.017 -10.501 16.932 1.00 0.00 73 GLY A C 16
ATOM 24331 O O . GLY A 1 77 ? -9.736 -11.644 16.564 1.00 0.00 73 GLY A O 16
ATOM 24335 N N . TYR A 1 78 ? -9.082 -9.599 17.266 1.00 0.00 74 TYR A N 16
ATOM 24336 C CA . TYR A 1 78 ? -7.628 -9.821 17.050 1.00 0.00 74 TYR A CA 16
ATOM 24337 C C . TYR A 1 78 ? -6.884 -9.571 18.396 1.00 0.00 74 TYR A C 16
ATOM 24338 O O . TYR A 1 78 ? -6.626 -8.425 18.776 1.00 0.00 74 TYR A O 16
ATOM 24356 N N . LYS A 1 79 ? -6.545 -10.652 19.121 1.00 0.00 75 LYS A N 16
ATOM 24357 C CA . LYS A 1 79 ? -5.791 -10.559 20.408 1.00 0.00 75 LYS A CA 16
ATOM 24358 C C . LYS A 1 79 ? -4.265 -10.213 20.319 1.00 0.00 75 LYS A C 16
ATOM 24359 O O . LYS A 1 79 ? -3.750 -9.531 21.211 1.00 0.00 75 LYS A O 16
ATOM 24378 N N . ASP A 1 80 ? -3.537 -10.696 19.296 1.00 0.00 76 ASP A N 16
ATOM 24379 C CA . ASP A 1 80 ? -2.049 -10.671 19.277 1.00 0.00 76 ASP A CA 16
ATOM 24380 C C . ASP A 1 80 ? -1.546 -9.353 18.604 1.00 0.00 76 ASP A C 16
ATOM 24381 O O . ASP A 1 80 ? -1.219 -9.314 17.413 1.00 0.00 76 ASP A O 16
ATOM 24390 N N . ILE A 1 81 ? -1.541 -8.257 19.381 1.00 0.00 77 ILE A N 16
ATOM 24391 C CA . ILE A 1 81 ? -1.358 -6.872 18.848 1.00 0.00 77 ILE A CA 16
ATOM 24392 C C . ILE A 1 81 ? 0.137 -6.464 19.084 1.00 0.00 77 ILE A C 16
ATOM 24393 O O . ILE A 1 81 ? 0.519 -6.079 20.195 1.00 0.00 77 ILE A O 16
ATOM 24409 N N . ASN A 1 82 ? 0.983 -6.554 18.042 1.00 0.00 78 ASN A N 16
ATOM 24410 C CA . ASN A 1 82 ? 2.455 -6.347 18.168 1.00 0.00 78 ASN A CA 16
ATOM 24411 C C . ASN A 1 82 ? 2.897 -5.065 17.397 1.00 0.00 78 ASN A C 16
ATOM 24412 O O . ASN A 1 82 ? 2.898 -5.040 16.161 1.00 0.00 78 ASN A O 16
ATOM 24423 N N . VAL A 1 83 ? 3.288 -4.003 18.128 1.00 0.00 79 VAL A N 16
ATOM 24424 C CA . VAL A 1 83 ? 3.634 -2.686 17.527 1.00 0.00 79 VAL A CA 16
ATOM 24425 C C . VAL A 1 83 ? 5.174 -2.391 17.464 1.00 0.00 79 VAL A C 16
ATOM 24426 O O . VAL A 1 83 ? 5.904 -2.535 18.449 1.00 0.00 79 VAL A O 16
ATOM 24439 N N . ARG A 1 84 ? 5.629 -1.857 16.316 1.00 0.00 80 ARG A N 16
ATOM 24440 C CA . ARG A 1 84 ? 6.827 -0.977 16.260 1.00 0.00 80 ARG A CA 16
ATOM 24441 C C . ARG A 1 84 ? 6.371 0.506 16.085 1.00 0.00 80 ARG A C 16
ATOM 24442 O O . ARG A 1 84 ? 5.832 0.890 15.041 1.00 0.00 80 ARG A O 16
ATOM 24463 N N . VAL A 1 85 ? 6.648 1.357 17.090 1.00 0.00 81 VAL A N 16
ATOM 24464 C CA . VAL A 1 85 ? 6.580 2.845 16.927 1.00 0.00 81 VAL A CA 16
ATOM 24465 C C . VAL A 1 85 ? 7.964 3.295 16.345 1.00 0.00 81 VAL A C 16
ATOM 24466 O O . VAL A 1 85 ? 8.945 3.435 17.083 1.00 0.00 81 VAL A O 16
ATOM 24479 N N . ASN A 1 86 ? 8.054 3.434 15.008 1.00 0.00 82 ASN A N 16
ATOM 24480 C CA . ASN A 1 86 ? 9.362 3.560 14.298 1.00 0.00 82 ASN A CA 16
ATOM 24481 C C . ASN A 1 86 ? 9.498 4.975 13.643 1.00 0.00 82 ASN A C 16
ATOM 24482 O O . ASN A 1 86 ? 9.144 5.186 12.480 1.00 0.00 82 ASN A O 16
ATOM 24493 N N . GLY A 1 87 ? 9.989 5.961 14.421 1.00 0.00 83 GLY A N 16
ATOM 24494 C CA . GLY A 1 87 ? 10.014 7.391 13.995 1.00 0.00 83 GLY A CA 16
ATOM 24495 C C . GLY A 1 87 ? 8.638 8.076 14.085 1.00 0.00 83 GLY A C 16
ATOM 24496 O O . GLY A 1 87 ? 8.166 8.381 15.182 1.00 0.00 83 GLY A O 16
ATOM 24500 N N . THR A 1 88 ? 7.991 8.260 12.927 1.00 0.00 84 THR A N 16
ATOM 24501 C CA . THR A 1 88 ? 6.519 8.554 12.864 1.00 0.00 84 THR A CA 16
ATOM 24502 C C . THR A 1 88 ? 5.635 7.373 12.308 1.00 0.00 84 THR A C 16
ATOM 24503 O O . THR A 1 88 ? 4.423 7.553 12.154 1.00 0.00 84 THR A O 16
ATOM 24514 N N . GLU A 1 89 ? 6.185 6.157 12.072 1.00 0.00 85 GLU A N 16
ATOM 24515 C CA . GLU A 1 89 ? 5.385 4.928 11.832 1.00 0.00 85 GLU A CA 16
ATOM 24516 C C . GLU A 1 89 ? 4.605 4.483 13.107 1.00 0.00 85 GLU A C 16
ATOM 24517 O O . GLU A 1 89 ? 5.191 4.205 14.158 1.00 0.00 85 GLU A O 16
ATOM 24529 N N . VAL A 1 90 ? 3.296 4.271 12.948 1.00 0.00 86 VAL A N 16
ATOM 24530 C CA . VAL A 1 90 ? 2.540 3.307 13.796 1.00 0.00 86 VAL A CA 16
ATOM 24531 C C . VAL A 1 90 ? 2.461 1.978 12.974 1.00 0.00 86 VAL A C 16
ATOM 24532 O O . VAL A 1 90 ? 1.528 1.778 12.189 1.00 0.00 86 VAL A O 16
ATOM 24545 N N . LYS A 1 91 ? 3.463 1.091 13.138 1.00 0.00 87 LYS A N 16
ATOM 24546 C CA . LYS A 1 91 ? 3.483 -0.249 12.491 1.00 0.00 87 LYS A CA 16
ATOM 24547 C C . LYS A 1 91 ? 2.885 -1.304 13.469 1.00 0.00 87 LYS A C 16
ATOM 24548 O O . LYS A 1 91 ? 3.614 -1.887 14.276 1.00 0.00 87 LYS A O 16
ATOM 24567 N N . ILE A 1 92 ? 1.566 -1.555 13.381 1.00 0.00 88 ILE A N 16
ATOM 24568 C CA . ILE A 1 92 ? 0.880 -2.584 14.219 1.00 0.00 88 ILE A CA 16
ATOM 24569 C C . ILE A 1 92 ? 0.663 -3.856 13.338 1.00 0.00 88 ILE A C 16
ATOM 24570 O O . ILE A 1 92 ? -0.125 -3.836 12.384 1.00 0.00 88 ILE A O 16
ATOM 24586 N N . GLU A 1 93 ? 1.307 -4.979 13.704 1.00 0.00 89 GLU A N 16
ATOM 24587 C CA . GLU A 1 93 ? 0.905 -6.321 13.210 1.00 0.00 89 GLU A CA 16
ATOM 24588 C C . GLU A 1 93 ? -0.120 -6.957 14.197 1.00 0.00 89 GLU A C 16
ATOM 24589 O O . GLU A 1 93 ? 0.213 -7.252 15.351 1.00 0.00 89 GLU A O 16
ATOM 24601 N N . VAL A 1 94 ? -1.359 -7.176 13.731 1.00 0.00 90 VAL A N 16
ATOM 24602 C CA . VAL A 1 94 ? -2.397 -7.896 14.528 1.00 0.00 90 VAL A CA 16
ATOM 24603 C C . VAL A 1 94 ? -2.589 -9.364 14.019 1.00 0.00 90 VAL A C 16
ATOM 24604 O O . VAL A 1 94 ? -2.667 -9.619 12.809 1.00 0.00 90 VAL A O 16
ATOM 24617 N N . ARG A 1 95 ? -2.723 -10.318 14.958 1.00 0.00 91 ARG A N 16
ATOM 24618 C CA . ARG A 1 95 ? -3.116 -11.724 14.646 1.00 0.00 91 ARG A CA 16
ATOM 24619 C C . ARG A 1 95 ? -4.313 -12.215 15.537 1.00 0.00 91 ARG A C 16
ATOM 24620 O O . ARG A 1 95 ? -4.628 -11.651 16.591 1.00 0.00 91 ARG A O 16
ATOM 24641 N N . VAL A 1 96 ? -5.017 -13.271 15.076 1.00 0.00 92 VAL A N 16
ATOM 24642 C CA . VAL A 1 96 ? -6.242 -13.797 15.755 1.00 0.00 92 VAL A CA 16
ATOM 24643 C C . VAL A 1 96 ? -5.795 -14.742 16.899 1.00 0.00 92 VAL A C 16
ATOM 24644 O O . VAL A 1 96 ? -6.503 -14.906 17.896 1.00 0.00 92 VAL A O 16
ATOM 24657 N N . HIS A 1 3 ? 2.934 15.142 -0.181 1.00 0.00 -1 HIS A N 17
ATOM 24658 C CA . HIS A 1 3 ? 3.416 13.738 -0.308 1.00 0.00 -1 HIS A CA 17
ATOM 24659 C C . HIS A 1 3 ? 3.277 12.918 1.011 1.00 0.00 -1 HIS A C 17
ATOM 24660 O O . HIS A 1 3 ? 2.564 11.911 1.014 1.00 0.00 -1 HIS A O 17
ATOM 24674 N N . MET A 1 4 ? 3.977 13.308 2.094 1.00 0.00 0 MET A N 17
ATOM 24675 C CA . MET A 1 4 ? 3.949 12.587 3.397 1.00 0.00 0 MET A CA 17
ATOM 24676 C C . MET A 1 4 ? 3.120 13.398 4.439 1.00 0.00 0 MET A C 17
ATOM 24677 O O . MET A 1 4 ? 3.547 14.481 4.857 1.00 0.00 0 MET A O 17
ATOM 24691 N N . LYS A 1 5 ? 1.932 12.901 4.839 1.00 0.00 1 LYS A N 17
ATOM 24692 C CA . LYS A 1 5 ? 1.132 13.531 5.929 1.00 0.00 1 LYS A CA 17
ATOM 24693 C C . LYS A 1 5 ? 0.658 12.435 6.937 1.00 0.00 1 LYS A C 17
ATOM 24694 O O . LYS A 1 5 ? 1.392 12.111 7.874 1.00 0.00 1 LYS A O 17
ATOM 24713 N N . VAL A 1 6 ? -0.548 11.865 6.756 1.00 0.00 2 VAL A N 17
ATOM 24714 C CA . VAL A 1 6 ? -1.052 10.725 7.574 1.00 0.00 2 VAL A CA 17
ATOM 24715 C C . VAL A 1 6 ? -1.123 9.510 6.591 1.00 0.00 2 VAL A C 17
ATOM 24716 O O . VAL A 1 6 ? -2.148 9.262 5.940 1.00 0.00 2 VAL A O 17
ATOM 24729 N N . ASP A 1 7 ? 0.002 8.787 6.439 1.00 0.00 3 ASP A N 17
ATOM 24730 C CA . ASP A 1 7 ? 0.209 7.878 5.283 1.00 0.00 3 ASP A CA 17
ATOM 24731 C C . ASP A 1 7 ? -0.228 6.425 5.633 1.00 0.00 3 ASP A C 17
ATOM 24732 O O . ASP A 1 7 ? 0.507 5.662 6.268 1.00 0.00 3 ASP A O 17
ATOM 24741 N N . ILE A 1 8 ? -1.454 6.062 5.218 1.00 0.00 4 ILE A N 17
ATOM 24742 C CA . ILE A 1 8 ? -2.109 4.790 5.620 1.00 0.00 4 ILE A CA 17
ATOM 24743 C C . ILE A 1 8 ? -1.643 3.636 4.666 1.00 0.00 4 ILE A C 17
ATOM 24744 O O . ILE A 1 8 ? -2.099 3.556 3.521 1.00 0.00 4 ILE A O 17
ATOM 24760 N N . THR A 1 9 ? -0.773 2.726 5.132 1.00 0.00 5 THR A N 17
ATOM 24761 C CA . THR A 1 9 ? -0.405 1.500 4.361 1.00 0.00 5 THR A CA 17
ATOM 24762 C C . THR A 1 9 ? -1.126 0.275 5.016 1.00 0.00 5 THR A C 17
ATOM 24763 O O . THR A 1 9 ? -0.677 -0.258 6.037 1.00 0.00 5 THR A O 17
ATOM 24774 N N . ILE A 1 10 ? -2.250 -0.166 4.422 1.00 0.00 6 ILE A N 17
ATOM 24775 C CA . ILE A 1 10 ? -3.056 -1.319 4.934 1.00 0.00 6 ILE A CA 17
ATOM 24776 C C . ILE A 1 10 ? -2.463 -2.643 4.342 1.00 0.00 6 ILE A C 17
ATOM 24777 O O . ILE A 1 10 ? -2.710 -2.937 3.167 1.00 0.00 6 ILE A O 17
ATOM 24793 N N . LYS A 1 11 ? -1.725 -3.453 5.131 1.00 0.00 7 LYS A N 17
ATOM 24794 C CA . LYS A 1 11 ? -1.204 -4.771 4.652 1.00 0.00 7 LYS A CA 17
ATOM 24795 C C . LYS A 1 11 ? -2.088 -5.940 5.190 1.00 0.00 7 LYS A C 17
ATOM 24796 O O . LYS A 1 11 ? -1.981 -6.323 6.360 1.00 0.00 7 LYS A O 17
ATOM 24815 N N . ILE A 1 12 ? -2.953 -6.511 4.331 1.00 0.00 8 ILE A N 17
ATOM 24816 C CA . ILE A 1 12 ? -3.833 -7.668 4.691 1.00 0.00 8 ILE A CA 17
ATOM 24817 C C . ILE A 1 12 ? -3.158 -8.977 4.159 1.00 0.00 8 ILE A C 17
ATOM 24818 O O . ILE A 1 12 ? -3.183 -9.252 2.953 1.00 0.00 8 ILE A O 17
ATOM 24834 N N . GLN A 1 13 ? -2.591 -9.794 5.066 1.00 0.00 9 GLN A N 17
ATOM 24835 C CA . GLN A 1 13 ? -1.970 -11.097 4.706 1.00 0.00 9 GLN A CA 17
ATOM 24836 C C . GLN A 1 13 ? -2.958 -12.273 4.973 1.00 0.00 9 GLN A C 17
ATOM 24837 O O . GLN A 1 13 ? -3.414 -12.497 6.102 1.00 0.00 9 GLN A O 17
ATOM 24851 N N . ARG A 1 14 ? -3.277 -13.018 3.907 1.00 0.00 10 ARG A N 17
ATOM 24852 C CA . ARG A 1 14 ? -4.108 -14.249 3.980 1.00 0.00 10 ARG A CA 17
ATOM 24853 C C . ARG A 1 14 ? -3.451 -15.368 3.117 1.00 0.00 10 ARG A C 17
ATOM 24854 O O . ARG A 1 14 ? -3.151 -15.124 1.947 1.00 0.00 10 ARG A O 17
ATOM 24875 N N . ASP A 1 15 ? -3.273 -16.597 3.631 1.00 0.00 11 ASP A N 17
ATOM 24876 C CA . ASP A 1 15 ? -3.038 -17.813 2.769 1.00 0.00 11 ASP A CA 17
ATOM 24877 C C . ASP A 1 15 ? -1.872 -17.714 1.699 1.00 0.00 11 ASP A C 17
ATOM 24878 O O . ASP A 1 15 ? -2.046 -18.040 0.519 1.00 0.00 11 ASP A O 17
ATOM 24887 N N . GLY A 1 16 ? -0.697 -17.195 2.112 1.00 0.00 12 GLY A N 17
ATOM 24888 C CA . GLY A 1 16 ? 0.382 -16.772 1.165 1.00 0.00 12 GLY A CA 17
ATOM 24889 C C . GLY A 1 16 ? 0.155 -15.551 0.227 1.00 0.00 12 GLY A C 17
ATOM 24890 O O . GLY A 1 16 ? 0.731 -15.527 -0.862 1.00 0.00 12 GLY A O 17
ATOM 24894 N N . GLN A 1 17 ? -0.669 -14.564 0.620 1.00 0.00 13 GLN A N 17
ATOM 24895 C CA . GLN A 1 17 ? -1.054 -13.414 -0.250 1.00 0.00 13 GLN A CA 17
ATOM 24896 C C . GLN A 1 17 ? -1.110 -12.107 0.610 1.00 0.00 13 GLN A C 17
ATOM 24897 O O . GLN A 1 17 ? -2.130 -11.808 1.244 1.00 0.00 13 GLN A O 17
ATOM 24911 N N . GLU A 1 18 ? -0.023 -11.313 0.592 1.00 0.00 14 GLU A N 17
ATOM 24912 C CA . GLU A 1 18 ? 0.059 -9.996 1.293 1.00 0.00 14 GLU A CA 17
ATOM 24913 C C . GLU A 1 18 ? -0.413 -8.825 0.366 1.00 0.00 14 GLU A C 17
ATOM 24914 O O . GLU A 1 18 ? 0.319 -8.351 -0.508 1.00 0.00 14 GLU A O 17
ATOM 24926 N N . ILE A 1 19 ? -1.655 -8.350 0.583 1.00 0.00 15 ILE A N 17
ATOM 24927 C CA . ILE A 1 19 ? -2.265 -7.234 -0.198 1.00 0.00 15 ILE A CA 17
ATOM 24928 C C . ILE A 1 19 ? -1.951 -5.901 0.558 1.00 0.00 15 ILE A C 17
ATOM 24929 O O . ILE A 1 19 ? -2.563 -5.607 1.592 1.00 0.00 15 ILE A O 17
ATOM 24945 N N . GLU A 1 20 ? -1.011 -5.102 0.020 1.00 0.00 16 GLU A N 17
ATOM 24946 C CA . GLU A 1 20 ? -0.614 -3.794 0.609 1.00 0.00 16 GLU A CA 17
ATOM 24947 C C . GLU A 1 20 ? -1.204 -2.580 -0.173 1.00 0.00 16 GLU A C 17
ATOM 24948 O O . GLU A 1 20 ? -0.896 -2.348 -1.346 1.00 0.00 16 GLU A O 17
ATOM 24960 N N . ILE A 1 21 ? -2.079 -1.816 0.504 1.00 0.00 17 ILE A N 17
ATOM 24961 C CA . ILE A 1 21 ? -2.839 -0.687 -0.112 1.00 0.00 17 ILE A CA 17
ATOM 24962 C C . ILE A 1 21 ? -2.336 0.644 0.535 1.00 0.00 17 ILE A C 17
ATOM 24963 O O . ILE A 1 21 ? -2.599 0.906 1.715 1.00 0.00 17 ILE A O 17
ATOM 24979 N N . ASP A 1 22 ? -1.685 1.515 -0.262 1.00 0.00 18 ASP A N 17
ATOM 24980 C CA . ASP A 1 22 ? -1.467 2.940 0.114 1.00 0.00 18 ASP A CA 17
ATOM 24981 C C . ASP A 1 22 ? -2.800 3.742 -0.061 1.00 0.00 18 ASP A C 17
ATOM 24982 O O . ASP A 1 22 ? -3.334 3.859 -1.170 1.00 0.00 18 ASP A O 17
ATOM 24991 N N . ILE A 1 23 ? -3.346 4.277 1.040 1.00 0.00 19 ILE A N 17
ATOM 24992 C CA . ILE A 1 23 ? -4.545 5.172 0.996 1.00 0.00 19 ILE A CA 17
ATOM 24993 C C . ILE A 1 23 ? -4.306 6.435 1.894 1.00 0.00 19 ILE A C 17
ATOM 24994 O O . ILE A 1 23 ? -5.017 6.698 2.867 1.00 0.00 19 ILE A O 17
ATOM 25010 N N . ARG A 1 24 ? -3.278 7.224 1.536 1.00 0.00 20 ARG A N 17
ATOM 25011 C CA . ARG A 1 24 ? -2.762 8.346 2.370 1.00 0.00 20 ARG A CA 17
ATOM 25012 C C . ARG A 1 24 ? -3.666 9.618 2.470 1.00 0.00 20 ARG A C 17
ATOM 25013 O O . ARG A 1 24 ? -4.311 10.035 1.504 1.00 0.00 20 ARG A O 17
ATOM 25034 N N . VAL A 1 25 ? -3.714 10.221 3.673 1.00 0.00 21 VAL A N 17
ATOM 25035 C CA . VAL A 1 25 ? -4.766 11.212 4.051 1.00 0.00 21 VAL A CA 17
ATOM 25036 C C . VAL A 1 25 ? -4.098 12.594 4.369 1.00 0.00 21 VAL A C 17
ATOM 25037 O O . VAL A 1 25 ? -3.269 12.720 5.277 1.00 0.00 21 VAL A O 17
ATOM 25050 N N . SER A 1 26 ? -4.538 13.649 3.659 1.00 0.00 22 SER A N 17
ATOM 25051 C CA . SER A 1 26 ? -4.320 15.062 4.083 1.00 0.00 22 SER A CA 17
ATOM 25052 C C . SER A 1 26 ? -5.623 15.881 3.842 1.00 0.00 22 SER A C 17
ATOM 25053 O O . SER A 1 26 ? -5.809 16.455 2.761 1.00 0.00 22 SER A O 17
ATOM 25061 N N . THR A 1 27 ? -6.545 15.873 4.820 1.00 0.00 23 THR A N 17
ATOM 25062 C CA . THR A 1 27 ? -7.938 16.391 4.625 1.00 0.00 23 THR A CA 17
ATOM 25063 C C . THR A 1 27 ? -8.618 16.693 6.000 1.00 0.00 23 THR A C 17
ATOM 25064 O O . THR A 1 27 ? -8.797 17.867 6.334 1.00 0.00 23 THR A O 17
ATOM 25075 N N . GLY A 1 28 ? -8.983 15.670 6.800 1.00 0.00 24 GLY A N 17
ATOM 25076 C CA . GLY A 1 28 ? -9.754 15.873 8.060 1.00 0.00 24 GLY A CA 17
ATOM 25077 C C . GLY A 1 28 ? -11.245 15.499 7.911 1.00 0.00 24 GLY A C 17
ATOM 25078 O O . GLY A 1 28 ? -11.921 15.976 6.996 1.00 0.00 24 GLY A O 17
ATOM 25082 N N . LYS A 1 29 ? -11.755 14.606 8.782 1.00 0.00 25 LYS A N 17
ATOM 25083 C CA . LYS A 1 29 ? -13.109 13.963 8.629 1.00 0.00 25 LYS A CA 17
ATOM 25084 C C . LYS A 1 29 ? -13.241 12.891 7.492 1.00 0.00 25 LYS A C 17
ATOM 25085 O O . LYS A 1 29 ? -13.860 11.844 7.714 1.00 0.00 25 LYS A O 17
ATOM 25104 N N . GLU A 1 30 ? -12.653 13.116 6.301 1.00 0.00 26 GLU A N 17
ATOM 25105 C CA . GLU A 1 30 ? -12.600 12.122 5.187 1.00 0.00 26 GLU A CA 17
ATOM 25106 C C . GLU A 1 30 ? -11.504 11.026 5.466 1.00 0.00 26 GLU A C 17
ATOM 25107 O O . GLU A 1 30 ? -10.411 10.981 4.897 1.00 0.00 26 GLU A O 17
ATOM 25119 N N . LEU A 1 31 ? -11.839 10.192 6.454 1.00 0.00 27 LEU A N 17
ATOM 25120 C CA . LEU A 1 31 ? -10.889 9.347 7.232 1.00 0.00 27 LEU A CA 17
ATOM 25121 C C . LEU A 1 31 ? -11.730 8.322 8.059 1.00 0.00 27 LEU A C 17
ATOM 25122 O O . LEU A 1 31 ? -11.539 7.123 7.873 1.00 0.00 27 LEU A O 17
ATOM 25138 N N . GLU A 1 32 ? -12.686 8.764 8.911 1.00 0.00 28 GLU A N 17
ATOM 25139 C CA . GLU A 1 32 ? -13.743 7.878 9.496 1.00 0.00 28 GLU A CA 17
ATOM 25140 C C . GLU A 1 32 ? -14.619 7.089 8.449 1.00 0.00 28 GLU A C 17
ATOM 25141 O O . GLU A 1 32 ? -14.783 5.871 8.572 1.00 0.00 28 GLU A O 17
ATOM 25153 N N . ARG A 1 33 ? -15.109 7.769 7.390 1.00 0.00 29 ARG A N 17
ATOM 25154 C CA . ARG A 1 33 ? -15.691 7.113 6.177 1.00 0.00 29 ARG A CA 17
ATOM 25155 C C . ARG A 1 33 ? -14.780 6.037 5.482 1.00 0.00 29 ARG A C 17
ATOM 25156 O O . ARG A 1 33 ? -15.233 4.911 5.252 1.00 0.00 29 ARG A O 17
ATOM 25177 N N . ALA A 1 34 ? -13.507 6.371 5.179 1.00 0.00 30 ALA A N 17
ATOM 25178 C CA . ALA A 1 34 ? -12.498 5.385 4.707 1.00 0.00 30 ALA A CA 17
ATOM 25179 C C . ALA A 1 34 ? -12.169 4.226 5.702 1.00 0.00 30 ALA A C 17
ATOM 25180 O O . ALA A 1 34 ? -12.225 3.068 5.296 1.00 0.00 30 ALA A O 17
ATOM 25187 N N . LEU A 1 35 ? -11.894 4.509 6.990 1.00 0.00 31 LEU A N 17
ATOM 25188 C CA . LEU A 1 35 ? -11.783 3.490 8.078 1.00 0.00 31 LEU A CA 17
ATOM 25189 C C . LEU A 1 35 ? -12.953 2.449 8.178 1.00 0.00 31 LEU A C 17
ATOM 25190 O O . LEU A 1 35 ? -12.674 1.253 8.283 1.00 0.00 31 LEU A O 17
ATOM 25206 N N . GLN A 1 36 ? -14.229 2.873 8.089 1.00 0.00 32 GLN A N 17
ATOM 25207 C CA . GLN A 1 36 ? -15.394 1.947 8.008 1.00 0.00 32 GLN A CA 17
ATOM 25208 C C . GLN A 1 36 ? -15.479 1.069 6.703 1.00 0.00 32 GLN A C 17
ATOM 25209 O O . GLN A 1 36 ? -15.678 -0.146 6.806 1.00 0.00 32 GLN A O 17
ATOM 25223 N N . GLU A 1 37 ? -15.304 1.641 5.491 1.00 0.00 33 GLU A N 17
ATOM 25224 C CA . GLU A 1 37 ? -15.123 0.841 4.236 1.00 0.00 33 GLU A CA 17
ATOM 25225 C C . GLU A 1 37 ? -13.852 -0.090 4.207 1.00 0.00 33 GLU A C 17
ATOM 25226 O O . GLU A 1 37 ? -13.941 -1.245 3.776 1.00 0.00 33 GLU A O 17
ATOM 25238 N N . LEU A 1 38 ? -12.695 0.367 4.722 1.00 0.00 34 LEU A N 17
ATOM 25239 C CA . LEU A 1 38 ? -11.513 -0.498 5.002 1.00 0.00 34 LEU A CA 17
ATOM 25240 C C . LEU A 1 38 ? -11.753 -1.649 6.038 1.00 0.00 34 LEU A C 17
ATOM 25241 O O . LEU A 1 38 ? -11.319 -2.767 5.760 1.00 0.00 34 LEU A O 17
ATOM 25257 N N . GLU A 1 39 ? -12.456 -1.439 7.175 1.00 0.00 35 GLU A N 17
ATOM 25258 C CA . GLU A 1 39 ? -12.899 -2.551 8.077 1.00 0.00 35 GLU A CA 17
ATOM 25259 C C . GLU A 1 39 ? -13.837 -3.629 7.417 1.00 0.00 35 GLU A C 17
ATOM 25260 O O . GLU A 1 39 ? -13.588 -4.833 7.540 1.00 0.00 35 GLU A O 17
ATOM 25272 N N . LYS A 1 40 ? -14.854 -3.185 6.653 1.00 0.00 36 LYS A N 17
ATOM 25273 C CA . LYS A 1 40 ? -15.585 -4.025 5.659 1.00 0.00 36 LYS A CA 17
ATOM 25274 C C . LYS A 1 40 ? -14.684 -4.824 4.647 1.00 0.00 36 LYS A C 17
ATOM 25275 O O . LYS A 1 40 ? -14.820 -6.046 4.584 1.00 0.00 36 LYS A O 17
ATOM 25294 N N . ALA A 1 41 ? -13.772 -4.180 3.889 1.00 0.00 37 ALA A N 17
ATOM 25295 C CA . ALA A 1 41 ? -12.769 -4.889 3.036 1.00 0.00 37 ALA A CA 17
ATOM 25296 C C . ALA A 1 41 ? -11.767 -5.853 3.767 1.00 0.00 37 ALA A C 17
ATOM 25297 O O . ALA A 1 41 ? -11.564 -6.980 3.307 1.00 0.00 37 ALA A O 17
ATOM 25304 N N . LEU A 1 42 ? -11.196 -5.444 4.915 1.00 0.00 38 LEU A N 17
ATOM 25305 C CA . LEU A 1 42 ? -10.455 -6.327 5.870 1.00 0.00 38 LEU A CA 17
ATOM 25306 C C . LEU A 1 42 ? -11.220 -7.628 6.298 1.00 0.00 38 LEU A C 17
ATOM 25307 O O . LEU A 1 42 ? -10.684 -8.730 6.142 1.00 0.00 38 LEU A O 17
ATOM 25323 N N . ALA A 1 43 ? -12.467 -7.508 6.795 1.00 0.00 39 ALA A N 17
ATOM 25324 C CA . ALA A 1 43 ? -13.346 -8.673 7.077 1.00 0.00 39 ALA A CA 17
ATOM 25325 C C . ALA A 1 43 ? -13.809 -9.502 5.830 1.00 0.00 39 ALA A C 17
ATOM 25326 O O . ALA A 1 43 ? -13.657 -10.727 5.830 1.00 0.00 39 ALA A O 17
ATOM 25333 N N . ARG A 1 44 ? -14.349 -8.862 4.774 1.00 0.00 40 ARG A N 17
ATOM 25334 C CA . ARG A 1 44 ? -14.829 -9.564 3.543 1.00 0.00 40 ARG A CA 17
ATOM 25335 C C . ARG A 1 44 ? -13.749 -10.261 2.645 1.00 0.00 40 ARG A C 17
ATOM 25336 O O . ARG A 1 44 ? -14.070 -11.269 2.011 1.00 0.00 40 ARG A O 17
ATOM 25357 N N . ALA A 1 45 ? -12.494 -9.779 2.598 1.00 0.00 41 ALA A N 17
ATOM 25358 C CA . ALA A 1 45 ? -11.364 -10.531 1.982 1.00 0.00 41 ALA A CA 17
ATOM 25359 C C . ALA A 1 45 ? -10.922 -11.878 2.657 1.00 0.00 41 ALA A C 17
ATOM 25360 O O . ALA A 1 45 ? -10.361 -12.733 1.967 1.00 0.00 41 ALA A O 17
ATOM 25367 N N . GLY A 1 46 ? -11.143 -12.068 3.973 1.00 0.00 42 GLY A N 17
ATOM 25368 C CA . GLY A 1 46 ? -10.711 -13.291 4.705 1.00 0.00 42 GLY A CA 17
ATOM 25369 C C . GLY A 1 46 ? -9.273 -13.253 5.256 1.00 0.00 42 GLY A C 17
ATOM 25370 O O . GLY A 1 46 ? -8.444 -14.085 4.883 1.00 0.00 42 GLY A O 17
ATOM 25374 N N . ALA A 1 47 ? -8.983 -12.301 6.155 1.00 0.00 43 ALA A N 17
ATOM 25375 C CA . ALA A 1 47 ? -7.612 -12.065 6.665 1.00 0.00 43 ALA A CA 17
ATOM 25376 C C . ALA A 1 47 ? -7.078 -13.108 7.700 1.00 0.00 43 ALA A C 17
ATOM 25377 O O . ALA A 1 47 ? -7.842 -13.767 8.415 1.00 0.00 43 ALA A O 17
ATOM 25384 N N . ARG A 1 48 ? -5.741 -13.224 7.798 1.00 0.00 44 ARG A N 17
ATOM 25385 C CA . ARG A 1 48 ? -5.071 -13.978 8.898 1.00 0.00 44 ARG A CA 17
ATOM 25386 C C . ARG A 1 48 ? -4.089 -13.093 9.734 1.00 0.00 44 ARG A C 17
ATOM 25387 O O . ARG A 1 48 ? -4.235 -13.039 10.959 1.00 0.00 44 ARG A O 17
ATOM 25408 N N . ASN A 1 49 ? -3.107 -12.428 9.092 1.00 0.00 45 ASN A N 17
ATOM 25409 C CA . ASN A 1 49 ? -2.190 -11.463 9.760 1.00 0.00 45 ASN A CA 17
ATOM 25410 C C . ASN A 1 49 ? -2.350 -10.063 9.088 1.00 0.00 45 ASN A C 17
ATOM 25411 O O . ASN A 1 49 ? -1.987 -9.878 7.925 1.00 0.00 45 ASN A O 17
ATOM 25422 N N . VAL A 1 50 ? -2.887 -9.074 9.816 1.00 0.00 46 VAL A N 17
ATOM 25423 C CA . VAL A 1 50 ? -3.095 -7.696 9.271 1.00 0.00 46 VAL A CA 17
ATOM 25424 C C . VAL A 1 50 ? -2.035 -6.755 9.922 1.00 0.00 46 VAL A C 17
ATOM 25425 O O . VAL A 1 50 ? -2.064 -6.545 11.137 1.00 0.00 46 VAL A O 17
ATOM 25438 N N . GLN A 1 51 ? -1.122 -6.172 9.122 1.00 0.00 47 GLN A N 17
ATOM 25439 C CA . GLN A 1 51 ? -0.153 -5.156 9.619 1.00 0.00 47 GLN A CA 17
ATOM 25440 C C . GLN A 1 51 ? -0.393 -3.767 8.960 1.00 0.00 47 GLN A C 17
ATOM 25441 O O . GLN A 1 51 ? 0.008 -3.512 7.821 1.00 0.00 47 GLN A O 17
ATOM 25455 N N . ILE A 1 52 ? -1.065 -2.860 9.692 1.00 0.00 48 ILE A N 17
ATOM 25456 C CA . ILE A 1 52 ? -1.322 -1.467 9.218 1.00 0.00 48 ILE A CA 17
ATOM 25457 C C . ILE A 1 52 ? -0.103 -0.590 9.647 1.00 0.00 48 ILE A C 17
ATOM 25458 O O . ILE A 1 52 ? 0.088 -0.347 10.844 1.00 0.00 48 ILE A O 17
ATOM 25474 N N . THR A 1 53 ? 0.677 -0.096 8.666 1.00 0.00 49 THR A N 17
ATOM 25475 C CA . THR A 1 53 ? 1.784 0.868 8.929 1.00 0.00 49 THR A CA 17
ATOM 25476 C C . THR A 1 53 ? 1.264 2.298 8.609 1.00 0.00 49 THR A C 17
ATOM 25477 O O . THR A 1 53 ? 1.073 2.661 7.444 1.00 0.00 49 THR A O 17
ATOM 25488 N N . ILE A 1 54 ? 1.029 3.100 9.657 1.00 0.00 50 ILE A N 17
ATOM 25489 C CA . ILE A 1 54 ? 0.584 4.513 9.511 1.00 0.00 50 ILE A CA 17
ATOM 25490 C C . ILE A 1 54 ? 1.791 5.462 9.796 1.00 0.00 50 ILE A C 17
ATOM 25491 O O . ILE A 1 54 ? 2.284 5.529 10.928 1.00 0.00 50 ILE A O 17
ATOM 25507 N N . SER A 1 55 ? 2.291 6.177 8.770 1.00 0.00 51 SER A N 17
ATOM 25508 C CA . SER A 1 55 ? 3.421 7.133 8.952 1.00 0.00 51 SER A CA 17
ATOM 25509 C C . SER A 1 55 ? 2.895 8.593 9.113 1.00 0.00 51 SER A C 17
ATOM 25510 O O . SER A 1 55 ? 2.372 9.193 8.169 1.00 0.00 51 SER A O 17
ATOM 25518 N N . ALA A 1 56 ? 2.991 9.128 10.342 1.00 0.00 52 ALA A N 17
ATOM 25519 C CA . ALA A 1 56 ? 2.372 10.426 10.716 1.00 0.00 52 ALA A CA 17
ATOM 25520 C C . ALA A 1 56 ? 3.351 11.645 10.749 1.00 0.00 52 ALA A C 17
ATOM 25521 O O . ALA A 1 56 ? 4.580 11.511 10.763 1.00 0.00 52 ALA A O 17
ATOM 25528 N N . GLU A 1 57 ? 2.770 12.853 10.809 1.00 0.00 53 GLU A N 17
ATOM 25529 C CA . GLU A 1 57 ? 3.532 14.133 10.934 1.00 0.00 53 GLU A CA 17
ATOM 25530 C C . GLU A 1 57 ? 4.279 14.332 12.295 1.00 0.00 53 GLU A C 17
ATOM 25531 O O . GLU A 1 57 ? 5.473 14.641 12.293 1.00 0.00 53 GLU A O 17
ATOM 25543 N N . ASN A 1 58 ? 3.588 14.150 13.436 1.00 0.00 54 ASN A N 17
ATOM 25544 C CA . ASN A 1 58 ? 4.176 14.347 14.795 1.00 0.00 54 ASN A CA 17
ATOM 25545 C C . ASN A 1 58 ? 3.985 13.085 15.706 1.00 0.00 54 ASN A C 17
ATOM 25546 O O . ASN A 1 58 ? 3.107 12.239 15.493 1.00 0.00 54 ASN A O 17
ATOM 25557 N N . ASP A 1 59 ? 4.795 12.992 16.777 1.00 0.00 55 ASP A N 17
ATOM 25558 C CA . ASP A 1 59 ? 4.601 12.012 17.891 1.00 0.00 55 ASP A CA 17
ATOM 25559 C C . ASP A 1 59 ? 3.213 12.043 18.637 1.00 0.00 55 ASP A C 17
ATOM 25560 O O . ASP A 1 59 ? 2.632 10.983 18.890 1.00 0.00 55 ASP A O 17
ATOM 25569 N N . GLU A 1 60 ? 2.642 13.234 18.907 1.00 0.00 56 GLU A N 17
ATOM 25570 C CA . GLU A 1 60 ? 1.203 13.410 19.285 1.00 0.00 56 GLU A CA 17
ATOM 25571 C C . GLU A 1 60 ? 0.136 12.740 18.337 1.00 0.00 56 GLU A C 17
ATOM 25572 O O . GLU A 1 60 ? -0.763 12.040 18.813 1.00 0.00 56 GLU A O 17
ATOM 25584 N N . GLN A 1 61 ? 0.288 12.901 17.004 1.00 0.00 57 GLN A N 17
ATOM 25585 C CA . GLN A 1 61 ? -0.485 12.137 15.981 1.00 0.00 57 GLN A CA 17
ATOM 25586 C C . GLN A 1 61 ? -0.258 10.591 16.046 1.00 0.00 57 GLN A C 17
ATOM 25587 O O . GLN A 1 61 ? -1.229 9.847 16.192 1.00 0.00 57 GLN A O 17
ATOM 25601 N N . ALA A 1 62 ? 1.003 10.111 15.999 1.00 0.00 58 ALA A N 17
ATOM 25602 C CA . ALA A 1 62 ? 1.350 8.689 16.269 1.00 0.00 58 ALA A CA 17
ATOM 25603 C C . ALA A 1 62 ? 0.767 8.032 17.571 1.00 0.00 58 ALA A C 17
ATOM 25604 O O . ALA A 1 62 ? 0.281 6.902 17.498 1.00 0.00 58 ALA A O 17
ATOM 25611 N N . LYS A 1 63 ? 0.761 8.738 18.720 1.00 0.00 59 LYS A N 17
ATOM 25612 C CA . LYS A 1 63 ? 0.056 8.307 19.963 1.00 0.00 59 LYS A CA 17
ATOM 25613 C C . LYS A 1 63 ? -1.484 8.040 19.811 1.00 0.00 59 LYS A C 17
ATOM 25614 O O . LYS A 1 63 ? -1.930 6.932 20.127 1.00 0.00 59 LYS A O 17
ATOM 25633 N N . GLU A 1 64 ? -2.288 9.006 19.327 1.00 0.00 60 GLU A N 17
ATOM 25634 C CA . GLU A 1 64 ? -3.736 8.760 19.032 1.00 0.00 60 GLU A CA 17
ATOM 25635 C C . GLU A 1 64 ? -4.037 7.799 17.830 1.00 0.00 60 GLU A C 17
ATOM 25636 O O . GLU A 1 64 ? -4.980 7.008 17.915 1.00 0.00 60 GLU A O 17
ATOM 25648 N N . LEU A 1 65 ? -3.246 7.815 16.741 1.00 0.00 61 LEU A N 17
ATOM 25649 C CA . LEU A 1 65 ? -3.357 6.823 15.629 1.00 0.00 61 LEU A CA 17
ATOM 25650 C C . LEU A 1 65 ? -3.018 5.339 16.013 1.00 0.00 61 LEU A C 17
ATOM 25651 O O . LEU A 1 65 ? -3.783 4.441 15.648 1.00 0.00 61 LEU A O 17
ATOM 25667 N N . LEU A 1 66 ? -1.950 5.075 16.801 1.00 0.00 62 LEU A N 17
ATOM 25668 C CA . LEU A 1 66 ? -1.801 3.823 17.618 1.00 0.00 62 LEU A CA 17
ATOM 25669 C C . LEU A 1 66 ? -3.090 3.353 18.379 1.00 0.00 62 LEU A C 17
ATOM 25670 O O . LEU A 1 66 ? -3.550 2.227 18.168 1.00 0.00 62 LEU A O 17
ATOM 25686 N N . GLU A 1 67 ? -3.661 4.219 19.233 1.00 0.00 63 GLU A N 17
ATOM 25687 C CA . GLU A 1 67 ? -4.906 3.926 19.999 1.00 0.00 63 GLU A CA 17
ATOM 25688 C C . GLU A 1 67 ? -6.186 3.712 19.122 1.00 0.00 63 GLU A C 17
ATOM 25689 O O . GLU A 1 67 ? -6.885 2.714 19.315 1.00 0.00 63 GLU A O 17
ATOM 25701 N N . LEU A 1 68 ? -6.463 4.581 18.129 1.00 0.00 64 LEU A N 17
ATOM 25702 C CA . LEU A 1 68 ? -7.499 4.345 17.080 1.00 0.00 64 LEU A CA 17
ATOM 25703 C C . LEU A 1 68 ? -7.365 3.010 16.264 1.00 0.00 64 LEU A C 17
ATOM 25704 O O . LEU A 1 68 ? -8.361 2.290 16.142 1.00 0.00 64 LEU A O 17
ATOM 25720 N N . ILE A 1 69 ? -6.170 2.648 15.746 1.00 0.00 65 ILE A N 17
ATOM 25721 C CA . ILE A 1 69 ? -5.936 1.313 15.099 1.00 0.00 65 ILE A CA 17
ATOM 25722 C C . ILE A 1 69 ? -6.075 0.108 16.106 1.00 0.00 65 ILE A C 17
ATOM 25723 O O . ILE A 1 69 ? -6.779 -0.851 15.779 1.00 0.00 65 ILE A O 17
ATOM 25739 N N . ALA A 1 70 ? -5.458 0.136 17.307 1.00 0.00 66 ALA A N 17
ATOM 25740 C CA . ALA A 1 70 ? -5.754 -0.852 18.385 1.00 0.00 66 ALA A CA 17
ATOM 25741 C C . ALA A 1 70 ? -7.268 -1.011 18.761 1.00 0.00 66 ALA A C 17
ATOM 25742 O O . ALA A 1 70 ? -7.780 -2.130 18.707 1.00 0.00 66 ALA A O 17
ATOM 25749 N N . ARG A 1 71 ? -7.996 0.091 19.033 1.00 0.00 67 ARG A N 17
ATOM 25750 C CA . ARG A 1 71 ? -9.483 0.092 19.169 1.00 0.00 67 ARG A CA 17
ATOM 25751 C C . ARG A 1 71 ? -10.286 -0.492 17.950 1.00 0.00 67 ARG A C 17
ATOM 25752 O O . ARG A 1 71 ? -11.165 -1.329 18.169 1.00 0.00 67 ARG A O 17
ATOM 25773 N N . LEU A 1 72 ? -9.970 -0.112 16.693 1.00 0.00 68 LEU A N 17
ATOM 25774 C CA . LEU A 1 72 ? -10.454 -0.809 15.461 1.00 0.00 68 LEU A CA 17
ATOM 25775 C C . LEU A 1 72 ? -10.237 -2.363 15.428 1.00 0.00 68 LEU A C 17
ATOM 25776 O O . LEU A 1 72 ? -11.200 -3.119 15.269 1.00 0.00 68 LEU A O 17
ATOM 25792 N N . LEU A 1 73 ? -8.985 -2.823 15.568 1.00 0.00 69 LEU A N 17
ATOM 25793 C CA . LEU A 1 73 ? -8.619 -4.266 15.478 1.00 0.00 69 LEU A CA 17
ATOM 25794 C C . LEU A 1 73 ? -9.110 -5.138 16.690 1.00 0.00 69 LEU A C 17
ATOM 25795 O O . LEU A 1 73 ? -9.642 -6.232 16.477 1.00 0.00 69 LEU A O 17
ATOM 25811 N N . GLN A 1 74 ? -9.030 -4.638 17.942 1.00 0.00 70 GLN A N 17
ATOM 25812 C CA . GLN A 1 74 ? -9.769 -5.205 19.114 1.00 0.00 70 GLN A CA 17
ATOM 25813 C C . GLN A 1 74 ? -11.332 -5.294 18.954 1.00 0.00 70 GLN A C 17
ATOM 25814 O O . GLN A 1 74 ? -11.904 -6.344 19.256 1.00 0.00 70 GLN A O 17
ATOM 25828 N N . LYS A 1 75 ? -12.009 -4.235 18.456 1.00 0.00 71 LYS A N 17
ATOM 25829 C CA . LYS A 1 75 ? -13.443 -4.294 18.031 1.00 0.00 71 LYS A CA 17
ATOM 25830 C C . LYS A 1 75 ? -13.791 -5.363 16.932 1.00 0.00 71 LYS A C 17
ATOM 25831 O O . LYS A 1 75 ? -14.807 -6.048 17.067 1.00 0.00 71 LYS A O 17
ATOM 25850 N N . LEU A 1 76 ? -12.980 -5.505 15.865 1.00 0.00 72 LEU A N 17
ATOM 25851 C CA . LEU A 1 76 ? -13.153 -6.575 14.837 1.00 0.00 72 LEU A CA 17
ATOM 25852 C C . LEU A 1 76 ? -13.004 -8.046 15.365 1.00 0.00 72 LEU A C 17
ATOM 25853 O O . LEU A 1 76 ? -13.897 -8.861 15.127 1.00 0.00 72 LEU A O 17
ATOM 25869 N N . GLY A 1 77 ? -11.897 -8.382 16.053 1.00 0.00 73 GLY A N 17
ATOM 25870 C CA . GLY A 1 77 ? -11.698 -9.721 16.668 1.00 0.00 73 GLY A CA 17
ATOM 25871 C C . GLY A 1 77 ? -10.273 -10.281 16.494 1.00 0.00 73 GLY A C 17
ATOM 25872 O O . GLY A 1 77 ? -10.067 -11.254 15.764 1.00 0.00 73 GLY A O 17
ATOM 25876 N N . TYR A 1 78 ? -9.295 -9.658 17.167 1.00 0.00 74 TYR A N 17
ATOM 25877 C CA . TYR A 1 78 ? -7.848 -9.928 16.932 1.00 0.00 74 TYR A CA 17
ATOM 25878 C C . TYR A 1 78 ? -7.071 -10.035 18.283 1.00 0.00 74 TYR A C 17
ATOM 25879 O O . TYR A 1 78 ? -7.255 -9.217 19.190 1.00 0.00 74 TYR A O 17
ATOM 25897 N N . LYS A 1 79 ? -6.190 -11.048 18.404 1.00 0.00 75 LYS A N 17
ATOM 25898 C CA . LYS A 1 79 ? -5.491 -11.375 19.686 1.00 0.00 75 LYS A CA 17
ATOM 25899 C C . LYS A 1 79 ? -3.958 -11.043 19.723 1.00 0.00 75 LYS A C 17
ATOM 25900 O O . LYS A 1 79 ? -3.504 -10.441 20.700 1.00 0.00 75 LYS A O 17
ATOM 25919 N N . ASP A 1 80 ? -3.153 -11.447 18.715 1.00 0.00 76 ASP A N 17
ATOM 25920 C CA . ASP A 1 80 ? -1.665 -11.352 18.782 1.00 0.00 76 ASP A CA 17
ATOM 25921 C C . ASP A 1 80 ? -1.193 -9.937 18.311 1.00 0.00 76 ASP A C 17
ATOM 25922 O O . ASP A 1 80 ? -0.853 -9.743 17.141 1.00 0.00 76 ASP A O 17
ATOM 25931 N N . ILE A 1 81 ? -1.220 -8.934 19.208 1.00 0.00 77 ILE A N 17
ATOM 25932 C CA . ILE A 1 81 ? -1.083 -7.500 18.803 1.00 0.00 77 ILE A CA 17
ATOM 25933 C C . ILE A 1 81 ? 0.423 -7.082 18.952 1.00 0.00 77 ILE A C 17
ATOM 25934 O O . ILE A 1 81 ? 0.898 -6.762 20.046 1.00 0.00 77 ILE A O 17
ATOM 25950 N N . ASN A 1 82 ? 1.167 -7.088 17.834 1.00 0.00 78 ASN A N 17
ATOM 25951 C CA . ASN A 1 82 ? 2.637 -6.864 17.813 1.00 0.00 78 ASN A CA 17
ATOM 25952 C C . ASN A 1 82 ? 2.946 -5.426 17.283 1.00 0.00 78 ASN A C 17
ATOM 25953 O O . ASN A 1 82 ? 2.889 -5.144 16.081 1.00 0.00 78 ASN A O 17
ATOM 25964 N N . VAL A 1 83 ? 3.267 -4.510 18.211 1.00 0.00 79 VAL A N 17
ATOM 25965 C CA . VAL A 1 83 ? 3.441 -3.057 17.908 1.00 0.00 79 VAL A CA 17
ATOM 25966 C C . VAL A 1 83 ? 4.961 -2.727 17.716 1.00 0.00 79 VAL A C 17
ATOM 25967 O O . VAL A 1 83 ? 5.785 -3.019 18.589 1.00 0.00 79 VAL A O 17
ATOM 25980 N N . ARG A 1 84 ? 5.317 -2.039 16.614 1.00 0.00 80 ARG A N 17
ATOM 25981 C CA . ARG A 1 84 ? 6.632 -1.338 16.498 1.00 0.00 80 ARG A CA 17
ATOM 25982 C C . ARG A 1 84 ? 6.420 0.117 15.971 1.00 0.00 80 ARG A C 17
ATOM 25983 O O . ARG A 1 84 ? 5.760 0.336 14.948 1.00 0.00 80 ARG A O 17
ATOM 26004 N N . VAL A 1 85 ? 7.014 1.103 16.668 1.00 0.00 81 VAL A N 17
ATOM 26005 C CA . VAL A 1 85 ? 6.922 2.547 16.298 1.00 0.00 81 VAL A CA 17
ATOM 26006 C C . VAL A 1 85 ? 8.366 3.042 15.955 1.00 0.00 81 VAL A C 17
ATOM 26007 O O . VAL A 1 85 ? 9.185 3.231 16.861 1.00 0.00 81 VAL A O 17
ATOM 26020 N N . ASN A 1 86 ? 8.675 3.281 14.665 1.00 0.00 82 ASN A N 17
ATOM 26021 C CA . ASN A 1 86 ? 9.968 3.913 14.262 1.00 0.00 82 ASN A CA 17
ATOM 26022 C C . ASN A 1 86 ? 9.780 5.458 14.101 1.00 0.00 82 ASN A C 17
ATOM 26023 O O . ASN A 1 86 ? 9.480 5.959 13.013 1.00 0.00 82 ASN A O 17
ATOM 26034 N N . GLY A 1 87 ? 9.904 6.207 15.215 1.00 0.00 83 GLY A N 17
ATOM 26035 C CA . GLY A 1 87 ? 9.606 7.667 15.239 1.00 0.00 83 GLY A CA 17
ATOM 26036 C C . GLY A 1 87 ? 8.103 8.002 15.138 1.00 0.00 83 GLY A C 17
ATOM 26037 O O . GLY A 1 87 ? 7.379 7.932 16.134 1.00 0.00 83 GLY A O 17
ATOM 26041 N N . THR A 1 88 ? 7.650 8.320 13.920 1.00 0.00 84 THR A N 17
ATOM 26042 C CA . THR A 1 88 ? 6.190 8.398 13.587 1.00 0.00 84 THR A CA 17
ATOM 26043 C C . THR A 1 88 ? 5.639 7.232 12.677 1.00 0.00 84 THR A C 17
ATOM 26044 O O . THR A 1 88 ? 4.446 7.241 12.353 1.00 0.00 84 THR A O 17
ATOM 26055 N N . GLU A 1 89 ? 6.453 6.225 12.284 1.00 0.00 85 GLU A N 17
ATOM 26056 C CA . GLU A 1 89 ? 6.011 5.037 11.500 1.00 0.00 85 GLU A CA 17
ATOM 26057 C C . GLU A 1 89 ? 5.410 3.953 12.452 1.00 0.00 85 GLU A C 17
ATOM 26058 O O . GLU A 1 89 ? 6.135 3.161 13.065 1.00 0.00 85 GLU A O 17
ATOM 26070 N N . VAL A 1 90 ? 4.078 3.935 12.590 1.00 0.00 86 VAL A N 17
ATOM 26071 C CA . VAL A 1 90 ? 3.372 3.089 13.597 1.00 0.00 86 VAL A CA 17
ATOM 26072 C C . VAL A 1 90 ? 2.848 1.807 12.877 1.00 0.00 86 VAL A C 17
ATOM 26073 O O . VAL A 1 90 ? 1.806 1.860 12.214 1.00 0.00 86 VAL A O 17
ATOM 26086 N N . LYS A 1 91 ? 3.543 0.656 13.017 1.00 0.00 87 LYS A N 17
ATOM 26087 C CA . LYS A 1 91 ? 3.032 -0.647 12.505 1.00 0.00 87 LYS A CA 17
ATOM 26088 C C . LYS A 1 91 ? 2.285 -1.465 13.604 1.00 0.00 87 LYS A C 17
ATOM 26089 O O . LYS A 1 91 ? 2.886 -1.875 14.604 1.00 0.00 87 LYS A O 17
ATOM 26108 N N . ILE A 1 92 ? 0.976 -1.712 13.402 1.00 0.00 88 ILE A N 17
ATOM 26109 C CA . ILE A 1 92 ? 0.159 -2.552 14.332 1.00 0.00 88 ILE A CA 17
ATOM 26110 C C . ILE A 1 92 ? -0.087 -3.927 13.628 1.00 0.00 88 ILE A C 17
ATOM 26111 O O . ILE A 1 92 ? -0.998 -4.049 12.803 1.00 0.00 88 ILE A O 17
ATOM 26127 N N . GLU A 1 93 ? 0.739 -4.944 13.943 1.00 0.00 89 GLU A N 17
ATOM 26128 C CA . GLU A 1 93 ? 0.617 -6.307 13.354 1.00 0.00 89 GLU A CA 17
ATOM 26129 C C . GLU A 1 93 ? -0.280 -7.230 14.226 1.00 0.00 89 GLU A C 17
ATOM 26130 O O . GLU A 1 93 ? 0.033 -7.497 15.386 1.00 0.00 89 GLU A O 17
ATOM 26142 N N . VAL A 1 94 ? -1.401 -7.706 13.665 1.00 0.00 90 VAL A N 17
ATOM 26143 C CA . VAL A 1 94 ? -2.436 -8.454 14.435 1.00 0.00 90 VAL A CA 17
ATOM 26144 C C . VAL A 1 94 ? -2.744 -9.841 13.798 1.00 0.00 90 VAL A C 17
ATOM 26145 O O . VAL A 1 94 ? -3.112 -9.919 12.621 1.00 0.00 90 VAL A O 17
ATOM 26158 N N . ARG A 1 95 ? -2.684 -10.925 14.596 1.00 0.00 91 ARG A N 17
ATOM 26159 C CA . ARG A 1 95 ? -3.173 -12.269 14.153 1.00 0.00 91 ARG A CA 17
ATOM 26160 C C . ARG A 1 95 ? -4.562 -12.616 14.791 1.00 0.00 91 ARG A C 17
ATOM 26161 O O . ARG A 1 95 ? -4.858 -12.270 15.943 1.00 0.00 91 ARG A O 17
ATOM 26182 N N . VAL A 1 96 ? -5.417 -13.336 14.037 1.00 0.00 92 VAL A N 17
ATOM 26183 C CA . VAL A 1 96 ? -6.807 -13.695 14.470 1.00 0.00 92 VAL A CA 17
ATOM 26184 C C . VAL A 1 96 ? -6.832 -14.606 15.735 1.00 0.00 92 VAL A C 17
ATOM 26185 O O . VAL A 1 96 ? -6.070 -15.567 15.896 1.00 0.00 92 VAL A O 17
ATOM 26198 N N . HIS A 1 3 ? 6.601 16.794 5.168 1.00 0.00 -1 HIS A N 18
ATOM 26199 C CA . HIS A 1 3 ? 5.742 15.904 4.342 1.00 0.00 -1 HIS A CA 18
ATOM 26200 C C . HIS A 1 3 ? 4.297 15.853 4.929 1.00 0.00 -1 HIS A C 18
ATOM 26201 O O . HIS A 1 3 ? 3.924 14.905 5.630 1.00 0.00 -1 HIS A O 18
ATOM 26215 N N . MET A 1 4 ? 3.449 16.852 4.611 1.00 0.00 0 MET A N 18
ATOM 26216 C CA . MET A 1 4 ? 2.061 16.933 5.166 1.00 0.00 0 MET A CA 18
ATOM 26217 C C . MET A 1 4 ? 1.018 16.106 4.336 1.00 0.00 0 MET A C 18
ATOM 26218 O O . MET A 1 4 ? 0.116 16.647 3.689 1.00 0.00 0 MET A O 18
ATOM 26232 N N . LYS A 1 5 ? 1.141 14.767 4.388 1.00 0.00 1 LYS A N 18
ATOM 26233 C CA . LYS A 1 5 ? 0.158 13.816 3.797 1.00 0.00 1 LYS A CA 18
ATOM 26234 C C . LYS A 1 5 ? 0.321 12.444 4.518 1.00 0.00 1 LYS A C 18
ATOM 26235 O O . LYS A 1 5 ? 1.389 11.825 4.484 1.00 0.00 1 LYS A O 18
ATOM 26254 N N . VAL A 1 6 ? -0.743 11.982 5.190 1.00 0.00 2 VAL A N 18
ATOM 26255 C CA . VAL A 1 6 ? -0.694 10.803 6.102 1.00 0.00 2 VAL A CA 18
ATOM 26256 C C . VAL A 1 6 ? -0.837 9.498 5.257 1.00 0.00 2 VAL A C 18
ATOM 26257 O O . VAL A 1 6 ? -1.920 9.225 4.730 1.00 0.00 2 VAL A O 18
ATOM 26270 N N . ASP A 1 7 ? 0.223 8.671 5.166 1.00 0.00 3 ASP A N 18
ATOM 26271 C CA . ASP A 1 7 ? 0.114 7.295 4.606 1.00 0.00 3 ASP A CA 18
ATOM 26272 C C . ASP A 1 7 ? -0.562 6.335 5.637 1.00 0.00 3 ASP A C 18
ATOM 26273 O O . ASP A 1 7 ? -0.030 6.132 6.731 1.00 0.00 3 ASP A O 18
ATOM 26282 N N . ILE A 1 8 ? -1.709 5.739 5.274 1.00 0.00 4 ILE A N 18
ATOM 26283 C CA . ILE A 1 8 ? -2.303 4.596 6.024 1.00 0.00 4 ILE A CA 18
ATOM 26284 C C . ILE A 1 8 ? -2.164 3.342 5.091 1.00 0.00 4 ILE A C 18
ATOM 26285 O O . ILE A 1 8 ? -3.091 3.000 4.346 1.00 0.00 4 ILE A O 18
ATOM 26301 N N . THR A 1 9 ? -1.007 2.648 5.123 1.00 0.00 5 THR A N 18
ATOM 26302 C CA . THR A 1 9 ? -0.768 1.444 4.273 1.00 0.00 5 THR A CA 18
ATOM 26303 C C . THR A 1 9 ? -1.344 0.172 4.975 1.00 0.00 5 THR A C 18
ATOM 26304 O O . THR A 1 9 ? -0.874 -0.245 6.038 1.00 0.00 5 THR A O 18
ATOM 26315 N N . ILE A 1 10 ? -2.360 -0.442 4.344 1.00 0.00 6 ILE A N 18
ATOM 26316 C CA . ILE A 1 10 ? -2.993 -1.702 4.830 1.00 0.00 6 ILE A CA 18
ATOM 26317 C C . ILE A 1 10 ? -2.395 -2.870 3.981 1.00 0.00 6 ILE A C 18
ATOM 26318 O O . ILE A 1 10 ? -2.685 -2.970 2.784 1.00 0.00 6 ILE A O 18
ATOM 26334 N N . LYS A 1 11 ? -1.596 -3.765 4.589 1.00 0.00 7 LYS A N 18
ATOM 26335 C CA . LYS A 1 11 ? -1.152 -5.016 3.917 1.00 0.00 7 LYS A CA 18
ATOM 26336 C C . LYS A 1 11 ? -1.877 -6.248 4.548 1.00 0.00 7 LYS A C 18
ATOM 26337 O O . LYS A 1 11 ? -1.604 -6.620 5.695 1.00 0.00 7 LYS A O 18
ATOM 26356 N N . ILE A 1 12 ? -2.780 -6.897 3.783 1.00 0.00 8 ILE A N 18
ATOM 26357 C CA . ILE A 1 12 ? -3.492 -8.138 4.230 1.00 0.00 8 ILE A CA 18
ATOM 26358 C C . ILE A 1 12 ? -2.612 -9.362 3.799 1.00 0.00 8 ILE A C 18
ATOM 26359 O O . ILE A 1 12 ? -2.564 -9.729 2.620 1.00 0.00 8 ILE A O 18
ATOM 26375 N N . GLN A 1 13 ? -1.907 -9.978 4.758 1.00 0.00 9 GLN A N 18
ATOM 26376 C CA . GLN A 1 13 ? -0.888 -11.024 4.475 1.00 0.00 9 GLN A CA 18
ATOM 26377 C C . GLN A 1 13 ? -1.500 -12.455 4.607 1.00 0.00 9 GLN A C 18
ATOM 26378 O O . GLN A 1 13 ? -1.487 -13.066 5.680 1.00 0.00 9 GLN A O 18
ATOM 26392 N N . ARG A 1 14 ? -2.047 -13.002 3.506 1.00 0.00 10 ARG A N 18
ATOM 26393 C CA . ARG A 1 14 ? -2.739 -14.327 3.517 1.00 0.00 10 ARG A CA 18
ATOM 26394 C C . ARG A 1 14 ? -1.757 -15.485 3.146 1.00 0.00 10 ARG A C 18
ATOM 26395 O O . ARG A 1 14 ? -1.790 -16.027 2.037 1.00 0.00 10 ARG A O 18
ATOM 26416 N N . ASP A 1 15 ? -0.873 -15.835 4.104 1.00 0.00 11 ASP A N 18
ATOM 26417 C CA . ASP A 1 15 ? 0.111 -16.963 3.990 1.00 0.00 11 ASP A CA 18
ATOM 26418 C C . ASP A 1 15 ? 1.015 -16.920 2.702 1.00 0.00 11 ASP A C 18
ATOM 26419 O O . ASP A 1 15 ? 0.989 -17.827 1.863 1.00 0.00 11 ASP A O 18
ATOM 26428 N N . GLY A 1 16 ? 1.773 -15.821 2.519 1.00 0.00 12 GLY A N 18
ATOM 26429 C CA . GLY A 1 16 ? 2.403 -15.498 1.206 1.00 0.00 12 GLY A CA 18
ATOM 26430 C C . GLY A 1 16 ? 1.653 -14.485 0.306 1.00 0.00 12 GLY A C 18
ATOM 26431 O O . GLY A 1 16 ? 2.287 -13.563 -0.209 1.00 0.00 12 GLY A O 18
ATOM 26435 N N . GLN A 1 17 ? 0.335 -14.652 0.078 1.00 0.00 13 GLN A N 18
ATOM 26436 C CA . GLN A 1 17 ? -0.455 -13.751 -0.815 1.00 0.00 13 GLN A CA 18
ATOM 26437 C C . GLN A 1 17 ? -0.754 -12.375 -0.119 1.00 0.00 13 GLN A C 18
ATOM 26438 O O . GLN A 1 17 ? -1.632 -12.267 0.744 1.00 0.00 13 GLN A O 18
ATOM 26452 N N . GLU A 1 18 ? 0.041 -11.343 -0.462 1.00 0.00 14 GLU A N 18
ATOM 26453 C CA . GLU A 1 18 ? 0.149 -10.089 0.333 1.00 0.00 14 GLU A CA 18
ATOM 26454 C C . GLU A 1 18 ? -0.535 -8.875 -0.372 1.00 0.00 14 GLU A C 18
ATOM 26455 O O . GLU A 1 18 ? 0.050 -8.208 -1.231 1.00 0.00 14 GLU A O 18
ATOM 26467 N N . ILE A 1 19 ? -1.781 -8.557 0.023 1.00 0.00 15 ILE A N 18
ATOM 26468 C CA . ILE A 1 19 ? -2.573 -7.458 -0.605 1.00 0.00 15 ILE A CA 18
ATOM 26469 C C . ILE A 1 19 ? -2.169 -6.095 0.059 1.00 0.00 15 ILE A C 18
ATOM 26470 O O . ILE A 1 19 ? -2.764 -5.699 1.066 1.00 0.00 15 ILE A O 18
ATOM 26486 N N . GLU A 1 20 ? -1.183 -5.379 -0.515 1.00 0.00 16 GLU A N 18
ATOM 26487 C CA . GLU A 1 20 ? -0.803 -4.007 -0.070 1.00 0.00 16 GLU A CA 18
ATOM 26488 C C . GLU A 1 20 ? -1.637 -2.888 -0.762 1.00 0.00 16 GLU A C 18
ATOM 26489 O O . GLU A 1 20 ? -1.671 -2.785 -1.993 1.00 0.00 16 GLU A O 18
ATOM 26501 N N . ILE A 1 21 ? -2.289 -2.036 0.048 1.00 0.00 17 ILE A N 18
ATOM 26502 C CA . ILE A 1 21 ? -3.039 -0.843 -0.464 1.00 0.00 17 ILE A CA 18
ATOM 26503 C C . ILE A 1 21 ? -2.644 0.441 0.347 1.00 0.00 17 ILE A C 18
ATOM 26504 O O . ILE A 1 21 ? -2.784 0.500 1.574 1.00 0.00 17 ILE A O 18
ATOM 26520 N N . ASP A 1 22 ? -2.157 1.476 -0.360 1.00 0.00 18 ASP A N 18
ATOM 26521 C CA . ASP A 1 22 ? -1.583 2.708 0.248 1.00 0.00 18 ASP A CA 18
ATOM 26522 C C . ASP A 1 22 ? -2.614 3.890 0.309 1.00 0.00 18 ASP A C 18
ATOM 26523 O O . ASP A 1 22 ? -2.757 4.682 -0.629 1.00 0.00 18 ASP A O 18
ATOM 26532 N N . ILE A 1 23 ? -3.350 4.023 1.432 1.00 0.00 19 ILE A N 18
ATOM 26533 C CA . ILE A 1 23 ? -4.446 5.038 1.567 1.00 0.00 19 ILE A CA 18
ATOM 26534 C C . ILE A 1 23 ? -3.825 6.377 2.094 1.00 0.00 19 ILE A C 18
ATOM 26535 O O . ILE A 1 23 ? -3.648 6.565 3.298 1.00 0.00 19 ILE A O 18
ATOM 26551 N N . ARG A 1 24 ? -3.476 7.301 1.180 1.00 0.00 20 ARG A N 18
ATOM 26552 C CA . ARG A 1 24 ? -2.656 8.502 1.521 1.00 0.00 20 ARG A CA 18
ATOM 26553 C C . ARG A 1 24 ? -3.539 9.793 1.608 1.00 0.00 20 ARG A C 18
ATOM 26554 O O . ARG A 1 24 ? -4.018 10.308 0.593 1.00 0.00 20 ARG A O 18
ATOM 26575 N N . VAL A 1 25 ? -3.752 10.321 2.829 1.00 0.00 21 VAL A N 18
ATOM 26576 C CA . VAL A 1 25 ? -4.854 11.295 3.138 1.00 0.00 21 VAL A CA 18
ATOM 26577 C C . VAL A 1 25 ? -4.261 12.703 3.495 1.00 0.00 21 VAL A C 18
ATOM 26578 O O . VAL A 1 25 ? -3.294 12.817 4.257 1.00 0.00 21 VAL A O 18
ATOM 26591 N N . SER A 1 26 ? -4.865 13.792 2.974 1.00 0.00 22 SER A N 18
ATOM 26592 C CA . SER A 1 26 ? -4.499 15.186 3.384 1.00 0.00 22 SER A CA 18
ATOM 26593 C C . SER A 1 26 ? -5.738 16.127 3.443 1.00 0.00 22 SER A C 18
ATOM 26594 O O . SER A 1 26 ? -6.003 16.874 2.494 1.00 0.00 22 SER A O 18
ATOM 26602 N N . THR A 1 27 ? -6.488 16.110 4.563 1.00 0.00 23 THR A N 18
ATOM 26603 C CA . THR A 1 27 ? -7.807 16.818 4.655 1.00 0.00 23 THR A CA 18
ATOM 26604 C C . THR A 1 27 ? -8.328 16.975 6.121 1.00 0.00 23 THR A C 18
ATOM 26605 O O . THR A 1 27 ? -8.368 18.098 6.628 1.00 0.00 23 THR A O 18
ATOM 26616 N N . GLY A 1 28 ? -8.790 15.895 6.775 1.00 0.00 24 GLY A N 18
ATOM 26617 C CA . GLY A 1 28 ? -9.603 16.004 8.020 1.00 0.00 24 GLY A CA 18
ATOM 26618 C C . GLY A 1 28 ? -10.623 14.863 8.205 1.00 0.00 24 GLY A C 18
ATOM 26619 O O . GLY A 1 28 ? -10.514 14.092 9.160 1.00 0.00 24 GLY A O 18
ATOM 26623 N N . LYS A 1 29 ? -11.600 14.742 7.285 1.00 0.00 25 LYS A N 18
ATOM 26624 C CA . LYS A 1 29 ? -12.429 13.504 7.161 1.00 0.00 25 LYS A CA 18
ATOM 26625 C C . LYS A 1 29 ? -11.698 12.464 6.235 1.00 0.00 25 LYS A C 18
ATOM 26626 O O . LYS A 1 29 ? -10.527 12.175 6.504 1.00 0.00 25 LYS A O 18
ATOM 26645 N N . GLU A 1 30 ? -12.331 11.873 5.188 1.00 0.00 26 GLU A N 18
ATOM 26646 C CA . GLU A 1 30 ? -11.683 10.965 4.196 1.00 0.00 26 GLU A CA 18
ATOM 26647 C C . GLU A 1 30 ? -11.191 9.576 4.718 1.00 0.00 26 GLU A C 18
ATOM 26648 O O . GLU A 1 30 ? -11.693 8.526 4.301 1.00 0.00 26 GLU A O 18
ATOM 26660 N N . LEU A 1 31 ? -10.269 9.598 5.691 1.00 0.00 27 LEU A N 18
ATOM 26661 C CA . LEU A 1 31 ? -9.957 8.430 6.558 1.00 0.00 27 LEU A CA 18
ATOM 26662 C C . LEU A 1 31 ? -11.187 7.811 7.305 1.00 0.00 27 LEU A C 18
ATOM 26663 O O . LEU A 1 31 ? -11.353 6.597 7.235 1.00 0.00 27 LEU A O 18
ATOM 26679 N N . GLU A 1 32 ? -12.061 8.603 7.956 1.00 0.00 28 GLU A N 18
ATOM 26680 C CA . GLU A 1 32 ? -13.362 8.117 8.517 1.00 0.00 28 GLU A CA 18
ATOM 26681 C C . GLU A 1 32 ? -14.295 7.309 7.534 1.00 0.00 28 GLU A C 18
ATOM 26682 O O . GLU A 1 32 ? -14.799 6.240 7.895 1.00 0.00 28 GLU A O 18
ATOM 26694 N N . ARG A 1 33 ? -14.467 7.783 6.283 1.00 0.00 29 ARG A N 18
ATOM 26695 C CA . ARG A 1 33 ? -15.119 7.000 5.189 1.00 0.00 29 ARG A CA 18
ATOM 26696 C C . ARG A 1 33 ? -14.365 5.688 4.774 1.00 0.00 29 ARG A C 18
ATOM 26697 O O . ARG A 1 33 ? -14.993 4.627 4.715 1.00 0.00 29 ARG A O 18
ATOM 26718 N N . ALA A 1 34 ? -13.040 5.743 4.518 1.00 0.00 30 ALA A N 18
ATOM 26719 C CA . ALA A 1 34 ? -12.203 4.525 4.329 1.00 0.00 30 ALA A CA 18
ATOM 26720 C C . ALA A 1 34 ? -12.153 3.513 5.526 1.00 0.00 30 ALA A C 18
ATOM 26721 O O . ALA A 1 34 ? -12.288 2.313 5.295 1.00 0.00 30 ALA A O 18
ATOM 26728 N N . LEU A 1 35 ? -12.019 3.976 6.781 1.00 0.00 31 LEU A N 18
ATOM 26729 C CA . LEU A 1 35 ? -12.153 3.146 8.016 1.00 0.00 31 LEU A CA 18
ATOM 26730 C C . LEU A 1 35 ? -13.464 2.293 8.146 1.00 0.00 31 LEU A C 18
ATOM 26731 O O . LEU A 1 35 ? -13.389 1.107 8.481 1.00 0.00 31 LEU A O 18
ATOM 26747 N N . GLN A 1 36 ? -14.640 2.877 7.840 1.00 0.00 32 GLN A N 18
ATOM 26748 C CA . GLN A 1 36 ? -15.921 2.131 7.710 1.00 0.00 32 GLN A CA 18
ATOM 26749 C C . GLN A 1 36 ? -15.941 1.003 6.615 1.00 0.00 32 GLN A C 18
ATOM 26750 O O . GLN A 1 36 ? -16.348 -0.126 6.914 1.00 0.00 32 GLN A O 18
ATOM 26764 N N . GLU A 1 37 ? -15.489 1.285 5.374 1.00 0.00 33 GLU A N 18
ATOM 26765 C CA . GLU A 1 37 ? -15.244 0.229 4.347 1.00 0.00 33 GLU A CA 18
ATOM 26766 C C . GLU A 1 37 ? -14.108 -0.801 4.691 1.00 0.00 33 GLU A C 18
ATOM 26767 O O . GLU A 1 37 ? -14.290 -1.988 4.426 1.00 0.00 33 GLU A O 18
ATOM 26779 N N . LEU A 1 38 ? -12.982 -0.404 5.315 1.00 0.00 34 LEU A N 18
ATOM 26780 C CA . LEU A 1 38 ? -11.974 -1.353 5.878 1.00 0.00 34 LEU A CA 18
ATOM 26781 C C . LEU A 1 38 ? -12.523 -2.339 6.963 1.00 0.00 34 LEU A C 18
ATOM 26782 O O . LEU A 1 38 ? -12.304 -3.542 6.820 1.00 0.00 34 LEU A O 18
ATOM 26798 N N . GLU A 1 39 ? -13.278 -1.885 7.985 1.00 0.00 35 GLU A N 18
ATOM 26799 C CA . GLU A 1 39 ? -14.079 -2.788 8.869 1.00 0.00 35 GLU A CA 18
ATOM 26800 C C . GLU A 1 39 ? -14.994 -3.829 8.122 1.00 0.00 35 GLU A C 18
ATOM 26801 O O . GLU A 1 39 ? -14.871 -5.040 8.335 1.00 0.00 35 GLU A O 18
ATOM 26813 N N . LYS A 1 40 ? -15.854 -3.339 7.210 1.00 0.00 36 LYS A N 18
ATOM 26814 C CA . LYS A 1 40 ? -16.614 -4.171 6.238 1.00 0.00 36 LYS A CA 18
ATOM 26815 C C . LYS A 1 40 ? -15.756 -5.155 5.366 1.00 0.00 36 LYS A C 18
ATOM 26816 O O . LYS A 1 40 ? -16.024 -6.358 5.387 1.00 0.00 36 LYS A O 18
ATOM 26835 N N . ALA A 1 41 ? -14.737 -4.675 4.632 1.00 0.00 37 ALA A N 18
ATOM 26836 C CA . ALA A 1 41 ? -13.835 -5.524 3.810 1.00 0.00 37 ALA A CA 18
ATOM 26837 C C . ALA A 1 41 ? -12.942 -6.553 4.578 1.00 0.00 37 ALA A C 18
ATOM 26838 O O . ALA A 1 41 ? -12.867 -7.703 4.140 1.00 0.00 37 ALA A O 18
ATOM 26845 N N . LEU A 1 42 ? -12.305 -6.191 5.713 1.00 0.00 38 LEU A N 18
ATOM 26846 C CA . LEU A 1 42 ? -11.572 -7.166 6.579 1.00 0.00 38 LEU A CA 18
ATOM 26847 C C . LEU A 1 42 ? -12.456 -8.306 7.199 1.00 0.00 38 LEU A C 18
ATOM 26848 O O . LEU A 1 42 ? -12.030 -9.466 7.190 1.00 0.00 38 LEU A O 18
ATOM 26864 N N . ALA A 1 43 ? -13.683 -8.001 7.677 1.00 0.00 39 ALA A N 18
ATOM 26865 C CA . ALA A 1 43 ? -14.696 -9.035 8.017 1.00 0.00 39 ALA A CA 18
ATOM 26866 C C . ALA A 1 43 ? -15.243 -9.868 6.805 1.00 0.00 39 ALA A C 18
ATOM 26867 O O . ALA A 1 43 ? -15.217 -11.100 6.858 1.00 0.00 39 ALA A O 18
ATOM 26874 N N . ARG A 1 44 ? -15.714 -9.219 5.721 1.00 0.00 40 ARG A N 18
ATOM 26875 C CA . ARG A 1 44 ? -16.287 -9.911 4.526 1.00 0.00 40 ARG A CA 18
ATOM 26876 C C . ARG A 1 44 ? -15.293 -10.758 3.659 1.00 0.00 40 ARG A C 18
ATOM 26877 O O . ARG A 1 44 ? -15.683 -11.824 3.172 1.00 0.00 40 ARG A O 18
ATOM 26898 N N . ALA A 1 45 ? -14.042 -10.316 3.455 1.00 0.00 41 ALA A N 18
ATOM 26899 C CA . ALA A 1 45 ? -12.967 -11.172 2.874 1.00 0.00 41 ALA A CA 18
ATOM 26900 C C . ALA A 1 45 ? -12.401 -12.318 3.781 1.00 0.00 41 ALA A C 18
ATOM 26901 O O . ALA A 1 45 ? -12.017 -13.366 3.250 1.00 0.00 41 ALA A O 18
ATOM 26908 N N . GLY A 1 46 ? -12.291 -12.109 5.108 1.00 0.00 42 GLY A N 18
ATOM 26909 C CA . GLY A 1 46 ? -11.649 -13.069 6.045 1.00 0.00 42 GLY A CA 18
ATOM 26910 C C . GLY A 1 46 ? -10.146 -12.808 6.274 1.00 0.00 42 GLY A C 18
ATOM 26911 O O . GLY A 1 46 ? -9.298 -13.601 5.848 1.00 0.00 42 GLY A O 18
ATOM 26915 N N . ALA A 1 47 ? -9.808 -11.695 6.938 1.00 0.00 43 ALA A N 18
ATOM 26916 C CA . ALA A 1 47 ? -8.404 -11.253 7.080 1.00 0.00 43 ALA A CA 18
ATOM 26917 C C . ALA A 1 47 ? -7.670 -11.858 8.320 1.00 0.00 43 ALA A C 18
ATOM 26918 O O . ALA A 1 47 ? -7.715 -11.314 9.427 1.00 0.00 43 ALA A O 18
ATOM 26925 N N . ARG A 1 48 ? -6.964 -12.985 8.118 1.00 0.00 44 ARG A N 18
ATOM 26926 C CA . ARG A 1 48 ? -6.202 -13.670 9.210 1.00 0.00 44 ARG A CA 18
ATOM 26927 C C . ARG A 1 48 ? -4.931 -12.909 9.729 1.00 0.00 44 ARG A C 18
ATOM 26928 O O . ARG A 1 48 ? -4.713 -12.882 10.943 1.00 0.00 44 ARG A O 18
ATOM 26949 N N . ASN A 1 49 ? -4.095 -12.332 8.843 1.00 0.00 45 ASN A N 18
ATOM 26950 C CA . ASN A 1 49 ? -3.019 -11.379 9.240 1.00 0.00 45 ASN A CA 18
ATOM 26951 C C . ASN A 1 49 ? -3.240 -10.023 8.496 1.00 0.00 45 ASN A C 18
ATOM 26952 O O . ASN A 1 49 ? -3.394 -9.988 7.269 1.00 0.00 45 ASN A O 18
ATOM 26963 N N . VAL A 1 50 ? -3.225 -8.906 9.241 1.00 0.00 46 VAL A N 18
ATOM 26964 C CA . VAL A 1 50 ? -3.258 -7.535 8.650 1.00 0.00 46 VAL A CA 18
ATOM 26965 C C . VAL A 1 50 ? -2.110 -6.720 9.317 1.00 0.00 46 VAL A C 18
ATOM 26966 O O . VAL A 1 50 ? -2.122 -6.517 10.536 1.00 0.00 46 VAL A O 18
ATOM 26979 N N . GLN A 1 51 ? -1.154 -6.200 8.526 1.00 0.00 47 GLN A N 18
ATOM 26980 C CA . GLN A 1 51 ? -0.178 -5.194 9.025 1.00 0.00 47 GLN A CA 18
ATOM 26981 C C . GLN A 1 51 ? -0.532 -3.758 8.538 1.00 0.00 47 GLN A C 18
ATOM 26982 O O . GLN A 1 51 ? -0.468 -3.445 7.344 1.00 0.00 47 GLN A O 18
ATOM 26996 N N . ILE A 1 52 ? -0.921 -2.895 9.492 1.00 0.00 48 ILE A N 18
ATOM 26997 C CA . ILE A 1 52 ? -1.285 -1.476 9.221 1.00 0.00 48 ILE A CA 18
ATOM 26998 C C . ILE A 1 52 ? -0.035 -0.618 9.584 1.00 0.00 48 ILE A C 18
ATOM 26999 O O . ILE A 1 52 ? 0.346 -0.530 10.757 1.00 0.00 48 ILE A O 18
ATOM 27015 N N . THR A 1 53 ? 0.588 0.014 8.574 1.00 0.00 49 THR A N 18
ATOM 27016 C CA . THR A 1 53 ? 1.727 0.948 8.796 1.00 0.00 49 THR A CA 18
ATOM 27017 C C . THR A 1 53 ? 1.233 2.401 8.561 1.00 0.00 49 THR A C 18
ATOM 27018 O O . THR A 1 53 ? 0.935 2.786 7.424 1.00 0.00 49 THR A O 18
ATOM 27029 N N . ILE A 1 54 ? 1.133 3.192 9.645 1.00 0.00 50 ILE A N 18
ATOM 27030 C CA . ILE A 1 54 ? 0.642 4.597 9.573 1.00 0.00 50 ILE A CA 18
ATOM 27031 C C . ILE A 1 54 ? 1.812 5.618 9.752 1.00 0.00 50 ILE A C 18
ATOM 27032 O O . ILE A 1 54 ? 2.448 5.675 10.810 1.00 0.00 50 ILE A O 18
ATOM 27048 N N . SER A 1 55 ? 2.086 6.433 8.717 1.00 0.00 51 SER A N 18
ATOM 27049 C CA . SER A 1 55 ? 3.176 7.447 8.757 1.00 0.00 51 SER A CA 18
ATOM 27050 C C . SER A 1 55 ? 2.660 8.804 9.329 1.00 0.00 51 SER A C 18
ATOM 27051 O O . SER A 1 55 ? 1.899 9.528 8.675 1.00 0.00 51 SER A O 18
ATOM 27059 N N . ALA A 1 56 ? 3.052 9.117 10.576 1.00 0.00 52 ALA A N 18
ATOM 27060 C CA . ALA A 1 56 ? 2.542 10.298 11.316 1.00 0.00 52 ALA A CA 18
ATOM 27061 C C . ALA A 1 56 ? 3.531 11.512 11.366 1.00 0.00 52 ALA A C 18
ATOM 27062 O O . ALA A 1 56 ? 4.749 11.374 11.204 1.00 0.00 52 ALA A O 18
ATOM 27069 N N . GLU A 1 57 ? 2.988 12.713 11.643 1.00 0.00 53 GLU A N 18
ATOM 27070 C CA . GLU A 1 57 ? 3.791 13.971 11.793 1.00 0.00 53 GLU A CA 18
ATOM 27071 C C . GLU A 1 57 ? 4.750 14.029 13.041 1.00 0.00 53 GLU A C 18
ATOM 27072 O O . GLU A 1 57 ? 5.866 14.543 12.945 1.00 0.00 53 GLU A O 18
ATOM 27084 N N . ASN A 1 58 ? 4.288 13.563 14.218 1.00 0.00 54 ASN A N 18
ATOM 27085 C CA . ASN A 1 58 ? 5.005 13.695 15.518 1.00 0.00 54 ASN A CA 18
ATOM 27086 C C . ASN A 1 58 ? 4.782 12.422 16.412 1.00 0.00 54 ASN A C 18
ATOM 27087 O O . ASN A 1 58 ? 3.869 11.621 16.177 1.00 0.00 54 ASN A O 18
ATOM 27098 N N . ASP A 1 59 ? 5.583 12.270 17.487 1.00 0.00 55 ASP A N 18
ATOM 27099 C CA . ASP A 1 59 ? 5.327 11.259 18.563 1.00 0.00 55 ASP A CA 18
ATOM 27100 C C . ASP A 1 59 ? 3.909 11.348 19.247 1.00 0.00 55 ASP A C 18
ATOM 27101 O O . ASP A 1 59 ? 3.250 10.315 19.391 1.00 0.00 55 ASP A O 18
ATOM 27110 N N . GLU A 1 60 ? 3.391 12.550 19.585 1.00 0.00 56 GLU A N 18
ATOM 27111 C CA . GLU A 1 60 ? 1.969 12.720 20.023 1.00 0.00 56 GLU A CA 18
ATOM 27112 C C . GLU A 1 60 ? 0.878 12.332 18.962 1.00 0.00 56 GLU A C 18
ATOM 27113 O O . GLU A 1 60 ? -0.056 11.607 19.313 1.00 0.00 56 GLU A O 18
ATOM 27125 N N . GLN A 1 61 ? 1.014 12.735 17.681 1.00 0.00 57 GLN A N 18
ATOM 27126 C CA . GLN A 1 61 ? 0.186 12.187 16.556 1.00 0.00 57 GLN A CA 18
ATOM 27127 C C . GLN A 1 61 ? 0.261 10.630 16.368 1.00 0.00 57 GLN A C 18
ATOM 27128 O O . GLN A 1 61 ? -0.784 9.978 16.310 1.00 0.00 57 GLN A O 18
ATOM 27142 N N . ALA A 1 62 ? 1.470 10.030 16.333 1.00 0.00 58 ALA A N 18
ATOM 27143 C CA . ALA A 1 62 ? 1.664 8.562 16.495 1.00 0.00 58 ALA A CA 18
ATOM 27144 C C . ALA A 1 62 ? 1.003 7.888 17.751 1.00 0.00 58 ALA A C 18
ATOM 27145 O O . ALA A 1 62 ? 0.383 6.832 17.609 1.00 0.00 58 ALA A O 18
ATOM 27152 N N . LYS A 1 63 ? 1.081 8.503 18.949 1.00 0.00 59 LYS A N 18
ATOM 27153 C CA . LYS A 1 63 ? 0.335 8.053 20.161 1.00 0.00 59 LYS A CA 18
ATOM 27154 C C . LYS A 1 63 ? -1.228 8.093 20.055 1.00 0.00 59 LYS A C 18
ATOM 27155 O O . LYS A 1 63 ? -1.871 7.110 20.434 1.00 0.00 59 LYS A O 18
ATOM 27174 N N . GLU A 1 64 ? -1.843 9.175 19.534 1.00 0.00 60 GLU A N 18
ATOM 27175 C CA . GLU A 1 64 ? -3.319 9.216 19.283 1.00 0.00 60 GLU A CA 18
ATOM 27176 C C . GLU A 1 64 ? -3.810 8.232 18.161 1.00 0.00 60 GLU A C 18
ATOM 27177 O O . GLU A 1 64 ? -4.764 7.476 18.372 1.00 0.00 60 GLU A O 18
ATOM 27189 N N . LEU A 1 65 ? -3.131 8.190 16.998 1.00 0.00 61 LEU A N 18
ATOM 27190 C CA . LEU A 1 65 ? -3.363 7.158 15.940 1.00 0.00 61 LEU A CA 18
ATOM 27191 C C . LEU A 1 65 ? -3.197 5.658 16.370 1.00 0.00 61 LEU A C 18
ATOM 27192 O O . LEU A 1 65 ? -3.974 4.812 15.916 1.00 0.00 61 LEU A O 18
ATOM 27208 N N . LEU A 1 66 ? -2.243 5.330 17.267 1.00 0.00 62 LEU A N 18
ATOM 27209 C CA . LEU A 1 66 ? -2.188 4.021 17.982 1.00 0.00 62 LEU A CA 18
ATOM 27210 C C . LEU A 1 66 ? -3.508 3.596 18.708 1.00 0.00 62 LEU A C 18
ATOM 27211 O O . LEU A 1 66 ? -3.989 2.494 18.431 1.00 0.00 62 LEU A O 18
ATOM 27227 N N . GLU A 1 67 ? -4.133 4.458 19.543 1.00 0.00 63 GLU A N 18
ATOM 27228 C CA . GLU A 1 67 ? -5.536 4.240 20.013 1.00 0.00 63 GLU A CA 18
ATOM 27229 C C . GLU A 1 67 ? -6.592 3.998 18.881 1.00 0.00 63 GLU A C 18
ATOM 27230 O O . GLU A 1 67 ? -7.249 2.956 18.898 1.00 0.00 63 GLU A O 18
ATOM 27242 N N . LEU A 1 68 ? -6.717 4.900 17.889 1.00 0.00 64 LEU A N 18
ATOM 27243 C CA . LEU A 1 68 ? -7.674 4.751 16.751 1.00 0.00 64 LEU A CA 18
ATOM 27244 C C . LEU A 1 68 ? -7.582 3.418 15.931 1.00 0.00 64 LEU A C 18
ATOM 27245 O O . LEU A 1 68 ? -8.614 2.791 15.667 1.00 0.00 64 LEU A O 18
ATOM 27261 N N . ILE A 1 69 ? -6.365 2.965 15.574 1.00 0.00 65 ILE A N 18
ATOM 27262 C CA . ILE A 1 69 ? -6.153 1.603 14.993 1.00 0.00 65 ILE A CA 18
ATOM 27263 C C . ILE A 1 69 ? -6.418 0.466 16.053 1.00 0.00 65 ILE A C 18
ATOM 27264 O O . ILE A 1 69 ? -7.264 -0.392 15.793 1.00 0.00 65 ILE A O 18
ATOM 27280 N N . ALA A 1 70 ? -5.739 0.430 17.222 1.00 0.00 66 ALA A N 18
ATOM 27281 C CA . ALA A 1 70 ? -5.977 -0.607 18.273 1.00 0.00 66 ALA A CA 18
ATOM 27282 C C . ALA A 1 70 ? -7.451 -0.801 18.791 1.00 0.00 66 ALA A C 18
ATOM 27283 O O . ALA A 1 70 ? -7.902 -1.940 18.931 1.00 0.00 66 ALA A O 18
ATOM 27290 N N . ARG A 1 71 ? -8.209 0.290 19.000 1.00 0.00 67 ARG A N 18
ATOM 27291 C CA . ARG A 1 71 ? -9.693 0.281 19.218 1.00 0.00 67 ARG A CA 18
ATOM 27292 C C . ARG A 1 71 ? -10.549 -0.363 18.074 1.00 0.00 67 ARG A C 18
ATOM 27293 O O . ARG A 1 71 ? -11.417 -1.187 18.373 1.00 0.00 67 ARG A O 18
ATOM 27314 N N . LEU A 1 72 ? -10.280 -0.063 16.782 1.00 0.00 68 LEU A N 18
ATOM 27315 C CA . LEU A 1 72 ? -10.811 -0.860 15.633 1.00 0.00 68 LEU A CA 18
ATOM 27316 C C . LEU A 1 72 ? -10.455 -2.390 15.679 1.00 0.00 68 LEU A C 18
ATOM 27317 O O . LEU A 1 72 ? -11.347 -3.236 15.586 1.00 0.00 68 LEU A O 18
ATOM 27333 N N . LEU A 1 73 ? -9.164 -2.722 15.844 1.00 0.00 69 LEU A N 18
ATOM 27334 C CA . LEU A 1 73 ? -8.659 -4.119 15.948 1.00 0.00 69 LEU A CA 18
ATOM 27335 C C . LEU A 1 73 ? -9.242 -4.958 17.143 1.00 0.00 69 LEU A C 18
ATOM 27336 O O . LEU A 1 73 ? -9.757 -6.060 16.928 1.00 0.00 69 LEU A O 18
ATOM 27352 N N . GLN A 1 74 ? -9.218 -4.432 18.383 1.00 0.00 70 GLN A N 18
ATOM 27353 C CA . GLN A 1 74 ? -9.933 -5.036 19.543 1.00 0.00 70 GLN A CA 18
ATOM 27354 C C . GLN A 1 74 ? -11.501 -5.119 19.423 1.00 0.00 70 GLN A C 18
ATOM 27355 O O . GLN A 1 74 ? -12.073 -6.114 19.876 1.00 0.00 70 GLN A O 18
ATOM 27369 N N . LYS A 1 75 ? -12.187 -4.140 18.795 1.00 0.00 71 LYS A N 18
ATOM 27370 C CA . LYS A 1 75 ? -13.615 -4.293 18.372 1.00 0.00 71 LYS A CA 18
ATOM 27371 C C . LYS A 1 75 ? -13.876 -5.387 17.272 1.00 0.00 71 LYS A C 18
ATOM 27372 O O . LYS A 1 75 ? -14.874 -6.104 17.369 1.00 0.00 71 LYS A O 18
ATOM 27391 N N . LEU A 1 76 ? -13.005 -5.527 16.248 1.00 0.00 72 LEU A N 18
ATOM 27392 C CA . LEU A 1 76 ? -13.056 -6.656 15.270 1.00 0.00 72 LEU A CA 18
ATOM 27393 C C . LEU A 1 76 ? -12.881 -8.093 15.875 1.00 0.00 72 LEU A C 18
ATOM 27394 O O . LEU A 1 76 ? -13.656 -8.997 15.552 1.00 0.00 72 LEU A O 18
ATOM 27410 N N . GLY A 1 77 ? -11.850 -8.292 16.713 1.00 0.00 73 GLY A N 18
ATOM 27411 C CA . GLY A 1 77 ? -11.525 -9.605 17.326 1.00 0.00 73 GLY A CA 18
ATOM 27412 C C . GLY A 1 77 ? -10.163 -10.198 16.909 1.00 0.00 73 GLY A C 18
ATOM 27413 O O . GLY A 1 77 ? -10.097 -11.328 16.420 1.00 0.00 73 GLY A O 18
ATOM 27417 N N . TYR A 1 78 ? -9.076 -9.453 17.155 1.00 0.00 74 TYR A N 18
ATOM 27418 C CA . TYR A 1 78 ? -7.694 -9.895 16.835 1.00 0.00 74 TYR A CA 18
ATOM 27419 C C . TYR A 1 78 ? -6.942 -10.202 18.168 1.00 0.00 74 TYR A C 18
ATOM 27420 O O . TYR A 1 78 ? -6.657 -9.298 18.958 1.00 0.00 74 TYR A O 18
ATOM 27438 N N . LYS A 1 79 ? -6.615 -11.485 18.413 1.00 0.00 75 LYS A N 18
ATOM 27439 C CA . LYS A 1 79 ? -5.874 -11.920 19.643 1.00 0.00 75 LYS A CA 18
ATOM 27440 C C . LYS A 1 79 ? -4.414 -11.367 19.833 1.00 0.00 75 LYS A C 18
ATOM 27441 O O . LYS A 1 79 ? -4.011 -11.052 20.954 1.00 0.00 75 LYS A O 18
ATOM 27460 N N . ASP A 1 80 ? -3.632 -11.306 18.743 1.00 0.00 76 ASP A N 18
ATOM 27461 C CA . ASP A 1 80 ? -2.239 -10.803 18.734 1.00 0.00 76 ASP A CA 18
ATOM 27462 C C . ASP A 1 80 ? -2.269 -9.395 18.073 1.00 0.00 76 ASP A C 18
ATOM 27463 O O . ASP A 1 80 ? -2.741 -9.245 16.943 1.00 0.00 76 ASP A O 18
ATOM 27472 N N . ILE A 1 81 ? -1.804 -8.371 18.804 1.00 0.00 77 ILE A N 18
ATOM 27473 C CA . ILE A 1 81 ? -1.766 -6.959 18.312 1.00 0.00 77 ILE A CA 18
ATOM 27474 C C . ILE A 1 81 ? -0.282 -6.492 18.494 1.00 0.00 77 ILE A C 18
ATOM 27475 O O . ILE A 1 81 ? 0.134 -6.089 19.585 1.00 0.00 77 ILE A O 18
ATOM 27491 N N . ASN A 1 82 ? 0.534 -6.609 17.432 1.00 0.00 78 ASN A N 18
ATOM 27492 C CA . ASN A 1 82 ? 2.017 -6.681 17.555 1.00 0.00 78 ASN A CA 18
ATOM 27493 C C . ASN A 1 82 ? 2.673 -5.355 17.038 1.00 0.00 78 ASN A C 18
ATOM 27494 O O . ASN A 1 82 ? 2.808 -5.126 15.831 1.00 0.00 78 ASN A O 18
ATOM 27505 N N . VAL A 1 83 ? 3.041 -4.465 17.976 1.00 0.00 79 VAL A N 18
ATOM 27506 C CA . VAL A 1 83 ? 3.295 -3.017 17.684 1.00 0.00 79 VAL A CA 18
ATOM 27507 C C . VAL A 1 83 ? 4.834 -2.714 17.618 1.00 0.00 79 VAL A C 18
ATOM 27508 O O . VAL A 1 83 ? 5.569 -3.013 18.566 1.00 0.00 79 VAL A O 18
ATOM 27521 N N . ARG A 1 84 ? 5.306 -2.043 16.547 1.00 0.00 80 ARG A N 18
ATOM 27522 C CA . ARG A 1 84 ? 6.655 -1.393 16.516 1.00 0.00 80 ARG A CA 18
ATOM 27523 C C . ARG A 1 84 ? 6.586 -0.013 15.785 1.00 0.00 80 ARG A C 18
ATOM 27524 O O . ARG A 1 84 ? 6.176 0.063 14.621 1.00 0.00 80 ARG A O 18
ATOM 27545 N N . VAL A 1 85 ? 7.034 1.075 16.446 1.00 0.00 81 VAL A N 18
ATOM 27546 C CA . VAL A 1 85 ? 7.174 2.418 15.814 1.00 0.00 81 VAL A CA 18
ATOM 27547 C C . VAL A 1 85 ? 8.606 2.635 15.209 1.00 0.00 81 VAL A C 18
ATOM 27548 O O . VAL A 1 85 ? 9.612 2.553 15.923 1.00 0.00 81 VAL A O 18
ATOM 27561 N N . ASN A 1 86 ? 8.699 2.952 13.903 1.00 0.00 82 ASN A N 18
ATOM 27562 C CA . ASN A 1 86 ? 9.973 3.408 13.271 1.00 0.00 82 ASN A CA 18
ATOM 27563 C C . ASN A 1 86 ? 10.000 4.971 13.207 1.00 0.00 82 ASN A C 18
ATOM 27564 O O . ASN A 1 86 ? 9.562 5.580 12.225 1.00 0.00 82 ASN A O 18
ATOM 27575 N N . GLY A 1 87 ? 10.476 5.622 14.288 1.00 0.00 83 GLY A N 18
ATOM 27576 C CA . GLY A 1 87 ? 10.411 7.106 14.422 1.00 0.00 83 GLY A CA 18
ATOM 27577 C C . GLY A 1 87 ? 8.996 7.641 14.716 1.00 0.00 83 GLY A C 18
ATOM 27578 O O . GLY A 1 87 ? 8.563 7.666 15.869 1.00 0.00 83 GLY A O 18
ATOM 27582 N N . THR A 1 88 ? 8.275 8.016 13.654 1.00 0.00 84 THR A N 18
ATOM 27583 C CA . THR A 1 88 ? 6.792 8.241 13.708 1.00 0.00 84 THR A CA 18
ATOM 27584 C C . THR A 1 88 ? 5.919 7.171 12.942 1.00 0.00 84 THR A C 18
ATOM 27585 O O . THR A 1 88 ? 4.687 7.257 12.994 1.00 0.00 84 THR A O 18
ATOM 27596 N N . GLU A 1 89 ? 6.510 6.172 12.250 1.00 0.00 85 GLU A N 18
ATOM 27597 C CA . GLU A 1 89 ? 5.767 5.151 11.464 1.00 0.00 85 GLU A CA 18
ATOM 27598 C C . GLU A 1 89 ? 5.258 4.000 12.387 1.00 0.00 85 GLU A C 18
ATOM 27599 O O . GLU A 1 89 ? 6.026 3.113 12.776 1.00 0.00 85 GLU A O 18
ATOM 27611 N N . VAL A 1 90 ? 3.965 4.010 12.741 1.00 0.00 86 VAL A N 18
ATOM 27612 C CA . VAL A 1 90 ? 3.379 3.010 13.686 1.00 0.00 86 VAL A CA 18
ATOM 27613 C C . VAL A 1 90 ? 2.956 1.739 12.876 1.00 0.00 86 VAL A C 18
ATOM 27614 O O . VAL A 1 90 ? 1.903 1.715 12.229 1.00 0.00 86 VAL A O 18
ATOM 27627 N N . LYS A 1 91 ? 3.798 0.689 12.922 1.00 0.00 87 LYS A N 18
ATOM 27628 C CA . LYS A 1 91 ? 3.534 -0.608 12.247 1.00 0.00 87 LYS A CA 18
ATOM 27629 C C . LYS A 1 91 ? 2.870 -1.594 13.257 1.00 0.00 87 LYS A C 18
ATOM 27630 O O . LYS A 1 91 ? 3.545 -2.188 14.107 1.00 0.00 87 LYS A O 18
ATOM 27649 N N . ILE A 1 92 ? 1.537 -1.753 13.155 1.00 0.00 88 ILE A N 18
ATOM 27650 C CA . ILE A 1 92 ? 0.760 -2.704 14.009 1.00 0.00 88 ILE A CA 18
ATOM 27651 C C . ILE A 1 92 ? 0.442 -3.954 13.129 1.00 0.00 88 ILE A C 18
ATOM 27652 O O . ILE A 1 92 ? -0.400 -3.880 12.226 1.00 0.00 88 ILE A O 18
ATOM 27668 N N . GLU A 1 93 ? 1.091 -5.097 13.413 1.00 0.00 89 GLU A N 18
ATOM 27669 C CA . GLU A 1 93 ? 0.734 -6.396 12.781 1.00 0.00 89 GLU A CA 18
ATOM 27670 C C . GLU A 1 93 ? -0.245 -7.190 13.685 1.00 0.00 89 GLU A C 18
ATOM 27671 O O . GLU A 1 93 ? 0.106 -7.617 14.786 1.00 0.00 89 GLU A O 18
ATOM 27683 N N . VAL A 1 94 ? -1.479 -7.394 13.206 1.00 0.00 90 VAL A N 18
ATOM 27684 C CA . VAL A 1 94 ? -2.465 -8.272 13.891 1.00 0.00 90 VAL A CA 18
ATOM 27685 C C . VAL A 1 94 ? -2.491 -9.705 13.303 1.00 0.00 90 VAL A C 18
ATOM 27686 O O . VAL A 1 94 ? -2.410 -9.899 12.088 1.00 0.00 90 VAL A O 18
ATOM 27699 N N . ARG A 1 95 ? -2.675 -10.696 14.191 1.00 0.00 91 ARG A N 18
ATOM 27700 C CA . ARG A 1 95 ? -2.871 -12.116 13.792 1.00 0.00 91 ARG A CA 18
ATOM 27701 C C . ARG A 1 95 ? -4.133 -12.677 14.529 1.00 0.00 91 ARG A C 18
ATOM 27702 O O . ARG A 1 95 ? -4.246 -12.585 15.757 1.00 0.00 91 ARG A O 18
ATOM 27723 N N . VAL A 1 96 ? -5.091 -13.280 13.791 1.00 0.00 92 VAL A N 18
ATOM 27724 C CA . VAL A 1 96 ? -6.376 -13.787 14.374 1.00 0.00 92 VAL A CA 18
ATOM 27725 C C . VAL A 1 96 ? -6.132 -15.015 15.290 1.00 0.00 92 VAL A C 18
ATOM 27726 O O . VAL A 1 96 ? -5.682 -16.097 14.901 1.00 0.00 92 VAL A O 18
ATOM 27739 N N . HIS A 1 3 ? 1.902 15.834 -0.114 1.00 0.00 -1 HIS A N 19
ATOM 27740 C CA . HIS A 1 3 ? 2.494 16.941 0.691 1.00 0.00 -1 HIS A CA 19
ATOM 27741 C C . HIS A 1 3 ? 2.523 16.609 2.215 1.00 0.00 -1 HIS A C 19
ATOM 27742 O O . HIS A 1 3 ? 3.608 16.543 2.799 1.00 0.00 -1 HIS A O 19
ATOM 27756 N N . MET A 1 4 ? 1.357 16.419 2.861 1.00 0.00 0 MET A N 19
ATOM 27757 C CA . MET A 1 4 ? 1.272 16.106 4.315 1.00 0.00 0 MET A CA 19
ATOM 27758 C C . MET A 1 4 ? 1.448 14.578 4.592 1.00 0.00 0 MET A C 19
ATOM 27759 O O . MET A 1 4 ? 0.912 13.727 3.866 1.00 0.00 0 MET A O 19
ATOM 27773 N N . LYS A 1 5 ? 2.152 14.229 5.686 1.00 0.00 1 LYS A N 19
ATOM 27774 C CA . LYS A 1 5 ? 2.279 12.808 6.128 1.00 0.00 1 LYS A CA 19
ATOM 27775 C C . LYS A 1 5 ? 0.973 12.309 6.837 1.00 0.00 1 LYS A C 19
ATOM 27776 O O . LYS A 1 5 ? 0.835 12.396 8.061 1.00 0.00 1 LYS A O 19
ATOM 27795 N N . VAL A 1 6 ? 0.025 11.761 6.063 1.00 0.00 2 VAL A N 19
ATOM 27796 C CA . VAL A 1 6 ? -1.056 10.891 6.617 1.00 0.00 2 VAL A CA 19
ATOM 27797 C C . VAL A 1 6 ? -1.193 9.676 5.639 1.00 0.00 2 VAL A C 19
ATOM 27798 O O . VAL A 1 6 ? -2.102 9.637 4.803 1.00 0.00 2 VAL A O 19
ATOM 27811 N N . ASP A 1 7 ? -0.281 8.692 5.736 1.00 0.00 3 ASP A N 19
ATOM 27812 C CA . ASP A 1 7 ? -0.337 7.455 4.910 1.00 0.00 3 ASP A CA 19
ATOM 27813 C C . ASP A 1 7 ? -1.063 6.316 5.679 1.00 0.00 3 ASP A C 19
ATOM 27814 O O . ASP A 1 7 ? -0.733 6.054 6.838 1.00 0.00 3 ASP A O 19
ATOM 27823 N N . ILE A 1 8 ? -1.981 5.595 5.015 1.00 0.00 4 ILE A N 19
ATOM 27824 C CA . ILE A 1 8 ? -2.379 4.226 5.455 1.00 0.00 4 ILE A CA 19
ATOM 27825 C C . ILE A 1 8 ? -1.761 3.194 4.454 1.00 0.00 4 ILE A C 19
ATOM 27826 O O . ILE A 1 8 ? -2.156 3.110 3.287 1.00 0.00 4 ILE A O 19
ATOM 27842 N N . THR A 1 9 ? -0.777 2.408 4.926 1.00 0.00 5 THR A N 19
ATOM 27843 C CA . THR A 1 9 ? -0.193 1.275 4.155 1.00 0.00 5 THR A CA 19
ATOM 27844 C C . THR A 1 9 ? -0.677 -0.046 4.838 1.00 0.00 5 THR A C 19
ATOM 27845 O O . THR A 1 9 ? -0.204 -0.431 5.915 1.00 0.00 5 THR A O 19
ATOM 27856 N N . ILE A 1 10 ? -1.669 -0.707 4.216 1.00 0.00 6 ILE A N 19
ATOM 27857 C CA . ILE A 1 10 ? -2.399 -1.863 4.819 1.00 0.00 6 ILE A CA 19
ATOM 27858 C C . ILE A 1 10 ? -2.024 -3.130 3.995 1.00 0.00 6 ILE A C 19
ATOM 27859 O O . ILE A 1 10 ? -2.509 -3.300 2.873 1.00 0.00 6 ILE A O 19
ATOM 27875 N N . LYS A 1 11 ? -1.191 -4.029 4.543 1.00 0.00 7 LYS A N 19
ATOM 27876 C CA . LYS A 1 11 ? -0.790 -5.274 3.827 1.00 0.00 7 LYS A CA 19
ATOM 27877 C C . LYS A 1 11 ? -1.428 -6.504 4.535 1.00 0.00 7 LYS A C 19
ATOM 27878 O O . LYS A 1 11 ? -1.162 -6.771 5.715 1.00 0.00 7 LYS A O 19
ATOM 27897 N N . ILE A 1 12 ? -2.286 -7.238 3.806 1.00 0.00 8 ILE A N 19
ATOM 27898 C CA . ILE A 1 12 ? -2.939 -8.477 4.327 1.00 0.00 8 ILE A CA 19
ATOM 27899 C C . ILE A 1 12 ? -2.096 -9.685 3.804 1.00 0.00 8 ILE A C 19
ATOM 27900 O O . ILE A 1 12 ? -2.140 -10.008 2.613 1.00 0.00 8 ILE A O 19
ATOM 27916 N N . GLN A 1 13 ? -1.361 -10.372 4.695 1.00 0.00 9 GLN A N 19
ATOM 27917 C CA . GLN A 1 13 ? -0.566 -11.582 4.338 1.00 0.00 9 GLN A CA 19
ATOM 27918 C C . GLN A 1 13 ? -1.502 -12.838 4.329 1.00 0.00 9 GLN A C 19
ATOM 27919 O O . GLN A 1 13 ? -1.628 -13.562 5.326 1.00 0.00 9 GLN A O 19
ATOM 27933 N N . ARG A 1 14 ? -2.223 -13.051 3.213 1.00 0.00 10 ARG A N 19
ATOM 27934 C CA . ARG A 1 14 ? -3.413 -13.940 3.186 1.00 0.00 10 ARG A CA 19
ATOM 27935 C C . ARG A 1 14 ? -3.041 -15.362 2.672 1.00 0.00 10 ARG A C 19
ATOM 27936 O O . ARG A 1 14 ? -2.942 -15.599 1.462 1.00 0.00 10 ARG A O 19
ATOM 27957 N N . ASP A 1 15 ? -2.811 -16.305 3.605 1.00 0.00 11 ASP A N 19
ATOM 27958 C CA . ASP A 1 15 ? -2.444 -17.725 3.288 1.00 0.00 11 ASP A CA 19
ATOM 27959 C C . ASP A 1 15 ? -0.943 -17.869 2.875 1.00 0.00 11 ASP A C 19
ATOM 27960 O O . ASP A 1 15 ? -0.072 -18.215 3.677 1.00 0.00 11 ASP A O 19
ATOM 27969 N N . GLY A 1 16 ? -0.673 -17.493 1.630 1.00 0.00 12 GLY A N 19
ATOM 27970 C CA . GLY A 1 16 ? 0.650 -16.944 1.224 1.00 0.00 12 GLY A CA 19
ATOM 27971 C C . GLY A 1 16 ? 0.557 -15.902 0.088 1.00 0.00 12 GLY A C 19
ATOM 27972 O O . GLY A 1 16 ? 1.159 -16.097 -0.969 1.00 0.00 12 GLY A O 19
ATOM 27976 N N . GLN A 1 17 ? -0.214 -14.819 0.300 1.00 0.00 13 GLN A N 19
ATOM 27977 C CA . GLN A 1 17 ? -0.490 -13.796 -0.746 1.00 0.00 13 GLN A CA 19
ATOM 27978 C C . GLN A 1 17 ? -0.587 -12.383 -0.091 1.00 0.00 13 GLN A C 19
ATOM 27979 O O . GLN A 1 17 ? -1.600 -12.030 0.523 1.00 0.00 13 GLN A O 19
ATOM 27993 N N . GLU A 1 18 ? 0.471 -11.572 -0.251 1.00 0.00 14 GLU A N 19
ATOM 27994 C CA . GLU A 1 18 ? 0.578 -10.231 0.381 1.00 0.00 14 GLU A CA 19
ATOM 27995 C C . GLU A 1 18 ? -0.231 -9.127 -0.380 1.00 0.00 14 GLU A C 19
ATOM 27996 O O . GLU A 1 18 ? 0.205 -8.605 -1.411 1.00 0.00 14 GLU A O 19
ATOM 28008 N N . ILE A 1 19 ? -1.421 -8.766 0.137 1.00 0.00 15 ILE A N 19
ATOM 28009 C CA . ILE A 1 19 ? -2.358 -7.825 -0.554 1.00 0.00 15 ILE A CA 19
ATOM 28010 C C . ILE A 1 19 ? -2.104 -6.377 -0.002 1.00 0.00 15 ILE A C 19
ATOM 28011 O O . ILE A 1 19 ? -2.619 -6.014 1.060 1.00 0.00 15 ILE A O 19
ATOM 28027 N N . GLU A 1 20 ? -1.318 -5.569 -0.740 1.00 0.00 16 GLU A N 19
ATOM 28028 C CA . GLU A 1 20 ? -0.965 -4.173 -0.350 1.00 0.00 16 GLU A CA 19
ATOM 28029 C C . GLU A 1 20 ? -2.067 -3.132 -0.753 1.00 0.00 16 GLU A C 19
ATOM 28030 O O . GLU A 1 20 ? -2.425 -3.005 -1.929 1.00 0.00 16 GLU A O 19
ATOM 28042 N N . ILE A 1 21 ? -2.558 -2.352 0.225 1.00 0.00 17 ILE A N 19
ATOM 28043 C CA . ILE A 1 21 ? -3.408 -1.147 -0.027 1.00 0.00 17 ILE A CA 19
ATOM 28044 C C . ILE A 1 21 ? -2.616 0.088 0.526 1.00 0.00 17 ILE A C 19
ATOM 28045 O O . ILE A 1 21 ? -2.672 0.395 1.723 1.00 0.00 17 ILE A O 19
ATOM 28061 N N . ASP A 1 22 ? -1.882 0.781 -0.360 1.00 0.00 18 ASP A N 19
ATOM 28062 C CA . ASP A 1 22 ? -0.957 1.891 0.002 1.00 0.00 18 ASP A CA 19
ATOM 28063 C C . ASP A 1 22 ? -1.474 3.264 -0.539 1.00 0.00 18 ASP A C 19
ATOM 28064 O O . ASP A 1 22 ? -1.284 3.603 -1.712 1.00 0.00 18 ASP A O 19
ATOM 28073 N N . ILE A 1 23 ? -2.169 4.052 0.306 1.00 0.00 19 ILE A N 19
ATOM 28074 C CA . ILE A 1 23 ? -2.801 5.344 -0.121 1.00 0.00 19 ILE A CA 19
ATOM 28075 C C . ILE A 1 23 ? -2.711 6.428 1.010 1.00 0.00 19 ILE A C 19
ATOM 28076 O O . ILE A 1 23 ? -2.828 6.127 2.203 1.00 0.00 19 ILE A O 19
ATOM 28092 N N . ARG A 1 24 ? -2.525 7.713 0.627 1.00 0.00 20 ARG A N 19
ATOM 28093 C CA . ARG A 1 24 ? -2.434 8.847 1.595 1.00 0.00 20 ARG A CA 19
ATOM 28094 C C . ARG A 1 24 ? -3.710 9.756 1.625 1.00 0.00 20 ARG A C 19
ATOM 28095 O O . ARG A 1 24 ? -4.346 10.006 0.598 1.00 0.00 20 ARG A O 19
ATOM 28116 N N . VAL A 1 25 ? -4.067 10.264 2.818 1.00 0.00 21 VAL A N 19
ATOM 28117 C CA . VAL A 1 25 ? -5.434 10.807 3.103 1.00 0.00 21 VAL A CA 19
ATOM 28118 C C . VAL A 1 25 ? -5.312 12.086 4.002 1.00 0.00 21 VAL A C 19
ATOM 28119 O O . VAL A 1 25 ? -5.298 12.001 5.234 1.00 0.00 21 VAL A O 19
ATOM 28132 N N . SER A 1 26 ? -5.187 13.284 3.397 1.00 0.00 22 SER A N 19
ATOM 28133 C CA . SER A 1 26 ? -4.697 14.501 4.122 1.00 0.00 22 SER A CA 19
ATOM 28134 C C . SER A 1 26 ? -5.810 15.516 4.499 1.00 0.00 22 SER A C 19
ATOM 28135 O O . SER A 1 26 ? -6.051 16.490 3.777 1.00 0.00 22 SER A O 19
ATOM 28143 N N . THR A 1 27 ? -6.476 15.268 5.641 1.00 0.00 23 THR A N 19
ATOM 28144 C CA . THR A 1 27 ? -7.690 16.030 6.078 1.00 0.00 23 THR A CA 19
ATOM 28145 C C . THR A 1 27 ? -8.252 15.539 7.454 1.00 0.00 23 THR A C 19
ATOM 28146 O O . THR A 1 27 ? -8.519 16.372 8.322 1.00 0.00 23 THR A O 19
ATOM 28157 N N . GLY A 1 28 ? -8.542 14.233 7.614 1.00 0.00 24 GLY A N 19
ATOM 28158 C CA . GLY A 1 28 ? -9.527 13.754 8.624 1.00 0.00 24 GLY A CA 19
ATOM 28159 C C . GLY A 1 28 ? -10.756 13.054 8.003 1.00 0.00 24 GLY A C 19
ATOM 28160 O O . GLY A 1 28 ? -10.990 11.882 8.287 1.00 0.00 24 GLY A O 19
ATOM 28164 N N . LYS A 1 29 ? -11.529 13.751 7.149 1.00 0.00 25 LYS A N 19
ATOM 28165 C CA . LYS A 1 29 ? -12.698 13.157 6.422 1.00 0.00 25 LYS A CA 19
ATOM 28166 C C . LYS A 1 29 ? -12.377 12.007 5.403 1.00 0.00 25 LYS A C 19
ATOM 28167 O O . LYS A 1 29 ? -13.056 10.977 5.433 1.00 0.00 25 LYS A O 19
ATOM 28186 N N . GLU A 1 30 ? -11.334 12.134 4.557 1.00 0.00 26 GLU A N 19
ATOM 28187 C CA . GLU A 1 30 ? -10.714 10.976 3.840 1.00 0.00 26 GLU A CA 19
ATOM 28188 C C . GLU A 1 30 ? -10.256 9.782 4.758 1.00 0.00 26 GLU A C 19
ATOM 28189 O O . GLU A 1 30 ? -10.577 8.632 4.452 1.00 0.00 26 GLU A O 19
ATOM 28201 N N . LEU A 1 31 ? -9.540 10.043 5.875 1.00 0.00 27 LEU A N 19
ATOM 28202 C CA . LEU A 1 31 ? -9.183 8.999 6.884 1.00 0.00 27 LEU A CA 19
ATOM 28203 C C . LEU A 1 31 ? -10.402 8.313 7.589 1.00 0.00 27 LEU A C 19
ATOM 28204 O O . LEU A 1 31 ? -10.445 7.085 7.641 1.00 0.00 27 LEU A O 19
ATOM 28220 N N . GLU A 1 32 ? -11.393 9.078 8.078 1.00 0.00 28 GLU A N 19
ATOM 28221 C CA . GLU A 1 32 ? -12.727 8.559 8.500 1.00 0.00 28 GLU A CA 19
ATOM 28222 C C . GLU A 1 32 ? -13.460 7.657 7.443 1.00 0.00 28 GLU A C 19
ATOM 28223 O O . GLU A 1 32 ? -13.811 6.518 7.759 1.00 0.00 28 GLU A O 19
ATOM 28235 N N . ARG A 1 33 ? -13.640 8.132 6.193 1.00 0.00 29 ARG A N 19
ATOM 28236 C CA . ARG A 1 33 ? -14.171 7.305 5.066 1.00 0.00 29 ARG A CA 19
ATOM 28237 C C . ARG A 1 33 ? -13.326 6.032 4.697 1.00 0.00 29 ARG A C 19
ATOM 28238 O O . ARG A 1 33 ? -13.901 4.946 4.577 1.00 0.00 29 ARG A O 19
ATOM 28259 N N . ALA A 1 34 ? -11.989 6.143 4.557 1.00 0.00 30 ALA A N 19
ATOM 28260 C CA . ALA A 1 34 ? -11.081 4.977 4.410 1.00 0.00 30 ALA A CA 19
ATOM 28261 C C . ALA A 1 34 ? -11.080 3.972 5.607 1.00 0.00 30 ALA A C 19
ATOM 28262 O O . ALA A 1 34 ? -11.344 2.794 5.379 1.00 0.00 30 ALA A O 19
ATOM 28269 N N . LEU A 1 35 ? -10.843 4.411 6.859 1.00 0.00 31 LEU A N 19
ATOM 28270 C CA . LEU A 1 35 ? -10.934 3.538 8.068 1.00 0.00 31 LEU A CA 19
ATOM 28271 C C . LEU A 1 35 ? -12.324 2.859 8.330 1.00 0.00 31 LEU A C 19
ATOM 28272 O O . LEU A 1 35 ? -12.346 1.675 8.680 1.00 0.00 31 LEU A O 19
ATOM 28288 N N . GLN A 1 36 ? -13.463 3.555 8.122 1.00 0.00 32 GLN A N 19
ATOM 28289 C CA . GLN A 1 36 ? -14.810 2.922 8.041 1.00 0.00 32 GLN A CA 19
ATOM 28290 C C . GLN A 1 36 ? -14.918 1.737 7.016 1.00 0.00 32 GLN A C 19
ATOM 28291 O O . GLN A 1 36 ? -15.318 0.640 7.419 1.00 0.00 32 GLN A O 19
ATOM 28305 N N . GLU A 1 37 ? -14.533 1.924 5.734 1.00 0.00 33 GLU A N 19
ATOM 28306 C CA . GLU A 1 37 ? -14.385 0.786 4.780 1.00 0.00 33 GLU A CA 19
ATOM 28307 C C . GLU A 1 37 ? -13.240 -0.239 5.098 1.00 0.00 33 GLU A C 19
ATOM 28308 O O . GLU A 1 37 ? -13.467 -1.416 4.842 1.00 0.00 33 GLU A O 19
ATOM 28320 N N . LEU A 1 38 ? -12.076 0.104 5.695 1.00 0.00 34 LEU A N 19
ATOM 28321 C CA . LEU A 1 38 ? -11.137 -0.911 6.287 1.00 0.00 34 LEU A CA 19
ATOM 28322 C C . LEU A 1 38 ? -11.783 -1.856 7.358 1.00 0.00 34 LEU A C 19
ATOM 28323 O O . LEU A 1 38 ? -11.684 -3.076 7.217 1.00 0.00 34 LEU A O 19
ATOM 28339 N N . GLU A 1 39 ? -12.486 -1.310 8.369 1.00 0.00 35 GLU A N 19
ATOM 28340 C CA . GLU A 1 39 ? -13.375 -2.089 9.291 1.00 0.00 35 GLU A CA 19
ATOM 28341 C C . GLU A 1 39 ? -14.368 -3.079 8.578 1.00 0.00 35 GLU A C 19
ATOM 28342 O O . GLU A 1 39 ? -14.350 -4.288 8.836 1.00 0.00 35 GLU A O 19
ATOM 28354 N N . LYS A 1 40 ? -15.152 -2.572 7.607 1.00 0.00 36 LYS A N 19
ATOM 28355 C CA . LYS A 1 40 ? -15.981 -3.403 6.692 1.00 0.00 36 LYS A CA 19
ATOM 28356 C C . LYS A 1 40 ? -15.165 -4.432 5.820 1.00 0.00 36 LYS A C 19
ATOM 28357 O O . LYS A 1 40 ? -15.482 -5.621 5.857 1.00 0.00 36 LYS A O 19
ATOM 28376 N N . ALA A 1 41 ? -14.129 -4.009 5.066 1.00 0.00 37 ALA A N 19
ATOM 28377 C CA . ALA A 1 41 ? -13.215 -4.894 4.290 1.00 0.00 37 ALA A CA 19
ATOM 28378 C C . ALA A 1 41 ? -12.470 -6.031 5.060 1.00 0.00 37 ALA A C 19
ATOM 28379 O O . ALA A 1 41 ? -12.410 -7.149 4.545 1.00 0.00 37 ALA A O 19
ATOM 28386 N N . LEU A 1 42 ? -11.947 -5.787 6.280 1.00 0.00 38 LEU A N 19
ATOM 28387 C CA . LEU A 1 42 ? -11.404 -6.861 7.170 1.00 0.00 38 LEU A CA 19
ATOM 28388 C C . LEU A 1 42 ? -12.404 -8.032 7.494 1.00 0.00 38 LEU A C 19
ATOM 28389 O O . LEU A 1 42 ? -12.026 -9.202 7.363 1.00 0.00 38 LEU A O 19
ATOM 28405 N N . ALA A 1 43 ? -13.671 -7.725 7.839 1.00 0.00 39 ALA A N 19
ATOM 28406 C CA . ALA A 1 43 ? -14.770 -8.728 7.872 1.00 0.00 39 ALA A CA 19
ATOM 28407 C C . ALA A 1 43 ? -15.252 -9.282 6.481 1.00 0.00 39 ALA A C 19
ATOM 28408 O O . ALA A 1 43 ? -15.368 -10.500 6.335 1.00 0.00 39 ALA A O 19
ATOM 28415 N N . ARG A 1 44 ? -15.513 -8.427 5.467 1.00 0.00 40 ARG A N 19
ATOM 28416 C CA . ARG A 1 44 ? -15.896 -8.856 4.082 1.00 0.00 40 ARG A CA 19
ATOM 28417 C C . ARG A 1 44 ? -14.901 -9.807 3.336 1.00 0.00 40 ARG A C 19
ATOM 28418 O O . ARG A 1 44 ? -15.323 -10.846 2.823 1.00 0.00 40 ARG A O 19
ATOM 28439 N N . ALA A 1 45 ? -13.608 -9.459 3.264 1.00 0.00 41 ALA A N 19
ATOM 28440 C CA . ALA A 1 45 ? -12.565 -10.338 2.666 1.00 0.00 41 ALA A CA 19
ATOM 28441 C C . ALA A 1 45 ? -12.022 -11.528 3.531 1.00 0.00 41 ALA A C 19
ATOM 28442 O O . ALA A 1 45 ? -11.420 -12.444 2.964 1.00 0.00 41 ALA A O 19
ATOM 28449 N N . GLY A 1 46 ? -12.180 -11.518 4.871 1.00 0.00 42 GLY A N 19
ATOM 28450 C CA . GLY A 1 46 ? -11.547 -12.524 5.768 1.00 0.00 42 GLY A CA 19
ATOM 28451 C C . GLY A 1 46 ? -10.040 -12.301 6.018 1.00 0.00 42 GLY A C 19
ATOM 28452 O O . GLY A 1 46 ? -9.209 -13.117 5.609 1.00 0.00 42 GLY A O 19
ATOM 28456 N N . ALA A 1 47 ? -9.685 -11.187 6.678 1.00 0.00 43 ALA A N 19
ATOM 28457 C CA . ALA A 1 47 ? -8.277 -10.735 6.754 1.00 0.00 43 ALA A CA 19
ATOM 28458 C C . ALA A 1 47 ? -7.497 -11.353 7.957 1.00 0.00 43 ALA A C 19
ATOM 28459 O O . ALA A 1 47 ? -7.462 -10.817 9.070 1.00 0.00 43 ALA A O 19
ATOM 28466 N N . ARG A 1 48 ? -6.861 -12.503 7.694 1.00 0.00 44 ARG A N 19
ATOM 28467 C CA . ARG A 1 48 ? -6.139 -13.305 8.724 1.00 0.00 44 ARG A CA 19
ATOM 28468 C C . ARG A 1 48 ? -4.889 -12.638 9.404 1.00 0.00 44 ARG A C 19
ATOM 28469 O O . ARG A 1 48 ? -4.707 -12.784 10.617 1.00 0.00 44 ARG A O 19
ATOM 28490 N N . ASN A 1 49 ? -4.012 -11.989 8.619 1.00 0.00 45 ASN A N 19
ATOM 28491 C CA . ASN A 1 49 ? -2.699 -11.477 9.105 1.00 0.00 45 ASN A CA 19
ATOM 28492 C C . ASN A 1 49 ? -2.503 -10.043 8.525 1.00 0.00 45 ASN A C 19
ATOM 28493 O O . ASN A 1 49 ? -2.210 -9.902 7.334 1.00 0.00 45 ASN A O 19
ATOM 28504 N N . VAL A 1 50 ? -2.696 -8.981 9.322 1.00 0.00 46 VAL A N 19
ATOM 28505 C CA . VAL A 1 50 ? -2.816 -7.587 8.785 1.00 0.00 46 VAL A CA 19
ATOM 28506 C C . VAL A 1 50 ? -1.751 -6.685 9.476 1.00 0.00 46 VAL A C 19
ATOM 28507 O O . VAL A 1 50 ? -1.858 -6.410 10.676 1.00 0.00 46 VAL A O 19
ATOM 28520 N N . GLN A 1 51 ? -0.767 -6.161 8.719 1.00 0.00 47 GLN A N 19
ATOM 28521 C CA . GLN A 1 51 ? 0.054 -5.003 9.187 1.00 0.00 47 GLN A CA 19
ATOM 28522 C C . GLN A 1 51 ? -0.628 -3.661 8.781 1.00 0.00 47 GLN A C 19
ATOM 28523 O O . GLN A 1 51 ? -0.785 -3.358 7.594 1.00 0.00 47 GLN A O 19
ATOM 28537 N N . ILE A 1 52 ? -1.020 -2.859 9.783 1.00 0.00 48 ILE A N 19
ATOM 28538 C CA . ILE A 1 52 ? -1.540 -1.479 9.571 1.00 0.00 48 ILE A CA 19
ATOM 28539 C C . ILE A 1 52 ? -0.333 -0.532 9.842 1.00 0.00 48 ILE A C 19
ATOM 28540 O O . ILE A 1 52 ? -0.034 -0.257 11.009 1.00 0.00 48 ILE A O 19
ATOM 28556 N N . THR A 1 53 ? 0.339 -0.025 8.791 1.00 0.00 49 THR A N 19
ATOM 28557 C CA . THR A 1 53 ? 1.438 0.966 8.955 1.00 0.00 49 THR A CA 19
ATOM 28558 C C . THR A 1 53 ? 0.863 2.381 8.680 1.00 0.00 49 THR A C 19
ATOM 28559 O O . THR A 1 53 ? 0.574 2.737 7.531 1.00 0.00 49 THR A O 19
ATOM 28570 N N . ILE A 1 54 ? 0.698 3.175 9.753 1.00 0.00 50 ILE A N 19
ATOM 28571 C CA . ILE A 1 54 ? 0.212 4.578 9.647 1.00 0.00 50 ILE A CA 19
ATOM 28572 C C . ILE A 1 54 ? 1.411 5.568 9.818 1.00 0.00 50 ILE A C 19
ATOM 28573 O O . ILE A 1 54 ? 2.048 5.597 10.878 1.00 0.00 50 ILE A O 19
ATOM 28589 N N . SER A 1 55 ? 1.725 6.360 8.776 1.00 0.00 51 SER A N 19
ATOM 28590 C CA . SER A 1 55 ? 2.834 7.357 8.834 1.00 0.00 51 SER A CA 19
ATOM 28591 C C . SER A 1 55 ? 2.273 8.793 9.067 1.00 0.00 51 SER A C 19
ATOM 28592 O O . SER A 1 55 ? 1.680 9.396 8.165 1.00 0.00 51 SER A O 19
ATOM 28600 N N . ALA A 1 56 ? 2.451 9.316 10.293 1.00 0.00 52 ALA A N 19
ATOM 28601 C CA . ALA A 1 56 ? 1.949 10.660 10.694 1.00 0.00 52 ALA A CA 19
ATOM 28602 C C . ALA A 1 56 ? 3.027 11.796 10.622 1.00 0.00 52 ALA A C 19
ATOM 28603 O O . ALA A 1 56 ? 4.230 11.546 10.468 1.00 0.00 52 ALA A O 19
ATOM 28610 N N . GLU A 1 57 ? 2.596 13.066 10.761 1.00 0.00 53 GLU A N 19
ATOM 28611 C CA . GLU A 1 57 ? 3.530 14.232 10.884 1.00 0.00 53 GLU A CA 19
ATOM 28612 C C . GLU A 1 57 ? 4.185 14.399 12.296 1.00 0.00 53 GLU A C 19
ATOM 28613 O O . GLU A 1 57 ? 5.392 14.654 12.371 1.00 0.00 53 GLU A O 19
ATOM 28625 N N . ASN A 1 58 ? 3.417 14.264 13.394 1.00 0.00 54 ASN A N 19
ATOM 28626 C CA . ASN A 1 58 ? 3.947 14.366 14.786 1.00 0.00 54 ASN A CA 19
ATOM 28627 C C . ASN A 1 58 ? 4.000 12.975 15.503 1.00 0.00 54 ASN A C 19
ATOM 28628 O O . ASN A 1 58 ? 3.183 12.080 15.252 1.00 0.00 54 ASN A O 19
ATOM 28639 N N . ASP A 1 59 ? 4.912 12.840 16.487 1.00 0.00 55 ASP A N 19
ATOM 28640 C CA . ASP A 1 59 ? 4.895 11.710 17.469 1.00 0.00 55 ASP A CA 19
ATOM 28641 C C . ASP A 1 59 ? 3.589 11.649 18.347 1.00 0.00 55 ASP A C 19
ATOM 28642 O O . ASP A 1 59 ? 2.958 10.591 18.420 1.00 0.00 55 ASP A O 19
ATOM 28651 N N . GLU A 1 60 ? 3.114 12.790 18.900 1.00 0.00 56 GLU A N 19
ATOM 28652 C CA . GLU A 1 60 ? 1.755 12.909 19.511 1.00 0.00 56 GLU A CA 19
ATOM 28653 C C . GLU A 1 60 ? 0.538 12.504 18.595 1.00 0.00 56 GLU A C 19
ATOM 28654 O O . GLU A 1 60 ? -0.372 11.828 19.079 1.00 0.00 56 GLU A O 19
ATOM 28666 N N . GLN A 1 61 ? 0.542 12.831 17.281 1.00 0.00 57 GLN A N 19
ATOM 28667 C CA . GLN A 1 61 ? -0.420 12.240 16.296 1.00 0.00 57 GLN A CA 19
ATOM 28668 C C . GLN A 1 61 ? -0.358 10.675 16.187 1.00 0.00 57 GLN A C 19
ATOM 28669 O O . GLN A 1 61 ? -1.388 10.018 16.344 1.00 0.00 57 GLN A O 19
ATOM 28683 N N . ALA A 1 62 ? 0.827 10.081 15.939 1.00 0.00 58 ALA A N 19
ATOM 28684 C CA . ALA A 1 62 ? 1.034 8.605 15.995 1.00 0.00 58 ALA A CA 19
ATOM 28685 C C . ALA A 1 62 ? 0.677 7.881 17.343 1.00 0.00 58 ALA A C 19
ATOM 28686 O O . ALA A 1 62 ? 0.030 6.832 17.322 1.00 0.00 58 ALA A O 19
ATOM 28693 N N . LYS A 1 63 ? 1.038 8.459 18.500 1.00 0.00 59 LYS A N 19
ATOM 28694 C CA . LYS A 1 63 ? 0.498 8.097 19.846 1.00 0.00 59 LYS A CA 19
ATOM 28695 C C . LYS A 1 63 ? -1.071 8.057 19.974 1.00 0.00 59 LYS A C 19
ATOM 28696 O O . LYS A 1 63 ? -1.615 7.041 20.415 1.00 0.00 59 LYS A O 19
ATOM 28715 N N . GLU A 1 64 ? -1.792 9.121 19.562 1.00 0.00 60 GLU A N 19
ATOM 28716 C CA . GLU A 1 64 ? -3.287 9.113 19.455 1.00 0.00 60 GLU A CA 19
ATOM 28717 C C . GLU A 1 64 ? -3.882 8.114 18.399 1.00 0.00 60 GLU A C 19
ATOM 28718 O O . GLU A 1 64 ? -4.837 7.390 18.701 1.00 0.00 60 GLU A O 19
ATOM 28730 N N . LEU A 1 65 ? -3.308 8.042 17.181 1.00 0.00 61 LEU A N 19
ATOM 28731 C CA . LEU A 1 65 ? -3.639 6.991 16.174 1.00 0.00 61 LEU A CA 19
ATOM 28732 C C . LEU A 1 65 ? -3.386 5.506 16.622 1.00 0.00 61 LEU A C 19
ATOM 28733 O O . LEU A 1 65 ? -4.180 4.640 16.253 1.00 0.00 61 LEU A O 19
ATOM 28749 N N . LEU A 1 66 ? -2.357 5.200 17.443 1.00 0.00 62 LEU A N 19
ATOM 28750 C CA . LEU A 1 66 ? -2.218 3.889 18.145 1.00 0.00 62 LEU A CA 19
ATOM 28751 C C . LEU A 1 66 ? -3.443 3.461 19.024 1.00 0.00 62 LEU A C 19
ATOM 28752 O O . LEU A 1 66 ? -3.978 2.375 18.787 1.00 0.00 62 LEU A O 19
ATOM 28768 N N . GLU A 1 67 ? -3.918 4.303 19.967 1.00 0.00 63 GLU A N 19
ATOM 28769 C CA . GLU A 1 67 ? -5.268 4.147 20.608 1.00 0.00 63 GLU A CA 19
ATOM 28770 C C . GLU A 1 67 ? -6.444 3.924 19.595 1.00 0.00 63 GLU A C 19
ATOM 28771 O O . GLU A 1 67 ? -7.113 2.888 19.645 1.00 0.00 63 GLU A O 19
ATOM 28783 N N . LEU A 1 68 ? -6.650 4.851 18.643 1.00 0.00 64 LEU A N 19
ATOM 28784 C CA . LEU A 1 68 ? -7.738 4.756 17.631 1.00 0.00 64 LEU A CA 19
ATOM 28785 C C . LEU A 1 68 ? -7.727 3.467 16.733 1.00 0.00 64 LEU A C 19
ATOM 28786 O O . LEU A 1 68 ? -8.769 2.814 16.607 1.00 0.00 64 LEU A O 19
ATOM 28802 N N . ILE A 1 69 ? -6.570 3.056 16.171 1.00 0.00 65 ILE A N 19
ATOM 28803 C CA . ILE A 1 69 ? -6.432 1.733 15.488 1.00 0.00 65 ILE A CA 19
ATOM 28804 C C . ILE A 1 69 ? -6.577 0.527 16.494 1.00 0.00 65 ILE A C 19
ATOM 28805 O O . ILE A 1 69 ? -7.434 -0.320 16.252 1.00 0.00 65 ILE A O 19
ATOM 28821 N N . ALA A 1 70 ? -5.789 0.407 17.589 1.00 0.00 66 ALA A N 19
ATOM 28822 C CA . ALA A 1 70 ? -5.935 -0.710 18.577 1.00 0.00 66 ALA A CA 19
ATOM 28823 C C . ALA A 1 70 ? -7.359 -0.948 19.185 1.00 0.00 66 ALA A C 19
ATOM 28824 O O . ALA A 1 70 ? -7.826 -2.090 19.228 1.00 0.00 66 ALA A O 19
ATOM 28831 N N . ARG A 1 71 ? -8.069 0.126 19.563 1.00 0.00 67 ARG A N 19
ATOM 28832 C CA . ARG A 1 71 ? -9.522 0.098 19.890 1.00 0.00 67 ARG A CA 19
ATOM 28833 C C . ARG A 1 71 ? -10.476 -0.406 18.743 1.00 0.00 67 ARG A C 19
ATOM 28834 O O . ARG A 1 71 ? -11.388 -1.194 19.015 1.00 0.00 67 ARG A O 19
ATOM 28855 N N . LEU A 1 72 ? -10.242 -0.024 17.468 1.00 0.00 68 LEU A N 19
ATOM 28856 C CA . LEU A 1 72 ? -10.855 -0.700 16.285 1.00 0.00 68 LEU A CA 19
ATOM 28857 C C . LEU A 1 72 ? -10.499 -2.223 16.122 1.00 0.00 68 LEU A C 19
ATOM 28858 O O . LEU A 1 72 ? -11.406 -3.036 15.962 1.00 0.00 68 LEU A O 19
ATOM 28874 N N . LEU A 1 73 ? -9.211 -2.602 16.175 1.00 0.00 69 LEU A N 19
ATOM 28875 C CA . LEU A 1 73 ? -8.730 -4.021 16.091 1.00 0.00 69 LEU A CA 19
ATOM 28876 C C . LEU A 1 73 ? -9.282 -5.002 17.181 1.00 0.00 69 LEU A C 19
ATOM 28877 O O . LEU A 1 73 ? -9.718 -6.108 16.846 1.00 0.00 69 LEU A O 19
ATOM 28893 N N . GLN A 1 74 ? -9.333 -4.577 18.460 1.00 0.00 70 GLN A N 19
ATOM 28894 C CA . GLN A 1 74 ? -10.177 -5.217 19.516 1.00 0.00 70 GLN A CA 19
ATOM 28895 C C . GLN A 1 74 ? -11.692 -5.412 19.143 1.00 0.00 70 GLN A C 19
ATOM 28896 O O . GLN A 1 74 ? -12.233 -6.504 19.329 1.00 0.00 70 GLN A O 19
ATOM 28910 N N . LYS A 1 75 ? -12.351 -4.374 18.590 1.00 0.00 71 LYS A N 19
ATOM 28911 C CA . LYS A 1 75 ? -13.723 -4.476 18.015 1.00 0.00 71 LYS A CA 19
ATOM 28912 C C . LYS A 1 75 ? -13.894 -5.298 16.675 1.00 0.00 71 LYS A C 19
ATOM 28913 O O . LYS A 1 75 ? -15.022 -5.691 16.362 1.00 0.00 71 LYS A O 19
ATOM 28932 N N . LEU A 1 76 ? -12.840 -5.573 15.880 1.00 0.00 72 LEU A N 19
ATOM 28933 C CA . LEU A 1 76 ? -12.846 -6.670 14.861 1.00 0.00 72 LEU A CA 19
ATOM 28934 C C . LEU A 1 76 ? -12.770 -8.099 15.504 1.00 0.00 72 LEU A C 19
ATOM 28935 O O . LEU A 1 76 ? -13.665 -8.915 15.269 1.00 0.00 72 LEU A O 19
ATOM 28951 N N . GLY A 1 77 ? -11.707 -8.407 16.274 1.00 0.00 73 GLY A N 19
ATOM 28952 C CA . GLY A 1 77 ? -11.497 -9.747 16.877 1.00 0.00 73 GLY A CA 19
ATOM 28953 C C . GLY A 1 77 ? -10.154 -10.388 16.477 1.00 0.00 73 GLY A C 19
ATOM 28954 O O . GLY A 1 77 ? -10.115 -11.261 15.607 1.00 0.00 73 GLY A O 19
ATOM 28958 N N . TYR A 1 78 ? -9.059 -9.959 17.123 1.00 0.00 74 TYR A N 19
ATOM 28959 C CA . TYR A 1 78 ? -7.681 -10.434 16.803 1.00 0.00 74 TYR A CA 19
ATOM 28960 C C . TYR A 1 78 ? -6.930 -10.809 18.118 1.00 0.00 74 TYR A C 19
ATOM 28961 O O . TYR A 1 78 ? -6.842 -9.997 19.045 1.00 0.00 74 TYR A O 19
ATOM 28979 N N . LYS A 1 79 ? -6.361 -12.030 18.192 1.00 0.00 75 LYS A N 19
ATOM 28980 C CA . LYS A 1 79 ? -5.578 -12.481 19.385 1.00 0.00 75 LYS A CA 19
ATOM 28981 C C . LYS A 1 79 ? -4.160 -11.830 19.561 1.00 0.00 75 LYS A C 19
ATOM 28982 O O . LYS A 1 79 ? -3.808 -11.434 20.675 1.00 0.00 75 LYS A O 19
ATOM 29001 N N . ASP A 1 80 ? -3.351 -11.748 18.486 1.00 0.00 76 ASP A N 19
ATOM 29002 C CA . ASP A 1 80 ? -2.002 -11.131 18.525 1.00 0.00 76 ASP A CA 19
ATOM 29003 C C . ASP A 1 80 ? -2.148 -9.644 18.094 1.00 0.00 76 ASP A C 19
ATOM 29004 O O . ASP A 1 80 ? -2.697 -9.362 17.023 1.00 0.00 76 ASP A O 19
ATOM 29013 N N . ILE A 1 81 ? -1.638 -8.707 18.907 1.00 0.00 77 ILE A N 19
ATOM 29014 C CA . ILE A 1 81 ? -1.594 -7.260 18.538 1.00 0.00 77 ILE A CA 19
ATOM 29015 C C . ILE A 1 81 ? -0.096 -6.809 18.677 1.00 0.00 77 ILE A C 19
ATOM 29016 O O . ILE A 1 81 ? 0.326 -6.349 19.743 1.00 0.00 77 ILE A O 19
ATOM 29032 N N . ASN A 1 82 ? 0.723 -6.949 17.615 1.00 0.00 78 ASN A N 19
ATOM 29033 C CA . ASN A 1 82 ? 2.186 -6.671 17.679 1.00 0.00 78 ASN A CA 19
ATOM 29034 C C . ASN A 1 82 ? 2.518 -5.256 17.100 1.00 0.00 78 ASN A C 19
ATOM 29035 O O . ASN A 1 82 ? 2.725 -5.084 15.894 1.00 0.00 78 ASN A O 19
ATOM 29046 N N . VAL A 1 83 ? 2.596 -4.237 17.975 1.00 0.00 79 VAL A N 19
ATOM 29047 C CA . VAL A 1 83 ? 3.043 -2.869 17.594 1.00 0.00 79 VAL A CA 19
ATOM 29048 C C . VAL A 1 83 ? 4.605 -2.736 17.581 1.00 0.00 79 VAL A C 19
ATOM 29049 O O . VAL A 1 83 ? 5.287 -3.045 18.563 1.00 0.00 79 VAL A O 19
ATOM 29062 N N . ARG A 1 84 ? 5.155 -2.202 16.476 1.00 0.00 80 ARG A N 19
ATOM 29063 C CA . ARG A 1 84 ? 6.572 -1.748 16.415 1.00 0.00 80 ARG A CA 19
ATOM 29064 C C . ARG A 1 84 ? 6.599 -0.284 15.865 1.00 0.00 80 ARG A C 19
ATOM 29065 O O . ARG A 1 84 ? 6.288 -0.032 14.697 1.00 0.00 80 ARG A O 19
ATOM 29086 N N . VAL A 1 85 ? 6.963 0.687 16.722 1.00 0.00 81 VAL A N 19
ATOM 29087 C CA . VAL A 1 85 ? 6.884 2.145 16.387 1.00 0.00 81 VAL A CA 19
ATOM 29088 C C . VAL A 1 85 ? 8.269 2.642 15.843 1.00 0.00 81 VAL A C 19
ATOM 29089 O O . VAL A 1 85 ? 9.300 2.448 16.500 1.00 0.00 81 VAL A O 19
ATOM 29102 N N . ASN A 1 86 ? 8.297 3.312 14.673 1.00 0.00 82 ASN A N 19
ATOM 29103 C CA . ASN A 1 86 ? 9.509 4.030 14.170 1.00 0.00 82 ASN A CA 19
ATOM 29104 C C . ASN A 1 86 ? 9.289 5.582 14.204 1.00 0.00 82 ASN A C 19
ATOM 29105 O O . ASN A 1 86 ? 9.119 6.231 13.168 1.00 0.00 82 ASN A O 19
ATOM 29116 N N . GLY A 1 87 ? 9.263 6.171 15.419 1.00 0.00 83 GLY A N 19
ATOM 29117 C CA . GLY A 1 87 ? 8.875 7.596 15.622 1.00 0.00 83 GLY A CA 19
ATOM 29118 C C . GLY A 1 87 ? 7.403 7.922 15.286 1.00 0.00 83 GLY A C 19
ATOM 29119 O O . GLY A 1 87 ? 6.499 7.654 16.079 1.00 0.00 83 GLY A O 19
ATOM 29123 N N . THR A 1 88 ? 7.183 8.463 14.078 1.00 0.00 84 THR A N 19
ATOM 29124 C CA . THR A 1 88 ? 5.803 8.732 13.553 1.00 0.00 84 THR A CA 19
ATOM 29125 C C . THR A 1 88 ? 5.160 7.574 12.699 1.00 0.00 84 THR A C 19
ATOM 29126 O O . THR A 1 88 ? 3.967 7.651 12.386 1.00 0.00 84 THR A O 19
ATOM 29137 N N . GLU A 1 89 ? 5.912 6.510 12.342 1.00 0.00 85 GLU A N 19
ATOM 29138 C CA . GLU A 1 89 ? 5.374 5.296 11.673 1.00 0.00 85 GLU A CA 19
ATOM 29139 C C . GLU A 1 89 ? 4.934 4.249 12.747 1.00 0.00 85 GLU A C 19
ATOM 29140 O O . GLU A 1 89 ? 5.767 3.654 13.443 1.00 0.00 85 GLU A O 19
ATOM 29152 N N . VAL A 1 90 ? 3.625 4.004 12.865 1.00 0.00 86 VAL A N 19
ATOM 29153 C CA . VAL A 1 90 ? 3.074 2.970 13.795 1.00 0.00 86 VAL A CA 19
ATOM 29154 C C . VAL A 1 90 ? 2.658 1.734 12.934 1.00 0.00 86 VAL A C 19
ATOM 29155 O O . VAL A 1 90 ? 1.593 1.762 12.308 1.00 0.00 86 VAL A O 19
ATOM 29168 N N . LYS A 1 91 ? 3.471 0.649 12.920 1.00 0.00 87 LYS A N 19
ATOM 29169 C CA . LYS A 1 91 ? 3.052 -0.655 12.325 1.00 0.00 87 LYS A CA 19
ATOM 29170 C C . LYS A 1 91 ? 2.379 -1.579 13.384 1.00 0.00 87 LYS A C 19
ATOM 29171 O O . LYS A 1 91 ? 3.072 -2.216 14.187 1.00 0.00 87 LYS A O 19
ATOM 29190 N N . ILE A 1 92 ? 1.036 -1.678 13.379 1.00 0.00 88 ILE A N 19
ATOM 29191 C CA . ILE A 1 92 ? 0.313 -2.661 14.245 1.00 0.00 88 ILE A CA 19
ATOM 29192 C C . ILE A 1 92 ? 0.050 -3.948 13.390 1.00 0.00 88 ILE A C 19
ATOM 29193 O O . ILE A 1 92 ? -0.816 -3.980 12.509 1.00 0.00 88 ILE A O 19
ATOM 29209 N N . GLU A 1 93 ? 0.834 -4.996 13.675 1.00 0.00 89 GLU A N 19
ATOM 29210 C CA . GLU A 1 93 ? 0.699 -6.338 13.058 1.00 0.00 89 GLU A CA 19
ATOM 29211 C C . GLU A 1 93 ? -0.307 -7.203 13.867 1.00 0.00 89 GLU A C 19
ATOM 29212 O O . GLU A 1 93 ? 0.003 -7.686 14.962 1.00 0.00 89 GLU A O 19
ATOM 29224 N N . VAL A 1 94 ? -1.509 -7.404 13.311 1.00 0.00 90 VAL A N 19
ATOM 29225 C CA . VAL A 1 94 ? -2.557 -8.240 13.957 1.00 0.00 90 VAL A CA 19
ATOM 29226 C C . VAL A 1 94 ? -2.672 -9.628 13.269 1.00 0.00 90 VAL A C 19
ATOM 29227 O O . VAL A 1 94 ? -2.806 -9.725 12.046 1.00 0.00 90 VAL A O 19
ATOM 29240 N N . ARG A 1 95 ? -2.628 -10.705 14.066 1.00 0.00 91 ARG A N 19
ATOM 29241 C CA . ARG A 1 95 ? -2.688 -12.098 13.531 1.00 0.00 91 ARG A CA 19
ATOM 29242 C C . ARG A 1 95 ? -3.785 -12.932 14.272 1.00 0.00 91 ARG A C 19
ATOM 29243 O O . ARG A 1 95 ? -3.868 -12.934 15.505 1.00 0.00 91 ARG A O 19
ATOM 29264 N N . VAL A 1 96 ? -4.622 -13.668 13.509 1.00 0.00 92 VAL A N 19
ATOM 29265 C CA . VAL A 1 96 ? -5.705 -14.524 14.083 1.00 0.00 92 VAL A CA 19
ATOM 29266 C C . VAL A 1 96 ? -5.073 -15.886 14.455 1.00 0.00 92 VAL A C 19
ATOM 29267 O O . VAL A 1 96 ? -5.334 -16.450 15.520 1.00 0.00 92 VAL A O 19
ATOM 29280 N N . HIS A 1 3 ? 6.754 16.473 5.893 1.00 0.00 -1 HIS A N 20
ATOM 29281 C CA . HIS A 1 3 ? 7.143 15.356 6.793 1.00 0.00 -1 HIS A CA 20
ATOM 29282 C C . HIS A 1 3 ? 6.159 14.162 6.605 1.00 0.00 -1 HIS A C 20
ATOM 29283 O O . HIS A 1 3 ? 5.104 14.118 7.240 1.00 0.00 -1 HIS A O 20
ATOM 29297 N N . MET A 1 4 ? 6.490 13.191 5.726 1.00 0.00 0 MET A N 20
ATOM 29298 C CA . MET A 1 4 ? 5.678 11.945 5.494 1.00 0.00 0 MET A CA 20
ATOM 29299 C C . MET A 1 4 ? 4.302 12.129 4.759 1.00 0.00 0 MET A C 20
ATOM 29300 O O . MET A 1 4 ? 4.080 11.522 3.706 1.00 0.00 0 MET A O 20
ATOM 29314 N N . LYS A 1 5 ? 3.385 12.929 5.340 1.00 0.00 1 LYS A N 20
ATOM 29315 C CA . LYS A 1 5 ? 1.947 13.032 4.958 1.00 0.00 1 LYS A CA 20
ATOM 29316 C C . LYS A 1 5 ? 1.102 11.780 5.378 1.00 0.00 1 LYS A C 20
ATOM 29317 O O . LYS A 1 5 ? 1.477 10.655 5.040 1.00 0.00 1 LYS A O 20
ATOM 29336 N N . VAL A 1 6 ? -0.040 11.977 6.078 1.00 0.00 2 VAL A N 20
ATOM 29337 C CA . VAL A 1 6 ? -0.865 10.869 6.673 1.00 0.00 2 VAL A CA 20
ATOM 29338 C C . VAL A 1 6 ? -1.290 9.763 5.638 1.00 0.00 2 VAL A C 20
ATOM 29339 O O . VAL A 1 6 ? -2.126 9.973 4.757 1.00 0.00 2 VAL A O 20
ATOM 29352 N N . ASP A 1 7 ? -0.671 8.585 5.783 1.00 0.00 3 ASP A N 20
ATOM 29353 C CA . ASP A 1 7 ? -0.793 7.455 4.830 1.00 0.00 3 ASP A CA 20
ATOM 29354 C C . ASP A 1 7 ? -1.307 6.219 5.608 1.00 0.00 3 ASP A C 20
ATOM 29355 O O . ASP A 1 7 ? -0.544 5.668 6.403 1.00 0.00 3 ASP A O 20
ATOM 29364 N N . ILE A 1 8 ? -2.550 5.748 5.383 1.00 0.00 4 ILE A N 20
ATOM 29365 C CA . ILE A 1 8 ? -2.980 4.416 5.920 1.00 0.00 4 ILE A CA 20
ATOM 29366 C C . ILE A 1 8 ? -2.660 3.307 4.863 1.00 0.00 4 ILE A C 20
ATOM 29367 O O . ILE A 1 8 ? -3.478 2.988 3.995 1.00 0.00 4 ILE A O 20
ATOM 29383 N N . THR A 1 9 ? -1.455 2.713 4.964 1.00 0.00 5 THR A N 20
ATOM 29384 C CA . THR A 1 9 ? -1.041 1.562 4.117 1.00 0.00 5 THR A CA 20
ATOM 29385 C C . THR A 1 9 ? -1.502 0.238 4.815 1.00 0.00 5 THR A C 20
ATOM 29386 O O . THR A 1 9 ? -0.938 -0.203 5.824 1.00 0.00 5 THR A O 20
ATOM 29397 N N . ILE A 1 10 ? -2.568 -0.371 4.263 1.00 0.00 6 ILE A N 20
ATOM 29398 C CA . ILE A 1 10 ? -3.226 -1.573 4.855 1.00 0.00 6 ILE A CA 20
ATOM 29399 C C . ILE A 1 10 ? -2.729 -2.823 4.064 1.00 0.00 6 ILE A C 20
ATOM 29400 O O . ILE A 1 10 ? -3.133 -3.041 2.916 1.00 0.00 6 ILE A O 20
ATOM 29416 N N . LYS A 1 11 ? -1.873 -3.651 4.686 1.00 0.00 7 LYS A N 20
ATOM 29417 C CA . LYS A 1 11 ? -1.374 -4.910 4.072 1.00 0.00 7 LYS A CA 20
ATOM 29418 C C . LYS A 1 11 ? -2.178 -6.135 4.603 1.00 0.00 7 LYS A C 20
ATOM 29419 O O . LYS A 1 11 ? -1.876 -6.690 5.664 1.00 0.00 7 LYS A O 20
ATOM 29438 N N . ILE A 1 12 ? -3.187 -6.581 3.832 1.00 0.00 8 ILE A N 20
ATOM 29439 C CA . ILE A 1 12 ? -3.915 -7.856 4.107 1.00 0.00 8 ILE A CA 20
ATOM 29440 C C . ILE A 1 12 ? -3.048 -9.025 3.527 1.00 0.00 8 ILE A C 20
ATOM 29441 O O . ILE A 1 12 ? -3.123 -9.327 2.331 1.00 0.00 8 ILE A O 20
ATOM 29457 N N . GLN A 1 13 ? -2.254 -9.702 4.377 1.00 0.00 9 GLN A N 20
ATOM 29458 C CA . GLN A 1 13 ? -1.562 -10.959 3.987 1.00 0.00 9 GLN A CA 20
ATOM 29459 C C . GLN A 1 13 ? -2.482 -12.164 4.363 1.00 0.00 9 GLN A C 20
ATOM 29460 O O . GLN A 1 13 ? -2.521 -12.647 5.501 1.00 0.00 9 GLN A O 20
ATOM 29474 N N . ARG A 1 14 ? -3.280 -12.587 3.373 1.00 0.00 10 ARG A N 20
ATOM 29475 C CA . ARG A 1 14 ? -4.273 -13.679 3.522 1.00 0.00 10 ARG A CA 20
ATOM 29476 C C . ARG A 1 14 ? -3.810 -14.903 2.690 1.00 0.00 10 ARG A C 20
ATOM 29477 O O . ARG A 1 14 ? -3.624 -14.770 1.480 1.00 0.00 10 ARG A O 20
ATOM 29498 N N . ASP A 1 15 ? -3.643 -16.087 3.310 1.00 0.00 11 ASP A N 20
ATOM 29499 C CA . ASP A 1 15 ? -3.444 -17.390 2.591 1.00 0.00 11 ASP A CA 20
ATOM 29500 C C . ASP A 1 15 ? -2.571 -17.371 1.278 1.00 0.00 11 ASP A C 20
ATOM 29501 O O . ASP A 1 15 ? -3.099 -17.440 0.163 1.00 0.00 11 ASP A O 20
ATOM 29510 N N . GLY A 1 16 ? -1.251 -17.146 1.432 1.00 0.00 12 GLY A N 20
ATOM 29511 C CA . GLY A 1 16 ? -0.330 -16.908 0.279 1.00 0.00 12 GLY A CA 20
ATOM 29512 C C . GLY A 1 16 ? -0.560 -15.691 -0.661 1.00 0.00 12 GLY A C 20
ATOM 29513 O O . GLY A 1 16 ? -0.229 -15.794 -1.843 1.00 0.00 12 GLY A O 20
ATOM 29517 N N . GLN A 1 17 ? -1.114 -14.566 -0.169 1.00 0.00 13 GLN A N 20
ATOM 29518 C CA . GLN A 1 17 ? -1.481 -13.406 -1.029 1.00 0.00 13 GLN A CA 20
ATOM 29519 C C . GLN A 1 17 ? -1.331 -12.061 -0.243 1.00 0.00 13 GLN A C 20
ATOM 29520 O O . GLN A 1 17 ? -2.173 -11.711 0.592 1.00 0.00 13 GLN A O 20
ATOM 29534 N N . GLU A 1 18 ? -0.276 -11.294 -0.568 1.00 0.00 14 GLU A N 20
ATOM 29535 C CA . GLU A 1 18 ? -0.019 -9.946 0.010 1.00 0.00 14 GLU A CA 20
ATOM 29536 C C . GLU A 1 18 ? -0.843 -8.840 -0.736 1.00 0.00 14 GLU A C 20
ATOM 29537 O O . GLU A 1 18 ? -0.489 -8.423 -1.845 1.00 0.00 14 GLU A O 20
ATOM 29549 N N . ILE A 1 19 ? -1.942 -8.355 -0.130 1.00 0.00 15 ILE A N 20
ATOM 29550 C CA . ILE A 1 19 ? -2.835 -7.332 -0.763 1.00 0.00 15 ILE A CA 20
ATOM 29551 C C . ILE A 1 19 ? -2.551 -5.962 -0.060 1.00 0.00 15 ILE A C 20
ATOM 29552 O O . ILE A 1 19 ? -3.060 -5.714 1.040 1.00 0.00 15 ILE A O 20
ATOM 29568 N N . GLU A 1 20 ? -1.755 -5.078 -0.692 1.00 0.00 16 GLU A N 20
ATOM 29569 C CA . GLU A 1 20 ? -1.409 -3.750 -0.112 1.00 0.00 16 GLU A CA 20
ATOM 29570 C C . GLU A 1 20 ? -2.275 -2.583 -0.677 1.00 0.00 16 GLU A C 20
ATOM 29571 O O . GLU A 1 20 ? -2.296 -2.332 -1.886 1.00 0.00 16 GLU A O 20
ATOM 29583 N N . ILE A 1 21 ? -2.992 -1.872 0.213 1.00 0.00 17 ILE A N 20
ATOM 29584 C CA . ILE A 1 21 ? -3.826 -0.693 -0.164 1.00 0.00 17 ILE A CA 20
ATOM 29585 C C . ILE A 1 21 ? -3.163 0.571 0.483 1.00 0.00 17 ILE A C 20
ATOM 29586 O O . ILE A 1 21 ? -3.404 0.878 1.656 1.00 0.00 17 ILE A O 20
ATOM 29602 N N . ASP A 1 22 ? -2.359 1.306 -0.302 1.00 0.00 18 ASP A N 20
ATOM 29603 C CA . ASP A 1 22 ? -1.751 2.601 0.109 1.00 0.00 18 ASP A CA 20
ATOM 29604 C C . ASP A 1 22 ? -2.645 3.813 -0.318 1.00 0.00 18 ASP A C 20
ATOM 29605 O O . ASP A 1 22 ? -2.754 4.136 -1.506 1.00 0.00 18 ASP A O 20
ATOM 29614 N N . ILE A 1 23 ? -3.313 4.480 0.645 1.00 0.00 19 ILE A N 20
ATOM 29615 C CA . ILE A 1 23 ? -4.144 5.697 0.358 1.00 0.00 19 ILE A CA 20
ATOM 29616 C C . ILE A 1 23 ? -3.718 6.879 1.295 1.00 0.00 19 ILE A C 20
ATOM 29617 O O . ILE A 1 23 ? -3.559 6.728 2.514 1.00 0.00 19 ILE A O 20
ATOM 29633 N N . ARG A 1 24 ? -3.491 8.060 0.691 1.00 0.00 20 ARG A N 20
ATOM 29634 C CA . ARG A 1 24 ? -2.773 9.194 1.341 1.00 0.00 20 ARG A CA 20
ATOM 29635 C C . ARG A 1 24 ? -3.742 10.397 1.541 1.00 0.00 20 ARG A C 20
ATOM 29636 O O . ARG A 1 24 ? -4.312 10.932 0.584 1.00 0.00 20 ARG A O 20
ATOM 29657 N N . VAL A 1 25 ? -3.975 10.773 2.809 1.00 0.00 21 VAL A N 20
ATOM 29658 C CA . VAL A 1 25 ? -5.208 11.497 3.234 1.00 0.00 21 VAL A CA 20
ATOM 29659 C C . VAL A 1 25 ? -4.848 12.547 4.337 1.00 0.00 21 VAL A C 20
ATOM 29660 O O . VAL A 1 25 ? -4.869 12.265 5.538 1.00 0.00 21 VAL A O 20
ATOM 29673 N N . SER A 1 26 ? -4.578 13.800 3.929 1.00 0.00 22 SER A N 20
ATOM 29674 C CA . SER A 1 26 ? -4.310 14.924 4.875 1.00 0.00 22 SER A CA 20
ATOM 29675 C C . SER A 1 26 ? -5.604 15.669 5.354 1.00 0.00 22 SER A C 20
ATOM 29676 O O . SER A 1 26 ? -5.823 16.841 5.029 1.00 0.00 22 SER A O 20
ATOM 29684 N N . THR A 1 27 ? -6.470 14.971 6.114 1.00 0.00 23 THR A N 20
ATOM 29685 C CA . THR A 1 27 ? -7.930 15.306 6.199 1.00 0.00 23 THR A CA 20
ATOM 29686 C C . THR A 1 27 ? -8.656 14.526 7.358 1.00 0.00 23 THR A C 20
ATOM 29687 O O . THR A 1 27 ? -8.242 13.438 7.773 1.00 0.00 23 THR A O 20
ATOM 29698 N N . GLY A 1 28 ? -9.786 15.087 7.833 1.00 0.00 24 GLY A N 20
ATOM 29699 C CA . GLY A 1 28 ? -10.699 14.403 8.794 1.00 0.00 24 GLY A CA 20
ATOM 29700 C C . GLY A 1 28 ? -12.111 14.107 8.227 1.00 0.00 24 GLY A C 20
ATOM 29701 O O . GLY A 1 28 ? -12.572 14.739 7.272 1.00 0.00 24 GLY A O 20
ATOM 29705 N N . LYS A 1 29 ? -12.794 13.102 8.808 1.00 0.00 25 LYS A N 20
ATOM 29706 C CA . LYS A 1 29 ? -14.056 12.504 8.243 1.00 0.00 25 LYS A CA 20
ATOM 29707 C C . LYS A 1 29 ? -13.855 11.612 6.965 1.00 0.00 25 LYS A C 20
ATOM 29708 O O . LYS A 1 29 ? -14.336 10.478 6.924 1.00 0.00 25 LYS A O 20
ATOM 29727 N N . GLU A 1 30 ? -13.111 12.085 5.952 1.00 0.00 26 GLU A N 20
ATOM 29728 C CA . GLU A 1 30 ? -12.536 11.230 4.869 1.00 0.00 26 GLU A CA 20
ATOM 29729 C C . GLU A 1 30 ? -11.611 10.055 5.363 1.00 0.00 26 GLU A C 20
ATOM 29730 O O . GLU A 1 30 ? -11.840 8.906 4.979 1.00 0.00 26 GLU A O 20
ATOM 29742 N N . LEU A 1 31 ? -10.619 10.320 6.246 1.00 0.00 27 LEU A N 20
ATOM 29743 C CA . LEU A 1 31 ? -9.852 9.262 6.981 1.00 0.00 27 LEU A CA 20
ATOM 29744 C C . LEU A 1 31 ? -10.724 8.243 7.799 1.00 0.00 27 LEU A C 20
ATOM 29745 O O . LEU A 1 31 ? -10.564 7.035 7.620 1.00 0.00 27 LEU A O 20
ATOM 29761 N N . GLU A 1 32 ? -11.654 8.726 8.645 1.00 0.00 28 GLU A N 20
ATOM 29762 C CA . GLU A 1 32 ? -12.741 7.906 9.268 1.00 0.00 28 GLU A CA 20
ATOM 29763 C C . GLU A 1 32 ? -13.548 6.987 8.284 1.00 0.00 28 GLU A C 20
ATOM 29764 O O . GLU A 1 32 ? -13.600 5.774 8.493 1.00 0.00 28 GLU A O 20
ATOM 29776 N N . ARG A 1 33 ? -14.130 7.543 7.206 1.00 0.00 29 ARG A N 20
ATOM 29777 C CA . ARG A 1 33 ? -14.824 6.758 6.141 1.00 0.00 29 ARG A CA 20
ATOM 29778 C C . ARG A 1 33 ? -13.929 5.738 5.357 1.00 0.00 29 ARG A C 20
ATOM 29779 O O . ARG A 1 33 ? -14.338 4.583 5.201 1.00 0.00 29 ARG A O 20
ATOM 29800 N N . ALA A 1 34 ? -12.722 6.128 4.897 1.00 0.00 30 ALA A N 20
ATOM 29801 C CA . ALA A 1 34 ? -11.721 5.177 4.340 1.00 0.00 30 ALA A CA 20
ATOM 29802 C C . ALA A 1 34 ? -11.240 4.049 5.314 1.00 0.00 30 ALA A C 20
ATOM 29803 O O . ALA A 1 34 ? -11.294 2.874 4.941 1.00 0.00 30 ALA A O 20
ATOM 29810 N N . LEU A 1 35 ? -10.842 4.375 6.562 1.00 0.00 31 LEU A N 20
ATOM 29811 C CA . LEU A 1 35 ? -10.614 3.368 7.639 1.00 0.00 31 LEU A CA 20
ATOM 29812 C C . LEU A 1 35 ? -11.845 2.456 7.988 1.00 0.00 31 LEU A C 20
ATOM 29813 O O . LEU A 1 35 ? -11.647 1.256 8.168 1.00 0.00 31 LEU A O 20
ATOM 29829 N N . GLN A 1 36 ? -13.091 2.972 8.038 1.00 0.00 32 GLN A N 20
ATOM 29830 C CA . GLN A 1 36 ? -14.329 2.152 8.175 1.00 0.00 32 GLN A CA 20
ATOM 29831 C C . GLN A 1 36 ? -14.657 1.184 6.981 1.00 0.00 32 GLN A C 20
ATOM 29832 O O . GLN A 1 36 ? -15.040 0.039 7.237 1.00 0.00 32 GLN A O 20
ATOM 29846 N N . GLU A 1 37 ? -14.507 1.581 5.699 1.00 0.00 33 GLU A N 20
ATOM 29847 C CA . GLU A 1 37 ? -14.534 0.603 4.566 1.00 0.00 33 GLU A CA 20
ATOM 29848 C C . GLU A 1 37 ? -13.325 -0.394 4.503 1.00 0.00 33 GLU A C 20
ATOM 29849 O O . GLU A 1 37 ? -13.524 -1.571 4.190 1.00 0.00 33 GLU A O 20
ATOM 29861 N N . LEU A 1 38 ? -12.097 0.032 4.843 1.00 0.00 34 LEU A N 20
ATOM 29862 C CA . LEU A 1 38 ? -10.941 -0.891 5.034 1.00 0.00 34 LEU A CA 20
ATOM 29863 C C . LEU A 1 38 ? -11.063 -1.872 6.254 1.00 0.00 34 LEU A C 20
ATOM 29864 O O . LEU A 1 38 ? -10.774 -3.051 6.074 1.00 0.00 34 LEU A O 20
ATOM 29880 N N . GLU A 1 39 ? -11.575 -1.453 7.430 1.00 0.00 35 GLU A N 20
ATOM 29881 C CA . GLU A 1 39 ? -12.218 -2.347 8.451 1.00 0.00 35 GLU A CA 20
ATOM 29882 C C . GLU A 1 39 ? -13.224 -3.421 7.887 1.00 0.00 35 GLU A C 20
ATOM 29883 O O . GLU A 1 39 ? -13.053 -4.623 8.123 1.00 0.00 35 GLU A O 20
ATOM 29895 N N . LYS A 1 40 ? -14.251 -2.982 7.132 1.00 0.00 36 LYS A N 20
ATOM 29896 C CA . LYS A 1 40 ? -15.214 -3.882 6.434 1.00 0.00 36 LYS A CA 20
ATOM 29897 C C . LYS A 1 40 ? -14.550 -4.867 5.411 1.00 0.00 36 LYS A C 20
ATOM 29898 O O . LYS A 1 40 ? -14.754 -6.075 5.541 1.00 0.00 36 LYS A O 20
ATOM 29917 N N . ALA A 1 41 ? -13.726 -4.386 4.456 1.00 0.00 37 ALA A N 20
ATOM 29918 C CA . ALA A 1 41 ? -12.853 -5.252 3.613 1.00 0.00 37 ALA A CA 20
ATOM 29919 C C . ALA A 1 41 ? -11.874 -6.225 4.357 1.00 0.00 37 ALA A C 20
ATOM 29920 O O . ALA A 1 41 ? -11.789 -7.389 3.972 1.00 0.00 37 ALA A O 20
ATOM 29927 N N . LEU A 1 42 ? -11.183 -5.790 5.426 1.00 0.00 38 LEU A N 20
ATOM 29928 C CA . LEU A 1 42 ? -10.370 -6.660 6.332 1.00 0.00 38 LEU A CA 20
ATOM 29929 C C . LEU A 1 42 ? -11.140 -7.880 6.947 1.00 0.00 38 LEU A C 20
ATOM 29930 O O . LEU A 1 42 ? -10.702 -9.022 6.775 1.00 0.00 38 LEU A O 20
ATOM 29946 N N . ALA A 1 43 ? -12.285 -7.655 7.624 1.00 0.00 39 ALA A N 20
ATOM 29947 C CA . ALA A 1 43 ? -13.182 -8.752 8.088 1.00 0.00 39 ALA A CA 20
ATOM 29948 C C . ALA A 1 43 ? -13.852 -9.612 6.962 1.00 0.00 39 ALA A C 20
ATOM 29949 O O . ALA A 1 43 ? -13.782 -10.843 7.005 1.00 0.00 39 ALA A O 20
ATOM 29956 N N . ARG A 1 44 ? -14.458 -8.971 5.946 1.00 0.00 40 ARG A N 20
ATOM 29957 C CA . ARG A 1 44 ? -15.020 -9.647 4.736 1.00 0.00 40 ARG A CA 20
ATOM 29958 C C . ARG A 1 44 ? -14.022 -10.485 3.856 1.00 0.00 40 ARG A C 20
ATOM 29959 O O . ARG A 1 44 ? -14.423 -11.511 3.300 1.00 0.00 40 ARG A O 20
ATOM 29980 N N . ALA A 1 45 ? -12.743 -10.082 3.750 1.00 0.00 41 ALA A N 20
ATOM 29981 C CA . ALA A 1 45 ? -11.656 -10.913 3.161 1.00 0.00 41 ALA A CA 20
ATOM 29982 C C . ALA A 1 45 ? -11.263 -12.236 3.902 1.00 0.00 41 ALA A C 20
ATOM 29983 O O . ALA A 1 45 ? -10.852 -13.187 3.230 1.00 0.00 41 ALA A O 20
ATOM 29990 N N . GLY A 1 46 ? -11.340 -12.303 5.249 1.00 0.00 42 GLY A N 20
ATOM 29991 C CA . GLY A 1 46 ? -10.968 -13.524 6.020 1.00 0.00 42 GLY A CA 20
ATOM 29992 C C . GLY A 1 46 ? -9.452 -13.786 6.143 1.00 0.00 42 GLY A C 20
ATOM 29993 O O . GLY A 1 46 ? -8.927 -14.715 5.524 1.00 0.00 42 GLY A O 20
ATOM 29997 N N . ALA A 1 47 ? -8.749 -12.952 6.920 1.00 0.00 43 ALA A N 20
ATOM 29998 C CA . ALA A 1 47 ? -7.270 -12.870 6.861 1.00 0.00 43 ALA A CA 20
ATOM 29999 C C . ALA A 1 47 ? -6.534 -13.416 8.122 1.00 0.00 43 ALA A C 20
ATOM 30000 O O . ALA A 1 47 ? -6.961 -13.211 9.264 1.00 0.00 43 ALA A O 20
ATOM 30007 N N . ARG A 1 48 ? -5.388 -14.084 7.901 1.00 0.00 44 ARG A N 20
ATOM 30008 C CA . ARG A 1 48 ? -4.516 -14.581 9.008 1.00 0.00 44 ARG A CA 20
ATOM 30009 C C . ARG A 1 48 ? -3.479 -13.533 9.538 1.00 0.00 44 ARG A C 20
ATOM 30010 O O . ARG A 1 48 ? -3.309 -13.441 10.757 1.00 0.00 44 ARG A O 20
ATOM 30031 N N . ASN A 1 49 ? -2.766 -12.794 8.658 1.00 0.00 45 ASN A N 20
ATOM 30032 C CA . ASN A 1 49 ? -1.678 -11.859 9.059 1.00 0.00 45 ASN A CA 20
ATOM 30033 C C . ASN A 1 49 ? -1.991 -10.441 8.476 1.00 0.00 45 ASN A C 20
ATOM 30034 O O . ASN A 1 49 ? -1.766 -10.188 7.289 1.00 0.00 45 ASN A O 20
ATOM 30045 N N . VAL A 1 50 ? -2.525 -9.505 9.278 1.00 0.00 46 VAL A N 20
ATOM 30046 C CA . VAL A 1 50 ? -2.961 -8.164 8.767 1.00 0.00 46 VAL A CA 20
ATOM 30047 C C . VAL A 1 50 ? -1.966 -7.085 9.293 1.00 0.00 46 VAL A C 20
ATOM 30048 O O . VAL A 1 50 ? -1.884 -6.830 10.497 1.00 0.00 46 VAL A O 20
ATOM 30061 N N . GLN A 1 51 ? -1.231 -6.438 8.381 1.00 0.00 47 GLN A N 20
ATOM 30062 C CA . GLN A 1 51 ? -0.138 -5.496 8.726 1.00 0.00 47 GLN A CA 20
ATOM 30063 C C . GLN A 1 51 ? -0.569 -4.018 8.447 1.00 0.00 47 GLN A C 20
ATOM 30064 O O . GLN A 1 51 ? -0.511 -3.534 7.313 1.00 0.00 47 GLN A O 20
ATOM 30078 N N . ILE A 1 52 ? -1.005 -3.294 9.494 1.00 0.00 48 ILE A N 20
ATOM 30079 C CA . ILE A 1 52 ? -1.485 -1.883 9.379 1.00 0.00 48 ILE A CA 20
ATOM 30080 C C . ILE A 1 52 ? -0.259 -0.949 9.645 1.00 0.00 48 ILE A C 20
ATOM 30081 O O . ILE A 1 52 ? 0.198 -0.844 10.786 1.00 0.00 48 ILE A O 20
ATOM 30097 N N . THR A 1 53 ? 0.260 -0.261 8.612 1.00 0.00 49 THR A N 20
ATOM 30098 C CA . THR A 1 53 ? 1.352 0.743 8.795 1.00 0.00 49 THR A CA 20
ATOM 30099 C C . THR A 1 53 ? 0.791 2.152 8.464 1.00 0.00 49 THR A C 20
ATOM 30100 O O . THR A 1 53 ? 0.528 2.461 7.297 1.00 0.00 49 THR A O 20
ATOM 30111 N N . ILE A 1 54 ? 0.627 3.011 9.490 1.00 0.00 50 ILE A N 20
ATOM 30112 C CA . ILE A 1 54 ? 0.294 4.447 9.273 1.00 0.00 50 ILE A CA 20
ATOM 30113 C C . ILE A 1 54 ? 1.593 5.311 9.358 1.00 0.00 50 ILE A C 20
ATOM 30114 O O . ILE A 1 54 ? 2.191 5.454 10.430 1.00 0.00 50 ILE A O 20
ATOM 30130 N N . SER A 1 55 ? 2.012 5.904 8.223 1.00 0.00 51 SER A N 20
ATOM 30131 C CA . SER A 1 55 ? 3.148 6.870 8.203 1.00 0.00 51 SER A CA 20
ATOM 30132 C C . SER A 1 55 ? 2.661 8.308 8.585 1.00 0.00 51 SER A C 20
ATOM 30133 O O . SER A 1 55 ? 2.092 9.028 7.757 1.00 0.00 51 SER A O 20
ATOM 30141 N N . ALA A 1 56 ? 2.826 8.691 9.866 1.00 0.00 52 ALA A N 20
ATOM 30142 C CA . ALA A 1 56 ? 2.297 9.976 10.398 1.00 0.00 52 ALA A CA 20
ATOM 30143 C C . ALA A 1 56 ? 3.315 11.159 10.321 1.00 0.00 52 ALA A C 20
ATOM 30144 O O . ALA A 1 56 ? 4.539 10.981 10.320 1.00 0.00 52 ALA A O 20
ATOM 30151 N N . GLU A 1 57 ? 2.786 12.390 10.299 1.00 0.00 53 GLU A N 20
ATOM 30152 C CA . GLU A 1 57 ? 3.606 13.639 10.254 1.00 0.00 53 GLU A CA 20
ATOM 30153 C C . GLU A 1 57 ? 4.256 14.047 11.621 1.00 0.00 53 GLU A C 20
ATOM 30154 O O . GLU A 1 57 ? 5.418 14.457 11.651 1.00 0.00 53 GLU A O 20
ATOM 30166 N N . ASN A 1 58 ? 3.493 13.972 12.728 1.00 0.00 54 ASN A N 20
ATOM 30167 C CA . ASN A 1 58 ? 3.942 14.407 14.081 1.00 0.00 54 ASN A CA 20
ATOM 30168 C C . ASN A 1 58 ? 3.840 13.243 15.127 1.00 0.00 54 ASN A C 20
ATOM 30169 O O . ASN A 1 58 ? 3.029 12.316 15.008 1.00 0.00 54 ASN A O 20
ATOM 30180 N N . ASP A 1 59 ? 4.620 13.356 16.217 1.00 0.00 55 ASP A N 20
ATOM 30181 C CA . ASP A 1 59 ? 4.399 12.587 17.483 1.00 0.00 55 ASP A CA 20
ATOM 30182 C C . ASP A 1 59 ? 2.954 12.647 18.102 1.00 0.00 55 ASP A C 20
ATOM 30183 O O . ASP A 1 59 ? 2.341 11.599 18.336 1.00 0.00 55 ASP A O 20
ATOM 30192 N N . GLU A 1 60 ? 2.387 13.855 18.290 1.00 0.00 56 GLU A N 20
ATOM 30193 C CA . GLU A 1 60 ? 0.955 14.053 18.656 1.00 0.00 56 GLU A CA 20
ATOM 30194 C C . GLU A 1 60 ? -0.099 13.411 17.688 1.00 0.00 56 GLU A C 20
ATOM 30195 O O . GLU A 1 60 ? -1.114 12.918 18.177 1.00 0.00 56 GLU A O 20
ATOM 30207 N N . GLN A 1 61 ? 0.153 13.337 16.367 1.00 0.00 57 GLN A N 20
ATOM 30208 C CA . GLN A 1 61 ? -0.593 12.410 15.461 1.00 0.00 57 GLN A CA 20
ATOM 30209 C C . GLN A 1 61 ? -0.361 10.894 15.784 1.00 0.00 57 GLN A C 20
ATOM 30210 O O . GLN A 1 61 ? -1.335 10.186 16.045 1.00 0.00 57 GLN A O 20
ATOM 30224 N N . ALA A 1 62 ? 0.895 10.399 15.787 1.00 0.00 58 ALA A N 20
ATOM 30225 C CA . ALA A 1 62 ? 1.239 8.989 16.122 1.00 0.00 58 ALA A CA 20
ATOM 30226 C C . ALA A 1 62 ? 0.651 8.381 17.441 1.00 0.00 58 ALA A C 20
ATOM 30227 O O . ALA A 1 62 ? 0.127 7.267 17.403 1.00 0.00 58 ALA A O 20
ATOM 30234 N N . LYS A 1 63 ? 0.682 9.106 18.576 1.00 0.00 59 LYS A N 20
ATOM 30235 C CA . LYS A 1 63 ? -0.025 8.692 19.829 1.00 0.00 59 LYS A CA 20
ATOM 30236 C C . LYS A 1 63 ? -1.580 8.489 19.739 1.00 0.00 59 LYS A C 20
ATOM 30237 O O . LYS A 1 63 ? -2.070 7.434 20.151 1.00 0.00 59 LYS A O 20
ATOM 30256 N N . GLU A 1 64 ? -2.353 9.450 19.197 1.00 0.00 60 GLU A N 20
ATOM 30257 C CA . GLU A 1 64 ? -3.812 9.245 18.925 1.00 0.00 60 GLU A CA 20
ATOM 30258 C C . GLU A 1 64 ? -4.173 8.310 17.720 1.00 0.00 60 GLU A C 20
ATOM 30259 O O . GLU A 1 64 ? -5.156 7.573 17.810 1.00 0.00 60 GLU A O 20
ATOM 30271 N N . LEU A 1 65 ? -3.371 8.263 16.643 1.00 0.00 61 LEU A N 20
ATOM 30272 C CA . LEU A 1 65 ? -3.459 7.199 15.596 1.00 0.00 61 LEU A CA 20
ATOM 30273 C C . LEU A 1 65 ? -3.152 5.734 16.081 1.00 0.00 61 LEU A C 20
ATOM 30274 O O . LEU A 1 65 ? -3.878 4.815 15.693 1.00 0.00 61 LEU A O 20
ATOM 30290 N N . LEU A 1 66 ? -2.152 5.509 16.965 1.00 0.00 62 LEU A N 20
ATOM 30291 C CA . LEU A 1 66 ? -2.048 4.275 17.809 1.00 0.00 62 LEU A CA 20
ATOM 30292 C C . LEU A 1 66 ? -3.358 3.864 18.559 1.00 0.00 62 LEU A C 20
ATOM 30293 O O . LEU A 1 66 ? -3.837 2.742 18.375 1.00 0.00 62 LEU A O 20
ATOM 30309 N N . GLU A 1 67 ? -3.945 4.777 19.352 1.00 0.00 63 GLU A N 20
ATOM 30310 C CA . GLU A 1 67 ? -5.263 4.559 20.012 1.00 0.00 63 GLU A CA 20
ATOM 30311 C C . GLU A 1 67 ? -6.475 4.357 19.024 1.00 0.00 63 GLU A C 20
ATOM 30312 O O . GLU A 1 67 ? -7.221 3.388 19.171 1.00 0.00 63 GLU A O 20
ATOM 30324 N N . LEU A 1 68 ? -6.620 5.179 17.959 1.00 0.00 64 LEU A N 20
ATOM 30325 C CA . LEU A 1 68 ? -7.588 4.942 16.841 1.00 0.00 64 LEU A CA 20
ATOM 30326 C C . LEU A 1 68 ? -7.500 3.549 16.124 1.00 0.00 64 LEU A C 20
ATOM 30327 O O . LEU A 1 68 ? -8.532 2.888 15.967 1.00 0.00 64 LEU A O 20
ATOM 30343 N N . ILE A 1 69 ? -6.301 3.092 15.707 1.00 0.00 65 ILE A N 20
ATOM 30344 C CA . ILE A 1 69 ? -6.101 1.700 15.184 1.00 0.00 65 ILE A CA 20
ATOM 30345 C C . ILE A 1 69 ? -6.392 0.610 16.284 1.00 0.00 65 ILE A C 20
ATOM 30346 O O . ILE A 1 69 ? -7.143 -0.323 15.999 1.00 0.00 65 ILE A O 20
ATOM 30362 N N . ALA A 1 70 ? -5.857 0.714 17.520 1.00 0.00 66 ALA A N 20
ATOM 30363 C CA . ALA A 1 70 ? -6.242 -0.180 18.652 1.00 0.00 66 ALA A CA 20
ATOM 30364 C C . ALA A 1 70 ? -7.778 -0.302 18.962 1.00 0.00 66 ALA A C 20
ATOM 30365 O O . ALA A 1 70 ? -8.276 -1.428 19.037 1.00 0.00 66 ALA A O 20
ATOM 30372 N N . ARG A 1 71 ? -8.541 0.814 19.025 1.00 0.00 67 ARG A N 20
ATOM 30373 C CA . ARG A 1 71 ? -10.044 0.802 19.002 1.00 0.00 67 ARG A CA 20
ATOM 30374 C C . ARG A 1 71 ? -10.698 -0.030 17.849 1.00 0.00 67 ARG A C 20
ATOM 30375 O O . ARG A 1 71 ? -11.556 -0.880 18.105 1.00 0.00 67 ARG A O 20
ATOM 30396 N N . LEU A 1 72 ? -10.276 0.217 16.594 1.00 0.00 68 LEU A N 20
ATOM 30397 C CA . LEU A 1 72 ? -10.675 -0.579 15.405 1.00 0.00 68 LEU A CA 20
ATOM 30398 C C . LEU A 1 72 ? -10.381 -2.120 15.506 1.00 0.00 68 LEU A C 20
ATOM 30399 O O . LEU A 1 72 ? -11.275 -2.936 15.288 1.00 0.00 68 LEU A O 20
ATOM 30415 N N . LEU A 1 73 ? -9.151 -2.499 15.882 1.00 0.00 69 LEU A N 20
ATOM 30416 C CA . LEU A 1 73 ? -8.735 -3.911 16.141 1.00 0.00 69 LEU A CA 20
ATOM 30417 C C . LEU A 1 73 ? -9.436 -4.629 17.344 1.00 0.00 69 LEU A C 20
ATOM 30418 O O . LEU A 1 73 ? -9.821 -5.794 17.208 1.00 0.00 69 LEU A O 20
ATOM 30434 N N . GLN A 1 74 ? -9.640 -3.944 18.488 1.00 0.00 70 GLN A N 20
ATOM 30435 C CA . GLN A 1 74 ? -10.544 -4.414 19.582 1.00 0.00 70 GLN A CA 20
ATOM 30436 C C . GLN A 1 74 ? -12.044 -4.621 19.152 1.00 0.00 70 GLN A C 20
ATOM 30437 O O . GLN A 1 74 ? -12.622 -5.662 19.471 1.00 0.00 70 GLN A O 20
ATOM 30451 N N . LYS A 1 75 ? -12.650 -3.675 18.399 1.00 0.00 71 LYS A N 20
ATOM 30452 C CA . LYS A 1 75 ? -13.934 -3.897 17.663 1.00 0.00 71 LYS A CA 20
ATOM 30453 C C . LYS A 1 75 ? -13.939 -5.097 16.643 1.00 0.00 71 LYS A C 20
ATOM 30454 O O . LYS A 1 75 ? -14.878 -5.894 16.662 1.00 0.00 71 LYS A O 20
ATOM 30473 N N . LEU A 1 76 ? -12.925 -5.222 15.764 1.00 0.00 72 LEU A N 20
ATOM 30474 C CA . LEU A 1 76 ? -12.771 -6.383 14.834 1.00 0.00 72 LEU A CA 20
ATOM 30475 C C . LEU A 1 76 ? -12.598 -7.785 15.516 1.00 0.00 72 LEU A C 20
ATOM 30476 O O . LEU A 1 76 ? -13.263 -8.737 15.099 1.00 0.00 72 LEU A O 20
ATOM 30492 N N . GLY A 1 77 ? -11.722 -7.921 16.530 1.00 0.00 73 GLY A N 20
ATOM 30493 C CA . GLY A 1 77 ? -11.554 -9.185 17.297 1.00 0.00 73 GLY A CA 20
ATOM 30494 C C . GLY A 1 77 ? -10.256 -9.952 16.984 1.00 0.00 73 GLY A C 20
ATOM 30495 O O . GLY A 1 77 ? -10.297 -11.004 16.345 1.00 0.00 73 GLY A O 20
ATOM 30499 N N . TYR A 1 78 ? -9.114 -9.430 17.456 1.00 0.00 74 TYR A N 20
ATOM 30500 C CA . TYR A 1 78 ? -7.772 -10.010 17.164 1.00 0.00 74 TYR A CA 20
ATOM 30501 C C . TYR A 1 78 ? -6.930 -10.131 18.471 1.00 0.00 74 TYR A C 20
ATOM 30502 O O . TYR A 1 78 ? -6.787 -9.160 19.224 1.00 0.00 74 TYR A O 20
ATOM 30520 N N . LYS A 1 79 ? -6.331 -11.311 18.715 1.00 0.00 75 LYS A N 20
ATOM 30521 C CA . LYS A 1 79 ? -5.454 -11.537 19.903 1.00 0.00 75 LYS A CA 20
ATOM 30522 C C . LYS A 1 79 ? -3.975 -11.027 19.763 1.00 0.00 75 LYS A C 20
ATOM 30523 O O . LYS A 1 79 ? -3.471 -10.385 20.689 1.00 0.00 75 LYS A O 20
ATOM 30542 N N . ASP A 1 80 ? -3.261 -11.344 18.660 1.00 0.00 76 ASP A N 20
ATOM 30543 C CA . ASP A 1 80 ? -1.778 -11.207 18.594 1.00 0.00 76 ASP A CA 20
ATOM 30544 C C . ASP A 1 80 ? -1.404 -9.817 17.989 1.00 0.00 76 ASP A C 20
ATOM 30545 O O . ASP A 1 80 ? -1.176 -9.682 16.781 1.00 0.00 76 ASP A O 20
ATOM 30554 N N . ILE A 1 81 ? -1.380 -8.772 18.836 1.00 0.00 77 ILE A N 20
ATOM 30555 C CA . ILE A 1 81 ? -1.283 -7.354 18.370 1.00 0.00 77 ILE A CA 20
ATOM 30556 C C . ILE A 1 81 ? 0.222 -6.906 18.452 1.00 0.00 77 ILE A C 20
ATOM 30557 O O . ILE A 1 81 ? 0.712 -6.474 19.501 1.00 0.00 77 ILE A O 20
ATOM 30573 N N . ASN A 1 82 ? 0.951 -7.012 17.328 1.00 0.00 78 ASN A N 20
ATOM 30574 C CA . ASN A 1 82 ? 2.409 -6.728 17.240 1.00 0.00 78 ASN A CA 20
ATOM 30575 C C . ASN A 1 82 ? 2.673 -5.214 16.926 1.00 0.00 78 ASN A C 20
ATOM 30576 O O . ASN A 1 82 ? 2.642 -4.779 15.770 1.00 0.00 78 ASN A O 20
ATOM 30587 N N . VAL A 1 83 ? 2.927 -4.425 17.985 1.00 0.00 79 VAL A N 20
ATOM 30588 C CA . VAL A 1 83 ? 3.053 -2.938 17.900 1.00 0.00 79 VAL A CA 20
ATOM 30589 C C . VAL A 1 83 ? 4.559 -2.525 17.759 1.00 0.00 79 VAL A C 20
ATOM 30590 O O . VAL A 1 83 ? 5.371 -2.776 18.657 1.00 0.00 79 VAL A O 20
ATOM 30603 N N . ARG A 1 84 ? 4.906 -1.799 16.681 1.00 0.00 80 ARG A N 20
ATOM 30604 C CA . ARG A 1 84 ? 6.165 -1.008 16.605 1.00 0.00 80 ARG A CA 20
ATOM 30605 C C . ARG A 1 84 ? 5.822 0.481 16.268 1.00 0.00 80 ARG A C 20
ATOM 30606 O O . ARG A 1 84 ? 5.343 0.784 15.171 1.00 0.00 80 ARG A O 20
ATOM 30627 N N . VAL A 1 85 ? 6.154 1.419 17.175 1.00 0.00 81 VAL A N 20
ATOM 30628 C CA . VAL A 1 85 ? 6.174 2.881 16.849 1.00 0.00 81 VAL A CA 20
ATOM 30629 C C . VAL A 1 85 ? 7.626 3.233 16.372 1.00 0.00 81 VAL A C 20
ATOM 30630 O O . VAL A 1 85 ? 8.540 3.436 17.179 1.00 0.00 81 VAL A O 20
ATOM 30643 N N . ASN A 1 86 ? 7.835 3.276 15.046 1.00 0.00 82 ASN A N 20
ATOM 30644 C CA . ASN A 1 86 ? 9.157 3.555 14.423 1.00 0.00 82 ASN A CA 20
ATOM 30645 C C . ASN A 1 86 ? 9.321 5.092 14.148 1.00 0.00 82 ASN A C 20
ATOM 30646 O O . ASN A 1 86 ? 9.202 5.567 13.015 1.00 0.00 82 ASN A O 20
ATOM 30657 N N . GLY A 1 87 ? 9.545 5.877 15.222 1.00 0.00 83 GLY A N 20
ATOM 30658 C CA . GLY A 1 87 ? 9.460 7.364 15.163 1.00 0.00 83 GLY A CA 20
ATOM 30659 C C . GLY A 1 87 ? 8.014 7.905 15.109 1.00 0.00 83 GLY A C 20
ATOM 30660 O O . GLY A 1 87 ? 7.308 7.904 16.118 1.00 0.00 83 GLY A O 20
ATOM 30664 N N . THR A 1 88 ? 7.587 8.336 13.915 1.00 0.00 84 THR A N 20
ATOM 30665 C CA . THR A 1 88 ? 6.145 8.639 13.621 1.00 0.00 84 THR A CA 20
ATOM 30666 C C . THR A 1 88 ? 5.390 7.526 12.803 1.00 0.00 84 THR A C 20
ATOM 30667 O O . THR A 1 88 ? 4.156 7.521 12.788 1.00 0.00 84 THR A O 20
ATOM 30678 N N . GLU A 1 89 ? 6.092 6.569 12.159 1.00 0.00 85 GLU A N 20
ATOM 30679 C CA . GLU A 1 89 ? 5.482 5.356 11.556 1.00 0.00 85 GLU A CA 20
ATOM 30680 C C . GLU A 1 89 ? 4.910 4.393 12.650 1.00 0.00 85 GLU A C 20
ATOM 30681 O O . GLU A 1 89 ? 5.647 3.794 13.437 1.00 0.00 85 GLU A O 20
ATOM 30693 N N . VAL A 1 90 ? 3.581 4.243 12.680 1.00 0.00 86 VAL A N 20
ATOM 30694 C CA . VAL A 1 90 ? 2.892 3.347 13.652 1.00 0.00 86 VAL A CA 20
ATOM 30695 C C . VAL A 1 90 ? 2.538 2.029 12.887 1.00 0.00 86 VAL A C 20
ATOM 30696 O O . VAL A 1 90 ? 1.550 1.949 12.148 1.00 0.00 86 VAL A O 20
ATOM 30709 N N . LYS A 1 91 ? 3.386 1.005 13.076 1.00 0.00 87 LYS A N 20
ATOM 30710 C CA . LYS A 1 91 ? 3.222 -0.339 12.469 1.00 0.00 87 LYS A CA 20
ATOM 30711 C C . LYS A 1 91 ? 2.534 -1.275 13.504 1.00 0.00 87 LYS A C 20
ATOM 30712 O O . LYS A 1 91 ? 3.179 -1.780 14.430 1.00 0.00 87 LYS A O 20
ATOM 30731 N N . ILE A 1 92 ? 1.219 -1.496 13.352 1.00 0.00 88 ILE A N 20
ATOM 30732 C CA . ILE A 1 92 ? 0.440 -2.409 14.241 1.00 0.00 88 ILE A CA 20
ATOM 30733 C C . ILE A 1 92 ? 0.012 -3.628 13.365 1.00 0.00 88 ILE A C 20
ATOM 30734 O O . ILE A 1 92 ? -0.893 -3.541 12.529 1.00 0.00 88 ILE A O 20
ATOM 30750 N N . GLU A 1 93 ? 0.678 -4.769 13.573 1.00 0.00 89 GLU A N 20
ATOM 30751 C CA . GLU A 1 93 ? 0.392 -6.026 12.839 1.00 0.00 89 GLU A CA 20
ATOM 30752 C C . GLU A 1 93 ? -0.462 -6.987 13.714 1.00 0.00 89 GLU A C 20
ATOM 30753 O O . GLU A 1 93 ? -0.022 -7.434 14.775 1.00 0.00 89 GLU A O 20
ATOM 30765 N N . VAL A 1 94 ? -1.675 -7.329 13.260 1.00 0.00 90 VAL A N 20
ATOM 30766 C CA . VAL A 1 94 ? -2.561 -8.281 13.989 1.00 0.00 90 VAL A CA 20
ATOM 30767 C C . VAL A 1 94 ? -2.533 -9.700 13.359 1.00 0.00 90 VAL A C 20
ATOM 30768 O O . VAL A 1 94 ? -2.699 -9.887 12.147 1.00 0.00 90 VAL A O 20
ATOM 30781 N N . ARG A 1 95 ? -2.353 -10.704 14.224 1.00 0.00 91 ARG A N 20
ATOM 30782 C CA . ARG A 1 95 ? -2.381 -12.135 13.834 1.00 0.00 91 ARG A CA 20
ATOM 30783 C C . ARG A 1 95 ? -3.468 -12.907 14.657 1.00 0.00 91 ARG A C 20
ATOM 30784 O O . ARG A 1 95 ? -3.882 -12.510 15.755 1.00 0.00 91 ARG A O 20
ATOM 30805 N N . VAL A 1 96 ? -3.987 -14.006 14.079 1.00 0.00 92 VAL A N 20
ATOM 30806 C CA . VAL A 1 96 ? -5.141 -14.756 14.661 1.00 0.00 92 VAL A CA 20
ATOM 30807 C C . VAL A 1 96 ? -4.558 -15.883 15.542 1.00 0.00 92 VAL A C 20
ATOM 30808 O O . VAL A 1 96 ? -5.164 -16.296 16.534 1.00 0.00 92 VAL A O 20
#

Sequence (94 aa):
HMKVDITIKIQRDGQEIEIDIRVSTGKELERALQELEKALARAGARNVQITISAENDEQAKELLELIARLLQKLGYKDINVRVNGTEVKIEVRVHMKVDITIKIQRDGQEIEIDIRVSTGKELERALQELEKALARAGARNVQITISAENDEQAKELLELIARLLQKLGYKDINVRVNGTEVKIEVRVHMKVDITIKIQRDGQEIEIDIRVSTGKELERALQELEKALARAGARNVQITISAENDEQAKELLELIARLLQKLGYKDINVRVNGTEVKIEVRVHMKVDITIKIQRDGQEIEIDIRVSTGKELERALQELEKALARAGARNVQITISAENDEQAKELLELIARLLQKLGYKDINVRVNGTEVKIEVRVHMKVDITIKIQRDGQEIEIDIRVSTGKELERALQELEKALARAGARNVQITISAENDEQAKELLELIARLLQKLGYKDINVRVNGTEVKIEVRVHMKVDITIKIQRDGQEIEIDIRVSTGKELERALQELEKALARAGARNVQITISAENDEQAKELLELIARLLQKLGYKDINVRVNGTEVKIEVRVHMKVDITIKIQRDGQEIEIDIRVSTGKELERALQELEKALARAGARNVQITISAENDEQAKELLELIARLLQKLGYKDINVRVNGTEVKIEVRVHMKVDITIKIQRDGQEIEIDIRVSTGKELERALQELEKALARAGARNVQITISAENDEQAKELLELIARLLQKLGYKDINVRVNGTEVKIEVRVHMKVDITIKIQRDGQEIEIDIRVSTGKELERALQELEKALARAGARNVQITISAENDEQAKELLELIARLLQKLGYKDINVRVNGTEVKIEVRVHMKVDITIKIQRDGQEIEIDIRVSTGKELERALQELEKALARAGARNVQITISAENDEQAKELLELIARLLQKLGYKDINVRVNGTEVKIEVRVHMKVDITIKIQRDGQEIEIDIRVSTGKELERALQELEKALARAGARNVQITISAENDEQAKELLELIARLLQKLGYKDINVRVNGTEVKIEVRVHMKVDITIKIQRDGQEIEIDIRVSTGKELERALQELEKALARAGARNVQITISAENDEQAKELLELIARLLQKLGYKDINVRVNGTEVKIEVRVHMKVDITIKIQRDGQEIEIDIRVSTGKELERALQELEKALARAGARNVQITISAENDEQAKELLELIARLLQKLGYKDINVRVNGTEVKIEVRVHMKVDITIKIQRDGQEIEIDIRVSTGKELERALQELEKALARAGARNVQITISAENDEQAKELLELIARLLQKLGYKDINVRVNGTEVKIEVRVHMKVDITIKIQRDGQEIEIDIRVSTGKELERALQELEKALARAGARNVQITISAENDEQAKELLELIARLLQKLGYKDINVRVNGTEVKIEVRVHMKVDITIKIQRDGQEIEIDIRVSTGKELERALQELEKALARAGARNVQITISAENDEQAKELLELIARLLQKLGYKDINVRVNGTEVKIEVRVHMKVDITIKIQRDGQEIEIDIRVSTGKELERALQELEKALARAGARNVQITISAENDEQAKELLELIARLLQKLGYKDINVRVNGTEVKIEVRVHMKVDITIKIQRDGQEIEIDIRVSTGKELERALQELEKALARAGARNVQITISAENDEQAKELLELIARLLQKLGYKDINVRVNGTEVKIEVRVHMKVDITIKIQRDGQEIEIDIRVSTGKELERALQELEKALARAGARNVQITISAENDEQAKELLELIARLLQKLGYKDINVRVNGTEVKIEVRVHMKVDITIKIQRDGQEIEIDIRVSTGKELERALQELEKALARAGARNVQITISAENDEQAKELLELIARLLQKLGYKDINVRVNGTEVKIEVRV

Solvent-accessible surface area: 6139 Å² total; per-residue (Å²): 88,164,73,17,23,10,30,2,69,16,99,87,84,85,101,96,65,91,78,65,64,142,39,81,103,54,136,70,45,95,153,23,42,145,89,16,37,114,40,4,64,209,71,34,6,104,50,1,66,7,48,8,11,0,79,72,111,155,79,7,101,71,15,56,63,66,7,22,117,16,0,124,142,49,54,18,172,39,73,58,85,176,64,99,67,30,52,0,59,1,34,0,84,110

Nearest PDB structures (foldseek):
  2jvf-assembly1_A  TM=9.688E-01  e=1.060E-12  unclassified
  1qys-assembly1_A  TM=9.419E-01  e=1.925E-07  unclassified
  7fao-assembly2_C  TM=9.364E-01  e=2.794E-07  unidentified
  2n4e-assembly1_A  TM=7.032E-01  e=1.154E-04  synthetic construct
  4kyz-assembly1_A  TM=7.654E-01  e=3.117E-04  synthetic construct